Protein 8G7T (pdb70)

Sequence (1619 aa):
FKPRNYQLELALPAMKGKNTIICAPTGCGKTFVSLLICEHHLKKFPQGQKGKVVFFANQIPVYEQQKSVFSKYFERHGYRVTGISGATAENVPVEQIVENNDIIILTPQILVNNLKKGTIPSLSIFTLMIFDECHNTSKQHPYNMIMFNYLDQKLGGSSGPLPQVIGLTASVGVGDAKNTDEALDYICKLCASLDASVIATVKHNLEELEQVVYKPQKFFRKVESRISDKFKYIIAQLMRDTESLAKRICKDLENLSQIQNREFGTQKYEQWIVTVQKACMVFQMPDKDEESRICKALFLYTSHLRKYNDALIISEHARMKDALDYLKDFFSNVRAAGFDEIEQDLTQRFEEKLQELESVSRDPSNENPKLEDLCFILQEEYHLNPETITILFVKTRALVDALKNWIEGNPKLSFLKPGILTDHNILIATSVIAQCNLVILYEYVIKMIQTRGRGRARGSKCFLLTSNAGVIEKEQINMYKEKMMNDSILRLQTWDEAVFREKILHIQTHEKFIRDSQEKPKPVPDKENKKLLCRKCKALACYTADVRVIEECHYTVLGDAFKECFVSRPHPKPKQFSSFEKRAKIFCARQNCSHDWGIHVKYKTFEIPVIKIESFVVEDIATGVQTLYSKWKDFHFEKIPFDPAEMSRFAQWAIHPTFNLKSLSCSLEVSKDSRTVTVSHRPQPYRWSCERFSTSQVLCSQALSSGKHYWEVDTRNCSHWAVGVASWEMSRDQVLGRTMDSCCVEWKGTSQLSAWHMKETVLGSDRPGVVGIWLNLEEGKLAFYSVDNQEKLLYECTISASSPLYPAFWLYGLHPGNYLIIKQVFKPRNYQLELALPAMKGKNTIICAPTGCGKTFVSLLICEHHLKKFPQGQKGKVVFFANQIPVYEQQKSVFSKYFERHGYRVTGISGATAENVPVEQIVENNDIIILTPQILVNNLKKGTIPSLSIFTLMIFDECHNTSKQHPYNMIMFNYLDQKLGGSSGPLPQVIGLTASVGVGDAKNTDEALDYICKLCASLDASVIATVKHNLEELEQVVYKPQKFFRKVESRISDKFKYIIAQLMRDTESLAKRICKDLENLSQIQNREFGTQKYEQWIVTVQKACMVFQMPDKDEESRICKALFLYTSHLRKYNDALIISEHARMKDALDYLKDFFSNVRAAGFDEIEQDLTQRFEEKLQELESVSRDPSNENPKLEDLCFILQEEYHLNPETITILFVKTRALVDALKNWIEGNPKLSFLKPHNILIATSVNLVILYEYVSKCFLLTSNAGVIEKEQINMYKEKMMNDSILRLQTWDEAVFREKILHIQTHEKFIRDSVPDKENKKLLCRKCKALACYTADVRVIEECHYTVLGDAFKECFVSRPHPKPKQFSSFEKRAKIFCARQNCSHDWGIHVKYKTFEIPVIKIESFVVEDIATGVQTLYSKWKDFHFEKIPFDPASRFAQWAIHPTFNLKSLSCSLEVSKDSRTVTVSHRPQPYRWSCERFSTSQVLCSQALSSGKHYWEVDTRNCSHWAVGVASWEMSRDQVLGRTMDSCCVEWKGTSQLSAWHMKETVLGSDRPGVVGIWLNLEEGKLAFYSVDNQEKLLYECTISASSPLYPAFWLYGLHPGNYLIIKQV

Foldseek 3Di:
DDDDDLLCLQCVVVLVFAAEAAAALFACSLVSSVVVSVVSVQVPDDPPDGAAEEAADADDVRLVVSQVVVCVPCPVVDFAEDEAEQVRVPPDDPQVVSVPHRHYHYHLVVVLVCCVVCRPVAPQSHAAYEAEALLVCDPPDSSLSNLVRLLCCVVVPPNDNRHHLYYYHHDNAQPPDDDLVSSLVSNLLSCLSSVHLYYGDRDPPVVVSVFDNQDADEDEDADAWDDPPPLQVVLVVLLVVLVVVLCVLPVCLVVQDDQDDDDQQDPSVLVSLVSSLQSLQFDFDPVVPVSLVSLQLSNVSSVVSNLSSVLSPCVRQFALVLSLVSNVVVLVVLVVQADDPRSVVSSVVVVVCNVVSVVLRPDPVSTTPLVVCVLVVVLVVCVVPVPAAEEEEDADPSNLVRVQVVLVPDPSNVPAAEQDDVCGRYHRYHADALRGQEYEYRVNAVPHSNRNDPDGNPHHYHYYYDHDVPRVVRVVVVVVSSVSNVVSNVVSNPDDSVVSSVVSVVVSVVVVVVVVVPPDDDDDADAAKWFKAFRNRRHTQGIPVQWADEPVAWIFGHDPVNVVQWDWAADPDWDDRNFWTFGTFTFGPDRSRRHGFATWIDGDHDITGTGFQQGIWIAGPPPGGIDRDHHPSVNGHDHHHDDPVPD/DPDDQQDWAFFFDPQQAAQAWDDDPRRFKIFGDDDGHDDDDDQRHLNAQKTWTDDFDDQFRDKFWWFQPPADWKKKFKDFPPDGSPDDQQCDCATWIWICDPVQWTFIHGVHGHTDDNDDQGIWIWHTGNNQFWIFTQGDDPVSHGPDTYGDDPPGGITIMIGGDRVDGPRMIGTDGD/DDDDPQLVQLCVVLLVAFAAADAAQDDVSQLVSVVVSVVSVQVPDDPPDGAQEEAADADDVSLVVSQVVVCVVCPVVDFAGDEADQVRPFPPDPVVDSVVHRYYHYHLVVVLVCCVVCPPVAQLSHAAYEAEALLVCDPPDSSLSVLVRVLCCVVVPNNDRHHHLHYYHHANFQPPDDDLVSSLVSNLLSCLSSVGQYYRDDDDPVVVCVVDNLDAAEDEDEDAKDDPPPVVVVLVVLLVVLVVVLCVLPVPQVPQDPDDDDDAQDVVVLVVLVRSLQVLQQDDDPPLPVSLVSLLLNNVSSVVSNQSSVLSPLVRQFALVLSVVSVVVVLVVLVVLDDDPRNVVSNVVCVVCVVVSVVVRPDPVPTICLVVVVLVVVCVVVVVDVPQQEEEADADPSNLVRVVCVQVVDVVHDPPPVVRYHSDNDDCEYEYRPPLCHYYYYDHDCPSVVSVVVVVVRVVSSVVSNVVSVPDDSVVSSVVSVVVSVVVVVVVPDDADDAKKFKAFRRRRDTQGIPVQWEDEPNAWTFGPDPSNVQQKDWAADPDWDDRSFKTQGIFIAGPDRNGRDRFATWIDGDHDITGTGFQQRIWIAGPVPGGIDHDHHPVVDHYDHHHDDPD/DPDDAQDFAWFFDPQLDEQQWDDDPRRFKTFGDPDGHDDDDDQSYLNAQKTWTDDWDDQFGDKFKKFQPPAQWWKWWWDAPPDGSPDDAQQDQQTWIWTCDPVQWGWIHGNDIRTDHNDDQGIWMWHAGNNFAFIFIQGPDPVRHRRDTTGGPPPHGIITMIGGDNVDHPHMMGTDGD

Radius of gyration: 41.6 Å; Cα contacts (8 Å, |Δi|>4): 2747; chains: 4; bounding box: 106×110×118 Å

GO terms:
  GO:0005737 cytoplasm (C, IDA)
  GO:0038187 pattern recognition receptor activity (F, IDA)
  GO:0140374 antiviral innate immune response (P, IDA)
  GO:0002753 cytoplasmic pattern recognition receptor signaling pathway (P, IDA)
  GO:0010628 positive regulation of gene expression (P, IDA)
  GO:0032725 positive regulation of granulocyte macrophage colony-stimulating factor production (P, IDA)
  GO:0032755 positive regulation of interleukin-6 production (P, IDA)
  GO:0032757 positive regulation of interleukin-8 production (P, IDA)
  GO:0032587 ruffle membrane (C, IDA)
  GO:0039529 RIG-I signaling pathway (P, IDA)
  GO:0005923 bicellular tight junction (C, IDA)
  GO:0015629 actin cytoskeleton (C, IDA)
  GO:0003725 double-stranded RNA binding (F, IDA)
  GO:0008270 zinc ion binding (F, IDA)
  GO:1990904 ribonucleoprotein complex (C, IDA)
  GO:0030334 regulation of cell migration (P, IDA)
  GO:0032727 positive regulation of interferon-alpha production (P, IDA)
  GO:0002753 cytoplasmic pattern recognition receptor signaling pathway (P, TAS)
  GO:0034344 regulation of type III interferon production (P, TAS)
  GO:0009615 response to virus (P, TAS)

B-factor: mean 79.54, std 31.67, range [20.27, 147.03]

Secondary structure (DSSP, 8-state):
----SHHHHSSTTTTTTS-B--B---SSHHHHHHHHHHHHHHHT--TT-----EEE-SSHHHHHHHHHHHHTTTTTTT--EE---TTTSSSS-HHHHHTT-SEE---HHHHHHHHHHSSS-SGGG-SEEEETTGGGTTSS-HHHHHHHHHHHHHTTT---SPPEEE--BS-----S--SHHHHHHHHHHHHHHTT--B-----TTHHHHTTS----EEEEEE----S--HHHHHHHHHHHHHHHHHTTS-TTTGGG----S--TTSHHHHHHHHHHHHHTTS---TTSSSHHHHHHHHHHHHHHHHHHHHHHHHHHHS-HHHHHHHHHHHHHHHHHH---HHHHHHHHHHHTTHHHHHHHTT-TT---HHHHHHHHHHHHHHHH-TT---EEE-S-TTSTTHHHHHHTT-GGGTT-----B---S--EES--------EEEES----------SS-----EEEEEESSHHHHHHHHHHHHHHHHHHHHHHHHHTS-HHHHHHHTHHHHHHHHHHHHH--------B-S--EEEESSS--EEEETTSEEESSSS-EEE--SGGGGSEE--B-SS----SS--EEE--EE-SSS---B-EEEEESSSSEEEEE-GGGEEEE-SSS--EE--SSTTT--B--EEP-TTT-/--S--------B-TTS--TTB---TTSSEEEB-SS-------TT--SSSEE-B-----SS-EEEEEE--S-SSEEEEE--SSS-TTSPTTSSSS--EEEE-TTS-EEEE-----B--S---SEEEEEEETTTTEEE---SSSSS----------SS---EEEEE-SSSTT-EEE----/----HHHHHHTTTTTTTS-B--B-SSSHHHHHHHHHHHHHHHHT--TT-----EEE--SHHHHHHHHHHHHHHTTTTT--B----TTT-TT--HHHHHHH-SB----HHHHHHHHHHSSS--GGG-SBEEEETGGGTTSS-HHHHHHHHHHHHHTTS---S--B--EEBS-----S--SHHHHHHHHHHHHHHHT--B----SS-HHHHTTS----B--EEE----S--HHHHHHHHHHHHHHHHHTTT-SS-TTSS-SS---TTSHHHHHHHHHHHHHTTS---TTSSSHHHHHHHHHHHHHHHHHHHHHHHHHHHS-THHHHHHHHHHHHHHHTT---HHHHHHHHHHHHSHHHHHHHHH-SSS--THHHHHHHHHHHHHHH-S---EEEE-S-HHHHHHHHHHHSSSSS--S-----EE--S---EEEEES---EEEEEESSTHHHHHHHHHHHHHHHHHHHHHHHTTS-HHHHHHHHHHHHHHHHHHHH-------EEEE-SSS--EEEETTSEEESSSS-EEE--SSSSSSEEEEE-SS----SS----EEEEE-SSS---EEEEEEE-SSSEEEEE-STT-EEEESSS--EE--SSGGG-----EEP---/--S--------B-SSS--TTB---TTS---BB-SS------STT--SSSEE-B-----SS-EEEEEE--S-SSEEEEEE-SS--TTSPTT-SSSEEEEEE-TTS-EEEE---EE---S---SEEEEEEETTTTEEEE--SSSSS-----------S---EEEEE-TTSTT-B-EE---

Nearest PDB structures (foldseek):
  7tnx-assembly1_A  TM=9.937E-01  e=0.000E+00  Homo sapiens
  5f98-assembly1_G  TM=9.666E-01  e=3.483E-104  Homo sapiens
  5f98-assembly1_I  TM=9.707E-01  e=5.907E-103  Homo sapiens
  5f9h-assembly1_A  TM=9.632E-01  e=7.665E-102  Homo sapiens
  4on9-assembly3_B  TM=5.172E-01  e=2.557E-72  Homo sapiens

Structure (mmCIF, N/CA/C/O backbone):
data_8G7T
#
_entry.id   8G7T
#
_cell.length_a   1.00
_cell.length_b   1.00
_cell.length_c   1.00
_cell.angle_alpha   90.00
_cell.angle_beta   90.00
_cell.angle_gamma   90.00
#
_symmetry.space_group_name_H-M   'P 1'
#
loop_
_entity.id
_entity.type
_entity.pdbx_description
1 polymer 'Antiviral innate immune response receptor RIG-I'
2 polymer 'E3 ubiquitin-protein ligase RNF135'
3 polymer p3dsRNA24a
4 polymer p3dsRNA24b
5 non-polymer 'ZINC ION'
#
loop_
_atom_site.group_PDB
_atom_site.id
_atom_site.type_symbol
_atom_site.label_atom_id
_atom_site.label_alt_id
_atom_site.label_comp_id
_atom_site.label_asym_id
_atom_site.label_entity_id
_atom_site.label_seq_id
_atom_site.pdbx_PDB_ins_code
_atom_site.Cartn_x
_atom_site.Cartn_y
_atom_site.Cartn_z
_atom_site.occupancy
_atom_site.B_iso_or_equiv
_atom_site.auth_seq_id
_atom_site.auth_comp_id
_atom_site.auth_asym_id
_atom_site.auth_atom_id
_atom_site.pdbx_PDB_model_num
ATOM 1 N N . PHE A 1 241 ? 111.583 124.226 161.881 1.00 106.35 241 PHE A N 1
ATOM 2 C CA . PHE A 1 241 ? 111.855 124.192 163.312 1.00 106.35 241 PHE A CA 1
ATOM 3 C C . PHE A 1 241 ? 110.992 123.141 164.004 1.00 106.35 241 PHE A C 1
ATOM 4 O O . PHE A 1 241 ? 111.252 122.763 165.146 1.00 106.35 241 PHE A O 1
ATOM 12 N N . LYS A 1 242 ? 109.964 122.670 163.301 1.00 94.30 242 LYS A N 1
ATOM 13 C CA . LYS A 1 242 ? 109.050 121.676 163.849 1.00 94.30 242 LYS A CA 1
ATOM 14 C C . LYS A 1 242 ? 108.743 120.611 162.803 1.00 94.30 242 LYS A C 1
ATOM 15 O O . LYS A 1 242 ? 108.212 120.928 161.731 1.00 94.30 242 LYS A O 1
ATOM 21 N N . PRO A 1 243 ? 109.064 119.348 163.068 1.00 87.68 243 PRO A N 1
ATOM 22 C CA . PRO A 1 243 ? 108.774 118.284 162.102 1.00 87.68 243 PRO A CA 1
ATOM 23 C C . PRO A 1 243 ? 107.289 117.939 162.082 1.00 87.68 243 PRO A C 1
ATOM 24 O O . PRO A 1 243 ? 106.511 118.339 162.948 1.00 87.68 243 PRO A O 1
ATOM 28 N N . ARG A 1 244 ? 106.909 117.173 161.060 1.00 85.23 244 ARG A N 1
ATOM 29 C CA . ARG A 1 244 ? 105.515 116.790 160.873 1.00 85.23 244 ARG A CA 1
ATOM 30 C C . ARG A 1 244 ? 105.376 115.277 160.761 1.00 85.23 244 ARG A C 1
ATOM 31 O O . ARG A 1 244 ? 106.346 114.541 160.972 1.00 85.23 244 ARG A O 1
ATOM 39 N N . ASN A 1 245 ? 104.170 114.806 160.436 1.00 81.89 245 ASN A N 1
ATOM 40 C CA . ASN A 1 245 ? 103.932 113.369 160.354 1.00 81.89 245 ASN A CA 1
ATOM 41 C C . ASN A 1 245 ? 104.539 112.773 159.089 1.00 81.89 245 ASN A C 1
ATOM 42 O O . ASN A 1 245 ? 105.109 111.677 159.126 1.00 81.89 245 ASN A O 1
ATOM 47 N N . TYR A 1 246 ? 104.427 113.477 157.961 1.00 74.40 246 TYR A N 1
ATOM 48 C CA . TYR A 1 246 ? 104.971 112.969 156.708 1.00 74.40 246 TYR A CA 1
ATOM 49 C C . TYR A 1 246 ? 106.485 113.115 156.625 1.00 74.40 246 TYR A C 1
ATOM 50 O O . TYR A 1 246 ? 107.113 112.438 155.803 1.00 74.40 246 TYR A O 1
ATOM 59 N N . GLN A 1 247 ? 107.083 113.974 157.448 1.00 67.82 247 GLN A N 1
ATOM 60 C CA . GLN A 1 247 ? 108.532 114.099 157.520 1.00 67.82 247 GLN A CA 1
ATOM 61 C C . GLN A 1 247 ? 109.168 113.088 158.465 1.00 67.82 247 GLN A C 1
ATOM 62 O O . GLN A 1 247 ? 110.393 113.089 158.616 1.00 67.82 247 GLN A O 1
ATOM 68 N N . LEU A 1 248 ? 108.370 112.224 159.098 1.00 64.53 248 LEU A N 1
ATOM 69 C CA . LEU A 1 248 ? 108.890 111.192 159.982 1.00 64.53 248 LEU A CA 1
ATOM 70 C C . LEU A 1 248 ? 108.689 109.782 159.451 1.00 64.53 248 LEU A C 1
ATOM 71 O O . LEU A 1 248 ? 109.382 108.866 159.905 1.00 64.53 248 LEU A O 1
ATOM 76 N N . GLU A 1 249 ? 107.761 109.585 158.511 1.00 67.13 249 GLU A N 1
ATOM 77 C CA . GLU A 1 249 ? 107.602 108.277 157.884 1.00 67.13 249 GLU A CA 1
ATOM 78 C C . GLU A 1 249 ? 108.760 107.964 156.946 1.00 67.13 249 GLU A C 1
ATOM 79 O O . GLU A 1 249 ? 109.139 106.797 156.797 1.00 67.13 249 GLU A O 1
ATOM 85 N N . LEU A 1 250 ? 109.328 108.990 156.307 1.00 52.37 250 LEU A N 1
ATOM 86 C CA . LEU A 1 250 ? 110.431 108.773 155.377 1.00 52.37 250 LEU A CA 1
ATOM 87 C C . LEU A 1 250 ? 111.721 108.431 156.112 1.00 52.37 250 LEU A C 1
ATOM 88 O O . LEU A 1 250 ? 112.438 107.503 155.720 1.00 52.37 250 LEU A O 1
ATOM 93 N N . ALA A 1 251 ? 112.031 109.162 157.182 1.00 53.03 251 ALA A N 1
ATOM 94 C CA . ALA A 1 251 ? 113.252 108.947 157.949 1.00 53.03 251 ALA A CA 1
ATOM 95 C C . ALA A 1 251 ? 113.125 107.831 158.981 1.00 53.03 251 ALA A C 1
ATOM 96 O O . ALA A 1 251 ? 114.050 107.641 159.778 1.00 53.03 251 ALA A O 1
ATOM 98 N N . LEU A 1 252 ? 112.007 107.096 158.990 1.00 60.97 252 LEU A N 1
ATOM 99 C CA . LEU A 1 252 ? 111.864 105.991 159.939 1.00 60.97 252 LEU A CA 1
ATOM 100 C C . LEU A 1 252 ? 112.746 104.784 159.606 1.00 60.97 252 LEU A C 1
ATOM 101 O O . LEU A 1 252 ? 113.363 104.239 160.539 1.00 60.97 252 LEU A O 1
ATOM 106 N N . PRO A 1 253 ? 112.862 104.301 158.350 1.00 58.24 253 PRO A N 1
ATOM 107 C CA . PRO A 1 253 ? 113.869 103.253 158.099 1.00 58.24 253 PRO A CA 1
ATOM 108 C C . PRO A 1 253 ? 115.303 103.753 158.147 1.00 58.24 253 PRO A C 1
ATOM 109 O O . PRO A 1 253 ? 116.212 102.938 158.350 1.00 58.24 253 PRO A O 1
ATOM 113 N N . ALA A 1 254 ? 115.535 105.054 157.951 1.00 55.73 254 ALA A N 1
ATOM 114 C CA . ALA A 1 254 ? 116.895 105.585 157.993 1.00 55.73 254 ALA A CA 1
ATOM 115 C C . ALA A 1 254 ? 117.472 105.563 159.403 1.00 55.73 254 ALA A C 1
ATOM 116 O O . ALA A 1 254 ? 118.684 105.385 159.570 1.00 55.73 254 ALA A O 1
ATOM 118 N N . MET A 1 255 ? 116.630 105.743 160.424 1.00 63.65 255 MET A N 1
ATOM 119 C CA . MET A 1 255 ? 117.105 105.709 161.802 1.00 63.65 255 MET A CA 1
ATOM 120 C C . MET A 1 255 ? 117.429 104.297 162.276 1.00 63.65 255 MET A C 1
ATOM 121 O O . MET A 1 255 ? 118.124 104.143 163.286 1.00 63.65 255 MET A O 1
ATOM 126 N N . LYS A 1 256 ? 116.939 103.269 161.578 1.00 60.98 256 LYS A N 1
ATOM 127 C CA . LYS A 1 256 ? 117.221 101.891 161.967 1.00 60.98 256 LYS A CA 1
ATOM 128 C C . LYS A 1 256 ? 118.663 101.487 161.688 1.00 60.98 256 LYS A C 1
ATOM 129 O O . LYS A 1 256 ? 119.164 100.553 162.323 1.00 60.98 256 LYS A O 1
ATOM 135 N N . GLY A 1 257 ? 119.340 102.163 160.763 1.00 56.01 257 GLY A N 1
ATOM 136 C CA . GLY A 1 257 ? 120.716 101.836 160.447 1.00 56.01 257 GLY A CA 1
ATOM 137 C C . GLY A 1 257 ? 120.878 101.072 159.149 1.00 56.01 257 GLY A C 1
ATOM 138 O O . GLY A 1 257 ? 121.696 100.151 159.061 1.00 56.01 257 GLY A O 1
ATOM 139 N N . LYS A 1 258 ? 120.103 101.445 158.133 1.00 51.55 258 LYS A N 1
ATOM 140 C CA . LYS A 1 258 ? 120.179 100.811 156.826 1.00 51.55 258 LYS A CA 1
ATOM 141 C C . LYS A 1 258 ? 120.077 101.878 155.746 1.00 51.55 258 LYS A C 1
ATOM 142 O O . LYS A 1 258 ? 119.601 102.990 155.986 1.00 51.55 258 LYS A O 1
ATOM 148 N N . ASN A 1 259 ? 120.526 101.522 154.545 1.00 38.56 259 ASN A N 1
ATOM 149 C CA . ASN A 1 259 ? 120.569 102.466 153.438 1.00 38.56 259 ASN A CA 1
ATOM 150 C C . ASN A 1 259 ? 119.185 102.634 152.823 1.00 38.56 259 ASN A C 1
ATOM 151 O O . ASN A 1 259 ? 118.445 101.662 152.650 1.00 38.56 259 ASN A O 1
ATOM 156 N N . THR A 1 260 ? 118.838 103.879 152.494 1.00 32.08 260 THR A N 1
ATOM 157 C CA . THR A 1 260 ? 117.502 104.198 152.014 1.00 32.08 260 THR A CA 1
ATOM 158 C C . THR A 1 260 ? 117.600 105.191 150.861 1.00 32.08 260 THR A C 1
ATOM 159 O O . THR A 1 260 ? 118.517 106.014 150.802 1.00 32.08 260 THR A O 1
ATOM 163 N N . ILE A 1 261 ? 116.637 105.097 149.942 1.00 30.50 261 ILE A N 1
ATOM 164 C CA . ILE A 1 261 ? 116.583 105.874 148.704 1.00 30.50 261 ILE A CA 1
ATOM 165 C C . ILE A 1 261 ? 115.344 106.764 148.761 1.00 30.50 261 ILE A C 1
ATOM 166 O O . ILE A 1 261 ? 114.527 106.768 147.831 1.00 30.50 261 ILE A O 1
ATOM 171 N N . ILE A 1 262 ? 115.135 107.401 149.922 1.00 32.50 262 ILE A N 1
ATOM 172 C CA . ILE A 1 262 ? 114.034 108.323 150.216 1.00 32.50 262 ILE A CA 1
ATOM 173 C C . ILE A 1 262 ? 113.822 109.345 149.104 1.00 32.50 262 ILE A C 1
ATOM 174 O O . ILE A 1 262 ? 114.749 110.066 148.718 1.00 32.50 262 ILE A O 1
ATOM 179 N N . CYS A 1 263 ? 112.597 109.408 148.585 1.00 38.03 263 CYS A N 1
ATOM 180 C CA . CYS A 1 263 ? 112.238 110.252 147.448 1.00 38.03 263 CYS A CA 1
ATOM 181 C C . CYS A 1 263 ? 111.107 111.178 147.885 1.00 38.03 263 CYS A C 1
ATOM 182 O O . CYS A 1 263 ? 109.933 110.801 147.862 1.00 38.03 263 CYS A O 1
ATOM 185 N N . ALA A 1 264 ? 111.467 112.393 148.288 1.00 50.93 264 ALA A N 1
ATOM 186 C CA . ALA A 1 264 ? 110.489 113.385 148.712 1.00 50.93 264 ALA A CA 1
ATOM 187 C C . ALA A 1 264 ? 110.305 114.427 147.623 1.00 50.93 264 ALA A C 1
ATOM 188 O O . ALA A 1 264 ? 111.297 115.000 147.151 1.00 50.93 264 ALA A O 1
ATOM 190 N N . PRO A 1 265 ? 109.074 114.703 147.194 1.00 62.97 265 PRO A N 1
ATOM 191 C CA . PRO A 1 265 ? 108.848 115.662 146.102 1.00 62.97 265 PRO A CA 1
ATOM 192 C C . PRO A 1 265 ? 108.834 117.127 146.517 1.00 62.97 265 PRO A C 1
ATOM 193 O O . PRO A 1 265 ? 108.404 117.964 145.718 1.00 62.97 265 PRO A O 1
ATOM 197 N N . THR A 1 266 ? 109.276 117.458 147.724 1.00 67.11 266 THR A N 1
ATOM 198 C CA . THR A 1 266 ? 109.350 118.835 148.185 1.00 67.11 266 THR A CA 1
ATOM 199 C C . THR A 1 266 ? 110.772 119.366 148.044 1.00 67.11 266 THR A C 1
ATOM 200 O O . THR A 1 266 ? 111.733 118.608 147.887 1.00 67.11 266 THR A O 1
ATOM 204 N N . GLY A 1 267 ? 110.894 120.689 148.101 1.00 75.43 267 GLY A N 1
ATOM 205 C CA . GLY A 1 267 ? 112.193 121.324 148.008 1.00 75.43 267 GLY A CA 1
ATOM 206 C C . GLY A 1 267 ? 112.879 121.427 149.353 1.00 75.43 267 GLY A C 1
ATOM 207 O O . GLY A 1 267 ? 114.048 121.056 149.494 1.00 75.43 267 GLY A O 1
ATOM 208 N N . CYS A 1 268 ? 112.160 121.934 150.351 1.00 69.73 268 CYS A N 1
ATOM 209 C CA . CYS A 1 268 ? 112.657 121.989 151.718 1.00 69.73 268 CYS A CA 1
ATOM 210 C C . CYS A 1 268 ? 112.315 120.739 152.516 1.00 69.73 268 CYS A C 1
ATOM 211 O O . CYS A 1 268 ? 112.752 120.616 153.666 1.00 69.73 268 CYS A O 1
ATOM 214 N N . GLY A 1 269 ? 111.540 119.819 151.940 1.00 55.18 269 GLY A N 1
ATOM 215 C CA . GLY A 1 269 ? 111.229 118.582 152.637 1.00 55.18 269 GLY A CA 1
ATOM 216 C C . GLY A 1 269 ? 112.420 117.648 152.727 1.00 55.18 269 GLY A C 1
ATOM 217 O O . GLY A 1 269 ? 112.588 116.937 153.722 1.00 55.18 269 GLY A O 1
ATOM 218 N N . LYS A 1 270 ? 113.263 117.634 151.690 1.00 46.16 270 LYS A N 1
ATOM 219 C CA . LYS A 1 270 ? 114.472 116.818 151.722 1.00 46.16 270 LYS A CA 1
ATOM 220 C C . LYS A 1 270 ? 115.510 117.386 152.681 1.00 46.16 270 LYS A C 1
ATOM 221 O O . LYS A 1 270 ? 116.359 116.642 153.185 1.00 46.16 270 LYS A O 1
ATOM 227 N N . THR A 1 271 ? 115.462 118.694 152.942 1.00 47.44 271 THR A N 1
ATOM 228 C CA . THR A 1 271 ? 116.394 119.295 153.889 1.00 47.44 271 THR A CA 1
ATOM 229 C C . THR A 1 271 ? 116.013 118.957 155.326 1.00 47.44 271 THR A C 1
ATOM 230 O O . THR A 1 271 ? 116.888 118.728 156.169 1.00 47.44 271 THR A O 1
ATOM 234 N N . PHE A 1 272 ? 114.712 118.907 155.621 1.00 56.27 272 PHE A N 1
ATOM 235 C CA . PHE A 1 272 ? 114.267 118.609 156.977 1.00 56.27 272 PHE A CA 1
ATOM 236 C C . PHE A 1 272 ? 114.348 117.122 157.293 1.00 56.27 272 PHE A C 1
ATOM 237 O O . PHE A 1 272 ? 114.508 116.752 158.462 1.00 56.27 272 PHE A O 1
ATOM 245 N N . VAL A 1 273 ? 114.218 116.264 156.278 1.00 42.45 273 VAL A N 1
ATOM 246 C CA . VAL A 1 273 ? 114.371 114.826 156.482 1.00 42.45 273 VAL A CA 1
ATOM 247 C C . VAL A 1 273 ? 115.818 114.488 156.828 1.00 42.45 273 VAL A C 1
ATOM 248 O O . VAL A 1 273 ? 116.084 113.701 157.747 1.00 42.45 273 VAL A O 1
ATOM 252 N N . SER A 1 274 ? 116.775 115.120 156.140 1.00 42.10 274 SER A N 1
ATOM 253 C CA . SER A 1 274 ? 118.188 114.836 156.374 1.00 42.10 274 SER A CA 1
ATOM 254 C C . SER A 1 274 ? 118.665 115.369 157.721 1.00 42.10 274 SER A C 1
ATOM 255 O O . SER A 1 274 ? 119.606 114.817 158.301 1.00 42.10 274 SER A O 1
ATOM 258 N N . LEU A 1 275 ? 118.041 116.437 158.226 1.00 46.07 275 LEU A N 1
ATOM 259 C CA . LEU A 1 275 ? 118.401 116.946 159.546 1.00 46.07 275 LEU A CA 1
ATOM 260 C C . LEU A 1 275 ? 117.933 116.014 160.657 1.00 46.07 275 LEU A C 1
ATOM 261 O O . LEU A 1 275 ? 118.550 115.972 161.727 1.00 46.07 275 LEU A O 1
ATOM 266 N N . LEU A 1 276 ? 116.847 115.271 160.427 1.00 47.84 276 LEU A N 1
ATOM 267 C CA . LEU A 1 276 ? 116.362 114.334 161.436 1.00 47.84 276 LEU A CA 1
ATOM 268 C C . LEU A 1 276 ? 117.262 113.109 161.536 1.00 47.84 276 LEU A C 1
ATOM 269 O O . LEU A 1 276 ? 117.496 112.592 162.635 1.00 47.84 276 LEU A O 1
ATOM 274 N N . ILE A 1 277 ? 117.766 112.622 160.398 1.00 44.65 277 ILE A N 1
ATOM 275 C CA . ILE A 1 277 ? 118.695 111.496 160.416 1.00 44.65 277 ILE A CA 1
ATOM 276 C C . ILE A 1 277 ? 120.047 111.923 160.973 1.00 44.65 277 ILE A C 1
ATOM 277 O O . ILE A 1 277 ? 120.719 111.141 161.657 1.00 44.65 277 ILE A O 1
ATOM 282 N N . CYS A 1 278 ? 120.463 113.165 160.708 1.00 49.49 278 CYS A N 1
ATOM 283 C CA . CYS A 1 278 ? 121.754 113.640 161.196 1.00 49.49 278 CYS A CA 1
ATOM 284 C C . CYS A 1 278 ? 121.739 113.884 162.700 1.00 49.49 278 CYS A C 1
ATOM 285 O O . CYS A 1 278 ? 122.756 113.667 163.370 1.00 49.49 278 CYS A O 1
ATOM 288 N N . GLU A 1 279 ? 120.608 114.335 163.247 1.00 59.67 279 GLU A N 1
ATOM 289 C CA . GLU A 1 279 ? 120.526 114.570 164.685 1.00 59.67 279 GLU A CA 1
ATOM 290 C C . GLU A 1 279 ? 120.407 113.259 165.455 1.00 59.67 279 GLU A C 1
ATOM 291 O O . GLU A 1 279 ? 120.971 113.120 166.546 1.00 59.67 279 GLU A O 1
ATOM 297 N N . HIS A 1 280 ? 119.681 112.286 164.900 1.00 56.04 280 HIS A N 1
ATOM 298 C CA . HIS A 1 280 ? 119.481 111.012 165.582 1.00 56.04 280 HIS A CA 1
ATOM 299 C C . HIS A 1 280 ? 120.725 110.132 165.539 1.00 56.04 280 HIS A C 1
ATOM 300 O O . HIS A 1 280 ? 120.939 109.326 166.452 1.00 56.04 280 HIS A O 1
ATOM 307 N N . HIS A 1 281 ? 121.551 110.273 164.499 1.00 53.44 281 HIS A N 1
ATOM 308 C CA . HIS A 1 281 ? 122.728 109.420 164.361 1.00 53.44 281 HIS A CA 1
ATOM 309 C C . HIS A 1 281 ? 123.820 109.801 165.355 1.00 53.44 281 HIS A C 1
ATOM 310 O O . HIS A 1 281 ? 124.537 108.931 165.861 1.00 53.44 281 HIS A O 1
ATOM 317 N N . LEU A 1 282 ? 123.959 111.094 165.650 1.00 55.52 282 LEU A N 1
ATOM 318 C CA . LEU A 1 282 ? 125.012 111.551 166.548 1.00 55.52 282 LEU A CA 1
ATOM 319 C C . LEU A 1 282 ? 124.657 111.379 168.018 1.00 55.52 282 LEU A C 1
ATOM 320 O O . LEU A 1 282 ? 125.563 111.319 168.856 1.00 55.52 282 LEU A O 1
ATOM 325 N N . LYS A 1 283 ? 123.368 111.301 168.352 1.00 64.46 283 LYS A N 1
ATOM 326 C CA . LYS A 1 283 ? 122.960 111.183 169.746 1.00 64.46 283 LYS A CA 1
ATOM 327 C C . LYS A 1 283 ? 123.015 109.752 170.263 1.00 64.46 283 LYS A C 1
ATOM 328 O O . LYS A 1 283 ? 123.155 109.552 171.474 1.00 64.46 283 LYS A O 1
ATOM 334 N N . LYS A 1 284 ? 122.910 108.757 169.383 1.00 69.41 284 LYS A N 1
ATOM 335 C CA . LYS A 1 284 ? 122.919 107.358 169.794 1.00 69.41 284 LYS A CA 1
ATOM 336 C C . LYS A 1 284 ? 124.318 106.817 170.067 1.00 69.41 284 LYS A C 1
ATOM 337 O O . LYS A 1 284 ? 124.444 105.650 170.452 1.00 69.41 284 LYS A O 1
ATOM 343 N N . PHE A 1 285 ? 125.362 107.622 169.881 1.00 77.49 285 PHE A N 1
ATOM 344 C CA . PHE A 1 285 ? 126.713 107.118 170.092 1.00 77.49 285 PHE A CA 1
ATOM 345 C C . PHE A 1 285 ? 127.145 107.319 171.543 1.00 77.49 285 P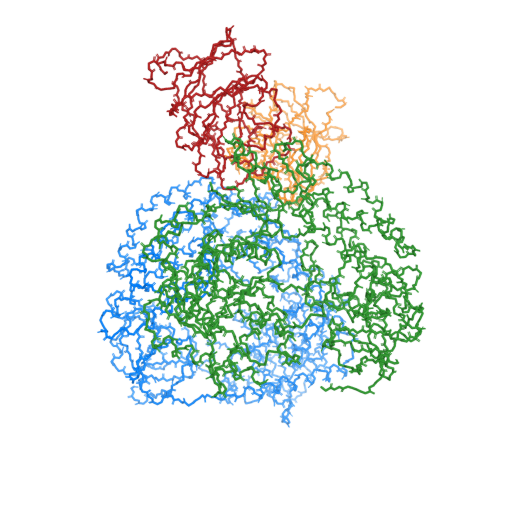HE A C 1
ATOM 346 O O . PHE A 1 285 ? 126.832 108.351 172.146 1.00 77.49 285 PHE A O 1
ATOM 354 N N . PRO A 1 286 ? 127.857 106.358 172.124 1.00 92.51 286 PRO A N 1
ATOM 355 C CA . PRO A 1 286 ? 128.358 106.508 173.494 1.00 92.51 286 PRO A CA 1
ATOM 356 C C . PRO A 1 286 ? 129.563 107.444 173.549 1.00 92.51 286 PRO A C 1
ATOM 357 O O . PRO A 1 286 ? 129.971 108.042 172.554 1.00 92.51 286 PRO A O 1
ATOM 361 N N . GLN A 1 287 ? 130.129 107.562 174.748 1.00 106.02 287 GLN A N 1
ATOM 362 C CA . GLN A 1 287 ? 131.282 108.427 174.960 1.00 106.02 287 GLN A CA 1
ATOM 363 C C . GLN A 1 287 ? 132.526 107.844 174.300 1.00 106.02 287 GLN A C 1
ATOM 364 O O . GLN A 1 287 ? 132.747 106.630 174.312 1.00 106.02 287 GLN A O 1
ATOM 370 N N . GLY A 1 288 ? 133.339 108.721 173.721 1.00 103.66 288 GLY A N 1
ATOM 371 C CA . GLY A 1 288 ? 134.540 108.336 172.998 1.00 103.66 288 GLY A CA 1
ATOM 372 C C . GLY A 1 288 ? 134.345 108.167 171.504 1.00 103.66 288 GLY A C 1
ATOM 373 O O . GLY A 1 288 ? 135.200 108.577 170.716 1.00 103.66 288 GLY A O 1
ATOM 374 N N . GLN A 1 289 ? 133.230 107.566 171.100 1.00 94.87 289 GLN A N 1
ATOM 375 C CA . GLN A 1 289 ? 132.915 107.377 169.691 1.00 94.87 289 GLN A CA 1
ATOM 376 C C . GLN A 1 289 ? 132.189 108.606 169.158 1.00 94.87 289 GLN A C 1
ATOM 377 O O . GLN A 1 289 ? 131.257 109.108 169.794 1.00 94.87 289 GLN A O 1
ATOM 383 N N . LYS A 1 290 ? 132.618 109.086 167.992 1.00 76.81 290 LYS A N 1
ATOM 384 C CA . LYS A 1 290 ? 132.059 110.283 167.382 1.00 76.81 290 LYS A CA 1
ATOM 385 C C . LYS A 1 290 ? 131.703 110.005 165.929 1.00 76.81 290 LYS A C 1
ATOM 386 O O . LYS A 1 290 ? 132.336 109.182 165.262 1.00 76.81 290 LYS A O 1
ATOM 392 N N . GLY A 1 291 ? 130.672 110.705 165.444 1.00 58.91 291 GLY A N 1
ATOM 393 C CA . GLY A 1 291 ? 130.217 110.529 164.084 1.00 58.91 291 GLY A CA 1
ATOM 394 C C . GLY A 1 291 ? 130.959 111.404 163.087 1.00 58.91 291 GLY A C 1
ATOM 395 O O . GLY A 1 291 ? 131.509 112.448 163.427 1.00 58.91 291 GLY A O 1
ATOM 396 N N . LYS A 1 292 ? 130.970 110.951 161.836 1.00 46.07 292 LYS A N 1
ATOM 397 C CA . LYS A 1 292 ? 131.644 111.627 160.731 1.00 46.07 292 LYS A CA 1
ATOM 398 C C . LYS A 1 292 ? 130.731 111.688 159.513 1.00 46.07 292 LYS A C 1
ATOM 399 O O . LYS A 1 292 ? 131.106 111.305 158.402 1.00 46.07 292 LYS A O 1
ATOM 405 N N . VAL A 1 293 ? 129.492 112.137 159.732 1.00 30.05 293 VAL A N 1
ATOM 406 C CA . VAL A 1 293 ? 128.482 112.174 158.678 1.00 30.05 293 VAL A CA 1
ATOM 407 C C . VAL A 1 293 ? 128.861 113.200 157.614 1.00 30.05 293 VAL A C 1
ATOM 408 O O . VAL A 1 293 ? 129.118 114.373 157.912 1.00 30.05 293 VAL A O 1
ATOM 412 N N . VAL A 1 294 ? 128.906 112.755 156.359 1.00 23.72 294 VAL A N 1
ATOM 413 C CA . VAL A 1 294 ? 129.305 113.588 155.232 1.00 23.72 294 VAL A CA 1
ATOM 414 C C . VAL A 1 294 ? 128.101 113.765 154.312 1.00 23.72 294 VAL A C 1
ATOM 415 O O . VAL A 1 294 ? 127.427 112.789 153.961 1.00 23.72 294 VAL A O 1
ATOM 419 N N . PHE A 1 295 ? 127.817 115.017 153.948 1.00 26.31 295 PHE A N 1
ATOM 420 C CA . PHE A 1 295 ? 126.701 115.368 153.076 1.00 26.31 295 PHE A CA 1
ATOM 421 C C . PHE A 1 295 ? 127.269 115.794 151.727 1.00 26.31 295 PHE A C 1
ATOM 422 O O . PHE A 1 295 ? 127.858 116.874 151.609 1.00 26.31 295 PHE A O 1
ATOM 430 N N . PHE A 1 296 ? 127.100 114.947 150.716 1.00 22.99 296 PHE A N 1
ATOM 431 C CA . PHE A 1 296 ? 127.597 115.251 149.382 1.00 22.99 296 PHE A CA 1
ATOM 432 C C . PHE A 1 296 ? 126.629 116.175 148.654 1.00 22.99 296 PHE A C 1
ATOM 433 O O . PHE A 1 296 ? 125.421 115.920 148.618 1.00 22.99 296 PHE A O 1
ATOM 441 N N . ALA A 1 297 ? 127.162 117.246 148.073 1.00 28.02 297 ALA A N 1
ATOM 442 C CA . ALA A 1 297 ? 126.382 118.205 147.305 1.00 28.02 297 ALA A CA 1
ATOM 443 C C . ALA A 1 297 ? 126.928 118.260 145.887 1.00 28.02 297 ALA A C 1
ATOM 444 O O . ALA A 1 297 ? 128.143 118.363 145.690 1.00 28.02 297 ALA A O 1
ATOM 446 N N . ASN A 1 298 ? 126.030 118.200 144.902 1.00 31.97 298 ASN A N 1
ATOM 447 C CA . ASN A 1 298 ? 126.465 118.097 143.514 1.00 31.97 298 ASN A CA 1
ATOM 448 C C . ASN A 1 298 ? 126.873 119.443 142.930 1.00 31.97 298 ASN A C 1
ATOM 449 O O . ASN A 1 298 ? 127.784 119.496 142.096 1.00 31.97 298 ASN A O 1
ATOM 454 N N . GLN A 1 299 ? 126.226 120.530 143.341 1.00 34.65 299 GLN A N 1
ATOM 455 C CA . GLN A 1 299 ? 126.515 121.854 142.815 1.00 34.65 299 GLN A CA 1
ATOM 456 C C . GLN A 1 299 ? 126.973 122.782 143.934 1.00 34.65 299 GLN A C 1
ATOM 457 O O . GLN A 1 299 ? 126.829 122.481 145.121 1.00 34.65 299 GLN A O 1
ATOM 463 N N . ILE A 1 300 ? 127.524 123.923 143.531 1.00 33.71 300 ILE A N 1
ATOM 464 C CA . ILE A 1 300 ? 128.002 124.954 144.454 1.00 33.71 300 ILE A CA 1
ATOM 465 C C . ILE A 1 300 ? 126.851 125.750 145.084 1.00 33.71 300 ILE A C 1
ATOM 466 O O . ILE A 1 300 ? 126.926 126.009 146.296 1.00 33.71 300 ILE A O 1
ATOM 471 N N . PRO A 1 301 ? 125.780 126.169 144.372 1.00 33.64 301 PRO A N 1
ATOM 472 C CA . PRO A 1 301 ? 124.636 126.742 145.112 1.00 33.64 301 PRO A CA 1
ATOM 473 C C . PRO A 1 301 ? 123.919 125.751 146.016 1.00 33.64 301 PRO A C 1
ATOM 474 O O . PRO A 1 301 ? 123.322 126.166 147.017 1.00 33.64 301 PRO A O 1
ATOM 478 N N . VAL A 1 302 ? 123.960 124.456 145.700 1.00 29.99 302 VAL A N 1
ATOM 479 C CA . VAL A 1 302 ? 123.437 123.456 146.625 1.00 29.99 302 VAL A CA 1
ATOM 480 C C . VAL A 1 302 ? 124.384 123.251 147.803 1.00 29.99 302 VAL A C 1
ATOM 481 O O . VAL A 1 302 ? 123.932 122.951 148.915 1.00 29.99 302 VAL A O 1
ATOM 485 N N . TYR A 1 303 ? 125.688 123.455 147.599 1.00 33.14 303 TYR A N 1
ATOM 486 C CA . TYR A 1 303 ? 126.652 123.317 148.685 1.00 33.14 303 TYR A CA 1
ATOM 487 C C . TYR A 1 303 ? 126.572 124.490 149.655 1.00 33.14 303 TYR A C 1
ATOM 488 O O . TYR A 1 303 ? 126.723 124.305 150.868 1.00 33.14 303 TYR A O 1
ATOM 497 N N . GLU A 1 304 ? 126.324 125.697 149.147 1.00 40.61 304 GLU A N 1
ATOM 498 C CA . GLU A 1 304 ? 126.244 126.874 150.001 1.00 40.61 304 GLU A CA 1
ATOM 499 C C . GLU A 1 304 ? 124.887 127.033 150.671 1.00 40.61 304 GLU A C 1
ATOM 500 O O . GLU A 1 304 ? 124.796 127.718 151.696 1.00 40.61 304 GLU A O 1
ATOM 506 N N . GLN A 1 305 ? 123.835 126.424 150.120 1.00 37.37 305 GLN A N 1
ATOM 507 C CA . GLN A 1 305 ? 122.536 126.448 150.784 1.00 37.37 305 GLN A CA 1
ATOM 508 C C . GLN A 1 305 ? 122.524 125.520 151.992 1.00 37.37 305 GLN A C 1
ATOM 509 O O . GLN A 1 305 ? 122.071 125.902 153.077 1.00 37.37 305 GLN A O 1
ATOM 515 N N . GLN A 1 306 ? 123.022 124.293 151.821 1.00 34.63 306 GLN A N 1
ATOM 516 C CA . GLN A 1 306 ? 123.063 123.326 152.911 1.00 34.63 306 GLN A CA 1
ATOM 517 C C . GLN A 1 306 ? 124.137 123.635 153.946 1.00 34.63 306 GLN A C 1
ATOM 518 O O . GLN A 1 306 ? 124.110 123.046 155.032 1.00 34.63 306 GLN A O 1
ATOM 524 N N . LYS A 1 307 ? 125.074 124.536 153.646 1.00 38.59 307 LYS A N 1
ATOM 525 C CA . LYS A 1 307 ? 126.085 124.906 154.630 1.00 38.59 307 LYS A CA 1
ATOM 526 C C . LYS A 1 307 ? 125.537 125.881 155.663 1.00 38.59 307 LYS A C 1
ATOM 527 O O . LYS A 1 307 ? 126.001 125.889 156.808 1.00 38.59 307 LYS A O 1
ATOM 533 N N . SER A 1 308 ? 124.557 126.703 155.282 1.00 44.97 308 SER A N 1
ATOM 534 C CA . SER A 1 308 ? 123.946 127.627 156.231 1.00 44.97 308 SER A CA 1
ATOM 535 C C . SER A 1 308 ? 122.925 126.925 157.118 1.00 44.97 308 SER A C 1
ATOM 536 O O . SER A 1 308 ? 122.769 127.284 158.291 1.00 44.97 308 SER A O 1
ATOM 539 N N . VAL A 1 309 ? 122.215 125.934 156.572 1.00 42.32 309 VAL A N 1
ATOM 540 C CA . VAL A 1 309 ? 121.209 125.213 157.347 1.00 42.32 309 VAL A CA 1
ATOM 541 C C . VAL A 1 309 ? 121.872 124.311 158.382 1.00 42.32 309 VAL A C 1
ATOM 542 O O . VAL A 1 309 ? 121.441 124.251 159.541 1.00 42.32 309 VAL A O 1
ATOM 546 N N . PHE A 1 310 ? 122.941 123.612 157.992 1.00 43.14 310 PHE A N 1
ATOM 547 C CA . PHE A 1 310 ? 123.611 122.694 158.906 1.00 43.14 310 PHE A CA 1
ATOM 548 C C . PHE A 1 310 ? 124.453 123.416 159.952 1.00 43.14 310 PHE A C 1
ATOM 549 O O . PHE A 1 310 ? 124.844 122.796 160.947 1.00 43.14 310 PHE A O 1
ATOM 557 N N . SER A 1 311 ? 124.739 124.704 159.757 1.00 48.83 311 SER A N 1
ATOM 558 C CA . SER A 1 311 ? 125.482 125.474 160.746 1.00 48.83 311 SER A CA 1
ATOM 559 C C . SER A 1 311 ? 124.571 126.230 161.702 1.00 48.83 311 SER A C 1
ATOM 560 O O . SER A 1 311 ? 124.958 126.474 162.851 1.00 48.83 311 SER A O 1
ATOM 563 N N . LYS A 1 312 ? 123.375 126.606 161.257 1.00 60.25 312 LYS A N 1
ATOM 564 C CA . LYS A 1 312 ? 122.400 127.276 162.108 1.00 60.25 312 LYS A CA 1
ATOM 565 C C . LYS A 1 312 ? 121.529 126.299 162.886 1.00 60.25 312 LYS A C 1
ATOM 566 O O . LYS A 1 312 ? 120.645 126.737 163.630 1.00 60.25 312 LYS A O 1
ATOM 572 N N . TYR A 1 313 ? 121.755 124.996 162.734 1.00 60.62 313 TYR A N 1
ATOM 573 C CA . TYR A 1 313 ? 121.013 123.970 163.455 1.00 60.62 313 TYR A CA 1
ATOM 574 C C . TYR A 1 313 ? 121.890 123.188 164.419 1.00 60.62 313 TYR A C 1
ATOM 575 O O . TYR A 1 313 ? 121.513 122.990 165.578 1.00 60.62 313 TYR A O 1
ATOM 584 N N . PHE A 1 314 ? 123.057 122.736 163.970 1.00 60.01 314 PHE A N 1
ATOM 585 C CA . PHE A 1 314 ? 124.007 122.035 164.834 1.00 60.01 314 PHE A CA 1
ATOM 586 C C . PHE A 1 314 ? 125.014 122.998 165.459 1.00 60.01 314 PHE A C 1
ATOM 587 O O . PHE A 1 314 ? 126.226 122.816 165.354 1.00 60.01 314 PHE A O 1
ATOM 595 N N . GLU A 1 315 ? 124.510 124.037 166.120 1.00 82.94 315 GLU A N 1
ATOM 596 C CA . GLU A 1 315 ? 125.352 124.993 166.826 1.00 82.94 315 GLU A CA 1
ATOM 597 C C . GLU A 1 315 ? 125.103 125.032 168.326 1.00 82.94 315 GLU A C 1
ATOM 598 O O . GLU A 1 315 ? 126.016 125.386 169.076 1.00 82.94 315 GLU A O 1
ATOM 604 N N . ARG A 1 316 ? 123.900 124.680 168.783 1.00 87.38 316 ARG A N 1
ATOM 605 C CA . ARG A 1 316 ? 123.627 124.598 170.212 1.00 87.38 316 ARG A CA 1
ATOM 606 C C . ARG A 1 316 ? 124.063 123.269 170.811 1.00 87.38 316 ARG A C 1
ATOM 607 O O . ARG A 1 316 ? 124.182 123.166 172.036 1.00 87.38 316 ARG A O 1
ATOM 615 N N . HIS A 1 317 ? 124.301 122.257 169.978 1.00 78.84 317 HIS A N 1
ATOM 616 C CA . HIS A 1 317 ? 124.727 120.946 170.445 1.00 78.84 317 HIS A CA 1
ATOM 617 C C . HIS A 1 317 ? 126.241 120.804 170.520 1.00 78.84 317 HIS A C 1
ATOM 618 O O . HIS A 1 317 ? 126.728 119.799 171.050 1.00 78.84 317 HIS A O 1
ATOM 625 N N . GLY A 1 318 ? 126.991 121.774 170.008 1.00 74.17 318 GLY A N 1
ATOM 626 C CA . GLY A 1 318 ? 128.438 121.725 170.086 1.00 74.17 318 GLY A CA 1
ATOM 627 C C . GLY A 1 318 ? 129.108 120.875 169.029 1.00 74.17 318 GLY A C 1
ATOM 628 O O . GLY A 1 318 ? 130.084 120.175 169.330 1.00 74.17 318 GLY A O 1
ATOM 629 N N . TYR A 1 319 ? 128.614 120.914 167.796 1.00 65.10 319 TYR A N 1
ATOM 630 C CA . TYR A 1 319 ? 129.218 120.191 166.687 1.00 65.10 319 TYR A CA 1
ATOM 631 C C . TYR A 1 319 ? 129.921 121.164 165.750 1.00 65.10 319 TYR A C 1
ATOM 632 O O . TYR A 1 319 ? 129.526 122.326 165.621 1.00 65.10 319 TYR A O 1
ATOM 641 N N . ARG A 1 320 ? 130.971 120.674 165.097 1.00 56.17 320 ARG A N 1
ATOM 642 C CA . ARG A 1 320 ? 131.783 121.477 164.191 1.00 56.17 320 ARG A CA 1
ATOM 643 C C . ARG A 1 320 ? 131.358 121.199 162.754 1.00 56.17 320 ARG A C 1
ATOM 644 O O . ARG A 1 320 ? 131.441 120.057 162.288 1.00 56.17 320 ARG A O 1
ATOM 652 N N . VAL A 1 321 ? 130.904 122.239 162.059 1.00 46.17 321 VAL A N 1
ATOM 653 C CA . VAL A 1 321 ? 130.435 122.139 160.681 1.00 46.17 321 VAL A CA 1
ATOM 654 C C . VAL A 1 321 ? 131.408 122.893 159.786 1.00 46.17 321 VAL A C 1
ATOM 655 O O . VAL A 1 321 ? 131.707 124.068 160.034 1.00 46.17 321 VAL A O 1
ATOM 659 N N . THR A 1 322 ? 131.903 122.219 158.747 1.00 40.29 322 THR A N 1
ATOM 660 C CA . THR A 1 322 ? 132.810 122.849 157.795 1.00 40.29 322 THR A CA 1
ATOM 661 C C . THR A 1 322 ? 132.375 122.576 156.360 1.00 40.29 322 THR A C 1
ATOM 662 O O . THR A 1 322 ? 131.311 121.994 156.126 1.00 40.29 322 THR A O 1
ATOM 666 N N . GLY A 1 323 ? 133.194 122.990 155.396 1.00 39.51 323 GLY A N 1
ATOM 667 C CA . GLY A 1 323 ? 132.915 122.735 153.996 1.00 39.51 323 GLY A CA 1
ATOM 668 C C . GLY A 1 323 ? 134.135 122.916 153.117 1.00 39.51 323 GLY A C 1
ATOM 669 O O . GLY A 1 323 ? 134.845 123.920 153.230 1.00 39.51 323 GLY A O 1
ATOM 670 N N . ILE A 1 324 ? 134.392 121.951 152.237 1.00 36.38 324 ILE A N 1
ATOM 671 C CA . ILE A 1 324 ? 135.538 121.980 151.334 1.00 36.38 324 ILE A CA 1
ATOM 672 C C . ILE A 1 324 ? 135.001 122.029 149.911 1.00 36.38 324 ILE A C 1
ATOM 673 O O . ILE A 1 324 ? 134.376 121.069 149.441 1.00 36.38 324 ILE A O 1
ATOM 678 N N . SER A 1 325 ? 135.240 123.141 149.226 1.00 44.63 325 SER A N 1
ATOM 679 C CA . SER A 1 325 ? 134.812 123.356 147.852 1.00 44.63 325 SER A CA 1
ATOM 680 C C . SER A 1 325 ? 136.033 123.410 146.939 1.00 44.63 325 SER A C 1
ATOM 681 O O . SER A 1 325 ? 137.168 123.178 147.365 1.00 44.63 325 SER A O 1
ATOM 684 N N . GLY A 1 326 ? 135.786 123.708 145.660 1.00 47.40 326 GLY A N 1
ATOM 685 C CA . GLY A 1 326 ? 136.879 123.815 144.708 1.00 47.40 326 GLY A CA 1
ATOM 686 C C . GLY A 1 326 ? 137.753 125.032 144.934 1.00 47.40 326 GLY A C 1
ATOM 687 O O . GLY A 1 326 ? 138.948 125.007 144.625 1.00 47.40 326 GLY A O 1
ATOM 688 N N . ALA A 1 327 ? 137.179 126.105 145.474 1.00 51.15 327 ALA A N 1
ATOM 689 C CA . ALA A 1 327 ? 137.947 127.274 145.883 1.00 51.15 327 ALA A CA 1
ATOM 690 C C . ALA A 1 327 ? 138.523 127.138 147.285 1.00 51.15 327 ALA A C 1
ATOM 691 O O . ALA A 1 327 ? 139.257 128.028 147.726 1.00 51.15 327 ALA A O 1
ATOM 693 N N . THR A 1 328 ? 138.209 126.052 147.991 1.00 50.67 328 THR A N 1
ATOM 694 C CA . THR A 1 328 ? 138.643 125.852 149.364 1.00 50.67 328 THR A CA 1
ATOM 695 C C . THR A 1 328 ? 139.495 124.591 149.497 1.00 50.67 328 THR A C 1
ATOM 696 O O . THR A 1 328 ? 140.056 124.335 150.571 1.00 50.67 328 THR A O 1
ATOM 700 N N . ALA A 1 329 ? 139.655 123.822 148.415 1.00 60.80 329 ALA A N 1
ATOM 701 C CA . ALA A 1 329 ? 140.439 122.591 148.479 1.00 60.80 329 ALA A CA 1
ATOM 702 C C . ALA A 1 329 ? 141.931 122.872 148.592 1.00 60.80 329 ALA A C 1
ATOM 703 O O . ALA A 1 329 ? 142.684 122.022 149.081 1.00 60.80 329 ALA A O 1
ATOM 705 N N . GLU A 1 330 ? 142.378 124.041 148.145 1.00 77.55 330 GLU A N 1
ATOM 706 C CA . GLU A 1 330 ? 143.776 124.419 148.269 1.00 77.55 330 GLU A CA 1
ATOM 707 C C . GLU A 1 330 ? 144.023 125.124 149.601 1.00 77.55 330 GLU A C 1
ATOM 708 O O . GLU A 1 330 ? 143.099 125.389 150.370 1.00 77.55 330 GLU A O 1
ATOM 714 N N . ASN A 1 331 ? 145.311 125.340 149.894 1.00 93.96 331 ASN A N 1
ATOM 715 C CA . ASN A 1 331 ? 145.903 126.037 151.046 1.00 93.96 331 ASN A CA 1
ATOM 716 C C . ASN A 1 331 ? 145.592 125.382 152.392 1.00 93.96 331 ASN A C 1
ATOM 717 O O . ASN A 1 331 ? 145.974 125.925 153.437 1.00 93.96 331 ASN A O 1
ATOM 722 N N . VAL A 1 332 ? 144.949 124.216 152.403 1.00 87.41 332 VAL A N 1
ATOM 723 C CA . VAL A 1 332 ? 144.634 123.497 153.640 1.00 87.41 332 VAL A CA 1
ATOM 724 C C . VAL A 1 332 ? 144.989 122.032 153.471 1.00 87.41 332 VAL A C 1
ATOM 725 O O . VAL A 1 332 ? 144.978 121.487 152.357 1.00 87.41 332 VAL A O 1
ATOM 729 N N . PRO A 1 333 ? 145.350 121.365 154.570 1.00 79.00 333 PRO A N 1
ATOM 730 C CA . PRO A 1 333 ? 145.544 119.908 154.511 1.00 79.00 333 PRO A CA 1
ATOM 731 C C . PRO A 1 333 ? 144.203 119.186 154.534 1.00 79.00 333 PRO A C 1
ATOM 732 O O . PRO A 1 333 ? 143.342 119.473 155.368 1.00 79.00 333 PRO A O 1
ATOM 736 N N . VAL A 1 334 ? 144.028 118.245 153.604 1.00 69.83 334 VAL A N 1
ATOM 737 C CA . VAL A 1 334 ? 142.756 117.538 153.489 1.00 69.83 334 VAL A CA 1
ATOM 738 C C . VAL A 1 334 ? 142.591 116.485 154.580 1.00 69.83 334 VAL A C 1
ATOM 739 O O . VAL A 1 334 ? 141.457 116.185 154.978 1.00 69.83 334 VAL A O 1
ATOM 743 N N . GLU A 1 335 ? 143.693 115.934 155.094 1.00 73.13 335 GLU A N 1
ATOM 744 C CA . GLU A 1 335 ? 143.599 114.909 156.129 1.00 73.13 335 GLU A CA 1
ATOM 745 C C . GLU A 1 335 ? 143.196 115.496 157.477 1.00 73.13 335 GLU A C 1
ATOM 746 O O . GLU A 1 335 ? 142.499 114.834 158.255 1.00 73.13 335 GLU A O 1
ATOM 752 N N . GLN A 1 336 ? 143.605 116.730 157.768 1.00 73.16 336 GLN A N 1
ATOM 753 C CA . GLN A 1 336 ? 143.371 117.328 159.076 1.00 73.16 336 GLN A CA 1
ATOM 754 C C . GLN A 1 336 ? 141.980 117.931 159.228 1.00 73.16 336 GLN A C 1
ATOM 755 O O . GLN A 1 336 ? 141.575 118.228 160.357 1.00 73.16 336 GLN A O 1
ATOM 761 N N . ILE A 1 337 ? 141.243 118.122 158.134 1.00 59.12 337 ILE A N 1
ATOM 762 C CA . ILE A 1 337 ? 139.884 118.643 158.244 1.00 59.12 337 ILE A CA 1
ATOM 763 C C . ILE A 1 337 ? 138.912 117.535 158.636 1.00 59.12 337 ILE A C 1
ATOM 764 O O . ILE A 1 337 ? 138.017 117.744 159.463 1.00 59.12 337 ILE A O 1
ATOM 769 N N . VAL A 1 338 ? 139.091 116.335 158.075 1.00 56.04 338 VAL A N 1
ATOM 770 C CA . VAL A 1 338 ? 138.169 115.233 158.337 1.00 56.04 338 VAL A CA 1
ATOM 771 C C . VAL A 1 338 ? 138.334 114.712 159.761 1.00 56.04 338 VAL A C 1
ATOM 772 O O . VAL A 1 338 ? 137.351 114.369 160.429 1.00 56.04 338 VAL A O 1
ATOM 776 N N . GLU A 1 339 ? 139.572 114.652 160.252 1.00 66.25 339 GLU A N 1
ATOM 777 C CA . GLU A 1 339 ? 139.828 114.183 161.608 1.00 66.25 339 GLU A CA 1
ATOM 778 C C . GLU A 1 339 ? 139.468 115.207 162.678 1.00 66.25 339 GLU A C 1
ATOM 779 O O . GLU A 1 339 ? 139.402 114.844 163.857 1.00 66.25 339 GLU A O 1
ATOM 785 N N . ASN A 1 340 ? 139.232 116.468 162.305 1.00 58.29 340 ASN A N 1
ATOM 786 C CA . ASN A 1 340 ? 138.897 117.514 163.265 1.00 58.29 340 ASN A CA 1
ATOM 787 C C . ASN A 1 340 ? 137.524 118.124 163.001 1.00 58.29 340 ASN A C 1
ATOM 788 O O . ASN A 1 340 ? 137.259 119.252 163.431 1.00 58.29 340 ASN A O 1
ATOM 793 N N . ASN A 1 341 ? 136.645 117.403 162.308 1.00 51.39 341 ASN A N 1
ATOM 794 C CA . ASN A 1 341 ? 135.285 117.864 162.068 1.00 51.39 341 ASN A CA 1
ATOM 795 C C . ASN A 1 341 ? 134.375 116.652 161.940 1.00 51.39 341 ASN A C 1
ATOM 796 O O . ASN A 1 341 ? 134.832 115.512 161.824 1.00 51.39 341 ASN A O 1
ATOM 801 N N . ASP A 1 342 ? 133.070 116.915 161.957 1.00 50.17 342 ASP A N 1
ATOM 802 C CA . ASP A 1 342 ? 132.080 115.846 161.943 1.00 50.17 342 ASP A CA 1
ATOM 803 C C . ASP A 1 342 ? 131.047 116.050 160.841 1.00 50.17 342 ASP A C 1
ATOM 804 O O . ASP A 1 342 ? 130.473 115.082 160.336 1.00 50.17 342 ASP A O 1
ATOM 809 N N . ILE A 1 343 ? 130.799 117.306 160.472 1.00 42.75 343 ILE A N 1
ATOM 810 C CA . ILE A 1 343 ? 129.644 117.692 159.662 1.00 42.75 343 ILE A CA 1
ATOM 811 C C . ILE A 1 343 ? 130.176 118.255 158.341 1.00 42.75 343 ILE A C 1
ATOM 812 O O . ILE A 1 343 ? 129.746 119.319 157.880 1.00 42.75 343 ILE A O 1
ATOM 817 N N . ILE A 1 344 ? 131.215 117.614 157.794 1.00 32.36 344 ILE A N 1
ATOM 818 C CA . ILE A 1 344 ? 131.790 118.046 156.522 1.00 32.36 344 ILE A CA 1
ATOM 819 C C . ILE A 1 344 ? 130.770 117.910 155.393 1.00 32.36 344 ILE A C 1
ATOM 820 O O . ILE A 1 344 ? 130.086 116.887 155.263 1.00 32.36 344 ILE A O 1
ATOM 825 N N . ILE A 1 345 ? 130.663 118.958 154.569 1.00 31.03 345 ILE A N 1
ATOM 826 C CA . ILE A 1 345 ? 129.682 119.021 153.487 1.00 31.03 345 ILE A CA 1
ATOM 827 C C . ILE A 1 345 ? 130.470 119.140 152.180 1.00 31.03 345 ILE A C 1
ATOM 828 O O . ILE A 1 345 ? 130.070 119.848 151.249 1.00 31.03 345 ILE A O 1
ATOM 833 N N . LEU A 1 346 ? 131.634 118.498 152.122 1.00 24.85 346 LEU A N 1
ATOM 834 C CA . LEU A 1 346 ? 132.522 118.651 150.974 1.00 24.85 346 LEU A CA 1
ATOM 835 C C . LEU A 1 346 ? 131.948 117.997 149.717 1.00 24.85 346 LEU A C 1
ATOM 836 O O . LEU A 1 346 ? 131.125 117.080 149.781 1.00 24.85 346 LEU A O 1
ATOM 841 N N . THR A 1 347 ? 132.389 118.499 148.564 1.00 34.33 347 THR A N 1
ATOM 842 C CA . THR A 1 347 ? 131.903 118.015 147.282 1.00 34.33 347 THR A CA 1
ATOM 843 C C . THR A 1 347 ? 132.515 116.648 146.963 1.00 34.33 347 THR A C 1
ATOM 844 O O . THR A 1 347 ? 133.622 116.340 147.411 1.00 34.33 347 THR A O 1
ATOM 848 N N . PRO A 1 348 ? 131.805 115.800 146.202 1.00 24.17 348 PRO A N 1
ATOM 849 C CA . PRO A 1 348 ? 132.341 114.458 145.911 1.00 24.17 348 PRO A CA 1
ATOM 850 C C . PRO A 1 348 ? 133.528 114.443 144.961 1.00 24.17 348 PRO A C 1
ATOM 851 O O . PRO A 1 348 ? 134.222 113.421 144.898 1.00 24.17 348 PRO A O 1
ATOM 855 N N . GLN A 1 349 ? 133.786 115.527 144.223 1.00 29.33 349 GLN A N 1
ATOM 856 C CA . GLN A 1 349 ? 134.897 115.527 143.274 1.00 29.33 349 GLN A CA 1
ATOM 857 C C . GLN A 1 349 ? 136.246 115.583 143.983 1.00 29.33 349 GLN A C 1
ATOM 858 O O . GLN A 1 349 ? 137.244 115.075 143.459 1.00 29.33 349 GLN A O 1
ATOM 864 N N . ILE A 1 350 ? 136.293 116.171 145.179 1.00 30.90 350 ILE A N 1
ATOM 865 C CA . ILE A 1 350 ? 137.535 116.189 145.943 1.00 30.90 350 ILE A CA 1
ATOM 866 C C . ILE A 1 350 ? 137.812 114.820 146.560 1.00 30.90 350 ILE A C 1
ATOM 867 O O . ILE A 1 350 ? 138.975 114.435 146.729 1.00 30.90 350 ILE A O 1
ATOM 872 N N . LEU A 1 351 ? 136.762 114.060 146.888 1.00 29.75 351 LEU A N 1
ATOM 873 C CA . LEU A 1 351 ? 136.956 112.743 147.488 1.00 29.75 351 LEU A CA 1
ATOM 874 C C . LEU A 1 351 ? 137.454 111.721 146.471 1.00 29.75 351 LEU A C 1
ATOM 875 O O . LEU A 1 351 ? 138.188 110.797 146.837 1.00 29.75 351 LEU A O 1
ATOM 880 N N . VAL A 1 352 ? 137.064 111.864 145.202 1.00 27.56 352 VAL A N 1
ATOM 881 C CA . VAL A 1 352 ? 137.569 110.968 144.164 1.00 27.56 352 VAL A CA 1
ATOM 882 C C . VAL A 1 352 ? 139.035 111.268 143.872 1.00 27.56 352 VAL A C 1
ATOM 883 O O . VAL A 1 352 ? 139.843 110.354 143.660 1.00 27.56 352 VAL A O 1
ATOM 887 N N . ASN A 1 353 ? 139.410 112.551 143.892 1.00 33.53 353 ASN A N 1
ATOM 888 C CA . ASN A 1 353 ? 140.798 112.931 143.647 1.00 33.53 353 ASN A CA 1
ATOM 889 C C . ASN A 1 353 ? 141.706 112.541 144.807 1.00 33.53 353 ASN A C 1
ATOM 890 O O . ASN A 1 353 ? 142.882 112.228 144.592 1.00 33.53 353 ASN A O 1
ATOM 895 N N . ASN A 1 354 ? 141.185 112.557 146.037 1.00 40.32 354 ASN A N 1
ATOM 896 C CA . ASN A 1 354 ? 141.994 112.166 147.186 1.00 40.32 354 ASN A CA 1
ATOM 897 C C . ASN A 1 354 ? 142.193 110.658 147.252 1.00 40.32 354 ASN A C 1
ATOM 898 O O . ASN A 1 354 ? 143.244 110.196 147.711 1.00 40.32 354 ASN A O 1
ATOM 903 N N . LEU A 1 355 ? 141.203 109.879 146.802 1.00 39.62 355 LEU A N 1
ATOM 904 C CA . LEU A 1 355 ? 141.317 108.423 146.839 1.00 39.62 355 LEU A CA 1
ATOM 905 C C . LEU A 1 355 ? 142.353 107.908 145.846 1.00 39.62 355 LEU A C 1
ATOM 906 O O . LEU A 1 355 ? 142.917 106.826 146.048 1.00 39.62 355 LEU A O 1
ATOM 911 N N . LYS A 1 356 ? 142.615 108.658 144.775 1.00 42.50 356 LYS A N 1
ATOM 912 C CA . LYS A 1 356 ? 143.671 108.283 143.843 1.00 42.50 356 LYS A CA 1
ATOM 913 C C . LYS A 1 356 ? 145.046 108.712 144.340 1.00 42.50 356 LYS A C 1
ATOM 914 O O . LYS A 1 356 ? 146.044 108.048 144.038 1.00 42.50 356 LYS A O 1
ATOM 920 N N . LYS A 1 357 ? 145.117 109.813 145.092 1.00 43.18 357 LYS A N 1
ATOM 921 C CA . LYS A 1 357 ? 146.399 110.290 145.604 1.00 43.18 357 LYS A CA 1
ATOM 922 C C . LYS A 1 357 ? 146.903 109.409 146.741 1.00 43.18 357 LYS A C 1
ATOM 923 O O . LYS A 1 357 ? 148.055 108.962 146.730 1.00 43.18 357 LYS A O 1
ATOM 929 N N . GLY A 1 358 ? 146.053 109.149 147.732 1.00 49.36 358 GLY A N 1
ATOM 930 C CA . GLY A 1 358 ? 146.456 108.364 148.881 1.00 49.36 358 GLY A CA 1
ATOM 931 C C . GLY A 1 358 ? 145.903 108.887 150.191 1.00 49.36 358 GLY A C 1
ATOM 932 O O . GLY A 1 358 ? 145.811 108.141 151.171 1.00 49.36 358 GLY A O 1
ATOM 933 N N . THR A 1 359 ? 145.547 110.169 150.223 1.00 56.60 359 THR A N 1
ATOM 934 C CA . THR A 1 359 ? 144.904 110.743 151.398 1.00 56.60 359 THR A CA 1
ATOM 935 C C . THR A 1 359 ? 143.493 110.184 151.547 1.00 56.60 359 THR A C 1
ATOM 936 O O . THR A 1 359 ? 142.754 110.073 150.564 1.00 56.60 359 THR A O 1
ATOM 940 N N . ILE A 1 360 ? 143.122 109.873 152.792 1.00 58.81 360 ILE A N 1
ATOM 941 C CA . ILE A 1 360 ? 141.914 109.130 153.173 1.00 58.81 360 ILE A CA 1
ATOM 942 C C . ILE A 1 360 ? 141.848 107.833 152.371 1.00 58.81 360 ILE A C 1
ATOM 943 O O . ILE A 1 360 ? 141.060 107.736 151.418 1.00 58.81 360 ILE A O 1
ATOM 948 N N . PRO A 1 361 ? 142.686 106.836 152.686 1.00 64.31 361 PRO A N 1
ATOM 949 C CA . PRO A 1 361 ? 142.792 105.651 151.815 1.00 64.31 361 PRO A CA 1
ATOM 950 C C . PRO A 1 361 ? 141.568 104.748 151.825 1.00 64.31 361 PRO A C 1
ATOM 951 O O . PRO A 1 361 ? 141.434 103.916 150.919 1.00 64.31 361 PRO A O 1
ATOM 955 N N . SER A 1 362 ? 140.678 104.876 152.805 1.00 54.61 362 SER A N 1
ATOM 956 C CA . SER A 1 362 ? 139.491 104.038 152.872 1.00 54.61 362 SER A CA 1
ATOM 957 C C . SER A 1 362 ? 138.324 104.854 153.408 1.00 54.61 362 SER A C 1
ATOM 958 O O . SER A 1 362 ? 138.504 105.898 154.039 1.00 54.61 362 SER A O 1
ATOM 961 N N . LEU A 1 363 ? 137.117 104.358 153.146 1.00 43.70 363 LEU A N 1
ATOM 962 C CA . LEU A 1 363 ? 135.888 104.993 153.600 1.00 43.70 363 LEU A CA 1
ATOM 963 C C . LEU A 1 363 ? 135.468 104.543 154.994 1.00 43.70 363 LEU A C 1
ATOM 964 O O . LEU A 1 363 ? 134.345 104.838 155.414 1.00 43.70 363 LEU A O 1
ATOM 969 N N . SER A 1 364 ? 136.339 103.838 155.718 1.00 46.11 364 SER A N 1
ATOM 970 C CA . SER A 1 364 ? 136.016 103.377 157.061 1.00 46.11 364 SER A CA 1
ATOM 971 C C . SER A 1 364 ? 136.153 104.468 158.115 1.00 46.11 364 SER A C 1
ATOM 972 O O . SER A 1 364 ? 135.765 104.244 159.267 1.00 46.11 364 SER A O 1
ATOM 975 N N . ILE A 1 365 ? 136.691 105.636 157.756 1.00 41.28 365 ILE A N 1
ATOM 976 C CA . ILE A 1 365 ? 136.745 106.747 158.698 1.00 41.28 365 ILE A CA 1
ATOM 977 C C . ILE A 1 365 ? 135.385 107.432 158.822 1.00 41.28 365 ILE A C 1
ATOM 978 O O . ILE A 1 365 ? 135.102 108.055 159.854 1.00 41.28 365 ILE A O 1
ATOM 983 N N . PHE A 1 366 ? 134.518 107.297 157.822 1.00 41.83 366 PHE A N 1
ATOM 984 C CA . PHE A 1 366 ? 133.182 107.867 157.873 1.00 41.83 366 PHE A CA 1
ATOM 985 C C . PHE A 1 366 ? 132.199 106.862 158.460 1.00 41.83 366 PHE A C 1
ATOM 986 O O . PHE A 1 366 ? 132.369 105.647 158.329 1.00 41.83 366 PHE A O 1
ATOM 994 N N . THR A 1 367 ? 131.160 107.387 159.111 1.00 40.09 367 THR A N 1
ATOM 995 C CA . THR A 1 367 ? 130.134 106.558 159.724 1.00 40.09 367 THR A CA 1
ATOM 996 C C . THR A 1 367 ? 128.782 106.708 159.033 1.00 40.09 367 THR A C 1
ATOM 997 O O . THR A 1 367 ? 127.996 105.754 159.021 1.00 40.09 367 THR A O 1
ATOM 1001 N N . LEU A 1 368 ? 128.541 107.834 158.366 1.00 29.20 368 LEU A N 1
ATOM 1002 C CA . LEU A 1 368 ? 127.292 108.063 157.651 1.00 29.20 368 LEU A CA 1
ATOM 1003 C C . LEU A 1 368 ? 127.597 108.833 156.375 1.00 29.20 368 LEU A C 1
ATOM 1004 O O . LEU A 1 368 ? 128.375 109.790 156.401 1.00 29.20 368 LEU A O 1
ATOM 1009 N N . MET A 1 369 ? 127.003 108.406 155.262 1.00 39.10 369 MET A N 1
ATOM 1010 C CA . MET A 1 369 ? 127.177 109.064 153.971 1.00 39.10 369 MET A CA 1
ATOM 1011 C C . MET A 1 369 ? 125.805 109.374 153.394 1.00 39.10 369 MET A C 1
ATOM 1012 O O . MET A 1 369 ? 124.996 108.462 153.192 1.00 39.10 369 MET A O 1
ATOM 1017 N N . ILE A 1 370 ? 125.545 110.651 153.129 1.00 20.27 370 ILE A N 1
ATOM 1018 C CA . ILE A 1 370 ? 124.266 111.105 152.591 1.00 20.27 370 ILE A CA 1
ATOM 1019 C C . ILE A 1 370 ? 124.499 111.605 151.173 1.00 20.27 370 ILE A C 1
ATOM 1020 O O . ILE A 1 370 ? 125.285 112.535 150.955 1.00 20.27 370 ILE A O 1
ATOM 1025 N N . PHE A 1 371 ? 123.813 110.991 150.212 1.00 24.29 371 PHE A N 1
ATOM 1026 C CA . PHE A 1 371 ? 123.945 111.333 148.797 1.00 24.29 371 PHE A CA 1
ATOM 1027 C C . PHE A 1 371 ? 122.731 112.156 148.380 1.00 24.29 371 PHE A C 1
ATOM 1028 O O . PHE A 1 371 ? 121.672 111.604 148.069 1.00 24.29 371 PHE A O 1
ATOM 1036 N N . ASP A 1 372 ? 122.883 113.478 148.378 1.00 30.41 372 ASP A N 1
ATOM 1037 C CA . ASP A 1 372 ? 121.829 114.347 147.872 1.00 30.41 372 ASP A CA 1
ATOM 1038 C C . ASP A 1 372 ? 121.749 114.234 146.355 1.00 30.41 372 ASP A C 1
ATOM 1039 O O . ASP A 1 372 ? 122.776 114.307 145.670 1.00 30.41 372 ASP A O 1
ATOM 1044 N N . GLU A 1 373 ? 120.523 114.065 145.847 1.00 34.77 373 GLU A N 1
ATOM 1045 C CA . GLU A 1 373 ? 120.217 113.826 144.431 1.00 34.77 373 GLU A CA 1
ATOM 1046 C C . GLU A 1 373 ? 120.989 112.616 143.898 1.00 34.77 373 GLU A C 1
ATOM 1047 O O . GLU A 1 373 ? 121.809 112.711 142.984 1.00 34.77 373 GLU A O 1
ATOM 1053 N N . CYS A 1 374 ? 120.704 111.461 144.500 1.00 31.27 374 CYS A N 1
ATOM 1054 C CA . CYS A 1 374 ? 121.443 110.234 144.231 1.00 31.27 374 CYS A CA 1
ATOM 1055 C C . CYS A 1 374 ? 120.968 109.496 142.985 1.00 31.27 374 CYS A C 1
ATOM 1056 O O . CYS A 1 374 ? 121.457 108.393 142.721 1.00 31.27 374 CYS A O 1
ATOM 1059 N N . HIS A 1 375 ? 120.039 110.064 142.215 1.00 31.85 375 HIS A N 1
ATOM 1060 C CA . HIS A 1 375 ? 119.582 109.424 140.988 1.00 31.85 375 HIS A CA 1
ATOM 1061 C C . HIS A 1 375 ? 120.564 109.574 139.833 1.00 31.85 375 HIS A C 1
ATOM 1062 O O . HIS A 1 375 ? 120.357 108.955 138.784 1.00 31.85 375 HIS A O 1
ATOM 1069 N N . ASN A 1 376 ? 121.618 110.374 139.997 1.00 30.83 376 ASN A N 1
ATOM 1070 C CA . ASN A 1 376 ? 122.643 110.526 138.972 1.00 30.83 376 ASN A CA 1
ATOM 1071 C C . ASN A 1 376 ? 123.669 109.401 138.986 1.00 30.83 376 ASN A C 1
ATOM 1072 O O . ASN A 1 376 ? 124.520 109.352 138.092 1.00 30.83 376 ASN A O 1
ATOM 1077 N N . THR A 1 377 ? 123.613 108.504 139.972 1.00 29.23 377 THR A N 1
ATOM 1078 C CA . THR A 1 377 ? 124.570 107.403 140.096 1.00 29.23 377 THR A CA 1
ATOM 1079 C C . THR A 1 377 ? 124.197 106.285 139.118 1.00 29.23 377 THR A C 1
ATOM 1080 O O . THR A 1 377 ? 123.660 105.237 139.482 1.00 29.23 377 THR A O 1
ATOM 1084 N N . SER A 1 378 ? 124.492 106.532 137.843 1.00 38.25 378 SER A N 1
ATOM 1085 C CA . SER A 1 378 ? 124.207 105.580 136.778 1.00 38.25 378 SER A CA 1
ATOM 1086 C C . SER A 1 378 ? 125.462 105.024 136.123 1.00 38.25 378 SER A C 1
ATOM 1087 O O . SER A 1 378 ? 125.640 103.803 136.070 1.00 38.25 378 SER A O 1
ATOM 1090 N N . LYS A 1 379 ? 126.346 105.892 135.631 1.00 34.74 379 LYS A N 1
ATOM 1091 C CA . LYS A 1 379 ? 127.550 105.451 134.927 1.00 34.74 379 LYS A CA 1
ATOM 1092 C C . LYS A 1 379 ? 128.577 106.571 134.969 1.00 34.74 379 LYS A C 1
ATOM 1093 O O . LYS A 1 379 ? 128.279 107.693 134.547 1.00 34.74 379 LYS A O 1
ATOM 1099 N N . GLN A 1 380 ? 129.756 106.276 135.530 1.00 30.95 380 GLN A N 1
ATOM 1100 C CA . GLN A 1 380 ? 130.948 107.135 135.521 1.00 30.95 380 GLN A CA 1
ATOM 1101 C C . GLN A 1 380 ? 130.743 108.468 136.244 1.00 30.95 380 GLN A C 1
ATOM 1102 O O . GLN A 1 380 ? 131.516 109.409 136.041 1.00 30.95 380 GLN A O 1
ATOM 1108 N N . HIS A 1 381 ? 129.717 108.571 137.085 1.00 33.81 381 HIS A N 1
ATOM 1109 C CA . HIS A 1 381 ? 129.468 109.789 137.831 1.00 33.81 381 HIS A CA 1
ATOM 1110 C C . HIS A 1 381 ? 130.470 109.915 138.978 1.00 33.81 381 HIS A C 1
ATOM 1111 O O . HIS A 1 381 ? 131.043 108.917 139.422 1.00 33.81 381 HIS A O 1
ATOM 1118 N N . PRO A 1 382 ? 130.729 111.143 139.448 1.00 22.89 382 PRO A N 1
ATOM 1119 C CA . PRO A 1 382 ? 131.495 111.298 140.698 1.00 22.89 382 PRO A CA 1
ATOM 1120 C C . PRO A 1 382 ? 130.822 110.677 141.912 1.00 22.89 382 PRO A C 1
ATOM 1121 O O . PRO A 1 382 ? 131.514 110.325 142.876 1.00 22.89 382 PRO A O 1
ATOM 1125 N N . TYR A 1 383 ? 129.493 110.540 141.901 1.00 23.85 383 TYR A N 1
ATOM 1126 C CA . TYR A 1 383 ? 128.823 109.724 142.907 1.00 23.85 383 TYR A CA 1
ATOM 1127 C C . TYR A 1 383 ? 129.174 108.251 142.736 1.00 23.85 383 TYR A C 1
ATOM 1128 O O . TYR A 1 383 ? 129.312 107.519 143.724 1.00 23.85 383 TYR A O 1
ATOM 1137 N N . ASN A 1 384 ? 129.320 107.800 141.488 1.00 24.95 384 ASN A N 1
ATOM 1138 C CA . ASN A 1 384 ? 129.609 106.396 141.217 1.00 24.95 384 ASN A CA 1
ATOM 1139 C C . ASN A 1 384 ? 131.067 106.042 141.478 1.00 24.95 384 ASN A C 1
ATOM 1140 O O . ASN A 1 384 ? 131.372 104.881 141.772 1.00 24.95 384 ASN A O 1
ATOM 1145 N N . MET A 1 385 ? 131.977 107.014 141.375 1.00 35.18 385 MET A N 1
ATOM 1146 C CA . MET A 1 385 ? 133.392 106.739 141.597 1.00 35.18 385 MET A CA 1
ATOM 1147 C C . MET A 1 385 ? 133.731 106.549 143.069 1.00 35.18 385 MET A C 1
ATOM 1148 O O . MET A 1 385 ? 134.793 105.998 143.380 1.00 35.18 385 MET A O 1
ATOM 1153 N N . ILE A 1 386 ? 132.861 106.991 143.977 1.00 25.54 386 ILE A N 1
ATOM 1154 C CA . ILE A 1 386 ? 133.040 106.683 145.391 1.00 25.54 386 ILE A CA 1
ATOM 1155 C C . ILE A 1 386 ? 132.482 105.301 145.707 1.00 25.54 386 ILE A C 1
ATOM 1156 O O . ILE A 1 386 ? 133.043 104.563 146.525 1.00 25.54 386 ILE A O 1
ATOM 1161 N N . MET A 1 387 ? 131.375 104.929 145.058 1.00 32.11 387 MET A N 1
ATOM 1162 C CA . MET A 1 387 ? 130.790 103.607 145.247 1.00 32.11 387 MET A CA 1
ATOM 1163 C C . MET A 1 387 ? 131.650 102.497 144.656 1.00 32.11 387 MET A C 1
ATOM 1164 O O . MET A 1 387 ? 131.541 101.349 145.098 1.00 32.11 387 MET A O 1
ATOM 1169 N N . PHE A 1 388 ? 132.488 102.809 143.663 1.00 36.79 388 PHE A N 1
ATOM 1170 C CA . PHE A 1 388 ? 133.429 101.818 143.153 1.00 36.79 388 PHE A CA 1
ATOM 1171 C C . PHE A 1 388 ? 134.511 101.500 144.176 1.00 36.79 388 PHE A C 1
ATOM 1172 O O . PHE A 1 388 ? 135.018 100.373 144.210 1.00 36.79 388 PHE A O 1
ATOM 1180 N N . ASN A 1 389 ? 134.875 102.473 145.013 1.00 37.85 389 ASN A N 1
ATOM 1181 C CA . ASN A 1 389 ? 135.790 102.221 146.117 1.00 37.85 389 ASN A CA 1
ATOM 1182 C C . ASN A 1 389 ? 135.090 101.604 147.320 1.00 37.85 389 ASN A C 1
ATOM 1183 O O . ASN A 1 389 ? 135.740 100.918 148.116 1.00 37.85 389 ASN A O 1
ATOM 1188 N N . TYR A 1 390 ? 133.782 101.828 147.465 1.00 41.13 390 TYR A N 1
ATOM 1189 C CA . TYR A 1 390 ? 133.036 101.251 148.577 1.00 41.13 390 TYR A CA 1
ATOM 1190 C C . TYR A 1 390 ? 132.744 99.773 148.342 1.00 41.13 390 TYR A C 1
ATOM 1191 O O . TYR A 1 390 ? 132.930 98.946 149.241 1.00 41.13 390 TYR A O 1
ATOM 1200 N N . LEU A 1 391 ? 132.271 99.428 147.140 1.00 42.05 391 LEU A N 1
ATOM 1201 C CA . LEU A 1 391 ? 131.951 98.041 146.822 1.00 42.05 391 LEU A CA 1
ATOM 1202 C C . LEU A 1 391 ? 133.192 97.164 146.706 1.00 42.05 391 LEU A C 1
ATOM 1203 O O . LEU A 1 391 ? 133.089 95.945 146.876 1.00 42.05 391 LEU A O 1
ATOM 1208 N N . ASP A 1 392 ? 134.357 97.751 146.423 1.00 48.44 392 ASP A N 1
ATOM 1209 C CA . ASP A 1 392 ? 135.596 96.983 146.397 1.00 48.44 392 ASP A CA 1
ATOM 1210 C C . ASP A 1 392 ? 136.105 96.645 147.792 1.00 48.44 392 ASP A C 1
ATOM 1211 O O . ASP A 1 392 ? 136.964 95.768 147.928 1.00 48.44 392 ASP A O 1
ATOM 1216 N N . GLN A 1 393 ? 135.598 97.318 148.825 1.00 53.86 393 GLN A N 1
ATOM 1217 C CA . GLN A 1 393 ? 135.963 97.002 150.200 1.00 53.86 393 GLN A CA 1
ATOM 1218 C C . GLN A 1 393 ? 134.970 96.055 150.859 1.00 53.86 393 GLN A C 1
ATOM 1219 O O . GLN A 1 393 ? 135.357 95.277 151.739 1.00 53.86 393 GLN A O 1
ATOM 1225 N N . LYS A 1 394 ? 133.702 96.099 150.448 1.00 51.55 394 LYS A N 1
ATOM 1226 C CA . LYS A 1 394 ? 132.702 95.190 150.997 1.00 51.55 394 LYS A CA 1
ATOM 1227 C C . LYS A 1 394 ? 132.863 93.784 150.429 1.00 51.55 394 LYS A C 1
ATOM 1228 O O . LYS A 1 394 ? 132.921 92.805 151.181 1.00 51.55 394 LYS A O 1
ATOM 1234 N N . LEU A 1 395 ? 132.939 93.668 149.105 1.00 54.50 395 LEU A N 1
ATOM 1235 C CA . LEU A 1 395 ? 133.093 92.385 148.433 1.00 54.50 395 LEU A CA 1
ATOM 1236 C C . LEU A 1 395 ? 134.552 91.987 148.243 1.00 54.50 395 LEU A C 1
ATOM 1237 O O . LEU A 1 395 ? 134.830 91.033 147.508 1.00 54.50 395 LEU A O 1
ATOM 1242 N N . GLY A 1 396 ? 135.484 92.689 148.881 1.00 64.20 396 GLY A N 1
ATOM 1243 C CA . GLY A 1 396 ? 136.895 92.389 148.737 1.00 64.20 396 GLY A CA 1
ATOM 1244 C C . GLY A 1 396 ? 137.430 91.478 149.822 1.00 64.20 396 GLY A C 1
ATOM 1245 O O . GLY A 1 396 ? 138.341 90.680 149.580 1.00 64.20 396 GLY A O 1
ATOM 1246 N N . GLY A 1 397 ? 136.871 91.588 151.026 1.00 79.36 397 GLY A N 1
ATOM 1247 C CA . GLY A 1 397 ? 137.307 90.803 152.163 1.00 79.36 397 GLY A CA 1
ATOM 1248 C C . GLY A 1 397 ? 138.027 91.585 153.239 1.00 79.36 397 GLY A C 1
ATOM 1249 O O . GLY A 1 397 ? 138.445 90.988 154.238 1.00 79.36 397 GLY A O 1
ATOM 1250 N N . SER A 1 398 ? 138.187 92.895 153.074 1.00 83.96 398 SER A N 1
ATOM 1251 C CA . SER A 1 398 ? 138.801 93.763 154.070 1.00 83.96 398 SER A CA 1
ATOM 1252 C C . SER A 1 398 ? 137.784 94.767 154.600 1.00 83.96 398 SER A C 1
ATOM 1253 O O . SER A 1 398 ? 138.093 95.941 154.817 1.00 83.96 398 SER A O 1
ATOM 1256 N N . SER A 1 399 ? 136.550 94.309 154.800 1.00 80.48 399 SER A N 1
ATOM 1257 C CA . SER A 1 399 ? 135.473 95.191 155.229 1.00 80.48 399 SER A CA 1
ATOM 1258 C C . SER A 1 399 ? 135.633 95.568 156.696 1.00 80.48 399 SER A C 1
ATOM 1259 O O . SER A 1 399 ? 135.717 94.698 157.569 1.00 80.48 399 SER A O 1
ATOM 1262 N N . GLY A 1 400 ? 135.676 96.870 156.964 1.00 77.79 400 GLY A N 1
ATOM 1263 C CA . GLY A 1 400 ? 135.727 97.375 158.314 1.00 77.79 400 GLY A CA 1
ATOM 1264 C C . GLY A 1 400 ? 134.400 97.970 158.739 1.00 77.79 400 GLY A C 1
ATOM 1265 O O . GLY A 1 400 ? 133.328 97.441 158.429 1.00 77.79 400 GLY A O 1
ATOM 1266 N N . PRO A 1 401 ? 134.447 99.090 159.466 1.00 69.08 401 PRO A N 1
ATOM 1267 C CA . PRO A 1 401 ? 133.202 99.777 159.837 1.00 69.08 401 PRO A CA 1
ATOM 1268 C C . PRO A 1 401 ? 132.601 100.540 158.665 1.00 69.08 401 PRO A C 1
ATOM 1269 O O . PRO A 1 401 ? 132.809 101.750 158.524 1.00 69.08 401 PRO A O 1
ATOM 1273 N N . LEU A 1 402 ? 131.866 99.828 157.814 1.00 60.07 402 LEU A N 1
ATOM 1274 C CA . LEU A 1 402 ? 131.305 100.434 156.615 1.00 60.07 402 LEU A CA 1
ATOM 1275 C C . LEU A 1 402 ? 130.164 101.385 156.975 1.00 60.07 402 LEU A C 1
ATOM 1276 O O . LEU A 1 402 ? 129.361 101.088 157.866 1.00 60.07 402 LEU A O 1
ATOM 1281 N N . PRO A 1 403 ? 130.066 102.529 156.306 1.00 45.40 403 PRO A N 1
ATOM 1282 C CA . PRO A 1 403 ? 129.020 103.504 156.621 1.00 45.40 403 PRO A CA 1
ATOM 1283 C C . PRO A 1 403 ? 127.748 103.277 155.809 1.00 45.40 403 PRO A C 1
ATOM 1284 O O . PRO A 1 403 ? 127.724 102.530 154.829 1.00 45.40 403 PRO A O 1
ATOM 1288 N N . GLN A 1 404 ? 126.683 103.948 156.242 1.00 38.41 404 GLN A N 1
ATOM 1289 C CA . GLN A 1 404 ? 125.404 103.873 155.552 1.00 38.41 404 GLN A CA 1
ATOM 1290 C C . GLN A 1 404 ? 125.421 104.740 154.298 1.00 38.41 404 GLN A C 1
ATOM 1291 O O . GLN A 1 404 ? 126.116 105.756 154.229 1.00 38.41 404 GLN A O 1
ATOM 1297 N N . VAL A 1 405 ? 124.639 104.326 153.299 1.00 33.14 405 VAL A N 1
ATOM 1298 C CA . VAL A 1 405 ? 124.689 104.917 151.963 1.00 33.14 405 VAL A CA 1
ATOM 1299 C C . VAL A 1 405 ? 123.289 105.473 151.684 1.00 33.14 405 VAL A C 1
ATOM 1300 O O . VAL A 1 405 ? 122.718 105.273 150.603 1.00 33.14 405 VAL A O 1
ATOM 1304 N N . ILE A 1 406 ? 122.671 106.066 152.711 1.00 22.15 406 ILE A N 1
ATOM 1305 C CA . ILE A 1 406 ? 121.358 106.682 152.541 1.00 22.15 406 ILE A CA 1
ATOM 1306 C C . ILE A 1 406 ? 121.436 107.834 151.543 1.00 22.15 406 ILE A C 1
ATOM 1307 O O . ILE A 1 406 ? 122.460 108.520 151.425 1.00 22.15 406 ILE A O 1
ATOM 1312 N N . GLY A 1 407 ? 120.359 108.017 150.781 1.00 34.26 407 GLY A N 1
ATOM 1313 C CA . GLY A 1 407 ? 120.318 109.048 149.762 1.00 34.26 407 GLY A CA 1
ATOM 1314 C C . GLY A 1 407 ? 118.951 109.675 149.582 1.00 34.26 407 GLY A C 1
ATOM 1315 O O . GLY A 1 407 ? 117.958 108.969 149.381 1.00 34.26 407 GLY A O 1
ATOM 1316 N N . LEU A 1 408 ? 118.887 111.004 149.650 1.00 24.18 408 LEU A N 1
ATOM 1317 C CA . LEU A 1 408 ? 117.638 111.747 149.510 1.00 24.18 408 LEU A CA 1
ATOM 1318 C C . LEU A 1 408 ? 117.540 112.288 148.088 1.00 24.18 408 LEU A C 1
ATOM 1319 O O . LEU A 1 408 ? 118.231 113.249 147.733 1.00 24.18 408 LEU A O 1
ATOM 1324 N N . THR A 1 409 ? 116.684 111.674 147.280 1.00 33.36 409 THR A N 1
ATOM 1325 C CA . THR A 1 409 ? 116.434 112.099 145.911 1.00 33.36 409 THR A CA 1
ATOM 1326 C C . THR A 1 409 ? 115.023 112.668 145.793 1.00 33.36 409 THR A C 1
ATOM 1327 O O . THR A 1 409 ? 114.290 112.797 146.778 1.00 33.36 409 THR A O 1
ATOM 1331 N N . ALA A 1 410 ? 114.650 113.029 144.565 1.00 37.03 410 ALA A N 1
ATOM 1332 C CA . ALA A 1 410 ? 113.302 113.495 144.271 1.00 37.03 410 ALA A CA 1
ATOM 1333 C C . ALA A 1 410 ? 112.619 112.722 143.154 1.00 37.03 410 ALA A C 1
ATOM 1334 O O . ALA A 1 410 ? 111.399 112.849 143.001 1.00 37.03 410 ALA A O 1
ATOM 1336 N N . SER A 1 411 ? 113.356 111.925 142.382 1.00 43.66 411 SER A N 1
ATOM 1337 C CA . SER A 1 411 ? 112.789 111.146 141.284 1.00 43.66 411 SER A CA 1
ATOM 1338 C C . SER A 1 411 ? 113.744 110.003 140.991 1.00 43.66 411 SER A C 1
ATOM 1339 O O . SER A 1 411 ? 114.899 110.248 140.626 1.00 43.66 411 SER A O 1
ATOM 1342 N N . VAL A 1 412 ? 113.275 108.765 141.165 1.00 37.62 412 VAL A N 1
ATOM 1343 C CA . VAL A 1 412 ? 114.142 107.607 140.970 1.00 37.62 412 VAL A CA 1
ATOM 1344 C C . VAL A 1 412 ? 114.463 107.406 139.494 1.00 37.62 412 VAL A C 1
ATOM 1345 O O . VAL A 1 412 ? 115.599 107.068 139.140 1.00 37.62 412 VAL A O 1
ATOM 1349 N N . GLY A 1 413 ? 113.486 107.610 138.614 1.00 44.65 413 GLY A N 1
ATOM 1350 C CA . GLY A 1 413 ? 113.729 107.511 137.188 1.00 44.65 413 GLY A CA 1
ATOM 1351 C C . GLY A 1 413 ? 113.727 106.093 136.655 1.00 44.65 413 GLY A C 1
ATOM 1352 O O . GLY A 1 413 ? 114.016 105.141 137.388 1.00 44.65 413 GLY A O 1
ATOM 1353 N N . VAL A 1 414 ? 113.400 105.939 135.375 1.00 50.37 414 VAL A N 1
ATOM 1354 C CA . VAL A 1 414 ? 113.385 104.641 134.720 1.00 50.37 414 VAL A CA 1
ATOM 1355 C C . VAL A 1 414 ? 114.502 104.514 133.688 1.00 50.37 414 VAL A C 1
ATOM 1356 O O . VAL A 1 414 ? 115.049 103.426 133.498 1.00 50.37 414 VAL A O 1
ATOM 1360 N N . GLY A 1 415 ? 114.851 105.602 133.015 1.00 58.81 415 GLY A N 1
ATOM 1361 C CA . GLY A 1 415 ? 115.904 105.579 132.014 1.00 58.81 415 GLY A CA 1
ATOM 1362 C C . GLY A 1 415 ? 115.328 105.476 130.608 1.00 58.81 415 GLY A C 1
ATOM 1363 O O . GLY A 1 415 ? 114.475 106.272 130.220 1.00 58.81 415 GLY A O 1
ATOM 1364 N N . ASP A 1 416 ? 115.800 104.489 129.850 1.00 69.12 416 ASP A N 1
ATOM 1365 C CA . ASP A 1 416 ? 115.318 104.224 128.500 1.00 69.12 416 ASP A CA 1
ATOM 1366 C C . ASP A 1 416 ? 114.573 102.894 128.435 1.00 69.12 416 ASP A C 1
ATOM 1367 O O . ASP A 1 416 ? 114.629 102.177 127.434 1.00 69.12 416 ASP A O 1
ATOM 1372 N N . ALA A 1 417 ? 113.869 102.554 129.510 1.00 67.67 417 ALA A N 1
ATOM 1373 C CA . ALA A 1 417 ? 113.111 101.314 129.563 1.00 67.67 417 ALA A CA 1
ATOM 1374 C C . ALA A 1 417 ? 111.810 101.443 128.781 1.00 67.67 417 ALA A C 1
ATOM 1375 O O . ALA A 1 417 ? 111.201 102.514 128.713 1.00 67.67 417 ALA A O 1
ATOM 1377 N N . LYS A 1 418 ? 111.389 100.330 128.184 1.00 80.24 418 LYS A N 1
ATOM 1378 C CA . LYS A 1 418 ? 110.151 100.272 127.417 1.00 80.24 418 LYS A CA 1
ATOM 1379 C C . LYS A 1 418 ? 109.016 99.603 128.178 1.00 80.24 418 LYS A C 1
ATOM 1380 O O . LYS A 1 418 ? 107.876 100.071 128.119 1.00 80.24 418 LYS A O 1
ATOM 1386 N N . ASN A 1 419 ? 109.303 98.518 128.890 1.00 80.90 419 ASN A N 1
ATOM 1387 C CA . ASN A 1 419 ? 108.312 97.777 129.653 1.00 80.90 419 ASN A CA 1
ATOM 1388 C C . ASN A 1 419 ? 108.676 97.776 131.132 1.00 80.90 419 ASN A C 1
ATOM 1389 O O . ASN A 1 419 ? 109.727 98.276 131.540 1.00 80.90 419 ASN A O 1
ATOM 1394 N N . THR A 1 420 ? 107.777 97.202 131.935 1.00 70.10 420 THR A N 1
ATOM 1395 C CA . THR A 1 420 ? 107.970 97.155 133.380 1.00 70.10 420 THR A CA 1
ATOM 1396 C C . THR A 1 420 ? 109.073 96.184 133.789 1.00 70.10 420 THR A C 1
ATOM 1397 O O . THR A 1 420 ? 109.644 96.338 134.873 1.00 70.10 420 THR A O 1
ATOM 1401 N N . ASP A 1 421 ? 109.389 95.194 132.947 1.00 73.68 421 ASP A N 1
ATOM 1402 C CA . ASP A 1 421 ? 110.452 94.251 133.281 1.00 73.68 421 ASP A CA 1
ATOM 1403 C C . ASP A 1 421 ? 111.824 94.911 133.199 1.00 73.68 421 ASP A C 1
ATOM 1404 O O . ASP A 1 421 ? 112.703 94.634 134.024 1.00 73.68 421 ASP A O 1
ATOM 1409 N N . GLU A 1 422 ? 112.026 95.791 132.216 1.00 73.45 422 GLU A N 1
ATOM 1410 C CA . GLU A 1 422 ? 113.257 96.570 132.157 1.00 73.45 422 GLU A CA 1
ATOM 1411 C C . GLU A 1 422 ? 113.228 97.745 133.124 1.00 73.45 422 GLU A C 1
ATOM 1412 O O . GLU A 1 422 ? 114.285 98.171 133.605 1.00 73.45 422 GLU A O 1
ATOM 1418 N N . ALA A 1 423 ? 112.039 98.285 133.407 1.00 61.06 423 ALA A N 1
ATOM 1419 C CA . ALA A 1 423 ? 111.919 99.350 134.397 1.00 61.06 423 ALA A CA 1
ATOM 1420 C C . ALA A 1 423 ? 112.189 98.839 135.806 1.00 61.06 423 ALA A C 1
ATOM 1421 O O . ALA A 1 423 ? 112.688 99.590 136.650 1.00 61.06 423 ALA A O 1
ATOM 1423 N N . LEU A 1 424 ? 111.865 97.572 136.078 1.00 58.88 424 LEU A N 1
ATOM 1424 C CA . LEU A 1 424 ? 112.234 96.975 137.356 1.00 58.88 424 LEU A CA 1
ATOM 1425 C C . LEU A 1 424 ? 113.727 96.687 137.422 1.00 58.88 424 LEU A C 1
ATOM 1426 O O . LEU A 1 424 ? 114.321 96.742 138.504 1.00 58.88 424 LEU A O 1
ATOM 1431 N N . ASP A 1 425 ? 114.356 96.414 136.276 1.00 58.30 425 ASP A N 1
ATOM 1432 C CA . ASP A 1 425 ? 115.784 96.118 136.254 1.00 58.30 425 ASP A CA 1
ATOM 1433 C C . ASP A 1 425 ? 116.637 97.363 136.461 1.00 58.30 425 ASP A C 1
ATOM 1434 O O . ASP A 1 425 ? 117.816 97.238 136.808 1.00 58.30 425 ASP A O 1
ATOM 1439 N N . TYR A 1 426 ? 116.073 98.554 136.257 1.00 51.44 426 TYR A N 1
ATOM 1440 C CA . TYR A 1 426 ? 116.824 99.784 136.478 1.00 51.44 426 TYR A CA 1
ATOM 1441 C C . TYR A 1 426 ? 116.859 100.163 137.954 1.00 51.44 426 TYR A C 1
ATOM 1442 O O . TYR A 1 426 ? 117.866 100.695 138.436 1.00 51.44 426 TYR A O 1
ATOM 1451 N N . ILE A 1 427 ? 115.767 99.910 138.682 1.00 45.65 427 ILE A N 1
ATOM 1452 C CA . ILE A 1 427 ? 115.712 100.280 140.094 1.00 45.65 427 ILE A CA 1
ATOM 1453 C C . ILE A 1 427 ? 116.579 99.353 140.938 1.00 45.65 427 ILE A C 1
ATOM 1454 O O . ILE A 1 427 ? 117.234 99.802 141.888 1.00 45.65 427 ILE A O 1
ATOM 1459 N N . CYS A 1 428 ? 116.616 98.058 140.610 1.00 48.93 428 CYS A N 1
ATOM 1460 C CA . CYS A 1 428 ? 117.500 97.149 141.335 1.00 48.93 428 CYS A CA 1
ATOM 1461 C C . CYS A 1 428 ? 118.960 97.364 140.960 1.00 48.93 428 CYS A C 1
ATOM 1462 O O . CYS A 1 428 ? 119.850 97.081 141.768 1.00 48.93 428 CYS A O 1
ATOM 1465 N N . LYS A 1 429 ? 119.229 97.858 139.749 1.00 43.82 429 LYS A N 1
ATOM 1466 C CA . LYS A 1 429 ? 120.594 98.233 139.395 1.00 43.82 429 LYS A CA 1
ATOM 1467 C C . LYS A 1 429 ? 121.020 99.514 140.099 1.00 43.82 429 LYS A C 1
ATOM 1468 O O . LYS A 1 429 ? 122.199 99.669 140.438 1.00 43.82 429 LYS A O 1
ATOM 1474 N N . LEU A 1 430 ? 120.081 100.436 140.323 1.00 35.54 430 LEU A N 1
ATOM 1475 C CA . LEU A 1 430 ? 120.378 101.622 141.119 1.00 35.54 430 LEU A CA 1
ATOM 1476 C C . LEU A 1 430 ? 120.542 101.264 142.591 1.00 35.54 430 LEU A C 1
ATOM 1477 O O . LEU A 1 430 ? 121.381 101.846 143.289 1.00 35.54 430 LEU A O 1
ATOM 1482 N N . CYS A 1 431 ? 119.750 100.304 143.079 1.00 39.76 431 CYS A N 1
ATOM 1483 C CA . CYS A 1 431 ? 119.877 99.869 144.465 1.00 39.76 431 CYS A CA 1
ATOM 1484 C C . CYS A 1 431 ? 121.133 99.035 144.685 1.00 39.76 431 CYS A C 1
ATOM 1485 O O . CYS A 1 431 ? 121.646 98.978 145.808 1.00 39.76 431 CYS A O 1
ATOM 1488 N N . ALA A 1 432 ? 121.639 98.381 143.637 1.00 40.84 432 ALA A N 1
ATOM 1489 C CA . ALA A 1 432 ? 122.885 97.634 143.766 1.00 40.84 432 ALA A CA 1
ATOM 1490 C C . ALA A 1 432 ? 124.092 98.562 143.761 1.00 40.84 432 ALA A C 1
ATOM 1491 O O . ALA A 1 432 ? 125.056 98.335 144.500 1.00 40.84 432 ALA A O 1
ATOM 1493 N N . SER A 1 433 ? 124.054 99.613 142.937 1.00 35.45 433 SER A N 1
ATOM 1494 C CA . SER A 1 433 ? 125.159 100.562 142.883 1.00 35.45 433 SER A CA 1
ATOM 1495 C C . SER A 1 433 ? 125.214 101.459 144.112 1.00 35.45 433 SER A C 1
ATOM 1496 O O . SER A 1 433 ? 126.246 102.094 144.351 1.00 35.45 433 SER A O 1
ATOM 1499 N N . LEU A 1 434 ? 124.131 101.537 144.885 1.00 37.16 434 LEU A N 1
ATOM 1500 C CA . LEU A 1 434 ? 124.106 102.304 146.121 1.00 37.16 434 LEU A CA 1
ATOM 1501 C C . LEU A 1 434 ? 123.949 101.432 147.360 1.00 37.16 434 LEU A C 1
ATOM 1502 O O . LEU A 1 434 ? 123.815 101.979 148.460 1.00 37.16 434 LEU A O 1
ATOM 1507 N N . ASP A 1 435 ? 123.951 100.099 147.198 1.00 44.88 435 ASP A N 1
ATOM 1508 C CA . ASP A 1 435 ? 123.888 99.112 148.289 1.00 44.88 435 ASP A CA 1
ATOM 1509 C C . ASP A 1 435 ? 122.629 99.281 149.144 1.00 44.88 435 ASP A C 1
ATOM 1510 O O . ASP A 1 435 ? 122.685 99.323 150.374 1.00 44.88 435 ASP A O 1
ATOM 1515 N N . ALA A 1 436 ? 121.483 99.370 148.478 1.00 41.33 436 ALA A N 1
ATOM 1516 C CA . ALA A 1 436 ? 120.218 99.660 149.135 1.00 41.33 436 ALA A CA 1
ATOM 1517 C C . ALA A 1 436 ? 119.451 98.386 149.467 1.00 41.33 436 ALA A C 1
ATOM 1518 O O . ALA A 1 436 ? 119.612 97.345 148.825 1.00 41.33 436 ALA A O 1
ATOM 1520 N N . SER A 1 437 ? 118.601 98.488 150.489 1.00 42.17 437 SER A N 1
ATOM 1521 C CA . SER A 1 437 ? 117.683 97.409 150.830 1.00 42.17 437 SER A CA 1
ATOM 1522 C C . SER A 1 437 ? 116.264 97.936 151.009 1.00 42.17 437 SER A C 1
ATOM 1523 O O . SER A 1 437 ? 115.293 97.199 150.810 1.00 42.17 437 SER A O 1
ATOM 1526 N N . VAL A 1 438 ? 116.134 99.211 151.385 1.00 35.81 438 VAL A N 1
ATOM 1527 C CA . VAL A 1 438 ? 114.843 99.828 151.669 1.00 35.81 438 VAL A CA 1
ATOM 1528 C C . VAL A 1 438 ? 114.667 101.037 150.759 1.00 35.81 438 VAL A C 1
ATOM 1529 O O . VAL A 1 438 ? 115.621 101.769 150.474 1.00 35.81 438 VAL A O 1
ATOM 1533 N N . ILE A 1 439 ? 113.432 101.243 150.301 1.00 35.43 439 ILE A N 1
ATOM 1534 C CA . ILE A 1 439 ? 113.043 102.427 149.541 1.00 35.43 439 ILE A CA 1
ATOM 1535 C C . ILE A 1 439 ? 111.837 103.033 150.249 1.00 35.43 439 ILE A C 1
ATOM 1536 O O . ILE A 1 439 ? 110.734 102.474 150.193 1.00 35.43 439 ILE A O 1
ATOM 1541 N N . ALA A 1 440 ? 112.045 104.162 150.923 1.00 41.39 440 ALA A N 1
ATOM 1542 C CA . ALA A 1 440 ? 110.979 104.803 151.681 1.00 41.39 440 ALA A CA 1
ATOM 1543 C C . ALA A 1 440 ? 110.156 105.720 150.783 1.00 41.39 440 ALA A C 1
ATOM 1544 O O . ALA A 1 440 ? 110.709 106.509 150.011 1.00 41.39 440 ALA A O 1
ATOM 1546 N N . THR A 1 441 ? 108.833 105.611 150.888 1.00 58.26 441 THR A N 1
ATOM 1547 C CA . THR A 1 441 ? 107.910 106.461 150.150 1.00 58.26 441 THR A CA 1
ATOM 1548 C C . THR A 1 441 ? 106.748 106.820 151.067 1.00 58.26 441 THR A C 1
ATOM 1549 O O . THR A 1 441 ? 106.414 106.071 151.988 1.00 58.26 441 THR A O 1
ATOM 1553 N N . VAL A 1 442 ? 106.135 107.974 150.808 1.00 67.40 442 VAL A N 1
ATOM 1554 C CA . VAL A 1 442 ? 105.020 108.462 151.617 1.00 67.40 442 VAL A CA 1
ATOM 1555 C C . VAL A 1 442 ? 103.764 107.726 151.156 1.00 67.40 442 VAL A C 1
ATOM 1556 O O . VAL A 1 442 ? 103.213 108.019 150.094 1.00 67.40 442 VAL A O 1
ATOM 1560 N N . LYS A 1 443 ? 103.309 106.767 151.956 1.00 76.34 443 LYS A N 1
ATOM 1561 C CA . LYS A 1 443 ? 102.116 105.987 151.650 1.00 76.34 443 LYS A CA 1
ATOM 1562 C C . LYS A 1 443 ? 100.986 106.205 152.641 1.00 76.34 443 LYS A C 1
ATOM 1563 O O . LYS A 1 443 ? 99.822 106.270 152.236 1.00 76.34 443 LYS A O 1
ATOM 1569 N N . HIS A 1 444 ? 101.294 106.320 153.932 1.00 84.24 444 HIS A N 1
ATOM 1570 C CA . HIS A 1 444 ? 100.274 106.529 154.951 1.00 84.24 444 HIS A CA 1
ATOM 1571 C C . HIS A 1 444 ? 99.935 107.997 155.164 1.00 84.24 444 HIS A C 1
ATOM 1572 O O . HIS A 1 444 ? 98.916 108.297 155.796 1.00 84.24 444 HIS A O 1
ATOM 1579 N N . ASN A 1 445 ? 100.759 108.912 154.657 1.00 89.05 445 ASN A N 1
ATOM 1580 C CA . ASN A 1 445 ? 100.542 110.339 154.859 1.00 89.05 445 ASN A CA 1
ATOM 1581 C C . ASN A 1 445 ? 100.373 111.055 153.525 1.00 89.05 445 ASN A C 1
ATOM 1582 O O . ASN A 1 445 ? 100.958 112.121 153.307 1.00 89.05 445 ASN A O 1
ATOM 1587 N N . LEU A 1 446 ? 99.579 110.467 152.625 1.00 94.55 446 LEU A N 1
ATOM 1588 C CA . LEU A 1 446 ? 99.347 111.055 151.309 1.00 94.55 446 LEU A CA 1
ATOM 1589 C C . LEU A 1 446 ? 98.512 112.329 151.365 1.00 94.55 446 LEU A C 1
ATOM 1590 O O . LEU A 1 446 ? 98.513 113.093 150.394 1.00 94.55 446 LEU A O 1
ATOM 1595 N N . GLU A 1 447 ? 97.787 112.564 152.464 1.00 105.35 447 GLU A N 1
ATOM 1596 C CA . GLU A 1 447 ? 96.991 113.781 152.588 1.00 105.35 447 GLU A CA 1
ATOM 1597 C C . GLU A 1 447 ? 97.876 115.014 152.734 1.00 105.35 447 GLU A C 1
ATOM 1598 O O . GLU A 1 447 ? 97.628 116.041 152.091 1.00 105.35 447 GLU A O 1
ATOM 1604 N N . GLU A 1 448 ? 98.909 114.935 153.576 1.00 102.82 448 GLU A N 1
ATOM 1605 C CA . GLU A 1 448 ? 99.825 116.059 153.737 1.00 102.82 448 GLU A CA 1
ATOM 1606 C C . GLU A 1 448 ? 100.749 116.230 152.538 1.00 102.82 448 GLU A C 1
ATOM 1607 O O . GLU A 1 448 ? 101.255 117.336 152.316 1.00 102.82 448 GLU A O 1
ATOM 1613 N N . LEU A 1 449 ? 100.983 115.166 151.767 1.00 100.61 449 LEU A N 1
ATOM 1614 C CA . LEU A 1 449 ? 101.796 115.287 150.561 1.00 100.61 449 LEU A CA 1
ATOM 1615 C C . LEU A 1 449 ? 101.041 115.998 149.445 1.00 100.61 449 LEU A C 1
ATOM 1616 O O . LEU A 1 449 ? 101.664 116.581 148.550 1.00 100.61 449 LEU A O 1
ATOM 1621 N N . GLU A 1 450 ? 99.707 115.958 149.479 1.00 109.61 450 GLU A N 1
ATOM 1622 C CA . GLU A 1 450 ? 98.898 116.608 148.454 1.00 109.61 450 GLU A CA 1
ATOM 1623 C C . GLU A 1 450 ? 98.927 118.129 148.561 1.00 109.61 450 GLU A C 1
ATOM 1624 O O . GLU A 1 450 ? 98.621 118.810 147.576 1.00 109.61 450 GLU A O 1
ATOM 1630 N N . GLN A 1 451 ? 99.281 118.672 149.729 1.00 114.01 451 GLN A N 1
ATOM 1631 C CA . GLN A 1 451 ? 99.321 120.123 149.893 1.00 114.01 451 GLN A CA 1
ATOM 1632 C C . GLN A 1 451 ? 100.487 120.739 149.129 1.00 114.01 451 GLN A C 1
ATOM 1633 O O . GLN A 1 451 ? 100.359 121.832 148.568 1.00 114.01 451 GLN A O 1
ATOM 1639 N N . VAL A 1 452 ? 101.630 120.059 149.098 1.00 116.51 452 VAL A N 1
ATOM 1640 C CA . VAL A 1 452 ? 102.806 120.514 148.355 1.00 116.51 452 VAL A CA 1
ATOM 1641 C C . VAL A 1 452 ? 103.274 119.370 147.452 1.00 116.51 452 VAL A C 1
ATOM 1642 O O . VAL A 1 452 ? 104.058 118.501 147.853 1.00 116.51 452 VAL A O 1
ATOM 1646 N N . VAL A 1 453 ? 102.784 119.359 146.214 1.00 111.06 453 VAL A N 1
ATOM 1647 C CA . VAL A 1 453 ? 103.248 118.393 145.222 1.00 111.06 453 VAL A CA 1
ATOM 1648 C C . VAL A 1 453 ? 103.683 119.043 143.912 1.00 111.06 453 VAL A C 1
ATOM 1649 O O . VAL A 1 453 ? 104.532 118.463 143.203 1.00 111.06 453 VAL A O 1
ATOM 1653 N N . TYR A 1 454 ? 103.202 120.254 143.601 1.00 101.62 454 TYR A N 1
ATOM 1654 C CA . TYR A 1 454 ? 103.463 120.997 142.360 1.00 101.62 454 TYR A CA 1
ATOM 1655 C C . TYR A 1 454 ? 103.160 120.154 141.119 1.00 101.62 454 TYR A C 1
ATOM 1656 O O . TYR A 1 454 ? 104.027 119.876 140.289 1.00 101.62 454 TYR A O 1
ATOM 1665 N N . LYS A 1 455 ? 101.897 119.741 141.011 1.00 85.45 455 LYS A N 1
ATOM 1666 C CA . LYS A 1 455 ? 101.440 118.920 139.894 1.00 85.45 455 LYS A CA 1
ATOM 1667 C C . LYS A 1 455 ? 100.562 119.746 138.963 1.00 85.45 455 LYS A C 1
ATOM 1668 O O . LYS A 1 455 ? 99.381 119.974 139.267 1.00 85.45 455 LYS A O 1
ATOM 1674 N N . PRO A 1 456 ? 101.079 120.215 137.824 1.00 72.09 456 PRO A N 1
ATOM 1675 C CA . PRO A 1 456 ? 100.245 121.005 136.910 1.00 72.09 456 PRO A CA 1
ATOM 1676 C C . PRO A 1 456 ? 99.458 120.136 135.942 1.00 72.09 456 PRO A C 1
ATOM 1677 O O . PRO A 1 456 ? 99.547 118.905 135.987 1.00 72.09 456 PRO A O 1
ATOM 1681 N N . GLN A 1 457 ? 98.685 120.768 135.065 1.00 60.04 457 GLN A N 1
ATOM 1682 C CA . GLN A 1 457 ? 97.916 120.075 134.043 1.00 60.04 457 GLN A CA 1
ATOM 1683 C C . GLN A 1 457 ? 98.555 120.290 132.678 1.00 60.04 457 GLN A C 1
ATOM 1684 O O . GLN A 1 457 ? 99.273 121.267 132.450 1.00 60.04 457 GLN A O 1
ATOM 1690 N N . LYS A 1 458 ? 98.275 119.368 131.761 1.00 58.91 458 LYS A N 1
ATOM 1691 C CA . LYS A 1 458 ? 98.912 119.371 130.452 1.00 58.91 458 LYS A CA 1
ATOM 1692 C C . LYS A 1 458 ? 98.095 120.187 129.458 1.00 58.91 458 LYS A C 1
ATOM 1693 O O . LYS A 1 458 ? 96.871 120.055 129.380 1.00 58.91 458 LYS A O 1
ATOM 1699 N N . PHE A 1 459 ? 98.790 121.032 128.701 1.00 52.98 459 PHE A N 1
ATOM 1700 C CA . PHE A 1 459 ? 98.168 121.992 127.793 1.00 52.98 459 PHE A CA 1
ATOM 1701 C C . PHE A 1 459 ? 98.887 121.990 126.446 1.00 52.98 459 PHE A C 1
ATOM 1702 O O . PHE A 1 459 ? 99.332 123.030 125.958 1.00 52.98 459 PHE A O 1
ATOM 1710 N N . PHE A 1 460 ? 99.062 120.794 125.871 1.00 51.78 460 PHE A N 1
ATOM 1711 C CA . PHE A 1 460 ? 99.726 120.636 124.578 1.00 51.78 460 PHE A CA 1
ATOM 1712 C C . PHE A 1 460 ? 99.000 121.392 123.469 1.00 51.78 460 PHE A C 1
ATOM 1713 O O . PHE A 1 460 ? 97.785 121.259 123.298 1.00 51.78 460 PHE A O 1
ATOM 1721 N N . ARG A 1 461 ? 99.759 122.190 122.716 1.00 50.59 461 ARG A N 1
ATOM 1722 C CA . ARG A 1 461 ? 99.220 122.997 121.620 1.00 50.59 461 ARG A CA 1
ATOM 1723 C C . ARG A 1 461 ? 100.175 122.876 120.436 1.00 50.59 461 ARG A C 1
ATOM 1724 O O . ARG A 1 461 ? 101.190 123.576 120.376 1.00 50.59 461 ARG A O 1
ATOM 1732 N N . LYS A 1 462 ? 99.846 121.990 119.500 1.00 57.36 462 LYS A N 1
ATOM 1733 C CA . LYS A 1 462 ? 100.655 121.777 118.308 1.00 57.36 462 LYS A CA 1
ATOM 1734 C C . LYS A 1 462 ? 100.279 122.799 117.242 1.00 57.36 462 LYS A C 1
ATOM 1735 O O . LYS A 1 462 ? 99.097 122.965 116.922 1.00 57.36 462 LYS A O 1
ATOM 1741 N N . VAL A 1 463 ? 101.284 123.483 116.697 1.00 57.96 463 VAL A N 1
ATOM 1742 C CA . VAL A 1 463 ? 101.082 124.492 115.668 1.00 57.96 463 VAL A CA 1
ATOM 1743 C C . VAL A 1 463 ? 101.809 124.055 114.400 1.00 57.96 463 VAL A C 1
ATOM 1744 O O . VAL A 1 463 ? 102.553 123.073 114.387 1.00 57.96 463 VAL A O 1
ATOM 1748 N N . GLU A 1 464 ? 101.585 124.808 113.328 1.00 67.71 464 GLU A N 1
ATOM 1749 C CA . GLU A 1 464 ? 102.168 124.529 112.026 1.00 67.71 464 GLU A CA 1
ATOM 1750 C C . GLU A 1 464 ? 103.229 125.568 111.690 1.00 67.71 464 GLU A C 1
ATOM 1751 O O . GLU A 1 464 ? 103.259 126.665 112.254 1.00 67.71 464 GLU A O 1
ATOM 1757 N N . SER A 1 465 ? 104.111 125.203 110.762 1.00 63.37 465 SER A N 1
ATOM 1758 C CA . SER A 1 465 ? 105.176 126.091 110.323 1.00 63.37 465 SER A CA 1
ATOM 1759 C C . SER A 1 465 ? 104.638 127.113 109.321 1.00 63.37 465 SER A C 1
ATOM 1760 O O . SER A 1 465 ? 103.466 127.094 108.934 1.00 63.37 465 SER A O 1
ATOM 1763 N N . ARG A 1 466 ? 105.512 128.019 108.890 1.00 55.83 466 ARG A N 1
ATOM 1764 C CA . ARG A 1 466 ? 105.127 129.044 107.933 1.00 55.83 466 ARG A CA 1
ATOM 1765 C C . ARG A 1 466 ? 105.088 128.476 106.519 1.00 55.83 466 ARG A C 1
ATOM 1766 O O . ARG A 1 466 ? 105.861 127.582 106.160 1.00 55.83 466 ARG A O 1
ATOM 1774 N N . ILE A 1 467 ? 104.167 129.005 105.714 1.00 66.42 467 ILE A N 1
ATOM 1775 C CA . ILE A 1 467 ? 103.983 128.550 104.340 1.00 66.42 467 ILE A CA 1
ATOM 1776 C C . ILE A 1 467 ? 104.872 129.349 103.392 1.00 66.42 467 ILE A C 1
ATOM 1777 O O . ILE A 1 467 ? 105.622 128.772 102.597 1.00 66.42 467 ILE A O 1
ATOM 1782 N N . SER A 1 468 ? 104.796 130.680 103.465 1.00 66.12 468 SER A N 1
ATOM 1783 C CA . SER A 1 468 ? 105.546 131.558 102.565 1.00 66.12 468 SER A CA 1
ATOM 1784 C C . SER A 1 468 ? 106.891 131.891 103.204 1.00 66.12 468 SER A C 1
ATOM 1785 O O . SER A 1 468 ? 107.084 132.936 103.830 1.00 66.12 468 SER A O 1
ATOM 1788 N N . ASP A 1 469 ? 107.841 130.977 103.030 1.00 54.88 469 ASP A N 1
ATOM 1789 C CA . ASP A 1 469 ? 109.186 131.135 103.582 1.00 54.88 469 ASP A CA 1
ATOM 1790 C C . ASP A 1 469 ? 110.087 131.788 102.538 1.00 54.88 469 ASP A C 1
ATOM 1791 O O . ASP A 1 469 ? 110.787 131.109 101.782 1.00 54.88 469 ASP A O 1
ATOM 1796 N N . LYS A 1 470 ? 110.098 133.121 102.518 1.00 49.93 470 LYS A N 1
ATOM 1797 C CA . LYS A 1 470 ? 110.932 133.867 101.586 1.00 49.93 470 LYS A CA 1
ATOM 1798 C C . LYS A 1 470 ? 112.296 134.221 102.157 1.00 49.93 470 LYS A C 1
ATOM 1799 O O . LYS A 1 470 ? 113.198 134.574 101.390 1.00 49.93 470 LYS A O 1
ATOM 1805 N N . PHE A 1 471 ? 112.461 134.152 103.480 1.00 42.53 471 PHE A N 1
ATOM 1806 C CA . PHE A 1 471 ? 113.781 134.330 104.076 1.00 42.53 471 PHE A CA 1
ATOM 1807 C C . PHE A 1 471 ? 114.687 133.148 103.756 1.00 42.53 471 PHE A C 1
ATOM 1808 O O . PHE A 1 471 ? 115.899 133.317 103.579 1.00 42.53 471 PHE A O 1
ATOM 1816 N N . LYS A 1 472 ? 114.113 131.944 103.683 1.00 40.49 472 LYS A N 1
ATOM 1817 C CA . LYS A 1 472 ? 114.900 130.748 103.406 1.00 40.49 472 LYS A CA 1
ATOM 1818 C C . LYS A 1 472 ? 115.379 130.706 101.960 1.00 40.49 472 LYS A C 1
ATOM 1819 O O . LYS A 1 472 ? 116.455 130.164 101.683 1.00 40.49 472 LYS A O 1
ATOM 1825 N N . TYR A 1 473 ? 114.606 131.277 101.031 1.00 46.28 473 TYR A N 1
ATOM 1826 C CA . TYR A 1 473 ? 114.954 131.199 99.614 1.00 46.28 473 TYR A CA 1
ATOM 1827 C C . TYR A 1 473 ? 116.159 132.068 99.269 1.00 46.28 473 TYR A C 1
ATOM 1828 O O . TYR A 1 473 ? 116.945 131.708 98.385 1.00 46.28 473 TYR A O 1
ATOM 1837 N N . ILE A 1 474 ? 116.321 133.205 99.944 1.00 40.81 474 ILE A N 1
ATOM 1838 C CA . ILE A 1 474 ? 117.466 134.070 99.676 1.00 40.81 474 ILE A CA 1
ATOM 1839 C C . ILE A 1 474 ? 118.728 133.511 100.323 1.00 40.81 474 ILE A C 1
ATOM 1840 O O . ILE A 1 474 ? 119.826 133.619 99.764 1.00 40.81 474 ILE A O 1
ATOM 1845 N N . ILE A 1 475 ? 118.592 132.912 101.510 1.00 36.79 475 ILE A N 1
ATOM 1846 C CA . ILE A 1 475 ? 119.743 132.349 102.211 1.00 36.79 475 ILE A CA 1
ATOM 1847 C C . ILE A 1 475 ? 120.262 131.108 101.489 1.00 36.79 475 ILE A C 1
ATOM 1848 O O . ILE A 1 475 ? 121.475 130.949 101.299 1.00 36.79 475 ILE A O 1
ATOM 1853 N N . ALA A 1 476 ? 119.354 130.231 101.043 1.00 38.13 476 ALA A N 1
ATOM 1854 C CA . ALA A 1 476 ? 119.749 128.996 100.369 1.00 38.13 476 ALA A CA 1
ATOM 1855 C C . ALA A 1 476 ? 120.391 129.238 99.008 1.00 38.13 476 ALA A C 1
ATOM 1856 O O . ALA A 1 476 ? 121.113 128.365 98.516 1.00 38.13 476 ALA A O 1
ATOM 1858 N N . GLN A 1 477 ? 120.144 130.394 98.388 1.00 44.46 477 GLN A N 1
ATOM 1859 C CA . GLN A 1 477 ? 120.872 130.741 97.173 1.00 44.46 477 GLN A CA 1
ATOM 1860 C C . GLN A 1 477 ? 122.315 131.117 97.483 1.00 44.46 477 GLN A C 1
ATOM 1861 O O . GLN A 1 477 ? 123.215 130.829 96.686 1.00 44.46 477 GLN A O 1
ATOM 1867 N N . LEU A 1 478 ? 122.552 131.760 98.631 1.00 38.98 478 LEU A N 1
ATOM 1868 C CA . LEU A 1 478 ? 123.916 132.073 99.042 1.00 38.98 478 LEU A CA 1
ATOM 1869 C C . LEU A 1 478 ? 124.676 130.826 99.475 1.00 38.98 478 LEU A C 1
ATOM 1870 O O . LEU A 1 478 ? 125.904 130.775 99.344 1.00 38.98 478 LEU A O 1
ATOM 1875 N N . MET A 1 479 ? 123.972 129.818 99.993 1.00 37.83 479 MET A N 1
ATOM 1876 C CA . MET A 1 479 ? 124.634 128.586 100.407 1.00 37.83 479 MET A CA 1
ATOM 1877 C C . MET A 1 479 ? 124.997 127.708 99.218 1.00 37.83 479 MET A C 1
ATOM 1878 O O . MET A 1 479 ? 125.978 126.960 99.284 1.00 37.83 479 MET A O 1
ATOM 1883 N N . ARG A 1 480 ? 124.227 127.782 98.131 1.00 40.31 480 ARG A N 1
ATOM 1884 C CA . ARG A 1 480 ? 124.582 127.051 96.921 1.00 40.31 480 ARG A CA 1
ATOM 1885 C C . ARG A 1 480 ? 125.736 127.713 96.181 1.00 40.31 480 ARG A C 1
ATOM 1886 O O . ARG A 1 480 ? 126.501 127.027 95.494 1.00 40.31 480 ARG A O 1
ATOM 1894 N N . ASP A 1 481 ? 125.870 129.036 96.302 1.00 41.60 481 ASP A N 1
ATOM 1895 C CA . ASP A 1 481 ? 127.007 129.727 95.702 1.00 41.60 481 ASP A CA 1
ATOM 1896 C C . ASP A 1 481 ? 128.296 129.425 96.456 1.00 41.60 481 ASP A C 1
ATOM 1897 O O . ASP A 1 481 ? 129.360 129.277 95.843 1.00 41.60 481 ASP A O 1
ATOM 1902 N N . THR A 1 482 ? 128.221 129.335 97.787 1.00 37.98 482 THR A N 1
ATOM 1903 C CA . THR A 1 482 ? 129.411 129.043 98.580 1.00 37.98 482 THR A CA 1
ATOM 1904 C C . THR A 1 482 ? 129.819 127.580 98.463 1.00 37.98 482 THR A C 1
ATOM 1905 O O . THR A 1 482 ? 131.013 127.265 98.515 1.00 37.98 482 THR A O 1
ATOM 1909 N N . GLU A 1 483 ? 128.846 126.676 98.310 1.00 38.98 483 GLU A N 1
ATOM 1910 C CA . GLU A 1 483 ? 129.166 125.269 98.095 1.00 38.98 483 GLU A CA 1
ATOM 1911 C C . GLU A 1 483 ? 129.785 125.039 96.722 1.00 38.98 483 GLU A C 1
ATOM 1912 O O . GLU A 1 483 ? 130.664 124.182 96.574 1.00 38.98 483 GLU A O 1
ATOM 1918 N N . SER A 1 484 ? 129.347 125.794 95.712 1.00 39.45 484 SER A N 1
ATOM 1919 C CA . SER A 1 484 ? 129.952 125.686 94.389 1.00 39.45 484 SER A CA 1
ATOM 1920 C C . SER A 1 484 ? 131.318 126.358 94.343 1.00 39.45 484 SER A C 1
ATOM 1921 O O . SER A 1 484 ? 132.187 125.938 93.570 1.00 39.45 484 SER A O 1
ATOM 1924 N N . LEU A 1 485 ? 131.520 127.406 95.147 1.00 39.52 485 LEU A N 1
ATOM 1925 C CA . LEU A 1 485 ? 132.821 128.065 95.208 1.00 39.52 485 LEU A CA 1
ATOM 1926 C C . LEU A 1 485 ? 133.868 127.183 95.876 1.00 39.52 485 LEU A C 1
ATOM 1927 O O . LEU A 1 485 ? 135.058 127.285 95.557 1.00 39.52 485 LEU A O 1
ATOM 1932 N N . ALA A 1 486 ? 133.450 126.309 96.793 1.00 41.17 486 ALA A N 1
ATOM 1933 C CA . ALA A 1 486 ? 134.374 125.394 97.447 1.00 41.17 486 ALA A CA 1
ATOM 1934 C C . ALA A 1 486 ? 134.663 124.152 96.616 1.00 41.17 486 ALA A C 1
ATOM 1935 O O . ALA A 1 486 ? 135.608 123.421 96.933 1.00 41.17 486 ALA A O 1
ATOM 1937 N N . LYS A 1 487 ? 133.880 123.895 95.569 1.00 44.85 487 LYS A N 1
ATOM 1938 C CA . LYS A 1 487 ? 134.125 122.771 94.677 1.00 44.85 487 LYS A CA 1
ATOM 1939 C C . LYS A 1 487 ? 135.121 123.097 93.572 1.00 44.85 487 LYS A C 1
ATOM 1940 O O . LYS A 1 487 ? 135.543 122.185 92.853 1.00 44.85 487 LYS A O 1
ATOM 1946 N N . ARG A 1 488 ? 135.504 124.367 93.420 1.00 43.71 488 ARG A N 1
ATOM 1947 C CA . ARG A 1 488 ? 136.496 124.738 92.416 1.00 43.71 488 ARG A CA 1
ATOM 1948 C C . ARG A 1 488 ? 137.907 124.323 92.813 1.00 43.71 488 ARG A C 1
ATOM 1949 O O . ARG A 1 488 ? 138.789 124.271 91.949 1.00 43.71 488 ARG A O 1
ATOM 1957 N N . ILE A 1 489 ? 138.139 124.028 94.091 1.00 43.90 489 ILE A N 1
ATOM 1958 C CA . ILE A 1 489 ? 139.430 123.556 94.572 1.00 43.90 489 ILE A CA 1
ATOM 1959 C C . ILE A 1 489 ? 139.360 122.148 95.137 1.00 43.90 489 ILE A C 1
ATOM 1960 O O . ILE A 1 489 ? 140.382 121.625 95.593 1.00 43.90 489 ILE A O 1
ATOM 1965 N N . CYS A 1 490 ? 138.186 121.517 95.121 1.00 58.44 490 CYS A N 1
ATOM 1966 C CA . CYS A 1 490 ? 138.038 120.140 95.591 1.00 58.44 490 CYS A CA 1
ATOM 1967 C C . CYS A 1 490 ? 136.912 119.505 94.780 1.00 58.44 490 CYS A C 1
ATOM 1968 O O . CYS A 1 490 ? 135.733 119.729 95.069 1.00 58.44 490 CYS A O 1
ATOM 1971 N N . LYS A 1 491 ? 137.284 118.717 93.769 1.00 68.31 491 LYS A N 1
ATOM 1972 C CA . LYS A 1 491 ? 136.298 118.081 92.905 1.00 68.31 491 LYS A CA 1
ATOM 1973 C C . LYS A 1 491 ? 135.607 116.898 93.569 1.00 68.31 491 LYS A C 1
ATOM 1974 O O . LYS A 1 491 ? 134.496 116.539 93.164 1.00 68.31 491 LYS A O 1
ATOM 1980 N N . ASP A 1 492 ? 136.234 116.288 94.576 1.00 65.23 492 ASP A N 1
ATOM 1981 C CA . ASP A 1 492 ? 135.679 115.136 95.275 1.00 65.23 492 ASP A CA 1
ATOM 1982 C C . ASP A 1 492 ? 135.048 115.517 96.609 1.00 65.23 492 ASP A C 1
ATOM 1983 O O . ASP A 1 492 ? 135.129 114.748 97.573 1.00 65.23 492 ASP A O 1
ATOM 1988 N N . LEU A 1 493 ? 134.437 116.705 96.685 1.00 54.63 493 LEU A N 1
ATOM 1989 C CA . LEU A 1 493 ? 133.821 117.162 97.929 1.00 54.63 493 LEU A CA 1
ATOM 1990 C C . LEU A 1 493 ? 132.600 116.329 98.303 1.00 54.63 493 LEU A C 1
ATOM 1991 O O . LEU A 1 493 ? 132.330 116.132 99.494 1.00 54.63 493 LEU A O 1
ATOM 1996 N N . GLU A 1 494 ? 131.854 115.836 97.312 1.00 63.38 494 GLU A N 1
ATOM 1997 C CA . GLU A 1 494 ? 130.715 114.973 97.598 1.00 63.38 494 GLU A CA 1
ATOM 1998 C C . GLU A 1 494 ? 131.140 113.576 98.033 1.00 63.38 494 GLU A C 1
ATOM 1999 O O . GLU A 1 494 ? 130.353 112.874 98.677 1.00 63.38 494 GLU A O 1
ATOM 2005 N N . ASN A 1 495 ? 132.362 113.159 97.696 1.00 66.04 495 ASN A N 1
ATOM 2006 C CA . ASN A 1 495 ? 132.865 111.846 98.078 1.00 66.04 495 ASN A CA 1
ATOM 2007 C C . ASN A 1 495 ? 133.439 111.814 99.487 1.00 66.04 495 ASN A C 1
ATOM 2008 O O . ASN A 1 495 ? 133.673 110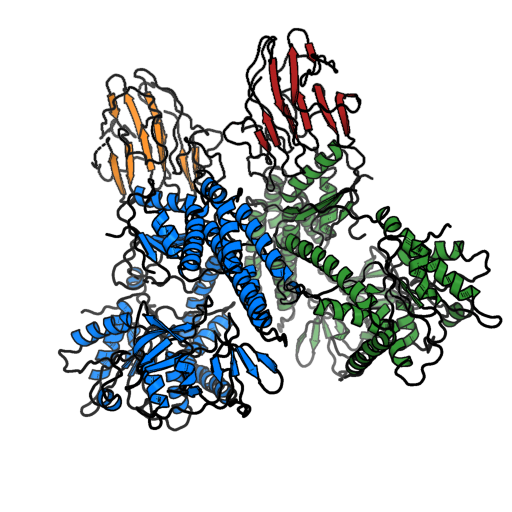.723 100.019 1.00 66.04 495 ASN A O 1
ATOM 2013 N N . LEU A 1 496 ? 133.668 112.975 100.102 1.00 56.13 496 LEU A N 1
ATOM 2014 C CA . LEU A 1 496 ? 134.287 113.053 101.420 1.00 56.13 496 LEU A CA 1
ATOM 2015 C C . LEU A 1 496 ? 133.332 112.730 102.563 1.00 56.13 496 LEU A C 1
ATOM 2016 O O . LEU A 1 496 ? 133.767 112.717 103.720 1.00 56.13 496 LEU A O 1
ATOM 2021 N N . SER A 1 497 ? 132.057 112.470 102.282 1.00 54.84 497 SER A N 1
ATOM 2022 C CA . SER A 1 497 ? 131.082 112.259 103.340 1.00 54.84 497 SER A CA 1
ATOM 2023 C C . SER A 1 497 ? 129.997 111.311 102.848 1.00 54.84 497 SER A C 1
ATOM 2024 O O . SER A 1 497 ? 129.767 111.170 101.644 1.00 54.84 497 SER A O 1
ATOM 2027 N N . GLN A 1 498 ? 129.329 110.659 103.801 1.00 59.49 498 GLN A N 1
ATOM 2028 C CA . GLN A 1 498 ? 128.346 109.622 103.507 1.00 59.49 498 GLN A CA 1
ATOM 2029 C C . GLN A 1 498 ? 126.944 109.983 103.995 1.00 59.49 498 GLN A C 1
ATOM 2030 O O . GLN A 1 498 ? 126.135 109.096 104.278 1.00 59.49 498 GLN A O 1
ATOM 2036 N N . ILE A 1 499 ? 126.640 111.272 104.101 1.00 58.50 499 ILE A N 1
ATOM 2037 C CA . ILE A 1 499 ? 125.298 111.706 104.473 1.00 58.50 499 ILE A CA 1
ATOM 2038 C C . ILE A 1 499 ? 124.436 111.769 103.215 1.00 58.50 499 ILE A C 1
ATOM 2039 O O . ILE A 1 499 ? 124.935 111.973 102.103 1.00 58.50 499 ILE A O 1
ATOM 2044 N N . GLN A 1 500 ? 123.126 111.596 103.390 1.00 63.32 500 GLN A N 1
ATOM 2045 C CA . GLN A 1 500 ? 122.165 111.563 102.294 1.00 63.32 500 GLN A CA 1
ATOM 2046 C C . GLN A 1 500 ? 121.853 112.987 101.827 1.00 63.32 500 GLN A C 1
ATOM 2047 O O . GLN A 1 500 ? 122.590 113.937 102.110 1.00 63.32 500 GLN A O 1
ATOM 2053 N N . ASN A 1 501 ? 120.775 113.128 101.049 1.00 63.37 501 ASN A N 1
ATOM 2054 C CA . ASN A 1 501 ? 120.332 114.435 100.571 1.00 63.37 501 ASN A CA 1
ATOM 2055 C C . ASN A 1 501 ? 119.973 115.353 101.736 1.00 63.37 501 ASN A C 1
ATOM 2056 O O . ASN A 1 501 ? 119.190 114.992 102.619 1.00 63.37 501 ASN A O 1
ATOM 2061 N N . ARG A 1 502 ? 120.574 116.538 101.742 1.00 42.29 502 ARG A N 1
ATOM 2062 C CA . ARG A 1 502 ? 120.525 117.443 102.878 1.00 42.29 502 ARG A CA 1
ATOM 2063 C C . ARG A 1 502 ? 119.617 118.627 102.581 1.00 42.29 502 ARG A C 1
ATOM 2064 O O . ARG A 1 502 ? 119.652 119.192 101.483 1.00 42.29 502 ARG A O 1
ATOM 2072 N N . GLU A 1 503 ? 118.801 118.992 103.563 1.00 41.74 503 GLU A N 1
ATOM 2073 C CA . GLU A 1 503 ? 117.979 120.190 103.496 1.00 41.74 503 GLU A CA 1
ATOM 2074 C C . GLU A 1 503 ? 118.636 121.294 104.312 1.00 41.74 503 GLU A C 1
ATOM 2075 O O . GLU A 1 503 ? 119.139 121.050 105.413 1.00 41.74 503 GLU A O 1
ATOM 2081 N N . PHE A 1 504 ? 118.644 122.504 103.758 1.00 38.57 504 PHE A N 1
ATOM 2082 C CA . PHE A 1 504 ? 119.268 123.634 104.432 1.00 38.57 504 PHE A CA 1
ATOM 2083 C C . PHE A 1 504 ? 118.430 124.066 105.630 1.00 38.57 504 PHE A C 1
ATOM 2084 O O . PHE A 1 504 ? 117.210 124.222 105.526 1.00 38.57 504 PHE A O 1
ATOM 2092 N N . GLY A 1 505 ? 119.089 124.257 106.769 1.00 35.31 505 GLY A N 1
ATOM 2093 C CA . GLY A 1 505 ? 118.407 124.657 107.981 1.00 35.31 505 GLY A CA 1
ATOM 2094 C C . GLY A 1 505 ? 117.973 123.527 108.883 1.00 35.31 505 GLY A C 1
ATOM 2095 O O . GLY A 1 505 ? 117.078 123.726 109.712 1.00 35.31 505 GLY A O 1
ATOM 2096 N N . THR A 1 506 ? 118.573 122.350 108.754 1.00 33.02 506 THR A N 1
ATOM 2097 C CA . THR A 1 506 ? 118.247 121.192 109.574 1.00 33.02 506 THR A CA 1
ATOM 2098 C C . THR A 1 506 ? 119.481 120.754 110.358 1.00 33.02 506 THR A C 1
ATOM 2099 O O . THR A 1 506 ? 120.570 121.314 110.214 1.00 33.02 506 THR A O 1
ATOM 2103 N N . GLN A 1 507 ? 119.296 119.735 111.198 1.00 39.27 507 GLN A N 1
ATOM 2104 C CA . GLN A 1 507 ? 120.403 119.181 111.966 1.00 39.27 507 GLN A CA 1
ATOM 2105 C C . GLN A 1 507 ? 121.223 118.180 111.165 1.00 39.27 507 GLN A C 1
ATOM 2106 O O . GLN A 1 507 ? 122.389 117.943 111.503 1.00 39.27 507 GLN A O 1
ATOM 2112 N N . LYS A 1 508 ? 120.641 117.588 110.119 1.00 38.08 508 LYS A N 1
ATOM 2113 C CA . LYS A 1 508 ? 121.383 116.652 109.282 1.00 38.08 508 LYS A CA 1
ATOM 2114 C C . LYS A 1 508 ? 122.428 117.364 108.431 1.00 38.08 508 LYS A C 1
ATOM 2115 O O . LYS A 1 508 ? 123.478 116.785 108.129 1.00 38.08 508 LYS A O 1
ATOM 2121 N N . TYR A 1 509 ? 122.162 118.613 108.039 1.00 32.03 509 TYR A N 1
ATOM 2122 C CA . TYR A 1 509 ? 123.141 119.371 107.268 1.00 32.03 509 TYR A CA 1
ATOM 2123 C C . TYR A 1 509 ? 124.311 119.822 108.133 1.00 32.03 509 TYR A C 1
ATOM 2124 O O . TYR A 1 509 ? 125.426 119.988 107.624 1.00 32.03 509 TYR A O 1
ATOM 2133 N N . GLU A 1 510 ? 124.077 120.030 109.433 1.00 38.95 510 GLU A N 1
ATOM 2134 C CA . GLU A 1 510 ? 125.149 120.459 110.326 1.00 38.95 510 GLU A CA 1
ATOM 2135 C C . GLU A 1 510 ? 126.177 119.355 110.547 1.00 38.95 510 GLU A C 1
ATOM 2136 O O . GLU A 1 510 ? 127.368 119.644 110.706 1.00 38.95 510 GLU A O 1
ATOM 2142 N N . GLN A 1 511 ? 125.740 118.093 110.555 1.00 32.42 511 GLN A N 1
ATOM 2143 C CA . GLN A 1 511 ? 126.685 116.985 110.647 1.00 32.42 511 GLN A CA 1
ATOM 2144 C C . GLN A 1 511 ? 127.471 116.813 109.352 1.00 32.42 511 GLN A C 1
ATOM 2145 O O . GLN A 1 511 ? 128.612 116.337 109.379 1.00 32.42 511 GLN A O 1
ATOM 2151 N N . TRP A 1 512 ? 126.878 117.193 108.217 1.00 31.64 512 TRP A N 1
ATOM 2152 C CA . TRP A 1 512 ? 127.579 117.110 106.940 1.00 31.64 512 TRP A CA 1
ATOM 2153 C C . TRP A 1 512 ? 128.679 118.158 106.830 1.00 31.64 512 TRP A C 1
ATOM 2154 O O . TRP A 1 512 ? 129.687 117.925 106.154 1.00 31.64 512 TRP A O 1
ATOM 2165 N N . ILE A 1 513 ? 128.499 119.314 107.475 1.00 31.02 513 ILE A N 1
ATOM 2166 C CA . ILE A 1 513 ? 129.502 120.376 107.420 1.00 31.02 513 ILE A CA 1
ATOM 2167 C C . ILE A 1 513 ? 130.754 119.978 108.196 1.00 31.02 513 ILE A C 1
ATOM 2168 O O . ILE A 1 513 ? 131.880 120.167 107.720 1.00 31.02 513 ILE A O 1
ATOM 2173 N N . VAL A 1 514 ? 130.576 119.396 109.387 1.00 29.76 514 VAL A N 1
ATOM 2174 C CA . VAL A 1 514 ? 131.712 119.005 110.220 1.00 29.76 514 VAL A CA 1
ATOM 2175 C C . VAL A 1 514 ? 132.461 117.830 109.598 1.00 29.76 514 VAL A C 1
ATOM 2176 O O . VAL A 1 514 ? 133.695 117.757 109.666 1.00 29.76 514 VAL A O 1
ATOM 2180 N N . THR A 1 515 ? 131.732 116.901 108.971 1.00 31.37 515 THR A N 1
ATOM 2181 C CA . THR A 1 515 ? 132.374 115.768 108.310 1.00 31.37 515 THR A CA 1
ATOM 2182 C C . THR A 1 515 ? 133.150 116.199 107.070 1.00 31.37 515 THR A C 1
ATOM 2183 O O . THR A 1 515 ? 134.200 115.622 106.766 1.00 31.37 515 THR A O 1
ATOM 2187 N N . VAL A 1 516 ? 132.652 117.204 106.347 1.00 28.35 516 VAL A N 1
ATOM 2188 C CA . VAL A 1 516 ? 133.383 117.734 105.199 1.00 28.35 516 VAL A CA 1
ATOM 2189 C C . VAL A 1 516 ? 134.601 118.527 105.662 1.00 28.35 516 VAL A C 1
ATOM 2190 O O . VAL A 1 516 ? 135.702 118.373 105.116 1.00 28.35 516 VAL A O 1
ATOM 2194 N N . GLN A 1 517 ? 134.432 119.356 106.701 1.00 30.43 517 GLN A N 1
ATOM 2195 C CA . GLN A 1 517 ? 135.517 120.205 107.192 1.00 30.43 517 GLN A CA 1
ATOM 2196 C C . GLN A 1 517 ? 136.647 119.393 107.815 1.00 30.43 517 GLN A C 1
ATOM 2197 O O . GLN A 1 517 ? 137.815 119.784 107.717 1.00 30.43 517 GLN A O 1
ATOM 2203 N N . LYS A 1 518 ? 136.327 118.261 108.445 1.00 33.57 518 LYS A N 1
ATOM 2204 C CA . LYS A 1 518 ? 137.362 117.386 108.979 1.00 33.57 518 LYS A CA 1
ATOM 2205 C C . LYS A 1 518 ? 138.048 116.564 107.896 1.00 33.57 518 LYS A C 1
ATOM 2206 O O . LYS A 1 518 ? 139.127 116.015 108.144 1.00 33.57 518 LYS A O 1
ATOM 2212 N N . ALA A 1 519 ? 137.451 116.466 106.709 1.00 37.63 519 ALA A N 1
ATOM 2213 C CA . ALA A 1 519 ? 138.045 115.706 105.617 1.00 37.63 519 ALA A CA 1
ATOM 2214 C C . ALA A 1 519 ? 139.057 116.512 104.816 1.00 37.63 519 ALA A C 1
ATOM 2215 O O . ALA A 1 519 ? 139.946 115.925 104.189 1.00 37.63 519 ALA A O 1
ATOM 2217 N N . CYS A 1 520 ? 138.944 117.839 104.814 1.00 39.64 520 CYS A N 1
ATOM 2218 C CA . CYS A 1 520 ? 139.899 118.699 104.130 1.00 39.64 520 CYS A CA 1
ATOM 2219 C C . CYS A 1 520 ? 141.075 119.097 105.012 1.00 39.64 520 CYS A C 1
ATOM 2220 O O . CYS A 1 520 ? 141.929 119.873 104.572 1.00 39.64 520 CYS A O 1
ATOM 2223 N N . MET A 1 521 ? 141.139 118.590 106.241 1.00 40.99 521 MET A N 1
ATOM 2224 C CA . MET A 1 521 ? 142.252 118.868 107.137 1.00 40.99 521 MET A CA 1
ATOM 2225 C C . MET A 1 521 ? 143.376 117.847 107.025 1.00 40.99 521 MET A C 1
ATOM 2226 O O . MET A 1 521 ? 144.428 118.037 107.644 1.00 40.99 521 MET A O 1
ATOM 2231 N N . VAL A 1 522 ? 143.182 116.777 106.256 1.00 43.96 522 VAL A N 1
ATOM 2232 C CA . VAL A 1 522 ? 144.172 115.713 106.149 1.00 43.96 522 VAL A CA 1
ATOM 2233 C C . VAL A 1 522 ? 144.728 115.666 104.732 1.00 43.96 522 VAL A C 1
ATOM 2234 O O . VAL A 1 522 ? 145.179 114.613 104.265 1.00 43.96 522 VAL A O 1
ATOM 2238 N N . PHE A 1 523 ? 144.692 116.802 104.038 1.00 52.02 523 PHE A N 1
ATOM 2239 C CA . PHE A 1 523 ? 145.268 116.884 102.703 1.00 52.02 523 PHE A CA 1
ATOM 2240 C C . PHE A 1 523 ? 146.789 116.825 102.778 1.00 52.02 523 PHE A C 1
ATOM 2241 O O . PHE A 1 523 ? 147.404 117.363 103.703 1.00 52.02 523 PHE A O 1
ATOM 2249 N N . GLN A 1 524 ? 147.396 116.162 101.796 1.00 60.82 524 GLN A N 1
ATOM 2250 C CA . GLN A 1 524 ? 148.820 115.833 101.809 1.00 60.82 524 GLN A CA 1
ATOM 2251 C C . GLN A 1 524 ? 149.491 116.278 100.515 1.00 60.82 524 GLN A C 1
ATOM 2252 O O . GLN A 1 524 ? 150.215 115.517 99.869 1.00 60.82 524 GLN A O 1
ATOM 2258 N N . MET A 1 525 ? 149.229 117.517 100.106 1.00 70.54 525 MET A N 1
ATOM 2259 C CA . MET A 1 525 ? 149.899 118.079 98.935 1.00 70.54 525 MET A CA 1
ATOM 2260 C C . MET A 1 525 ? 151.384 118.283 99.228 1.00 70.54 525 MET A C 1
ATOM 2261 O O . MET A 1 525 ? 151.732 118.865 100.262 1.00 70.54 525 MET A O 1
ATOM 2266 N N . PRO A 1 526 ? 152.283 117.823 98.354 1.00 73.09 526 PRO A N 1
ATOM 2267 C CA . PRO A 1 526 ? 153.721 117.900 98.644 1.00 73.09 526 PRO A CA 1
ATOM 2268 C C . PRO A 1 526 ? 154.349 119.262 98.398 1.00 73.09 526 PRO A C 1
ATOM 2269 O O . PRO A 1 526 ? 155.563 119.403 98.592 1.00 73.09 526 PRO A O 1
ATOM 2273 N N . ASP A 1 527 ? 153.574 120.260 97.969 1.00 72.24 527 ASP A N 1
ATOM 2274 C CA . ASP A 1 527 ? 154.140 121.580 97.713 1.00 72.24 527 ASP A CA 1
ATOM 2275 C C . ASP A 1 527 ? 154.462 122.299 99.020 1.00 72.24 527 ASP A C 1
ATOM 2276 O O . ASP A 1 527 ? 155.460 123.026 99.094 1.00 72.24 527 ASP A O 1
ATOM 2281 N N . LYS A 1 528 ? 153.628 122.104 100.048 1.00 69.15 528 LYS A N 1
ATOM 2282 C CA . LYS A 1 528 ? 153.703 122.699 101.386 1.00 69.15 528 LYS A CA 1
ATOM 2283 C C . LYS A 1 528 ? 153.606 124.226 101.384 1.00 69.15 528 LYS A C 1
ATOM 2284 O O . LYS A 1 528 ? 153.897 124.859 102.406 1.00 69.15 528 LYS A O 1
ATOM 2290 N N . ASP A 1 529 ? 153.208 124.832 100.273 1.00 64.56 529 ASP A N 1
ATOM 2291 C CA . ASP A 1 529 ? 152.857 126.243 100.175 1.00 64.56 529 ASP A CA 1
ATOM 2292 C C . ASP A 1 529 ? 151.477 126.444 99.571 1.00 64.56 529 ASP A C 1
ATOM 2293 O O . ASP A 1 529 ? 150.758 127.358 99.980 1.00 64.56 529 ASP A O 1
ATOM 2298 N N . GLU A 1 530 ? 151.093 125.610 98.602 1.00 58.62 530 GLU A N 1
ATOM 2299 C CA . GLU A 1 530 ? 149.717 125.566 98.128 1.00 58.62 530 GLU A CA 1
ATOM 2300 C C . GLU A 1 530 ? 148.811 124.800 99.080 1.00 58.62 530 GLU A C 1
ATOM 2301 O O . GLU A 1 530 ? 147.592 125.001 99.052 1.00 58.62 530 GLU A O 1
ATOM 2307 N N . GLU A 1 531 ? 149.384 123.921 99.909 1.00 53.59 531 GLU A N 1
ATOM 2308 C CA . GLU A 1 531 ? 148.603 123.190 100.902 1.00 53.59 531 GLU A CA 1
ATOM 2309 C C . GLU A 1 531 ? 148.058 124.127 101.973 1.00 53.59 531 GLU A C 1
ATOM 2310 O O . GLU A 1 531 ? 146.931 123.949 102.449 1.00 53.59 531 GLU A O 1
ATOM 2316 N N . SER A 1 532 ? 148.838 125.142 102.353 1.00 43.90 532 SER A N 1
ATOM 2317 C CA . SER A 1 532 ? 148.387 126.130 103.325 1.00 43.90 532 SER A CA 1
ATOM 2318 C C . SER A 1 532 ? 147.363 127.105 102.755 1.00 43.90 532 SER A C 1
ATOM 2319 O O . SER A 1 532 ? 146.758 127.856 103.527 1.00 43.90 532 SER A O 1
ATOM 2322 N N . ARG A 1 533 ? 147.159 127.119 101.438 1.00 47.25 533 ARG A N 1
ATOM 2323 C CA . ARG A 1 533 ? 146.182 127.993 100.800 1.00 47.25 533 ARG A CA 1
ATOM 2324 C C . ARG A 1 533 ? 144.853 127.299 100.531 1.00 47.25 533 ARG A C 1
ATOM 2325 O O . ARG A 1 533 ? 143.796 127.924 100.664 1.00 47.25 533 ARG A O 1
ATOM 2333 N N . ILE A 1 534 ? 144.882 126.018 100.159 1.00 44.11 534 ILE A N 1
ATOM 2334 C CA . ILE A 1 534 ? 143.643 125.280 99.928 1.00 44.11 534 ILE A CA 1
ATOM 2335 C C . ILE A 1 534 ? 142.978 124.931 101.255 1.00 44.11 534 ILE A C 1
ATOM 2336 O O . ILE A 1 534 ? 141.749 125.001 101.388 1.00 44.11 534 ILE A O 1
ATOM 2341 N N . CYS A 1 535 ? 143.778 124.577 102.266 1.00 43.90 535 CYS A N 1
ATOM 2342 C CA . CYS A 1 535 ? 143.222 124.224 103.568 1.00 43.90 535 CYS A CA 1
ATOM 2343 C C . CYS A 1 535 ? 142.693 125.446 104.308 1.00 43.90 535 CYS A C 1
ATOM 2344 O O . CYS A 1 535 ? 141.781 125.322 105.133 1.00 43.90 535 CYS A O 1
ATOM 2347 N N . LYS A 1 536 ? 143.247 126.628 104.030 1.00 35.81 536 LYS A N 1
ATOM 2348 C CA . LYS A 1 536 ? 142.730 127.851 104.630 1.00 35.81 536 LYS A CA 1
ATOM 2349 C C . LYS A 1 536 ? 141.473 128.341 103.921 1.00 35.81 536 LYS A C 1
ATOM 2350 O O . LYS A 1 536 ? 140.591 128.923 104.562 1.00 35.81 536 LYS A O 1
ATOM 2356 N N . ALA A 1 537 ? 141.364 128.100 102.613 1.00 34.64 537 ALA A N 1
ATOM 2357 C CA . ALA A 1 537 ? 140.181 128.526 101.875 1.00 34.64 537 ALA A CA 1
ATOM 2358 C C . ALA A 1 537 ? 138.996 127.607 102.140 1.00 34.64 537 ALA A C 1
ATOM 2359 O O . ALA A 1 537 ? 137.858 128.076 102.251 1.00 34.64 537 ALA A O 1
ATOM 2361 N N . LEU A 1 538 ? 139.242 126.298 102.241 1.00 32.10 538 LEU A N 1
ATOM 2362 C CA . LEU A 1 538 ? 138.173 125.357 102.552 1.00 32.10 538 LEU A CA 1
ATOM 2363 C C . LEU A 1 538 ? 137.708 125.466 103.999 1.00 32.10 538 LEU A C 1
ATOM 2364 O O . LEU A 1 538 ? 136.576 125.075 104.302 1.00 32.10 538 LEU A O 1
ATOM 2369 N N . PHE A 1 539 ? 138.553 125.981 104.895 1.00 29.73 539 PHE A N 1
ATOM 2370 C CA . PHE A 1 539 ? 138.116 126.224 106.266 1.00 29.73 539 PHE A CA 1
ATOM 2371 C C . PHE A 1 539 ? 137.181 127.423 106.347 1.00 29.73 539 PHE A C 1
ATOM 2372 O O . PHE A 1 539 ? 136.269 127.441 107.180 1.00 29.73 539 PHE A O 1
ATOM 2380 N N . LEU A 1 540 ? 137.389 128.428 105.494 1.00 31.84 540 LEU A N 1
ATOM 2381 C CA . LEU A 1 540 ? 136.524 129.601 105.495 1.00 31.84 540 LEU A CA 1
ATOM 2382 C C . LEU A 1 540 ? 135.229 129.355 104.732 1.00 31.84 540 LEU A C 1
ATOM 2383 O O . LEU A 1 540 ? 134.197 129.946 105.067 1.00 31.84 540 LEU A O 1
ATOM 2388 N N . TYR A 1 541 ? 135.264 128.498 103.708 1.00 30.54 541 TYR A N 1
ATOM 2389 C CA . TYR A 1 541 ? 134.045 128.173 102.976 1.00 30.54 541 TYR A CA 1
ATOM 2390 C C . TYR A 1 541 ? 133.125 127.275 103.791 1.00 30.54 541 TYR A C 1
ATOM 2391 O O . TYR A 1 541 ? 131.902 127.324 103.619 1.00 30.54 541 TYR A O 1
ATOM 2400 N N . THR A 1 542 ? 133.688 126.454 104.678 1.00 27.67 542 THR A N 1
ATOM 2401 C CA . THR A 1 542 ? 132.889 125.608 105.553 1.00 27.67 542 THR A CA 1
ATOM 2402 C C . THR A 1 542 ? 132.434 126.325 106.816 1.00 27.67 542 THR A C 1
ATOM 2403 O O . THR A 1 542 ? 131.437 125.913 107.420 1.00 27.67 542 THR A O 1
ATOM 2407 N N . SER A 1 543 ? 133.137 127.382 107.228 1.00 33.73 543 SER A N 1
ATOM 2408 C CA . SER A 1 543 ? 132.709 128.157 108.386 1.00 33.73 543 SER A CA 1
ATOM 2409 C C . SER A 1 543 ? 131.542 129.076 108.053 1.00 33.73 543 SER A C 1
ATOM 2410 O O . SER A 1 543 ? 130.679 129.309 108.907 1.00 33.73 543 SER A O 1
ATOM 2413 N N . HIS A 1 544 ? 131.501 129.609 106.829 1.00 27.59 544 HIS A N 1
ATOM 2414 C CA . HIS A 1 544 ? 130.376 130.443 106.422 1.00 27.59 544 HIS A CA 1
ATOM 2415 C C . HIS A 1 544 ? 129.121 129.614 106.191 1.00 27.59 544 HIS A C 1
ATOM 2416 O O . HIS A 1 544 ? 128.009 130.096 106.433 1.00 27.59 544 HIS A O 1
ATOM 2423 N N . LEU A 1 545 ? 129.275 128.371 105.724 1.00 26.00 545 LEU A N 1
ATOM 2424 C CA . LEU A 1 545 ? 128.128 127.478 105.600 1.00 26.00 545 LEU A CA 1
ATOM 2425 C C . LEU A 1 545 ? 127.630 127.014 106.962 1.00 26.00 545 LEU A C 1
ATOM 2426 O O . LEU A 1 545 ? 126.455 126.655 107.102 1.00 26.00 545 LEU A O 1
ATOM 2431 N N . ARG A 1 546 ? 128.506 127.006 107.970 1.00 30.23 546 ARG A N 1
ATOM 2432 C CA . ARG A 1 546 ? 128.079 126.678 109.326 1.00 30.23 546 ARG A CA 1
ATOM 2433 C C . ARG A 1 546 ? 127.232 127.796 109.921 1.00 30.23 546 ARG A C 1
ATOM 2434 O O . ARG A 1 546 ? 126.236 127.533 110.605 1.00 30.23 546 ARG A O 1
ATOM 2442 N N . LYS A 1 547 ? 127.600 129.051 109.656 1.00 31.81 547 LYS A N 1
ATOM 2443 C CA . LYS A 1 547 ? 126.830 130.178 110.167 1.00 31.81 547 LYS A CA 1
ATOM 2444 C C . LYS A 1 547 ? 125.568 130.424 109.351 1.00 31.81 547 LYS A C 1
ATOM 2445 O O . LYS A 1 547 ? 124.591 130.966 109.880 1.00 31.81 547 LYS A O 1
ATOM 2451 N N . TYR A 1 548 ? 125.571 130.042 108.072 1.00 29.44 548 TYR A N 1
ATOM 2452 C CA . TYR A 1 548 ? 124.368 130.176 107.258 1.00 29.44 548 TYR A CA 1
ATOM 2453 C C . TYR A 1 548 ? 123.323 129.138 107.647 1.00 29.44 548 TYR A C 1
ATOM 2454 O O . TYR A 1 548 ? 122.123 129.433 107.666 1.00 29.44 548 TYR A O 1
ATOM 2463 N N . ASN A 1 549 ? 123.761 127.912 107.950 1.00 27.80 549 ASN A N 1
ATOM 2464 C CA . ASN A 1 549 ? 122.833 126.880 108.396 1.00 27.80 549 ASN A CA 1
ATOM 2465 C C . ASN A 1 549 ? 122.323 127.154 109.805 1.00 27.80 549 ASN A C 1
ATOM 2466 O O . ASN A 1 549 ? 121.180 126.811 110.127 1.00 27.80 549 ASN A O 1
ATOM 2471 N N . ASP A 1 550 ? 123.145 127.781 110.651 1.00 31.00 550 ASP A N 1
ATOM 2472 C CA . ASP A 1 550 ? 122.711 128.106 112.005 1.00 31.00 550 ASP A CA 1
ATOM 2473 C C . ASP A 1 550 ? 121.716 129.258 112.019 1.00 31.00 550 ASP A C 1
ATOM 2474 O O . ASP A 1 550 ? 120.895 129.354 112.938 1.00 31.00 550 ASP A O 1
ATOM 2479 N N . ALA A 1 551 ? 121.767 130.135 111.015 1.00 31.89 551 ALA A N 1
ATOM 2480 C CA . ALA A 1 551 ? 120.853 131.268 110.958 1.00 31.89 551 ALA A CA 1
ATOM 2481 C C . ALA A 1 551 ? 119.464 130.881 110.471 1.00 31.89 551 ALA A C 1
ATOM 2482 O O . ALA A 1 551 ? 118.511 131.634 110.698 1.00 31.89 551 ALA A O 1
ATOM 2484 N N . LEU A 1 552 ? 119.327 129.731 109.809 1.00 32.23 552 LEU A N 1
ATOM 2485 C CA . LEU A 1 552 ? 118.018 129.273 109.363 1.00 32.23 552 LEU A CA 1
ATOM 2486 C C . LEU A 1 552 ? 117.242 128.562 110.463 1.00 32.23 552 LEU A C 1
ATOM 2487 O O . LEU A 1 552 ? 116.008 128.524 110.405 1.00 32.23 552 LEU A O 1
ATOM 2492 N N . ILE A 1 553 ? 117.932 127.999 111.457 1.00 34.42 553 ILE A N 1
ATOM 2493 C CA . ILE A 1 553 ? 117.239 127.420 112.603 1.00 34.42 553 ILE A CA 1
ATOM 2494 C C . ILE A 1 553 ? 116.708 128.524 113.509 1.00 34.42 553 ILE A C 1
ATOM 2495 O O . ILE A 1 553 ? 115.685 128.347 114.183 1.00 34.42 553 ILE A O 1
ATOM 2500 N N . ILE A 1 554 ? 117.392 129.670 113.547 1.00 30.62 554 ILE A N 1
ATOM 2501 C CA . ILE A 1 554 ? 116.890 130.826 114.284 1.00 30.62 554 ILE A CA 1
ATOM 2502 C C . ILE A 1 554 ? 115.632 131.376 113.621 1.00 30.62 554 ILE A C 1
ATOM 2503 O O . ILE A 1 554 ? 114.661 131.730 114.299 1.00 30.62 554 ILE A O 1
ATOM 2508 N N . SER A 1 555 ? 115.615 131.427 112.287 1.00 36.58 555 SER A N 1
ATOM 2509 C CA . SER A 1 555 ? 114.432 131.898 111.573 1.00 36.58 555 SER A CA 1
ATOM 2510 C C . SER A 1 555 ? 113.292 130.887 111.598 1.00 36.58 555 SER A C 1
ATOM 2511 O O . SER A 1 555 ? 112.151 131.254 111.296 1.00 36.58 555 SER A O 1
ATOM 2514 N N . GLU A 1 556 ? 113.569 129.630 111.949 1.00 39.11 556 GLU A N 1
ATOM 2515 C CA . GLU A 1 556 ? 112.515 128.625 112.025 1.00 39.11 556 GLU A CA 1
ATOM 2516 C C . GLU A 1 556 ? 111.751 128.711 113.342 1.00 39.11 556 GLU A C 1
ATOM 2517 O O . GLU A 1 556 ? 110.537 128.483 113.374 1.00 39.11 556 GLU A O 1
ATOM 2523 N N . HIS A 1 557 ? 112.440 129.048 114.433 1.00 39.27 557 HIS A N 1
ATOM 2524 C CA . HIS A 1 557 ? 111.832 129.105 115.758 1.00 39.27 557 HIS A CA 1
ATOM 2525 C C . HIS A 1 557 ? 111.584 130.532 116.230 1.00 39.27 557 HIS A C 1
ATOM 2526 O O . HIS A 1 557 ? 110.481 130.852 116.683 1.00 39.27 557 HIS A O 1
ATOM 2533 N N . ALA A 1 558 ? 112.588 131.397 116.134 1.00 36.44 558 ALA A N 1
ATOM 2534 C CA . ALA A 1 558 ? 112.474 132.777 116.580 1.00 36.44 558 ALA A CA 1
ATOM 2535 C C . ALA A 1 558 ? 111.997 133.654 115.422 1.00 36.44 558 ALA A C 1
ATOM 2536 O O . ALA A 1 558 ? 111.569 133.162 114.374 1.00 36.44 558 ALA A O 1
ATOM 2538 N N . ARG A 1 559 ? 112.061 134.970 115.609 1.00 46.42 559 ARG A N 1
ATOM 2539 C CA . ARG A 1 559 ? 111.565 135.905 114.612 1.00 46.42 559 ARG A CA 1
ATOM 2540 C C . ARG A 1 559 ? 112.518 135.993 113.422 1.00 46.42 559 ARG A C 1
ATOM 2541 O O . ARG A 1 559 ? 113.693 135.622 113.497 1.00 46.42 559 ARG A O 1
ATOM 2549 N N . MET A 1 560 ? 111.983 136.491 112.304 1.00 54.03 560 MET A N 1
ATOM 2550 C CA . MET A 1 560 ? 112.769 136.619 111.081 1.00 54.03 560 MET A CA 1
ATOM 2551 C C . MET A 1 560 ? 113.799 137.739 111.181 1.00 54.03 560 MET A C 1
ATOM 2552 O O . MET A 1 560 ? 114.845 137.676 110.523 1.00 54.03 560 MET A O 1
ATOM 2557 N N . LYS A 1 561 ? 113.528 138.762 111.996 1.00 50.20 561 LYS A N 1
ATOM 2558 C CA . LYS A 1 561 ? 114.445 139.893 112.099 1.00 50.20 561 LYS A CA 1
ATOM 2559 C C . LYS A 1 561 ? 115.700 139.526 112.884 1.00 50.20 561 LYS A C 1
ATOM 2560 O O . LYS A 1 561 ? 116.800 139.984 112.554 1.00 50.20 561 LYS A O 1
ATOM 2566 N N . ASP A 1 562 ? 115.556 138.699 113.923 1.00 49.90 562 ASP A N 1
ATOM 2567 C CA . ASP A 1 562 ? 116.704 138.316 114.738 1.00 49.90 562 ASP A CA 1
ATOM 2568 C C . ASP A 1 562 ? 117.625 137.327 114.033 1.00 49.90 562 ASP A C 1
ATOM 2569 O O . ASP A 1 562 ? 118.763 137.138 114.476 1.00 49.90 562 ASP A O 1
ATOM 2574 N N . ALA A 1 563 ? 117.163 136.690 112.954 1.00 41.42 563 ALA A N 1
ATOM 2575 C CA . ALA A 1 563 ? 118.046 135.824 112.180 1.00 41.42 563 ALA A CA 1
ATOM 2576 C C . ALA A 1 563 ? 119.017 136.643 111.340 1.00 41.42 563 ALA A C 1
ATOM 2577 O O . ALA A 1 563 ? 120.164 136.233 111.129 1.00 41.42 563 ALA A O 1
ATOM 2579 N N . LEU A 1 564 ? 118.569 137.801 110.844 1.00 45.21 564 LEU A N 1
ATOM 2580 C CA . LEU A 1 564 ? 119.457 138.695 110.110 1.00 45.21 564 LEU A CA 1
ATOM 2581 C C . LEU A 1 564 ? 120.490 139.339 111.026 1.00 45.21 564 LEU A C 1
ATOM 2582 O O . LEU A 1 564 ? 121.610 139.628 110.589 1.00 45.21 564 LEU A O 1
ATOM 2587 N N . ASP A 1 565 ? 120.142 139.561 112.297 1.00 44.86 565 ASP A N 1
ATOM 2588 C CA . ASP A 1 565 ? 121.087 140.149 113.239 1.00 44.86 565 ASP A CA 1
ATOM 2589 C C . ASP A 1 565 ? 122.156 139.160 113.682 1.00 44.86 565 ASP A C 1
ATOM 2590 O O . ASP A 1 565 ? 123.191 139.581 114.209 1.00 44.86 565 ASP A O 1
ATOM 2595 N N . TYR A 1 566 ? 121.932 137.859 113.484 1.00 36.92 566 TYR A N 1
ATOM 2596 C CA . TYR A 1 566 ? 122.960 136.872 113.788 1.00 36.92 566 TYR A CA 1
ATOM 2597 C C . TYR A 1 566 ? 124.018 136.805 112.694 1.00 36.92 566 TYR A C 1
ATOM 2598 O O . TYR A 1 566 ? 125.198 136.587 112.991 1.00 36.92 566 TYR A O 1
ATOM 2607 N N . LEU A 1 567 ? 123.619 136.993 111.435 1.00 34.57 567 LEU A N 1
ATOM 2608 C CA . LEU A 1 567 ? 124.581 137.002 110.338 1.00 34.57 567 LEU A CA 1
ATOM 2609 C C . LEU A 1 567 ? 125.379 138.299 110.304 1.00 34.57 567 LEU A C 1
ATOM 2610 O O . LEU A 1 567 ? 126.571 138.286 109.979 1.00 34.57 567 LEU A O 1
ATOM 2615 N N . LYS A 1 568 ? 124.738 139.426 110.627 1.00 40.25 568 LYS A N 1
ATOM 2616 C CA . LYS A 1 568 ? 125.446 140.702 110.645 1.00 40.25 568 LYS A CA 1
ATOM 2617 C C . LYS A 1 568 ? 126.411 140.796 111.820 1.00 40.25 568 LYS A C 1
ATOM 2618 O O . LYS A 1 568 ? 127.400 141.533 111.749 1.00 40.25 568 LYS A O 1
ATOM 2624 N N . ASP A 1 569 ? 126.143 140.064 112.903 1.00 44.17 569 ASP A N 1
ATOM 2625 C CA . ASP A 1 569 ? 127.088 139.997 114.011 1.00 44.17 569 ASP A CA 1
ATOM 2626 C C . ASP A 1 569 ? 128.299 139.139 113.668 1.00 44.17 569 ASP A C 1
ATOM 2627 O O . ASP A 1 569 ? 129.416 139.453 114.095 1.00 44.17 569 ASP A O 1
ATOM 2632 N N . PHE A 1 570 ? 128.095 138.058 112.911 1.00 38.59 570 PHE A N 1
ATOM 2633 C CA . PHE A 1 570 ? 129.206 137.195 112.521 1.00 38.59 570 PHE A CA 1
ATOM 2634 C C . PHE A 1 570 ? 130.101 137.873 111.491 1.00 38.59 570 PHE A C 1
ATOM 2635 O O . PHE A 1 570 ? 131.329 137.738 111.543 1.00 38.59 570 PHE A O 1
ATOM 2643 N N . PHE A 1 571 ? 129.508 138.609 110.549 1.00 42.22 571 PHE A N 1
ATOM 2644 C CA . PHE A 1 571 ? 130.293 139.276 109.518 1.00 42.22 571 PHE A CA 1
ATOM 2645 C C . PHE A 1 571 ? 130.992 140.529 110.028 1.00 42.22 571 PHE A C 1
ATOM 2646 O O . PHE A 1 571 ? 131.980 140.959 109.423 1.00 42.22 571 PHE A O 1
ATOM 2654 N N . SER A 1 572 ? 130.506 141.124 111.120 1.00 48.21 572 SER A N 1
ATOM 2655 C CA . SER A 1 572 ? 131.196 142.267 111.707 1.00 48.21 572 SER A CA 1
ATOM 2656 C C . SER A 1 572 ? 132.437 141.832 112.476 1.00 48.21 572 SER A C 1
ATOM 2657 O O . SER A 1 572 ? 133.447 142.545 112.485 1.00 48.21 572 SER A O 1
ATOM 2660 N N . ASN A 1 573 ? 132.376 140.669 113.131 1.00 54.09 573 ASN A N 1
ATOM 2661 C CA . ASN A 1 573 ? 133.535 140.164 113.858 1.00 54.09 573 ASN A CA 1
ATOM 2662 C C . ASN A 1 573 ? 134.609 139.641 112.914 1.00 54.09 573 ASN A C 1
ATOM 2663 O O . ASN A 1 573 ? 135.803 139.741 113.219 1.00 54.09 573 ASN A O 1
ATOM 2668 N N . VAL A 1 574 ? 134.209 139.083 111.769 1.00 55.76 574 VAL A N 1
ATOM 2669 C CA . VAL A 1 574 ? 135.182 138.562 110.814 1.00 55.76 574 VAL A CA 1
ATOM 2670 C C . VAL A 1 574 ? 135.844 139.678 110.010 1.00 55.76 574 VAL A C 1
ATOM 2671 O O . VAL A 1 574 ? 136.883 139.445 109.378 1.00 55.76 574 VAL A O 1
ATOM 2675 N N . ARG A 1 575 ? 135.284 140.890 110.027 1.00 63.52 575 ARG A N 1
ATOM 2676 C CA . ARG A 1 575 ? 135.895 142.007 109.316 1.00 63.52 575 ARG A CA 1
ATOM 2677 C C . ARG A 1 575 ? 136.955 142.695 110.168 1.00 63.52 575 ARG A C 1
ATOM 2678 O O . ARG A 1 575 ? 138.000 143.110 109.652 1.00 63.52 575 ARG A O 1
ATOM 2686 N N . ALA A 1 576 ? 136.711 142.810 111.475 1.00 71.86 576 ALA A N 1
ATOM 2687 C CA . ALA A 1 576 ? 137.649 143.492 112.360 1.00 71.86 576 ALA A CA 1
ATOM 2688 C C . ALA A 1 576 ? 138.882 142.649 112.661 1.00 71.86 576 ALA A C 1
ATOM 2689 O O . ALA A 1 576 ? 139.944 143.205 112.964 1.00 71.86 576 ALA A O 1
ATOM 2691 N N . ALA A 1 577 ? 138.765 141.322 112.593 1.00 77.45 577 ALA A N 1
ATOM 2692 C CA . ALA A 1 577 ? 139.894 140.457 112.921 1.00 77.45 577 ALA A CA 1
ATOM 2693 C C . ALA A 1 577 ? 140.932 140.459 111.805 1.00 77.45 577 ALA A C 1
ATOM 2694 O O . ALA A 1 577 ? 142.093 140.826 112.019 1.00 77.45 577 ALA A O 1
ATOM 2696 N N . GLY A 1 578 ? 140.532 140.052 110.604 1.00 74.54 578 GLY A N 1
ATOM 2697 C CA . GLY A 1 578 ? 141.443 140.042 109.476 1.00 74.54 578 GLY A CA 1
ATOM 2698 C C . GLY A 1 578 ? 140.687 139.987 108.170 1.00 74.54 578 GLY A C 1
ATOM 2699 O O . GLY A 1 578 ? 139.540 139.533 108.110 1.00 74.54 578 GLY A O 1
ATOM 2700 N N . PHE A 1 579 ? 141.348 140.456 107.114 1.00 72.85 579 PHE A N 1
ATOM 2701 C CA . PHE A 1 579 ? 140.765 140.488 105.780 1.00 72.85 579 PHE A CA 1
ATOM 2702 C C . PHE A 1 579 ? 141.769 139.955 104.771 1.00 72.85 579 PHE A C 1
ATOM 2703 O O . PHE A 1 579 ? 142.929 140.378 104.760 1.00 72.85 579 PHE A O 1
ATOM 2711 N N . ASP A 1 580 ? 141.319 139.030 103.928 1.00 79.21 580 ASP A N 1
ATOM 2712 C CA . ASP A 1 580 ? 142.122 138.501 102.833 1.00 79.21 580 ASP A CA 1
ATOM 2713 C C . ASP A 1 580 ? 141.228 138.407 101.602 1.00 79.21 580 ASP A C 1
ATOM 2714 O O . ASP A 1 580 ? 140.107 138.925 101.586 1.00 79.21 580 ASP A O 1
ATOM 2719 N N . GLU A 1 581 ? 141.733 137.748 100.556 1.00 83.71 581 GLU A N 1
ATOM 2720 C CA . GLU A 1 581 ? 140.976 137.632 99.313 1.00 83.71 581 GLU A CA 1
ATOM 2721 C C . GLU A 1 581 ? 139.786 136.688 99.451 1.00 83.71 581 GLU A C 1
ATOM 2722 O O . GLU A 1 581 ? 138.798 136.832 98.722 1.00 83.71 581 GLU A O 1
ATOM 2728 N N . ILE A 1 582 ? 139.857 135.724 100.369 1.00 68.81 582 ILE A N 1
ATOM 2729 C CA . ILE A 1 582 ? 138.786 134.742 100.502 1.00 68.81 582 ILE A CA 1
ATOM 2730 C C . ILE A 1 582 ? 137.608 135.324 101.275 1.00 68.81 582 ILE A C 1
ATOM 2731 O O . ILE A 1 582 ? 136.448 135.176 100.872 1.00 68.81 582 ILE A O 1
ATOM 2736 N N . GLU A 1 583 ? 137.883 135.999 102.393 1.00 67.47 583 GLU A N 1
ATOM 2737 C CA . GLU A 1 583 ? 136.817 136.538 103.229 1.00 67.47 583 GLU A CA 1
ATOM 2738 C C . GLU A 1 583 ? 136.170 137.785 102.641 1.00 67.47 583 GLU A C 1
ATOM 2739 O O . GLU A 1 583 ? 135.015 138.076 102.967 1.00 67.47 583 GLU A O 1
ATOM 2745 N N . GLN A 1 584 ? 136.883 138.527 101.790 1.00 65.77 584 GLN A N 1
ATOM 2746 C CA . GLN A 1 584 ? 136.298 139.719 101.184 1.00 65.77 584 GLN A CA 1
ATOM 2747 C C . GLN A 1 584 ? 135.296 139.362 100.095 1.00 65.77 584 GLN A C 1
ATOM 2748 O O . GLN A 1 584 ? 134.326 140.100 99.884 1.00 65.77 584 GLN A O 1
ATOM 2754 N N . ASP A 1 585 ? 135.519 138.251 99.386 1.00 58.28 585 ASP A N 1
ATOM 2755 C CA . ASP A 1 585 ? 134.571 137.812 98.367 1.00 58.28 585 ASP A CA 1
ATOM 2756 C C . ASP A 1 585 ? 133.271 137.321 98.994 1.00 58.28 585 ASP A C 1
ATOM 2757 O O . ASP A 1 585 ? 132.187 137.537 98.440 1.00 58.28 585 ASP A O 1
ATOM 2762 N N . LEU A 1 586 ? 133.359 136.660 100.150 1.00 48.77 586 LEU A N 1
ATOM 2763 C CA . LEU A 1 586 ? 132.161 136.186 100.833 1.00 48.77 586 LEU A CA 1
ATOM 2764 C C . LEU A 1 586 ? 131.425 137.314 101.544 1.00 48.77 586 LEU A C 1
ATOM 2765 O O . LEU A 1 586 ? 130.204 137.236 101.718 1.00 48.77 586 LEU A O 1
ATOM 2770 N N . THR A 1 587 ? 132.146 138.355 101.968 1.00 52.59 587 THR A N 1
ATOM 2771 C CA . THR A 1 587 ? 131.506 139.491 102.624 1.00 52.59 587 THR A CA 1
ATOM 2772 C C . THR A 1 587 ? 130.701 140.318 101.629 1.00 52.59 587 THR A C 1
ATOM 2773 O O . THR A 1 587 ? 129.550 140.684 101.897 1.00 52.59 587 THR A O 1
ATOM 2777 N N . GLN A 1 588 ? 131.290 140.619 100.467 1.00 56.49 588 GLN A N 1
ATOM 2778 C CA . GLN A 1 588 ? 130.600 141.421 99.463 1.00 56.49 588 GLN A CA 1
ATOM 2779 C C . GLN A 1 588 ? 129.493 140.649 98.755 1.00 56.49 588 GLN A C 1
ATOM 2780 O O . GLN A 1 588 ? 128.629 141.271 98.128 1.00 56.49 588 GLN A O 1
ATOM 2786 N N . ARG A 1 589 ? 129.494 139.317 98.839 1.00 49.40 589 ARG A N 1
ATOM 2787 C CA . ARG A 1 589 ? 128.395 138.538 98.280 1.00 49.40 589 ARG A CA 1
ATOM 2788 C C . ARG A 1 589 ? 127.164 138.583 99.176 1.00 49.40 589 ARG A C 1
ATOM 2789 O O . ARG A 1 589 ? 126.041 138.411 98.690 1.00 49.40 589 ARG A O 1
ATOM 2797 N N . PHE A 1 590 ? 127.356 138.819 100.475 1.00 45.58 590 PHE A N 1
ATOM 2798 C CA . PHE A 1 590 ? 126.231 138.944 101.394 1.00 45.58 590 PHE A CA 1
ATOM 2799 C C . PHE A 1 590 ? 125.640 140.348 101.379 1.00 45.58 590 PHE A C 1
ATOM 2800 O O . PHE A 1 590 ? 124.428 140.507 101.566 1.00 45.58 590 PHE A O 1
ATOM 2808 N N . GLU A 1 591 ? 126.472 141.369 101.154 1.00 55.57 591 GLU A N 1
ATOM 2809 C CA . GLU A 1 591 ? 125.996 142.748 101.140 1.00 55.57 591 GLU A CA 1
ATOM 2810 C C . GLU A 1 591 ? 125.148 143.064 99.914 1.00 55.57 591 GLU A C 1
ATOM 2811 O O . GLU A 1 591 ? 124.353 144.009 99.957 1.00 55.57 591 GLU A O 1
ATOM 2817 N N . GLU A 1 592 ? 125.302 142.306 98.825 1.00 56.25 592 GLU A N 1
ATOM 2818 C CA . GLU A 1 592 ? 124.475 142.522 97.643 1.00 56.25 592 GLU A CA 1
ATOM 2819 C C . GLU A 1 592 ? 123.033 142.081 97.856 1.00 56.25 592 GLU A C 1
ATOM 2820 O O . GLU A 1 592 ? 122.137 142.577 97.164 1.00 56.25 592 GLU A O 1
ATOM 2826 N N . LYS A 1 593 ? 122.788 141.165 98.794 1.00 50.28 593 LYS A N 1
ATOM 2827 C CA . LYS A 1 593 ? 121.442 140.730 99.142 1.00 50.28 593 LYS A CA 1
ATOM 2828 C C . LYS A 1 593 ? 121.036 141.187 100.539 1.00 50.28 593 LYS A C 1
ATOM 2829 O O . LYS A 1 593 ? 120.083 140.648 101.111 1.00 50.28 593 LYS A O 1
ATOM 2835 N N . LEU A 1 594 ? 121.747 142.167 101.101 1.00 56.13 594 LEU A N 1
ATOM 2836 C CA . LEU A 1 594 ? 121.424 142.648 102.441 1.00 56.13 594 LEU A CA 1
ATOM 2837 C C . LEU A 1 594 ? 120.149 143.483 102.438 1.00 56.13 594 LEU A C 1
ATOM 2838 O O . LEU A 1 594 ? 119.327 143.372 103.356 1.00 56.13 594 LEU A O 1
ATOM 2843 N N . GLN A 1 595 ? 119.972 144.331 101.420 1.00 64.18 595 GLN A N 1
ATOM 2844 C CA . GLN A 1 595 ? 118.757 145.133 101.318 1.00 64.18 595 GLN A CA 1
ATOM 2845 C C . GLN A 1 595 ? 117.540 144.277 100.986 1.00 64.18 595 GLN A C 1
ATOM 2846 O O . GLN A 1 595 ? 116.417 144.626 101.366 1.00 64.18 595 GLN A O 1
ATOM 2852 N N . GLU A 1 596 ? 117.741 143.163 100.278 1.00 60.36 596 GLU A N 1
ATOM 2853 C CA . GLU A 1 596 ? 116.634 142.253 100.003 1.00 60.36 596 GLU A CA 1
ATOM 2854 C C . GLU A 1 596 ? 116.239 141.475 101.252 1.00 60.36 596 GLU A C 1
ATOM 2855 O O . GLU A 1 596 ? 115.051 141.213 101.478 1.00 60.36 596 GLU A O 1
ATOM 2861 N N . LEU A 1 597 ? 117.221 141.097 102.074 1.00 55.83 597 LEU A N 1
ATOM 2862 C CA . LEU A 1 597 ? 116.923 140.382 103.310 1.00 55.83 597 LEU A CA 1
ATOM 2863 C C . LEU A 1 597 ? 116.315 141.301 104.362 1.00 55.83 597 LEU A C 1
ATOM 2864 O O . LEU A 1 597 ? 115.511 140.850 105.186 1.00 55.83 597 LEU A O 1
ATOM 2869 N N . GLU A 1 598 ? 116.682 142.583 104.353 1.00 66.30 598 GLU A N 1
ATOM 2870 C CA . GLU A 1 598 ? 116.142 143.536 105.313 1.00 66.30 598 GLU A CA 1
ATOM 2871 C C . GLU A 1 598 ? 114.743 144.015 104.951 1.00 66.30 598 GLU A C 1
ATOM 2872 O O . GLU A 1 598 ? 114.076 144.621 105.796 1.00 66.30 598 GLU A O 1
ATOM 2878 N N . SER A 1 599 ? 114.283 143.758 103.727 1.00 67.94 599 SER A N 1
ATOM 2879 C CA . SER A 1 599 ? 112.939 144.144 103.318 1.00 67.94 599 SER A CA 1
ATOM 2880 C C . SER A 1 599 ? 111.905 143.084 103.675 1.00 67.94 599 SER A C 1
ATOM 2881 O O . SER A 1 599 ? 110.802 143.420 104.120 1.00 67.94 599 SER A O 1
ATOM 2884 N N . VAL A 1 600 ? 112.240 141.805 103.486 1.00 64.29 600 VAL A N 1
ATOM 2885 C CA . VAL A 1 600 ? 111.318 140.733 103.841 1.00 64.29 600 VAL A CA 1
ATOM 2886 C C . VAL A 1 600 ? 111.275 140.513 105.352 1.00 64.29 600 VAL A C 1
ATOM 2887 O O . VAL A 1 600 ? 110.305 139.942 105.864 1.00 64.29 600 VAL A O 1
ATOM 2891 N N . SER A 1 601 ? 112.293 140.970 106.087 1.00 67.90 601 SER A N 1
ATOM 2892 C CA . SER A 1 601 ? 112.302 140.824 107.537 1.00 67.90 601 SER A CA 1
ATOM 2893 C C . SER A 1 601 ? 111.406 141.837 108.235 1.00 67.90 601 SER A C 1
ATOM 2894 O O . SER A 1 601 ? 110.940 141.568 109.347 1.00 67.90 601 SER A O 1
ATOM 2897 N N . ARG A 1 602 ? 111.154 142.990 107.612 1.00 76.64 602 ARG A N 1
ATOM 2898 C CA . ARG A 1 602 ? 110.298 144.024 108.179 1.00 76.64 602 ARG A CA 1
ATOM 2899 C C . ARG A 1 602 ? 108.874 143.957 107.636 1.00 76.64 602 ARG A C 1
ATOM 2900 O O . ARG A 1 602 ? 108.188 144.982 107.563 1.00 76.64 602 ARG A O 1
ATOM 2908 N N . ASP A 1 603 ? 108.417 142.765 107.252 1.00 86.19 603 ASP A N 1
ATOM 2909 C CA . ASP A 1 603 ? 107.072 142.585 106.723 1.00 86.19 603 ASP A CA 1
ATOM 2910 C C . ASP A 1 603 ? 106.141 142.110 107.826 1.00 86.19 603 ASP A C 1
ATOM 2911 O O . ASP A 1 603 ? 106.509 141.205 108.589 1.00 86.19 603 ASP A O 1
ATOM 2916 N N . PRO A 1 604 ? 104.938 142.681 107.951 1.00 92.64 604 PRO A N 1
ATOM 2917 C CA . PRO A 1 604 ? 104.017 142.235 109.005 1.00 92.64 604 PRO A CA 1
ATOM 2918 C C . PRO A 1 604 ? 103.320 140.918 108.707 1.00 92.64 604 PRO A C 1
ATOM 2919 O O . PRO A 1 604 ? 102.699 140.351 109.617 1.00 92.64 604 PRO A O 1
ATOM 2923 N N . SER A 1 605 ? 103.399 140.415 107.477 1.00 83.89 605 SER A N 1
ATOM 2924 C CA . SER A 1 605 ? 102.806 139.135 107.118 1.00 83.89 605 SER A CA 1
ATOM 2925 C C . SER A 1 605 ? 103.809 137.990 107.150 1.00 83.89 605 SER A C 1
ATOM 2926 O O . SER A 1 605 ? 103.422 136.838 106.928 1.00 83.89 605 SER A O 1
ATOM 2929 N N . ASN A 1 606 ? 105.083 138.277 107.420 1.00 78.43 606 ASN A N 1
ATOM 2930 C CA . ASN A 1 606 ? 106.123 137.261 107.515 1.00 78.43 606 ASN A CA 1
ATOM 2931 C C . ASN A 1 606 ? 106.427 136.882 108.961 1.00 78.43 606 ASN A C 1
ATOM 2932 O O . ASN A 1 606 ? 107.550 136.470 109.273 1.00 78.43 606 ASN A O 1
ATOM 2937 N N . GLU A 1 607 ? 105.446 137.022 109.849 1.00 60.97 607 GLU A N 1
ATOM 2938 C CA . GLU A 1 607 ? 105.634 136.680 111.250 1.00 60.97 607 GLU A CA 1
ATOM 2939 C C . GLU A 1 607 ? 105.682 135.165 111.426 1.00 60.97 607 GLU A C 1
ATOM 2940 O O . GLU A 1 607 ? 104.999 134.414 110.723 1.00 60.97 607 GLU A O 1
ATOM 2946 N N . ASN A 1 608 ? 106.522 134.722 112.359 1.00 46.89 608 ASN A N 1
ATOM 2947 C CA . ASN A 1 608 ? 106.619 133.302 112.679 1.00 46.89 608 ASN A CA 1
ATOM 2948 C C . ASN A 1 608 ? 105.328 132.828 113.339 1.00 46.89 608 ASN A C 1
ATOM 2949 O O . ASN A 1 608 ? 104.872 133.445 114.309 1.00 46.89 608 ASN A O 1
ATOM 2954 N N . PRO A 1 609 ? 104.702 131.757 112.836 1.00 44.33 609 PRO A N 1
ATOM 2955 C CA . PRO A 1 609 ? 103.456 131.275 113.455 1.00 44.33 609 PRO A CA 1
ATOM 2956 C C . PRO A 1 609 ? 103.649 130.657 114.830 1.00 44.33 609 PRO A C 1
ATOM 2957 O O . PRO A 1 609 ? 102.671 130.549 115.580 1.00 44.33 609 PRO A O 1
ATOM 2961 N N . LYS A 1 610 ? 104.868 130.242 115.184 1.00 42.46 610 LYS A N 1
ATOM 2962 C CA . LYS A 1 610 ? 105.124 129.790 116.547 1.00 42.46 610 LYS A CA 1
ATOM 2963 C C . LYS A 1 610 ? 105.118 130.961 117.521 1.00 42.46 610 LYS A C 1
ATOM 2964 O O . LYS A 1 610 ? 104.631 130.836 118.651 1.00 42.46 610 LYS A O 1
ATOM 2970 N N . LEU A 1 611 ? 105.666 132.105 117.106 1.00 42.80 611 LEU A N 1
ATOM 2971 C CA . LEU A 1 611 ? 105.598 133.313 117.916 1.00 42.80 611 LEU A CA 1
ATOM 2972 C C . LEU A 1 611 ? 104.255 134.021 117.801 1.00 42.80 611 LEU A C 1
ATOM 2973 O O . LEU A 1 611 ? 103.947 134.874 118.641 1.00 42.80 611 LEU A O 1
ATOM 2978 N N . GLU A 1 612 ? 103.458 133.694 116.780 1.00 46.83 612 GLU A N 1
ATOM 2979 C CA . GLU A 1 612 ? 102.167 134.351 116.604 1.00 46.83 612 GLU A CA 1
ATOM 2980 C C . GLU A 1 612 ? 101.149 133.882 117.636 1.00 46.83 612 GLU A C 1
ATOM 2981 O O . GLU A 1 612 ? 100.274 134.658 118.037 1.00 46.83 612 GLU A O 1
ATOM 2987 N N . ASP A 1 613 ? 101.247 132.630 118.082 1.00 45.19 613 ASP A N 1
ATOM 2988 C CA . ASP A 1 613 ? 100.358 132.114 119.112 1.00 45.19 613 ASP A CA 1
ATOM 2989 C C . ASP A 1 613 ? 100.999 132.092 120.493 1.00 45.19 613 ASP A C 1
ATOM 2990 O O . ASP A 1 613 ? 100.286 131.904 121.484 1.00 45.19 613 ASP A O 1
ATOM 2995 N N . LEU A 1 614 ? 102.320 132.273 120.583 1.00 42.84 614 LEU A N 1
ATOM 2996 C CA . LEU A 1 614 ? 102.953 132.463 121.884 1.00 42.84 614 LEU A CA 1
ATOM 2997 C C . LEU A 1 614 ? 102.569 133.812 122.480 1.00 42.84 614 LEU A C 1
ATOM 2998 O O . LEU A 1 614 ? 102.396 133.936 123.698 1.00 42.84 614 LEU A O 1
ATOM 3003 N N . CYS A 1 615 ? 102.422 134.833 121.631 1.00 51.93 615 CYS A N 1
ATOM 3004 C CA . CYS A 1 615 ? 101.911 136.121 122.088 1.00 51.93 615 CYS A CA 1
ATOM 3005 C C . CYS A 1 615 ? 100.433 136.031 122.453 1.00 51.93 615 CYS A C 1
ATOM 3006 O O . CYS A 1 615 ? 99.967 136.759 123.338 1.00 51.93 615 CYS A O 1
ATOM 3009 N N . PHE A 1 616 ? 99.693 135.125 121.806 1.00 53.68 616 PHE A N 1
ATOM 3010 C CA . PHE A 1 616 ? 98.267 134.984 122.085 1.00 53.68 616 PHE A CA 1
ATOM 3011 C C . PHE A 1 616 ? 98.026 134.332 123.441 1.00 53.68 616 PHE A C 1
ATOM 3012 O O . PHE A 1 616 ? 97.125 134.745 124.181 1.00 53.68 616 PHE A O 1
ATOM 3020 N N . ILE A 1 617 ? 98.821 133.315 123.791 1.00 48.20 617 ILE A N 1
ATOM 3021 C CA . ILE A 1 617 ? 98.675 132.673 125.096 1.00 48.20 617 ILE A CA 1
ATOM 3022 C C . ILE A 1 617 ? 99.309 133.477 126.219 1.00 48.20 617 ILE A C 1
ATOM 3023 O O . ILE A 1 617 ? 99.060 133.181 127.394 1.00 48.20 617 ILE A O 1
ATOM 3028 N N . LEU A 1 618 ? 100.122 134.484 125.896 1.00 48.00 618 LEU A N 1
ATOM 3029 C CA . LEU A 1 618 ? 100.682 135.370 126.907 1.00 48.00 618 LEU A CA 1
ATOM 3030 C C . LEU A 1 618 ? 99.790 136.566 127.204 1.00 48.00 618 LEU A C 1
ATOM 3031 O O . LEU A 1 618 ? 99.928 137.173 128.272 1.00 48.00 618 LEU A O 1
ATOM 3036 N N . GLN A 1 619 ? 98.884 136.918 126.291 1.00 57.52 619 GLN A N 1
ATOM 3037 C CA . GLN A 1 619 ? 97.953 138.017 126.504 1.00 57.52 619 GLN A CA 1
ATOM 3038 C C . GLN A 1 619 ? 96.579 137.551 126.965 1.00 57.52 619 GLN A C 1
ATOM 3039 O O . GLN A 1 619 ? 95.728 138.394 127.270 1.00 57.52 619 GLN A O 1
ATOM 3045 N N . GLU A 1 620 ? 96.343 136.241 127.023 1.00 66.89 620 GLU A N 1
ATOM 3046 C CA . GLU A 1 620 ? 95.089 135.704 127.534 1.00 66.89 620 GLU A CA 1
ATOM 3047 C C . GLU A 1 620 ? 95.168 135.393 129.023 1.00 66.89 620 GLU A C 1
ATOM 3048 O O . GLU A 1 620 ? 94.185 135.583 129.748 1.00 66.89 620 GLU A O 1
ATOM 3054 N N . GLU A 1 621 ? 96.322 134.909 129.491 1.00 68.53 621 GLU A N 1
ATOM 3055 C CA . GLU A 1 621 ? 96.511 134.693 130.922 1.00 68.53 621 GLU A CA 1
ATOM 3056 C C . GLU A 1 621 ? 96.639 136.012 131.671 1.00 68.53 621 GLU A C 1
ATOM 3057 O O . GLU A 1 621 ? 96.128 136.148 132.789 1.00 68.53 621 GLU A O 1
ATOM 3063 N N . TYR A 1 622 ? 97.320 136.995 131.079 1.00 64.23 622 TYR A N 1
ATOM 3064 C CA . TYR A 1 622 ? 97.499 138.278 131.746 1.00 64.23 622 TYR A CA 1
ATOM 3065 C C . TYR A 1 622 ? 96.251 139.147 131.694 1.00 64.23 622 TYR A C 1
ATOM 3066 O O . TYR A 1 622 ? 96.142 140.096 132.477 1.00 64.23 622 TYR A O 1
ATOM 3075 N N . HIS A 1 623 ? 95.312 138.852 130.793 1.00 78.55 623 HIS A N 1
ATOM 3076 C CA . HIS A 1 623 ? 93.999 139.480 130.864 1.00 78.55 623 HIS A CA 1
ATOM 3077 C C . HIS A 1 623 ? 93.110 138.780 131.882 1.00 78.55 623 HIS A C 1
ATOM 3078 O O . HIS A 1 623 ? 92.278 139.428 132.527 1.00 78.55 623 HIS A O 1
ATOM 3085 N N . LEU A 1 624 ? 93.279 137.466 132.037 1.00 75.50 624 LEU A N 1
ATOM 3086 C CA . LEU A 1 624 ? 92.536 136.720 133.047 1.00 75.50 624 LEU A CA 1
ATOM 3087 C C . LEU A 1 624 ? 93.033 137.055 134.449 1.00 75.50 624 LEU A C 1
ATOM 3088 O O . LEU A 1 624 ? 92.268 137.524 135.300 1.00 75.50 624 LEU A O 1
ATOM 3093 N N . ASN A 1 625 ? 94.313 136.818 134.706 1.00 76.80 625 ASN A N 1
ATOM 3094 C CA . ASN A 1 625 ? 94.916 137.065 136.015 1.00 76.80 625 ASN A CA 1
ATOM 3095 C C . ASN A 1 625 ? 96.197 137.850 135.755 1.00 76.80 625 ASN A C 1
ATOM 3096 O O . ASN A 1 625 ? 97.205 137.256 135.320 1.00 76.80 625 ASN A O 1
ATOM 3101 N N . PRO A 1 626 ? 96.213 139.162 136.004 1.00 76.94 626 PRO A N 1
ATOM 3102 C CA . PRO A 1 626 ? 97.385 139.979 135.671 1.00 76.94 626 PRO A CA 1
ATOM 3103 C C . PRO A 1 626 ? 98.482 140.003 136.725 1.00 76.94 626 PRO A C 1
ATOM 3104 O O . PRO A 1 626 ? 99.378 140.845 136.629 1.00 76.94 626 PRO A O 1
ATOM 3108 N N . GLU A 1 627 ? 98.451 139.124 137.725 1.00 79.60 627 GLU A N 1
ATOM 3109 C CA . GLU A 1 627 ? 99.513 139.043 138.724 1.00 79.60 627 GLU A CA 1
ATOM 3110 C C . GLU A 1 627 ? 100.116 137.645 138.759 1.00 79.60 627 GLU A C 1
ATOM 3111 O O . GLU A 1 627 ? 100.351 137.075 139.829 1.00 79.60 627 GLU A O 1
ATOM 3117 N N . THR A 1 628 ? 100.375 137.070 137.588 1.00 70.73 628 THR A N 1
ATOM 3118 C CA . THR A 1 628 ? 101.006 135.763 137.476 1.00 70.73 628 THR A CA 1
ATOM 3119 C C . THR A 1 628 ? 102.426 135.905 136.946 1.00 70.73 628 THR A C 1
ATOM 3120 O O . THR A 1 628 ? 102.685 136.697 136.035 1.00 70.73 628 THR A O 1
ATOM 3124 N N . ILE A 1 629 ? 103.337 135.136 137.524 1.00 64.07 629 ILE A N 1
ATOM 3125 C CA . ILE A 1 629 ? 104.700 135.013 137.024 1.00 64.07 629 ILE A CA 1
ATOM 3126 C C . ILE A 1 629 ? 104.770 133.781 136.135 1.00 64.07 629 ILE A C 1
ATOM 3127 O O . ILE A 1 629 ? 104.132 132.760 136.417 1.00 64.07 629 ILE A O 1
ATOM 3132 N N . THR A 1 630 ? 105.521 133.878 135.044 1.00 57.66 630 THR A N 1
ATOM 3133 C CA . THR A 1 630 ? 105.700 132.771 134.116 1.00 57.66 630 THR A CA 1
ATOM 3134 C C . THR A 1 630 ? 107.184 132.488 133.918 1.00 57.66 630 THR A C 1
ATOM 3135 O O . THR A 1 630 ? 108.053 133.246 134.357 1.00 57.66 630 THR A O 1
ATOM 3139 N N . ILE A 1 631 ? 107.465 131.377 133.243 1.00 51.90 631 ILE A N 1
ATOM 3140 C CA . ILE A 1 631 ? 108.830 130.945 132.964 1.00 51.90 631 ILE A CA 1
ATOM 3141 C C . ILE A 1 631 ? 108.854 130.332 131.566 1.00 51.90 631 ILE A C 1
ATOM 3142 O O . ILE A 1 631 ? 107.866 129.742 131.115 1.00 51.90 631 ILE A O 1
ATOM 3147 N N . LEU A 1 632 ? 109.963 130.528 130.855 1.00 46.76 632 LEU A N 1
ATOM 3148 C CA . LEU A 1 632 ? 110.115 130.055 129.484 1.00 46.76 632 LEU A CA 1
ATOM 3149 C C . LEU A 1 632 ? 111.442 129.322 129.361 1.00 46.76 632 LEU A C 1
ATOM 3150 O O . LEU A 1 632 ? 112.497 129.894 129.653 1.00 46.76 632 LEU A O 1
ATOM 3155 N N . PHE A 1 633 ? 111.388 128.064 128.932 1.00 46.49 633 PHE A N 1
ATOM 3156 C CA . PHE A 1 633 ? 112.577 127.241 128.765 1.00 46.49 633 PHE A CA 1
ATOM 3157 C C . PHE A 1 633 ? 112.988 127.219 127.298 1.00 46.49 633 PHE A C 1
ATOM 3158 O O . PHE A 1 633 ? 112.175 126.897 126.425 1.00 46.49 633 PHE A O 1
ATOM 3166 N N . VAL A 1 634 ? 114.248 127.563 127.035 1.00 50.14 634 VAL A N 1
ATOM 3167 C CA . VAL A 1 634 ? 114.803 127.598 125.687 1.00 50.14 634 VAL A CA 1
ATOM 3168 C C . VAL A 1 634 ? 115.919 126.567 125.598 1.00 50.14 634 VAL A C 1
ATOM 3169 O O . VAL A 1 634 ? 116.735 126.441 126.518 1.00 50.14 634 VAL A O 1
ATOM 3173 N N . LYS A 1 635 ? 115.948 125.825 124.489 1.00 53.02 635 LYS A N 1
ATOM 3174 C CA . LYS A 1 635 ? 116.971 124.800 124.303 1.00 53.02 635 LYS A CA 1
ATOM 3175 C C . LYS A 1 635 ? 118.329 125.419 123.988 1.00 53.02 635 LYS A C 1
ATOM 3176 O O . LYS A 1 635 ? 119.332 125.109 124.642 1.00 53.02 635 LYS A O 1
ATOM 3182 N N . THR A 1 636 ? 118.380 126.297 122.991 1.00 46.88 636 THR A N 1
ATOM 3183 C CA . THR A 1 636 ? 119.629 126.824 122.461 1.00 46.88 636 THR A CA 1
ATOM 3184 C C . THR A 1 636 ? 119.866 128.233 122.998 1.00 46.88 636 THR A C 1
ATOM 3185 O O . THR A 1 636 ? 118.944 129.052 123.043 1.00 46.88 636 THR A O 1
ATOM 3189 N N . ARG A 1 637 ? 121.112 128.508 123.412 1.00 45.72 637 ARG A N 1
ATOM 3190 C CA . ARG A 1 637 ? 121.476 129.826 123.924 1.00 45.72 637 ARG A CA 1
ATOM 3191 C C . ARG A 1 637 ? 121.464 130.907 122.849 1.00 45.72 637 ARG A C 1
ATOM 3192 O O . ARG A 1 637 ? 121.443 132.095 123.187 1.00 45.72 637 ARG A O 1
ATOM 3200 N N . ALA A 1 638 ? 121.484 130.532 121.570 1.00 49.57 638 ALA A N 1
ATOM 3201 C CA . ALA A 1 638 ? 121.357 131.503 120.492 1.00 49.57 638 ALA A CA 1
ATOM 3202 C C . ALA A 1 638 ? 119.925 131.985 120.300 1.00 49.57 638 ALA A C 1
ATOM 3203 O O . ALA A 1 638 ? 119.711 132.971 119.587 1.00 49.57 638 ALA A O 1
ATOM 3205 N N . LEU A 1 639 ? 118.947 131.314 120.909 1.00 44.64 639 LEU A N 1
ATOM 3206 C CA . LEU A 1 639 ? 117.552 131.724 120.843 1.00 44.64 639 LEU A CA 1
ATOM 3207 C C . LEU A 1 639 ? 117.065 132.404 122.116 1.00 44.64 639 LEU A C 1
ATOM 3208 O O . LEU A 1 639 ? 115.936 132.904 122.136 1.00 44.64 639 LEU A O 1
ATOM 3213 N N . VAL A 1 640 ? 117.880 132.436 123.173 1.00 48.94 640 VAL A N 1
ATOM 3214 C CA . VAL A 1 640 ? 117.448 133.057 124.420 1.00 48.94 640 VAL A CA 1
ATOM 3215 C C . VAL A 1 640 ? 117.585 134.577 124.367 1.00 48.94 640 VAL A C 1
ATOM 3216 O O . VAL A 1 640 ? 116.949 135.280 125.163 1.00 48.94 640 VAL A O 1
ATOM 3220 N N . ASP A 1 641 ? 118.383 135.106 123.439 1.00 51.07 641 ASP A N 1
ATOM 3221 C CA . ASP A 1 641 ? 118.462 136.546 123.233 1.00 51.07 641 ASP A CA 1
ATOM 3222 C C . ASP A 1 641 ? 117.513 137.032 122.147 1.00 51.07 641 ASP A C 1
ATOM 3223 O O . ASP A 1 641 ? 117.131 138.208 122.148 1.00 51.07 641 ASP A O 1
ATOM 3228 N N . ALA A 1 642 ? 117.136 136.151 121.216 1.00 48.45 642 ALA A N 1
ATOM 3229 C CA . ALA A 1 642 ? 116.203 136.529 120.161 1.00 48.45 642 ALA A CA 1
ATOM 3230 C C . ALA A 1 642 ? 114.790 136.715 120.696 1.00 48.45 642 ALA A C 1
ATOM 3231 O O . ALA A 1 642 ? 114.057 137.588 120.216 1.00 48.45 642 ALA A O 1
ATOM 3233 N N . LEU A 1 643 ? 114.387 135.911 121.680 1.00 44.98 643 LEU A N 1
ATOM 3234 C CA . LEU A 1 643 ? 113.071 136.064 122.285 1.00 44.98 643 LEU A CA 1
ATOM 3235 C C . LEU A 1 643 ? 113.054 137.099 123.401 1.00 44.98 643 LEU A C 1
ATOM 3236 O O . LEU A 1 643 ? 111.974 137.423 123.906 1.00 44.98 643 LEU A O 1
ATOM 3241 N N . LYS A 1 644 ? 114.217 137.622 123.796 1.00 55.59 644 LYS A N 1
ATOM 3242 C CA . LYS A 1 644 ? 114.252 138.742 124.728 1.00 55.59 644 LYS A CA 1
ATOM 3243 C C . LYS A 1 644 ? 114.043 140.064 123.999 1.00 55.59 644 LYS A C 1
ATOM 3244 O O . LYS A 1 644 ? 113.319 140.940 124.486 1.00 55.59 644 LYS A O 1
ATOM 3250 N N . ASN A 1 645 ? 114.659 140.215 122.824 1.00 53.83 645 ASN A N 1
ATOM 3251 C CA . ASN A 1 645 ? 114.430 141.393 121.995 1.00 53.83 645 ASN A CA 1
ATOM 3252 C C . ASN A 1 645 ? 113.065 141.370 121.320 1.00 53.83 645 ASN A C 1
ATOM 3253 O O . ASN A 1 645 ? 112.608 142.413 120.841 1.00 53.83 645 ASN A O 1
ATOM 3258 N N . TRP A 1 646 ? 112.410 140.207 121.263 1.00 50.09 646 TRP A N 1
ATOM 3259 C CA . TRP A 1 646 ? 111.071 140.134 120.688 1.00 50.09 646 TRP A CA 1
ATOM 3260 C C . TRP A 1 646 ? 110.041 140.768 121.614 1.00 50.09 646 TRP A C 1
ATOM 3261 O O . TRP A 1 646 ? 109.093 141.412 121.150 1.00 50.09 646 TRP A O 1
ATOM 3272 N N . ILE A 1 647 ? 110.212 140.600 122.925 1.00 57.94 647 ILE A N 1
ATOM 3273 C CA . ILE A 1 647 ? 109.304 141.227 123.879 1.00 57.94 647 ILE A CA 1
ATOM 3274 C C . ILE A 1 647 ? 109.616 142.712 124.021 1.00 57.94 647 ILE A C 1
ATOM 3275 O O . ILE A 1 647 ? 108.707 143.548 124.074 1.00 57.94 647 ILE A O 1
ATOM 3280 N N . GLU A 1 648 ? 110.899 143.065 124.067 1.00 70.81 648 GLU A N 1
ATOM 3281 C CA . GLU A 1 648 ? 111.326 144.460 124.170 1.00 70.81 648 GLU A CA 1
ATOM 3282 C C . GLU A 1 648 ? 111.169 145.110 122.802 1.00 70.81 648 GLU A C 1
ATOM 3283 O O . GLU A 1 648 ? 112.075 145.089 121.967 1.00 70.81 648 GLU A O 1
ATOM 3289 N N . GLY A 1 649 ? 109.999 145.700 122.571 1.00 74.83 649 GLY A N 1
ATOM 3290 C CA . GLY A 1 649 ? 109.700 146.315 121.293 1.00 74.83 649 GLY A CA 1
ATOM 3291 C C . GLY A 1 649 ? 108.419 145.793 120.677 1.00 74.83 649 GLY A C 1
ATOM 3292 O O . GLY A 1 649 ? 108.182 145.964 119.477 1.00 74.83 649 GLY A O 1
ATOM 3293 N N . ASN A 1 650 ? 107.584 145.151 121.492 1.00 69.28 650 ASN A N 1
ATOM 3294 C CA . ASN A 1 650 ? 106.302 144.631 121.049 1.00 69.28 650 ASN A CA 1
ATOM 3295 C C . ASN A 1 650 ? 105.176 145.367 121.755 1.00 69.28 650 ASN A C 1
ATOM 3296 O O . ASN A 1 650 ? 105.180 145.448 122.991 1.00 69.28 650 ASN A O 1
ATOM 3301 N N . PRO A 1 651 ? 104.206 145.918 121.020 1.00 69.01 651 PRO A N 1
ATOM 3302 C CA . PRO A 1 651 ? 103.130 146.668 121.687 1.00 69.01 651 PRO A CA 1
ATOM 3303 C C . PRO A 1 651 ? 102.120 145.778 122.389 1.00 69.01 651 PRO A C 1
ATOM 3304 O O . PRO A 1 651 ? 101.476 146.230 123.344 1.00 69.01 651 PRO A O 1
ATOM 3308 N N . LYS A 1 652 ? 101.960 144.529 121.950 1.00 65.81 652 LYS A N 1
ATOM 3309 C CA . LYS A 1 652 ? 101.013 143.620 122.581 1.00 65.81 652 LYS A CA 1
ATOM 3310 C C . LYS A 1 652 ? 101.564 142.960 123.838 1.00 65.81 652 LYS A C 1
ATOM 3311 O O . LYS A 1 652 ? 100.793 142.340 124.579 1.00 65.81 652 LYS A O 1
ATOM 3317 N N . LEU A 1 653 ? 102.864 143.075 124.097 1.00 63.52 653 LEU A N 1
ATOM 3318 C CA . LEU A 1 653 ? 103.508 142.480 125.265 1.00 63.52 653 LEU A CA 1
ATOM 3319 C C . LEU A 1 653 ? 104.299 143.535 126.026 1.00 63.52 653 LEU A C 1
ATOM 3320 O O . LEU A 1 653 ? 105.443 143.323 126.435 1.00 63.52 653 LEU A O 1
ATOM 3325 N N . SER A 1 654 ? 103.686 144.703 126.226 1.00 67.16 654 SER A N 1
ATOM 3326 C CA . SER A 1 654 ? 104.345 145.810 126.908 1.00 67.16 654 SER A CA 1
ATOM 3327 C C . SER A 1 654 ? 104.428 145.627 128.418 1.00 67.16 654 SER A C 1
ATOM 3328 O O . SER A 1 654 ? 105.171 146.366 129.072 1.00 67.16 654 SER A O 1
ATOM 3331 N N . PHE A 1 655 ? 103.692 144.672 128.988 1.00 59.53 655 PHE A N 1
ATOM 3332 C CA . PHE A 1 655 ? 103.695 144.467 130.430 1.00 59.53 655 PHE A CA 1
ATOM 3333 C C . PHE A 1 655 ? 104.776 143.504 130.899 1.00 59.53 655 PHE A C 1
ATOM 3334 O O . PHE A 1 655 ? 105.115 143.508 132.088 1.00 59.53 655 PHE A O 1
ATOM 3342 N N . LEU A 1 656 ? 105.321 142.685 130.005 1.00 62.40 656 LEU A N 1
ATOM 3343 C CA . LEU A 1 656 ? 106.313 141.692 130.390 1.00 62.40 656 LEU A CA 1
ATOM 3344 C C . LEU A 1 656 ? 107.686 142.330 130.561 1.00 62.40 656 LEU A C 1
ATOM 3345 O O . LEU A 1 656 ? 108.061 143.244 129.821 1.00 62.40 656 LEU A O 1
ATOM 3350 N N . LYS A 1 657 ? 108.433 141.838 131.546 1.00 68.46 657 LYS A N 1
ATOM 3351 C CA . LYS A 1 657 ? 109.782 142.291 131.835 1.00 68.46 657 LYS A CA 1
ATOM 3352 C C . LYS A 1 657 ? 110.749 141.127 131.666 1.00 68.46 657 LYS A C 1
ATOM 3353 O O . LYS A 1 657 ? 110.462 140.022 132.148 1.00 68.46 657 LYS A O 1
ATOM 3359 N N . PRO A 1 658 ? 111.885 141.322 130.991 1.00 67.12 658 PRO A N 1
ATOM 3360 C CA . PRO A 1 658 ? 112.763 140.186 130.675 1.00 67.12 658 PRO A CA 1
ATOM 3361 C C . PRO A 1 658 ? 113.479 139.640 131.902 1.00 67.12 658 PRO A C 1
ATOM 3362 O O . PRO A 1 658 ? 113.926 140.388 132.775 1.00 67.12 658 PRO A O 1
ATOM 3366 N N . GLY A 1 659 ? 113.580 138.315 131.954 1.00 63.45 659 GLY A N 1
ATOM 3367 C CA . GLY A 1 659 ? 114.162 137.611 133.079 1.00 63.45 659 GLY A CA 1
ATOM 3368 C C . GLY A 1 659 ? 115.204 136.594 132.663 1.00 63.45 659 GLY A C 1
ATOM 3369 O O . GLY A 1 659 ? 115.232 135.483 133.203 1.00 63.45 659 GLY A O 1
ATOM 3370 N N . ILE A 1 660 ? 116.020 136.955 131.667 1.00 60.12 660 ILE A N 1
ATOM 3371 C CA . ILE A 1 660 ? 117.026 136.092 131.045 1.00 60.12 660 ILE A CA 1
ATOM 3372 C C . ILE A 1 660 ? 118.008 135.524 132.067 1.00 60.12 660 ILE A C 1
ATOM 3373 O O . ILE A 1 660 ? 118.649 136.266 132.821 1.00 60.12 660 ILE A O 1
ATOM 3378 N N . LEU A 1 661 ? 118.108 134.197 132.110 1.00 60.25 661 LEU A N 1
ATOM 3379 C CA . LEU A 1 661 ? 118.950 133.469 133.054 1.00 60.25 661 LEU A CA 1
ATOM 3380 C C . LEU A 1 661 ? 119.832 132.483 132.284 1.00 60.25 661 LEU A C 1
ATOM 3381 O O . LEU A 1 661 ? 119.935 131.294 132.596 1.00 60.25 661 LEU A O 1
ATOM 3386 N N . THR A 1 662 ? 120.452 132.978 131.217 1.00 69.60 662 THR A N 1
ATOM 3387 C CA . THR A 1 662 ? 121.315 132.155 130.378 1.00 69.60 662 THR A CA 1
ATOM 3388 C C . THR A 1 662 ? 122.643 131.861 131.068 1.00 69.60 662 THR A C 1
ATOM 3389 O O . THR A 1 662 ? 122.877 130.745 131.535 1.00 69.60 662 THR A O 1
ATOM 3393 N N . ASP A 1 690 ? 110.062 142.205 139.920 1.00 82.81 690 ASP A N 1
ATOM 3394 C CA . ASP A 1 690 ? 110.445 143.126 138.857 1.00 82.81 690 ASP A CA 1
ATOM 3395 C C . ASP A 1 690 ? 110.762 142.375 137.568 1.00 82.81 690 ASP A C 1
ATOM 3396 O O . ASP A 1 690 ? 111.485 142.877 136.708 1.00 82.81 690 ASP A O 1
ATOM 3401 N N . HIS A 1 691 ? 110.213 141.166 137.440 1.00 74.56 691 HIS A N 1
ATOM 3402 C CA . HIS A 1 691 ? 110.447 140.332 136.261 1.00 74.56 691 HIS A CA 1
ATOM 3403 C C . HIS A 1 691 ? 109.169 139.538 136.007 1.00 74.56 691 HIS A C 1
ATOM 3404 O O . HIS A 1 691 ? 108.898 138.555 136.703 1.00 74.56 691 HIS A O 1
ATOM 3411 N N . ASN A 1 692 ? 108.392 139.970 135.011 1.00 65.40 692 ASN A N 1
ATOM 3412 C CA . ASN A 1 692 ? 107.134 139.299 134.706 1.00 65.40 692 ASN A CA 1
ATOM 3413 C C . ASN A 1 692 ? 107.347 137.976 133.981 1.00 65.40 692 ASN A C 1
ATOM 3414 O O . ASN A 1 692 ? 106.513 137.072 134.099 1.00 65.40 692 ASN A O 1
ATOM 3419 N N . ILE A 1 693 ? 108.445 137.841 133.238 1.00 60.88 693 ILE A N 1
ATOM 3420 C CA . ILE A 1 693 ? 108.773 136.609 132.535 1.00 60.88 693 ILE A CA 1
ATOM 3421 C C . ILE A 1 693 ? 110.165 136.170 132.974 1.00 60.88 693 ILE A C 1
ATOM 3422 O O . ILE A 1 693 ? 110.944 136.951 133.526 1.00 60.88 693 ILE A O 1
ATOM 3427 N N . LEU A 1 694 ? 110.459 134.890 132.754 1.00 54.26 694 LEU A N 1
ATOM 3428 C CA . LEU A 1 694 ? 111.758 134.316 133.095 1.00 54.26 694 LEU A CA 1
ATOM 3429 C C . LEU A 1 694 ? 112.193 133.429 131.937 1.00 54.26 694 LEU A C 1
ATOM 3430 O O . LEU A 1 694 ? 111.666 132.326 131.767 1.00 54.26 694 LEU A O 1
ATOM 3435 N N . ILE A 1 695 ? 113.148 133.907 131.148 1.00 52.07 695 ILE A N 1
ATOM 3436 C CA . ILE A 1 695 ? 113.619 133.202 129.962 1.00 52.07 695 ILE A CA 1
ATOM 3437 C C . ILE A 1 695 ? 114.893 132.466 130.360 1.00 52.07 695 ILE A C 1
ATOM 3438 O O . ILE A 1 695 ? 115.996 133.013 130.279 1.00 52.07 695 ILE A O 1
ATOM 3443 N N . ALA A 1 696 ? 114.744 131.215 130.782 1.00 49.06 696 ALA A N 1
ATOM 3444 C CA . ALA A 1 696 ? 115.855 130.398 131.239 1.00 49.06 696 ALA A CA 1
ATOM 3445 C C . ALA A 1 696 ? 116.158 129.302 130.226 1.00 49.06 696 ALA A C 1
ATOM 3446 O O . ALA A 1 696 ? 115.367 129.023 129.321 1.00 49.06 696 ALA A O 1
ATOM 3448 N N . THR A 1 697 ? 117.327 128.685 130.386 1.00 49.40 697 THR A N 1
ATOM 3449 C CA . THR A 1 697 ? 117.758 127.590 129.526 1.00 49.40 697 THR A CA 1
ATOM 3450 C C . THR A 1 697 ? 117.472 126.225 130.139 1.00 49.40 697 THR A C 1
ATOM 3451 O O . THR A 1 697 ? 116.869 125.367 129.488 1.00 49.40 697 THR A O 1
ATOM 3455 N N . SER A 1 698 ? 117.890 126.009 131.385 1.00 55.48 698 SER A N 1
ATOM 3456 C CA . SER A 1 698 ? 117.649 124.749 132.077 1.00 55.48 698 SER A CA 1
ATOM 3457 C C . SER A 1 698 ? 117.660 125.005 133.575 1.00 55.48 698 SER A C 1
ATOM 3458 O O . SER A 1 698 ? 118.616 125.581 134.100 1.00 55.48 698 SER A O 1
ATOM 3461 N N . VAL A 1 699 ? 116.600 124.576 134.254 1.00 67.66 699 VAL A N 1
ATOM 3462 C CA . VAL A 1 699 ? 116.492 124.760 135.695 1.00 67.66 699 VAL A CA 1
ATOM 3463 C C . VAL A 1 699 ? 117.335 123.722 136.425 1.00 67.66 699 VAL A C 1
ATOM 3464 O O . VAL A 1 699 ? 118.536 123.910 136.622 1.00 67.66 699 VAL A O 1
ATOM 3468 N N . ILE A 1 706 ? 111.593 129.819 141.297 1.00 102.33 706 ILE A N 1
ATOM 3469 C CA . ILE A 1 706 ? 111.714 128.724 142.251 1.00 102.33 706 ILE A CA 1
ATOM 3470 C C . ILE A 1 706 ? 110.411 128.542 143.029 1.00 102.33 706 ILE A C 1
ATOM 3471 O O . ILE A 1 706 ? 110.254 129.079 144.130 1.00 102.33 706 ILE A O 1
ATOM 3476 N N . ALA A 1 707 ? 109.488 127.787 142.416 1.00 106.52 707 ALA A N 1
ATOM 3477 C CA . ALA A 1 707 ? 108.164 127.454 142.964 1.00 106.52 707 ALA A CA 1
ATOM 3478 C C . ALA A 1 707 ? 107.333 128.698 143.275 1.00 106.52 707 ALA A C 1
ATOM 3479 O O . ALA A 1 707 ? 106.546 128.711 144.225 1.00 106.52 707 ALA A O 1
ATOM 3481 N N . GLN A 1 708 ? 107.501 129.754 142.476 1.00 98.05 708 GLN A N 1
ATOM 3482 C CA . GLN A 1 708 ? 106.724 130.975 142.622 1.00 98.05 708 GLN A CA 1
ATOM 3483 C C . GLN A 1 708 ? 105.967 131.366 141.362 1.00 98.05 708 GLN A C 1
ATOM 3484 O O . GLN A 1 708 ? 105.093 132.237 141.434 1.00 98.05 708 GLN A O 1
ATOM 3490 N N . CYS A 1 709 ? 106.271 130.756 140.219 1.00 76.35 709 CYS A N 1
ATOM 3491 C CA . CYS A 1 709 ? 105.642 131.087 138.947 1.00 76.35 709 CYS A CA 1
ATOM 3492 C C . CYS A 1 709 ? 104.635 130.000 138.583 1.00 76.35 709 CYS A C 1
ATOM 3493 O O . CYS A 1 709 ? 105.008 128.839 138.383 1.00 76.35 709 CYS A O 1
ATOM 3496 N N . ASN A 1 710 ? 103.359 130.371 138.533 1.00 68.60 710 ASN A N 1
ATOM 3497 C CA . ASN A 1 710 ? 102.296 129.417 138.217 1.00 68.60 710 ASN A CA 1
ATOM 3498 C C . ASN A 1 710 ? 101.971 129.396 136.725 1.00 68.60 710 ASN A C 1
ATOM 3499 O O . ASN A 1 710 ? 100.809 129.470 136.324 1.00 68.60 710 ASN A O 1
ATOM 3504 N N . LEU A 1 711 ? 103.010 129.255 135.899 1.00 56.57 711 LEU A N 1
ATOM 3505 C CA . LEU A 1 711 ? 102.869 129.103 134.455 1.00 56.57 711 LEU A CA 1
ATOM 3506 C C . LEU A 1 711 ? 104.183 128.569 133.908 1.00 56.57 711 LEU A C 1
ATOM 3507 O O . LEU A 1 711 ? 105.237 129.169 134.137 1.00 56.57 711 LEU A O 1
ATOM 3512 N N . VAL A 1 712 ? 104.119 127.451 133.190 1.00 50.18 712 VAL A N 1
ATOM 3513 C CA . VAL A 1 712 ? 105.288 126.831 132.574 1.00 50.18 712 VAL A CA 1
ATOM 3514 C C . VAL A 1 712 ? 105.004 126.680 131.088 1.00 50.18 712 VAL A C 1
ATOM 3515 O O . VAL A 1 712 ? 104.015 126.044 130.701 1.00 50.18 712 VAL A O 1
ATOM 3519 N N . ILE A 1 713 ? 105.865 127.263 130.258 1.00 40.67 713 ILE A N 1
ATOM 3520 C CA . ILE A 1 713 ? 105.752 127.174 128.806 1.00 40.67 713 ILE A CA 1
ATOM 3521 C C . ILE A 1 713 ? 107.007 126.490 128.284 1.00 40.67 713 ILE A C 1
ATOM 3522 O O . ILE A 1 713 ? 108.125 126.961 128.530 1.00 40.67 713 ILE A O 1
ATOM 3527 N N . LEU A 1 714 ? 106.824 125.385 127.566 1.00 39.21 714 LEU A N 1
ATOM 3528 C CA . LEU A 1 714 ? 107.932 124.598 127.026 1.00 39.21 714 LEU A CA 1
ATOM 3529 C C . LEU A 1 714 ? 108.049 124.915 125.538 1.00 39.21 714 LEU A C 1
ATOM 3530 O O . LEU A 1 714 ? 107.449 124.254 124.691 1.00 39.21 714 LEU A O 1
ATOM 3535 N N . TYR A 1 715 ? 108.836 125.942 125.224 1.00 37.80 715 TYR A N 1
ATOM 3536 C CA . TYR A 1 715 ? 109.032 126.388 123.845 1.00 37.80 715 TYR A CA 1
ATOM 3537 C C . TYR A 1 715 ? 110.067 125.485 123.185 1.00 37.80 715 TYR A C 1
ATOM 3538 O O . TYR A 1 715 ? 111.267 125.769 123.206 1.00 37.80 715 TYR A O 1
ATOM 3547 N N . GLU A 1 716 ? 109.572 124.386 122.594 1.00 48.52 716 GLU A N 1
ATOM 3548 C CA . GLU A 1 716 ? 110.370 123.391 121.861 1.00 48.52 716 GLU A CA 1
ATOM 3549 C C . GLU A 1 716 ? 111.479 122.790 122.726 1.00 48.52 716 GLU A C 1
ATOM 3550 O O . GLU A 1 716 ? 112.600 122.566 122.265 1.00 48.52 716 GLU A O 1
ATOM 3556 N N . TYR A 1 717 ? 111.162 122.527 123.992 1.00 54.79 717 TYR A N 1
ATOM 3557 C CA . TYR A 1 717 ? 112.120 122.001 124.959 1.00 54.79 717 TYR A CA 1
ATOM 3558 C C . TYR A 1 717 ? 111.606 120.662 125.471 1.00 54.79 717 TYR A C 1
ATOM 3559 O O . TYR A 1 717 ? 110.591 120.610 126.174 1.00 54.79 717 TYR A O 1
ATOM 3568 N N . VAL A 1 718 ? 112.302 119.587 125.116 1.00 65.65 718 VAL A N 1
ATOM 3569 C CA . VAL A 1 718 ? 111.915 118.244 125.533 1.00 65.65 718 VAL A CA 1
ATOM 3570 C C . VAL A 1 718 ? 112.239 118.019 127.007 1.00 65.65 718 VAL A C 1
ATOM 3571 O O . VAL A 1 718 ? 112.968 118.797 127.623 1.00 65.65 718 VAL A O 1
ATOM 3575 N N . ILE A 1 722 ? 112.690 112.639 132.327 1.00 71.24 722 ILE A N 1
ATOM 3576 C CA . ILE A 1 722 ? 112.658 113.527 133.482 1.00 71.24 722 ILE A CA 1
ATOM 3577 C C . ILE A 1 722 ? 112.102 114.889 133.081 1.00 71.24 722 ILE A C 1
ATOM 3578 O O . ILE A 1 722 ? 112.663 115.571 132.223 1.00 71.24 722 ILE A O 1
ATOM 3583 N N . LYS A 1 723 ? 110.996 115.279 133.708 1.00 78.17 723 LYS A N 1
ATOM 3584 C CA . LYS A 1 723 ? 110.353 116.555 133.423 1.00 78.17 723 LYS A CA 1
ATOM 3585 C C . LYS A 1 723 ? 111.037 117.667 134.220 1.00 78.17 723 LYS A C 1
ATOM 3586 O O . LYS A 1 723 ? 112.070 117.462 134.864 1.00 78.17 723 LYS A O 1
ATOM 3592 N N . MET A 1 724 ? 110.463 118.867 134.177 1.00 85.33 724 MET A N 1
ATOM 3593 C CA . MET A 1 724 ? 111.014 119.998 134.914 1.00 85.33 724 MET A CA 1
ATOM 3594 C C . MET A 1 724 ? 110.735 119.834 136.403 1.00 85.33 724 MET A C 1
ATOM 3595 O O . MET A 1 724 ? 109.575 119.827 136.829 1.00 85.33 724 MET A O 1
ATOM 3600 N N . ILE A 1 725 ? 111.798 119.701 137.193 1.00 102.77 725 ILE A N 1
ATOM 3601 C CA . ILE A 1 725 ? 111.676 119.507 138.640 1.00 102.77 725 ILE A CA 1
ATOM 3602 C C . ILE A 1 725 ? 111.665 120.896 139.275 1.00 102.77 725 ILE A C 1
ATOM 3603 O O . ILE A 1 725 ? 112.692 121.426 139.702 1.00 102.77 725 ILE A O 1
ATOM 3608 N N . GLN A 1 726 ? 110.476 121.493 139.343 1.00 104.83 726 GLN A N 1
ATOM 3609 C CA . GLN A 1 726 ? 110.304 122.800 139.978 1.00 104.83 726 GLN A CA 1
ATOM 3610 C C . GLN A 1 726 ? 109.885 122.634 141.440 1.00 104.83 726 GLN A C 1
ATOM 3611 O O . GLN A 1 726 ? 108.851 123.127 141.889 1.00 104.83 726 GLN A O 1
ATOM 3617 N N . THR A 1 727 ? 110.722 121.917 142.188 1.00 105.92 727 THR A N 1
ATOM 3618 C CA . THR A 1 727 ? 110.499 121.638 143.606 1.00 105.92 727 THR A CA 1
ATOM 3619 C C . THR A 1 727 ? 111.669 122.237 144.382 1.00 105.92 727 THR A C 1
ATOM 3620 O O . THR A 1 727 ? 112.666 121.560 144.642 1.00 105.92 727 THR A O 1
ATOM 3624 N N . ARG A 1 728 ? 111.546 123.504 144.750 1.00 109.82 728 ARG A N 1
ATOM 3625 C CA . ARG A 1 728 ? 112.613 124.172 145.488 1.00 109.82 728 ARG A CA 1
ATOM 3626 C C . ARG A 1 728 ? 112.139 124.823 146.778 1.00 109.82 728 ARG A C 1
ATOM 3627 O O . ARG A 1 728 ? 112.880 124.823 147.764 1.00 109.82 728 ARG A O 1
ATOM 3635 N N . GLY A 1 729 ? 110.929 125.376 146.800 1.00 113.48 729 GLY A N 1
ATOM 3636 C CA . GLY A 1 729 ? 110.417 126.086 147.957 1.00 113.48 729 GLY A CA 1
ATOM 3637 C C . GLY A 1 729 ? 109.306 125.317 148.646 1.00 113.48 729 GLY A C 1
ATOM 3638 O O . GLY A 1 729 ? 108.590 124.535 148.017 1.00 113.48 729 GLY A O 1
ATOM 3639 N N . ARG A 1 730 ? 109.168 125.546 149.951 1.00 117.07 730 ARG A N 1
ATOM 3640 C CA . ARG A 1 730 ? 108.104 124.933 150.746 1.00 117.07 730 ARG A CA 1
ATOM 3641 C C . ARG A 1 730 ? 106.897 125.870 150.841 1.00 117.07 730 ARG A C 1
ATOM 3642 O O . ARG A 1 730 ? 106.470 126.283 151.919 1.00 117.07 730 ARG A O 1
ATOM 3644 N N . GLY A 1 731 ? 106.347 126.202 149.676 1.00 117.25 731 GLY A N 1
ATOM 3645 C CA . GLY A 1 731 ? 105.223 127.116 149.615 1.00 117.25 731 GLY A CA 1
ATOM 3646 C C . GLY A 1 731 ? 103.902 126.423 149.357 1.00 117.25 731 GLY A C 1
ATOM 3647 O O . GLY A 1 731 ? 103.382 125.723 150.231 1.00 117.25 731 GLY A O 1
ATOM 3648 N N . ARG A 1 732 ? 103.349 126.610 148.161 1.00 123.90 732 ARG A N 1
ATOM 3649 C CA . ARG A 1 732 ? 102.081 126.001 147.778 1.00 123.90 732 ARG A CA 1
ATOM 3650 C C . ARG A 1 732 ? 102.170 125.604 146.308 1.00 123.90 732 ARG A C 1
ATOM 3651 O O . ARG A 1 732 ? 103.246 125.620 145.702 1.00 123.90 732 ARG A O 1
ATOM 3659 N N . ALA A 1 733 ? 101.026 125.241 145.731 1.00 123.47 733 ALA A N 1
ATOM 3660 C CA . ALA A 1 733 ? 100.925 124.905 144.317 1.00 123.47 733 ALA A CA 1
ATOM 3661 C C . ALA A 1 733 ? 100.093 125.910 143.537 1.00 123.47 733 ALA A C 1
ATOM 3662 O O . ALA A 1 733 ? 100.547 126.415 142.504 1.00 123.47 733 ALA A O 1
ATOM 3664 N N . ARG A 1 734 ? 98.865 126.177 143.990 1.00 119.43 734 ARG A N 1
ATOM 3665 C CA . ARG A 1 734 ? 97.942 127.222 143.540 1.00 119.43 734 ARG A CA 1
ATOM 3666 C C . ARG A 1 734 ? 97.439 127.045 142.108 1.00 119.43 734 ARG A C 1
ATOM 3667 O O . ARG A 1 734 ? 96.710 127.917 141.619 1.00 119.43 734 ARG A O 1
ATOM 3675 N N . GLY A 1 735 ? 97.794 125.963 141.418 1.00 97.96 735 GLY A N 1
ATOM 3676 C CA . GLY A 1 735 ? 97.340 125.765 140.056 1.00 97.96 735 GLY A CA 1
ATOM 3677 C C . GLY A 1 735 ? 98.331 126.271 139.028 1.00 97.96 735 GLY A C 1
ATOM 3678 O O . GLY A 1 735 ? 98.595 127.475 138.956 1.00 97.96 735 GLY A O 1
ATOM 3679 N N . SER A 1 736 ? 98.883 125.366 138.225 1.00 75.48 736 SER A N 1
ATOM 3680 C CA . SER A 1 736 ? 99.878 125.717 137.225 1.00 75.48 736 SER A CA 1
ATOM 3681 C C . SER A 1 736 ? 99.542 125.037 135.905 1.00 75.48 736 SER A C 1
ATOM 3682 O O . SER A 1 736 ? 98.776 124.071 135.855 1.00 75.48 736 SER A O 1
ATOM 3685 N N . LYS A 1 737 ? 100.122 125.563 134.829 1.00 54.67 737 LYS A N 1
ATOM 3686 C CA . LYS A 1 737 ? 99.896 125.063 133.483 1.00 54.67 737 LYS A CA 1
ATOM 3687 C C . LYS A 1 737 ? 101.224 124.674 132.846 1.00 54.67 737 LYS A C 1
ATOM 3688 O O . LYS A 1 737 ? 102.284 125.182 133.222 1.00 54.67 737 LYS A O 1
ATOM 3694 N N . CYS A 1 738 ? 101.154 123.766 131.875 1.00 56.14 738 CYS A N 1
ATOM 3695 C CA . CYS A 1 738 ? 102.321 123.120 131.276 1.00 56.14 738 CYS A CA 1
ATOM 3696 C C . CYS A 1 738 ? 102.221 123.132 129.755 1.00 56.14 738 CYS A C 1
ATOM 3697 O O . CYS A 1 738 ? 102.299 122.090 129.099 1.00 56.14 738 CYS A O 1
ATOM 3700 N N . PHE A 1 739 ? 101.976 124.319 129.193 1.00 45.39 739 PHE A N 1
ATOM 3701 C CA . PHE A 1 739 ? 101.870 124.500 127.746 1.00 45.39 739 PHE A CA 1
ATOM 3702 C C . PHE A 1 739 ? 103.150 124.086 127.025 1.00 45.39 739 PHE A C 1
ATOM 3703 O O . PHE A 1 739 ? 104.250 124.512 127.388 1.00 45.39 739 PHE A O 1
ATOM 3711 N N . LEU A 1 740 ? 102.997 123.249 126.001 1.00 41.89 740 LEU A N 1
ATOM 3712 C CA . LEU A 1 740 ? 104.108 122.754 125.192 1.00 41.89 740 LEU A CA 1
ATOM 3713 C C . LEU A 1 740 ? 103.888 123.214 123.757 1.00 41.89 740 LEU A C 1
ATOM 3714 O O . LEU A 1 740 ? 102.970 122.737 123.080 1.00 41.89 740 LEU A O 1
ATOM 3719 N N . LEU A 1 741 ? 104.713 124.152 123.302 1.00 39.77 741 LEU A N 1
ATOM 3720 C CA . LEU A 1 741 ? 104.620 124.695 121.953 1.00 39.77 741 LEU A CA 1
ATOM 3721 C C . LEU A 1 741 ? 105.695 124.062 121.078 1.00 39.77 741 LEU A C 1
ATOM 3722 O O . LEU A 1 741 ? 106.889 124.176 121.374 1.00 39.77 741 LEU A O 1
ATOM 3727 N N . THR A 1 742 ? 105.269 123.400 120.005 1.00 49.08 742 THR A N 1
ATOM 3728 C CA . THR A 1 742 ? 106.188 122.798 119.051 1.00 49.08 742 THR A CA 1
ATOM 3729 C C . THR A 1 742 ? 105.522 122.768 117.683 1.00 49.08 742 THR A C 1
ATOM 3730 O O . THR A 1 742 ? 104.322 123.014 117.547 1.00 49.08 742 THR A O 1
ATOM 3734 N N . SER A 1 743 ? 106.321 122.454 116.661 1.00 51.85 743 SER A N 1
ATOM 3735 C CA . SER A 1 743 ? 105.842 122.414 115.284 1.00 51.85 743 SER A CA 1
ATOM 3736 C C . SER A 1 743 ? 106.206 121.097 114.608 1.00 51.85 743 SER A C 1
ATOM 3737 O O . SER A 1 743 ? 106.415 121.053 113.393 1.00 51.85 743 SER A O 1
ATOM 3740 N N . ASN A 1 744 ? 106.283 120.016 115.381 1.00 56.51 744 ASN A N 1
ATOM 3741 C CA . ASN A 1 744 ? 106.569 118.697 114.839 1.00 56.51 744 ASN A CA 1
ATOM 3742 C C . ASN A 1 744 ? 105.958 117.646 115.752 1.00 56.51 744 ASN A C 1
ATOM 3743 O O . ASN A 1 744 ? 105.772 117.876 116.950 1.00 56.51 744 ASN A O 1
ATOM 3748 N N . ALA A 1 745 ? 105.648 116.486 115.172 1.00 63.98 745 ALA A N 1
ATOM 3749 C CA . ALA A 1 745 ? 105.025 115.397 115.915 1.00 63.98 745 ALA A CA 1
ATOM 3750 C C . ALA A 1 745 ? 106.003 114.629 116.795 1.00 63.98 745 ALA A C 1
ATOM 3751 O O . ALA A 1 745 ? 105.570 113.743 117.540 1.00 63.98 745 ALA A O 1
ATOM 3753 N N . GLY A 1 746 ? 107.300 114.935 116.725 1.00 65.85 746 GLY A N 1
ATOM 3754 C CA . GLY A 1 746 ? 108.259 114.250 117.576 1.00 65.85 746 GLY A CA 1
ATOM 3755 C C . GLY A 1 746 ? 108.178 114.689 119.026 1.00 65.85 746 GLY A C 1
ATOM 3756 O O . GLY A 1 746 ? 108.273 113.864 119.938 1.00 65.85 746 GLY A O 1
ATOM 3757 N N . VAL A 1 747 ? 107.998 115.990 119.259 1.00 61.06 747 VAL A N 1
ATOM 3758 C CA . VAL A 1 747 ? 107.935 116.505 120.624 1.00 61.06 747 VAL A CA 1
ATOM 3759 C C . VAL A 1 747 ? 106.559 116.294 121.247 1.00 61.06 747 VAL A C 1
ATOM 3760 O O . VAL A 1 747 ? 106.443 116.249 122.480 1.00 61.06 747 VAL A O 1
ATOM 3764 N N . ILE A 1 748 ? 105.513 116.148 120.430 1.00 63.65 748 ILE A N 1
ATOM 3765 C CA . ILE A 1 748 ? 104.174 115.902 120.960 1.00 63.65 748 ILE A CA 1
ATOM 3766 C C . ILE A 1 748 ? 104.078 114.491 121.529 1.00 63.65 748 ILE A C 1
ATOM 3767 O O . ILE A 1 748 ? 103.646 114.290 122.671 1.00 63.65 748 ILE A O 1
ATOM 3772 N N . GLU A 1 749 ? 104.497 113.494 120.749 1.00 68.12 749 GLU A N 1
ATOM 3773 C CA . GLU A 1 749 ? 104.418 112.103 121.174 1.00 68.12 749 GLU A CA 1
ATOM 3774 C C . GLU A 1 749 ? 105.503 111.715 122.171 1.00 68.12 749 GLU A C 1
ATOM 3775 O O . GLU A 1 749 ? 105.438 110.615 122.730 1.00 68.12 749 GLU A O 1
ATOM 3781 N N . LYS A 1 750 ? 106.492 112.580 122.411 1.00 67.56 750 LYS A N 1
ATOM 3782 C CA . LYS A 1 750 ? 107.524 112.268 123.394 1.00 67.56 750 LYS A CA 1
ATOM 3783 C C . LYS A 1 750 ? 107.044 112.546 124.813 1.00 67.56 750 LYS A C 1
ATOM 3784 O O . LYS A 1 750 ? 107.383 111.805 125.742 1.00 67.56 750 LYS A O 1
ATOM 3790 N N . GLU A 1 751 ? 106.265 113.612 125.002 1.00 67.71 751 GLU A N 1
ATOM 3791 C CA . GLU A 1 751 ? 105.674 113.884 126.305 1.00 67.71 751 GLU A CA 1
ATOM 3792 C C . GLU A 1 751 ? 104.497 112.968 126.612 1.00 67.71 751 GLU A C 1
ATOM 3793 O O . GLU A 1 751 ? 104.164 112.786 127.788 1.00 67.71 751 GLU A O 1
ATOM 3799 N N . GLN A 1 752 ? 103.857 112.403 125.584 1.00 69.73 752 GLN A N 1
ATOM 3800 C CA . GLN A 1 752 ? 102.757 111.471 125.813 1.00 69.73 752 GLN A CA 1
ATOM 3801 C C . GLN A 1 752 ? 103.257 110.154 126.395 1.00 69.73 752 GLN A C 1
ATOM 3802 O O . GLN A 1 752 ? 102.596 109.558 127.253 1.00 69.73 752 GLN A O 1
ATOM 3808 N N . ILE A 1 753 ? 104.425 109.684 125.944 1.00 68.24 753 ILE A N 1
ATOM 3809 C CA . ILE A 1 753 ? 105.009 108.465 126.497 1.00 68.24 753 ILE A CA 1
ATOM 3810 C C . ILE A 1 753 ? 105.831 108.731 127.749 1.00 68.24 753 ILE A C 1
ATOM 3811 O O . ILE A 1 753 ? 106.181 107.777 128.461 1.00 68.24 753 ILE A O 1
ATOM 3816 N N . ASN A 1 754 ? 106.155 109.994 128.042 1.00 67.72 754 ASN A N 1
ATOM 3817 C CA . ASN A 1 754 ? 106.828 110.308 129.298 1.00 67.72 754 ASN A CA 1
ATOM 3818 C C . ASN A 1 754 ? 105.873 110.207 130.479 1.00 67.72 754 ASN A C 1
ATOM 3819 O O . ASN A 1 754 ? 106.303 109.906 131.599 1.00 67.72 754 ASN A O 1
ATOM 3824 N N . MET A 1 755 ? 104.581 110.458 130.252 1.00 70.86 755 MET A N 1
ATOM 3825 C CA . MET A 1 755 ? 103.586 110.234 131.295 1.00 70.86 755 MET A CA 1
ATOM 3826 C C . MET A 1 755 ? 103.364 108.747 131.538 1.00 70.86 755 MET A C 1
ATOM 3827 O O . MET A 1 755 ? 103.010 108.348 132.653 1.00 70.86 755 MET A O 1
ATOM 3832 N N . TYR A 1 756 ? 103.566 107.919 130.512 1.00 75.17 756 TYR A N 1
ATOM 3833 C CA . TYR A 1 756 ? 103.461 106.474 130.679 1.00 75.17 756 TYR A CA 1
ATOM 3834 C C . TYR A 1 756 ? 104.687 105.911 131.386 1.00 75.17 756 TYR A C 1
ATOM 3835 O O . TYR A 1 756 ? 104.571 104.975 132.186 1.00 75.17 756 TYR A O 1
ATOM 3844 N N . LYS A 1 757 ? 105.868 106.469 131.104 1.00 68.80 757 LYS A N 1
ATOM 3845 C CA . LYS A 1 757 ? 107.077 106.047 131.804 1.00 68.80 757 LYS A CA 1
ATOM 3846 C C . LYS A 1 757 ? 107.079 106.515 133.253 1.00 68.80 757 LYS A C 1
ATOM 3847 O O . LYS A 1 757 ? 107.704 105.877 134.108 1.00 68.80 757 LYS A O 1
ATOM 3853 N N . GLU A 1 758 ? 106.391 107.620 133.549 1.00 70.98 758 GLU A N 1
ATOM 3854 C CA . GLU A 1 758 ? 106.253 108.063 134.931 1.00 70.98 758 GLU A CA 1
ATOM 3855 C C . GLU A 1 758 ? 105.152 107.304 135.660 1.00 70.98 758 GLU A C 1
ATOM 3856 O O . GLU A 1 758 ? 105.192 107.192 136.890 1.00 70.98 758 GLU A O 1
ATOM 3862 N N . LYS A 1 759 ? 104.170 106.780 134.922 1.00 74.11 759 LYS A N 1
ATOM 3863 C CA . LYS A 1 759 ? 103.125 105.970 135.542 1.00 74.11 759 LYS A CA 1
ATOM 3864 C C . LYS A 1 759 ? 103.658 104.599 135.939 1.00 74.11 759 LYS A C 1
ATOM 3865 O O . LYS A 1 759 ? 103.331 104.086 137.016 1.00 74.11 759 LYS A O 1
ATOM 3871 N N . MET A 1 760 ? 104.490 103.995 135.088 1.00 74.35 760 MET A N 1
ATOM 3872 C CA . MET A 1 760 ? 105.074 102.692 135.376 1.00 74.35 760 MET A CA 1
ATOM 3873 C C . MET A 1 760 ? 106.223 102.758 136.375 1.00 74.35 760 MET A C 1
ATOM 3874 O O . MET A 1 760 ? 106.710 101.706 136.801 1.00 74.35 760 MET A O 1
ATOM 3879 N N . MET A 1 761 ? 106.664 103.958 136.758 1.00 67.72 761 MET A N 1
ATOM 3880 C CA . MET A 1 761 ? 107.711 104.078 137.766 1.00 67.72 761 MET A CA 1
ATOM 3881 C C . MET A 1 761 ? 107.154 103.868 139.169 1.00 67.72 761 MET A C 1
ATOM 3882 O O . MET A 1 761 ? 107.793 103.215 140.001 1.00 67.72 761 MET A O 1
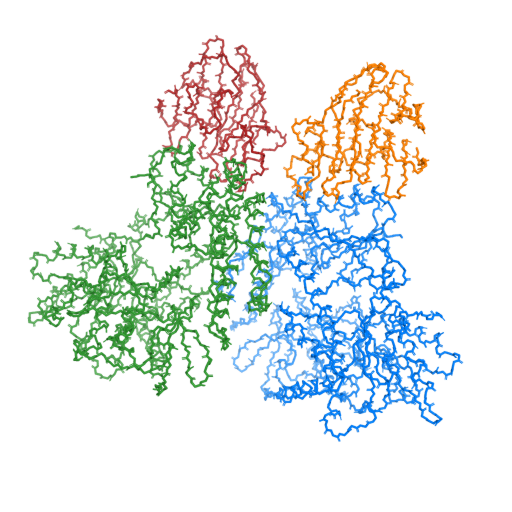ATOM 3887 N N . ASN A 1 762 ? 105.965 104.410 139.445 1.00 69.34 762 ASN A N 1
ATOM 3888 C CA . ASN A 1 762 ? 105.349 104.223 140.754 1.00 69.34 762 ASN A CA 1
ATOM 3889 C C . ASN A 1 762 ? 104.828 102.803 140.932 1.00 69.34 762 ASN A C 1
ATOM 3890 O O . ASN A 1 762 ? 104.762 102.306 142.063 1.00 69.34 762 ASN A O 1
ATOM 3895 N N . ASP A 1 763 ? 104.446 102.141 139.837 1.00 71.41 763 ASP A N 1
ATOM 3896 C CA . ASP A 1 763 ? 104.017 100.749 139.923 1.00 71.41 763 ASP A CA 1
ATOM 3897 C C . ASP A 1 763 ? 105.196 99.824 140.202 1.00 71.41 763 ASP A C 1
ATOM 3898 O O . ASP A 1 763 ? 105.058 98.836 140.933 1.00 71.41 763 ASP A O 1
ATOM 3903 N N . SER A 1 764 ? 106.362 100.128 139.628 1.00 62.63 764 SER A N 1
ATOM 3904 C CA . SER A 1 764 ? 107.549 99.315 139.869 1.00 62.63 764 SER A CA 1
ATOM 3905 C C . SER A 1 764 ? 108.151 99.561 141.247 1.00 62.63 764 SER A C 1
ATOM 3906 O O . SER A 1 764 ? 108.908 98.717 141.737 1.00 62.63 764 SER A O 1
ATOM 3909 N N . ILE A 1 765 ? 107.834 100.692 141.878 1.00 58.51 765 ILE A N 1
ATOM 3910 C CA . ILE A 1 765 ? 108.314 100.954 143.230 1.00 58.51 765 ILE A CA 1
ATOM 3911 C C . ILE A 1 765 ? 107.437 100.240 144.254 1.00 58.51 765 ILE A C 1
ATOM 3912 O O . ILE A 1 765 ? 107.944 99.627 145.203 1.00 58.51 765 ILE A O 1
ATOM 3917 N N . LEU A 1 766 ? 106.115 100.271 144.053 1.00 61.14 766 LEU A N 1
ATOM 3918 C CA . LEU A 1 766 ? 105.192 99.608 144.970 1.00 61.14 766 LEU A CA 1
ATOM 3919 C C . LEU A 1 766 ? 105.303 98.089 144.889 1.00 61.14 766 LEU A C 1
ATOM 3920 O O . LEU A 1 766 ? 105.064 97.399 145.887 1.00 61.14 766 LEU A O 1
ATOM 3925 N N . ARG A 1 767 ? 105.650 97.555 143.715 1.00 63.55 767 ARG A N 1
ATOM 3926 C CA . ARG A 1 767 ? 105.907 96.122 143.595 1.00 63.55 767 ARG A CA 1
ATOM 3927 C C . ARG A 1 767 ? 107.168 95.724 144.354 1.00 63.55 767 ARG A C 1
ATOM 3928 O O . ARG A 1 767 ? 107.214 94.657 144.978 1.00 63.55 767 ARG A O 1
ATOM 3936 N N . LEU A 1 768 ? 108.199 96.573 144.314 1.00 55.58 768 LEU A N 1
ATOM 3937 C CA . LEU A 1 768 ? 109.433 96.288 145.038 1.00 55.58 768 LEU A CA 1
ATOM 3938 C C . LEU A 1 768 ? 109.255 96.430 146.545 1.00 55.58 768 LEU A C 1
ATOM 3939 O O . LEU A 1 768 ? 109.951 95.759 147.315 1.00 55.58 768 LEU A O 1
ATOM 3944 N N . GLN A 1 769 ? 108.334 97.289 146.984 1.00 57.37 769 GLN A N 1
ATOM 3945 C CA . GLN A 1 769 ? 108.123 97.520 148.408 1.00 57.37 769 GLN A CA 1
ATOM 3946 C C . GLN A 1 769 ? 107.339 96.406 149.089 1.00 57.37 769 GLN A C 1
ATOM 3947 O O . GLN A 1 769 ? 107.305 96.366 150.324 1.00 57.37 769 GLN A O 1
ATOM 3953 N N . THR A 1 770 ? 106.714 95.507 148.329 1.00 62.32 770 THR A N 1
ATOM 3954 C CA . THR A 1 770 ? 105.975 94.384 148.892 1.00 62.32 770 THR A CA 1
ATOM 3955 C C . THR A 1 770 ? 106.759 93.079 148.807 1.00 62.32 770 THR A C 1
ATOM 3956 O O . THR A 1 770 ? 106.165 91.998 148.734 1.00 62.32 770 THR A O 1
ATOM 3960 N N . TRP A 1 771 ? 108.086 93.162 148.814 1.00 61.31 771 TRP A N 1
ATOM 3961 C CA . TRP A 1 771 ? 108.947 91.993 148.812 1.00 61.31 771 TRP A CA 1
ATOM 3962 C C . TRP A 1 771 ? 109.443 91.713 150.228 1.00 61.31 771 TRP A C 1
ATOM 3963 O O . TRP A 1 771 ? 109.054 92.369 151.197 1.00 61.31 771 TRP A O 1
ATOM 3974 N N . ASP A 1 772 ? 110.320 90.721 150.345 1.00 74.18 772 ASP A N 1
ATOM 3975 C CA . ASP A 1 772 ? 110.949 90.374 151.610 1.00 74.18 772 ASP A CA 1
ATOM 3976 C C . ASP A 1 772 ? 112.322 91.029 151.691 1.00 74.18 772 ASP A C 1
ATOM 3977 O O . ASP A 1 772 ? 113.052 91.090 150.698 1.00 74.18 772 ASP A O 1
ATOM 3982 N N . GLU A 1 773 ? 112.662 91.531 152.881 1.00 71.98 773 GLU A N 1
ATOM 3983 C CA . GLU A 1 773 ? 113.933 92.222 153.064 1.00 71.98 773 GLU A CA 1
ATOM 3984 C C . GLU A 1 773 ? 115.123 91.270 153.056 1.00 71.98 773 GLU A C 1
ATOM 3985 O O . GLU A 1 773 ? 116.245 91.705 152.773 1.00 71.98 773 GLU A O 1
ATOM 3991 N N . ALA A 1 774 ? 114.908 89.987 153.350 1.00 70.53 774 ALA A N 1
ATOM 3992 C CA . ALA A 1 774 ? 116.017 89.042 153.393 1.00 70.53 774 ALA A CA 1
ATOM 3993 C C . ALA A 1 774 ? 116.422 88.560 152.006 1.00 70.53 774 ALA A C 1
ATOM 3994 O O . ALA A 1 774 ? 117.594 88.234 151.789 1.00 70.53 774 ALA A O 1
ATOM 3996 N N . VAL A 1 775 ? 115.483 88.507 151.060 1.00 67.81 775 VAL A N 1
ATOM 3997 C CA . VAL A 1 775 ? 115.816 88.084 149.704 1.00 67.81 775 VAL A CA 1
ATOM 3998 C C . VAL A 1 775 ? 116.282 89.264 148.850 1.00 67.81 775 VAL A C 1
ATOM 3999 O O . VAL A 1 775 ? 117.054 89.068 147.899 1.00 67.81 775 VAL A O 1
ATOM 4003 N N . PHE A 1 776 ? 115.889 90.494 149.201 1.00 61.15 776 PHE A N 1
ATOM 4004 C CA . PHE A 1 776 ? 116.312 91.656 148.426 1.00 61.15 776 PHE A CA 1
ATOM 4005 C C . PHE A 1 776 ? 117.770 92.007 148.691 1.00 61.15 776 PHE A C 1
ATOM 4006 O O . PHE A 1 776 ? 118.442 92.559 147.812 1.00 61.15 776 PHE A O 1
ATOM 4014 N N . ARG A 1 777 ? 118.276 91.700 149.889 1.00 64.39 777 ARG A N 1
ATOM 4015 C CA . ARG A 1 777 ? 119.697 91.876 150.163 1.00 64.39 777 ARG A CA 1
ATOM 4016 C C . ARG A 1 777 ? 120.553 90.849 149.435 1.00 64.39 777 ARG A C 1
ATOM 4017 O O . ARG A 1 777 ? 121.740 91.102 149.202 1.00 64.39 777 ARG A O 1
ATOM 4025 N N . GLU A 1 778 ? 119.979 89.702 149.071 1.00 68.75 778 GLU A N 1
ATOM 4026 C CA . GLU A 1 778 ? 120.679 88.703 148.277 1.00 68.75 778 GLU A CA 1
ATOM 4027 C C . GLU A 1 778 ? 120.443 88.869 146.784 1.00 68.75 778 GLU A C 1
ATOM 4028 O O . GLU A 1 778 ? 121.272 88.416 145.986 1.00 68.75 778 GLU A O 1
ATOM 4034 N N . LYS A 1 779 ? 119.327 89.492 146.392 1.00 61.39 779 LYS A N 1
ATOM 4035 C CA . LYS A 1 779 ? 119.079 89.776 144.982 1.00 61.39 779 LYS A CA 1
ATOM 4036 C C . LYS A 1 779 ? 120.060 90.813 144.447 1.00 61.39 779 LYS A C 1
ATOM 4037 O O . LYS A 1 779 ? 120.620 90.643 143.358 1.00 61.39 779 LYS A O 1
ATOM 4043 N N . ILE A 1 780 ? 120.291 91.887 145.206 1.00 56.17 780 ILE A N 1
ATOM 4044 C CA . ILE A 1 780 ? 121.255 92.899 144.787 1.00 56.17 780 ILE A CA 1
ATOM 4045 C C . ILE A 1 780 ? 122.694 92.453 145.013 1.00 56.17 780 ILE A C 1
ATOM 4046 O O . ILE A 1 780 ? 123.617 93.076 144.474 1.00 56.17 780 ILE A O 1
ATOM 4051 N N . LEU A 1 781 ? 122.914 91.393 145.797 1.00 58.67 781 LEU A N 1
ATOM 4052 C CA . LEU A 1 781 ? 124.267 90.899 146.026 1.00 58.67 781 LEU A CA 1
ATOM 4053 C C . LEU A 1 781 ? 124.837 90.192 144.804 1.00 58.67 781 LEU A C 1
ATOM 4054 O O . LEU A 1 781 ? 126.063 90.116 144.663 1.00 58.67 781 LEU A O 1
ATOM 4059 N N . HIS A 1 782 ? 123.983 89.681 143.918 1.00 67.91 782 HIS A N 1
ATOM 4060 C CA . HIS A 1 782 ? 124.445 89.091 142.670 1.00 67.91 782 HIS A CA 1
ATOM 4061 C C . HIS A 1 782 ? 124.611 90.119 141.561 1.00 67.91 782 HIS A C 1
ATOM 4062 O O . HIS A 1 782 ? 125.264 89.825 140.554 1.00 67.91 782 HIS A O 1
ATOM 4069 N N . ILE A 1 783 ? 124.036 91.312 141.723 1.00 55.68 783 ILE A N 1
ATOM 4070 C CA . ILE A 1 783 ? 124.261 92.383 140.759 1.00 55.68 783 ILE A CA 1
ATOM 4071 C C . ILE A 1 783 ? 125.561 93.117 141.068 1.00 55.68 783 ILE A C 1
ATOM 4072 O O . ILE A 1 783 ? 126.255 93.571 140.151 1.00 55.68 783 ILE A O 1
ATOM 4077 N N . GLN A 1 784 ? 125.910 93.246 142.353 1.00 53.26 784 GLN A N 1
ATOM 4078 C CA . GLN A 1 784 ? 127.174 93.874 142.729 1.00 53.26 784 GLN A CA 1
ATOM 4079 C C . GLN A 1 784 ? 128.370 93.008 142.354 1.00 53.26 784 GLN A C 1
ATOM 4080 O O . GLN A 1 784 ? 129.474 93.531 142.162 1.00 53.26 784 GLN A O 1
ATOM 4086 N N . THR A 1 785 ? 128.177 91.694 142.248 1.00 60.51 785 THR A N 1
ATOM 4087 C CA . THR A 1 785 ? 129.237 90.802 141.800 1.00 60.51 785 THR A CA 1
ATOM 4088 C C . THR A 1 785 ? 129.291 90.690 140.283 1.00 60.51 785 THR A C 1
ATOM 4089 O O . THR A 1 785 ? 130.370 90.467 139.721 1.00 60.51 785 THR A O 1
ATOM 4093 N N . HIS A 1 786 ? 128.151 90.851 139.608 1.00 62.76 786 HIS A N 1
ATOM 4094 C CA . HIS A 1 786 ? 128.136 90.830 138.150 1.00 62.76 786 HIS A CA 1
ATOM 4095 C C . HIS A 1 786 ? 128.697 92.121 137.567 1.00 62.76 786 HIS A C 1
ATOM 4096 O O . HIS A 1 786 ? 129.429 92.086 136.571 1.00 62.76 786 HIS A O 1
ATOM 4103 N N . GLU A 1 787 ? 128.364 93.266 138.170 1.00 61.47 787 GLU A N 1
ATOM 4104 C CA . GLU A 1 787 ? 128.876 94.541 137.678 1.00 61.47 787 GLU A CA 1
ATOM 4105 C C . GLU A 1 787 ? 130.355 94.715 137.997 1.00 61.47 787 GLU A C 1
ATOM 4106 O O . GLU A 1 787 ? 131.061 95.434 137.280 1.00 61.47 787 GLU A O 1
ATOM 4112 N N . LYS A 1 788 ? 130.841 94.072 139.061 1.00 57.47 788 LYS A N 1
ATOM 4113 C CA . LYS A 1 788 ? 132.268 94.111 139.357 1.00 57.47 788 LYS A CA 1
ATOM 4114 C C . LYS A 1 788 ? 133.056 93.219 138.406 1.00 57.47 788 LYS A C 1
ATOM 4115 O O . LYS A 1 788 ? 134.234 93.487 138.141 1.00 57.47 788 LYS A O 1
ATOM 4121 N N . PHE A 1 789 ? 132.428 92.157 137.893 1.00 66.09 789 PHE A N 1
ATOM 4122 C CA . PHE A 1 789 ? 133.095 91.283 136.932 1.00 66.09 789 PHE A CA 1
ATOM 4123 C C . PHE A 1 789 ? 133.305 91.987 135.597 1.00 66.09 789 PHE A C 1
ATOM 4124 O O . PHE A 1 789 ? 134.327 91.775 134.933 1.00 66.09 789 PHE A O 1
ATOM 4132 N N . ILE A 1 790 ? 132.345 92.817 135.182 1.00 63.76 790 ILE A N 1
ATOM 4133 C CA . ILE A 1 790 ? 132.528 93.635 133.987 1.00 63.76 790 ILE A CA 1
ATOM 4134 C C . ILE A 1 790 ? 133.572 94.717 134.241 1.00 63.76 790 ILE A C 1
ATOM 4135 O O . ILE A 1 790 ? 134.365 95.057 133.354 1.00 63.76 790 ILE A O 1
ATOM 4140 N N . ARG A 1 791 ? 133.595 95.266 135.460 1.00 56.95 791 ARG A N 1
ATOM 4141 C CA . ARG A 1 791 ? 134.600 96.263 135.817 1.00 56.95 791 ARG A CA 1
ATOM 4142 C C . ARG A 1 791 ? 135.993 95.650 135.922 1.00 56.95 791 ARG A C 1
ATOM 4143 O O . ARG A 1 791 ? 136.992 96.347 135.712 1.00 56.95 791 ARG A O 1
ATOM 4151 N N . ASP A 1 792 ? 136.081 94.358 136.235 1.00 73.91 792 ASP A N 1
ATOM 4152 C CA . ASP A 1 792 ? 137.361 93.664 136.272 1.00 73.91 792 ASP A CA 1
ATOM 4153 C C . ASP A 1 792 ? 137.732 93.035 134.936 1.00 73.91 792 ASP A C 1
ATOM 4154 O O . ASP A 1 792 ? 138.854 92.538 134.793 1.00 73.91 792 ASP A O 1
ATOM 4159 N N . SER A 1 793 ? 136.822 93.041 133.960 1.00 80.25 793 SER A N 1
ATOM 4160 C CA . SER A 1 793 ? 137.130 92.576 132.615 1.00 80.25 793 SER A CA 1
ATOM 4161 C C . SER A 1 793 ? 137.524 93.703 131.673 1.00 80.25 793 SER A C 1
ATOM 4162 O O . SER A 1 793 ? 138.236 93.452 130.694 1.00 80.25 793 SER A O 1
ATOM 4165 N N . GLN A 1 794 ? 137.082 94.931 131.943 1.00 84.05 794 GLN A N 1
ATOM 4166 C CA . GLN A 1 794 ? 137.449 96.090 131.131 1.00 84.05 794 GLN A CA 1
ATOM 4167 C C . GLN A 1 794 ? 138.676 96.787 131.722 1.00 84.05 794 GLN A C 1
ATOM 4168 O O . GLN A 1 794 ? 138.659 97.966 132.075 1.00 84.05 794 GLN A O 1
ATOM 4174 N N . GLU A 1 795 ? 139.759 96.022 131.826 1.00 96.32 795 GLU A N 1
ATOM 4175 C CA . GLU A 1 795 ? 141.032 96.503 132.351 1.00 96.32 795 GLU A CA 1
ATOM 4176 C C . GLU A 1 795 ? 142.110 96.496 131.272 1.00 96.32 795 GLU A C 1
ATOM 4177 O O . GLU A 1 795 ? 143.263 96.143 131.524 1.00 96.32 795 GLU A O 1
ATOM 4183 N N . LYS A 1 796 ? 141.733 96.872 130.056 1.00 106.40 796 LYS A N 1
ATOM 4184 C CA . LYS A 1 796 ? 142.678 96.948 128.947 1.00 106.40 796 LYS A CA 1
ATOM 4185 C C . LYS A 1 796 ? 143.619 98.129 129.146 1.00 106.40 796 LYS A C 1
ATOM 4186 O O . LYS A 1 796 ? 143.153 99.274 129.214 1.00 106.40 796 LYS A O 1
ATOM 4192 N N . PRO A 1 797 ? 144.925 97.912 129.246 1.00 104.05 797 PRO A N 1
ATOM 4193 C CA . PRO A 1 797 ? 145.858 99.014 129.493 1.00 104.05 797 PRO A CA 1
ATOM 4194 C C . PRO A 1 797 ? 146.130 99.801 128.214 1.00 104.05 797 PRO A C 1
ATOM 4195 O O . PRO A 1 797 ? 145.569 99.536 127.152 1.00 104.05 797 PRO A O 1
ATOM 4199 N N . LYS A 1 798 ? 147.017 100.785 128.337 1.00 94.05 798 LYS A N 1
ATOM 4200 C CA . LYS A 1 798 ? 147.378 101.619 127.205 1.00 94.05 798 LYS A CA 1
ATOM 4201 C C . LYS A 1 798 ? 148.293 100.858 126.246 1.00 94.05 798 LYS A C 1
ATOM 4202 O O . LYS A 1 798 ? 149.068 99.995 126.670 1.00 94.05 798 LYS A O 1
ATOM 4208 N N . PRO A 1 799 ? 148.213 101.150 124.938 1.00 83.85 799 PRO A N 1
ATOM 4209 C CA . PRO A 1 799 ? 149.120 100.499 123.979 1.00 83.85 799 PRO A CA 1
ATOM 4210 C C . PRO A 1 799 ? 150.558 100.990 124.077 1.00 83.85 799 PRO A C 1
ATOM 4211 O O . PRO A 1 799 ? 150.887 101.831 124.921 1.00 83.85 799 PRO A O 1
ATOM 4215 N N . VAL A 1 800 ? 151.418 100.461 123.215 1.00 80.55 800 VAL A N 1
ATOM 4216 C CA . VAL A 1 800 ? 152.831 100.861 123.199 1.00 80.55 800 VAL A CA 1
ATOM 4217 C C . VAL A 1 800 ? 152.946 102.296 122.687 1.00 80.55 800 VAL A C 1
ATOM 4218 O O . VAL A 1 800 ? 152.345 102.634 121.651 1.00 80.55 800 VAL A O 1
ATOM 4222 N N . PRO A 1 801 ? 153.647 103.182 123.397 1.00 75.55 801 PRO A N 1
ATOM 4223 C CA . PRO A 1 801 ? 153.784 104.568 122.926 1.00 75.55 801 PRO A CA 1
ATOM 4224 C C . PRO A 1 801 ? 154.696 104.651 121.710 1.00 75.55 801 PRO A C 1
ATOM 4225 O O . PRO A 1 801 ? 155.751 104.014 121.661 1.00 75.55 801 PRO A O 1
ATOM 4229 N N . ASP A 1 802 ? 154.266 105.429 120.718 1.00 77.28 802 ASP A N 1
ATOM 4230 C CA . ASP A 1 802 ? 155.031 105.62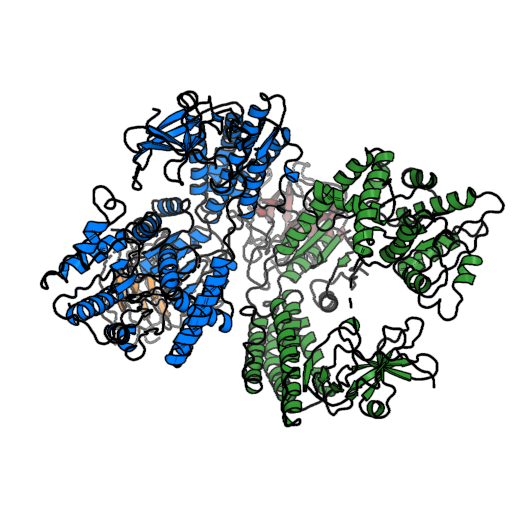0 119.489 1.00 77.28 802 ASP A CA 1
ATOM 4231 C C . ASP A 1 802 ? 156.285 106.433 119.788 1.00 77.28 802 ASP A C 1
ATOM 4232 O O . ASP A 1 802 ? 156.202 107.624 120.105 1.00 77.28 802 ASP A O 1
ATOM 4237 N N . LYS A 1 803 ? 157.450 105.791 119.686 1.00 77.98 803 LYS A N 1
ATOM 4238 C CA . LYS A 1 803 ? 158.716 106.461 119.959 1.00 77.98 803 LYS A CA 1
ATOM 4239 C C . LYS A 1 803 ? 159.147 107.400 118.839 1.00 77.98 803 LYS A C 1
ATOM 4240 O O . LYS A 1 803 ? 160.096 108.167 119.034 1.00 77.98 803 LYS A O 1
ATOM 4246 N N . GLU A 1 804 ? 158.494 107.348 117.680 1.00 72.29 804 GLU A N 1
ATOM 4247 C CA . GLU A 1 804 ? 158.803 108.267 116.594 1.00 72.29 804 GLU A CA 1
ATOM 4248 C C . GLU A 1 804 ? 158.359 109.683 116.945 1.00 72.29 804 GLU A C 1
ATOM 4249 O O . GLU A 1 804 ? 157.346 109.894 117.618 1.00 72.29 804 GLU A O 1
ATOM 4255 N N . ASN A 1 805 ? 159.135 110.659 116.483 1.00 51.06 805 ASN A N 1
ATOM 4256 C CA . ASN A 1 805 ? 158.890 112.064 116.792 1.00 51.06 805 ASN A CA 1
ATOM 4257 C C . ASN A 1 805 ? 158.022 112.670 115.695 1.00 51.06 805 ASN A C 1
ATOM 4258 O O . ASN A 1 805 ? 158.500 112.929 114.586 1.00 51.06 805 ASN A O 1
ATOM 4263 N N . LYS A 1 806 ? 156.750 112.891 116.003 1.00 48.19 806 LYS A N 1
ATOM 4264 C CA . LYS A 1 806 ? 155.820 113.538 115.090 1.00 48.19 806 LYS A CA 1
ATOM 4265 C C . LYS A 1 806 ? 155.679 115.014 115.447 1.00 48.19 806 LYS A C 1
ATOM 4266 O O . LYS A 1 806 ? 156.076 115.462 116.525 1.00 48.19 806 LYS A O 1
ATOM 4272 N N . LYS A 1 807 ? 155.106 115.774 114.519 1.00 41.53 807 LYS A N 1
ATOM 4273 C CA . LYS A 1 807 ? 154.945 117.210 114.682 1.00 41.53 807 LYS A CA 1
ATOM 4274 C C . LYS A 1 807 ? 153.471 117.586 114.615 1.00 41.53 807 LYS A C 1
ATOM 4275 O O . LYS A 1 807 ? 152.663 116.896 113.986 1.00 41.53 807 LYS A O 1
ATOM 4281 N N . LEU A 1 808 ? 153.131 118.689 115.275 1.00 33.43 808 LEU A N 1
ATOM 4282 C CA . LEU A 1 808 ? 151.766 119.191 115.323 1.00 33.43 808 LEU A CA 1
ATOM 4283 C C . LEU A 1 808 ? 151.638 120.408 114.416 1.00 33.43 808 LEU A C 1
ATOM 4284 O O . LEU A 1 808 ? 152.416 121.361 114.535 1.00 33.43 808 LEU A O 1
ATOM 4289 N N . LEU A 1 809 ? 150.661 120.372 113.518 1.00 32.76 809 LEU A N 1
ATOM 4290 C CA . LEU A 1 809 ? 150.389 121.470 112.605 1.00 32.76 809 LEU A CA 1
ATOM 4291 C C . LEU A 1 809 ? 149.069 122.134 112.972 1.00 32.76 809 LEU A C 1
ATOM 4292 O O . LEU A 1 809 ? 148.250 121.575 113.705 1.00 32.76 809 LEU A O 1
ATOM 4297 N N . CYS A 1 810 ? 148.875 123.345 112.455 1.00 24.09 810 CYS A N 1
ATOM 4298 C CA . CYS A 1 810 ? 147.666 124.103 112.736 1.00 24.09 810 CYS A CA 1
ATOM 4299 C C . CYS A 1 810 ? 146.462 123.494 112.019 1.00 24.09 810 CYS A C 1
ATOM 4300 O O . CYS A 1 810 ? 146.593 122.713 111.072 1.00 24.09 810 CYS A O 1
ATOM 4303 N N . ARG A 1 811 ? 145.272 123.861 112.492 1.00 29.37 811 ARG A N 1
ATOM 4304 C CA . ARG A 1 811 ? 144.034 123.338 111.927 1.00 29.37 811 ARG A CA 1
ATOM 4305 C C . ARG A 1 811 ? 143.494 124.200 110.795 1.00 29.37 811 ARG A C 1
ATOM 4306 O O . ARG A 1 811 ? 142.830 123.677 109.892 1.00 29.37 811 ARG A O 1
ATOM 4314 N N . LYS A 1 812 ? 143.762 125.504 110.821 1.00 34.21 812 LYS A N 1
ATOM 4315 C CA . LYS A 1 812 ? 143.306 126.430 109.792 1.00 34.21 812 LYS A CA 1
ATOM 4316 C C . LYS A 1 812 ? 144.399 126.795 108.797 1.00 34.21 812 LYS A C 1
ATOM 4317 O O . LYS A 1 812 ? 144.140 126.855 107.591 1.00 34.21 812 LYS A O 1
ATOM 4323 N N . CYS A 1 813 ? 145.624 127.022 109.275 1.00 31.33 813 CYS A N 1
ATOM 4324 C CA . CYS A 1 813 ? 146.730 127.451 108.431 1.00 31.33 813 CYS A CA 1
ATOM 4325 C C . CYS A 1 813 ? 147.697 126.322 108.097 1.00 31.33 813 CYS A C 1
ATOM 4326 O O . CYS A 1 813 ? 148.404 126.419 107.086 1.00 31.33 813 CYS A O 1
ATOM 4329 N N . LYS A 1 814 ? 147.696 125.242 108.893 1.00 24.18 814 LYS A N 1
ATOM 4330 C CA . LYS A 1 814 ? 148.597 124.085 108.766 1.00 24.18 814 LYS A CA 1
ATOM 4331 C C . LYS A 1 814 ? 150.069 124.485 108.861 1.00 24.18 814 LYS A C 1
ATOM 4332 O O . LYS A 1 814 ? 150.935 123.860 108.245 1.00 24.18 814 LYS A O 1
ATOM 4338 N N . ALA A 1 815 ? 150.359 125.529 109.632 1.00 29.26 815 ALA A N 1
ATOM 4339 C CA . ALA A 1 815 ? 151.732 125.921 109.905 1.00 29.26 815 ALA A CA 1
ATOM 4340 C C . ALA A 1 815 ? 152.314 125.070 111.027 1.00 29.26 815 ALA A C 1
ATOM 4341 O O . ALA A 1 815 ? 151.590 124.552 111.882 1.00 29.26 815 ALA A O 1
ATOM 4343 N N . LEU A 1 816 ? 153.637 124.927 111.016 1.00 37.33 816 LEU A N 1
ATOM 4344 C CA . LEU A 1 816 ? 154.317 124.132 112.030 1.00 37.33 816 LEU A CA 1
ATOM 4345 C C . LEU A 1 816 ? 154.353 124.893 113.350 1.00 37.33 816 LEU A C 1
ATOM 4346 O O . LEU A 1 816 ? 154.877 126.010 113.416 1.00 37.33 816 LEU A O 1
ATOM 4351 N N . ALA A 1 817 ? 153.797 124.289 114.400 1.00 39.35 817 ALA A N 1
ATOM 4352 C CA . ALA A 1 817 ? 153.751 124.908 115.720 1.00 39.35 817 ALA A CA 1
ATOM 4353 C C . ALA A 1 817 ? 154.847 124.377 116.639 1.00 39.35 817 ALA A C 1
ATOM 4354 O O . ALA A 1 817 ? 155.665 125.151 117.143 1.00 39.35 817 ALA A O 1
ATOM 4356 N N . CYS A 1 818 ? 154.887 123.062 116.845 1.00 41.45 818 CYS A N 1
ATOM 4357 C CA . CYS A 1 818 ? 155.858 122.438 117.736 1.00 41.45 818 CYS A CA 1
ATOM 4358 C C . CYS A 1 818 ? 155.955 120.959 117.384 1.00 41.45 818 CYS A C 1
ATOM 4359 O O . CYS A 1 818 ? 155.287 120.471 116.468 1.00 41.45 818 CYS A O 1
ATOM 4362 N N . TYR A 1 819 ? 156.798 120.248 118.124 1.00 43.66 819 TYR A N 1
ATOM 4363 C CA . TYR A 1 819 ? 156.981 118.813 117.980 1.00 43.66 819 TYR A CA 1
ATOM 4364 C C . TYR A 1 819 ? 156.438 118.096 119.210 1.00 43.66 819 TYR A C 1
ATOM 4365 O O . TYR A 1 819 ? 156.072 118.716 120.212 1.00 43.66 819 TYR A O 1
ATOM 4374 N N . THR A 1 820 ? 156.389 116.768 119.124 1.00 38.44 820 THR A N 1
ATOM 4375 C CA . THR A 1 820 ? 155.924 115.938 120.227 1.00 38.44 820 THR A CA 1
ATOM 4376 C C . THR A 1 820 ? 157.042 115.537 121.182 1.00 38.44 820 THR A C 1
ATOM 4377 O O . THR A 1 820 ? 156.846 114.635 122.002 1.00 38.44 820 THR A O 1
ATOM 4381 N N . ALA A 1 821 ? 158.205 116.182 121.095 1.00 39.68 821 ALA A N 1
ATOM 4382 C CA . ALA A 1 821 ? 159.285 115.970 122.048 1.00 39.68 821 ALA A CA 1
ATOM 4383 C C . ALA A 1 821 ? 159.434 117.121 123.032 1.00 39.68 821 ALA A C 1
ATOM 4384 O O . ALA A 1 821 ? 160.239 117.020 123.964 1.00 39.68 821 ALA A O 1
ATOM 4386 N N . ASP A 1 822 ? 158.681 118.203 122.847 1.00 42.49 822 ASP A N 1
ATOM 4387 C CA . ASP A 1 822 ? 158.675 119.335 123.763 1.00 42.49 822 ASP A CA 1
ATOM 4388 C C . ASP A 1 822 ? 157.374 119.432 124.549 1.00 42.49 822 ASP A C 1
ATOM 4389 O O . ASP A 1 822 ? 157.142 120.439 125.225 1.00 42.49 822 ASP A O 1
ATOM 4394 N N . VAL A 1 823 ? 156.521 118.416 124.471 1.00 32.79 823 VAL A N 1
ATOM 4395 C CA . VAL A 1 823 ? 155.232 118.425 125.153 1.00 32.79 823 VAL A CA 1
ATOM 4396 C C . VAL A 1 823 ? 155.401 117.771 126.518 1.00 32.79 823 VAL A C 1
ATOM 4397 O O . VAL A 1 823 ? 155.865 116.631 126.618 1.00 32.79 823 VAL A O 1
ATOM 4401 N N . ARG A 1 824 ? 155.023 118.494 127.570 1.00 35.99 824 ARG A N 1
ATOM 4402 C CA . ARG A 1 824 ? 155.117 118.009 128.938 1.00 35.99 824 ARG A CA 1
ATOM 4403 C C . ARG A 1 824 ? 153.726 117.910 129.549 1.00 35.99 824 ARG A C 1
ATOM 4404 O O . ARG A 1 824 ? 152.821 118.676 129.205 1.00 35.99 824 ARG A O 1
ATOM 4412 N N . VAL A 1 825 ? 153.562 116.951 130.457 1.00 34.34 825 VAL A N 1
ATOM 4413 C CA . VAL A 1 825 ? 152.281 116.659 131.088 1.00 34.34 825 VAL A CA 1
ATOM 4414 C C . VAL A 1 825 ? 152.337 117.141 132.531 1.00 34.34 825 VAL A C 1
ATOM 4415 O O . VAL A 1 825 ? 153.248 116.769 133.280 1.00 34.34 825 VAL A O 1
ATOM 4419 N N . ILE A 1 826 ? 151.361 117.960 132.924 1.00 36.89 826 ILE A N 1
ATOM 4420 C CA . ILE A 1 826 ? 151.407 118.595 134.240 1.00 36.89 826 ILE A CA 1
ATOM 4421 C C . ILE A 1 826 ? 150.858 117.666 135.316 1.00 36.89 826 ILE A C 1
ATOM 4422 O O . ILE A 1 826 ? 151.578 117.257 136.234 1.00 36.89 826 ILE A O 1
ATOM 4427 N N . GLU A 1 827 ? 149.574 117.319 135.222 1.00 43.23 827 GLU A N 1
ATOM 4428 C CA . GLU A 1 827 ? 148.909 116.502 136.235 1.00 43.23 827 GLU A CA 1
ATOM 4429 C C . GLU A 1 827 ? 148.020 115.454 135.581 1.00 43.23 827 GLU A C 1
ATOM 4430 O O . GLU A 1 827 ? 146.872 115.250 135.993 1.00 43.23 827 GLU A O 1
ATOM 4436 N N . GLU A 1 828 ? 148.531 114.811 134.526 1.00 45.84 828 GLU A N 1
ATOM 4437 C CA . GLU A 1 828 ? 147.886 113.759 133.734 1.00 45.84 828 GLU A CA 1
ATOM 4438 C C . GLU A 1 828 ? 146.594 114.208 133.049 1.00 45.84 828 GLU A C 1
ATOM 4439 O O . GLU A 1 828 ? 145.831 113.361 132.569 1.00 45.84 828 GLU A O 1
ATOM 4445 N N . CYS A 1 829 ? 146.322 115.512 132.990 1.00 39.83 829 CYS A N 1
ATOM 4446 C CA . CYS A 1 829 ? 145.142 116.023 132.306 1.00 39.83 829 CYS A CA 1
ATOM 4447 C C . CYS A 1 829 ? 145.513 117.117 131.312 1.00 39.83 829 CYS A C 1
ATOM 4448 O O . CYS A 1 829 ? 144.903 117.229 130.244 1.00 39.83 829 CYS A O 1
ATOM 4451 N N . HIS A 1 830 ? 146.513 117.925 131.655 1.00 38.22 830 HIS A N 1
ATOM 4452 C CA . HIS A 1 830 ? 146.881 119.103 130.886 1.00 38.22 830 HIS A CA 1
ATOM 4453 C C . HIS A 1 830 ? 148.231 118.901 130.209 1.00 38.22 830 HIS A C 1
ATOM 4454 O O . HIS A 1 830 ? 149.127 118.248 130.750 1.00 38.22 830 HIS A O 1
ATOM 4461 N N . TYR A 1 831 ? 148.365 119.475 129.014 1.00 27.34 831 TYR A N 1
ATOM 4462 C CA . TYR A 1 831 ? 149.553 119.320 128.182 1.00 27.34 831 TYR A CA 1
ATOM 4463 C C . TYR A 1 831 ? 150.097 120.697 127.833 1.00 27.34 831 TYR A C 1
ATOM 4464 O O . TYR A 1 831 ? 149.408 121.494 127.188 1.00 27.34 831 TYR A O 1
ATOM 4473 N N . THR A 1 832 ? 151.327 120.973 128.254 1.00 35.17 832 THR A N 1
ATOM 4474 C CA . THR A 1 832 ? 152.013 122.221 127.950 1.00 35.17 832 THR A CA 1
ATOM 4475 C C . THR A 1 832 ? 153.125 121.972 126.935 1.00 35.17 832 THR A C 1
ATOM 4476 O O . THR A 1 832 ? 153.383 120.839 126.522 1.00 35.17 832 THR A O 1
ATOM 4480 N N . VAL A 1 833 ? 153.788 123.055 126.532 1.00 38.61 833 VAL A N 1
ATOM 4481 C CA . VAL A 1 833 ? 154.923 123.003 125.617 1.00 38.61 833 VAL A CA 1
ATOM 4482 C C . VAL A 1 833 ? 156.143 123.551 126.346 1.00 38.61 833 VAL A C 1
ATOM 4483 O O . VAL A 1 833 ? 156.087 124.641 126.927 1.00 38.61 833 VAL A O 1
ATOM 4487 N N . LEU A 1 834 ? 157.240 122.796 126.311 1.00 46.31 834 LEU A N 1
ATOM 4488 C CA . LEU A 1 834 ? 158.443 123.131 127.064 1.00 46.31 834 LEU A CA 1
ATOM 4489 C C . LEU A 1 834 ? 159.385 124.060 126.304 1.00 46.31 834 LEU A C 1
ATOM 4490 O O . LEU A 1 834 ? 160.001 124.942 126.913 1.00 46.31 834 LEU A O 1
ATOM 4495 N N . GLY A 1 835 ? 159.513 123.874 124.989 1.00 51.04 835 GLY A N 1
ATOM 4496 C CA . GLY A 1 835 ? 160.534 124.571 124.233 1.00 51.04 835 GLY A CA 1
ATOM 4497 C C . GLY A 1 835 ? 160.260 126.055 124.068 1.00 51.04 835 GLY A C 1
ATOM 4498 O O . GLY A 1 835 ? 159.126 126.530 124.137 1.00 51.04 835 GLY A O 1
ATOM 4499 N N . ASP A 1 836 ? 161.346 126.798 123.843 1.00 54.15 836 ASP A N 1
ATOM 4500 C CA . ASP A 1 836 ? 161.275 128.248 123.709 1.00 54.15 836 ASP A CA 1
ATOM 4501 C C . ASP A 1 836 ? 160.903 128.689 122.299 1.00 54.15 836 ASP A C 1
ATOM 4502 O O . ASP A 1 836 ? 160.486 129.838 122.113 1.00 54.15 836 ASP A O 1
ATOM 4507 N N . ALA A 1 837 ? 161.039 127.805 121.306 1.00 50.87 837 ALA A N 1
ATOM 4508 C CA . ALA A 1 837 ? 160.665 128.153 119.938 1.00 50.87 837 ALA A CA 1
ATOM 4509 C C . ALA A 1 837 ? 159.157 128.295 119.784 1.00 50.87 837 ALA A C 1
ATOM 4510 O O . ALA A 1 837 ? 158.690 129.030 118.905 1.00 50.87 837 ALA A O 1
ATOM 4512 N N . PHE A 1 838 ? 158.382 127.602 120.621 1.00 40.56 838 PHE A N 1
ATOM 4513 C CA . PHE A 1 838 ? 156.933 127.746 120.604 1.00 40.56 838 PHE A CA 1
ATOM 4514 C C . PHE A 1 838 ? 156.474 129.068 121.208 1.00 40.56 838 PHE A C 1
ATOM 4515 O O . PHE A 1 838 ? 155.362 129.515 120.908 1.00 40.56 838 PHE A O 1
ATOM 4523 N N . LYS A 1 839 ? 157.311 129.709 122.032 1.00 48.13 839 LYS A N 1
ATOM 4524 C CA . LYS A 1 839 ? 156.913 130.925 122.738 1.00 48.13 839 LYS A CA 1
ATOM 4525 C C . LYS A 1 839 ? 156.737 132.124 121.813 1.00 48.13 839 LYS A C 1
ATOM 4526 O O . LYS A 1 839 ? 156.070 133.090 122.197 1.00 48.13 839 LYS A O 1
ATOM 4532 N N . GLU A 1 840 ? 157.312 132.087 120.613 1.00 51.54 840 GLU A N 1
ATOM 4533 C CA . GLU A 1 840 ? 157.109 133.131 119.620 1.00 51.54 840 GLU A CA 1
ATOM 4534 C C . GLU A 1 840 ? 156.095 132.729 118.557 1.00 51.54 840 GLU A C 1
ATOM 4535 O O . GLU A 1 840 ? 155.940 133.441 117.560 1.00 51.54 840 GLU A O 1
ATOM 4541 N N . CYS A 1 841 ? 155.404 131.605 118.748 1.00 41.47 841 CYS A N 1
ATOM 4542 C CA . CYS A 1 841 ? 154.436 131.111 117.780 1.00 41.47 841 CYS A CA 1
ATOM 4543 C C . CYS A 1 841 ? 153.002 131.517 118.095 1.00 41.47 841 CYS A C 1
ATOM 4544 O O . CYS A 1 841 ? 152.125 131.325 117.246 1.00 41.47 841 CYS A O 1
ATOM 4547 N N . PHE A 1 842 ? 152.734 132.058 119.281 1.00 37.70 842 PHE A N 1
ATOM 4548 C CA . PHE A 1 842 ? 151.392 132.491 119.640 1.00 37.70 842 PHE A CA 1
ATOM 4549 C C . PHE A 1 842 ? 151.390 133.963 120.034 1.00 37.70 842 PHE A C 1
ATOM 4550 O O . PHE A 1 842 ? 152.437 134.597 120.191 1.00 37.70 842 PHE A O 1
ATOM 4558 N N . VAL A 1 843 ? 150.181 134.500 120.191 1.00 32.96 843 VAL A N 1
ATOM 4559 C CA . VAL A 1 843 ? 149.962 135.854 120.685 1.00 32.96 843 VAL A CA 1
ATOM 4560 C C . VAL A 1 843 ? 148.917 135.795 121.791 1.00 32.96 843 VAL A C 1
ATOM 4561 O O . VAL A 1 843 ? 147.975 134.996 121.728 1.00 32.96 843 VAL A O 1
ATOM 4565 N N . SER A 1 844 ? 149.093 136.627 122.813 1.00 41.13 844 SER A N 1
ATOM 4566 C CA . SER A 1 844 ? 148.199 136.602 123.958 1.00 41.13 844 SER A CA 1
ATOM 4567 C C . SER A 1 844 ? 146.924 137.393 123.678 1.00 41.13 844 SER A C 1
ATOM 4568 O O . SER A 1 844 ? 146.869 138.249 122.790 1.00 41.13 844 SER A O 1
ATOM 4571 N N . ARG A 1 845 ? 145.891 137.095 124.468 1.00 37.67 845 ARG A N 1
ATOM 4572 C CA . ARG A 1 845 ? 144.592 137.757 124.425 1.00 37.67 845 ARG A CA 1
ATOM 4573 C C . ARG A 1 845 ? 143.875 137.484 125.742 1.00 37.67 845 ARG A C 1
ATOM 4574 O O . ARG A 1 845 ? 143.814 136.326 126.176 1.00 37.67 845 ARG A O 1
ATOM 4582 N N . PRO A 1 846 ? 143.334 138.506 126.408 1.00 38.62 846 PRO A N 1
ATOM 4583 C CA . PRO A 1 846 ? 142.750 138.295 127.739 1.00 38.62 846 PRO A CA 1
ATOM 4584 C C . PRO A 1 846 ? 141.441 137.520 127.693 1.00 38.62 846 PRO A C 1
ATOM 4585 O O . PRO A 1 846 ? 140.652 137.630 126.751 1.00 38.62 846 PRO A O 1
ATOM 4589 N N . HIS A 1 847 ? 141.223 136.722 128.742 1.00 41.15 847 HIS A N 1
ATOM 4590 C CA . HIS A 1 847 ? 140.044 135.876 128.871 1.00 41.15 847 HIS A CA 1
ATOM 4591 C C . HIS A 1 847 ? 138.834 136.712 129.288 1.00 41.15 847 HIS A C 1
ATOM 4592 O O . HIS A 1 847 ? 138.957 137.602 130.133 1.00 41.15 847 HIS A O 1
ATOM 4599 N N . PRO A 1 848 ? 137.659 136.453 128.706 1.00 42.19 848 PRO A N 1
ATOM 4600 C CA . PRO A 1 848 ? 136.464 137.200 129.128 1.00 42.19 848 PRO A CA 1
ATOM 4601 C C . PRO A 1 848 ? 135.939 136.785 130.492 1.00 42.19 848 PRO A C 1
ATOM 4602 O O . PRO A 1 848 ? 135.307 137.604 131.171 1.00 42.19 848 PRO A O 1
ATOM 4606 N N . LYS A 1 849 ? 136.179 135.545 130.916 1.00 44.91 849 LYS A N 1
ATOM 4607 C CA . LYS A 1 849 ? 135.704 135.055 132.210 1.00 44.91 849 LYS A CA 1
ATOM 4608 C C . LYS A 1 849 ? 136.759 134.142 132.818 1.00 44.91 849 LYS A C 1
ATOM 4609 O O . LYS A 1 849 ? 136.723 132.917 132.638 1.00 44.91 849 LYS A O 1
ATOM 4615 N N . PRO A 1 850 ? 137.720 134.704 133.546 1.00 43.45 850 PRO A N 1
ATOM 4616 C CA . PRO A 1 850 ? 138.760 133.877 134.164 1.00 43.45 850 PRO A CA 1
ATOM 4617 C C . PRO A 1 850 ? 138.263 133.167 135.414 1.00 43.45 850 PRO A C 1
ATOM 4618 O O . PRO A 1 850 ? 137.389 133.653 136.135 1.00 43.45 850 PRO A O 1
ATOM 4622 N N . LYS A 1 851 ? 138.842 131.995 135.662 1.00 45.45 851 LYS A N 1
ATOM 4623 C CA . LYS A 1 851 ? 138.523 131.206 136.846 1.00 45.45 851 LYS A CA 1
ATOM 4624 C C . LYS A 1 851 ? 139.740 130.360 137.205 1.00 45.45 851 LYS A C 1
ATOM 4625 O O . LYS A 1 851 ? 140.802 130.473 136.585 1.00 45.45 851 LYS A O 1
ATOM 4631 N N . GLN A 1 852 ? 139.581 129.507 138.214 1.00 48.77 852 GLN A N 1
ATOM 4632 C CA . GLN A 1 852 ? 140.662 128.689 138.745 1.00 48.77 852 GLN A CA 1
ATOM 4633 C C . GLN A 1 852 ? 140.132 127.295 139.051 1.00 48.77 852 GLN A C 1
ATOM 4634 O O . GLN A 1 852 ? 139.054 127.152 139.636 1.00 48.77 852 GLN A O 1
ATOM 4640 N N . PHE A 1 853 ? 140.885 126.260 138.648 1.00 44.08 853 PHE A N 1
ATOM 4641 C CA . PHE A 1 853 ? 140.522 124.874 138.957 1.00 44.08 853 PHE A CA 1
ATOM 4642 C C . PHE A 1 853 ? 141.715 124.193 139.629 1.00 44.08 853 PHE A C 1
ATOM 4643 O O . PHE A 1 853 ? 142.464 123.441 138.999 1.00 44.08 853 PHE A O 1
ATOM 4651 N N . SER A 1 854 ? 141.894 124.490 140.920 1.00 54.22 854 SER A N 1
ATOM 4652 C CA . SER A 1 854 ? 142.674 123.742 141.910 1.00 54.22 854 SER A CA 1
ATOM 4653 C C . SER A 1 854 ? 144.188 123.721 141.690 1.00 54.22 854 SER A C 1
ATOM 4654 O O . SER A 1 854 ? 144.929 123.328 142.596 1.00 54.22 854 SER A O 1
ATOM 4657 N N . SER A 1 855 ? 144.672 124.126 140.515 1.00 48.93 855 SER A N 1
ATOM 4658 C CA . SER A 1 855 ? 146.111 124.253 140.318 1.00 48.93 855 SER A CA 1
ATOM 4659 C C . SER A 1 855 ? 146.511 125.377 139.375 1.00 48.93 855 SER A C 1
ATOM 4660 O O . SER A 1 855 ? 147.711 125.551 139.145 1.00 48.93 855 SER A O 1
ATOM 4663 N N . PHE A 1 856 ? 145.574 126.144 138.824 1.00 44.45 856 PHE A N 1
ATOM 4664 C CA . PHE A 1 856 ? 145.883 127.067 137.743 1.00 44.45 856 PHE A CA 1
ATOM 4665 C C . PHE A 1 856 ? 145.121 128.369 137.939 1.00 44.45 856 PHE A C 1
ATOM 4666 O O . PHE A 1 856 ? 144.165 128.445 138.712 1.00 44.45 856 PHE A O 1
ATOM 4674 N N . GLU A 1 857 ? 145.566 129.398 137.221 1.00 52.28 857 GLU A N 1
ATOM 4675 C CA . GLU A 1 857 ? 144.896 130.694 137.185 1.00 52.28 857 GLU A CA 1
ATOM 4676 C C . GLU A 1 857 ? 144.840 131.148 135.734 1.00 52.28 857 GLU A C 1
ATOM 4677 O O . GLU A 1 857 ? 145.880 131.422 135.127 1.00 52.28 857 GLU A O 1
ATOM 4683 N N . LYS A 1 858 ? 143.632 131.213 135.176 1.00 44.96 858 LYS A N 1
ATOM 4684 C CA . LYS A 1 858 ? 143.456 131.634 133.791 1.00 44.96 858 LYS A CA 1
ATOM 4685 C C . LYS A 1 858 ? 143.723 133.128 133.661 1.00 44.96 858 LYS A C 1
ATOM 4686 O O . LYS A 1 858 ? 143.036 133.946 134.283 1.00 44.96 858 LYS A O 1
ATOM 4692 N N . ARG A 1 859 ? 144.721 133.483 132.860 1.00 46.48 859 ARG A N 1
ATOM 4693 C CA . ARG A 1 859 ? 145.103 134.875 132.663 1.00 46.48 859 ARG A CA 1
ATOM 4694 C C . ARG A 1 859 ? 144.931 135.353 131.232 1.00 46.48 859 ARG A C 1
ATOM 4695 O O . ARG A 1 859 ? 144.464 136.474 131.016 1.00 46.48 859 ARG A O 1
ATOM 4703 N N . ALA A 1 860 ? 145.291 134.537 130.245 1.00 37.97 860 ALA A N 1
ATOM 4704 C CA . ALA A 1 860 ? 145.226 134.948 128.849 1.00 37.97 860 ALA A CA 1
ATOM 4705 C C . ALA A 1 860 ? 144.660 133.797 128.022 1.00 37.97 860 ALA A C 1
ATOM 4706 O O . ALA A 1 860 ? 144.265 132.755 128.553 1.00 37.97 860 ALA A O 1
ATOM 4708 N N . LYS A 1 861 ? 144.624 133.997 126.706 1.00 30.30 861 LYS A N 1
ATOM 4709 C CA . LYS A 1 861 ? 144.166 132.987 125.757 1.00 30.30 861 LYS A CA 1
ATOM 4710 C C . LYS A 1 861 ? 145.053 133.060 124.526 1.00 30.30 861 LYS A C 1
ATOM 4711 O O . LYS A 1 861 ? 145.141 134.113 123.887 1.00 30.30 861 LYS A O 1
ATOM 4717 N N . ILE A 1 862 ? 145.706 131.952 124.194 1.00 28.27 862 ILE A N 1
ATOM 4718 C CA . ILE A 1 862 ? 146.663 131.943 123.095 1.00 28.27 862 ILE A CA 1
ATOM 4719 C C . ILE A 1 862 ? 145.935 131.729 121.773 1.00 28.27 862 ILE A C 1
ATOM 4720 O O . ILE A 1 862 ? 144.914 131.035 121.696 1.00 28.27 862 ILE A O 1
ATOM 4725 N N . PHE A 1 863 ? 146.453 132.364 120.724 1.00 29.85 863 PHE A N 1
ATOM 4726 C CA . PHE A 1 863 ? 145.898 132.259 119.383 1.00 29.85 863 PHE A CA 1
ATOM 4727 C C . PHE A 1 863 ? 147.039 132.057 118.397 1.00 29.85 863 PHE A C 1
ATOM 4728 O O . PHE A 1 863 ? 148.215 132.187 118.743 1.00 29.85 863 PHE A O 1
ATOM 4736 N N . CYS A 1 864 ? 146.685 131.732 117.157 1.00 35.22 864 CYS A N 1
ATOM 4737 C CA . CYS A 1 864 ? 147.693 131.533 116.124 1.00 35.22 864 CYS A CA 1
ATOM 4738 C C . CYS A 1 864 ? 148.253 132.876 115.671 1.00 35.22 864 CYS A C 1
ATOM 4739 O O . CYS A 1 864 ? 147.501 133.780 115.293 1.00 35.22 864 CYS A O 1
ATOM 4742 N N . ALA A 1 865 ? 149.577 133.006 115.708 1.00 40.51 865 ALA A N 1
ATOM 4743 C CA . ALA A 1 865 ? 150.247 134.260 115.363 1.00 40.51 865 ALA A CA 1
ATOM 4744 C C . ALA A 1 865 ? 150.621 134.318 113.884 1.00 40.51 865 ALA A C 1
ATOM 4745 O O . ALA A 1 865 ? 151.773 134.547 113.520 1.00 40.51 865 ALA A O 1
ATOM 4747 N N . ARG A 1 866 ? 149.636 134.107 113.019 1.00 49.42 866 ARG A N 1
ATOM 4748 C CA . ARG A 1 866 ? 149.802 134.251 111.584 1.00 49.42 866 ARG A CA 1
ATOM 4749 C C . ARG A 1 866 ? 149.200 135.585 111.145 1.00 49.42 866 ARG A C 1
ATOM 4750 O O . ARG A 1 866 ? 148.809 136.416 111.971 1.00 49.42 866 ARG A O 1
ATOM 4758 N N . GLN A 1 867 ? 149.144 135.806 109.829 1.00 55.14 867 GLN A N 1
ATOM 4759 C CA . GLN A 1 867 ? 148.625 137.064 109.299 1.00 55.14 867 GLN A CA 1
ATOM 4760 C C . GLN A 1 867 ? 147.118 137.183 109.515 1.00 55.14 867 GLN A C 1
ATOM 4761 O O . GLN A 1 867 ? 146.643 138.137 110.141 1.00 55.14 867 GLN A O 1
ATOM 4767 N N . ASN A 1 868 ? 146.346 136.221 109.003 1.00 55.71 868 ASN A N 1
ATOM 4768 C CA . ASN A 1 868 ? 144.891 136.279 109.086 1.00 55.71 868 ASN A CA 1
ATOM 4769 C C . ASN A 1 868 ? 144.295 134.947 109.531 1.00 55.71 868 ASN A C 1
ATOM 4770 O O . ASN A 1 868 ? 143.161 134.621 109.171 1.00 55.71 868 ASN A O 1
ATOM 4775 N N . CYS A 1 869 ? 145.038 134.163 110.314 1.00 40.34 869 CYS A N 1
ATOM 4776 C CA . CYS A 1 869 ? 144.515 132.878 110.767 1.00 40.34 869 CYS A CA 1
ATOM 4777 C C . CYS A 1 869 ? 143.603 133.047 111.978 1.00 40.34 869 CYS A C 1
ATOM 4778 O O . CYS A 1 869 ? 142.407 132.741 111.908 1.00 40.34 869 CYS A O 1
ATOM 4781 N N . SER A 1 870 ? 144.165 133.556 113.086 1.00 35.82 870 SER A N 1
ATOM 4782 C CA . SER A 1 870 ? 143.455 133.848 114.342 1.00 35.82 870 SER A CA 1
ATOM 4783 C C . SER A 1 870 ? 142.714 132.629 114.893 1.00 35.82 870 SER A C 1
ATOM 4784 O O . SER A 1 870 ? 141.573 132.722 115.352 1.00 35.82 870 SER A O 1
ATOM 4787 N N . HIS A 1 871 ? 143.369 131.472 114.849 1.00 27.40 871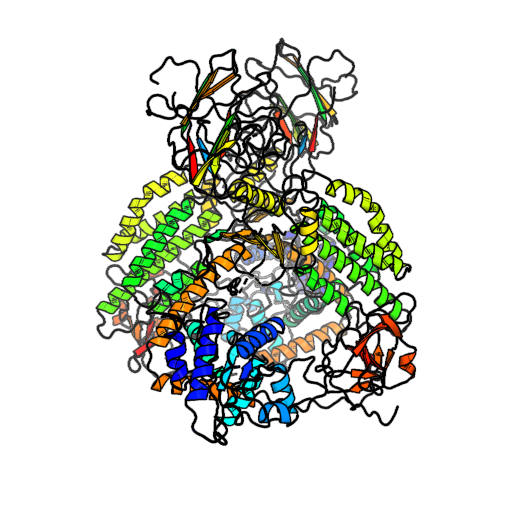 HIS A N 1
ATOM 4788 C CA . HIS A 1 871 ? 142.769 130.232 115.323 1.00 27.40 871 HIS A CA 1
ATOM 4789 C C . HIS A 1 871 ? 143.014 130.060 116.816 1.00 27.40 871 HIS A C 1
ATOM 4790 O O . HIS A 1 871 ? 144.112 130.325 117.312 1.00 27.40 871 HIS A O 1
ATOM 4797 N N . ASP A 1 872 ? 141.983 129.607 117.526 1.00 30.80 872 ASP A N 1
ATOM 4798 C CA . ASP A 1 872 ? 142.069 129.384 118.966 1.00 30.80 872 ASP A CA 1
ATOM 4799 C C . ASP A 1 872 ? 142.862 128.109 119.224 1.00 30.80 872 ASP A C 1
ATOM 4800 O O . ASP A 1 872 ? 142.408 127.010 118.891 1.00 30.80 872 ASP A O 1
ATOM 4805 N N . TRP A 1 873 ? 144.043 128.251 119.824 1.00 27.56 873 TRP A N 1
ATOM 4806 C CA . TRP A 1 873 ? 144.926 127.115 120.062 1.00 27.56 873 TRP A CA 1
ATOM 4807 C C . TRP A 1 873 ? 144.752 126.517 121.453 1.00 27.56 873 TRP A C 1
ATOM 4808 O O . TRP A 1 873 ? 144.845 125.295 121.615 1.00 27.56 873 TRP A O 1
ATOM 4819 N N . GLY A 1 874 ? 144.503 127.348 122.461 1.00 33.19 874 GLY A N 1
ATOM 4820 C CA . GLY A 1 874 ? 144.413 126.862 123.823 1.00 33.19 874 GLY A CA 1
ATOM 4821 C C . GLY A 1 874 ? 144.218 127.963 124.844 1.00 33.19 874 GLY A C 1
ATOM 4822 O O . GLY A 1 874 ? 143.382 128.852 124.656 1.00 33.19 874 GLY A O 1
ATOM 4823 N N . ILE A 1 875 ? 144.985 127.915 125.935 1.00 27.62 875 ILE A N 1
ATOM 4824 C CA . ILE A 1 875 ? 144.846 128.869 127.028 1.00 27.62 875 ILE A CA 1
ATOM 4825 C C . ILE A 1 875 ? 146.205 129.046 127.696 1.00 27.62 875 ILE A C 1
ATOM 4826 O O . ILE A 1 875 ? 147.110 128.222 127.544 1.00 27.62 875 ILE A O 1
ATOM 4831 N N . HIS A 1 876 ? 146.355 130.158 128.414 1.00 39.85 876 HIS A N 1
ATOM 4832 C CA . HIS A 1 876 ? 147.582 130.485 129.130 1.00 39.85 876 HIS A CA 1
ATOM 4833 C C . HIS A 1 876 ? 147.262 130.571 130.614 1.00 39.85 876 HIS A C 1
ATOM 4834 O O . HIS A 1 876 ? 146.422 131.379 131.024 1.00 39.85 876 HIS A O 1
ATOM 4841 N N . VAL A 1 877 ? 147.930 129.741 131.416 1.00 40.73 877 VAL A N 1
ATOM 4842 C CA . VAL A 1 877 ? 147.645 129.633 132.839 1.00 40.73 877 VAL A CA 1
ATOM 4843 C C . VAL A 1 877 ? 148.948 129.680 133.626 1.00 40.73 877 VAL A C 1
ATOM 4844 O O . VAL A 1 877 ? 150.035 129.440 133.096 1.00 40.73 877 VAL A O 1
ATOM 4848 N N . LYS A 1 878 ? 148.818 129.996 134.911 1.00 51.12 878 LYS A N 1
ATOM 4849 C CA . LYS A 1 878 ? 149.931 130.015 135.852 1.00 51.12 878 LYS A CA 1
ATOM 4850 C C . LYS A 1 878 ? 149.765 128.850 136.818 1.00 51.12 878 LYS A C 1
ATOM 4851 O O . LYS A 1 878 ? 148.768 128.783 137.544 1.00 51.12 878 LYS A O 1
ATOM 4857 N N . TYR A 1 879 ? 150.739 127.938 136.833 1.00 51.89 879 TYR A N 1
ATOM 4858 C CA . TYR A 1 879 ? 150.594 126.720 137.625 1.00 51.89 879 TYR A CA 1
ATOM 4859 C C . TYR A 1 879 ? 151.135 126.892 139.042 1.00 51.89 879 TYR A C 1
ATOM 4860 O O . TYR A 1 879 ? 150.378 126.799 140.014 1.00 51.89 879 TYR A O 1
ATOM 4869 N N . LYS A 1 880 ? 152.438 127.143 139.181 1.00 58.57 880 LYS A N 1
ATOM 4870 C CA . LYS A 1 880 ? 153.003 127.479 140.484 1.00 58.57 880 LYS A CA 1
ATOM 4871 C C . LYS A 1 880 ? 153.681 128.842 140.484 1.00 58.57 880 LYS A C 1
ATOM 4872 O O . LYS A 1 880 ? 153.294 129.716 141.266 1.00 58.57 880 LYS A O 1
ATOM 4878 N N . THR A 1 881 ? 154.686 129.052 139.628 1.00 68.78 881 THR A N 1
ATOM 4879 C CA . THR A 1 881 ? 155.349 130.347 139.495 1.00 68.78 881 THR A CA 1
ATOM 4880 C C . THR A 1 881 ? 155.434 130.751 138.028 1.00 68.78 881 THR A C 1
ATOM 4881 O O . THR A 1 881 ? 155.477 131.944 137.708 1.00 68.78 881 THR A O 1
ATOM 4885 N N . PHE A 1 882 ? 155.459 129.767 137.133 1.00 63.27 882 PHE A N 1
ATOM 4886 C CA . PHE A 1 882 ? 155.661 130.020 135.717 1.00 63.27 882 PHE A CA 1
ATOM 4887 C C . PHE A 1 882 ? 154.323 130.200 135.005 1.00 63.27 882 PHE A C 1
ATOM 4888 O O . PHE A 1 882 ? 153.248 130.061 135.592 1.00 63.27 882 PHE A O 1
ATOM 4896 N N . GLU A 1 883 ? 154.394 130.514 133.713 1.00 56.51 883 GLU A N 1
ATOM 4897 C CA . GLU A 1 883 ? 153.229 130.599 132.841 1.00 56.51 883 GLU A CA 1
ATOM 4898 C C . GLU A 1 883 ? 153.427 129.607 131.705 1.00 56.51 883 GLU A C 1
ATOM 4899 O O . GLU A 1 883 ? 154.429 129.676 130.986 1.00 56.51 883 GLU A O 1
ATOM 4905 N N . ILE A 1 884 ? 152.478 128.690 131.542 1.00 44.40 884 ILE A N 1
ATOM 4906 C CA . ILE A 1 884 ? 152.599 127.578 130.610 1.00 44.40 884 ILE A CA 1
ATOM 4907 C C . ILE A 1 884 ? 151.489 127.697 129.571 1.00 44.40 884 ILE A C 1
ATOM 4908 O O . ILE A 1 884 ? 150.335 127.919 129.939 1.00 44.40 884 ILE A O 1
ATOM 4913 N N . PRO A 1 885 ? 151.793 127.573 128.275 1.00 39.12 885 PRO A N 1
ATOM 4914 C CA . PRO A 1 885 ? 150.753 127.570 127.222 1.00 39.12 885 PRO A CA 1
ATOM 4915 C C . PRO A 1 885 ? 150.090 126.205 127.036 1.00 39.12 885 PRO A C 1
ATOM 4916 O O . PRO A 1 885 ? 150.447 125.397 126.177 1.00 39.12 885 PRO A O 1
ATOM 4920 N N . VAL A 1 886 ? 149.101 125.928 127.885 1.00 39.94 886 VAL A N 1
ATOM 4921 C CA . VAL A 1 886 ? 148.366 124.667 127.817 1.00 39.94 886 VAL A CA 1
ATOM 4922 C C . VAL A 1 886 ? 147.482 124.670 126.576 1.00 39.94 886 VAL A C 1
ATOM 4923 O O . VAL A 1 886 ? 146.634 125.553 126.399 1.00 39.94 886 VAL A O 1
ATOM 4927 N N . ILE A 1 887 ? 147.675 123.677 125.713 1.00 63.56 887 ILE A N 1
ATOM 4928 C CA . ILE A 1 887 ? 146.982 123.602 124.437 1.00 63.56 887 ILE A CA 1
ATOM 4929 C C . ILE A 1 887 ? 146.023 122.416 124.456 1.00 63.56 887 ILE A C 1
ATOM 4930 O O . ILE A 1 887 ? 146.045 121.579 125.359 1.00 63.56 887 ILE A O 1
ATOM 4935 N N . LYS A 1 888 ? 145.170 122.352 123.437 1.00 25.42 888 LYS A N 1
ATOM 4936 C CA . LYS A 1 888 ? 144.210 121.273 123.276 1.00 25.42 888 LYS A CA 1
ATOM 4937 C C . LYS A 1 888 ? 144.417 120.593 121.930 1.00 25.42 888 LYS A C 1
ATOM 4938 O O . LYS A 1 888 ? 144.853 121.218 120.959 1.00 25.42 888 LYS A O 1
ATOM 4944 N N . ILE A 1 889 ? 144.099 119.295 121.882 1.00 37.75 889 ILE A N 1
ATOM 4945 C CA . ILE A 1 889 ? 144.292 118.504 120.667 1.00 37.75 889 ILE A CA 1
ATOM 4946 C C . ILE A 1 889 ? 143.198 118.730 119.634 1.00 37.75 889 ILE A C 1
ATOM 4947 O O . ILE A 1 889 ? 143.326 118.264 118.493 1.00 37.75 889 ILE A O 1
ATOM 4952 N N . GLU A 1 890 ? 142.145 119.471 119.979 1.00 41.68 890 GLU A N 1
ATOM 4953 C CA . GLU A 1 890 ? 141.039 119.723 119.064 1.00 41.68 890 GLU A CA 1
ATOM 4954 C C . GLU A 1 890 ? 141.360 120.826 118.054 1.00 41.68 890 GLU A C 1
ATOM 4955 O O . GLU A 1 890 ? 140.569 121.065 117.134 1.00 41.68 890 GLU A O 1
ATOM 4961 N N . SER A 1 891 ? 142.525 121.470 118.169 1.00 63.56 891 SER A N 1
ATOM 4962 C CA . SER A 1 891 ? 142.918 122.535 117.254 1.00 63.56 891 SER A CA 1
ATOM 4963 C C . SER A 1 891 ? 144.255 122.242 116.583 1.00 63.56 891 SER A C 1
ATOM 4964 O O . SER A 1 891 ? 144.939 123.173 116.144 1.00 63.56 891 SER A O 1
ATOM 4967 N N . PHE A 1 892 ? 144.644 120.972 116.496 1.00 28.98 892 PHE A N 1
ATOM 4968 C CA . PHE A 1 892 ? 145.891 120.586 115.855 1.00 28.98 892 PHE A CA 1
ATOM 4969 C C . PHE A 1 892 ? 145.673 119.310 115.055 1.00 28.98 892 PHE A C 1
ATOM 4970 O O . PHE A 1 892 ? 144.696 118.583 115.255 1.00 28.98 892 PHE A O 1
ATOM 4978 N N . VAL A 1 893 ? 146.603 119.047 114.139 1.00 36.74 893 VAL A N 1
ATOM 4979 C CA . VAL A 1 893 ? 146.600 117.838 113.324 1.00 36.74 893 VAL A CA 1
ATOM 4980 C C . VAL A 1 893 ? 147.969 117.177 113.453 1.00 36.74 893 VAL A C 1
ATOM 4981 O O . VAL A 1 893 ? 149.003 117.847 113.348 1.00 36.74 893 VAL A O 1
ATOM 4985 N N . VAL A 1 894 ? 147.975 115.876 113.728 1.00 37.92 894 VAL A N 1
ATOM 4986 C CA . VAL A 1 894 ? 149.207 115.136 113.978 1.00 37.92 894 VAL A CA 1
ATOM 4987 C C . VAL A 1 894 ? 149.688 114.543 112.659 1.00 37.92 894 VAL A C 1
ATOM 4988 O O . VAL A 1 894 ? 149.026 113.680 112.077 1.00 37.92 894 VAL A O 1
ATOM 4992 N N . GLU A 1 895 ? 150.845 115.002 112.189 1.00 48.00 895 GLU A N 1
ATOM 4993 C CA . GLU A 1 895 ? 151.470 114.488 110.978 1.00 48.00 895 GLU A CA 1
ATOM 4994 C C . GLU A 1 895 ? 152.793 113.829 111.346 1.00 48.00 895 GLU A C 1
ATOM 4995 O O . GLU A 1 895 ? 153.655 114.462 111.965 1.00 48.00 895 GLU A O 1
ATOM 5001 N N . ASP A 1 896 ? 152.950 112.563 110.966 1.00 62.01 896 ASP A N 1
ATOM 5002 C CA . ASP A 1 896 ? 154.199 111.851 111.195 1.00 62.01 896 ASP A CA 1
ATOM 5003 C C . ASP A 1 896 ? 155.235 112.286 110.166 1.00 62.01 896 ASP A C 1
ATOM 5004 O O . ASP A 1 896 ? 154.935 112.381 108.972 1.00 62.01 896 ASP A O 1
ATOM 5009 N N . ILE A 1 897 ? 156.460 112.550 110.631 1.00 62.78 897 ILE A N 1
ATOM 5010 C CA . ILE A 1 897 ? 157.516 113.012 109.732 1.00 62.78 897 ILE A CA 1
ATOM 5011 C C . ILE A 1 897 ? 158.152 111.887 108.933 1.00 62.78 897 ILE A C 1
ATOM 5012 O O . ILE A 1 897 ? 158.877 112.163 107.969 1.00 62.78 897 ILE A O 1
ATOM 5017 N N . ALA A 1 898 ? 157.906 110.628 109.300 1.00 71.07 898 ALA A N 1
ATOM 5018 C CA . ALA A 1 898 ? 158.489 109.512 108.563 1.00 71.07 898 ALA A CA 1
ATOM 5019 C C . ALA A 1 898 ? 157.672 109.183 107.318 1.00 71.07 898 ALA A C 1
ATOM 5020 O O . ALA A 1 898 ? 158.176 109.257 106.192 1.00 71.07 898 ALA A O 1
ATOM 5022 N N . THR A 1 899 ? 156.403 108.817 107.505 1.00 72.76 899 THR A N 1
ATOM 5023 C CA . THR A 1 899 ? 155.548 108.473 106.373 1.00 72.76 899 THR A CA 1
ATOM 5024 C C . THR A 1 899 ? 154.957 109.720 105.724 1.00 72.76 899 THR A C 1
ATOM 5025 O O . THR A 1 899 ? 155.183 109.983 104.538 1.00 72.76 899 THR A O 1
ATOM 5029 N N . GLY A 1 900 ? 154.196 110.497 106.489 1.00 60.61 900 GLY A N 1
ATOM 5030 C CA . GLY A 1 900 ? 153.564 111.691 105.964 1.00 60.61 900 GLY A CA 1
ATOM 5031 C C . GLY A 1 900 ? 152.058 111.684 106.122 1.00 60.61 900 GLY A C 1
ATOM 5032 O O . GLY A 1 900 ? 151.366 112.549 105.578 1.00 60.61 900 GLY A O 1
ATOM 5033 N N . VAL A 1 901 ? 151.539 110.710 106.864 1.00 53.06 901 VAL A N 1
ATOM 5034 C CA . VAL A 1 901 ? 150.100 110.582 107.062 1.00 53.06 901 VAL A CA 1
ATOM 5035 C C . VAL A 1 901 ? 149.659 111.557 108.152 1.00 53.06 901 VAL A C 1
ATOM 5036 O O . VAL A 1 901 ? 150.425 111.897 109.063 1.00 53.06 901 VAL A O 1
ATOM 5040 N N . GLN A 1 902 ? 148.429 112.054 108.035 1.00 43.86 902 GLN A N 1
ATOM 5041 C CA . GLN A 1 902 ? 147.865 113.004 108.983 1.00 43.86 902 GLN A CA 1
ATOM 5042 C C . GLN A 1 902 ? 146.606 112.419 109.607 1.00 43.86 902 GLN A C 1
ATOM 5043 O O . GLN A 1 902 ? 145.814 111.758 108.929 1.00 43.86 902 GLN A O 1
ATOM 5049 N N . THR A 1 903 ? 146.427 112.667 110.903 1.00 34.34 903 THR A N 1
ATOM 5050 C CA . THR A 1 903 ? 145.281 112.168 111.647 1.00 34.34 903 THR A CA 1
ATOM 5051 C C . THR A 1 903 ? 144.701 113.286 112.501 1.00 34.34 903 THR A C 1
ATOM 5052 O O . THR A 1 903 ? 145.382 114.257 112.841 1.00 34.34 903 THR A O 1
ATOM 5056 N N . LEU A 1 904 ? 143.424 113.136 112.847 1.00 30.86 904 LEU A N 1
ATOM 5057 C CA . LEU A 1 904 ? 142.686 114.129 113.622 1.00 30.86 904 LEU A CA 1
ATOM 5058 C C . LEU A 1 904 ? 142.175 113.476 114.900 1.00 30.86 904 LEU A C 1
ATOM 5059 O O . LEU A 1 904 ? 141.222 112.690 114.862 1.00 30.86 904 LEU A O 1
ATOM 5064 N N . TYR A 1 905 ? 142.806 113.799 116.024 1.00 32.88 905 TYR A N 1
ATOM 5065 C CA . TYR A 1 905 ? 142.380 113.312 117.327 1.00 32.88 905 TYR A CA 1
ATOM 5066 C C . TYR A 1 905 ? 141.511 114.360 118.009 1.00 32.88 905 TYR A C 1
ATOM 5067 O O . TYR A 1 905 ? 141.741 115.564 117.864 1.00 32.88 905 TYR A O 1
ATOM 5076 N N . SER A 1 906 ? 140.507 113.894 118.754 1.00 28.58 906 SER A N 1
ATOM 5077 C CA . SER A 1 906 ? 139.579 114.780 119.441 1.00 28.58 906 SER A CA 1
ATOM 5078 C C . SER A 1 906 ? 139.783 114.834 120.947 1.00 28.58 906 SER A C 1
ATOM 5079 O O . SER A 1 906 ? 139.256 115.747 121.590 1.00 28.58 906 SER A O 1
ATOM 5082 N N . LYS A 1 907 ? 140.526 113.891 121.521 1.00 34.50 907 LYS A N 1
ATOM 5083 C CA . LYS A 1 907 ? 140.789 113.865 122.952 1.00 34.50 907 LYS A CA 1
ATOM 5084 C C . LYS A 1 907 ? 142.245 113.491 123.182 1.00 34.50 907 LYS A C 1
ATOM 5085 O O . LYS A 1 907 ? 142.857 112.789 122.373 1.00 34.50 907 LYS A O 1
ATOM 5091 N N . TRP A 1 908 ? 142.797 113.975 124.298 1.00 28.55 908 TRP A N 1
ATOM 5092 C CA . TRP A 1 908 ? 144.211 113.766 124.586 1.00 28.55 908 TRP A CA 1
ATOM 5093 C C . TRP A 1 908 ? 144.523 112.333 124.999 1.00 28.55 908 TRP A C 1
ATOM 5094 O O . TRP A 1 908 ? 145.673 111.902 124.860 1.00 28.55 908 TRP A O 1
ATOM 5105 N N . LYS A 1 909 ? 143.537 111.589 125.506 1.00 33.30 909 LYS A N 1
ATOM 5106 C CA . LYS A 1 909 ? 143.790 110.203 125.887 1.00 33.30 909 LYS A CA 1
ATOM 5107 C C . LYS A 1 909 ? 143.892 109.295 124.669 1.00 33.30 909 LYS A C 1
ATOM 5108 O O . LYS A 1 909 ? 144.610 108.289 124.708 1.00 33.30 909 LYS A O 1
ATOM 5114 N N . ASP A 1 910 ? 143.183 109.625 123.586 1.00 31.55 910 ASP A N 1
ATOM 5115 C CA . ASP A 1 910 ? 143.277 108.841 122.360 1.00 31.55 910 ASP A CA 1
ATOM 5116 C C . ASP A 1 910 ? 144.607 109.040 121.643 1.00 31.55 910 ASP A C 1
ATOM 5117 O O . ASP A 1 910 ? 145.000 108.182 120.845 1.00 31.55 910 ASP A O 1
ATOM 5122 N N . PHE A 1 911 ? 145.303 110.144 121.905 1.00 33.04 911 PHE A N 1
ATOM 5123 C CA . PHE A 1 911 ? 146.611 110.411 121.309 1.00 33.04 911 PHE A CA 1
ATOM 5124 C C . PHE A 1 911 ? 147.665 109.684 122.135 1.00 33.04 911 PHE A C 1
ATOM 5125 O O . PHE A 1 911 ? 148.153 110.187 123.148 1.00 33.04 911 PHE A O 1
ATOM 5133 N N . HIS A 1 912 ? 148.022 108.480 121.694 1.00 37.16 912 HIS A N 1
ATOM 5134 C CA . HIS A 1 912 ? 149.002 107.652 122.390 1.00 37.16 912 HIS A CA 1
ATOM 5135 C C . HIS A 1 912 ? 150.393 107.984 121.862 1.00 37.16 912 HIS A C 1
ATOM 5136 O O . HIS A 1 912 ? 150.722 107.668 120.714 1.00 37.16 912 HIS A O 1
ATOM 5143 N N . PHE A 1 913 ? 151.206 108.620 122.699 1.00 38.30 913 PHE A N 1
ATOM 5144 C CA . PHE A 1 913 ? 152.578 108.966 122.347 1.00 38.30 913 PHE A CA 1
ATOM 5145 C C . PHE A 1 913 ? 153.411 108.956 123.625 1.00 38.30 913 PHE A C 1
ATOM 5146 O O . PHE A 1 913 ? 152.930 108.577 124.697 1.00 38.30 913 PHE A O 1
ATOM 5154 N N . GLU A 1 914 ? 154.670 109.374 123.512 1.00 45.96 914 GLU A N 1
ATOM 5155 C CA . GLU A 1 914 ? 155.580 109.402 124.656 1.00 45.96 914 GLU A CA 1
ATOM 5156 C C . GLU A 1 914 ? 155.257 110.629 125.498 1.00 45.96 914 GLU A C 1
ATOM 5157 O O . GLU A 1 914 ? 155.635 111.752 125.157 1.00 45.96 914 GLU A O 1
ATOM 5163 N N . LYS A 1 915 ? 154.561 110.414 126.613 1.00 35.49 915 LYS A N 1
ATOM 5164 C CA . LYS A 1 915 ? 154.115 111.503 127.482 1.00 35.49 915 LYS A CA 1
ATOM 5165 C C . LYS A 1 915 ? 155.165 111.721 128.562 1.00 35.49 915 LYS A C 1
ATOM 5166 O O . LYS A 1 915 ? 155.174 111.056 129.599 1.00 35.49 915 LYS A O 1
ATOM 5172 N N . ILE A 1 916 ? 156.062 112.666 128.315 1.00 35.85 916 ILE A N 1
ATOM 5173 C CA . ILE A 1 916 ? 157.100 113.006 129.290 1.00 35.85 916 ILE A CA 1
ATOM 5174 C C . ILE A 1 916 ? 156.478 113.863 130.389 1.00 35.85 916 ILE A C 1
ATOM 5175 O O . ILE A 1 916 ? 155.778 114.840 130.077 1.00 35.85 916 ILE A O 1
ATOM 5180 N N . PRO A 1 917 ? 156.690 113.535 131.663 1.00 39.80 917 PRO A N 1
ATOM 5181 C CA . PRO A 1 917 ? 156.135 114.366 132.737 1.00 39.80 917 PRO A CA 1
ATOM 5182 C C . PRO A 1 917 ? 156.879 115.685 132.871 1.00 39.80 917 PRO A C 1
ATOM 5183 O O . PRO A 1 917 ? 158.057 115.802 132.526 1.00 39.80 917 PRO A O 1
ATOM 5187 N N . PHE A 1 918 ? 156.162 116.688 133.373 1.00 46.74 918 PHE A N 1
ATOM 5188 C CA . PHE A 1 918 ? 156.738 118.014 133.551 1.00 46.74 918 PHE A CA 1
ATOM 5189 C C . PHE A 1 918 ? 157.736 118.022 134.702 1.00 46.74 918 PHE A C 1
ATOM 5190 O O . PHE A 1 918 ? 157.541 117.355 135.722 1.00 46.74 918 PHE A O 1
ATOM 5198 N N . ASP A 1 919 ? 158.809 118.786 134.533 1.00 64.75 919 ASP A N 1
ATOM 5199 C CA . ASP A 1 919 ? 159.852 118.922 135.548 1.00 64.75 919 ASP A CA 1
ATOM 5200 C C . ASP A 1 919 ? 160.172 120.399 135.726 1.00 64.75 919 ASP A C 1
ATOM 5201 O O . ASP A 1 919 ? 160.675 121.037 134.779 1.00 64.75 919 ASP A O 1
ATOM 5206 N N . PRO A 1 920 ? 159.906 120.983 136.898 1.00 75.50 920 PRO A N 1
ATOM 5207 C CA . PRO A 1 920 ? 160.182 122.411 137.101 1.00 75.50 920 PRO A CA 1
ATOM 5208 C C . PRO A 1 920 ? 161.649 122.742 137.330 1.00 75.50 920 PRO A C 1
ATOM 5209 O O . PRO A 1 920 ? 161.983 123.927 137.445 1.00 75.50 920 PRO A O 1
ATOM 5213 N N . ALA A 1 921 ? 162.532 121.744 137.400 1.00 88.98 921 ALA A N 1
ATOM 5214 C CA . ALA A 1 921 ? 163.951 122.006 137.605 1.00 88.98 921 ALA A CA 1
ATOM 5215 C C . ALA A 1 921 ? 164.652 122.482 136.340 1.00 88.98 921 ALA A C 1
ATOM 5216 O O . ALA A 1 921 ? 165.739 123.062 136.434 1.00 88.98 921 ALA A O 1
ATOM 5218 N N . GLU A 1 922 ? 164.063 122.245 135.166 1.00 87.43 922 GLU A N 1
ATOM 5219 C CA . GLU A 1 922 ? 164.690 122.667 133.917 1.00 87.43 922 GLU A CA 1
ATOM 5220 C C . GLU A 1 922 ? 164.588 124.177 133.732 1.00 87.43 922 GLU A C 1
ATOM 5221 O O . GLU A 1 922 ? 165.604 124.872 133.615 1.00 87.43 922 GLU A O 1
ATOM 5227 N N . MET A 1 923 ? 163.367 124.701 133.703 1.00 92.52 923 MET A N 1
ATOM 5228 C CA . MET A 1 923 ? 163.154 126.132 133.516 1.00 92.52 923 MET A CA 1
ATOM 5229 C C . MET A 1 923 ? 162.429 126.744 134.709 1.00 92.52 923 MET A C 1
ATOM 5230 O O . MET A 1 923 ? 161.675 126.064 135.405 1.00 92.52 923 MET A O 1
ATOM 5235 N N . SER B 2 252 ? 61.503 140.481 126.732 1.00 132.20 252 SER B N 1
ATOM 5236 C CA . SER B 2 252 ? 60.618 139.345 126.959 1.00 132.20 252 SER B CA 1
ATOM 5237 C C . SER B 2 252 ? 59.383 139.758 127.753 1.00 132.20 252 SER B C 1
ATOM 5238 O O . SER B 2 252 ? 58.265 139.355 127.434 1.00 132.20 252 SER B O 1
ATOM 5241 N N . ARG B 2 253 ? 59.594 140.567 128.790 1.00 138.22 253 ARG B N 1
ATOM 5242 C CA . ARG B 2 253 ? 58.514 141.023 129.656 1.00 138.22 253 ARG B CA 1
ATOM 5243 C C . ARG B 2 253 ? 58.144 142.483 129.452 1.00 138.22 253 ARG B C 1
ATOM 5244 O O . ARG B 2 253 ? 56.967 142.828 129.569 1.00 138.22 253 ARG B O 1
ATOM 5252 N N . PHE B 2 254 ? 59.113 143.341 129.151 1.00 138.63 254 PHE B N 1
ATOM 5253 C CA . PHE B 2 254 ? 58.858 144.755 128.924 1.00 138.63 254 PHE B CA 1
ATOM 5254 C C . PHE B 2 254 ? 58.590 144.993 127.438 1.00 138.63 254 PHE B C 1
ATOM 5255 O O . PHE B 2 254 ? 58.410 144.055 126.657 1.00 138.63 254 PHE B O 1
ATOM 5263 N N . ALA B 2 255 ? 58.543 146.262 127.039 1.00 134.88 255 ALA B N 1
ATOM 5264 C CA . ALA B 2 255 ? 58.349 146.613 125.637 1.00 134.88 255 ALA B CA 1
ATOM 5265 C C . ALA B 2 255 ? 59.610 146.300 124.839 1.00 134.88 255 ALA B C 1
ATOM 5266 O O . ALA B 2 255 ? 60.686 146.835 125.128 1.00 134.88 255 ALA B O 1
ATOM 5268 N N . GLN B 2 256 ? 59.477 145.424 123.844 1.00 132.86 256 GLN B N 1
ATOM 5269 C CA . GLN B 2 256 ? 60.603 145.073 122.988 1.00 132.86 256 GLN B CA 1
ATOM 5270 C C . GLN B 2 256 ? 60.955 146.245 122.078 1.00 132.86 256 GLN B C 1
ATOM 5271 O O . GLN B 2 256 ? 60.099 146.763 121.355 1.00 132.86 256 GLN B O 1
ATOM 5277 N N . TRP B 2 257 ? 62.222 146.662 122.115 1.00 133.62 257 TRP B N 1
ATOM 5278 C CA . TRP B 2 257 ? 62.658 147.863 121.419 1.00 133.62 257 TRP B CA 1
ATOM 5279 C C . TRP B 2 257 ? 63.634 147.615 120.278 1.00 133.62 257 TRP B C 1
ATOM 5280 O O . TRP B 2 257 ? 63.731 148.466 119.386 1.00 133.62 257 TRP B O 1
ATOM 5291 N N . ALA B 2 258 ? 64.356 146.496 120.273 1.00 129.73 258 ALA B N 1
ATOM 5292 C CA . ALA B 2 258 ? 65.318 146.209 119.218 1.00 129.73 258 ALA B CA 1
ATOM 5293 C C . ALA B 2 258 ? 65.298 144.718 118.909 1.00 129.73 258 ALA B C 1
ATOM 5294 O O . ALA B 2 258 ? 64.565 143.939 119.528 1.00 129.73 258 ALA B O 1
ATOM 5296 N N . ILE B 2 259 ? 66.120 144.323 117.938 1.00 123.69 259 ILE B N 1
ATOM 5297 C CA . ILE B 2 259 ? 66.213 142.945 117.483 1.00 123.69 259 ILE B CA 1
ATOM 5298 C C . ILE B 2 259 ? 67.628 142.466 117.833 1.00 123.69 259 ILE B C 1
ATOM 5299 O O . ILE B 2 259 ? 68.524 143.267 118.098 1.00 123.69 259 ILE B O 1
ATOM 5304 N N . HIS B 2 260 ? 67.820 141.136 117.836 1.00 124.58 260 HIS B N 1
ATOM 5305 C CA . HIS B 2 260 ? 69.079 140.513 118.221 1.00 124.58 260 HIS B CA 1
ATOM 5306 C C . HIS B 2 260 ? 70.141 140.746 117.145 1.00 124.58 260 HIS B C 1
ATOM 5307 O O . HIS B 2 260 ? 69.833 140.712 115.949 1.00 124.58 260 HIS B O 1
ATOM 5314 N N . PRO B 2 261 ? 71.389 140.984 117.536 1.00 120.61 261 PRO B N 1
ATOM 5315 C CA . PRO B 2 261 ? 72.467 141.168 116.560 1.00 120.61 261 PRO B CA 1
ATOM 5316 C C . PRO B 2 261 ? 72.939 139.823 116.013 1.00 120.61 261 PRO B C 1
ATOM 5317 O O . PRO B 2 261 ? 72.485 138.757 116.424 1.00 120.61 261 PRO B O 1
ATOM 5321 N N . THR B 2 262 ? 73.876 139.894 115.069 1.00 119.14 262 THR B N 1
ATOM 5322 C CA . THR B 2 262 ? 74.424 138.711 114.422 1.00 119.14 262 THR B CA 1
ATOM 5323 C C . THR B 2 262 ? 75.933 138.852 114.300 1.00 119.14 262 THR B C 1
ATOM 5324 O O . THR B 2 262 ? 76.443 139.945 114.036 1.00 119.14 262 THR B O 1
ATOM 5328 N N . PHE B 2 263 ? 76.642 137.743 114.499 1.00 116.35 263 PHE B N 1
ATOM 5329 C CA . PHE B 2 263 ? 78.092 137.743 114.366 1.00 116.35 263 PHE B CA 1
ATOM 5330 C C . PHE B 2 263 ? 78.491 137.836 112.899 1.00 116.35 263 PHE B C 1
ATOM 5331 O O . PHE B 2 263 ? 77.832 137.270 112.022 1.00 116.35 263 PHE B O 1
ATOM 5339 N N . ASN B 2 264 ? 79.577 138.555 112.635 1.00 112.03 264 ASN B N 1
ATOM 5340 C CA . ASN B 2 264 ? 80.117 138.690 111.292 1.00 112.03 264 ASN B CA 1
ATOM 5341 C C . ASN B 2 264 ? 81.443 137.949 111.188 1.00 112.03 264 ASN B C 1
ATOM 5342 O O . ASN B 2 264 ? 82.181 137.816 112.169 1.00 112.03 264 ASN B O 1
ATOM 5347 N N . LEU B 2 265 ? 81.736 137.459 109.987 1.00 109.36 265 LEU B N 1
ATOM 5348 C CA . LEU B 2 265 ? 82.964 136.723 109.721 1.00 109.36 265 LEU B CA 1
ATOM 5349 C C . LEU B 2 265 ? 84.125 137.628 109.331 1.00 109.36 265 LEU B C 1
ATOM 5350 O O . LEU B 2 265 ? 85.215 137.123 109.044 1.00 109.36 265 LEU B O 1
ATOM 5355 N N . LYS B 2 266 ? 83.921 138.944 109.309 1.00 112.14 266 LYS B N 1
ATOM 5356 C CA . LYS B 2 266 ? 84.961 139.891 108.928 1.00 112.14 266 LYS B CA 1
ATOM 5357 C C . LYS B 2 266 ? 85.725 140.436 110.127 1.00 112.14 266 LYS B C 1
ATOM 5358 O O . LYS B 2 266 ? 86.731 141.127 109.943 1.00 112.14 266 LYS B O 1
ATOM 5364 N N . SER B 2 267 ? 85.274 140.140 111.347 1.00 111.90 267 SER B N 1
ATOM 5365 C CA . SER B 2 267 ? 85.979 140.524 112.559 1.00 111.90 267 SER B CA 1
ATOM 5366 C C . SER B 2 267 ? 86.313 139.344 113.459 1.00 111.90 267 SER B C 1
ATOM 5367 O O . SER B 2 267 ? 86.947 139.544 114.501 1.00 111.90 267 SER B O 1
ATOM 5370 N N . LEU B 2 268 ? 85.904 138.130 113.094 1.00 109.11 268 LEU B N 1
ATOM 5371 C CA . LEU B 2 268 ? 86.196 136.954 113.901 1.00 109.11 268 LEU B CA 1
ATOM 5372 C C . LEU B 2 268 ? 87.659 136.561 113.743 1.00 109.11 268 LEU B C 1
ATOM 5373 O O . LEU B 2 268 ? 88.201 136.577 112.633 1.00 109.11 268 LEU B O 1
ATOM 5378 N N . SER B 2 269 ? 88.299 136.206 114.855 1.00 107.33 269 SER B N 1
ATOM 5379 C CA . SER B 2 269 ? 89.707 135.844 114.848 1.00 107.33 269 SER B CA 1
ATOM 5380 C C . SER B 2 269 ? 89.907 134.444 114.267 1.00 107.33 269 SER B C 1
ATOM 5381 O O . SER B 2 269 ? 88.959 133.744 113.900 1.00 107.33 269 SER B O 1
ATOM 5384 N N . CYS B 2 270 ? 91.169 134.026 114.197 1.00 108.46 270 CYS B N 1
ATOM 5385 C CA . CYS B 2 270 ? 91.551 132.761 113.580 1.00 108.46 270 CYS B CA 1
ATOM 5386 C C . CYS B 2 270 ? 91.374 131.556 114.496 1.00 108.46 270 CYS B C 1
ATOM 5387 O O . CYS B 2 270 ? 91.729 130.442 114.096 1.00 108.46 270 CYS B O 1
ATOM 5390 N N . SER B 2 271 ? 90.841 131.740 115.705 1.00 99.82 271 SER B N 1
ATOM 5391 C CA . SER B 2 271 ? 90.728 130.658 116.672 1.00 99.82 271 SER B CA 1
ATOM 5392 C C . SER B 2 271 ? 89.308 130.146 116.865 1.00 99.82 271 SER B C 1
ATOM 5393 O O . SER B 2 271 ? 89.131 129.089 117.479 1.00 99.82 271 SER B O 1
ATOM 5396 N N . LEU B 2 272 ? 88.298 130.853 116.365 1.00 103.84 272 LEU B N 1
ATOM 5397 C CA . LEU B 2 272 ? 86.907 130.501 116.608 1.00 103.84 272 LEU B CA 1
ATOM 5398 C C . LEU B 2 272 ? 86.253 129.957 115.343 1.00 103.84 272 LEU B C 1
ATOM 5399 O O . LEU B 2 272 ? 86.698 130.226 114.224 1.00 103.84 272 LEU B O 1
ATOM 5404 N N . GLU B 2 273 ? 85.182 129.186 115.543 1.00 110.00 273 GLU B N 1
ATOM 5405 C CA . GLU B 2 273 ? 84.508 128.439 114.480 1.00 110.00 273 GLU B CA 1
ATOM 5406 C C . GLU B 2 273 ? 82.995 128.640 114.583 1.00 110.00 273 GLU B C 1
ATOM 5407 O O . GLU B 2 273 ? 82.241 127.677 114.729 1.00 110.00 273 GLU B O 1
ATOM 5413 N N . VAL B 2 274 ? 82.575 129.913 114.607 1.00 114.35 274 VAL B N 1
ATOM 5414 C CA . VAL B 2 274 ? 81.158 130.274 114.649 1.00 114.35 274 VAL B CA 1
ATOM 5415 C C . VAL B 2 274 ? 80.401 129.639 113.476 1.00 114.35 274 VAL B C 1
ATOM 5416 O O . VAL B 2 274 ? 80.903 129.554 112.349 1.00 114.35 274 VAL B O 1
ATOM 5420 N N . SER B 2 275 ? 79.203 129.134 113.768 1.00 119.61 275 SER B N 1
ATOM 5421 C CA . SER B 2 275 ? 78.462 128.282 112.852 1.00 119.61 275 SER B CA 1
ATOM 5422 C C . SER B 2 275 ? 77.557 129.124 111.953 1.00 119.61 275 SER B C 1
ATOM 5423 O O . SER B 2 275 ? 77.657 130.353 111.903 1.00 119.61 275 SER B O 1
ATOM 5426 N N . LYS B 2 276 ? 76.658 128.456 111.228 1.00 117.94 276 LYS B N 1
ATOM 5427 C CA . LYS B 2 276 ? 75.849 129.110 110.207 1.00 117.94 276 LYS B CA 1
ATOM 5428 C C . LYS B 2 276 ? 74.713 129.946 110.783 1.00 117.94 276 LYS B C 1
ATOM 5429 O O . LYS B 2 276 ? 74.143 130.768 110.057 1.00 117.94 276 LYS B O 1
ATOM 5435 N N . ASP B 2 277 ? 74.370 129.764 112.058 1.00 116.98 277 ASP B N 1
ATOM 5436 C CA . ASP B 2 277 ? 73.340 130.588 112.676 1.00 116.98 277 ASP B CA 1
ATOM 5437 C C . ASP B 2 277 ? 73.841 131.969 113.085 1.00 116.98 277 ASP B C 1
ATOM 5438 O O . ASP B 2 277 ? 73.016 132.827 113.421 1.00 116.98 277 ASP B O 1
ATOM 5443 N N . SER B 2 278 ? 75.165 132.175 113.090 1.00 116.85 278 SER B N 1
ATOM 5444 C CA . SER B 2 278 ? 75.840 133.447 113.371 1.00 116.85 278 SER B CA 1
ATOM 5445 C C . SER B 2 278 ? 75.542 133.983 114.771 1.00 116.85 278 SER B C 1
ATOM 5446 O O . SER B 2 278 ? 75.636 135.192 115.008 1.00 116.85 278 SER B O 1
ATOM 5449 N N . ARG B 2 279 ? 75.169 133.107 115.708 1.00 119.39 279 ARG B N 1
ATOM 5450 C CA . ARG B 2 279 ? 74.921 133.513 117.085 1.00 119.39 279 ARG B CA 1
ATOM 5451 C C . ARG B 2 279 ? 75.485 132.500 118.075 1.00 119.39 279 ARG B C 1
ATOM 5452 O O . ARG B 2 279 ? 75.017 132.418 119.216 1.00 119.39 279 ARG B O 1
ATOM 5460 N N . THR B 2 280 ? 76.487 131.722 117.662 1.00 119.45 280 THR B N 1
ATOM 5461 C CA . THR B 2 280 ? 77.063 130.693 118.529 1.00 119.45 280 THR B CA 1
ATOM 5462 C C . THR B 2 280 ? 78.540 130.559 118.162 1.00 119.45 280 THR B C 1
ATOM 5463 O O . THR B 2 280 ? 78.880 129.922 117.160 1.00 119.45 280 THR B O 1
ATOM 5467 N N . VAL B 2 281 ? 79.401 131.181 118.959 1.00 113.62 281 VAL B N 1
ATOM 5468 C CA . VAL B 2 281 ? 80.845 131.051 118.808 1.00 113.62 281 VAL B CA 1
ATOM 5469 C C . VAL B 2 281 ? 81.314 129.864 119.634 1.00 113.62 281 VAL B C 1
ATOM 5470 O O . VAL B 2 281 ? 80.725 129.530 120.667 1.00 113.62 281 VAL B O 1
ATOM 5474 N N . THR B 2 282 ? 82.382 129.211 119.177 1.00 108.07 282 THR B N 1
ATOM 5475 C CA . THR B 2 282 ? 82.920 128.058 119.884 1.00 108.07 282 THR B CA 1
ATOM 5476 C C . THR B 2 282 ? 84.418 127.961 119.634 1.00 108.07 282 THR B C 1
ATOM 5477 O O . THR B 2 282 ? 84.919 128.384 118.588 1.00 108.07 282 THR B O 1
ATOM 5481 N N . VAL B 2 283 ? 85.126 127.407 120.613 1.00 102.51 283 VAL B N 1
ATOM 5482 C CA . VAL B 2 283 ? 86.571 127.227 120.543 1.00 102.51 283 VAL B CA 1
ATOM 5483 C C . VAL B 2 283 ? 86.875 125.799 120.117 1.00 102.51 283 VAL B C 1
ATOM 5484 O O . VAL B 2 283 ? 86.247 124.846 120.593 1.00 102.51 283 VAL B O 1
ATOM 5488 N N . SER B 2 284 ? 87.842 125.645 119.218 1.00 103.14 284 SER B N 1
ATOM 5489 C CA . SER B 2 284 ? 88.270 124.345 118.726 1.00 103.14 284 SER B CA 1
ATOM 5490 C C . SER B 2 284 ? 89.653 124.007 119.277 1.00 103.14 284 SER B C 1
ATOM 5491 O O . SER B 2 284 ? 90.256 124.773 120.034 1.00 103.14 284 SER B O 1
ATOM 5494 N N . HIS B 2 285 ? 90.154 122.836 118.882 1.00 106.04 285 HIS B N 1
ATOM 5495 C CA . HIS B 2 285 ? 91.475 122.403 119.325 1.00 106.04 285 HIS B CA 1
ATOM 5496 C C . HIS B 2 285 ? 92.581 123.031 118.487 1.00 106.04 285 HIS B C 1
ATOM 5497 O O . HIS B 2 285 ? 93.593 123.486 119.030 1.00 106.04 285 HIS B O 1
ATOM 5504 N N . ARG B 2 286 ? 92.406 123.063 117.167 1.00 94.71 286 ARG B N 1
ATOM 5505 C CA . ARG B 2 286 ? 93.403 123.589 116.250 1.00 94.71 286 ARG B CA 1
ATOM 5506 C C . ARG B 2 286 ? 92.927 124.901 115.649 1.00 94.71 286 ARG B C 1
ATOM 5507 O O . ARG B 2 286 ? 91.780 124.981 115.190 1.00 94.71 286 ARG B O 1
ATOM 5515 N N . PRO B 2 287 ? 93.756 125.944 115.643 1.00 99.89 287 PRO B N 1
ATOM 5516 C CA . PRO B 2 287 ? 93.370 127.189 114.971 1.00 99.89 287 PRO B CA 1
ATOM 5517 C C . PRO B 2 287 ? 93.373 127.027 113.458 1.00 99.89 287 PRO B C 1
ATOM 5518 O O . PRO B 2 287 ? 94.012 126.135 112.896 1.00 99.89 287 PRO B O 1
ATOM 5522 N N . GLN B 2 288 ? 92.639 127.921 112.796 1.00 106.84 288 GLN B N 1
ATOM 5523 C CA . GLN B 2 288 ? 92.452 127.846 111.359 1.00 106.84 288 GLN B CA 1
ATOM 5524 C C . GLN B 2 288 ? 93.138 129.016 110.665 1.00 106.84 288 GLN B C 1
ATOM 5525 O O . GLN B 2 288 ? 93.107 130.141 111.174 1.00 106.84 288 GLN B O 1
ATOM 5531 N N . PRO B 2 289 ? 93.765 128.788 109.507 1.00 109.93 289 PRO B N 1
ATOM 5532 C CA . PRO B 2 289 ? 94.423 129.885 108.781 1.00 109.93 289 PRO B CA 1
ATOM 5533 C C . PRO B 2 289 ? 93.395 130.750 108.066 1.00 109.93 289 PRO B C 1
ATOM 5534 O O . PRO B 2 289 ? 92.681 130.280 107.177 1.00 109.93 289 PRO B O 1
ATOM 5538 N N . TYR B 2 290 ? 93.325 132.018 108.453 1.00 111.84 290 TYR B N 1
ATOM 5539 C CA . TYR B 2 290 ? 92.410 132.985 107.862 1.00 111.84 290 TYR B CA 1
ATOM 5540 C C . TYR B 2 290 ? 93.216 134.113 107.216 1.00 111.84 290 TYR B C 1
ATOM 5541 O O . TYR B 2 290 ? 94.448 134.064 107.145 1.00 111.84 290 TYR B O 1
ATOM 5550 N N . ARG B 2 291 ? 92.505 135.129 106.733 1.00 115.42 291 ARG B N 1
ATOM 5551 C CA . ARG B 2 291 ? 93.147 136.269 106.098 1.00 115.42 291 ARG B CA 1
ATOM 5552 C C . ARG B 2 291 ? 93.867 137.133 107.133 1.00 115.42 291 ARG B C 1
ATOM 5553 O O . ARG B 2 291 ? 93.537 137.138 108.322 1.00 115.42 291 ARG B O 1
ATOM 5561 N N . TRP B 2 292 ? 94.875 137.861 106.662 1.00 113.75 292 TRP B N 1
ATOM 5562 C CA . TRP B 2 292 ? 95.663 138.766 107.495 1.00 113.75 292 TRP B CA 1
ATOM 5563 C C . TRP B 2 292 ? 95.311 140.196 107.099 1.00 113.75 292 TRP B C 1
ATOM 5564 O O . TRP B 2 292 ? 95.798 140.708 106.086 1.00 113.75 292 TRP B O 1
ATOM 5575 N N . SER B 2 293 ? 94.466 140.837 107.901 1.00 113.21 293 SER B N 1
ATOM 5576 C CA . SER B 2 293 ? 94.029 142.205 107.666 1.00 113.21 293 SER B CA 1
ATOM 5577 C C . SER B 2 293 ? 94.134 142.992 108.966 1.00 113.21 293 SER B C 1
ATOM 5578 O O . SER B 2 293 ? 94.605 142.487 109.990 1.00 113.21 293 SER B O 1
ATOM 5581 N N . CYS B 2 294 ? 93.690 144.247 108.921 1.00 113.81 294 CYS B N 1
ATOM 5582 C CA . CYS B 2 294 ? 93.690 145.108 110.096 1.00 113.81 294 CYS B CA 1
ATOM 5583 C C . CYS B 2 294 ? 92.460 144.913 110.972 1.00 113.81 294 CYS B C 1
ATOM 5584 O O . CYS B 2 294 ? 92.346 145.576 112.009 1.00 113.81 294 CYS B O 1
ATOM 5587 N N . GLU B 2 295 ? 91.544 144.025 110.587 1.00 111.81 295 GLU B N 1
ATOM 5588 C CA . GLU B 2 295 ? 90.344 143.750 111.364 1.00 111.81 295 GLU B CA 1
ATOM 5589 C C . GLU B 2 295 ? 90.467 142.505 112.232 1.00 111.81 295 GLU B C 1
ATOM 5590 O O . GLU B 2 295 ? 89.560 142.231 113.024 1.00 111.81 295 GLU B O 1
ATOM 5596 N N . ARG B 2 296 ? 91.554 141.747 112.103 1.00 105.61 296 ARG B N 1
ATOM 5597 C CA . ARG B 2 296 ? 91.757 140.565 112.928 1.00 105.61 296 ARG B CA 1
ATOM 5598 C C . ARG B 2 296 ? 92.239 140.981 114.312 1.00 105.61 296 ARG B C 1
ATOM 5599 O O . ARG B 2 296 ? 93.216 141.724 114.441 1.00 105.61 296 ARG B O 1
ATOM 5607 N N . PHE B 2 297 ? 91.557 140.488 115.347 1.00 92.69 297 PHE B N 1
ATOM 5608 C CA . PHE B 2 297 ? 91.849 140.924 116.707 1.00 92.69 297 PHE B CA 1
ATOM 5609 C C . PHE B 2 297 ? 93.081 140.243 117.288 1.00 92.69 297 PHE B C 1
ATOM 5610 O O . PHE B 2 297 ? 93.718 140.809 118.185 1.00 92.69 297 PHE B O 1
ATOM 5618 N N . SER B 2 298 ? 93.414 139.040 116.791 1.00 82.67 298 SER B N 1
ATOM 5619 C CA . SER B 2 298 ? 94.455 138.154 117.344 1.00 82.67 298 SER B CA 1
ATOM 5620 C C . SER B 2 298 ? 94.224 137.869 118.828 1.00 82.67 298 SER B C 1
ATOM 5621 O O . SER B 2 298 ? 95.168 137.738 119.610 1.00 82.67 298 SER B O 1
ATOM 5624 N N . THR B 2 299 ? 92.957 137.774 119.215 1.00 79.32 299 THR B N 1
ATOM 5625 C CA . THR B 2 299 ? 92.522 137.569 120.593 1.00 79.32 299 THR B CA 1
ATOM 5626 C C . THR B 2 299 ? 91.258 136.715 120.505 1.00 79.32 299 THR B C 1
ATOM 5627 O O . THR B 2 299 ? 90.992 136.095 119.471 1.00 79.32 299 THR B O 1
ATOM 5631 N N . SER B 2 300 ? 90.478 136.665 121.580 1.00 83.78 300 SER B N 1
ATOM 5632 C CA . SER B 2 300 ? 89.219 135.930 121.604 1.00 83.78 300 SER B CA 1
ATOM 5633 C C . SER B 2 300 ? 88.026 136.881 121.639 1.00 83.78 300 SER B C 1
ATOM 5634 O O . SER B 2 300 ? 87.021 136.621 122.304 1.00 83.78 300 SER B O 1
ATOM 5637 N N . GLN B 2 301 ? 88.125 137.990 120.912 1.00 85.23 301 GLN B N 1
ATOM 5638 C CA . GLN B 2 301 ? 87.082 139.003 120.879 1.00 85.23 301 GLN B CA 1
ATOM 5639 C C . GLN B 2 301 ? 86.295 138.925 119.576 1.00 85.23 301 GLN B C 1
ATOM 5640 O O . GLN B 2 301 ? 86.844 138.634 118.510 1.00 85.23 301 GLN B O 1
ATOM 5646 N N . VAL B 2 302 ? 84.993 139.192 119.677 1.00 97.15 302 VAL B N 1
ATOM 5647 C CA . VAL B 2 302 ? 84.073 139.151 118.547 1.00 97.15 302 VAL B CA 1
ATOM 5648 C C . VAL B 2 302 ? 83.294 140.460 118.523 1.00 97.15 302 VAL B C 1
ATOM 5649 O O . VAL B 2 302 ? 82.763 140.892 119.551 1.00 97.15 302 VAL B O 1
ATOM 5653 N N . LEU B 2 303 ? 83.225 141.090 117.352 1.00 106.19 303 LEU B N 1
ATOM 5654 C CA . LEU B 2 303 ? 82.470 142.319 117.161 1.00 106.19 303 LEU B CA 1
ATOM 5655 C C . LEU B 2 303 ? 81.270 142.049 116.260 1.00 106.19 303 LEU B C 1
ATOM 5656 O O . LEU B 2 303 ? 81.135 140.976 115.667 1.00 106.19 303 LEU B O 1
ATOM 5661 N N . CYS B 2 304 ? 80.391 143.041 116.165 1.00 119.36 304 CYS B N 1
ATOM 5662 C CA . CYS B 2 304 ? 79.158 142.939 115.395 1.00 119.36 304 CYS B CA 1
ATOM 5663 C C . CYS B 2 304 ? 79.123 144.021 114.319 1.00 119.36 304 CYS B C 1
ATOM 5664 O O . CYS B 2 304 ? 80.017 144.865 114.219 1.00 119.36 304 CYS B O 1
ATOM 5667 N N . SER B 2 305 ? 78.067 143.983 113.502 1.00 123.47 305 SER B N 1
ATOM 5668 C CA . SER B 2 305 ? 77.880 144.943 112.422 1.00 123.47 305 SER B CA 1
ATOM 5669 C C . SER B 2 305 ? 76.474 145.533 112.396 1.00 123.47 305 SER B C 1
ATOM 5670 O O . SER B 2 305 ? 76.110 146.188 111.412 1.00 123.47 305 SER B O 1
ATOM 5673 N N . GLN B 2 306 ? 75.678 145.323 113.442 1.00 117.57 306 GLN B N 1
ATOM 5674 C CA . GLN B 2 306 ? 74.293 145.789 113.479 1.00 117.57 306 GLN B CA 1
ATOM 5675 C C . GLN B 2 306 ? 74.281 147.280 113.785 1.00 117.57 306 GLN B C 1
ATOM 5676 O O . GLN B 2 306 ? 74.642 147.704 114.885 1.00 117.57 306 GLN B O 1
ATOM 5682 N N . ALA B 2 307 ? 73.861 148.079 112.804 1.00 117.52 307 ALA B N 1
ATOM 5683 C CA . ALA B 2 307 ? 73.843 149.528 112.952 1.00 117.52 307 ALA B CA 1
ATOM 5684 C C . ALA B 2 307 ? 72.758 149.955 113.935 1.00 117.52 307 ALA B C 1
ATOM 5685 O O . ALA B 2 307 ? 71.617 149.489 113.863 1.00 117.52 307 ALA B O 1
ATOM 5687 N N . LEU B 2 308 ? 73.122 150.844 114.853 1.00 117.29 308 LEU B N 1
ATOM 5688 C CA . LEU B 2 308 ? 72.234 151.271 115.927 1.00 117.29 308 LEU B CA 1
ATOM 5689 C C . LEU B 2 308 ? 71.291 152.373 115.439 1.00 117.29 308 LEU B C 1
ATOM 5690 O O . LEU B 2 308 ? 71.210 152.680 114.246 1.00 117.29 308 LEU B O 1
ATOM 5695 N N . SER B 2 309 ? 70.579 152.987 116.376 1.00 122.21 309 SER B N 1
ATOM 5696 C CA . SER B 2 309 ? 69.491 153.910 116.072 1.00 122.21 309 SER B CA 1
ATOM 5697 C C . SER B 2 309 ? 69.596 155.084 117.041 1.00 122.21 309 SER B C 1
ATOM 5698 O O . SER B 2 309 ? 70.642 155.316 117.657 1.00 122.21 309 SER B O 1
ATOM 5701 N N . SER B 2 310 ? 68.522 155.869 117.147 1.00 126.26 310 SER B N 1
ATOM 5702 C CA . SER B 2 310 ? 68.541 157.049 118.007 1.00 126.26 310 SER B CA 1
ATOM 5703 C C . SER B 2 310 ? 68.578 156.664 119.483 1.00 126.26 310 SER B C 1
ATOM 5704 O O . SER B 2 310 ? 69.523 157.004 120.203 1.00 126.26 310 SER B O 1
ATOM 5707 N N . GLY B 2 311 ? 67.555 155.954 119.954 1.00 129.26 311 GLY B N 1
ATOM 5708 C CA . GLY B 2 311 ? 67.489 155.597 121.359 1.00 129.26 311 GLY B CA 1
ATOM 5709 C C . GLY B 2 311 ? 67.034 154.186 121.675 1.00 129.26 311 GLY B C 1
ATOM 5710 O O . GLY B 2 311 ? 67.007 153.792 122.845 1.00 129.26 311 GLY B O 1
ATOM 5711 N N . LYS B 2 312 ? 66.681 153.411 120.654 1.00 133.15 312 LYS B N 1
ATOM 5712 C CA . LYS B 2 312 ? 65.984 152.137 120.828 1.00 133.15 312 LYS B CA 1
ATOM 5713 C C . LYS B 2 312 ? 66.991 150.999 120.660 1.00 133.15 312 LYS B C 1
ATOM 5714 O O . LYS B 2 312 ? 67.215 150.511 119.551 1.00 133.15 312 LYS B O 1
ATOM 5720 N N . HIS B 2 313 ? 67.605 150.578 121.769 1.00 134.73 313 HIS B N 1
ATOM 5721 C CA . HIS B 2 313 ? 68.596 149.506 121.742 1.00 134.73 313 HIS B CA 1
ATOM 5722 C C . HIS B 2 313 ? 68.370 148.546 122.900 1.00 134.73 313 HIS B C 1
ATOM 5723 O O . HIS B 2 313 ? 68.253 148.978 124.051 1.00 134.73 313 HIS B O 1
ATOM 5730 N N . TYR B 2 314 ? 68.336 147.250 122.587 1.00 132.26 314 TYR B N 1
ATOM 5731 C CA . TYR B 2 314 ? 68.298 146.181 123.578 1.00 132.26 314 TYR B CA 1
ATOM 5732 C C . TYR B 2 314 ? 68.692 144.878 122.897 1.00 132.26 314 TYR B C 1
ATOM 5733 O O . TYR B 2 314 ? 68.262 144.608 121.773 1.00 132.26 314 TYR B O 1
ATOM 5742 N N . TRP B 2 315 ? 69.502 144.075 123.584 1.00 132.64 315 TRP B N 1
ATOM 5743 C CA . TRP B 2 315 ? 69.884 142.768 123.069 1.00 132.64 315 TRP B CA 1
ATOM 5744 C C . TRP B 2 315 ? 70.121 141.818 124.234 1.00 132.64 315 TRP B C 1
ATOM 5745 O O . TRP B 2 315 ? 70.433 142.244 125.349 1.00 132.64 315 TRP B O 1
ATOM 5756 N N . GLU B 2 316 ? 69.969 140.525 123.959 1.00 134.70 316 GLU B N 1
ATOM 5757 C CA . GLU B 2 316 ? 70.137 139.475 124.955 1.00 134.70 316 GLU B CA 1
ATOM 5758 C C . GLU B 2 316 ? 71.264 138.549 124.522 1.00 134.70 316 GLU B C 1
ATOM 5759 O O . GLU B 2 316 ? 71.338 138.161 123.351 1.00 134.70 316 GLU B O 1
ATOM 5765 N N . VAL B 2 317 ? 72.136 138.197 125.464 1.00 133.71 317 VAL B N 1
ATOM 5766 C CA . VAL B 2 317 ? 73.263 137.308 125.199 1.00 133.71 317 VAL B CA 1
ATOM 5767 C C . VAL B 2 317 ? 73.469 136.407 126.412 1.00 133.71 317 VAL B C 1
ATOM 5768 O O . VAL B 2 317 ? 73.538 136.885 127.549 1.00 133.71 317 VAL B O 1
ATOM 5772 N N . ASP B 2 318 ? 73.532 135.098 126.173 1.00 130.54 318 ASP B N 1
ATOM 5773 C CA . ASP B 2 318 ? 73.753 134.123 127.232 1.00 130.54 318 ASP B CA 1
ATOM 5774 C C . ASP B 2 318 ? 75.240 133.817 127.360 1.00 130.54 318 ASP B C 1
ATOM 5775 O O . ASP B 2 318 ? 75.896 133.464 126.375 1.00 130.54 318 ASP B O 1
ATOM 5780 N N . THR B 2 319 ? 75.766 133.955 128.578 1.00 122.98 319 THR B N 1
ATOM 5781 C CA . THR B 2 319 ? 77.158 133.646 128.879 1.00 122.98 319 THR B CA 1
ATOM 5782 C C . THR B 2 319 ? 77.297 132.410 129.761 1.00 122.98 319 THR B C 1
ATOM 5783 O O . THR B 2 319 ? 78.306 132.258 130.456 1.00 122.98 319 THR B O 1
ATOM 5787 N N . ARG B 2 320 ? 76.302 131.526 129.751 1.00 125.51 320 ARG B N 1
ATOM 5788 C CA . ARG B 2 320 ? 76.377 130.299 130.524 1.00 125.51 320 ARG B CA 1
ATOM 5789 C C . ARG B 2 320 ? 77.293 129.291 129.832 1.00 125.51 320 ARG B C 1
ATOM 5790 O O . ARG B 2 320 ? 77.659 129.449 128.662 1.00 125.51 320 ARG B O 1
ATOM 5798 N N . ASN B 2 321 ? 77.647 128.240 130.587 1.00 121.67 321 ASN B N 1
ATOM 5799 C CA . ASN B 2 321 ? 78.628 127.216 130.196 1.00 121.67 321 ASN B CA 1
ATOM 5800 C C . ASN B 2 321 ? 79.966 127.847 129.812 1.00 121.67 321 ASN B C 1
ATOM 5801 O O . ASN B 2 321 ? 80.600 127.470 128.824 1.00 121.67 321 ASN B O 1
ATOM 5806 N N . CYS B 2 322 ? 80.395 128.822 130.610 1.00 118.74 322 CYS B N 1
ATOM 5807 C CA . CYS B 2 322 ? 81.626 129.562 130.375 1.00 118.74 322 CYS B CA 1
ATOM 5808 C C . CYS B 2 322 ? 82.402 129.681 131.676 1.00 118.74 322 CYS B C 1
ATOM 5809 O O . CYS B 2 322 ? 81.819 129.918 132.738 1.00 118.74 322 CYS B O 1
ATOM 5812 N N . SER B 2 323 ? 83.721 129.509 131.585 1.00 116.01 323 SER B N 1
ATOM 5813 C CA . SER B 2 323 ? 84.575 129.688 132.755 1.00 116.01 323 SER B CA 1
ATOM 5814 C C . SER B 2 323 ? 84.679 131.161 133.127 1.00 116.01 323 SER B C 1
ATOM 5815 O O . SER B 2 323 ? 84.322 131.562 134.241 1.00 116.01 323 SER B O 1
ATOM 5818 N N . HIS B 2 324 ? 85.170 131.985 132.202 1.00 108.80 324 HIS B N 1
ATOM 5819 C CA . HIS B 2 324 ? 85.313 133.420 132.416 1.00 108.80 324 HIS B CA 1
ATOM 5820 C C . HIS B 2 324 ? 84.969 134.138 131.121 1.00 108.80 324 HIS B C 1
ATOM 5821 O O . HIS B 2 324 ? 85.457 133.758 130.053 1.00 108.80 324 HIS B O 1
ATOM 5828 N N . TRP B 2 325 ? 84.134 135.171 131.216 1.00 109.71 325 TRP B N 1
ATOM 5829 C CA . TRP B 2 325 ? 83.645 135.889 130.048 1.00 109.71 325 TRP B CA 1
ATOM 5830 C C . TRP B 2 325 ? 83.749 137.392 130.274 1.00 109.71 325 TRP B C 1
ATOM 5831 O O . TRP B 2 325 ? 84.059 137.863 131.372 1.00 109.71 325 TRP B O 1
ATOM 5842 N N . ALA B 2 326 ? 83.472 138.142 129.207 1.00 100.62 326 ALA B N 1
ATOM 5843 C CA . ALA B 2 326 ? 83.436 139.602 129.258 1.00 100.62 326 ALA B CA 1
ATOM 5844 C C . ALA B 2 326 ? 82.564 140.086 128.111 1.00 100.62 326 ALA B C 1
ATOM 5845 O O . ALA B 2 326 ? 82.843 139.771 126.950 1.00 100.62 326 ALA B O 1
ATOM 5847 N N . VAL B 2 327 ? 81.518 140.844 128.429 1.00 98.45 327 VAL B N 1
ATOM 5848 C CA . VAL B 2 327 ? 80.551 141.306 127.441 1.00 98.45 327 VAL B CA 1
ATOM 5849 C C . VAL B 2 327 ? 80.286 142.792 127.669 1.00 98.45 327 VAL B C 1
ATOM 5850 O O . VAL B 2 327 ? 80.087 143.232 128.807 1.00 98.45 327 VAL B O 1
ATOM 5854 N N . GLY B 2 328 ? 80.319 143.572 126.587 1.00 103.88 328 GLY B N 1
ATOM 5855 C CA . GLY B 2 328 ? 80.063 144.996 126.685 1.00 103.88 328 GLY B CA 1
ATOM 5856 C C . GLY B 2 328 ? 79.953 145.714 125.355 1.00 103.88 328 GLY B C 1
ATOM 5857 O O . GLY B 2 328 ? 79.595 145.110 124.340 1.00 103.88 328 GLY B O 1
ATOM 5858 N N . VAL B 2 329 ? 80.262 147.011 125.351 1.00 106.98 329 VAL B N 1
ATOM 5859 C CA . VAL B 2 329 ? 80.102 147.872 124.185 1.00 106.98 329 VAL B CA 1
ATOM 5860 C C . VAL B 2 329 ? 81.477 148.374 123.762 1.00 106.98 329 VAL B C 1
ATOM 5861 O O . VAL B 2 329 ? 82.291 148.764 124.606 1.00 106.98 329 VAL B O 1
ATOM 5865 N N . ALA B 2 330 ? 81.732 148.364 122.454 1.00 109.14 330 ALA B N 1
ATOM 5866 C CA . ALA B 2 330 ? 82.998 148.835 121.911 1.00 109.14 330 ALA B CA 1
ATOM 5867 C C . ALA B 2 330 ? 82.740 149.532 120.584 1.00 109.14 330 ALA B C 1
ATOM 5868 O O . ALA B 2 330 ? 81.722 149.304 119.927 1.00 109.14 330 ALA B O 1
ATOM 5870 N N . SER B 2 331 ? 83.674 150.394 120.199 1.00 113.63 331 SER B N 1
ATOM 5871 C CA . SER B 2 331 ? 83.566 151.163 118.969 1.00 113.63 331 SER B CA 1
ATOM 5872 C C . SER B 2 331 ? 84.301 150.467 117.829 1.00 113.63 331 SER B C 1
ATOM 5873 O O . SER B 2 331 ? 85.214 149.665 118.040 1.00 113.63 331 SER B O 1
ATOM 5876 N N . TRP B 2 332 ? 83.881 150.788 116.602 1.00 113.69 332 TRP B N 1
ATOM 5877 C CA . TRP B 2 332 ? 84.536 150.229 115.424 1.00 113.69 332 TRP B CA 1
ATOM 5878 C C . TRP B 2 332 ? 85.878 150.897 115.158 1.00 113.69 332 TRP B C 1
ATOM 5879 O O . TRP B 2 332 ? 86.784 150.266 114.601 1.00 113.69 332 TRP B O 1
ATOM 5890 N N . GLU B 2 333 ? 86.030 152.162 115.549 1.00 118.02 333 GLU B N 1
ATOM 5891 C CA . GLU B 2 333 ? 87.275 152.901 115.324 1.00 118.02 333 GLU B CA 1
ATOM 5892 C C . GLU B 2 333 ? 88.216 152.666 116.507 1.00 118.02 333 GLU B C 1
ATOM 5893 O O . GLU B 2 333 ? 88.505 153.551 117.314 1.00 118.02 333 GLU B O 1
ATOM 5899 N N . MET B 2 334 ? 88.695 151.427 116.596 1.00 118.29 334 MET B N 1
ATOM 5900 C CA . MET B 2 334 ? 89.563 150.999 117.682 1.00 118.29 334 MET B CA 1
ATOM 5901 C C . MET B 2 334 ? 90.596 150.023 117.140 1.00 118.29 334 MET B C 1
ATOM 5902 O O . MET B 2 334 ? 90.309 149.257 116.216 1.00 118.29 334 MET B O 1
ATOM 5907 N N . SER B 2 335 ? 91.802 150.073 117.704 1.00 108.38 335 SER B N 1
ATOM 5908 C CA . SER B 2 335 ? 92.858 149.151 117.311 1.00 108.38 335 SER B CA 1
ATOM 5909 C C . SER B 2 335 ? 92.517 147.729 117.741 1.00 108.38 335 SER B C 1
ATOM 5910 O O . SER B 2 335 ? 92.051 147.494 118.860 1.00 108.38 335 SER B O 1
ATOM 5913 N N . ARG B 2 336 ? 92.753 146.776 116.838 1.00 104.40 336 ARG B N 1
ATOM 5914 C CA . ARG B 2 336 ? 92.387 145.389 117.101 1.00 104.40 336 ARG B CA 1
ATOM 5915 C C . ARG B 2 336 ? 93.366 144.703 118.045 1.00 104.40 336 ARG B C 1
ATOM 5916 O O . ARG B 2 336 ? 93.006 143.711 118.688 1.00 104.40 336 ARG B O 1
ATOM 5924 N N . ASP B 2 337 ? 94.598 145.208 118.140 1.00 99.45 337 ASP B N 1
ATOM 5925 C CA . ASP B 2 337 ? 95.592 144.627 119.034 1.00 99.45 337 ASP B CA 1
ATOM 5926 C C . ASP B 2 337 ? 95.328 144.935 120.503 1.00 99.45 337 ASP B C 1
ATOM 5927 O O . ASP B 2 337 ? 95.923 144.284 121.368 1.00 99.45 337 ASP B O 1
ATOM 5932 N N . GLN B 2 338 ? 94.462 145.897 120.804 1.00 102.16 338 GLN B N 1
ATOM 5933 C CA . GLN B 2 338 ? 94.193 146.267 122.183 1.00 102.16 338 GLN B CA 1
ATOM 5934 C C . GLN B 2 338 ? 93.173 145.319 122.809 1.00 102.16 338 GLN B C 1
ATOM 5935 O O . GLN B 2 338 ? 92.434 144.610 122.121 1.00 102.16 338 GLN B O 1
ATOM 5941 N N . VAL B 2 339 ? 93.144 145.319 124.135 1.00 101.05 339 VAL B N 1
ATOM 5942 C CA . VAL B 2 339 ? 92.274 144.447 124.914 1.00 101.05 339 VAL B CA 1
ATOM 5943 C C . VAL B 2 339 ? 90.978 145.197 125.201 1.00 101.05 339 VAL B C 1
ATOM 5944 O O . VAL B 2 339 ? 90.997 146.397 125.499 1.00 101.05 339 VAL B O 1
ATOM 5948 N N . LEU B 2 340 ? 89.847 144.495 125.082 1.00 99.41 340 LEU B N 1
ATOM 5949 C CA . LEU B 2 340 ? 88.537 145.081 125.348 1.00 99.41 340 LEU B CA 1
ATOM 5950 C C . LEU B 2 340 ? 88.406 145.432 126.826 1.00 99.41 340 LEU B C 1
ATOM 5951 O O . LEU B 2 340 ? 88.611 144.580 127.697 1.00 99.41 340 LEU B O 1
ATOM 5956 N N . GLY B 2 341 ? 88.062 146.688 127.105 1.00 107.86 341 GLY B N 1
ATOM 5957 C CA . GLY B 2 341 ? 88.020 147.205 128.455 1.00 107.86 341 GLY B CA 1
ATOM 5958 C C . GLY B 2 341 ? 89.265 147.946 128.890 1.00 107.86 341 GLY B C 1
ATOM 5959 O O . GLY B 2 341 ? 89.290 148.475 130.008 1.00 107.86 341 GLY B O 1
ATOM 5960 N N . ARG B 2 342 ? 90.294 148.003 128.045 1.00 113.64 342 ARG B N 1
ATOM 5961 C CA . ARG B 2 342 ? 91.512 148.742 128.338 1.00 113.64 342 ARG B CA 1
ATOM 5962 C C . ARG B 2 342 ? 91.723 149.941 127.425 1.00 113.64 342 ARG B C 1
ATOM 5963 O O . ARG B 2 342 ? 92.727 150.645 127.578 1.00 113.64 342 ARG B O 1
ATOM 5971 N N . THR B 2 343 ? 90.812 150.190 126.486 1.00 120.16 343 THR B N 1
ATOM 5972 C CA . THR B 2 343 ? 90.961 151.265 125.515 1.00 120.16 343 THR B CA 1
ATOM 5973 C C . THR B 2 343 ? 90.540 152.599 126.134 1.00 120.16 343 THR B C 1
ATOM 5974 O O . THR B 2 343 ? 90.341 152.720 127.346 1.00 120.16 343 THR B O 1
ATOM 5978 N N . MET B 2 344 ? 90.412 153.628 125.289 1.00 115.42 344 MET B N 1
ATOM 5979 C CA . MET B 2 344 ? 90.110 154.971 125.779 1.00 115.42 344 MET B CA 1
ATOM 5980 C C . MET B 2 344 ? 88.674 155.082 126.280 1.00 115.42 344 MET B C 1
ATOM 5981 O O . MET B 2 344 ? 88.432 155.636 127.359 1.00 115.42 344 MET B O 1
ATOM 5983 N N . ASP B 2 345 ? 87.707 154.567 125.517 1.00 117.13 345 ASP B N 1
ATOM 5984 C CA . ASP B 2 345 ? 86.300 154.596 125.931 1.00 117.13 345 ASP B CA 1
ATOM 5985 C C . ASP B 2 345 ? 85.640 153.284 125.509 1.00 117.13 345 ASP B C 1
ATOM 5986 O O . ASP B 2 345 ? 85.128 153.162 124.393 1.00 117.13 345 ASP B O 1
ATOM 5991 N N . SER B 2 346 ? 85.656 152.304 126.414 1.00 124.22 346 SER B N 1
ATOM 5992 C CA . SER B 2 346 ? 84.908 151.057 126.240 1.00 124.22 346 SER B CA 1
ATOM 5993 C C . SER B 2 346 ? 84.588 150.537 127.638 1.00 124.22 346 SER B C 1
ATOM 5994 O O . SER B 2 346 ? 85.450 149.936 128.287 1.00 124.22 346 SER B O 1
ATOM 5997 N N . CYS B 2 347 ? 83.360 150.768 128.095 1.00 133.42 347 CYS B N 1
ATOM 5998 C CA . CYS B 2 347 ? 82.931 150.276 129.396 1.00 133.42 347 CYS B CA 1
ATOM 5999 C C . CYS B 2 347 ? 82.254 148.921 129.233 1.00 133.42 347 CYS B C 1
ATOM 6000 O O . CYS B 2 347 ? 81.424 148.735 128.337 1.00 133.42 347 CYS B O 1
ATOM 6003 N N . CYS B 2 348 ? 82.620 147.978 130.097 1.00 122.08 348 CYS B N 1
ATOM 6004 C CA . CYS B 2 348 ? 82.122 146.612 130.014 1.00 122.08 348 CYS B CA 1
ATOM 6005 C C . CYS B 2 348 ? 82.247 145.971 131.390 1.00 122.08 348 CYS B C 1
ATOM 6006 O O . CYS B 2 348 ? 82.749 146.579 132.339 1.00 122.08 348 CYS B O 1
ATOM 6009 N N . VAL B 2 349 ? 81.779 144.730 131.490 1.00 117.82 349 VAL B N 1
ATOM 6010 C CA . VAL B 2 349 ? 81.858 143.944 132.714 1.00 117.82 349 VAL B CA 1
ATOM 6011 C C . VAL B 2 349 ? 82.589 142.642 132.404 1.00 117.82 349 VAL B C 1
ATOM 6012 O O . VAL B 2 349 ? 82.206 141.908 131.484 1.00 117.82 349 VAL B O 1
ATOM 6016 N N . GLU B 2 350 ? 83.662 142.374 133.147 1.00 116.03 350 GLU B N 1
ATOM 6017 C CA . GLU B 2 350 ? 84.485 141.188 132.948 1.00 116.03 350 GLU B CA 1
ATOM 6018 C C . GLU B 2 350 ? 84.481 140.338 134.210 1.00 116.03 350 GLU B C 1
ATOM 6019 O O . GLU B 2 350 ? 84.640 140.861 135.318 1.00 116.03 350 GLU B O 1
ATOM 6025 N N . TRP B 2 351 ? 84.297 139.031 134.036 1.00 113.86 351 TRP B N 1
ATOM 6026 C CA . TRP B 2 351 ? 84.374 138.062 135.128 1.00 113.86 351 TRP B CA 1
ATOM 6027 C C . TRP B 2 351 ? 85.809 137.550 135.181 1.00 113.86 351 TRP B C 1
ATOM 6028 O O . TRP B 2 351 ? 86.190 136.657 134.420 1.00 113.86 351 TRP B O 1
ATOM 6039 N N . LYS B 2 352 ? 86.611 138.127 136.075 1.00 108.13 352 LYS B N 1
ATOM 6040 C CA . LYS B 2 352 ? 88.042 137.861 136.112 1.00 108.13 352 LYS B CA 1
ATOM 6041 C C . LYS B 2 352 ? 88.338 136.472 136.681 1.00 108.13 352 LYS B C 1
ATOM 6042 O O . LYS B 2 352 ? 87.452 135.742 137.134 1.00 108.13 352 LYS B O 1
ATOM 6048 N N . GLY B 2 353 ? 89.626 136.118 136.655 1.00 104.34 353 GLY B N 1
ATOM 6049 C CA . GLY B 2 353 ? 90.076 134.827 137.148 1.00 104.34 353 GLY B CA 1
ATOM 6050 C C . GLY B 2 353 ? 90.018 134.677 138.653 1.00 104.34 353 GLY B C 1
ATOM 6051 O O . GLY B 2 353 ? 90.005 133.546 139.151 1.00 104.34 353 GLY B O 1
ATOM 6052 N N . THR B 2 354 ? 89.984 135.788 139.390 1.00 107.90 354 THR B N 1
ATOM 6053 C CA . THR B 2 354 ? 89.920 135.768 140.845 1.00 107.90 354 THR B CA 1
ATOM 6054 C C . THR B 2 354 ? 88.489 135.696 141.376 1.00 107.90 354 THR B C 1
ATOM 6055 O O . THR B 2 354 ? 88.263 136.038 142.544 1.00 107.90 354 THR B O 1
ATOM 6059 N N . SER B 2 355 ? 87.534 135.277 140.532 1.00 110.13 355 SER B N 1
ATOM 6060 C CA . SER B 2 355 ? 86.123 135.058 140.887 1.00 110.13 355 SER B CA 1
ATOM 6061 C C . SER B 2 355 ? 85.450 136.334 141.392 1.00 110.13 355 SER B C 1
ATOM 6062 O O . SER B 2 355 ? 84.615 136.301 142.298 1.00 110.13 355 SER B O 1
ATOM 6065 N N . GLN B 2 356 ? 85.816 137.470 140.802 1.00 117.80 356 GLN B N 1
ATOM 6066 C CA . GLN B 2 356 ? 85.189 138.751 141.095 1.00 117.80 356 GLN B CA 1
ATOM 6067 C C . GLN B 2 356 ? 84.647 139.345 139.803 1.00 117.80 356 GLN B C 1
ATOM 6068 O O . GLN B 2 356 ? 85.374 139.447 138.810 1.00 117.80 356 GLN B O 1
ATOM 6074 N N . LEU B 2 357 ? 83.375 139.735 139.820 1.00 124.15 357 LEU B N 1
ATOM 6075 C CA . LEU B 2 357 ? 82.731 140.345 138.658 1.00 124.15 357 LEU B CA 1
ATOM 6076 C C . LEU B 2 357 ? 83.109 141.820 138.622 1.00 124.15 357 LEU B C 1
ATOM 6077 O O . LEU B 2 357 ? 82.419 142.677 139.174 1.00 124.15 357 LEU B O 1
ATOM 6082 N N . SER B 2 358 ? 84.223 142.119 137.962 1.00 125.79 358 SER B N 1
ATOM 6083 C CA . SER B 2 358 ? 84.712 143.486 137.896 1.00 125.79 358 SER B CA 1
ATOM 6084 C C . SER B 2 358 ? 84.011 144.261 136.782 1.00 125.79 358 SER B C 1
ATOM 6085 O O . SER B 2 358 ? 83.363 143.695 135.897 1.00 125.79 358 SER B O 1
ATOM 6088 N N . ALA B 2 359 ? 84.152 145.583 136.839 1.00 125.47 359 ALA B N 1
ATOM 6089 C CA . ALA B 2 359 ? 83.603 146.480 135.834 1.00 125.47 359 ALA B CA 1
ATOM 6090 C C . ALA B 2 359 ? 84.618 147.575 135.544 1.00 125.47 359 ALA B C 1
ATOM 6091 O O . ALA B 2 359 ? 85.312 148.043 136.451 1.00 125.47 359 ALA B O 1
ATOM 6093 N N . TRP B 2 360 ? 84.701 147.978 134.280 1.00 121.79 360 TRP B N 1
ATOM 6094 C CA . TRP B 2 360 ? 85.672 148.964 133.830 1.00 121.79 360 TRP B CA 1
ATOM 6095 C C . TRP B 2 360 ? 84.956 150.133 133.170 1.00 121.79 360 TRP B C 1
ATOM 6096 O O . TRP B 2 360 ? 83.896 149.959 132.562 1.00 121.79 360 TRP B O 1
ATOM 6107 N N . HIS B 2 361 ? 85.534 151.327 133.306 1.00 120.20 361 HIS B N 1
ATOM 6108 C CA . HIS B 2 361 ? 84.974 152.529 132.690 1.00 120.20 361 HIS B CA 1
ATOM 6109 C C . HIS B 2 361 ? 86.138 153.461 132.363 1.00 120.20 361 HIS B C 1
ATOM 6110 O O . HIS B 2 361 ? 86.626 154.171 133.250 1.00 120.20 361 HIS B O 1
ATOM 6117 N N . MET B 2 362 ? 86.564 153.443 131.097 1.00 108.60 362 MET B N 1
ATOM 6118 C CA . MET B 2 362 ? 87.665 154.254 130.554 1.00 108.60 362 MET B CA 1
ATOM 6119 C C . MET B 2 362 ? 88.978 154.081 131.318 1.00 108.60 362 MET B C 1
ATOM 6120 O O . MET B 2 362 ? 89.644 153.052 131.204 1.00 108.60 362 MET B O 1
ATOM 6122 N N . LYS B 2 364 ? 86.577 152.847 135.836 1.00 124.70 364 LYS B N 1
ATOM 6123 C CA . LYS B 2 364 ? 87.839 152.696 136.550 1.00 124.70 364 LYS B CA 1
ATOM 6124 C C . LYS B 2 364 ? 88.096 151.234 136.903 1.00 124.70 364 LYS B C 1
ATOM 6125 O O . LYS B 2 364 ? 87.765 150.333 136.132 1.00 124.70 364 LYS B O 1
ATOM 6127 N N . GLU B 2 365 ? 88.690 151.005 138.074 1.00 125.15 365 GLU B N 1
ATOM 6128 C CA . GLU B 2 365 ? 89.014 149.666 138.549 1.00 125.15 365 GLU B CA 1
ATOM 6129 C C . GLU B 2 365 ? 88.061 149.203 139.648 1.00 125.15 365 GLU B C 1
ATOM 6130 O O . GLU B 2 365 ? 88.447 148.425 140.524 1.00 125.15 365 GLU B O 1
ATOM 6132 N N . THR B 2 366 ? 86.820 149.684 139.620 1.00 123.58 366 THR B N 1
ATOM 6133 C CA . THR B 2 366 ? 85.834 149.287 140.615 1.00 123.58 366 THR B CA 1
ATOM 6134 C C . THR B 2 366 ? 85.389 147.843 140.398 1.00 123.58 366 THR B C 1
ATOM 6135 O O . THR B 2 366 ? 85.447 147.307 139.287 1.00 123.58 366 THR B O 1
ATOM 6139 N N . VAL B 2 367 ? 84.983 147.197 141.488 1.00 119.34 367 VAL B N 1
ATOM 6140 C CA . VAL B 2 367 ? 84.561 145.804 141.457 1.00 119.34 367 VAL B CA 1
ATOM 6141 C C . VAL B 2 367 ? 83.191 145.687 142.117 1.00 119.34 367 VAL B C 1
ATOM 6142 O O . VAL B 2 367 ? 82.817 146.497 142.972 1.00 119.34 367 VAL B O 1
ATOM 6146 N N . LEU B 2 368 ? 82.410 144.715 141.653 1.00 119.20 368 LEU B N 1
ATOM 6147 C CA . LEU B 2 368 ? 81.138 144.371 142.268 1.00 119.20 368 LEU B CA 1
ATOM 6148 C C . LEU B 2 368 ? 81.365 143.266 143.300 1.00 119.20 368 LEU B C 1
ATOM 6149 O O . LEU B 2 368 ? 82.501 142.939 143.651 1.00 119.20 368 LEU B O 1
ATOM 6154 N N . GLY B 2 369 ? 80.280 142.676 143.798 1.00 115.43 369 GLY B N 1
ATOM 6155 C CA . GLY B 2 369 ? 80.363 141.627 144.797 1.00 115.43 369 GLY B CA 1
ATOM 6156 C C . GLY B 2 369 ? 80.725 140.274 144.222 1.00 115.43 369 GLY B C 1
ATOM 6157 O O . GLY B 2 369 ? 81.440 140.163 143.218 1.00 115.43 369 GLY B O 1
ATOM 6158 N N . SER B 2 370 ? 80.225 139.221 144.870 1.00 113.49 370 SER B N 1
ATOM 6159 C CA . SER B 2 370 ? 80.515 137.846 144.480 1.00 113.49 370 SER B CA 1
ATOM 6160 C C . SER B 2 370 ? 79.356 137.195 143.732 1.00 113.49 370 SER B C 1
ATOM 6161 O O . SER B 2 370 ? 79.164 135.978 143.824 1.00 113.49 370 SER B O 1
ATOM 6164 N N . ASP B 2 371 ? 78.578 137.981 142.993 1.00 120.02 371 ASP B N 1
ATOM 6165 C CA . ASP B 2 371 ? 77.464 137.442 142.232 1.00 120.02 371 ASP B CA 1
ATOM 6166 C C . ASP B 2 371 ? 77.953 136.805 140.930 1.00 120.02 371 ASP B C 1
ATOM 6167 O O . ASP B 2 371 ? 79.106 136.960 140.520 1.00 120.02 371 ASP B O 1
ATOM 6172 N N . ARG B 2 372 ? 77.049 136.075 140.278 1.00 119.06 372 ARG B N 1
ATOM 6173 C CA . ARG B 2 372 ? 77.363 135.388 139.025 1.00 119.06 372 ARG B CA 1
ATOM 6174 C C . ARG B 2 372 ? 76.112 135.362 138.161 1.00 119.06 372 ARG B C 1
ATOM 6175 O O . ARG B 2 372 ? 75.296 134.434 138.246 1.00 119.06 372 ARG B O 1
ATOM 6183 N N . PRO B 2 373 ? 75.913 136.383 137.324 1.00 122.14 373 PRO B N 1
ATOM 6184 C CA . PRO B 2 373 ? 74.738 136.394 136.441 1.00 122.14 373 PRO B CA 1
ATOM 6185 C C . PRO B 2 373 ? 74.895 135.394 135.303 1.00 122.14 373 PRO B C 1
ATOM 6186 O O . PRO B 2 373 ? 75.888 135.413 134.573 1.00 122.14 373 PRO B O 1
ATOM 6190 N N . GLY B 2 374 ? 73.902 134.520 135.159 1.00 117.70 374 GLY B N 1
ATOM 6191 C CA . GLY B 2 374 ? 73.908 133.533 134.097 1.00 117.70 374 GLY B CA 1
ATOM 6192 C C . GLY B 2 374 ? 73.434 134.087 132.770 1.00 117.70 374 GLY B C 1
ATOM 6193 O O . GLY B 2 374 ? 74.132 133.984 131.757 1.00 117.70 374 GLY B O 1
ATOM 6194 N N . VAL B 2 375 ? 72.240 134.678 132.766 1.00 122.34 375 VAL B N 1
ATOM 6195 C CA . VAL B 2 375 ? 71.664 135.265 131.562 1.00 122.34 375 VAL B CA 1
ATOM 6196 C C . VAL B 2 375 ? 71.654 136.778 131.750 1.00 122.34 375 VAL B C 1
ATOM 6197 O O . VAL B 2 375 ? 70.777 137.326 132.428 1.00 122.34 375 VAL B O 1
ATOM 6201 N N . VAL B 2 376 ? 72.650 137.458 131.191 1.00 122.57 376 VAL B N 1
ATOM 6202 C CA . VAL B 2 376 ? 72.835 138.892 131.392 1.00 122.57 376 VAL B CA 1
ATOM 6203 C C . VAL B 2 376 ? 72.322 139.638 130.163 1.00 122.57 376 VAL B C 1
ATOM 6204 O O . VAL B 2 376 ? 72.712 139.339 129.028 1.00 122.57 376 VAL B O 1
ATOM 6208 N N . GLY B 2 377 ? 71.433 140.596 130.390 1.00 121.74 377 GLY B N 1
ATOM 6209 C CA . GLY B 2 377 ? 70.910 141.442 129.327 1.00 121.74 377 GLY B CA 1
ATOM 6210 C C . GLY B 2 377 ? 71.340 142.881 129.535 1.00 121.74 377 GLY B C 1
ATOM 6211 O O . GLY B 2 377 ? 71.414 143.354 130.671 1.00 121.74 377 GLY B O 1
ATOM 6212 N N . ILE B 2 378 ? 71.624 143.571 128.434 1.00 126.85 378 ILE B N 1
ATOM 6213 C CA . ILE B 2 378 ? 72.151 144.931 128.466 1.00 126.85 378 ILE B CA 1
ATOM 6214 C C . ILE B 2 378 ? 71.101 145.875 127.895 1.00 126.85 378 ILE B C 1
ATOM 6215 O O . ILE B 2 378 ? 70.705 145.746 126.730 1.00 126.85 378 ILE B O 1
ATOM 6220 N N . TRP B 2 379 ? 70.654 146.821 128.716 1.00 133.59 379 TRP B N 1
ATOM 6221 C CA . TRP B 2 379 ? 69.754 147.878 128.276 1.00 133.59 379 TRP B CA 1
ATOM 6222 C C . TRP B 2 379 ? 70.570 149.113 127.916 1.00 133.59 379 TRP B C 1
ATOM 6223 O O . TRP B 2 379 ? 71.419 149.551 128.699 1.00 133.59 379 TRP B O 1
ATOM 6234 N N . LEU B 2 380 ? 70.304 149.677 126.739 1.00 133.16 380 LEU B N 1
ATOM 6235 C CA . LEU B 2 380 ? 71.035 150.836 126.244 1.00 133.16 380 LEU B CA 1
ATOM 6236 C C . LEU B 2 380 ? 70.045 151.914 125.832 1.00 133.16 380 LEU B C 1
ATOM 6237 O O . LEU B 2 380 ? 69.107 151.646 125.074 1.00 133.16 380 LEU B O 1
ATOM 6242 N N . ASN B 2 381 ? 70.259 153.130 126.334 1.00 133.68 381 ASN B N 1
ATOM 6243 C CA . ASN B 2 381 ? 69.482 154.310 125.955 1.00 133.68 381 ASN B CA 1
ATOM 6244 C C . ASN B 2 381 ? 70.485 155.384 125.541 1.00 133.68 381 ASN B C 1
ATOM 6245 O O . ASN B 2 381 ? 70.953 156.165 126.374 1.00 133.68 381 ASN B O 1
ATOM 6250 N N . LEU B 2 382 ? 70.812 155.421 124.248 1.00 132.28 382 LEU B N 1
ATOM 6251 C CA . LEU B 2 382 ? 71.846 156.314 123.741 1.00 132.28 382 LEU B CA 1
ATOM 6252 C C . LEU B 2 382 ? 71.374 157.749 123.549 1.00 132.28 382 LEU B C 1
ATOM 6253 O O . LEU B 2 382 ? 72.192 158.602 123.186 1.00 132.28 382 LEU B O 1
ATOM 6255 N N . GLU B 2 383 ? 70.086 158.039 123.762 1.00 132.23 383 GLU B N 1
ATOM 6256 C CA . GLU B 2 383 ? 69.609 159.410 123.604 1.00 132.23 383 GLU B CA 1
ATOM 6257 C C . GLU B 2 383 ? 70.109 160.306 124.733 1.00 132.23 383 GLU B C 1
ATOM 6258 O O . GLU B 2 383 ? 70.299 161.512 124.536 1.00 132.23 383 GLU B O 1
ATOM 6264 N N . GLU B 2 384 ? 70.331 159.738 125.927 1.00 130.23 384 GLU B N 1
ATOM 6265 C CA . GLU B 2 384 ? 70.883 160.478 127.058 1.00 130.23 384 GLU B CA 1
ATOM 6266 C C . GLU B 2 384 ? 72.044 159.732 127.707 1.00 130.23 384 GLU B C 1
ATOM 6267 O O . GLU B 2 384 ? 72.495 160.125 128.789 1.00 130.23 384 GLU B O 1
ATOM 6273 N N . GLY B 2 385 ? 72.545 158.677 127.067 1.00 125.71 385 GLY B N 1
ATOM 6274 C CA . GLY B 2 385 ? 73.674 157.929 127.588 1.00 125.71 385 GLY B CA 1
ATOM 6275 C C . GLY B 2 385 ? 73.373 157.138 128.845 1.00 125.71 385 GLY B C 1
ATOM 6276 O O . GLY B 2 385 ? 73.918 157.435 129.913 1.00 125.71 385 GLY B O 1
ATOM 6277 N N . LYS B 2 386 ? 72.510 156.129 128.739 1.00 131.21 386 LYS B N 1
ATOM 6278 C CA . LYS B 2 386 ? 72.100 155.329 129.885 1.00 131.21 386 LYS B CA 1
ATOM 6279 C C . LYS B 2 386 ? 72.420 153.865 129.626 1.00 131.21 386 LYS B C 1
ATOM 6280 O O . LYS B 2 386 ? 72.054 153.320 128.580 1.00 131.21 386 LYS B O 1
ATOM 6286 N N . LEU B 2 387 ? 73.104 153.236 130.581 1.00 131.29 387 LEU B N 1
ATOM 6287 C CA . LEU B 2 387 ? 73.444 151.822 130.517 1.00 131.29 387 LEU B CA 1
ATOM 6288 C C . LEU B 2 387 ? 73.031 151.151 131.818 1.00 131.29 387 LEU B C 1
ATOM 6289 O O . LEU B 2 387 ? 73.229 151.708 132.902 1.00 131.29 387 LEU B O 1
ATOM 6294 N N . ALA B 2 388 ? 72.461 149.951 131.709 1.00 129.78 388 ALA B N 1
ATOM 6295 C CA . ALA B 2 388 ? 71.982 149.224 132.878 1.00 129.78 388 ALA B CA 1
ATOM 6296 C C . ALA B 2 388 ? 71.969 147.733 132.577 1.00 129.78 388 ALA B C 1
ATOM 6297 O O . ALA B 2 388 ? 71.412 147.307 131.561 1.00 129.78 388 ALA B O 1
ATOM 6299 N N . PHE B 2 389 ? 72.585 146.949 133.460 1.00 128.93 389 PHE B N 1
ATOM 6300 C CA . PHE B 2 389 ? 72.712 145.505 133.266 1.00 128.93 389 PHE B CA 1
ATOM 6301 C C . PHE B 2 389 ? 71.623 144.760 134.039 1.00 128.93 389 PHE B C 1
ATOM 6302 O O . PHE B 2 389 ? 71.873 144.096 135.046 1.00 128.93 389 PHE B O 1
ATOM 6310 N N . TYR B 2 390 ? 70.391 144.881 133.548 1.00 130.10 390 TYR B N 1
ATOM 6311 C CA . TYR B 2 390 ? 69.285 144.070 134.059 1.00 130.10 390 TYR B CA 1
ATOM 6312 C C . TYR B 2 390 ? 69.461 142.648 133.544 1.00 130.10 390 TYR B C 1
ATOM 6313 O O . TYR B 2 390 ? 69.131 142.351 132.394 1.00 130.10 390 TYR B O 1
ATOM 6322 N N . SER B 2 391 ? 69.981 141.751 134.384 1.00 121.57 391 SER B N 1
ATOM 6323 C CA . SER B 2 391 ? 70.296 140.411 133.886 1.00 121.57 391 SER B CA 1
ATOM 6324 C C . SER B 2 391 ? 69.062 139.512 133.867 1.00 121.57 391 SER B C 1
ATOM 6325 O O . SER B 2 391 ? 68.495 139.253 132.801 1.00 121.57 391 SER B O 1
ATOM 6328 N N . VAL B 2 392 ? 68.588 139.097 135.048 1.00 120.24 392 VAL B N 1
ATOM 6329 C CA . VAL B 2 392 ? 67.416 138.233 135.203 1.00 120.24 392 VAL B CA 1
ATOM 6330 C C . VAL B 2 392 ? 66.770 138.439 136.568 1.00 120.24 392 VAL B C 1
ATOM 6331 O O . VAL B 2 392 ? 67.448 138.400 137.601 1.00 120.24 392 VAL B O 1
ATOM 6335 N N . ASP B 2 393 ? 65.459 138.699 136.574 1.00 125.33 393 ASP B N 1
ATOM 6336 C CA . ASP B 2 393 ? 64.534 138.336 137.651 1.00 125.33 393 ASP B CA 1
ATOM 6337 C C . ASP B 2 393 ? 64.735 139.027 139.001 1.00 125.33 393 ASP B C 1
ATOM 6338 O O . ASP B 2 393 ? 63.928 138.824 139.914 1.00 125.33 393 ASP B O 1
ATOM 6343 N N . ASN B 2 394 ? 65.777 139.834 139.158 1.00 126.48 394 ASN B N 1
ATOM 6344 C CA . ASN B 2 394 ? 66.090 140.428 140.459 1.00 126.48 394 ASN B CA 1
ATOM 6345 C C . ASN B 2 394 ? 65.480 141.815 140.610 1.00 126.48 394 ASN B C 1
ATOM 6346 O O . ASN B 2 394 ? 66.167 142.756 141.013 1.00 126.48 394 ASN B O 1
ATOM 6351 N N . GLN B 2 395 ? 64.170 141.916 140.336 1.00 124.85 395 GLN B N 1
ATOM 6352 C CA . GLN B 2 395 ? 63.401 143.171 140.350 1.00 124.85 395 GLN B CA 1
ATOM 6353 C C . GLN B 2 395 ? 64.061 144.263 139.506 1.00 124.85 395 GLN B C 1
ATOM 6354 O O . GLN B 2 395 ? 64.102 145.433 139.898 1.00 124.85 395 GLN B O 1
ATOM 6356 N N . GLU B 2 396 ? 64.574 143.858 138.338 1.00 123.99 396 GLU B N 1
ATOM 6357 C CA . GLU B 2 396 ? 65.350 144.691 137.410 1.00 123.99 396 GLU B CA 1
ATOM 6358 C C . GLU B 2 396 ? 66.555 145.330 138.105 1.00 123.99 396 GLU B C 1
ATOM 6359 O O . GLU B 2 396 ? 66.681 146.552 138.207 1.00 123.99 396 GLU B O 1
ATOM 6361 N N . LYS B 2 397 ? 67.444 144.469 138.595 1.00 122.26 397 LYS B N 1
ATOM 6362 C CA . LYS B 2 397 ? 68.667 144.917 139.252 1.00 122.26 397 LYS B CA 1
ATOM 6363 C C . LYS B 2 397 ? 69.721 145.256 138.204 1.00 122.26 397 LYS B C 1
ATOM 6364 O O . LYS B 2 397 ? 70.125 144.391 137.419 1.00 122.26 397 LYS B O 1
ATOM 6366 N N . LEU B 2 398 ? 70.165 146.512 138.192 1.00 121.35 398 LEU B N 1
ATOM 6367 C CA . LEU B 2 398 ? 71.216 146.949 137.277 1.00 121.35 398 LEU B CA 1
ATOM 6368 C C . LEU B 2 398 ? 72.595 146.852 137.925 1.00 121.35 398 LEU B C 1
ATOM 6369 O O . LEU B 2 398 ? 73.500 146.216 137.375 1.00 121.35 398 LEU B O 1
ATOM 6371 N N . LEU B 2 399 ? 72.770 147.526 139.066 1.00 121.44 399 LEU B N 1
ATOM 6372 C CA . LEU B 2 399 ? 73.948 147.557 139.938 1.00 121.44 399 LEU B CA 1
ATOM 6373 C C . LEU B 2 399 ? 75.177 148.207 139.305 1.00 121.44 399 LEU B C 1
ATOM 6374 O O . LEU B 2 399 ? 76.235 148.238 139.948 1.00 121.44 399 LEU B O 1
ATOM 6376 N N . TYR B 2 400 ? 75.080 148.739 138.086 1.00 131.19 400 TYR B N 1
ATOM 6377 C CA . TYR B 2 400 ? 76.195 149.409 137.434 1.00 131.19 400 TYR B CA 1
ATOM 6378 C C . TYR B 2 400 ? 75.650 150.328 136.351 1.00 131.19 400 TYR B C 1
ATOM 6379 O O . TYR B 2 400 ? 74.677 149.986 135.674 1.00 131.19 400 TYR B O 1
ATOM 6388 N N . GLU B 2 401 ? 76.282 151.490 136.195 1.00 135.55 401 GLU B N 1
ATOM 6389 C CA . GLU B 2 401 ? 75.893 152.458 135.181 1.00 135.55 401 GLU B CA 1
ATOM 6390 C C . GLU B 2 401 ? 77.144 153.023 134.526 1.00 135.55 401 GLU B C 1
ATOM 6391 O O . GLU B 2 401 ? 78.121 153.344 135.209 1.00 135.55 401 GLU B O 1
ATOM 6397 N N . CYS B 2 402 ? 77.109 153.141 133.201 1.00 135.63 402 CYS B N 1
ATOM 6398 C CA . CYS B 2 402 ? 78.195 153.729 132.433 1.00 135.63 402 CYS B CA 1
ATOM 6399 C C . CYS B 2 402 ? 77.659 154.858 131.563 1.00 135.63 402 CYS B C 1
ATOM 6400 O O . CYS B 2 402 ? 76.553 154.776 131.022 1.00 135.63 402 CYS B O 1
ATOM 6403 N N . THR B 2 403 ? 78.456 155.914 131.433 1.00 130.09 403 THR B N 1
ATOM 6404 C CA . THR B 2 403 ? 78.125 157.048 130.580 1.00 130.09 403 THR B CA 1
ATOM 6405 C C . THR B 2 403 ? 78.975 156.987 129.319 1.00 130.09 403 THR B C 1
ATOM 6406 O O . THR B 2 403 ? 80.207 156.944 129.396 1.00 130.09 403 THR B O 1
ATOM 6410 N N . ILE B 2 404 ? 78.316 156.984 128.163 1.00 124.13 404 ILE B N 1
ATOM 6411 C CA . ILE B 2 404 ? 78.981 156.862 126.872 1.00 124.13 404 ILE B CA 1
ATOM 6412 C C . ILE B 2 404 ? 78.805 158.156 126.092 1.00 124.13 404 ILE B C 1
ATOM 6413 O O . ILE B 2 404 ? 77.756 158.808 126.169 1.00 124.13 404 ILE B O 1
ATOM 6418 N N . SER B 2 405 ? 79.844 158.535 125.351 1.00 114.02 405 SER B N 1
ATOM 6419 C CA . SER B 2 405 ? 79.782 159.677 124.442 1.00 114.02 405 SER B CA 1
ATOM 6420 C C . SER B 2 405 ? 79.451 159.180 123.035 1.00 114.02 405 SER B C 1
ATOM 6421 O O . SER B 2 405 ? 80.321 158.954 122.193 1.00 114.02 405 SER B O 1
ATOM 6424 N N . ALA B 2 406 ? 78.150 159.005 122.798 1.00 112.13 406 ALA B N 1
ATOM 6425 C CA . ALA B 2 406 ? 77.677 158.386 121.565 1.00 112.13 406 ALA B CA 1
ATOM 6426 C C . ALA B 2 406 ? 77.801 159.326 120.373 1.00 112.13 406 ALA B C 1
ATOM 6427 O O . ALA B 2 406 ? 76.901 160.129 120.104 1.00 112.13 406 ALA B O 1
ATOM 6429 N N . SER B 2 407 ? 78.919 159.227 119.654 1.00 111.31 407 SER B N 1
ATOM 6430 C CA . SER B 2 407 ? 79.145 159.956 118.412 1.00 111.31 407 SER B CA 1
ATOM 6431 C C . SER B 2 407 ? 79.817 159.059 117.379 1.00 111.31 407 SER B C 1
ATOM 6432 O O . SER B 2 407 ? 80.496 159.545 116.470 1.00 111.31 407 SER B O 1
ATOM 6435 N N . SER B 2 408 ? 79.631 157.749 117.509 1.00 117.40 408 SER B N 1
ATOM 6436 C CA . SER B 2 408 ? 80.341 156.768 116.702 1.00 117.40 408 SER B CA 1
ATOM 6437 C C . SER B 2 408 ? 79.540 155.472 116.717 1.00 117.40 408 SER B C 1
ATOM 6438 O O . SER B 2 408 ? 78.685 155.284 117.592 1.00 117.40 408 SER B O 1
ATOM 6441 N N . PRO B 2 409 ? 79.755 154.586 115.739 1.00 121.00 409 PRO B N 1
ATOM 6442 C CA . PRO B 2 409 ? 79.150 153.249 115.814 1.00 121.00 409 PRO B CA 1
ATOM 6443 C C . PRO B 2 409 ? 79.665 152.458 117.011 1.00 121.00 409 PRO B C 1
ATOM 6444 O O . PRO B 2 409 ? 80.860 152.453 117.313 1.00 121.00 409 PRO B O 1
ATOM 6448 N N . LEU B 2 410 ? 78.738 151.788 117.690 1.00 120.85 410 LEU B N 1
ATOM 6449 C CA . LEU B 2 410 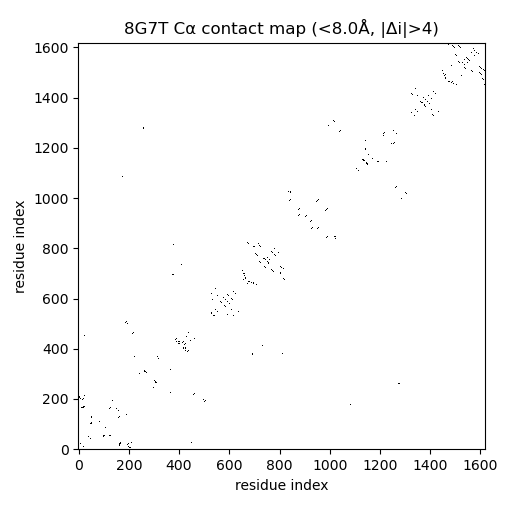? 78.958 151.163 118.991 1.00 120.85 410 LEU B CA 1
ATOM 6450 C C . LEU B 2 410 ? 78.390 149.748 119.012 1.00 120.85 410 LEU B C 1
ATOM 6451 O O . LEU B 2 410 ? 77.562 149.405 119.860 1.00 120.85 410 LEU B O 1
ATOM 6456 N N . TYR B 2 411 ? 78.771 148.945 118.014 1.00 120.19 411 TYR B N 1
ATOM 6457 C CA . TYR B 2 411 ? 78.374 147.543 117.947 1.00 120.19 411 TYR B CA 1
ATOM 6458 C C . TYR B 2 411 ? 78.842 146.790 119.195 1.00 120.19 411 TYR B C 1
ATOM 6459 O O . TYR B 2 411 ? 79.960 147.021 119.673 1.00 120.19 411 TYR B O 1
ATOM 6468 N N . PRO B 2 412 ? 78.016 145.901 119.753 1.00 115.07 412 PRO B N 1
ATOM 6469 C CA . PRO B 2 412 ? 78.393 145.216 120.999 1.00 115.07 412 PRO B CA 1
ATOM 6470 C C . PRO B 2 412 ? 79.497 144.192 120.771 1.00 115.07 412 PRO B C 1
ATOM 6471 O O . PRO B 2 412 ? 79.468 143.426 119.805 1.00 115.07 412 PRO B O 1
ATOM 6475 N N . ALA B 2 413 ? 80.476 144.192 121.670 1.00 108.58 413 ALA B N 1
ATOM 6476 C CA . ALA B 2 413 ? 81.608 143.282 121.611 1.00 108.58 413 ALA B CA 1
ATOM 6477 C C . ALA B 2 413 ? 81.498 142.232 122.709 1.00 108.58 413 ALA B C 1
ATOM 6478 O O . ALA B 2 413 ? 80.806 142.417 123.714 1.00 108.58 413 ALA B O 1
ATOM 6480 N N . PHE B 2 414 ? 82.196 141.118 122.499 1.00 101.65 414 PHE B N 1
ATOM 6481 C CA . PHE B 2 414 ? 82.152 139.985 123.410 1.00 101.65 414 PHE B CA 1
ATOM 6482 C C . PHE B 2 414 ? 83.563 139.455 123.613 1.00 101.65 414 PHE B C 1
ATOM 6483 O O . PHE B 2 414 ? 84.463 139.702 122.808 1.00 101.65 414 PHE B O 1
ATOM 6491 N N . TRP B 2 415 ? 83.749 138.725 124.711 1.00 89.46 415 TRP B N 1
ATOM 6492 C CA . TRP B 2 415 ? 85.031 138.106 125.015 1.00 89.46 415 TRP B CA 1
ATOM 6493 C C . TRP B 2 415 ? 84.795 136.874 125.875 1.00 89.46 415 TRP B C 1
ATOM 6494 O O . TRP B 2 415 ? 83.941 136.883 126.765 1.00 89.46 415 TRP B O 1
ATOM 6505 N N . LEU B 2 416 ? 85.558 135.819 125.599 1.00 88.39 416 LEU B N 1
ATOM 6506 C CA . LEU B 2 416 ? 85.500 134.588 126.372 1.00 88.39 416 LEU B CA 1
ATOM 6507 C C . LEU B 2 416 ? 86.904 134.012 126.476 1.00 88.39 416 LEU B C 1
ATOM 6508 O O . LEU B 2 416 ? 87.827 134.445 125.782 1.00 88.39 416 LEU B O 1
ATOM 6513 N N . TYR B 2 417 ? 87.060 133.035 127.365 1.00 86.58 417 TYR B N 1
ATOM 6514 C CA . TYR B 2 417 ? 88.345 132.368 127.530 1.00 86.58 417 TYR B CA 1
ATOM 6515 C C . TYR B 2 417 ? 88.600 131.446 126.344 1.00 86.58 417 TYR B C 1
ATOM 6516 O O . TYR B 2 417 ? 87.879 130.462 126.145 1.00 86.58 417 TYR B O 1
ATOM 6525 N N . GLY B 2 418 ? 89.624 131.766 125.554 1.00 84.63 418 GLY B N 1
ATOM 6526 C CA . GLY B 2 418 ? 89.926 131.015 124.352 1.00 84.63 418 GLY B CA 1
ATOM 6527 C C . GLY B 2 418 ? 90.927 129.897 124.505 1.00 84.63 418 GLY B C 1
ATOM 6528 O O . GLY B 2 418 ? 91.143 129.140 123.555 1.00 84.63 418 GLY B O 1
ATOM 6529 N N . LEU B 2 419 ? 91.557 129.773 125.669 1.00 78.93 419 LEU B N 1
ATOM 6530 C CA . LEU B 2 419 ? 92.513 128.702 125.913 1.00 78.93 419 LEU B CA 1
ATOM 6531 C C . LEU B 2 419 ? 91.863 127.444 126.475 1.00 78.93 419 LEU B C 1
ATOM 6532 O O . LEU B 2 419 ? 92.564 126.455 126.711 1.00 78.93 419 LEU B O 1
ATOM 6537 N N . HIS B 2 420 ? 90.550 127.459 126.693 1.00 88.52 420 HIS B N 1
ATOM 6538 C CA . HIS B 2 420 ? 89.817 126.282 127.145 1.00 88.52 420 HIS B CA 1
ATOM 6539 C C . HIS B 2 420 ? 88.914 125.796 126.021 1.00 88.52 420 HIS B C 1
ATOM 6540 O O . HIS B 2 420 ? 87.938 126.485 125.680 1.00 88.52 420 HIS B O 1
ATOM 6547 N N . PRO B 2 421 ? 89.203 124.652 125.402 1.00 94.50 421 PRO B N 1
ATOM 6548 C CA . PRO B 2 421 ? 88.345 124.152 124.322 1.00 94.50 421 PRO B CA 1
ATOM 6549 C C . PRO B 2 421 ? 86.992 123.687 124.840 1.00 94.50 421 PRO B C 1
ATOM 6550 O O . PRO B 2 421 ? 86.826 123.318 126.005 1.00 94.50 421 PRO B O 1
ATOM 6554 N N . GLY B 2 422 ? 86.009 123.712 123.939 1.00 99.58 422 GLY B N 1
ATOM 6555 C CA . GLY B 2 422 ? 84.646 123.363 124.274 1.00 99.58 422 GLY B CA 1
ATOM 6556 C C . GLY B 2 422 ? 83.808 124.492 124.831 1.00 99.58 422 GLY B C 1
ATOM 6557 O O . GLY B 2 422 ? 82.587 124.328 124.957 1.00 99.58 422 GLY B O 1
ATOM 6558 N N . ASN B 2 423 ? 84.415 125.624 125.179 1.00 105.52 423 ASN B N 1
ATOM 6559 C CA . ASN B 2 423 ? 83.658 126.769 125.666 1.00 105.52 423 ASN B CA 1
ATOM 6560 C C . ASN B 2 423 ? 82.877 127.416 124.529 1.00 105.52 423 ASN B C 1
ATOM 6561 O O . ASN B 2 423 ? 83.388 127.583 123.418 1.00 105.52 423 ASN B O 1
ATOM 6566 N N . TYR B 2 424 ? 81.629 127.783 124.812 1.00 110.58 424 TYR B N 1
ATOM 6567 C CA . TYR B 2 424 ? 80.763 128.355 123.792 1.00 110.58 424 TYR B CA 1
ATOM 6568 C C . TYR B 2 424 ? 79.821 129.370 124.425 1.00 110.58 424 TYR B C 1
ATOM 6569 O O . TYR B 2 424 ? 79.399 129.218 125.574 1.00 110.58 424 TYR B O 1
ATOM 6578 N N . LEU B 2 425 ? 79.499 130.406 123.654 1.00 114.75 425 LEU B N 1
ATOM 6579 C CA . LEU B 2 425 ? 78.499 131.397 124.021 1.00 114.75 425 LEU B CA 1
ATOM 6580 C C . LEU B 2 425 ? 77.379 131.376 122.989 1.00 114.75 425 LEU B C 1
ATOM 6581 O O . LEU B 2 425 ? 77.595 131.021 121.827 1.00 114.75 425 LEU B O 1
ATOM 6586 N N . ILE B 2 426 ? 76.178 131.758 123.419 1.00 122.11 426 ILE B N 1
ATOM 6587 C CA . ILE B 2 426 ? 74.991 131.699 122.571 1.00 122.11 426 ILE B CA 1
ATOM 6588 C C . ILE B 2 426 ? 74.181 132.977 122.748 1.00 122.11 426 ILE B C 1
ATOM 6589 O O . ILE B 2 426 ? 74.038 133.483 123.866 1.00 122.11 426 ILE B O 1
ATOM 6594 N N . ILE B 2 427 ? 73.679 133.511 121.639 1.00 123.84 427 ILE B N 1
ATOM 6595 C CA . ILE B 2 427 ? 72.740 134.627 121.657 1.00 123.84 427 ILE B CA 1
ATOM 6596 C C . ILE B 2 427 ? 71.332 134.063 121.512 1.00 123.84 427 ILE B C 1
ATOM 6597 O O . ILE B 2 427 ? 71.067 133.256 120.612 1.00 123.84 427 ILE B O 1
ATOM 6602 N N . LYS B 2 428 ? 70.428 134.483 122.392 1.00 121.21 428 LYS B N 1
ATOM 6603 C CA . LYS B 2 428 ? 69.066 133.969 122.425 1.00 121.21 428 LYS B CA 1
ATOM 6604 C C . LYS B 2 428 ? 68.076 135.101 122.145 1.00 121.21 428 LYS B C 1
ATOM 6605 O O . LYS B 2 428 ? 68.459 136.233 121.837 1.00 121.21 428 LYS B O 1
ATOM 6611 N N . GLN B 2 429 ? 66.790 134.779 122.257 1.00 123.97 429 GLN B N 1
ATOM 6612 C CA . GLN B 2 429 ? 65.732 135.726 121.934 1.00 123.97 429 GLN B CA 1
ATOM 6613 C C . GLN B 2 429 ? 65.506 136.695 123.088 1.00 123.97 429 GLN B C 1
ATOM 6614 O O . GLN B 2 429 ? 65.538 136.307 124.260 1.00 123.97 429 GLN B O 1
ATOM 6620 N N . VAL B 2 430 ? 65.282 137.961 122.748 1.00 125.76 430 VAL B N 1
ATOM 6621 C CA . VAL B 2 430 ? 65.033 138.995 123.746 1.00 125.76 430 VAL B CA 1
ATOM 6622 C C . VAL B 2 430 ? 63.648 138.824 124.358 1.00 125.76 430 VAL B C 1
ATOM 6623 O O . VAL B 2 430 ? 62.768 138.199 123.765 1.00 125.76 430 VAL B O 1
ATOM 6627 N N . PHE C 1 241 ? 114.470 95.447 60.792 1.00 125.59 241 PHE C N 1
ATOM 6628 C CA . PHE C 1 241 ? 115.414 94.778 59.905 1.00 125.59 241 PHE C CA 1
ATOM 6629 C C . PHE C 1 241 ? 116.443 95.765 59.362 1.00 125.59 241 PHE C C 1
ATOM 6630 O O . PHE C 1 241 ? 116.980 95.579 58.270 1.00 125.59 241 PHE C O 1
ATOM 6638 N N . LYS C 1 242 ? 116.712 96.817 60.133 1.00 122.07 242 LYS C N 1
ATOM 6639 C CA . LYS C 1 242 ? 117.671 97.850 59.744 1.00 122.07 242 LYS C CA 1
ATOM 6640 C C . LYS C 1 242 ? 118.462 98.278 60.972 1.00 122.07 242 LYS C C 1
ATOM 6641 O O . LYS C 1 242 ? 118.052 99.184 61.710 1.00 122.07 242 LYS C O 1
ATOM 6647 N N . PRO C 1 243 ? 119.604 97.639 61.228 1.00 117.59 243 PRO C N 1
ATOM 6648 C CA . PRO C 1 243 ? 120.425 98.032 62.383 1.00 117.59 243 PRO C CA 1
ATOM 6649 C C . PRO C 1 243 ? 121.158 99.341 62.117 1.00 117.59 243 PRO C C 1
ATOM 6650 O O . PRO C 1 243 ? 121.807 99.509 61.083 1.00 117.59 243 PRO C O 1
ATOM 6654 N N . ARG C 1 244 ? 121.041 100.271 63.061 1.00 114.45 244 ARG C N 1
ATOM 6655 C CA . ARG C 1 244 ? 121.633 101.592 62.922 1.00 114.45 244 ARG C CA 1
ATOM 6656 C C . ARG C 1 244 ? 123.080 101.570 63.415 1.00 114.45 244 ARG C C 1
ATOM 6657 O O . ARG C 1 244 ? 123.640 100.516 63.729 1.00 114.45 244 ARG C O 1
ATOM 6665 N N . ASN C 1 245 ? 123.703 102.749 63.483 1.00 111.75 245 ASN C N 1
ATOM 6666 C CA . ASN C 1 245 ? 125.100 102.841 63.892 1.00 111.75 245 ASN C CA 1
ATOM 6667 C C . ASN C 1 245 ? 125.267 102.650 65.395 1.00 111.75 245 ASN C C 1
ATOM 6668 O O . ASN C 1 245 ? 126.257 102.057 65.839 1.00 111.75 245 ASN C O 1
ATOM 6673 N N . TYR C 1 246 ? 124.319 103.151 66.192 1.00 106.92 246 TYR C N 1
ATOM 6674 C CA . TYR C 1 246 ? 124.422 103.003 67.640 1.00 106.92 246 TYR C CA 1
ATOM 6675 C C . TYR C 1 246 ? 124.134 101.573 68.083 1.00 106.92 246 TYR C C 1
ATOM 6676 O O . TYR C 1 246 ? 124.599 101.151 69.148 1.00 106.92 246 TYR C O 1
ATOM 6685 N N . GLN C 1 247 ? 123.373 100.815 67.288 1.00 101.26 247 GLN C N 1
ATOM 6686 C CA . GLN C 1 247 ? 123.195 99.397 67.578 1.00 101.26 247 GLN C CA 1
ATOM 6687 C C . GLN C 1 247 ? 124.449 98.598 67.248 1.00 101.26 247 GLN C C 1
ATOM 6688 O O . GLN C 1 247 ? 124.709 97.567 67.878 1.00 101.26 247 GLN C O 1
ATOM 6694 N N . LEU C 1 248 ? 125.233 99.054 66.269 1.00 98.48 248 LEU C N 1
ATOM 6695 C CA . LEU C 1 248 ? 126.477 98.385 65.909 1.00 98.48 248 LEU C CA 1
ATOM 6696 C C . LEU C 1 248 ? 127.646 98.786 66.799 1.00 98.48 248 LEU C C 1
ATOM 6697 O O . LEU C 1 248 ? 128.668 98.092 66.797 1.00 98.48 248 LEU C O 1
ATOM 6702 N N . GLU C 1 249 ? 127.522 99.878 67.555 1.00 97.18 249 GLU C N 1
ATOM 6703 C CA . GLU C 1 249 ? 128.595 100.292 68.451 1.00 97.18 249 GLU C CA 1
ATOM 6704 C C . GLU C 1 249 ? 128.633 99.429 69.705 1.00 97.18 249 GLU C C 1
ATOM 6705 O O . GLU C 1 249 ? 129.714 99.126 70.223 1.00 97.18 249 GLU C O 1
ATOM 6711 N N . LEU C 1 250 ? 127.460 99.034 70.207 1.00 86.44 250 LEU C N 1
ATOM 6712 C CA . LEU C 1 250 ? 127.396 98.179 71.388 1.00 86.44 250 LEU C CA 1
ATOM 6713 C C . LEU C 1 250 ? 127.888 96.769 71.083 1.00 86.44 250 LEU C C 1
ATOM 6714 O O . LEU C 1 250 ? 128.508 96.124 71.936 1.00 86.44 250 LEU C O 1
ATOM 6719 N N . ALA C 1 251 ? 127.627 96.277 69.873 1.00 89.27 251 ALA C N 1
ATOM 6720 C CA . ALA C 1 251 ? 128.027 94.933 69.477 1.00 89.27 251 ALA C CA 1
ATOM 6721 C C . ALA C 1 251 ? 129.486 94.841 69.044 1.00 89.27 251 ALA C C 1
ATOM 6722 O O . ALA C 1 251 ? 129.936 93.746 68.686 1.00 89.27 251 ALA C O 1
ATOM 6724 N N . LEU C 1 252 ? 130.228 95.956 69.057 1.00 88.64 252 LEU C N 1
ATOM 6725 C CA . LEU C 1 252 ? 131.632 95.910 68.647 1.00 88.64 252 LEU C CA 1
ATOM 6726 C C . LEU C 1 252 ? 132.535 95.158 69.629 1.00 88.64 252 LEU C C 1
ATOM 6727 O O . LEU C 1 252 ? 133.340 94.332 69.164 1.00 88.64 252 LEU C O 1
ATOM 6732 N N . PRO C 1 253 ? 132.483 95.368 70.962 1.00 86.31 253 PRO C N 1
ATOM 6733 C CA . PRO C 1 253 ? 133.298 94.498 71.830 1.00 86.31 253 PRO C CA 1
ATOM 6734 C C . PRO C 1 253 ? 132.732 93.099 71.997 1.00 86.31 253 PRO C C 1
ATOM 6735 O O . PRO C 1 253 ? 133.467 92.204 72.432 1.00 86.31 253 PRO C O 1
ATOM 6739 N N . ALA C 1 254 ? 131.455 92.882 71.672 1.00 90.26 254 ALA C N 1
ATOM 6740 C CA . ALA C 1 254 ? 130.872 91.550 71.809 1.00 90.26 254 ALA C CA 1
ATOM 6741 C C . ALA C 1 254 ? 131.376 90.608 70.723 1.00 90.26 254 ALA C C 1
ATOM 6742 O O . ALA C 1 254 ? 131.552 89.408 70.967 1.00 90.26 254 ALA C O 1
ATOM 6744 N N . MET C 1 255 ? 131.612 91.131 69.517 1.00 101.65 255 MET C N 1
ATOM 6745 C CA . MET C 1 255 ? 132.086 90.301 68.414 1.00 101.65 255 MET C CA 1
ATOM 6746 C C . MET C 1 255 ? 133.550 89.905 68.562 1.00 101.65 255 MET C C 1
ATOM 6747 O O . MET C 1 255 ? 133.995 88.972 67.884 1.00 101.65 255 MET C O 1
ATOM 6752 N N . LYS C 1 256 ? 134.309 90.592 69.420 1.00 100.64 256 LYS C N 1
ATOM 6753 C CA . LYS C 1 256 ? 135.717 90.262 69.611 1.00 100.64 256 LYS C CA 1
ATOM 6754 C C . LYS C 1 256 ? 135.916 88.951 70.361 1.00 100.64 256 LYS C C 1
ATOM 6755 O O . LYS C 1 256 ? 136.977 88.332 70.230 1.00 100.64 256 LYS C O 1
ATOM 6761 N N . GLY C 1 257 ? 134.929 88.515 71.140 1.00 90.73 257 GLY C N 1
ATOM 6762 C CA . GLY C 1 257 ? 135.036 87.263 71.862 1.00 90.73 257 GLY C CA 1
ATOM 6763 C C . GLY C 1 257 ? 135.286 87.435 73.345 1.00 90.73 257 GLY C C 1
ATOM 6764 O O . GLY C 1 257 ? 135.940 86.596 73.972 1.00 90.73 257 GLY C O 1
ATOM 6765 N N . LYS C 1 258 ? 134.771 88.520 73.919 1.00 79.86 258 LYS C N 1
ATOM 6766 C CA . LYS C 1 258 ? 134.905 88.791 75.342 1.00 79.86 258 LYS C CA 1
ATOM 6767 C C . LYS C 1 258 ? 133.536 89.095 75.932 1.00 79.86 258 LYS C C 1
ATOM 6768 O O . LYS C 1 258 ? 132.620 89.529 75.228 1.00 79.86 258 LYS C O 1
ATOM 6774 N N . ASN C 1 259 ? 133.404 88.855 77.234 1.00 67.53 259 ASN C N 1
ATOM 6775 C CA . ASN C 1 259 ? 132.135 89.058 77.918 1.00 67.53 259 ASN C CA 1
ATOM 6776 C C . ASN C 1 259 ? 131.903 90.542 78.178 1.00 67.53 259 ASN C C 1
ATOM 6777 O O . ASN C 1 259 ? 132.792 91.251 78.656 1.00 67.53 259 ASN C O 1
ATOM 6782 N N . THR C 1 260 ? 130.699 91.010 77.852 1.00 65.34 260 THR C N 1
ATOM 6783 C CA . THR C 1 260 ? 130.366 92.428 77.881 1.00 65.34 260 THR C CA 1
ATOM 6784 C C . THR C 1 260 ? 129.159 92.680 78.777 1.00 65.34 260 THR C C 1
ATOM 6785 O O . THR C 1 260 ? 128.405 91.766 79.122 1.00 65.34 260 THR C O 1
ATOM 6789 N N . ILE C 1 261 ? 128.993 93.953 79.148 1.00 65.73 261 ILE C N 1
ATOM 6790 C CA . ILE C 1 261 ? 127.961 94.419 80.073 1.00 65.73 261 ILE C CA 1
ATOM 6791 C C . ILE C 1 261 ? 127.098 95.450 79.345 1.00 65.73 261 ILE C C 1
ATOM 6792 O O . ILE C 1 261 ? 126.815 96.527 79.884 1.00 65.73 261 ILE C O 1
ATOM 6797 N N . ILE C 1 262 ? 126.790 95.181 78.069 1.00 66.80 262 ILE C N 1
ATOM 6798 C CA . ILE C 1 262 ? 125.922 96.025 77.243 1.00 66.80 262 ILE C CA 1
ATOM 6799 C C . ILE C 1 262 ? 124.585 96.313 77.917 1.00 66.80 262 ILE C C 1
ATOM 6800 O O . ILE C 1 262 ? 123.856 95.394 78.307 1.00 66.80 262 ILE C O 1
ATOM 6805 N N . CYS C 1 263 ? 124.265 97.598 78.056 1.00 70.26 263 CYS C N 1
ATOM 6806 C CA . CYS C 1 263 ? 123.032 98.054 78.680 1.00 70.26 263 CYS C CA 1
ATOM 6807 C C . CYS C 1 263 ? 122.345 99.043 77.752 1.00 70.26 263 CYS C C 1
ATOM 6808 O O . CYS C 1 263 ? 122.997 99.930 77.192 1.00 70.26 263 CYS C O 1
ATOM 6811 N N . ALA C 1 264 ? 121.030 98.886 77.588 1.00 78.60 264 ALA C N 1
ATOM 6812 C CA . ALA C 1 264 ? 120.245 99.751 76.724 1.00 78.60 264 ALA C CA 1
ATOM 6813 C C . ALA C 1 264 ? 118.953 100.104 77.455 1.00 78.60 264 ALA C C 1
ATOM 6814 O O . ALA C 1 264 ? 118.293 99.206 78.009 1.00 78.60 264 ALA C O 1
ATOM 6816 N N . PRO C 1 265 ? 118.563 101.381 77.480 1.00 88.98 265 PRO C N 1
ATOM 6817 C CA . PRO C 1 265 ? 117.345 101.775 78.197 1.00 88.98 265 PRO C CA 1
ATOM 6818 C C . PRO C 1 265 ? 116.060 101.572 77.410 1.00 88.98 265 PRO C C 1
ATOM 6819 O O . PRO C 1 265 ? 114.978 101.789 77.966 1.00 88.98 265 PRO C O 1
ATOM 6823 N N . THR C 1 266 ? 116.141 101.168 76.147 1.00 93.21 266 THR C N 1
ATOM 6824 C CA . THR C 1 266 ? 114.964 100.963 75.318 1.00 93.21 266 THR C CA 1
ATOM 6825 C C . THR C 1 266 ? 114.650 99.475 75.191 1.00 93.21 266 THR C C 1
ATOM 6826 O O . THR C 1 266 ? 115.446 98.607 75.556 1.00 93.21 266 THR C O 1
ATOM 6830 N N . GLY C 1 267 ? 113.463 99.190 74.662 1.00 92.33 267 GLY C N 1
ATOM 6831 C CA . GLY C 1 267 ? 113.017 97.821 74.493 1.00 92.33 267 GLY C CA 1
ATOM 6832 C C . GLY C 1 267 ? 113.325 97.247 73.126 1.00 92.33 267 GLY C C 1
ATOM 6833 O O . GLY C 1 267 ? 113.786 96.107 73.015 1.00 92.33 267 GLY C O 1
ATOM 6834 N N . CYS C 1 268 ? 113.062 98.029 72.075 1.00 91.89 268 CYS C N 1
ATOM 6835 C CA . CYS C 1 268 ? 113.309 97.563 70.714 1.00 91.89 268 CYS C CA 1
ATOM 6836 C C . CYS C 1 268 ? 114.800 97.488 70.406 1.00 91.89 268 CYS C C 1
ATOM 6837 O O . CYS C 1 268 ? 115.233 96.612 69.647 1.00 91.89 268 CYS C O 1
ATOM 6840 N N . GLY C 1 269 ? 115.600 98.376 71.000 1.00 90.94 269 GLY C N 1
ATOM 6841 C CA . GLY C 1 269 ? 117.032 98.350 70.758 1.00 90.94 269 GLY C CA 1
ATOM 6842 C C . GLY C 1 269 ? 117.743 97.203 71.446 1.00 90.94 269 GLY C C 1
ATOM 6843 O O . GLY C 1 269 ? 118.778 96.734 70.963 1.00 90.94 269 GLY C O 1
ATOM 6844 N N . LYS C 1 270 ? 117.208 96.737 72.577 1.00 82.26 270 LYS C N 1
ATOM 6845 C CA . LYS C 1 270 ? 117.871 95.682 73.337 1.00 82.26 270 LYS C CA 1
ATOM 6846 C C . LYS C 1 270 ? 117.712 94.311 72.691 1.00 82.26 270 LYS C C 1
ATOM 6847 O O . LYS C 1 270 ? 118.636 93.493 72.757 1.00 82.26 270 LYS C O 1
ATOM 6853 N N . THR C 1 271 ? 116.562 94.033 72.076 1.00 83.97 271 THR C N 1
ATOM 6854 C CA . THR C 1 271 ? 116.378 92.743 71.421 1.00 83.97 271 THR C CA 1
ATOM 6855 C C . THR C 1 271 ? 117.079 92.680 70.069 1.00 83.97 271 THR C C 1
ATOM 6856 O O . THR C 1 271 ? 117.473 91.592 69.632 1.00 83.97 271 THR C O 1
ATOM 6860 N N . PHE C 1 272 ? 117.244 93.821 69.396 1.00 90.91 272 PHE C N 1
ATOM 6861 C CA . PHE C 1 272 ? 117.840 93.824 68.065 1.00 90.91 272 PHE C CA 1
ATOM 6862 C C . PHE C 1 272 ? 119.356 93.672 68.103 1.00 90.91 272 PHE C C 1
ATOM 6863 O O . PHE C 1 272 ? 119.939 93.134 67.155 1.00 90.91 272 PHE C O 1
ATOM 6871 N N . VAL C 1 273 ? 120.009 94.137 69.171 1.00 88.43 273 VAL C N 1
ATOM 6872 C CA . VAL C 1 273 ? 121.464 94.029 69.243 1.00 88.43 273 VAL C CA 1
ATOM 6873 C C . VAL C 1 273 ? 121.877 92.592 69.563 1.00 88.43 273 VAL C C 1
ATOM 6874 O O . VAL C 1 273 ? 122.944 92.134 69.133 1.00 88.43 273 VAL C O 1
ATOM 6878 N N . SER C 1 274 ? 121.026 91.843 70.273 1.00 86.67 274 SER C N 1
ATOM 6879 C CA . SER C 1 274 ? 121.338 90.453 70.595 1.00 86.67 274 SER C CA 1
ATOM 6880 C C . SER C 1 274 ? 121.253 89.553 69.368 1.00 86.67 274 SER C C 1
ATOM 6881 O O . SER C 1 274 ? 121.914 88.509 69.322 1.00 86.67 274 SER C O 1
ATOM 6884 N N . LEU C 1 275 ? 120.444 89.933 68.376 1.00 92.07 275 LEU C N 1
ATOM 6885 C CA . LEU C 1 275 ? 120.360 89.155 67.144 1.00 92.07 275 LEU C CA 1
ATOM 6886 C C . LEU C 1 275 ? 121.623 89.290 66.304 1.00 92.07 275 LEU C C 1
ATOM 6887 O O . LEU C 1 275 ? 121.997 88.347 65.597 1.00 92.07 275 LEU C O 1
ATOM 6892 N N . LEU C 1 276 ? 122.284 90.449 66.359 1.00 91.92 276 LEU C N 1
ATOM 6893 C CA . LEU C 1 276 ? 123.497 90.653 65.571 1.00 91.92 276 LEU C CA 1
ATOM 6894 C C . LEU C 1 276 ? 124.673 89.874 66.146 1.00 91.92 276 LEU C C 1
ATOM 6895 O O . LEU C 1 276 ? 125.513 89.366 65.394 1.00 91.92 276 LEU C O 1
ATOM 6900 N N . ILE C 1 277 ? 124.759 89.781 67.476 1.00 89.17 277 ILE C N 1
ATOM 6901 C CA . ILE C 1 277 ? 125.825 89.003 68.102 1.00 89.17 277 ILE C CA 1
ATOM 6902 C C . ILE C 1 277 ? 125.586 87.511 67.898 1.00 89.17 277 ILE C C 1
ATOM 6903 O O . ILE C 1 277 ? 126.533 86.735 67.723 1.00 89.17 277 ILE C O 1
ATOM 6908 N N . CYS C 1 278 ? 124.318 87.089 67.903 1.00 96.96 278 CYS C N 1
ATOM 6909 C CA . CYS C 1 278 ? 123.999 85.681 67.689 1.00 96.96 278 CYS C CA 1
ATOM 6910 C C . CYS C 1 278 ? 124.242 85.267 66.242 1.00 96.96 278 CYS C C 1
ATOM 6911 O O . CYS C 1 278 ? 124.640 84.127 65.975 1.00 96.96 278 CYS C O 1
ATOM 6914 N N . GLU C 1 279 ? 124.004 86.177 65.295 1.00 103.38 279 GLU C N 1
ATOM 6915 C CA . GLU C 1 279 ? 124.241 85.862 63.890 1.00 103.38 279 GLU C CA 1
ATOM 6916 C C . GLU C 1 279 ? 125.731 85.860 63.568 1.00 103.38 279 GLU C C 1
ATOM 6917 O O . GLU C 1 279 ? 126.198 85.040 62.769 1.00 103.38 279 GLU C O 1
ATOM 6923 N N . HIS C 1 280 ? 126.493 86.770 64.182 1.00 103.42 280 HIS C N 1
ATOM 6924 C CA . HIS C 1 280 ? 127.925 86.846 63.913 1.00 103.42 280 HIS C CA 1
ATOM 6925 C C . HIS C 1 280 ? 128.685 85.689 64.551 1.00 103.42 280 HIS C C 1
ATOM 6926 O O . HIS C 1 280 ? 129.697 85.238 64.000 1.00 103.42 280 HIS C O 1
ATOM 6933 N N . HIS C 1 281 ? 128.219 85.200 65.704 1.00 98.69 281 HIS C N 1
ATOM 6934 C CA . HIS C 1 281 ? 128.907 84.107 66.385 1.00 98.69 281 HIS C CA 1
ATOM 6935 C C . HIS C 1 281 ? 128.746 82.784 65.645 1.00 98.69 281 HIS C C 1
ATOM 6936 O O . HIS C 1 281 ? 129.664 81.956 65.655 1.00 98.69 281 HIS C O 1
ATOM 6943 N N . LEU C 1 282 ? 127.603 82.571 64.992 1.00 104.28 282 LEU C N 1
ATOM 6944 C CA . LEU C 1 282 ? 127.379 81.318 64.281 1.00 104.28 282 LEU C CA 1
ATOM 6945 C C . LEU C 1 282 ? 127.966 81.341 62.876 1.00 104.28 282 LEU C C 1
ATOM 6946 O O . LEU C 1 282 ? 128.371 80.292 62.363 1.00 104.28 282 LEU C O 1
ATOM 6951 N N . LYS C 1 283 ? 128.017 82.515 62.240 1.00 109.75 283 LYS C N 1
ATOM 6952 C CA . LYS C 1 283 ? 128.586 82.607 60.899 1.00 109.75 283 LYS C CA 1
ATOM 6953 C C . LYS C 1 283 ? 130.105 82.488 60.917 1.00 109.75 283 LYS C C 1
ATOM 6954 O O . LYS C 1 283 ? 130.699 82.021 59.939 1.00 109.75 283 LYS C O 1
ATOM 6960 N N . LYS C 1 284 ? 130.748 82.899 62.010 1.00 110.51 284 LYS C N 1
ATOM 6961 C CA . LYS C 1 284 ? 132.202 82.845 62.114 1.00 110.51 284 LYS C CA 1
ATOM 6962 C C . LYS C 1 284 ? 132.726 81.464 62.492 1.00 110.51 284 LYS C C 1
ATOM 6963 O O . LYS C 1 284 ? 133.946 81.288 62.581 1.00 110.51 284 LYS C O 1
ATOM 6969 N N . PHE C 1 285 ? 131.848 80.487 62.705 1.00 110.99 285 PHE C N 1
ATOM 6970 C CA . PHE C 1 285 ? 132.296 79.150 63.066 1.00 110.99 285 PHE C CA 1
ATOM 6971 C C . PHE C 1 285 ? 132.745 78.390 61.818 1.00 110.99 285 PHE C C 1
ATOM 6972 O O . PHE C 1 285 ? 132.078 78.451 60.781 1.00 110.99 285 PHE C O 1
ATOM 6980 N N . PRO C 1 286 ? 133.864 77.675 61.887 1.00 113.15 286 PRO C N 1
ATOM 6981 C CA . PRO C 1 286 ? 134.325 76.895 60.735 1.00 113.15 286 PRO C CA 1
ATOM 6982 C C . PRO C 1 286 ? 133.501 75.626 60.550 1.00 113.15 286 PRO C C 1
ATOM 6983 O O . PRO C 1 286 ? 132.617 75.296 61.342 1.00 113.15 286 PRO C O 1
ATOM 6987 N N . GLN C 1 287 ? 133.812 74.915 59.469 1.00 115.20 287 GLN C N 1
ATOM 6988 C CA . GLN C 1 287 ? 133.125 73.668 59.163 1.00 115.20 287 GLN C CA 1
ATOM 6989 C C . GLN C 1 287 ? 133.537 72.577 60.144 1.00 115.20 287 GLN C C 1
ATOM 6990 O O . GLN C 1 287 ? 134.716 72.430 60.478 1.00 115.20 287 GLN C O 1
ATOM 6996 N N . GLY C 1 288 ? 132.552 71.808 60.606 1.00 116.00 288 GLY C N 1
ATOM 6997 C CA . GLY C 1 288 ? 132.777 70.782 61.600 1.00 116.00 288 GLY C CA 1
ATOM 6998 C C . GLY C 1 288 ? 132.596 71.230 63.035 1.00 116.00 288 GLY C C 1
ATOM 6999 O O . GLY C 1 288 ? 132.685 70.393 63.943 1.00 116.00 288 GLY C O 1
ATOM 7000 N N . GLN C 1 289 ? 132.347 72.516 63.269 1.00 113.07 289 GLN C N 1
ATOM 7001 C CA . GLN C 1 289 ? 132.140 73.059 64.605 1.00 113.07 289 GLN C CA 1
ATOM 7002 C C . GLN C 1 289 ? 130.798 73.773 64.645 1.00 113.07 289 GLN C C 1
ATOM 7003 O O . GLN C 1 289 ? 130.480 74.555 63.742 1.00 113.07 289 GLN C O 1
ATOM 7009 N N . LYS C 1 290 ? 130.016 73.505 65.687 1.00 104.22 290 LYS C N 1
ATOM 7010 C CA . LYS C 1 290 ? 128.678 74.058 65.831 1.00 104.22 290 LYS C CA 1
ATOM 7011 C C . LYS C 1 290 ? 128.571 74.842 67.132 1.00 104.22 290 LYS C C 1
ATOM 7012 O O . LYS C 1 290 ? 129.237 74.528 68.124 1.00 104.22 290 LYS C O 1
ATOM 7018 N N . GLY C 1 291 ? 127.720 75.870 67.117 1.00 94.45 291 GLY C N 1
ATOM 7019 C CA . GLY C 1 291 ? 127.518 76.697 68.284 1.00 94.45 291 GLY C CA 1
ATOM 7020 C C . GLY C 1 291 ? 126.365 76.225 69.153 1.00 94.45 291 GLY C C 1
ATOM 7021 O O . GLY C 1 291 ? 125.451 75.546 68.696 1.00 94.45 291 GLY C O 1
ATOM 7022 N N . LYS C 1 292 ? 126.428 76.593 70.429 1.00 80.37 292 LYS C N 1
ATOM 7023 C CA . LYS C 1 292 ? 125.434 76.214 71.429 1.00 80.37 292 LYS C CA 1
ATOM 7024 C C . LYS C 1 292 ? 125.019 77.432 72.244 1.00 80.37 292 LYS C C 1
ATOM 7025 O O . LYS C 1 292 ? 125.026 77.422 73.477 1.00 80.37 292 LYS C O 1
ATOM 7031 N N . VAL C 1 293 ? 124.689 78.516 71.540 1.00 68.87 293 VAL C N 1
ATOM 7032 C CA . VAL C 1 293 ? 124.330 79.783 72.172 1.00 68.87 293 VAL C CA 1
ATOM 7033 C C . VAL C 1 293 ? 123.005 79.636 72.919 1.00 68.87 293 VAL C C 1
ATOM 7034 O O . VAL C 1 293 ? 121.991 79.212 72.353 1.00 68.87 293 VAL C O 1
ATOM 7038 N N . VAL C 1 294 ? 123.018 79.968 74.209 1.00 57.94 294 VAL C N 1
ATOM 7039 C CA . VAL C 1 294 ? 121.845 79.860 75.067 1.00 57.94 294 VAL C CA 1
ATOM 7040 C C . VAL C 1 294 ? 121.407 81.267 75.467 1.00 57.94 294 VAL C C 1
ATOM 7041 O O . VAL C 1 294 ? 122.219 82.197 75.552 1.00 57.94 294 VAL C O 1
ATOM 7045 N N . PHE C 1 295 ? 120.098 81.435 75.645 1.00 53.32 295 PHE C N 1
ATOM 7046 C CA . PHE C 1 295 ? 119.497 82.712 76.025 1.00 53.32 295 PHE C CA 1
ATOM 7047 C C . PHE C 1 295 ? 118.708 82.496 77.312 1.00 53.32 295 PHE C C 1
ATOM 7048 O O . PHE C 1 295 ? 117.578 82.000 77.279 1.00 53.32 295 PHE C O 1
ATOM 7056 N N . PHE C 1 296 ? 119.305 82.861 78.444 1.00 48.64 296 PHE C N 1
ATOM 7057 C CA . PHE C 1 296 ? 118.660 82.710 79.747 1.00 48.64 296 PHE C CA 1
ATOM 7058 C C . PHE C 1 296 ? 117.603 83.795 79.905 1.00 48.64 296 PHE C C 1
ATOM 7059 O O . PHE C 1 296 ? 117.922 84.963 80.139 1.00 48.64 296 PHE C O 1
ATOM 7067 N N . ALA C 1 297 ? 116.337 83.411 79.778 1.00 47.26 297 ALA C N 1
ATOM 7068 C CA . ALA C 1 297 ? 115.216 84.319 79.971 1.00 47.26 297 ALA C CA 1
ATOM 7069 C C . ALA C 1 297 ? 114.648 84.140 81.372 1.00 47.26 297 ALA C C 1
ATOM 7070 O O . ALA C 1 297 ? 114.482 83.012 81.846 1.00 47.26 297 ALA C O 1
ATOM 7072 N N . ASN C 1 298 ? 114.343 85.259 82.030 1.00 45.54 298 ASN C N 1
ATOM 7073 C CA . ASN C 1 298 ? 113.915 85.205 83.424 1.00 45.54 298 ASN C CA 1
ATOM 7074 C C . ASN C 1 298 ? 112.441 84.834 83.543 1.00 45.54 298 ASN C C 1
ATOM 7075 O O . ASN C 1 298 ? 112.094 83.814 84.149 1.00 45.54 298 ASN C O 1
ATOM 7080 N N . GLN C 1 299 ? 111.561 85.646 82.969 1.00 43.50 299 GLN C N 1
ATOM 7081 C CA . GLN C 1 299 ? 110.129 85.427 83.085 1.00 43.50 299 GLN C CA 1
ATOM 7082 C C . GLN C 1 299 ? 109.592 84.664 81.876 1.00 43.50 299 GLN C C 1
ATOM 7083 O O . GLN C 1 299 ? 110.273 84.479 80.866 1.00 43.50 299 GLN C O 1
ATOM 7089 N N . ILE C 1 300 ? 108.344 84.221 81.995 1.00 46.54 300 ILE C N 1
ATOM 7090 C CA . ILE C 1 300 ? 107.649 83.485 80.937 1.00 46.54 300 ILE C CA 1
ATOM 7091 C C . ILE C 1 300 ? 107.167 84.412 79.812 1.00 46.54 300 ILE C C 1
ATOM 7092 O O . ILE C 1 300 ? 107.343 84.038 78.641 1.00 46.54 300 ILE C O 1
ATOM 7097 N N . PRO C 1 301 ? 106.581 85.608 80.054 1.00 50.35 301 PRO C N 1
ATOM 7098 C CA . PRO C 1 301 ? 106.336 86.506 78.906 1.00 50.35 301 PRO C CA 1
ATOM 7099 C C . PRO C 1 301 ? 107.601 87.025 78.241 1.00 50.35 301 PRO C C 1
ATOM 7100 O O . PRO C 1 301 ? 107.564 87.350 77.048 1.00 50.35 301 PRO C O 1
ATOM 7104 N N . VAL C 1 302 ? 108.716 87.122 78.969 1.00 49.79 302 VAL C N 1
ATOM 7105 C CA . VAL C 1 302 ? 109.981 87.464 78.327 1.00 49.79 302 VAL C CA 1
ATOM 7106 C C . VAL C 1 302 ? 110.499 86.282 77.516 1.00 49.79 302 VAL C C 1
ATOM 7107 O O . VAL C 1 302 ? 111.118 86.465 76.460 1.00 49.79 302 VAL C O 1
ATOM 7111 N N . TYR C 1 303 ? 110.237 85.056 77.976 1.00 53.91 303 TYR C N 1
ATOM 7112 C CA . TYR C 1 303 ? 110.641 83.873 77.223 1.00 53.91 303 TYR C CA 1
ATOM 7113 C C . TYR C 1 303 ? 109.770 83.684 75.985 1.00 53.91 303 TYR C C 1
ATOM 7114 O O . TYR C 1 303 ? 110.261 83.251 74.936 1.00 53.91 303 TYR C O 1
ATOM 7123 N N . GLU C 1 304 ? 108.478 84.005 76.088 1.00 58.39 304 GLU C N 1
ATOM 7124 C CA . GLU C 1 304 ? 107.582 83.860 74.944 1.00 58.39 304 GLU C CA 1
ATOM 7125 C C . GLU C 1 304 ? 107.841 84.933 73.893 1.00 58.39 304 GLU C C 1
ATOM 7126 O O . GLU C 1 304 ? 107.695 84.680 72.692 1.00 58.39 304 GLU C O 1
ATOM 7132 N N . GLN C 1 305 ? 108.214 86.141 74.327 1.00 59.50 305 GLN C N 1
ATOM 7133 C CA . GLN C 1 305 ? 108.508 87.213 73.380 1.00 59.50 305 GLN C CA 1
ATOM 7134 C C . GLN C 1 305 ? 109.815 86.955 72.638 1.00 59.50 305 GLN C C 1
ATOM 7135 O O . GLN C 1 305 ? 109.903 87.179 71.425 1.00 59.50 305 GLN C O 1
ATOM 7141 N N . GLN C 1 306 ? 110.836 86.471 73.345 1.00 60.17 306 GLN C N 1
ATOM 7142 C CA . GLN C 1 306 ? 112.129 86.186 72.735 1.00 60.17 306 GLN C CA 1
ATOM 7143 C C . GLN C 1 306 ? 112.149 84.885 71.942 1.00 60.17 306 GLN C C 1
ATOM 7144 O O . GLN C 1 306 ? 113.160 84.592 71.296 1.00 60.17 306 GLN C O 1
ATOM 7150 N N . LYS C 1 307 ? 111.070 84.102 71.970 1.00 63.81 307 LYS C N 1
ATOM 7151 C CA . LYS C 1 307 ? 111.000 82.878 71.183 1.00 63.81 307 LYS C CA 1
ATOM 7152 C C . LYS C 1 307 ? 110.404 83.108 69.801 1.00 63.81 307 LYS C C 1
ATOM 7153 O O . LYS C 1 307 ? 110.785 82.419 68.848 1.00 63.81 307 LYS C O 1
ATOM 7159 N N . SER C 1 308 ? 109.484 84.065 69.670 1.00 70.39 308 SER C N 1
ATOM 7160 C CA . SER C 1 308 ? 108.886 84.353 68.372 1.00 70.39 308 SER C CA 1
ATOM 7161 C C . SER C 1 308 ? 109.841 85.129 67.472 1.00 70.39 308 SER C C 1
ATOM 7162 O O . SER C 1 308 ? 109.875 84.901 66.258 1.00 70.39 308 SER C O 1
ATOM 7165 N N . VAL C 1 309 ? 110.618 86.048 68.046 1.00 72.16 309 VAL C N 1
ATOM 7166 C CA . VAL C 1 309 ? 111.537 86.850 67.244 1.00 72.16 309 VAL C CA 1
ATOM 7167 C C . VAL C 1 309 ? 112.769 86.042 66.835 1.00 72.16 309 VAL C C 1
ATOM 7168 O O . VAL C 1 309 ? 113.293 86.219 65.730 1.00 72.16 309 VAL C O 1
ATOM 7172 N N . PHE C 1 310 ? 113.264 85.157 67.709 1.00 78.00 310 PHE C N 1
ATOM 7173 C CA . PHE C 1 310 ? 114.429 84.349 67.363 1.00 78.00 310 PHE C CA 1
ATOM 7174 C C . PHE C 1 310 ? 114.090 83.272 66.341 1.00 78.00 310 PHE C C 1
ATOM 7175 O O . PHE C 1 310 ? 114.963 82.855 65.571 1.00 78.00 310 PHE C O 1
ATOM 7183 N N . SER C 1 311 ? 112.839 82.809 66.318 1.00 85.11 311 SER C N 1
ATOM 7184 C CA . SER C 1 311 ? 112.433 81.821 65.325 1.00 85.11 311 SER C CA 1
ATOM 7185 C C . SER C 1 311 ? 112.196 82.463 63.963 1.00 85.11 311 SER C C 1
ATOM 7186 O O . SER C 1 311 ? 112.534 81.875 62.930 1.00 85.11 311 SER C O 1
ATOM 7189 N N . LYS C 1 312 ? 111.617 83.667 63.944 1.00 94.35 312 LYS C N 1
ATOM 7190 C CA . LYS C 1 312 ? 111.346 84.352 62.685 1.00 94.35 312 LYS C CA 1
ATOM 7191 C C . LYS C 1 312 ? 112.603 84.942 62.059 1.00 94.35 312 LYS C C 1
ATOM 7192 O O . LYS C 1 312 ? 112.591 85.267 60.866 1.00 94.35 312 LYS C O 1
ATOM 7198 N N . TYR C 1 313 ? 113.680 85.091 62.828 1.00 97.92 313 TYR C N 1
ATOM 7199 C CA . TYR C 1 313 ? 114.929 85.626 62.300 1.00 97.92 313 TYR C CA 1
ATOM 7200 C C . TYR C 1 313 ? 115.847 84.522 61.786 1.00 97.92 313 TYR C C 1
ATOM 7201 O O . TYR C 1 313 ? 116.327 84.590 60.650 1.00 97.92 313 TYR C O 1
ATOM 7210 N N . PHE C 1 314 ? 116.100 83.505 62.605 1.00 98.01 314 PHE C N 1
ATOM 7211 C CA . PHE C 1 314 ? 116.972 82.395 62.221 1.00 98.01 314 PHE C CA 1
ATOM 7212 C C . PHE C 1 314 ? 116.185 81.245 61.598 1.00 98.01 314 PHE C C 1
ATOM 7213 O O . PHE C 1 314 ? 116.271 80.098 62.035 1.00 98.01 314 PHE C O 1
ATOM 7221 N N . GLU C 1 315 ? 115.405 81.549 60.561 1.00 116.12 315 GLU C N 1
ATOM 7222 C CA . GLU C 1 315 ? 114.665 80.536 59.821 1.00 116.12 315 GLU C CA 1
ATOM 7223 C C . GLU C 1 315 ? 115.204 80.291 58.421 1.00 116.12 315 GLU C C 1
ATOM 7224 O O . GLU C 1 315 ? 115.130 79.161 57.935 1.00 116.12 315 GLU C O 1
ATOM 7230 N N . ARG C 1 316 ? 115.741 81.320 57.762 1.00 122.16 316 ARG C N 1
ATOM 7231 C CA . ARG C 1 316 ? 116.331 81.138 56.442 1.00 122.16 316 ARG C CA 1
ATOM 7232 C C . ARG C 1 316 ? 117.710 80.497 56.517 1.00 122.16 316 ARG C C 1
ATOM 7233 O O . ARG C 1 316 ? 118.122 79.810 55.576 1.00 122.16 316 ARG C O 1
ATOM 7241 N N . HIS C 1 317 ? 118.432 80.707 57.619 1.00 114.29 317 HIS C N 1
ATOM 7242 C CA . HIS C 1 317 ? 119.769 80.151 57.782 1.00 114.29 317 HIS C CA 1
ATOM 7243 C C . HIS C 1 317 ? 119.763 78.669 58.136 1.00 114.29 317 HIS C C 1
ATOM 7244 O O . HIS C 1 317 ? 120.825 78.038 58.096 1.00 114.29 317 HIS C O 1
ATOM 7251 N N . GLY C 1 318 ? 118.610 78.101 58.480 1.00 111.32 318 GLY C N 1
ATOM 7252 C CA . GLY C 1 318 ? 118.532 76.691 58.807 1.00 111.32 318 GLY C CA 1
ATOM 7253 C C . GLY C 1 318 ? 119.041 76.359 60.194 1.00 111.32 318 GLY C C 1
ATOM 7254 O O . GLY C 1 318 ? 119.962 75.551 60.347 1.00 111.32 318 GLY C O 1
ATOM 7255 N N . TYR C 1 319 ? 118.451 76.977 61.213 1.00 106.00 319 TYR C N 1
ATOM 7256 C CA . TYR C 1 319 ? 118.834 76.753 62.598 1.00 106.00 319 TYR C CA 1
ATOM 7257 C C . TYR C 1 319 ? 117.669 76.143 63.366 1.00 106.00 319 TYR C C 1
ATOM 7258 O O . TYR C 1 319 ? 116.503 76.304 62.993 1.00 106.00 319 TYR C O 1
ATOM 7267 N N . ARG C 1 320 ? 118.000 75.437 64.445 1.00 93.69 320 ARG C N 1
ATOM 7268 C CA . ARG C 1 320 ? 117.028 74.671 65.224 1.00 93.69 320 ARG C CA 1
ATOM 7269 C C . ARG C 1 320 ? 116.657 75.471 66.470 1.00 93.69 320 ARG C C 1
ATOM 7270 O O . ARG C 1 320 ? 117.333 75.391 67.499 1.00 93.69 320 ARG C O 1
ATOM 7278 N N . VAL C 1 321 ? 115.578 76.245 66.369 1.00 88.16 321 VAL C N 1
ATOM 7279 C CA . VAL C 1 321 ? 115.097 77.061 67.474 1.00 88.16 321 VAL C CA 1
ATOM 7280 C C . VAL C 1 321 ? 114.070 76.254 68.267 1.00 88.16 321 VAL C C 1
ATOM 7281 O O . VAL C 1 321 ? 113.246 75.530 67.702 1.00 88.16 321 VAL C O 1
ATOM 7285 N N . THR C 1 322 ? 114.109 76.387 69.592 1.00 83.97 322 THR C N 1
ATOM 7286 C CA . THR C 1 322 ? 113.186 75.686 70.479 1.00 83.97 322 THR C CA 1
ATOM 7287 C C . THR C 1 322 ? 113.069 76.481 71.776 1.00 83.97 322 THR C C 1
ATOM 7288 O O . THR C 1 322 ? 113.534 77.622 71.869 1.00 83.97 322 THR C O 1
ATOM 7292 N N . GLY C 1 323 ? 112.443 75.874 72.782 1.00 76.54 323 GLY C N 1
ATOM 7293 C CA . GLY C 1 323 ? 112.239 76.523 74.062 1.00 76.54 323 GLY C CA 1
ATOM 7294 C C . GLY C 1 323 ? 111.853 75.552 75.160 1.00 76.54 323 GLY C C 1
ATOM 7295 O O . GLY C 1 323 ? 110.988 74.694 74.962 1.00 76.54 323 GLY C O 1
ATOM 7296 N N . ILE C 1 324 ? 112.488 75.678 76.322 1.00 63.29 324 ILE C N 1
ATOM 7297 C CA . ILE C 1 324 ? 112.268 74.782 77.453 1.00 63.29 324 ILE C CA 1
ATOM 7298 C C . ILE C 1 324 ? 111.722 75.614 78.604 1.00 63.29 324 ILE C C 1
ATOM 7299 O O . ILE C 1 324 ? 112.466 76.373 79.239 1.00 63.29 324 ILE C O 1
ATOM 7304 N N . SER C 1 325 ? 110.428 75.478 78.872 1.00 68.92 325 SER C N 1
ATOM 7305 C CA . SER C 1 325 ? 109.759 76.167 79.965 1.00 68.92 325 SER C CA 1
ATOM 7306 C C . SER C 1 325 ? 109.484 75.186 81.102 1.00 68.92 325 SER C C 1
ATOM 7307 O O . SER C 1 325 ? 109.871 74.015 81.055 1.00 68.92 325 SER C O 1
ATOM 7310 N N . GLY C 1 326 ? 108.809 75.684 82.141 1.00 70.07 326 GLY C N 1
ATOM 7311 C CA . GLY C 1 326 ? 108.475 74.835 83.271 1.00 70.07 326 GLY C CA 1
ATOM 7312 C C . GLY C 1 326 ? 107.367 73.845 82.974 1.00 70.07 326 GLY C C 1
ATOM 7313 O O . GLY C 1 326 ? 107.327 72.759 83.560 1.00 70.07 326 GLY C O 1
ATOM 7314 N N . ALA C 1 327 ? 106.455 74.199 82.068 1.00 79.83 327 ALA C N 1
ATOM 7315 C CA . ALA C 1 327 ? 105.374 73.318 81.651 1.00 79.83 327 ALA C CA 1
ATOM 7316 C C . ALA C 1 327 ? 105.741 72.473 80.436 1.00 79.83 327 ALA C C 1
ATOM 7317 O O . ALA C 1 327 ? 104.848 71.929 79.776 1.00 79.83 327 ALA C O 1
ATOM 7319 N N . THR C 1 328 ? 107.028 72.353 80.129 1.00 83.19 328 THR C N 1
ATOM 7320 C CA . THR C 1 328 ? 107.504 71.644 78.948 1.00 83.19 328 THR C CA 1
ATOM 7321 C C . THR C 1 328 ? 108.505 70.549 79.283 1.00 83.19 328 THR C C 1
ATOM 7322 O O . THR C 1 328 ? 108.453 69.465 78.692 1.00 83.19 328 THR C O 1
ATOM 7326 N N . ALA C 1 329 ? 109.365 70.769 80.277 1.00 91.79 329 ALA C N 1
ATOM 7327 C CA . ALA C 1 329 ? 110.474 69.873 80.587 1.00 91.79 329 ALA C CA 1
ATOM 7328 C C . ALA C 1 329 ? 110.071 68.651 81.411 1.00 91.79 329 ALA C C 1
ATOM 7329 O O . ALA C 1 329 ? 110.957 67.973 81.943 1.00 91.79 329 ALA C O 1
ATOM 7331 N N . GLU C 1 330 ? 108.782 68.347 81.535 1.00 104.72 330 GLU C N 1
ATOM 7332 C CA . GLU C 1 330 ? 108.351 67.172 82.283 1.00 104.72 330 GLU C CA 1
ATOM 7333 C C . GLU C 1 330 ? 108.454 65.934 81.397 1.00 104.72 330 GLU C C 1
ATOM 7334 O O . GLU C 1 330 ? 107.897 65.906 80.293 1.00 104.72 330 GLU C O 1
ATOM 7340 N N . ASN C 1 331 ? 109.216 64.937 81.872 1.00 112.63 331 ASN C N 1
ATOM 7341 C CA . ASN C 1 331 ? 109.447 63.647 81.202 1.00 112.63 331 ASN C CA 1
ATOM 7342 C C . ASN C 1 331 ? 110.110 63.804 79.832 1.00 112.63 331 ASN C C 1
ATOM 7343 O O . ASN C 1 331 ? 109.931 62.964 78.946 1.00 112.63 331 ASN C O 1
ATOM 7348 N N . VAL C 1 332 ? 110.875 64.869 79.645 1.00 105.68 332 VAL C N 1
ATOM 7349 C CA . VAL C 1 332 ? 111.648 65.105 78.426 1.00 105.68 332 VAL C CA 1
ATOM 7350 C C . VAL C 1 332 ? 113.126 65.077 78.793 1.00 105.68 332 VAL C C 1
ATOM 7351 O O . VAL C 1 332 ? 113.519 65.724 79.771 1.00 105.68 332 VAL C O 1
ATOM 7355 N N . PRO C 1 333 ? 113.965 64.336 78.066 1.00 103.05 333 PRO C N 1
ATOM 7356 C CA . PRO C 1 333 ? 115.412 64.351 78.341 1.00 103.05 333 PRO C CA 1
ATOM 7357 C C . PRO C 1 333 ? 116.029 65.692 77.969 1.00 103.05 333 PRO C C 1
ATOM 7358 O O . PRO C 1 333 ? 115.875 66.173 76.844 1.00 103.05 333 PRO C O 1
ATOM 7362 N N . VAL C 1 334 ? 116.722 66.300 78.936 1.00 95.21 334 VAL C N 1
ATOM 7363 C CA . VAL C 1 334 ? 117.357 67.596 78.712 1.00 95.21 334 VAL C CA 1
ATOM 7364 C C . VAL C 1 334 ? 118.558 67.449 77.783 1.00 95.21 334 VAL C C 1
ATOM 7365 O O . VAL C 1 334 ? 118.837 68.330 76.958 1.00 95.21 334 VAL C O 1
ATOM 7369 N N . GLU C 1 335 ? 119.272 66.322 77.883 1.00 96.43 335 GLU C N 1
ATOM 7370 C CA . GLU C 1 335 ? 120.446 66.076 77.050 1.00 96.43 335 GLU C CA 1
ATOM 7371 C C . GLU C 1 335 ? 120.102 65.891 75.576 1.00 96.43 335 GLU C C 1
ATOM 7372 O O . GLU C 1 335 ? 120.971 66.095 74.721 1.00 96.43 335 GLU C O 1
ATOM 7378 N N . GLN C 1 336 ? 118.862 65.514 75.259 1.00 96.26 336 GLN C N 1
ATOM 7379 C CA . GLN C 1 336 ? 118.468 65.349 73.865 1.00 96.26 336 GLN C CA 1
ATOM 7380 C C . GLN C 1 336 ? 118.136 66.680 73.203 1.00 96.26 336 GLN C C 1
ATOM 7381 O O . GLN C 1 336 ? 118.361 66.839 71.998 1.00 96.26 336 GLN C O 1
ATOM 7387 N N . ILE C 1 337 ? 117.597 67.636 73.963 1.00 91.13 337 ILE C N 1
ATOM 7388 C CA . ILE C 1 337 ? 117.239 68.931 73.390 1.00 91.13 337 ILE C CA 1
ATOM 7389 C C . ILE C 1 337 ? 118.488 69.760 73.111 1.00 91.13 337 ILE C C 1
ATOM 7390 O O . ILE C 1 337 ? 118.579 70.445 72.085 1.00 91.13 337 ILE C O 1
ATOM 7395 N N . VAL C 1 338 ? 119.477 69.702 74.007 1.00 88.14 338 VAL C N 1
ATOM 7396 C CA . VAL C 1 338 ? 120.689 70.493 73.824 1.00 88.14 338 VAL C CA 1
ATOM 7397 C C . VAL C 1 338 ? 121.618 69.895 72.774 1.00 88.14 338 VAL C C 1
ATOM 7398 O O . VAL C 1 338 ? 122.496 70.600 72.261 1.00 88.14 338 VAL C O 1
ATOM 7402 N N . GLU C 1 339 ? 121.452 68.615 72.438 1.00 90.10 339 GLU C N 1
ATOM 7403 C CA . GLU C 1 339 ? 122.253 67.987 71.396 1.00 90.10 339 GLU C CA 1
ATOM 7404 C C . GLU C 1 339 ? 121.635 68.124 70.012 1.00 90.10 339 GLU C C 1
ATOM 7405 O O . GLU C 1 339 ? 122.352 68.000 69.013 1.00 90.10 339 GLU C O 1
ATOM 7411 N N . ASN C 1 340 ? 120.331 68.380 69.929 1.00 94.56 340 ASN C N 1
ATOM 7412 C CA . ASN C 1 340 ? 119.627 68.465 68.658 1.00 94.56 340 ASN C CA 1
ATOM 7413 C C . ASN C 1 340 ? 119.303 69.905 68.272 1.00 94.56 340 ASN C C 1
ATOM 7414 O O . ASN C 1 340 ? 118.865 70.154 67.143 1.00 94.56 340 ASN C O 1
ATOM 7419 N N . ASN C 1 341 ? 119.554 70.868 69.155 1.00 90.11 341 ASN C N 1
ATOM 7420 C CA . ASN C 1 341 ? 119.229 72.259 68.882 1.00 90.11 341 ASN C CA 1
ATOM 7421 C C . ASN C 1 341 ? 120.409 73.138 69.273 1.00 90.11 341 ASN C C 1
ATOM 7422 O O . ASN C 1 341 ? 121.329 72.708 69.973 1.00 90.11 341 ASN C O 1
ATOM 7427 N N . ASP C 1 342 ? 120.353 74.395 68.831 1.00 85.83 342 ASP C N 1
ATOM 7428 C CA . ASP C 1 342 ? 121.435 75.354 69.030 1.00 85.83 342 ASP C CA 1
ATOM 7429 C C . ASP C 1 342 ? 120.985 76.690 69.600 1.00 85.83 342 ASP C C 1
ATOM 7430 O O . ASP C 1 342 ? 121.839 77.448 70.075 1.00 85.83 342 ASP C O 1
ATOM 7435 N N . ILE C 1 343 ? 119.692 77.009 69.564 1.00 79.56 343 ILE C N 1
ATOM 7436 C CA . ILE C 1 343 ? 119.173 78.338 69.881 1.00 79.56 343 ILE C CA 1
ATOM 7437 C C . ILE C 1 343 ? 118.271 78.170 71.107 1.00 79.56 343 ILE C C 1
ATOM 7438 O O . ILE C 1 343 ? 117.153 78.698 71.156 1.00 79.56 343 ILE C O 1
ATOM 7443 N N . ILE C 1 344 ? 118.705 77.327 72.051 1.00 62.97 344 ILE C N 1
ATOM 7444 C CA . ILE C 1 344 ? 117.900 77.030 73.233 1.00 62.97 344 ILE C CA 1
ATOM 7445 C C . ILE C 1 344 ? 117.710 78.275 74.098 1.00 62.97 344 ILE C C 1
ATOM 7446 O O . ILE C 1 344 ? 118.645 79.051 74.334 1.00 62.97 344 ILE C O 1
ATOM 7451 N N . ILE C 1 345 ? 116.474 78.469 74.565 1.00 54.11 345 ILE C N 1
ATOM 7452 C CA . ILE C 1 345 ? 116.071 79.637 75.346 1.00 54.11 345 ILE C CA 1
ATOM 7453 C C . ILE C 1 345 ? 115.603 79.102 76.701 1.00 54.11 345 ILE C C 1
ATOM 7454 O O . ILE C 1 345 ? 114.614 79.577 77.270 1.00 54.11 345 ILE C O 1
ATOM 7459 N N . LEU C 1 346 ? 116.268 78.050 77.180 1.00 52.60 346 LEU C N 1
ATOM 7460 C CA . LEU C 1 346 ? 115.832 77.333 78.375 1.00 52.60 346 LEU C CA 1
ATOM 7461 C C . LEU C 1 346 ? 115.916 78.204 79.628 1.00 52.60 346 LEU C C 1
ATOM 7462 O O . LEU C 1 346 ? 116.773 79.084 79.749 1.00 52.60 346 LEU C O 1
ATOM 7467 N N . THR C 1 347 ? 114.996 77.945 80.556 1.00 55.59 347 THR C N 1
ATOM 7468 C CA . THR C 1 347 ? 114.925 78.689 81.807 1.00 55.59 347 THR C CA 1
ATOM 7469 C C . THR C 1 347 ? 116.118 78.334 82.696 1.00 55.59 347 THR C C 1
ATOM 7470 O O . THR C 1 347 ? 116.459 77.155 82.830 1.00 55.59 347 THR C O 1
ATOM 7474 N N . PRO C 1 348 ? 116.783 79.332 83.297 1.00 51.94 348 PRO C N 1
ATOM 7475 C CA . PRO C 1 348 ? 117.948 79.035 84.153 1.00 51.94 348 PRO C CA 1
ATOM 7476 C C . PRO C 1 348 ? 117.616 78.284 85.433 1.00 51.94 348 PRO C C 1
ATOM 7477 O O . PRO C 1 348 ? 118.521 77.671 86.012 1.00 51.94 348 PRO C O 1
ATOM 7481 N N . GLN C 1 349 ? 116.364 78.318 85.900 1.00 52.84 349 GLN C N 1
ATOM 7482 C CA . GLN C 1 349 ? 115.990 77.537 87.076 1.00 52.84 349 GLN C CA 1
ATOM 7483 C C . GLN C 1 349 ? 115.989 76.042 86.776 1.00 52.84 349 GLN C C 1
ATOM 7484 O O . GLN C 1 349 ? 116.273 75.230 87.665 1.00 52.84 349 GLN C O 1
ATOM 7490 N N . ILE C 1 350 ? 115.696 75.662 85.530 1.00 56.63 350 ILE C N 1
ATOM 7491 C CA . ILE C 1 350 ? 115.781 74.259 85.139 1.00 56.63 350 ILE C CA 1
ATOM 7492 C C . ILE C 1 350 ? 117.237 73.814 85.055 1.00 56.63 350 ILE C C 1
ATOM 7493 O O . ILE C 1 350 ? 117.553 72.646 85.315 1.00 56.63 350 ILE C O 1
ATOM 7498 N N . LEU C 1 351 ? 118.146 74.731 84.711 1.00 57.58 351 LEU C N 1
ATOM 7499 C CA . LEU C 1 351 ? 119.559 74.378 84.608 1.00 57.58 351 LEU C CA 1
ATOM 7500 C C . LEU C 1 351 ? 120.189 74.158 85.978 1.00 57.58 351 LEU C C 1
ATOM 7501 O O . LEU C 1 351 ? 121.127 73.362 86.104 1.00 57.58 351 LEU C O 1
ATOM 7506 N N . VAL C 1 352 ? 119.701 74.856 87.007 1.00 57.35 352 VAL C N 1
ATOM 7507 C CA . VAL C 1 352 ? 120.185 74.623 88.365 1.00 57.35 352 VAL C CA 1
ATOM 7508 C C . VAL C 1 352 ? 119.726 73.256 88.863 1.00 57.35 352 VAL C C 1
ATOM 7509 O O . VAL C 1 352 ? 120.490 72.523 89.505 1.00 57.35 352 VAL C O 1
ATOM 7513 N N . ASN C 1 353 ? 118.483 72.879 88.548 1.00 63.92 353 ASN C N 1
ATOM 7514 C CA . ASN C 1 353 ? 117.988 71.554 88.908 1.00 63.92 353 ASN C CA 1
ATOM 7515 C C . ASN C 1 353 ? 118.664 70.457 88.094 1.00 63.92 353 ASN C C 1
ATOM 7516 O O . ASN C 1 353 ? 118.794 69.324 88.572 1.00 63.92 353 ASN C O 1
ATOM 7521 N N . ASN C 1 354 ? 119.099 70.768 86.872 1.00 71.56 354 ASN C N 1
ATOM 7522 C CA . ASN C 1 354 ? 119.768 69.771 86.044 1.00 71.56 354 ASN C CA 1
ATOM 7523 C C . ASN C 1 354 ? 121.222 69.579 86.458 1.00 71.56 354 ASN C C 1
ATOM 7524 O O . ASN C 1 354 ? 121.744 68.461 86.391 1.00 71.56 354 ASN C O 1
ATOM 7529 N N . LEU C 1 355 ? 121.888 70.655 86.893 1.00 71.73 355 LEU C N 1
ATOM 7530 C CA . LEU C 1 355 ? 123.290 70.573 87.292 1.00 71.73 355 LEU C CA 1
ATOM 7531 C C . LEU C 1 355 ? 123.493 69.789 88.583 1.00 71.73 355 LEU C C 1
ATOM 7532 O O . LEU C 1 355 ? 124.611 69.333 88.845 1.00 71.73 355 LEU C O 1
ATOM 7537 N N . LYS C 1 356 ? 122.447 69.625 89.392 1.00 78.27 356 LYS C N 1
ATOM 7538 C CA . LYS C 1 356 ? 122.542 68.841 90.616 1.00 78.27 356 LYS C CA 1
ATOM 7539 C C . LYS C 1 356 ? 122.186 67.376 90.401 1.00 78.27 356 LYS C C 1
ATOM 7540 O O . LYS C 1 356 ? 122.667 66.513 91.145 1.00 78.27 356 LYS C O 1
ATOM 7546 N N . LYS C 1 357 ? 121.358 67.074 89.398 1.00 81.06 357 LYS C N 1
ATOM 7547 C CA . LYS C 1 357 ? 120.937 65.698 89.163 1.00 81.06 357 LYS C CA 1
ATOM 7548 C C . LYS C 1 357 ? 122.003 64.881 88.443 1.00 81.06 357 LYS C C 1
ATOM 7549 O O . LYS C 1 357 ? 122.028 63.652 88.576 1.00 81.06 357 LYS C O 1
ATOM 7555 N N . GLY C 1 358 ? 122.883 65.530 87.684 1.00 83.98 358 GLY C N 1
ATOM 7556 C CA . GLY C 1 358 ? 123.950 64.823 87.004 1.00 83.98 358 GLY C CA 1
ATOM 7557 C C . GLY C 1 358 ? 124.038 65.103 85.518 1.00 83.98 358 GLY C C 1
ATOM 7558 O O . GLY C 1 358 ? 125.118 64.997 84.928 1.00 83.98 358 GLY C O 1
ATOM 7559 N N . THR C 1 359 ? 122.912 65.449 84.898 1.00 85.00 359 THR C N 1
ATOM 7560 C CA . THR C 1 359 ? 122.913 65.800 83.484 1.00 85.00 359 THR C CA 1
ATOM 7561 C C . THR C 1 359 ? 123.578 67.156 83.270 1.00 85.00 359 THR C C 1
ATOM 7562 O O . THR C 1 359 ? 123.507 68.044 84.127 1.00 85.00 359 THR C O 1
ATOM 7566 N N . ILE C 1 360 ? 124.200 67.307 82.098 1.00 86.13 360 ILE C N 1
ATOM 7567 C CA . ILE C 1 360 ? 125.058 68.434 81.709 1.00 86.13 360 ILE C CA 1
ATOM 7568 C C . ILE C 1 360 ? 126.126 68.655 82.777 1.00 86.13 360 ILE C C 1
ATOM 7569 O O . ILE C 1 360 ? 126.016 69.598 83.574 1.00 86.13 360 ILE C O 1
ATOM 7574 N N . PRO C 1 361 ? 127.142 67.784 82.866 1.00 86.56 361 PRO C N 1
ATOM 7575 C CA . PRO C 1 361 ? 128.091 67.865 83.992 1.00 86.56 361 PRO C CA 1
ATOM 7576 C C . PRO C 1 361 ? 129.008 69.077 83.957 1.00 86.56 361 PRO C C 1
ATOM 7577 O O . PRO C 1 361 ? 129.607 69.401 84.990 1.00 86.56 361 PRO C O 1
ATOM 7581 N N . SER C 1 362 ? 129.141 69.755 82.819 1.00 88.73 362 SER C N 1
ATOM 7582 C CA . SER C 1 362 ? 129.994 70.929 82.725 1.00 88.73 362 SER C CA 1
ATOM 7583 C C . SER C 1 362 ? 129.338 71.961 81.819 1.00 88.73 362 SER C C 1
ATOM 7584 O O . SER C 1 362 ? 128.485 71.639 80.989 1.00 88.73 362 SER C O 1
ATOM 7587 N N . LEU C 1 363 ? 129.752 73.213 81.993 1.00 84.11 363 LEU C N 1
ATOM 7588 C CA . LEU C 1 363 ? 129.259 74.323 81.189 1.00 84.11 363 LEU C CA 1
ATOM 7589 C C . LEU C 1 363 ? 130.057 74.528 79.908 1.00 84.11 363 LEU C C 1
ATOM 7590 O O . LEU C 1 363 ? 129.806 75.500 79.188 1.00 84.11 363 LEU C O 1
ATOM 7595 N N . SER C 1 364 ? 131.007 73.641 79.607 1.00 89.19 364 SER C N 1
ATOM 7596 C CA . SER C 1 364 ? 131.836 73.775 78.416 1.00 89.19 364 SER C CA 1
ATOM 7597 C C . SER C 1 364 ? 131.118 73.368 77.136 1.00 89.19 364 SER C C 1
ATOM 7598 O O . SER C 1 364 ? 131.660 73.590 76.048 1.00 89.19 364 SER C O 1
ATOM 7601 N N . ILE C 1 365 ? 129.926 72.772 77.236 1.00 82.94 365 ILE C N 1
ATOM 7602 C CA . ILE C 1 365 ? 129.165 72.428 76.039 1.00 82.94 365 ILE C CA 1
ATOM 7603 C C . ILE C 1 365 ? 128.605 73.681 75.378 1.00 82.94 365 ILE C C 1
ATOM 7604 O O . ILE C 1 365 ? 128.425 73.719 74.154 1.00 82.94 365 ILE C O 1
ATOM 7609 N N . PHE C 1 366 ? 128.332 74.722 76.159 1.00 78.30 366 PHE C N 1
ATOM 7610 C CA . PHE C 1 366 ? 127.849 75.979 75.611 1.00 78.30 366 PHE C CA 1
ATOM 7611 C C . PHE C 1 366 ? 129.011 76.797 75.057 1.00 78.30 366 PHE C C 1
ATOM 7612 O O . PHE C 1 366 ? 130.181 76.556 75.367 1.00 78.30 366 PHE C O 1
ATOM 7620 N N . THR C 1 367 ? 128.675 77.782 74.224 1.00 75.94 367 THR C N 1
ATOM 7621 C CA . THR C 1 367 ? 129.699 78.603 73.591 1.00 75.94 367 THR C CA 1
ATOM 7622 C C . THR C 1 367 ? 129.409 80.088 73.782 1.00 75.94 367 THR C C 1
ATOM 7623 O O . THR C 1 367 ? 130.331 80.910 73.795 1.00 75.94 367 THR C O 1
ATOM 7627 N N . LEU C 1 368 ? 128.135 80.443 73.955 1.00 69.93 368 LEU C N 1
ATOM 7628 C CA . LEU C 1 368 ? 127.755 81.848 74.100 1.00 69.93 368 LEU C CA 1
ATOM 7629 C C . LEU C 1 368 ? 126.546 81.919 75.029 1.00 69.93 368 LEU C C 1
ATOM 7630 O O . LEU C 1 368 ? 125.407 81.767 74.579 1.00 69.93 368 LEU C O 1
ATOM 7635 N N . MET C 1 369 ? 126.795 82.169 76.311 1.00 59.42 369 MET C N 1
ATOM 7636 C CA . MET C 1 369 ? 125.724 82.348 77.281 1.00 59.42 369 MET C CA 1
ATOM 7637 C C . MET C 1 369 ? 125.294 83.810 77.269 1.00 59.42 369 MET C C 1
ATOM 7638 O O . MET C 1 369 ? 126.118 84.704 77.488 1.00 59.42 369 MET C O 1
ATOM 7643 N N . ILE C 1 370 ? 124.013 84.051 77.011 1.00 52.57 370 ILE C N 1
ATOM 7644 C CA . ILE C 1 370 ? 123.457 85.398 76.964 1.00 52.57 370 ILE C CA 1
ATOM 7645 C C . ILE C 1 370 ? 122.510 85.544 78.145 1.00 52.57 370 ILE C C 1
ATOM 7646 O O . ILE C 1 370 ? 121.423 84.953 78.161 1.00 52.57 370 ILE C O 1
ATOM 7651 N N . PHE C 1 371 ? 122.921 86.331 79.135 1.00 47.43 371 PHE C N 1
ATOM 7652 C CA . PHE C 1 371 ? 122.130 86.553 80.340 1.00 47.43 371 PHE C CA 1
ATOM 7653 C C . PHE C 1 371 ? 121.246 87.776 80.128 1.00 47.43 371 PHE C C 1
ATOM 7654 O O . PHE C 1 371 ? 121.742 88.904 80.061 1.00 47.43 371 PHE C O 1
ATOM 7662 N N . ASP C 1 372 ? 119.939 87.554 80.018 1.00 48.76 372 ASP C N 1
ATOM 7663 C CA . ASP C 1 372 ? 118.992 88.657 79.940 1.00 48.76 372 ASP C CA 1
ATOM 7664 C C . ASP C 1 372 ? 118.705 89.176 81.342 1.00 48.76 372 ASP C C 1
ATOM 7665 O O . ASP C 1 372 ? 118.460 88.383 82.259 1.00 48.76 372 ASP C O 1
ATOM 7670 N N . GLU C 1 373 ? 118.729 90.505 81.492 1.00 50.77 373 GLU C N 1
ATOM 7671 C CA . GLU C 1 373 ? 118.611 91.216 82.772 1.00 50.77 373 GLU C CA 1
ATOM 7672 C C . GLU C 1 373 ? 119.658 90.723 83.774 1.00 50.77 373 GLU C C 1
ATOM 7673 O O . GLU C 1 373 ? 119.347 90.184 84.837 1.00 50.77 373 GLU C O 1
ATOM 7679 N N . CYS C 1 374 ? 120.926 90.923 83.406 1.00 51.64 374 CYS C N 1
ATOM 7680 C CA . CYS C 1 374 ? 122.058 90.411 84.173 1.00 51.64 374 CYS C CA 1
ATOM 7681 C C . CYS C 1 374 ? 122.339 91.197 85.449 1.00 51.64 374 CYS C C 1
ATOM 7682 O O . CYS C 1 374 ? 123.251 90.815 86.191 1.00 51.64 374 CYS C O 1
ATOM 7685 N N . HIS C 1 375 ? 121.599 92.271 85.732 1.00 49.33 375 HIS C N 1
ATOM 7686 C CA . HIS C 1 375 ? 121.805 93.035 86.956 1.00 49.33 375 HIS C CA 1
ATOM 7687 C C . HIS C 1 375 ? 121.220 92.357 88.190 1.00 49.33 375 HIS C C 1
ATOM 7688 O O . HIS C 1 375 ? 121.456 92.833 89.306 1.00 49.33 375 HIS C O 1
ATOM 7695 N N . ASN C 1 376 ? 120.470 91.268 88.021 1.00 47.44 376 ASN C N 1
ATOM 7696 C CA . ASN C 1 376 ? 119.934 90.504 89.140 1.00 47.44 376 ASN C CA 1
ATOM 7697 C C . ASN C 1 376 ? 120.945 89.532 89.736 1.00 47.44 376 ASN C C 1
ATOM 7698 O O . ASN C 1 376 ? 120.625 88.859 90.722 1.00 47.44 376 ASN C O 1
ATOM 7703 N N . THR C 1 377 ? 122.148 89.442 89.167 1.00 52.62 377 THR C N 1
ATOM 7704 C CA . THR C 1 377 ? 123.181 88.516 89.635 1.00 52.62 377 THR C CA 1
ATOM 7705 C C . THR C 1 377 ? 123.929 89.137 90.817 1.00 52.62 377 THR C C 1
ATOM 7706 O O . THR C 1 377 ? 125.085 89.556 90.724 1.00 52.62 377 THR C O 1
ATOM 7710 N N . SER C 1 378 ? 123.236 89.199 91.954 1.00 55.33 378 SER C N 1
ATOM 7711 C CA . SER C 1 378 ? 123.790 89.782 93.168 1.00 55.33 378 SER C CA 1
ATOM 7712 C C . SER C 1 378 ? 123.988 88.750 94.271 1.00 55.33 378 SER C C 1
ATOM 7713 O O . SER C 1 378 ? 125.101 88.600 94.783 1.00 55.33 378 SER C O 1
ATOM 7716 N N . LYS C 1 379 ? 122.936 88.021 94.646 1.00 48.17 379 LYS C N 1
ATOM 7717 C CA . LYS C 1 379 ? 123.027 87.056 95.741 1.00 48.17 379 LYS C CA 1
ATOM 7718 C C . LYS C 1 379 ? 121.931 86.015 95.576 1.00 48.17 379 LYS C C 1
ATOM 7719 O O . LYS C 1 379 ? 120.750 86.372 95.508 1.00 48.17 379 LYS C O 1
ATOM 7725 N N . GLN C 1 380 ? 122.329 84.744 95.469 1.00 47.23 380 GLN C N 1
ATOM 7726 C CA . GLN C 1 380 ? 121.469 83.559 95.485 1.00 47.23 380 GLN C CA 1
ATOM 7727 C C . GLN C 1 380 ? 120.469 83.510 94.332 1.00 47.23 380 GLN C C 1
ATOM 7728 O O . GLN C 1 380 ? 119.490 82.757 94.402 1.00 47.23 380 GLN C O 1
ATOM 7734 N N . HIS C 1 381 ? 120.684 84.287 93.274 1.00 45.50 381 HIS C N 1
ATOM 7735 C CA . HIS C 1 381 ? 119.795 84.273 92.127 1.00 45.50 381 HIS C CA 1
ATOM 7736 C C . HIS C 1 381 ? 120.004 82.996 91.313 1.00 45.50 381 HIS C C 1
ATOM 7737 O O . HIS C 1 381 ? 121.046 82.346 91.423 1.00 45.50 381 HIS C O 1
ATOM 7744 N N . PRO C 1 382 ? 119.005 82.594 90.517 1.00 45.46 382 PRO C N 1
ATOM 7745 C CA . PRO C 1 382 ? 119.251 81.539 89.517 1.00 45.46 382 PRO C CA 1
ATOM 7746 C C . PRO C 1 382 ? 120.303 81.913 88.485 1.00 45.46 382 PRO C C 1
ATOM 7747 O O . PRO C 1 382 ? 120.957 81.020 87.932 1.00 45.46 382 PRO C O 1
ATOM 7751 N N . TYR C 1 383 ? 120.481 83.207 88.204 1.00 44.54 383 TYR C N 1
ATOM 7752 C CA . TYR C 1 383 ? 121.635 83.642 87.425 1.00 44.54 383 TYR C CA 1
ATOM 7753 C C . TYR C 1 383 ? 122.925 83.462 88.216 1.00 44.54 383 TYR C C 1
ATOM 7754 O O . TYR C 1 383 ? 123.969 83.123 87.647 1.00 44.54 383 TYR C O 1
ATOM 7763 N N . ASN C 1 384 ? 122.869 83.686 89.529 1.00 50.72 384 ASN C N 1
ATOM 7764 C CA . ASN C 1 384 ? 124.038 83.561 90.390 1.00 50.72 384 ASN C CA 1
ATOM 7765 C C . ASN C 1 384 ? 124.371 82.118 90.741 1.00 50.72 384 ASN C C 1
ATOM 7766 O O . ASN C 1 384 ? 125.478 81.857 91.225 1.00 50.72 384 ASN C O 1
ATOM 7771 N N . MET C 1 385 ? 123.454 81.179 90.511 1.00 55.20 385 MET C N 1
ATOM 7772 C CA . MET C 1 385 ? 123.724 79.776 90.793 1.00 55.20 385 MET C CA 1
ATOM 7773 C C . MET C 1 385 ? 124.373 79.055 89.621 1.00 55.20 385 MET C C 1
ATOM 7774 O O . MET C 1 385 ? 124.985 78.000 89.821 1.00 55.20 385 MET C O 1
ATOM 7779 N N . ILE C 1 386 ? 124.253 79.596 88.408 1.00 54.85 386 ILE C N 1
ATOM 7780 C CA . ILE C 1 386 ? 125.005 79.065 87.277 1.00 54.85 386 ILE C CA 1
ATOM 7781 C C . ILE C 1 386 ? 126.465 79.493 87.367 1.00 54.85 386 ILE C C 1
ATOM 7782 O O . ILE C 1 386 ? 127.376 78.710 87.074 1.00 54.85 386 ILE C O 1
ATOM 7787 N N . MET C 1 387 ? 126.709 80.735 87.800 1.00 59.13 387 MET C N 1
ATOM 7788 C CA . MET C 1 387 ? 128.068 81.248 87.933 1.00 59.13 387 MET C CA 1
ATOM 7789 C C . MET C 1 387 ? 128.840 80.602 89.077 1.00 59.13 387 MET C C 1
ATOM 7790 O O . MET C 1 387 ? 130.068 80.727 89.123 1.00 59.13 387 MET C O 1
ATOM 7795 N N . PHE C 1 388 ? 128.159 79.918 90.000 1.00 63.72 388 PHE C N 1
ATOM 7796 C CA . PHE C 1 388 ? 128.865 79.193 91.049 1.00 63.72 388 PHE C CA 1
ATOM 7797 C C . PHE C 1 388 ? 129.514 77.921 90.522 1.00 63.72 388 PHE C C 1
ATOM 7798 O O . PHE C 1 388 ? 130.450 77.411 91.147 1.00 63.72 388 PHE C O 1
ATOM 7806 N N . ASN C 1 389 ? 129.037 77.400 89.391 1.00 71.97 389 ASN C N 1
ATOM 7807 C CA . ASN C 1 389 ? 129.692 76.288 88.716 1.00 71.97 389 ASN C CA 1
ATOM 7808 C C . ASN C 1 389 ? 130.668 76.755 87.646 1.00 71.97 389 ASN C C 1
ATOM 7809 O O . ASN C 1 389 ? 131.620 76.033 87.327 1.00 71.97 389 ASN C O 1
ATOM 7814 N N . TYR C 1 390 ? 130.440 77.943 87.076 1.00 77.38 390 TYR C N 1
ATOM 7815 C CA . TYR C 1 390 ? 131.372 78.500 86.100 1.00 77.38 390 TYR C CA 1
ATOM 7816 C C . TYR C 1 390 ? 132.682 78.908 86.762 1.00 77.38 390 TYR C C 1
ATOM 7817 O O . TYR C 1 390 ? 133.768 78.609 86.251 1.00 77.38 390 TYR C O 1
ATOM 7826 N N . LEU C 1 391 ? 132.599 79.600 87.902 1.00 77.46 391 LEU C N 1
ATOM 7827 C CA . LEU C 1 391 ? 133.801 80.002 88.621 1.00 77.46 391 LEU C CA 1
ATOM 7828 C C . LEU C 1 391 ? 134.485 78.827 89.306 1.00 77.46 391 LEU C C 1
ATOM 7829 O O . LEU C 1 391 ? 135.687 78.901 89.582 1.00 77.46 391 LEU C O 1
ATOM 7834 N N . ASP C 1 392 ? 133.751 77.748 89.587 1.00 82.45 392 ASP C N 1
ATOM 7835 C CA . ASP C 1 392 ? 134.374 76.545 90.124 1.00 82.45 392 ASP C CA 1
ATOM 7836 C C . ASP C 1 392 ? 135.147 75.787 89.052 1.00 82.45 392 ASP C C 1
ATOM 7837 O O . ASP C 1 392 ? 136.170 75.163 89.355 1.00 82.45 392 ASP C O 1
ATOM 7842 N N . GLN C 1 393 ? 134.678 75.833 87.804 1.00 90.61 393 GLN C N 1
ATOM 7843 C CA . GLN C 1 393 ? 135.385 75.178 86.710 1.00 90.61 393 GLN C CA 1
ATOM 7844 C C . GLN C 1 393 ? 136.604 75.976 86.262 1.00 90.61 393 GLN C C 1
ATOM 7845 O O . GLN C 1 393 ? 137.619 75.383 85.877 1.00 90.61 393 GLN C O 1
ATOM 7851 N N . LYS C 1 394 ? 136.526 77.308 86.306 1.00 86.46 394 LYS C N 1
ATOM 7852 C CA . LYS C 1 394 ? 137.655 78.130 85.881 1.00 86.46 394 LYS C CA 1
ATOM 7853 C C . LYS C 1 394 ? 138.770 78.123 86.919 1.00 86.46 394 LYS C C 1
ATOM 7854 O O . LYS C 1 394 ? 139.951 78.016 86.569 1.00 86.46 394 LYS C O 1
ATOM 7860 N N . LEU C 1 395 ? 138.418 78.229 88.198 1.00 86.40 395 LEU C N 1
ATOM 7861 C CA . LEU C 1 395 ? 139.394 78.244 89.279 1.00 86.40 395 LEU C CA 1
ATOM 7862 C C . LEU C 1 395 ? 139.697 76.853 89.821 1.00 86.40 395 LEU C C 1
ATOM 7863 O O . LEU C 1 395 ? 140.312 76.738 90.886 1.00 86.40 395 LEU C O 1
ATOM 7868 N N . GLY C 1 396 ? 139.284 75.801 89.120 1.00 94.60 396 GLY C N 1
ATOM 7869 C CA . GLY C 1 396 ? 139.522 74.440 89.543 1.00 94.60 396 GLY C CA 1
ATOM 7870 C C . GLY C 1 396 ? 140.690 73.744 88.884 1.00 94.60 396 GLY C C 1
ATOM 7871 O O . GLY C 1 396 ? 140.969 72.588 89.217 1.00 94.60 396 GLY C O 1
ATOM 7872 N N . GLY C 1 397 ? 141.385 74.406 87.959 1.00 101.25 397 GLY C N 1
ATOM 7873 C CA . GLY C 1 397 ? 142.536 73.833 87.301 1.00 101.25 397 GLY C CA 1
ATOM 7874 C C . GLY C 1 397 ? 142.252 73.161 85.974 1.00 101.25 397 GLY C C 1
ATOM 7875 O O . GLY C 1 397 ? 143.172 73.020 85.159 1.00 101.25 397 GLY C O 1
ATOM 7876 N N . SER C 1 398 ? 141.013 72.743 85.731 1.00 103.03 398 SER C N 1
ATOM 7877 C CA . SER C 1 398 ? 140.634 72.028 84.516 1.00 103.03 398 SER C CA 1
ATOM 7878 C C . SER C 1 398 ? 139.747 72.884 83.617 1.00 103.03 398 SER C C 1
ATOM 7879 O O . SER C 1 398 ? 138.801 72.391 82.998 1.00 103.03 398 SER C O 1
ATOM 7882 N N . SER C 1 399 ? 140.038 74.182 83.547 1.00 104.57 399 SER C N 1
ATOM 7883 C CA . SER C 1 399 ? 139.278 75.102 82.707 1.00 104.57 399 SER C CA 1
ATOM 7884 C C . SER C 1 399 ? 139.595 74.840 81.239 1.00 104.57 399 SER C C 1
ATOM 7885 O O . SER C 1 399 ? 140.719 75.080 80.785 1.00 104.57 399 SER C O 1
ATOM 7888 N N . GLY C 1 400 ? 138.608 74.347 80.496 1.00 100.33 400 GLY C N 1
ATOM 7889 C CA . GLY C 1 400 ? 138.776 74.074 79.089 1.00 100.33 400 GLY C CA 1
ATOM 7890 C C . GLY C 1 400 ? 138.082 75.100 78.215 1.00 100.33 400 GLY C C 1
ATOM 7891 O O . GLY C 1 400 ? 138.340 76.304 78.308 1.00 100.33 400 GLY C O 1
ATOM 7892 N N . PRO C 1 401 ? 137.180 74.639 77.341 1.00 99.23 401 PRO C N 1
ATOM 7893 C CA . PRO C 1 401 ? 136.445 75.566 76.450 1.00 99.23 401 PRO C CA 1
ATOM 7894 C C . PRO C 1 401 ? 135.268 76.248 77.146 1.00 99.23 401 PRO C C 1
ATOM 7895 O O . PRO C 1 401 ? 134.102 75.868 77.033 1.00 99.23 401 PRO C O 1
ATOM 7899 N N . LEU C 1 402 ? 135.583 77.306 77.895 1.00 90.83 402 LEU C N 1
ATOM 7900 C CA . LEU C 1 402 ? 134.556 78.030 78.630 1.00 90.83 402 LEU C CA 1
ATOM 7901 C C . LEU C 1 402 ? 133.785 78.955 77.689 1.00 90.83 402 LEU C C 1
ATOM 7902 O O . LEU C 1 402 ? 134.374 79.551 76.782 1.00 90.83 402 LEU C O 1
ATOM 7907 N N . PRO C 1 403 ? 132.476 79.091 77.876 1.00 78.69 403 PRO C N 1
ATOM 7908 C CA . PRO C 1 403 ? 131.686 79.966 77.007 1.00 78.69 403 PRO C CA 1
ATOM 7909 C C . PRO C 1 403 ? 131.814 81.427 77.420 1.00 78.69 403 PRO C C 1
ATOM 7910 O O . PRO C 1 403 ? 132.427 81.771 78.431 1.00 78.69 403 PRO C O 1
ATOM 7914 N N . GLN C 1 404 ? 131.213 82.291 76.607 1.00 72.68 404 GLN C N 1
ATOM 7915 C CA . GLN C 1 404 ? 131.180 83.719 76.886 1.00 72.68 404 GLN C CA 1
ATOM 7916 C C . GLN C 1 404 ? 129.984 84.044 77.771 1.00 72.68 404 GLN C C 1
ATOM 7917 O O . GLN C 1 404 ? 128.909 83.459 77.622 1.00 72.68 404 GLN C O 1
ATOM 7923 N N . VAL C 1 405 ? 130.178 84.988 78.693 1.00 59.13 405 VAL C N 1
ATOM 7924 C CA . VAL C 1 405 ? 129.198 85.271 79.737 1.00 59.13 405 VAL C CA 1
ATOM 7925 C C . VAL C 1 405 ? 128.718 86.702 79.474 1.00 59.13 405 VAL C C 1
ATOM 7926 O O . VAL C 1 405 ? 128.580 87.523 80.390 1.00 59.13 405 VAL C O 1
ATOM 7930 N N . ILE C 1 406 ? 128.583 87.042 78.188 1.00 54.00 406 ILE C N 1
ATOM 7931 C CA . ILE C 1 406 ? 128.009 88.327 77.799 1.00 54.00 406 ILE C C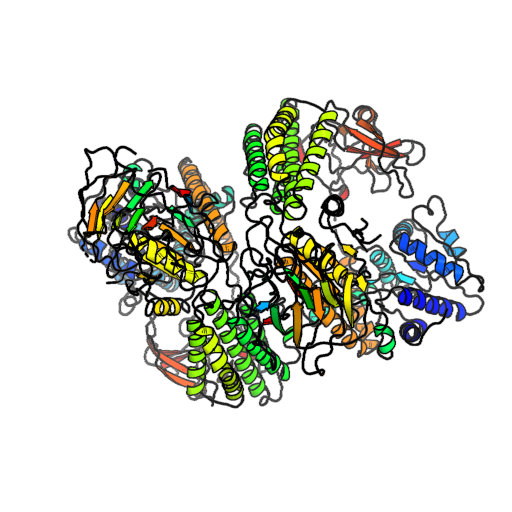A 1
ATOM 7932 C C . ILE C 1 406 ? 126.576 88.431 78.306 1.00 54.00 406 ILE C C 1
ATOM 7933 O O . ILE C 1 406 ? 125.743 87.549 78.064 1.00 54.00 406 ILE C O 1
ATOM 7938 N N . GLY C 1 407 ? 126.286 89.510 79.033 1.00 51.31 407 GLY C N 1
ATOM 7939 C CA . GLY C 1 407 ? 124.997 89.658 79.680 1.00 51.31 407 GLY C CA 1
ATOM 7940 C C . GLY C 1 407 ? 124.279 90.952 79.360 1.00 51.31 407 GLY C C 1
ATOM 7941 O O . GLY C 1 407 ? 124.786 92.042 79.641 1.00 51.31 407 GLY C O 1
ATOM 7942 N N . LEU C 1 408 ? 123.093 90.839 78.769 1.00 53.13 408 LEU C N 1
ATOM 7943 C CA . LEU C 1 408 ? 122.281 92.003 78.448 1.00 53.13 408 LEU C CA 1
ATOM 7944 C C . LEU C 1 408 ? 121.545 92.506 79.684 1.00 53.13 408 LEU C C 1
ATOM 7945 O O . LEU C 1 408 ? 121.149 91.729 80.558 1.00 53.13 408 LEU C O 1
ATOM 7950 N N . THR C 1 409 ? 121.351 93.821 79.742 1.00 55.38 409 THR C N 1
ATOM 7951 C CA . THR C 1 409 ? 120.689 94.467 80.869 1.00 55.38 409 THR C CA 1
ATOM 7952 C C . THR C 1 409 ? 120.152 95.815 80.405 1.00 55.38 409 THR C C 1
ATOM 7953 O O . THR C 1 409 ? 120.323 96.210 79.249 1.00 55.38 409 THR C O 1
ATOM 7957 N N . ALA C 1 410 ? 119.477 96.513 81.320 1.00 58.64 410 ALA C N 1
ATOM 7958 C CA . ALA C 1 410 ? 118.996 97.863 81.070 1.00 58.64 410 ALA C CA 1
ATOM 7959 C C . ALA C 1 410 ? 119.526 98.895 82.054 1.00 58.64 410 ALA C C 1
ATOM 7960 O O . ALA C 1 410 ? 119.460 100.092 81.755 1.00 58.64 410 ALA C O 1
ATOM 7962 N N . SER C 1 411 ? 120.047 98.472 83.204 1.00 61.23 411 SER C N 1
ATOM 7963 C CA . SER C 1 411 ? 120.589 99.389 84.199 1.00 61.23 411 SER C CA 1
ATOM 7964 C C . SER C 1 411 ? 121.609 98.636 85.038 1.00 61.23 411 SER C C 1
ATOM 7965 O O . SER C 1 411 ? 121.330 97.525 85.498 1.00 61.23 411 SER C O 1
ATOM 7968 N N . VAL C 1 412 ? 122.788 99.235 85.221 1.00 60.48 412 VAL C N 1
ATOM 7969 C CA . VAL C 1 412 ? 123.835 98.588 86.007 1.00 60.48 412 VAL C CA 1
ATOM 7970 C C . VAL C 1 412 ? 123.473 98.588 87.487 1.00 60.48 412 VAL C C 1
ATOM 7971 O O . VAL C 1 412 ? 123.690 97.597 88.195 1.00 60.48 412 VAL C O 1
ATOM 7975 N N . GLY C 1 413 ? 122.904 99.683 87.974 1.00 65.03 413 GLY C N 1
ATOM 7976 C CA . GLY C 1 413 ? 122.475 99.770 89.353 1.00 65.03 413 GLY C CA 1
ATOM 7977 C C . GLY C 1 413 ? 123.605 100.136 90.300 1.00 65.03 413 GLY C C 1
ATOM 7978 O O . GLY C 1 413 ? 124.785 99.907 90.040 1.00 65.03 413 GLY C O 1
ATOM 7979 N N . VAL C 1 414 ? 123.219 100.722 91.430 1.00 68.36 414 VAL C N 1
ATOM 7980 C CA . VAL C 1 414 ? 124.149 101.123 92.478 1.00 68.36 414 VAL C CA 1
ATOM 7981 C C . VAL C 1 414 ? 123.955 100.287 93.738 1.00 68.36 414 VAL C C 1
ATOM 7982 O O . VAL C 1 414 ? 124.919 99.779 94.313 1.00 68.36 414 VAL C O 1
ATOM 7986 N N . GLY C 1 415 ? 122.709 100.126 94.176 1.00 73.24 415 GLY C N 1
ATOM 7987 C CA . GLY C 1 415 ? 122.412 99.289 95.321 1.00 73.24 415 GLY C CA 1
ATOM 7988 C C . GLY C 1 415 ? 122.286 100.054 96.621 1.00 73.24 415 GLY C C 1
ATOM 7989 O O . GLY C 1 415 ? 121.383 100.880 96.781 1.00 73.24 415 GLY C O 1
ATOM 7990 N N . ASP C 1 416 ? 123.191 99.786 97.559 1.00 75.38 416 ASP C N 1
ATOM 7991 C CA . ASP C 1 416 ? 123.194 100.417 98.873 1.00 75.38 416 ASP C CA 1
ATOM 7992 C C . ASP C 1 416 ? 124.484 101.196 99.102 1.00 75.38 416 ASP C C 1
ATOM 7993 O O . ASP C 1 416 ? 125.063 101.171 100.190 1.00 75.38 416 ASP C O 1
ATOM 7998 N N . ALA C 1 417 ? 124.947 101.899 98.074 1.00 71.47 417 ALA C N 1
ATOM 7999 C CA . ALA C 1 417 ? 126.161 102.696 98.149 1.00 71.47 417 ALA C CA 1
ATOM 8000 C C . ALA C 1 417 ? 125.810 104.177 98.194 1.00 71.47 417 ALA C C 1
ATOM 8001 O O . ALA C 1 417 ? 124.823 104.618 97.598 1.00 71.47 417 ALA C O 1
ATOM 8003 N N . LYS C 1 418 ? 126.630 104.943 98.910 1.00 69.84 418 LYS C N 1
ATOM 8004 C CA . LYS C 1 418 ? 126.376 106.360 99.128 1.00 69.84 418 LYS C CA 1
ATOM 8005 C C . LYS C 1 418 ? 127.413 107.278 98.502 1.00 69.84 418 LYS C C 1
ATOM 8006 O O . LYS C 1 418 ? 127.085 108.423 98.182 1.00 69.84 418 LYS C O 1
ATOM 8012 N N . ASN C 1 419 ? 128.646 106.818 98.320 1.00 72.82 419 ASN C N 1
ATOM 8013 C CA . ASN C 1 419 ? 129.712 107.621 97.742 1.00 72.82 419 ASN C CA 1
ATOM 8014 C C . ASN C 1 419 ? 130.206 106.975 96.454 1.00 72.82 419 ASN C C 1
ATOM 8015 O O . ASN C 1 419 ? 129.814 105.861 96.098 1.00 72.82 419 ASN C O 1
ATOM 8020 N N . THR C 1 420 ? 131.068 107.710 95.744 1.00 73.08 420 THR C N 1
ATOM 8021 C CA . THR C 1 420 ? 131.597 107.232 94.469 1.00 73.08 420 THR C CA 1
ATOM 8022 C C . THR C 1 420 ? 132.544 106.052 94.675 1.00 73.08 420 THR C C 1
ATOM 8023 O O . THR C 1 420 ? 132.523 105.086 93.901 1.00 73.08 420 THR C O 1
ATOM 8027 N N . ASP C 1 421 ? 133.345 106.089 95.745 1.00 77.09 421 ASP C N 1
ATOM 8028 C CA . ASP C 1 421 ? 134.242 104.982 96.060 1.00 77.09 421 ASP C CA 1
ATOM 8029 C C . ASP C 1 421 ? 133.492 103.731 96.501 1.00 77.09 421 ASP C C 1
ATOM 8030 O O . ASP C 1 421 ? 134.025 102.625 96.362 1.00 77.09 421 ASP C O 1
ATOM 8035 N N . GLU C 1 422 ? 132.275 103.878 97.024 1.00 74.17 422 GLU C N 1
ATOM 8036 C CA . GLU C 1 422 ? 131.440 102.729 97.347 1.00 74.17 422 GLU C CA 1
ATOM 8037 C C . GLU C 1 422 ? 130.624 102.254 96.153 1.00 74.17 422 GLU C C 1
ATOM 8038 O O . GLU C 1 422 ? 130.391 101.048 96.013 1.00 74.17 422 GLU C O 1
ATOM 8044 N N . ALA C 1 423 ? 130.180 103.176 95.294 1.00 68.00 423 ALA C N 1
ATOM 8045 C CA . ALA C 1 423 ? 129.481 102.793 94.073 1.00 68.00 423 ALA C CA 1
ATOM 8046 C C . ALA C 1 423 ? 130.414 102.170 93.044 1.00 68.00 423 ALA C C 1
ATOM 8047 O O . ALA C 1 423 ? 129.944 101.455 92.152 1.00 68.00 423 ALA C O 1
ATOM 8049 N N . LEU C 1 424 ? 131.721 102.429 93.144 1.00 69.62 424 LEU C N 1
ATOM 8050 C CA . LEU C 1 424 ? 132.676 101.786 92.249 1.00 69.62 424 LEU C CA 1
ATOM 8051 C C . LEU C 1 424 ? 132.862 100.315 92.597 1.00 69.62 424 LEU C C 1
ATOM 8052 O O . LEU C 1 424 ? 133.067 99.490 91.701 1.00 69.62 424 LEU C O 1
ATOM 8057 N N . ASP C 1 425 ? 132.769 99.966 93.882 1.00 68.80 425 ASP C N 1
ATOM 8058 C CA . ASP C 1 425 ? 132.958 98.583 94.303 1.00 68.80 425 ASP C CA 1
ATOM 8059 C C . ASP C 1 425 ? 131.785 97.693 93.912 1.00 68.80 425 ASP C C 1
ATOM 8060 O O . ASP C 1 425 ? 131.966 96.479 93.771 1.00 68.80 425 ASP C O 1
ATOM 8065 N N . TYR C 1 426 ? 130.592 98.265 93.732 1.00 62.86 426 TYR C N 1
ATOM 8066 C CA . TYR C 1 426 ? 129.435 97.464 93.344 1.00 62.86 426 TYR C CA 1
ATOM 8067 C C . TYR C 1 426 ? 129.520 97.032 91.885 1.00 62.86 426 TYR C C 1
ATOM 8068 O O . TYR C 1 426 ? 129.099 95.922 91.536 1.00 62.86 426 TYR C O 1
ATOM 8077 N N . ILE C 1 427 ? 130.044 97.900 91.016 1.00 63.49 427 ILE C N 1
ATOM 8078 C CA . ILE C 1 427 ? 130.103 97.584 89.591 1.00 63.49 427 ILE C CA 1
ATOM 8079 C C . ILE C 1 427 ? 131.186 96.548 89.311 1.00 63.49 427 ILE C C 1
ATOM 8080 O O . ILE C 1 427 ? 130.981 95.616 88.524 1.00 63.49 427 ILE C O 1
ATOM 8085 N N . CYS C 1 428 ? 132.349 96.680 89.957 1.00 70.90 428 CYS C N 1
ATOM 8086 C CA . CYS C 1 428 ? 133.406 95.687 89.789 1.00 70.90 428 CYS C CA 1
ATOM 8087 C C . CYS C 1 428 ? 133.077 94.362 90.465 1.00 70.90 428 CYS C C 1
ATOM 8088 O O . CYS C 1 428 ? 133.663 93.338 90.103 1.00 70.90 428 CYS C O 1
ATOM 8091 N N . LYS C 1 429 ? 132.160 94.356 91.435 1.00 63.10 429 LYS C N 1
ATOM 8092 C CA . LYS C 1 429 ? 131.687 93.095 91.995 1.00 63.10 429 LYS C CA 1
ATOM 8093 C C . LYS C 1 429 ? 130.711 92.399 91.055 1.00 63.10 429 LYS C C 1
ATOM 8094 O O . LYS C 1 429 ? 130.616 91.166 91.067 1.00 63.10 429 LYS C O 1
ATOM 8100 N N . LEU C 1 430 ? 129.986 93.168 90.239 1.00 63.07 430 LEU C N 1
ATOM 8101 C CA . LEU C 1 430 ? 129.090 92.571 89.254 1.00 63.07 430 LEU C CA 1
ATOM 8102 C C . LEU C 1 430 ? 129.874 91.946 88.107 1.00 63.07 430 LEU C C 1
ATOM 8103 O O . LEU C 1 430 ? 129.542 90.846 87.648 1.00 63.07 430 LEU C O 1
ATOM 8108 N N . CYS C 1 431 ? 130.916 92.632 87.629 1.00 69.19 431 CYS C N 1
ATOM 8109 C CA . CYS C 1 431 ? 131.764 92.072 86.583 1.00 69.19 431 CYS C CA 1
ATOM 8110 C C . CYS C 1 431 ? 132.632 90.927 87.089 1.00 69.19 431 CYS C C 1
ATOM 8111 O O . CYS C 1 431 ? 133.043 90.082 86.288 1.00 69.19 431 CYS C O 1
ATOM 8114 N N . ALA C 1 432 ? 132.928 90.882 88.391 1.00 71.76 432 ALA C N 1
ATOM 8115 C CA . ALA C 1 432 ? 133.651 89.740 88.941 1.00 71.76 432 ALA C CA 1
ATOM 8116 C C . ALA C 1 432 ? 132.756 88.511 89.017 1.00 71.76 432 ALA C C 1
ATOM 8117 O O . ALA C 1 432 ? 133.197 87.394 88.725 1.00 71.76 432 ALA C O 1
ATOM 8119 N N . SER C 1 433 ? 131.492 88.699 89.406 1.00 64.65 433 SER C N 1
ATOM 8120 C CA . SER C 1 433 ? 130.550 87.587 89.456 1.00 64.65 433 SER C CA 1
ATOM 8121 C C . SER C 1 433 ? 130.085 87.162 88.070 1.00 64.65 433 SER C C 1
ATOM 8122 O O . SER C 1 433 ? 129.535 86.066 87.925 1.00 64.65 433 SER C O 1
ATOM 8125 N N . LEU C 1 434 ? 130.283 88.004 87.054 1.00 67.53 434 LEU C N 1
ATOM 8126 C CA . LEU C 1 434 ? 129.960 87.655 85.680 1.00 67.53 434 LEU C CA 1
ATOM 8127 C C . LEU C 1 434 ? 131.188 87.339 84.838 1.00 67.53 434 LEU C C 1
ATOM 8128 O O . LEU C 1 434 ? 131.026 86.944 83.678 1.00 67.53 434 LEU C O 1
ATOM 8133 N N . ASP C 1 435 ? 132.394 87.515 85.395 1.00 76.16 435 ASP C N 1
ATOM 8134 C CA . ASP C 1 435 ? 133.682 87.199 84.761 1.00 76.16 435 ASP C CA 1
ATOM 8135 C C . ASP C 1 435 ? 133.858 87.978 83.451 1.00 76.16 435 ASP C C 1
ATOM 8136 O O . ASP C 1 435 ? 134.007 87.411 82.367 1.00 76.16 435 ASP C O 1
ATOM 8141 N N . ALA C 1 436 ? 133.817 89.303 83.569 1.00 78.50 436 ALA C N 1
ATOM 8142 C CA . ALA C 1 436 ? 133.933 90.185 82.418 1.00 78.50 436 ALA C CA 1
ATOM 8143 C C . ALA C 1 436 ? 134.874 91.339 82.733 1.00 78.50 436 ALA C C 1
ATOM 8144 O O . ALA C 1 436 ? 135.225 91.592 83.889 1.00 78.50 436 ALA C O 1
ATOM 8146 N N . SER C 1 437 ?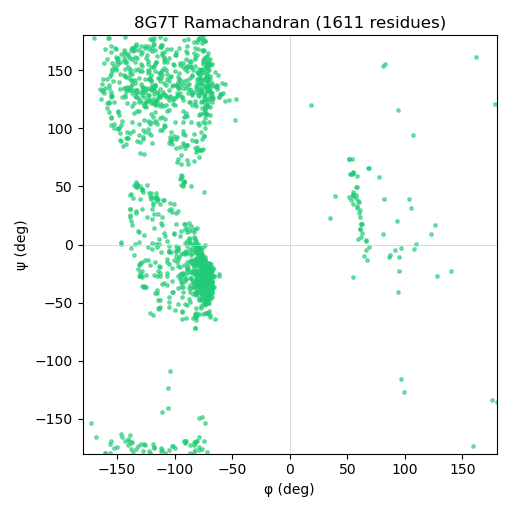 135.277 92.051 81.679 1.00 77.89 437 SER C N 1
ATOM 8147 C CA . SER C 1 437 ? 136.184 93.185 81.806 1.00 77.89 437 SER C CA 1
ATOM 8148 C C . SER C 1 437 ? 135.718 94.450 81.099 1.00 77.89 437 SER C C 1
ATOM 8149 O O . SER C 1 437 ? 136.138 95.541 81.504 1.00 77.89 437 SER C O 1
ATOM 8152 N N . VAL C 1 438 ? 134.881 94.353 80.069 1.00 67.34 438 VAL C N 1
ATOM 8153 C CA . VAL C 1 438 ? 134.490 95.497 79.254 1.00 67.34 438 VAL C CA 1
ATOM 8154 C C . VAL C 1 438 ? 133.013 95.786 79.485 1.00 67.34 438 VAL C C 1
ATOM 8155 O O . VAL C 1 438 ? 132.182 94.871 79.478 1.00 67.34 438 VAL C O 1
ATOM 8159 N N . ILE C 1 439 ? 132.691 97.061 79.692 1.00 66.99 439 ILE C N 1
ATOM 8160 C CA . ILE C 1 439 ? 131.315 97.527 79.839 1.00 66.99 439 ILE C CA 1
ATOM 8161 C C . ILE C 1 439 ? 131.021 98.392 78.620 1.00 66.99 439 ILE C C 1
ATOM 8162 O O . ILE C 1 439 ? 131.391 99.572 78.579 1.00 66.99 439 ILE C O 1
ATOM 8167 N N . ALA C 1 440 ? 130.357 97.812 77.623 1.00 70.88 440 ALA C N 1
ATOM 8168 C CA . ALA C 1 440 ? 130.092 98.508 76.370 1.00 70.88 440 ALA C CA 1
ATOM 8169 C C . ALA C 1 440 ? 128.942 99.492 76.553 1.00 70.88 440 ALA C C 1
ATOM 8170 O O . ALA C 1 440 ? 127.840 99.103 76.954 1.00 70.88 440 ALA C O 1
ATOM 8172 N N . THR C 1 441 ? 129.202 100.764 76.258 1.00 86.53 441 THR C N 1
ATOM 8173 C CA . THR C 1 441 ? 128.191 101.808 76.317 1.00 86.53 441 THR C CA 1
ATOM 8174 C C . THR C 1 441 ? 128.338 102.699 75.091 1.00 86.53 441 THR C C 1
ATOM 8175 O O . THR C 1 441 ? 129.315 102.609 74.344 1.00 86.53 441 THR C O 1
ATOM 8179 N N . VAL C 1 442 ? 127.351 103.566 74.889 1.00 100.48 442 VAL C N 1
ATOM 8180 C CA . VAL C 1 442 ? 127.354 104.471 73.745 1.00 100.48 442 VAL C CA 1
ATOM 8181 C C . VAL C 1 442 ? 128.177 105.704 74.098 1.00 100.48 442 VAL C C 1
ATOM 8182 O O . VAL C 1 442 ? 127.863 106.420 75.055 1.00 100.48 442 VAL C O 1
ATOM 8186 N N . LYS C 1 443 ? 129.235 105.954 73.324 1.00 111.75 443 LYS C N 1
ATOM 8187 C CA . LYS C 1 443 ? 130.080 107.119 73.528 1.00 111.75 443 LYS C CA 1
ATOM 8188 C C . LYS C 1 443 ? 130.347 107.902 72.250 1.00 111.75 443 LYS C C 1
ATOM 8189 O O . LYS C 1 443 ? 131.081 108.896 72.298 1.00 111.75 443 LYS C O 1
ATOM 8195 N N . HIS C 1 444 ? 129.774 107.494 71.118 1.00 112.16 444 HIS C N 1
ATOM 8196 C CA . HIS C 1 444 ? 129.969 108.188 69.851 1.00 112.16 444 HIS C CA 1
ATOM 8197 C C . HIS C 1 444 ? 128.680 108.512 69.111 1.00 112.16 444 HIS C C 1
ATOM 8198 O O . HIS C 1 444 ? 128.712 109.356 68.208 1.00 112.16 444 HIS C O 1
ATOM 8205 N N . ASN C 1 445 ? 127.559 107.883 69.452 1.00 114.67 445 ASN C N 1
ATOM 8206 C CA . ASN C 1 445 ? 126.297 108.031 68.733 1.00 114.67 445 ASN C CA 1
ATOM 8207 C C . ASN C 1 445 ? 125.169 108.371 69.699 1.00 114.67 445 ASN C C 1
ATOM 8208 O O . ASN C 1 445 ? 124.093 107.769 69.678 1.00 114.67 445 ASN C O 1
ATOM 8213 N N . LEU C 1 446 ? 125.416 109.349 70.577 1.00 113.92 446 LEU C N 1
ATOM 8214 C CA . LEU C 1 446 ? 124.421 109.761 71.563 1.00 113.92 446 LEU C CA 1
ATOM 8215 C C . LEU C 1 446 ? 123.229 110.481 70.940 1.00 113.92 446 LEU C C 1
ATOM 8216 O O . LEU C 1 446 ? 122.188 110.604 71.594 1.00 113.92 446 LEU C O 1
ATOM 8221 N N . GLU C 1 447 ? 123.352 110.960 69.699 1.00 117.88 447 GLU C N 1
ATOM 8222 C CA . GLU C 1 447 ? 122.262 111.679 69.054 1.00 117.88 447 GLU C CA 1
ATOM 8223 C C . GLU C 1 447 ? 121.132 110.762 68.608 1.00 117.88 447 GLU C C 1
ATOM 8224 O O . GLU C 1 447 ? 120.003 111.233 68.432 1.00 117.88 447 GLU C O 1
ATOM 8230 N N . GLU C 1 448 ? 121.409 109.474 68.408 1.00 122.01 448 GLU C N 1
ATOM 8231 C CA . GLU C 1 448 ? 120.355 108.532 68.051 1.00 122.01 448 GLU C CA 1
ATOM 8232 C C . GLU C 1 448 ? 119.526 108.131 69.266 1.00 122.01 448 GLU C C 1
ATOM 8233 O O . GLU C 1 448 ? 118.310 107.937 69.155 1.00 122.01 448 GLU C O 1
ATOM 8239 N N . LEU C 1 449 ? 120.166 108.000 70.429 1.00 121.86 449 LEU C N 1
ATOM 8240 C CA . LEU C 1 449 ? 119.501 107.528 71.637 1.00 121.86 449 LEU C CA 1
ATOM 8241 C C . LEU C 1 449 ? 118.584 108.579 72.252 1.00 121.86 449 LEU C C 1
ATOM 8242 O O . LEU C 1 449 ? 117.620 108.214 72.933 1.00 121.86 449 LEU C O 1
ATOM 8247 N N . GLU C 1 450 ? 118.831 109.867 71.998 1.00 123.58 450 GLU C N 1
ATOM 8248 C CA . GLU C 1 450 ? 118.005 110.912 72.597 1.00 123.58 450 GLU C CA 1
ATOM 8249 C C . GLU C 1 450 ? 116.629 111.000 71.945 1.00 123.58 450 GLU C C 1
ATOM 8250 O O . GLU C 1 450 ? 115.706 111.574 72.535 1.00 123.58 450 GLU C O 1
ATOM 8256 N N . GLN C 1 451 ? 116.476 110.463 70.730 1.00 117.88 451 GLN C N 1
ATOM 8257 C CA . GLN C 1 451 ? 115.180 110.499 70.057 1.00 117.88 451 GLN C CA 1
ATOM 8258 C C . GLN C 1 451 ? 114.169 109.589 70.746 1.00 117.88 451 GLN C C 1
ATOM 8259 O O . GLN C 1 451 ? 112.998 109.955 70.895 1.00 117.88 451 GLN C O 1
ATOM 8265 N N . VAL C 1 452 ? 114.603 108.410 71.182 1.00 119.50 452 VAL C N 1
ATOM 8266 C CA . VAL C 1 452 ? 113.761 107.476 71.924 1.00 119.50 452 VAL C CA 1
ATOM 8267 C C . VAL C 1 452 ? 114.485 107.134 73.229 1.00 119.50 452 VAL C C 1
ATOM 8268 O O . VAL C 1 452 ? 115.405 106.308 73.274 1.00 119.50 452 VAL C O 1
ATOM 8272 N N . VAL C 1 453 ? 114.115 107.836 74.298 1.00 119.93 453 VAL C N 1
ATOM 8273 C CA . VAL C 1 453 ? 114.711 107.600 75.610 1.00 119.93 453 VAL C CA 1
ATOM 8274 C C . VAL C 1 453 ? 113.678 107.295 76.690 1.00 119.93 453 VAL C C 1
ATOM 8275 O O . VAL C 1 453 ? 113.992 106.539 77.634 1.00 119.93 453 VAL C O 1
ATOM 8279 N N . TYR C 1 454 ? 112.432 107.765 76.541 1.00 118.98 454 TYR C N 1
ATOM 8280 C CA . TYR C 1 454 ? 111.334 107.624 77.508 1.00 118.98 454 TYR C CA 1
ATOM 8281 C C . TYR C 1 454 ? 111.737 108.139 78.892 1.00 118.98 454 TYR C C 1
ATOM 8282 O O . TYR C 1 454 ? 111.744 107.411 79.887 1.00 118.98 454 TYR C O 1
ATOM 8291 N N . LYS C 1 455 ? 112.075 109.425 78.937 1.00 108.77 455 LYS C N 1
ATOM 8292 C CA . LYS C 1 455 ? 112.505 110.086 80.168 1.00 108.77 455 LYS C CA 1
ATOM 8293 C C . LYS C 1 455 ? 111.666 111.338 80.388 1.00 108.77 455 LYS C C 1
ATOM 8294 O O . LYS C 1 455 ? 111.945 112.389 79.785 1.00 108.77 455 LYS C O 1
ATOM 8300 N N . PRO C 1 456 ? 110.639 111.272 81.227 1.00 95.75 456 PRO C N 1
ATOM 8301 C CA . PRO C 1 456 ? 109.839 112.459 81.535 1.00 95.75 456 PRO C CA 1
ATOM 8302 C C . PRO C 1 456 ? 110.504 113.289 82.629 1.00 95.75 456 PRO C C 1
ATOM 8303 O O . PRO C 1 456 ? 111.577 112.963 83.131 1.00 95.75 456 PRO C O 1
ATOM 8307 N N . GLN C 1 457 ? 109.838 114.380 82.996 1.00 87.07 457 GLN C N 1
ATOM 8308 C CA . GLN C 1 457 ? 110.303 115.261 84.057 1.00 87.07 457 GLN C CA 1
ATOM 8309 C C . GLN C 1 457 ? 109.499 115.011 85.326 1.00 87.07 457 GLN C C 1
ATOM 8310 O O . GLN C 1 457 ? 108.300 114.725 85.269 1.00 87.07 457 GLN C O 1
ATOM 8316 N N . LYS C 1 458 ? 110.167 115.121 86.470 1.00 80.21 458 LYS C N 1
ATOM 8317 C CA . LYS C 1 458 ? 109.545 114.849 87.756 1.00 80.21 458 LYS C CA 1
ATOM 8318 C C . LYS C 1 458 ? 108.822 116.083 88.283 1.00 80.21 458 LYS C C 1
ATOM 8319 O O . LYS C 1 458 ? 109.180 117.222 87.969 1.00 80.21 458 LYS C O 1
ATOM 8325 N N . PHE C 1 459 ? 107.798 115.840 89.099 1.00 83.25 459 PHE C N 1
ATOM 8326 C CA . PHE C 1 459 ? 107.017 116.913 89.710 1.00 83.25 459 PHE C CA 1
ATOM 8327 C C . PHE C 1 459 ? 106.535 116.415 91.065 1.00 83.25 459 PHE C C 1
ATOM 8328 O O . PHE C 1 459 ? 105.693 115.515 91.130 1.00 83.25 459 PHE C O 1
ATOM 8336 N N . PHE C 1 460 ? 107.066 116.995 92.138 1.00 83.05 460 PHE C N 1
ATOM 8337 C CA . PHE C 1 460 ? 106.735 116.568 93.491 1.00 83.05 460 PHE C CA 1
ATOM 8338 C C . PHE C 1 460 ? 105.455 117.251 93.955 1.00 83.05 460 PHE C C 1
ATOM 8339 O O . PHE C 1 460 ? 105.321 118.474 93.846 1.00 83.05 460 PHE C O 1
ATOM 8347 N N . ARG C 1 461 ? 104.518 116.456 94.473 1.00 86.13 461 ARG C N 1
ATOM 8348 C CA . ARG C 1 461 ? 103.270 116.957 95.050 1.00 86.13 461 ARG C CA 1
ATOM 8349 C C . ARG C 1 461 ? 103.108 116.313 96.424 1.00 86.13 461 ARG C C 1
ATOM 8350 O O . ARG C 1 461 ? 102.482 115.258 96.555 1.00 86.13 461 ARG C O 1
ATOM 8358 N N . LYS C 1 462 ? 103.673 116.950 97.445 1.00 90.38 462 LYS C N 1
ATOM 8359 C CA . LYS C 1 462 ? 103.579 116.476 98.818 1.00 90.38 462 LYS C CA 1
ATOM 8360 C C . LYS C 1 462 ? 102.459 117.223 99.530 1.00 90.38 462 LYS C C 1
ATOM 8361 O O . LYS C 1 462 ? 102.414 118.458 99.503 1.00 90.38 462 LYS C O 1
ATOM 8367 N N . VAL C 1 463 ? 101.556 116.473 100.163 1.00 93.40 463 VAL C N 1
ATOM 8368 C CA . VAL C 1 463 ? 100.406 117.035 100.855 1.00 93.40 463 VAL C CA 1
ATOM 8369 C C . VAL C 1 463 ? 100.329 116.432 102.252 1.00 93.40 463 VAL C C 1
ATOM 8370 O O . VAL C 1 463 ? 101.005 115.454 102.573 1.00 93.40 463 VAL C O 1
ATOM 8374 N N . GLU C 1 464 ? 99.486 117.036 103.083 1.00 99.33 464 GLU C N 1
ATOM 8375 C CA . GLU C 1 464 ? 99.278 116.596 104.455 1.00 99.33 464 GLU C CA 1
ATOM 8376 C C . GLU C 1 464 ? 98.053 115.694 104.522 1.00 99.33 464 GLU C C 1
ATOM 8377 O O . GLU C 1 464 ? 97.100 115.867 103.756 1.00 99.33 464 GLU C O 1
ATOM 8383 N N . SER C 1 465 ? 98.087 114.729 105.438 1.00 100.60 465 SER C N 1
ATOM 8384 C CA . SER C 1 465 ? 96.979 113.800 105.605 1.00 100.60 465 SER C CA 1
ATOM 8385 C C . SER C 1 465 ? 95.794 114.486 106.287 1.00 100.60 465 SER C C 1
ATOM 8386 O O . SER C 1 465 ? 95.862 115.642 106.717 1.00 100.60 465 SER C O 1
ATOM 8389 N N . ARG C 1 466 ? 94.692 113.746 106.384 1.00 103.42 466 ARG C N 1
ATOM 8390 C CA . ARG C 1 466 ? 93.479 114.267 106.995 1.00 103.42 466 ARG C CA 1
ATOM 8391 C C . ARG C 1 466 ? 93.643 114.395 108.508 1.00 103.42 466 ARG C C 1
ATOM 8392 O O . ARG C 1 466 ? 94.457 113.713 109.138 1.00 103.42 466 ARG C O 1
ATOM 8400 N N . ILE C 1 467 ? 92.854 115.296 109.088 1.00 113.08 467 ILE C N 1
ATOM 8401 C CA . ILE C 1 467 ? 92.872 115.550 110.519 1.00 113.08 467 ILE C CA 1
ATOM 8402 C C . ILE C 1 467 ? 91.548 115.162 111.174 1.00 113.08 467 ILE C C 1
ATOM 8403 O O . ILE C 1 467 ? 91.540 114.542 112.240 1.00 113.08 467 ILE C O 1
ATOM 8408 N N . SER C 1 468 ? 90.419 115.480 110.536 1.00 118.01 468 SER C N 1
ATOM 8409 C CA . SER C 1 468 ? 89.100 115.113 111.049 1.00 118.01 468 SER C CA 1
ATOM 8410 C C . SER C 1 468 ? 88.846 113.645 110.716 1.00 118.01 468 SER C C 1
ATOM 8411 O O . SER C 1 468 ? 88.169 113.293 109.747 1.00 118.01 468 SER C O 1
ATOM 8414 N N . ASP C 1 469 ? 89.409 112.770 111.550 1.00 116.33 469 ASP C N 1
ATOM 8415 C CA . ASP C 1 469 ? 89.327 111.325 111.346 1.00 116.33 469 ASP C CA 1
ATOM 8416 C C . ASP C 1 469 ? 88.150 110.779 112.150 1.00 116.33 469 ASP C C 1
ATOM 8417 O O . ASP C 1 469 ? 88.304 110.170 113.209 1.00 116.33 469 ASP C O 1
ATOM 8422 N N . LYS C 1 470 ? 86.945 111.000 111.617 1.00 117.07 470 LYS C N 1
ATOM 8423 C CA . LYS C 1 470 ? 85.746 110.489 112.272 1.00 117.07 470 LYS C CA 1
ATOM 8424 C C . LYS C 1 470 ? 85.601 108.985 112.081 1.00 117.07 470 LYS C C 1
ATOM 8425 O O . LYS C 1 470 ? 85.019 108.308 112.935 1.00 117.07 470 LYS C O 1
ATOM 8431 N N . PHE C 1 471 ? 86.117 108.449 110.972 1.00 112.10 471 PHE C N 1
ATOM 8432 C CA . PHE C 1 471 ? 86.087 107.006 110.758 1.00 112.10 471 PHE C CA 1
ATOM 8433 C C . PHE C 1 471 ? 87.058 106.282 111.681 1.00 112.10 471 PHE C C 1
ATOM 8434 O O . PHE C 1 471 ? 86.793 105.145 112.088 1.00 112.10 471 PHE C O 1
ATOM 8442 N N . LYS C 1 472 ? 88.185 106.919 112.013 1.00 107.70 472 LYS C N 1
ATOM 8443 C CA . LYS C 1 472 ? 89.181 106.286 112.870 1.00 107.70 472 LYS C CA 1
ATOM 8444 C C . LYS C 1 472 ? 88.706 106.182 114.315 1.00 107.70 472 LYS C C 1
ATOM 8445 O O . LYS C 1 472 ? 89.041 105.211 115.003 1.00 107.70 472 LYS C O 1
ATOM 8451 N N . TYR C 1 473 ? 87.930 107.163 114.787 1.00 114.93 473 TYR C N 1
ATOM 8452 C CA . TYR C 1 473 ? 87.524 107.187 116.191 1.00 114.93 473 TYR C CA 1
ATOM 8453 C C . TYR C 1 473 ? 86.507 106.094 116.504 1.00 114.93 473 TYR C C 1
ATOM 8454 O O . TYR C 1 473 ? 86.496 105.553 117.615 1.00 114.93 473 TYR C O 1
ATOM 8463 N N . ILE C 1 474 ? 85.647 105.757 115.543 1.00 112.83 474 ILE C N 1
ATOM 8464 C CA . ILE C 1 474 ? 84.690 104.677 115.764 1.00 112.83 474 ILE C CA 1
ATOM 8465 C C . ILE C 1 474 ? 85.366 103.315 115.627 1.00 112.83 474 ILE C C 1
ATOM 8466 O O . ILE C 1 474 ? 84.989 102.360 116.317 1.00 112.83 474 ILE C O 1
ATOM 8471 N N . ILE C 1 475 ? 86.369 103.203 114.754 1.00 106.54 475 ILE C N 1
ATOM 8472 C CA . ILE C 1 475 ? 87.064 101.932 114.568 1.00 106.54 475 ILE C CA 1
ATOM 8473 C C . ILE C 1 475 ? 87.965 101.637 115.764 1.00 106.54 475 ILE C C 1
ATOM 8474 O O . ILE C 1 475 ? 87.961 100.523 116.303 1.00 106.54 475 ILE C O 1
ATOM 8479 N N . ALA C 1 476 ? 88.725 102.642 116.217 1.00 106.01 476 ALA C N 1
ATOM 8480 C CA . ALA C 1 476 ? 89.637 102.447 117.343 1.00 106.01 476 ALA C CA 1
ATOM 8481 C C . ALA C 1 476 ? 88.892 102.246 118.657 1.00 106.01 476 ALA C C 1
ATOM 8482 O O . ALA C 1 476 ? 89.436 101.639 119.586 1.00 106.01 476 ALA C O 1
ATOM 8484 N N . GLN C 1 477 ? 87.659 102.748 118.760 1.00 108.99 477 GLN C N 1
ATOM 8485 C CA . GLN C 1 477 ? 86.835 102.436 119.923 1.00 108.99 477 GLN C CA 1
ATOM 8486 C C . GLN C 1 477 ? 86.381 100.982 119.892 1.00 108.99 477 GLN C C 1
ATOM 8487 O O . GLN C 1 477 ? 86.286 100.330 120.939 1.00 108.99 477 GLN C O 1
ATOM 8493 N N . LEU C 1 478 ? 86.109 100.454 118.695 1.00 102.63 478 LEU C N 1
ATOM 8494 C CA . LEU C 1 478 ? 85.764 99.043 118.564 1.00 102.63 478 LEU C CA 1
ATOM 8495 C C . LEU C 1 478 ? 86.975 98.146 118.793 1.00 102.63 478 LEU C C 1
ATOM 8496 O O . LEU C 1 478 ? 86.835 97.044 119.335 1.00 102.63 478 LEU C O 1
ATOM 8501 N N . MET C 1 479 ? 88.166 98.602 118.399 1.00 99.31 479 MET C N 1
ATOM 8502 C CA . MET C 1 479 ? 89.376 97.818 118.620 1.00 99.31 479 MET C CA 1
ATOM 8503 C C . MET C 1 479 ? 89.825 97.858 120.075 1.00 99.31 479 MET C C 1
ATOM 8504 O O . MET C 1 479 ? 90.350 96.860 120.582 1.00 99.31 479 MET C O 1
ATOM 8509 N N . ARG C 1 480 ? 89.638 98.992 120.756 1.00 100.95 480 ARG C N 1
ATOM 8510 C CA . ARG C 1 480 ? 89.945 99.057 122.181 1.00 100.95 480 ARG C CA 1
ATOM 8511 C C . ARG C 1 480 ? 88.934 98.272 123.005 1.00 100.95 480 ARG C C 1
ATOM 8512 O O . ARG C 1 480 ? 89.274 97.764 124.080 1.00 100.95 480 ARG C O 1
ATOM 8520 N N . ASP C 1 481 ? 87.693 98.167 122.525 1.00 106.48 481 ASP C N 1
ATOM 8521 C CA . ASP C 1 481 ? 86.703 97.347 123.214 1.00 106.48 481 ASP C CA 1
ATOM 8522 C C . ASP C 1 481 ? 86.989 95.864 123.020 1.00 106.48 481 ASP C C 1
ATOM 8523 O O . ASP C 1 481 ? 86.817 95.067 123.949 1.00 106.48 481 ASP C O 1
ATOM 8528 N N . THR C 1 482 ? 87.428 95.480 121.817 1.00 101.68 482 THR C N 1
ATOM 8529 C CA . THR C 1 482 ? 87.755 94.083 121.539 1.00 101.68 482 THR C CA 1
ATOM 8530 C C . THR C 1 482 ? 89.001 93.644 122.300 1.00 101.68 482 THR C C 1
ATOM 8531 O O . THR C 1 482 ? 89.102 92.486 122.723 1.00 101.68 482 THR C O 1
ATOM 8535 N N . GLU C 1 483 ? 89.958 94.557 122.484 1.00 102.70 483 GLU C N 1
ATOM 8536 C CA . GLU C 1 483 ? 91.168 94.228 123.230 1.00 102.70 483 GLU C CA 1
ATOM 8537 C C . GLU C 1 483 ? 90.878 94.070 124.718 1.00 102.70 483 GLU C C 1
ATOM 8538 O O . GLU C 1 483 ? 91.533 93.273 125.401 1.00 102.70 483 GLU C O 1
ATOM 8544 N N . SER C 1 484 ? 89.904 94.822 125.241 1.00 108.65 484 SER C N 1
ATOM 8545 C CA . SER C 1 484 ? 89.567 94.719 126.658 1.00 108.65 484 SER C CA 1
ATOM 8546 C C . SER C 1 484 ? 88.855 93.411 126.980 1.00 108.65 484 SER C C 1
ATOM 8547 O O . SER C 1 484 ? 89.062 92.848 128.061 1.00 108.65 484 SER C O 1
ATOM 8550 N N . LEU C 1 485 ? 88.018 92.911 126.068 1.00 101.03 485 LEU C N 1
ATOM 8551 C CA . LEU C 1 485 ? 87.368 91.625 126.288 1.00 101.03 485 LEU C CA 1
ATOM 8552 C C . LEU C 1 485 ? 88.267 90.443 125.947 1.00 101.03 485 LEU C C 1
ATOM 8553 O O . LEU C 1 485 ? 87.881 89.299 126.206 1.00 101.03 485 LEU C O 1
ATOM 8558 N N . ALA C 1 486 ? 89.441 90.688 125.369 1.00 103.17 486 ALA C N 1
ATOM 8559 C CA . ALA C 1 486 ? 90.422 89.638 125.140 1.00 103.17 486 ALA C CA 1
ATOM 8560 C C . ALA C 1 486 ? 91.371 89.453 126.315 1.00 103.17 486 ALA C C 1
ATOM 8561 O O . ALA C 1 486 ? 92.059 88.429 126.381 1.00 103.17 486 ALA C O 1
ATOM 8563 N N . LYS C 1 487 ? 91.424 90.414 127.239 1.00 103.87 487 LYS C N 1
ATOM 8564 C CA . LYS C 1 487 ? 92.273 90.306 128.418 1.00 103.87 487 LYS C CA 1
ATOM 8565 C C . LYS C 1 487 ? 91.668 89.434 129.511 1.00 103.87 487 LYS C C 1
ATOM 8566 O O . LYS C 1 487 ? 92.362 89.127 130.486 1.00 103.87 487 LYS C O 1
ATOM 8572 N N . ARG C 1 488 ? 90.403 89.034 129.380 1.00 99.57 488 ARG C N 1
ATOM 8573 C CA . ARG C 1 488 ? 89.786 88.148 130.357 1.00 99.57 488 ARG C CA 1
ATOM 8574 C C . ARG C 1 488 ? 90.072 86.679 130.083 1.00 99.57 488 ARG C C 1
ATOM 8575 O O . ARG C 1 488 ? 89.854 85.844 130.967 1.00 99.57 488 ARG C O 1
ATOM 8583 N N . ILE C 1 489 ? 90.550 86.348 128.887 1.00 97.46 489 ILE C N 1
ATOM 8584 C CA . ILE C 1 489 ? 90.958 84.983 128.571 1.00 97.46 489 ILE C CA 1
ATOM 8585 C C . ILE C 1 489 ? 92.409 84.741 128.962 1.00 97.46 489 ILE C C 1
ATOM 8586 O O . ILE C 1 489 ? 92.737 83.732 129.591 1.00 97.46 489 ILE C O 1
ATOM 8591 N N . CYS C 1 490 ? 93.294 85.667 128.600 1.00 107.71 490 CYS C N 1
ATOM 8592 C CA . CYS C 1 490 ? 94.705 85.607 128.959 1.00 107.71 490 CYS C CA 1
ATOM 8593 C C . CYS C 1 490 ? 95.027 86.804 129.840 1.00 107.71 490 CYS C C 1
ATOM 8594 O O . CYS C 1 490 ? 94.845 87.953 129.420 1.00 107.71 490 CYS C O 1
ATOM 8597 N N . LYS C 1 491 ? 95.502 86.535 131.058 1.00 113.21 491 LYS C N 1
ATOM 8598 C CA . LYS C 1 491 ? 95.789 87.607 132.005 1.00 113.21 491 LYS C CA 1
ATOM 8599 C C . LYS C 1 491 ? 97.043 88.383 131.618 1.00 113.21 491 LYS C C 1
ATOM 8600 O O . LYS C 1 491 ? 97.049 89.618 131.663 1.00 113.21 491 LYS C O 1
ATOM 8606 N N . ASP C 1 492 ? 98.109 87.680 131.238 1.00 118.17 492 ASP C N 1
ATOM 8607 C CA . ASP C 1 492 ? 99.372 88.321 130.871 1.00 118.17 492 ASP C CA 1
ATOM 8608 C C . ASP C 1 492 ? 99.429 88.513 129.354 1.00 118.17 492 ASP C C 1
ATOM 8609 O O . ASP C 1 492 ? 100.200 87.880 128.631 1.00 118.17 492 ASP C O 1
ATOM 8614 N N . LEU C 1 493 ? 98.575 89.418 128.879 1.00 116.42 493 LEU C N 1
ATOM 8615 C CA . LEU C 1 493 ? 98.512 89.756 127.462 1.00 116.42 493 LEU C CA 1
ATOM 8616 C C . LEU C 1 493 ? 99.405 90.938 127.104 1.00 116.42 493 LEU C C 1
ATOM 8617 O O . LEU C 1 493 ? 100.062 90.923 126.057 1.00 116.42 493 LEU C O 1
ATOM 8622 N N . GLU C 1 494 ? 99.442 91.964 127.959 1.00 119.05 494 GLU C N 1
ATOM 8623 C CA . GLU C 1 494 ? 100.121 93.212 127.624 1.00 119.05 494 GLU C CA 1
ATOM 8624 C C . GLU C 1 494 ? 101.641 93.103 127.665 1.00 119.05 494 GLU C C 1
ATOM 8625 O O . GLU C 1 494 ? 102.321 93.989 127.136 1.00 119.05 494 GLU C O 1
ATOM 8631 N N . ASN C 1 495 ? 102.191 92.051 128.270 1.00 123.86 495 ASN C N 1
ATOM 8632 C CA . ASN C 1 495 ? 103.634 91.911 128.413 1.00 123.86 495 ASN C CA 1
ATOM 8633 C C . ASN C 1 495 ? 104.243 90.970 127.382 1.00 123.86 495 ASN C C 1
ATOM 8634 O O . ASN C 1 495 ? 105.419 90.611 127.505 1.00 123.86 495 ASN C O 1
ATOM 8639 N N . LEU C 1 496 ? 103.475 90.561 126.372 1.00 116.74 496 LEU C N 1
ATOM 8640 C CA . LEU C 1 496 ? 103.992 89.626 125.379 1.00 116.74 496 LEU C CA 1
ATOM 8641 C C . LEU C 1 496 ? 104.826 90.345 124.322 1.00 116.74 496 LEU C C 1
ATOM 8642 O O . LEU C 1 496 ? 106.023 90.077 124.172 1.00 116.74 496 LEU C O 1
ATOM 8647 N N . SER C 1 497 ? 104.210 91.267 123.582 1.00 108.68 497 SER C N 1
ATOM 8648 C CA . SER C 1 497 ? 104.921 92.078 122.593 1.00 108.68 497 SER C CA 1
ATOM 8649 C C . SER C 1 497 ? 105.129 93.471 123.172 1.00 108.68 497 SER C C 1
ATOM 8650 O O . SER C 1 497 ? 104.286 94.357 123.036 1.00 108.68 497 SER C O 1
ATOM 8653 N N . GLN C 1 498 ? 106.274 93.669 123.822 1.00 116.56 498 GLN C N 1
ATOM 8654 C CA . GLN C 1 498 ? 106.619 94.957 124.421 1.00 116.56 498 GLN C CA 1
ATOM 8655 C C . GLN C 1 498 ? 107.620 95.674 123.519 1.00 116.56 498 GLN C C 1
ATOM 8656 O O . GLN C 1 498 ? 108.836 95.573 123.680 1.00 116.56 498 GLN C O 1
ATOM 8662 N N . ILE C 1 499 ? 107.085 96.403 122.541 1.00 114.86 499 ILE C N 1
ATOM 8663 C CA . ILE C 1 499 ? 107.914 97.209 121.652 1.00 114.86 499 ILE C CA 1
ATOM 8664 C C . ILE C 1 499 ? 107.798 98.690 122.011 1.00 114.86 499 ILE C C 1
ATOM 8665 O O . ILE C 1 499 ? 108.814 99.344 122.277 1.00 114.86 499 ILE C O 1
ATOM 8670 N N . GLN C 1 500 ? 106.572 99.212 122.061 1.00 115.81 500 GLN C N 1
ATOM 8671 C CA . GLN C 1 500 ? 106.262 100.605 122.376 1.00 115.81 500 GLN C CA 1
ATOM 8672 C C . GLN C 1 500 ? 104.748 100.689 122.561 1.00 115.81 500 GLN C C 1
ATOM 8673 O O . GLN C 1 500 ? 104.031 99.696 122.402 1.00 115.81 500 GLN C O 1
ATOM 8679 N N . ASN C 1 501 ? 104.266 101.884 122.898 1.00 108.73 501 ASN C N 1
ATOM 8680 C CA . ASN C 1 501 ? 102.832 102.155 122.928 1.00 108.73 501 ASN C CA 1
ATOM 8681 C C . ASN C 1 501 ? 102.317 102.237 121.496 1.00 108.73 501 ASN C C 1
ATOM 8682 O O . ASN C 1 501 ? 102.662 103.165 120.757 1.00 108.73 501 ASN C O 1
ATOM 8687 N N . ARG C 1 502 ? 101.495 101.269 121.103 1.00 95.07 502 ARG C N 1
ATOM 8688 C CA . ARG C 1 502 ? 101.106 101.116 119.709 1.00 95.07 502 ARG C CA 1
ATOM 8689 C C . ARG C 1 502 ? 100.067 102.154 119.297 1.00 95.07 502 ARG C C 1
ATOM 8690 O O . ARG C 1 502 ? 99.236 102.595 120.098 1.00 95.07 502 ARG C O 1
ATOM 8698 N N . GLU C 1 503 ? 100.140 102.558 118.032 1.00 87.89 503 GLU C N 1
ATOM 8699 C CA . GLU C 1 503 ? 99.183 103.471 117.426 1.00 87.89 503 GLU C CA 1
ATOM 8700 C C . GLU C 1 503 ? 98.369 102.725 116.377 1.00 87.89 503 GLU C C 1
ATOM 8701 O O . GLU C 1 503 ? 98.892 101.850 115.680 1.00 87.89 503 GLU C O 1
ATOM 8707 N N . PHE C 1 504 ? 97.087 103.063 116.275 1.00 87.46 504 PHE C N 1
ATOM 8708 C CA . PHE C 1 504 ? 96.221 102.413 115.303 1.00 87.46 504 PHE C CA 1
ATOM 8709 C C . PHE C 1 504 ? 96.466 102.964 113.902 1.00 87.46 504 PHE C C 1
ATOM 8710 O O . PHE C 1 504 ? 96.843 104.124 113.720 1.00 87.46 504 PHE C O 1
ATOM 8718 N N . GLY C 1 505 ? 96.242 102.112 112.903 1.00 79.64 505 GLY C N 1
ATOM 8719 C CA . GLY C 1 505 ? 96.321 102.522 111.516 1.00 79.64 505 GLY C CA 1
ATOM 8720 C C . GLY C 1 505 ? 97.709 102.583 110.920 1.00 79.64 505 GLY C C 1
ATOM 8721 O O . GLY C 1 505 ? 97.858 103.086 109.801 1.00 79.64 505 GLY C O 1
ATOM 8722 N N . THR C 1 506 ? 98.727 102.093 111.618 1.00 74.40 506 THR C N 1
ATOM 8723 C CA . THR C 1 506 ? 100.094 102.106 111.118 1.00 74.40 506 THR C CA 1
ATOM 8724 C C . THR C 1 506 ? 100.625 100.682 111.005 1.00 74.40 506 THR C C 1
ATOM 8725 O O . THR C 1 506 ? 100.013 99.722 111.481 1.00 74.40 506 THR C O 1
ATOM 8729 N N . GLN C 1 507 ? 101.784 100.558 110.352 1.00 73.18 507 GLN C N 1
ATOM 8730 C CA . GLN C 1 507 ? 102.423 99.258 110.180 1.00 73.18 507 GLN C CA 1
ATOM 8731 C C . GLN C 1 507 ? 103.008 98.719 111.480 1.00 73.18 507 GLN C C 1
ATOM 8732 O O . GLN C 1 507 ? 103.214 97.506 111.595 1.00 73.18 507 GLN C O 1
ATOM 8738 N N . LYS C 1 508 ? 103.292 99.594 112.451 1.00 76.43 508 LYS C N 1
ATOM 8739 C CA . LYS C 1 508 ? 103.794 99.148 113.747 1.00 76.43 508 LYS C CA 1
ATOM 8740 C C . LYS C 1 508 ? 102.739 98.368 114.524 1.00 76.43 508 LYS C C 1
ATOM 8741 O O . LYS C 1 508 ? 103.084 97.494 115.328 1.00 76.43 508 LYS C O 1
ATOM 8747 N N . TYR C 1 509 ? 101.457 98.670 114.301 1.00 80.44 509 TYR C N 1
ATOM 8748 C CA . TYR C 1 509 ? 100.388 97.891 114.918 1.00 80.44 509 TYR C CA 1
ATOM 8749 C C . TYR C 1 509 ? 100.301 96.489 114.327 1.00 80.44 509 TYR C C 1
ATOM 8750 O O . TYR C 1 509 ? 99.928 95.545 115.034 1.00 80.44 509 TYR C O 1
ATOM 8759 N N . GLU C 1 510 ? 100.633 96.336 113.041 1.00 74.70 510 GLU C N 1
ATOM 8760 C CA . GLU C 1 510 ? 100.544 95.031 112.393 1.00 74.70 510 GLU C CA 1
ATOM 8761 C C . GLU C 1 510 ? 101.615 94.075 112.904 1.00 74.70 510 GLU C C 1
ATOM 8762 O O . GLU C 1 510 ? 101.383 92.862 112.967 1.00 74.70 510 GLU C O 1
ATOM 8768 N N . GLN C 1 511 ? 102.782 94.598 113.290 1.00 70.00 511 GLN C N 1
ATOM 8769 C CA . GLN C 1 511 ? 103.806 93.751 113.891 1.00 70.00 511 GLN C CA 1
ATOM 8770 C C . GLN C 1 511 ? 103.428 93.344 115.310 1.00 70.00 511 GLN C C 1
ATOM 8771 O O . GLN C 1 511 ? 103.861 92.289 115.788 1.00 70.00 511 GLN C O 1
ATOM 8777 N N . TRP C 1 512 ? 102.625 94.163 115.994 1.00 76.75 512 TRP C N 1
ATOM 8778 C CA . TRP C 1 512 ? 102.161 93.813 117.332 1.00 76.75 512 TRP C CA 1
ATOM 8779 C C . TRP C 1 512 ? 101.130 92.691 117.299 1.00 76.75 512 TRP C C 1
ATOM 8780 O O . TRP C 1 512 ? 100.998 91.945 118.277 1.00 76.75 512 TRP C O 1
ATOM 8791 N N . ILE C 1 513 ? 100.397 92.555 116.192 1.00 68.61 513 ILE C N 1
ATOM 8792 C CA . ILE C 1 513 ? 99.325 91.566 116.113 1.00 68.61 513 ILE C CA 1
ATOM 8793 C C . ILE C 1 513 ? 99.898 90.158 115.981 1.00 68.61 513 ILE C C 1
ATOM 8794 O O . ILE C 1 513 ? 99.490 89.236 116.699 1.00 68.61 513 ILE C O 1
ATOM 8799 N N . VAL C 1 514 ? 100.853 89.972 115.065 1.00 66.16 514 VAL C N 1
ATOM 8800 C CA . VAL C 1 514 ? 101.392 88.639 114.801 1.00 66.16 514 VAL C CA 1
ATOM 8801 C C . VAL C 1 514 ? 102.261 88.154 115.959 1.00 66.16 514 VAL C C 1
ATOM 8802 O O . VAL C 1 514 ? 102.388 86.944 116.183 1.00 66.16 514 VAL C O 1
ATOM 8806 N N . THR C 1 515 ? 102.863 89.076 116.714 1.00 70.15 515 THR C N 1
ATOM 8807 C CA . THR C 1 515 ? 103.686 88.676 117.852 1.00 70.15 515 THR C CA 1
ATOM 8808 C C . THR C 1 515 ? 102.834 88.158 119.007 1.00 70.15 515 THR C C 1
ATOM 8809 O O . THR C 1 515 ? 103.175 87.144 119.627 1.00 70.15 515 THR C O 1
ATOM 8813 N N . VAL C 1 516 ? 101.725 88.837 119.316 1.00 71.63 516 VAL C N 1
ATOM 8814 C CA . VAL C 1 516 ? 100.839 88.342 120.367 1.00 71.63 516 VAL C CA 1
ATOM 8815 C C . VAL C 1 516 ? 99.999 87.160 119.899 1.00 71.63 516 VAL C C 1
ATOM 8816 O O . VAL C 1 516 ? 99.465 86.425 120.738 1.00 71.63 516 VAL C O 1
ATOM 8820 N N . GLN C 1 517 ? 99.862 86.954 118.586 1.00 68.42 517 GLN C N 1
ATOM 8821 C CA . GLN C 1 517 ? 99.124 85.794 118.095 1.00 68.42 517 GLN C CA 1
ATOM 8822 C C . GLN C 1 517 ? 99.930 84.515 118.278 1.00 68.42 517 GLN C C 1
ATOM 8823 O O . GLN C 1 517 ? 99.369 83.459 118.594 1.00 68.42 517 GLN C O 1
ATOM 8829 N N . LYS C 1 518 ? 101.248 84.592 118.083 1.00 68.89 518 LYS C N 1
ATOM 8830 C CA . LYS C 1 518 ? 102.112 83.437 118.290 1.00 68.89 518 LYS C CA 1
ATOM 8831 C C . LYS C 1 518 ? 102.315 83.119 119.765 1.00 68.89 518 LYS C C 1
ATOM 8832 O O . LYS C 1 518 ? 102.653 81.978 120.099 1.00 68.89 518 LYS C O 1
ATOM 8838 N N . ALA C 1 519 ? 102.124 84.100 120.652 1.00 77.98 519 ALA C N 1
ATOM 8839 C CA . ALA C 1 519 ? 102.343 83.871 122.076 1.00 77.98 519 ALA C CA 1
ATOM 8840 C C . ALA C 1 519 ? 101.239 83.023 122.695 1.00 77.98 519 ALA C C 1
ATOM 8841 O O . ALA C 1 519 ? 101.493 82.283 123.653 1.00 77.98 519 ALA C O 1
ATOM 8843 N N . CYS C 1 520 ? 100.015 83.116 122.176 1.00 78.09 520 CYS C N 1
ATOM 8844 C CA . CYS C 1 520 ? 98.910 82.300 122.665 1.00 78.09 520 CYS C CA 1
ATOM 8845 C C . CYS C 1 520 ? 98.890 80.895 122.073 1.00 78.09 520 CYS C C 1
ATOM 8846 O O . CYS C 1 520 ? 97.960 80.135 122.363 1.00 78.09 520 CYS C O 1
ATOM 8849 N N . MET C 1 521 ? 99.878 80.532 121.256 1.00 80.49 521 MET C N 1
ATOM 8850 C CA . MET C 1 521 ? 99.942 79.206 120.659 1.00 80.49 521 MET C CA 1
ATOM 8851 C C . MET C 1 521 ? 100.870 78.258 121.406 1.00 80.49 521 MET C C 1
ATOM 8852 O O . MET C 1 521 ? 100.805 77.046 121.175 1.00 80.49 521 MET C O 1
ATOM 8857 N N . VAL C 1 522 ? 101.724 78.771 122.287 1.00 89.21 522 VAL C N 1
ATOM 8858 C CA . VAL C 1 522 ? 102.642 77.941 123.054 1.00 89.21 522 VAL C CA 1
ATOM 8859 C C . VAL C 1 522 ? 102.113 77.674 124.465 1.00 89.21 522 VAL C C 1
ATOM 8860 O O . VAL C 1 522 ? 102.876 77.279 125.346 1.00 89.21 522 VAL C O 1
ATOM 8864 N N . PHE C 1 523 ? 100.820 77.891 124.694 1.00 97.87 523 PHE C N 1
ATOM 8865 C CA . PHE C 1 523 ? 100.227 77.593 125.990 1.00 97.87 523 PHE C CA 1
ATOM 8866 C C . PHE C 1 523 ? 100.090 76.086 126.180 1.00 97.87 523 PHE C C 1
ATOM 8867 O O . PHE C 1 523 ? 99.825 75.339 125.235 1.00 97.87 523 PHE C O 1
ATOM 8875 N N . GLN C 1 524 ? 100.266 75.642 127.424 1.00 106.94 524 GLN C N 1
ATOM 8876 C CA . GLN C 1 524 ? 100.275 74.214 127.746 1.00 106.94 524 GLN C CA 1
ATOM 8877 C C . GLN C 1 524 ? 99.497 74.002 129.042 1.00 106.94 524 GLN C C 1
ATOM 8878 O O . GLN C 1 524 ? 100.047 74.155 130.136 1.00 106.94 524 GLN C O 1
ATOM 8884 N N . MET C 1 525 ? 98.218 73.653 128.912 1.00 115.46 525 MET C N 1
ATOM 8885 C CA . MET C 1 525 ? 97.381 73.297 130.049 1.00 115.46 525 MET C CA 1
ATOM 8886 C C . MET C 1 525 ? 97.170 71.788 130.099 1.00 115.46 525 MET C C 1
ATOM 8887 O O . MET C 1 525 ? 96.993 71.152 129.053 1.00 115.46 525 MET C O 1
ATOM 8892 N N . PRO C 1 526 ? 97.180 71.175 131.284 1.00 114.55 526 PRO C N 1
ATOM 8893 C CA . PRO C 1 526 ? 97.065 69.715 131.375 1.00 114.55 526 PRO C CA 1
ATOM 8894 C C . PRO C 1 526 ? 95.643 69.177 131.320 1.00 114.55 526 PRO C C 1
ATOM 8895 O O . PRO C 1 526 ? 95.446 67.988 131.582 1.00 114.55 526 PRO C O 1
ATOM 8899 N N . ASP C 1 527 ? 94.649 70.001 130.990 1.00 112.13 527 ASP C N 1
ATOM 8900 C CA . ASP C 1 527 ? 93.276 69.525 130.882 1.00 112.13 527 ASP C CA 1
ATOM 8901 C C . ASP C 1 527 ? 92.902 69.121 129.463 1.00 112.13 527 ASP C C 1
ATOM 8902 O O . ASP C 1 527 ? 92.074 68.217 129.288 1.00 112.13 527 ASP C O 1
ATOM 8907 N N . LYS C 1 528 ? 93.466 69.807 128.460 1.00 105.16 528 LYS C N 1
ATOM 8908 C CA . LYS C 1 528 ? 93.306 69.539 127.025 1.00 105.16 528 LYS C CA 1
ATOM 8909 C C . LYS C 1 528 ? 91.863 69.685 126.538 1.00 105.16 528 LYS C C 1
ATOM 8910 O O . LYS C 1 528 ? 91.520 69.192 125.458 1.00 105.16 528 LYS C O 1
ATOM 8916 N N . ASP C 1 529 ? 91.008 70.349 127.304 1.00 103.19 529 ASP C N 1
ATOM 8917 C CA . ASP C 1 529 ? 89.655 70.679 126.870 1.00 103.19 529 ASP C CA 1
ATOM 8918 C C . ASP C 1 529 ? 89.352 72.163 126.996 1.00 103.19 529 ASP C C 1
ATOM 8919 O O . ASP C 1 529 ? 88.654 72.718 126.143 1.00 103.19 529 ASP C O 1
ATOM 8924 N N . GLU C 1 530 ? 89.862 72.821 128.039 1.00 104.15 530 GLU C N 1
ATOM 8925 C CA . GLU C 1 530 ? 89.758 74.271 128.136 1.00 104.15 530 GLU C CA 1
ATOM 8926 C C . GLU C 1 530 ? 90.840 74.964 127.320 1.00 104.15 530 GLU C C 1
ATOM 8927 O O . GLU C 1 530 ? 90.651 76.108 126.891 1.00 104.15 530 GLU C O 1
ATOM 8933 N N . GLU C 1 531 ? 91.977 74.290 127.111 1.00 103.28 531 GLU C N 1
ATOM 8934 C CA . GLU C 1 531 ? 93.048 74.840 126.285 1.00 103.28 531 GLU C CA 1
ATOM 8935 C C . GLU C 1 531 ? 92.615 74.971 124.829 1.00 103.28 531 GLU C C 1
ATOM 8936 O O . GLU C 1 531 ? 92.984 75.936 124.150 1.00 103.28 531 GLU C O 1
ATOM 8942 N N . SER C 1 532 ? 91.816 74.018 124.338 1.00 94.52 532 SER C N 1
ATOM 8943 C CA . SER C 1 532 ? 91.303 74.095 122.975 1.00 94.52 532 SER C CA 1
ATOM 8944 C C . SER C 1 532 ? 90.298 75.226 122.795 1.00 94.52 532 SER C C 1
ATOM 8945 O O . SER C 1 532 ? 90.122 75.707 121.671 1.00 94.52 532 SER C O 1
ATOM 8948 N N . ARG C 1 533 ? 89.636 75.655 123.869 1.00 95.81 533 ARG C N 1
ATOM 8949 C CA . ARG C 1 533 ? 88.735 76.798 123.812 1.00 95.81 533 ARG C CA 1
ATOM 8950 C C . ARG C 1 533 ? 89.458 78.126 123.995 1.00 95.81 533 ARG C C 1
ATOM 8951 O O . ARG C 1 533 ? 88.998 79.150 123.475 1.00 95.81 533 ARG C O 1
ATOM 8959 N N . ILE C 1 534 ? 90.576 78.134 124.725 1.00 93.23 534 ILE C N 1
ATOM 8960 C CA . ILE C 1 534 ? 91.300 79.378 124.978 1.00 93.23 534 ILE C CA 1
ATOM 8961 C C . ILE C 1 534 ? 92.034 79.834 123.720 1.00 93.23 534 ILE C C 1
ATOM 8962 O O . ILE C 1 534 ? 91.936 80.999 123.314 1.00 93.23 534 ILE C O 1
ATOM 8967 N N . CYS C 1 535 ? 92.762 78.919 123.072 1.00 87.52 535 CYS C N 1
ATOM 8968 C CA . CYS C 1 535 ? 93.490 79.269 121.857 1.00 87.52 535 CYS C CA 1
ATOM 8969 C C . CYS C 1 535 ? 92.568 79.501 120.666 1.00 87.52 535 CYS C C 1
ATOM 8970 O O . CYS C 1 535 ? 92.953 80.217 119.737 1.00 87.52 535 CYS C O 1
ATOM 8973 N N . LYS C 1 536 ? 91.370 78.911 120.666 1.00 82.95 536 LYS C N 1
ATOM 8974 C CA . LYS C 1 536 ? 90.412 79.202 119.604 1.00 82.95 536 LYS C CA 1
ATOM 8975 C C . LYS C 1 536 ? 89.813 80.593 119.761 1.00 82.95 536 LYS C C 1
ATOM 8976 O O . LYS C 1 536 ? 89.539 81.266 118.760 1.00 82.95 536 LYS C O 1
ATOM 8982 N N . ALA C 1 537 ? 89.609 81.041 121.001 1.00 83.29 537 ALA C N 1
ATOM 8983 C CA . ALA C 1 537 ? 89.067 82.374 121.238 1.00 83.29 537 ALA C CA 1
ATOM 8984 C C . ALA C 1 537 ? 90.109 83.456 120.986 1.00 83.29 537 ALA C C 1
ATOM 8985 O O . ALA C 1 537 ? 89.790 84.507 120.419 1.00 83.29 537 ALA C O 1
ATOM 8987 N N . LEU C 1 538 ? 91.355 83.218 121.403 1.00 78.96 538 LEU C N 1
ATOM 8988 C CA . LEU C 1 538 ? 92.406 84.215 121.225 1.00 78.96 538 LEU C CA 1
ATOM 8989 C C . LEU C 1 538 ? 92.848 84.321 119.770 1.00 78.96 538 LEU C C 1
ATOM 8990 O O . LEU C 1 538 ? 93.373 85.363 119.360 1.00 78.96 538 LEU C O 1
ATOM 8995 N N . PHE C 1 539 ? 92.660 83.258 118.983 1.00 75.66 539 PHE C N 1
ATOM 8996 C CA . PHE C 1 539 ? 92.939 83.337 117.552 1.00 75.66 539 PHE C CA 1
ATOM 8997 C C . PHE C 1 539 ? 91.927 84.227 116.843 1.00 75.66 539 PHE C C 1
ATOM 8998 O O . PHE C 1 539 ? 92.296 85.030 115.979 1.00 75.66 539 PHE C O 1
ATOM 9006 N N . LEU C 1 540 ? 90.644 84.096 117.195 1.00 75.97 540 LEU C N 1
ATOM 9007 C CA . LEU C 1 540 ? 89.611 84.913 116.567 1.00 75.97 540 LEU C CA 1
ATOM 9008 C C . LEU C 1 540 ? 89.665 86.358 117.046 1.00 75.97 540 LEU C C 1
ATOM 9009 O O . LEU C 1 540 ? 89.211 87.262 116.334 1.00 75.97 540 LEU C O 1
ATOM 9014 N N . TYR C 1 541 ? 90.210 86.598 118.240 1.00 80.67 541 TYR C N 1
ATOM 9015 C CA . TYR C 1 541 ? 90.361 87.966 118.722 1.00 80.67 541 TYR C CA 1
ATOM 9016 C C . TYR C 1 541 ? 91.532 88.666 118.043 1.00 80.67 541 TYR C C 1
ATOM 9017 O O . TYR C 1 541 ? 91.445 89.856 117.722 1.00 80.67 541 TYR C O 1
ATOM 9026 N N . THR C 1 542 ? 92.631 87.944 117.818 1.00 73.70 542 THR C N 1
ATOM 9027 C CA . THR C 1 542 ? 93.784 88.529 117.142 1.00 73.70 542 THR C CA 1
ATOM 9028 C C . THR C 1 542 ? 93.558 88.673 115.642 1.00 73.70 542 THR C C 1
ATOM 9029 O O . THR C 1 542 ? 94.128 89.577 115.021 1.00 73.70 542 THR C O 1
ATOM 9033 N N . SER C 1 543 ? 92.743 87.800 115.046 1.00 73.65 543 SER C N 1
ATOM 9034 C CA . SER C 1 543 ? 92.466 87.902 113.617 1.00 73.65 543 SER C CA 1
ATOM 9035 C C . SER C 1 543 ? 91.509 89.047 113.312 1.00 73.65 543 SER C C 1
ATOM 9036 O O . SER C 1 543 ? 91.629 89.696 112.267 1.00 73.65 543 SER C O 1
ATOM 9039 N N . HIS C 1 544 ? 90.548 89.301 114.206 1.00 79.16 544 HIS C N 1
ATOM 9040 C CA . HIS C 1 544 ? 89.646 90.432 114.015 1.00 79.16 544 HIS C CA 1
ATOM 9041 C C . HIS C 1 544 ? 90.358 91.758 114.245 1.00 79.16 544 HIS C C 1
ATOM 9042 O O . HIS C 1 544 ? 90.015 92.761 113.609 1.00 79.16 544 HIS C O 1
ATOM 9049 N N . LEU C 1 545 ? 91.346 91.784 115.142 1.00 77.82 545 LEU C N 1
ATOM 9050 C CA . LEU C 1 545 ? 92.185 92.969 115.281 1.00 77.82 545 LEU C CA 1
ATOM 9051 C C . LEU C 1 545 ? 93.120 93.128 114.090 1.00 77.82 545 LEU C C 1
ATOM 9052 O O . LEU C 1 545 ? 93.507 94.253 113.753 1.00 77.82 545 LEU C O 1
ATOM 9057 N N . ARG C 1 546 ? 93.499 92.018 113.452 1.00 71.23 546 ARG C N 1
ATOM 9058 C CA . ARG C 1 546 ? 94.311 92.094 112.242 1.00 71.23 546 ARG C CA 1
ATOM 9059 C C . ARG C 1 546 ? 93.499 92.629 111.069 1.00 71.23 546 ARG C C 1
ATOM 9060 O O . ARG C 1 546 ? 94.000 93.436 110.277 1.00 71.23 546 ARG C O 1
ATOM 9068 N N . LYS C 1 547 ? 92.236 92.209 110.955 1.00 78.89 547 LYS C N 1
ATOM 9069 C CA . LYS C 1 547 ? 91.394 92.674 109.858 1.00 78.89 547 LYS C CA 1
ATOM 9070 C C . LYS C 1 547 ? 90.932 94.110 110.072 1.00 78.89 547 LYS C C 1
ATOM 9071 O O . LYS C 1 547 ? 90.675 94.827 109.098 1.00 78.89 547 LYS C O 1
ATOM 9077 N N . TYR C 1 548 ? 90.810 94.541 111.330 1.00 83.93 548 TYR C N 1
ATOM 9078 C CA . TYR C 1 548 ? 90.465 95.932 111.606 1.00 83.93 548 TYR C CA 1
ATOM 9079 C C . TYR C 1 548 ? 91.625 96.862 111.274 1.00 83.93 548 TYR C C 1
ATOM 9080 O O . TYR C 1 548 ? 91.421 97.938 110.700 1.00 83.93 548 TYR C O 1
ATOM 9089 N N . ASN C 1 549 ? 92.849 96.466 111.632 1.00 79.52 549 ASN C N 1
ATOM 9090 C CA . ASN C 1 549 ? 94.014 97.289 111.327 1.00 79.52 549 ASN C CA 1
ATOM 9091 C C . ASN C 1 549 ? 94.370 97.239 109.846 1.00 79.52 549 ASN C C 1
ATOM 9092 O O . ASN C 1 549 ? 94.982 98.180 109.329 1.00 79.52 549 ASN C O 1
ATOM 9097 N N . ASP C 1 550 ? 94.004 96.156 109.152 1.00 84.30 550 ASP C N 1
ATOM 9098 C CA . ASP C 1 550 ? 94.253 96.077 107.715 1.00 84.30 550 ASP C CA 1
ATOM 9099 C C . ASP C 1 550 ? 93.362 97.046 106.948 1.00 84.30 550 ASP C C 1
ATOM 9100 O O . ASP C 1 550 ? 93.804 97.671 105.977 1.00 84.30 550 ASP C O 1
ATOM 9105 N N . ALA C 1 551 ? 92.105 97.188 107.374 1.00 86.01 551 ALA C N 1
ATOM 9106 C CA . ALA C 1 551 ? 91.199 98.141 106.746 1.00 86.01 551 ALA C CA 1
ATOM 9107 C C . ALA C 1 551 ? 91.535 99.582 107.103 1.00 86.01 551 ALA C C 1
ATOM 9108 O O . ALA C 1 551 ? 91.107 100.498 106.392 1.00 86.01 551 ALA C O 1
ATOM 9110 N N . LEU C 1 552 ? 92.274 99.804 108.194 1.00 87.28 552 LEU C N 1
ATOM 9111 C CA . LEU C 1 552 ? 92.641 101.161 108.585 1.00 87.28 552 LEU C CA 1
ATOM 9112 C C . LEU C 1 552 ? 93.678 101.766 107.646 1.00 87.28 552 LEU C C 1
ATOM 9113 O O . LEU C 1 552 ? 93.665 102.980 107.420 1.00 87.28 552 LEU C O 1
ATOM 9118 N N . ILE C 1 553 ? 94.581 100.946 107.100 1.00 91.58 553 ILE C N 1
ATOM 9119 C CA . ILE C 1 553 ? 95.587 101.452 106.169 1.00 91.58 553 ILE C CA 1
ATOM 9120 C C . ILE C 1 553 ? 94.950 101.825 104.835 1.00 91.58 553 ILE C C 1
ATOM 9121 O O . ILE C 1 553 ? 95.427 102.733 104.142 1.00 91.58 553 ILE C O 1
ATOM 9126 N N . ILE C 1 554 ? 93.871 101.137 104.454 1.00 91.90 554 ILE C N 1
ATOM 9127 C CA . ILE C 1 554 ? 93.170 101.459 103.215 1.00 91.90 554 ILE C CA 1
ATOM 9128 C C . ILE C 1 554 ? 92.457 102.802 103.333 1.00 91.90 554 ILE C C 1
ATOM 9129 O O . ILE C 1 554 ? 92.348 103.549 102.354 1.00 91.90 554 ILE C O 1
ATOM 9134 N N . SER C 1 555 ? 91.964 103.133 104.530 1.00 98.57 555 SER C N 1
ATOM 9135 C CA . SER C 1 555 ? 91.220 104.377 104.710 1.00 98.57 555 SER C CA 1
ATOM 9136 C C . SER C 1 555 ? 92.122 105.606 104.648 1.00 98.57 555 SER C C 1
ATOM 9137 O O . SER C 1 555 ? 91.669 106.681 104.240 1.00 98.57 555 SER C O 1
ATOM 9140 N N . GLU C 1 556 ? 93.390 105.474 105.042 1.00 98.83 556 GLU C N 1
ATOM 9141 C CA . GLU C 1 556 ? 94.302 106.613 104.986 1.00 98.83 556 GLU C CA 1
ATOM 9142 C C . GLU C 1 556 ? 94.845 106.853 103.583 1.00 98.83 556 GLU C C 1
ATOM 9143 O O . GLU C 1 556 ? 95.250 107.978 103.267 1.00 98.83 556 GLU C O 1
ATOM 9149 N N . HIS C 1 557 ? 94.873 105.825 102.737 1.00 97.70 557 HIS C N 1
ATOM 9150 C CA . HIS C 1 557 ? 95.430 105.944 101.394 1.00 97.70 557 HIS C CA 1
ATOM 9151 C C . HIS C 1 557 ? 94.358 105.999 100.313 1.00 97.70 557 HIS C C 1
ATOM 9152 O O . HIS C 1 557 ? 94.433 106.836 99.409 1.00 97.70 557 HIS C O 1
ATOM 9159 N N . ALA C 1 558 ? 93.360 105.125 100.386 1.00 99.27 558 ALA C N 1
ATOM 9160 C CA . ALA C 1 558 ? 92.285 105.072 99.411 1.00 99.27 558 ALA C CA 1
ATOM 9161 C C . ALA C 1 558 ? 91.036 105.747 99.974 1.00 99.27 558 ALA C C 1
ATOM 9162 O O . ALA C 1 558 ? 91.062 106.366 101.042 1.00 99.27 558 ALA C O 1
ATOM 9164 N N . ARG C 1 559 ? 89.934 105.642 99.235 1.00 105.23 559 ARG C N 1
ATOM 9165 C CA . ARG C 1 559 ? 88.659 106.212 99.644 1.00 105.23 559 ARG C CA 1
ATOM 9166 C C . ARG C 1 559 ? 88.102 105.487 100.869 1.00 105.23 559 ARG C C 1
ATOM 9167 O O . ARG C 1 559 ? 88.423 104.327 101.143 1.00 105.23 559 ARG C O 1
ATOM 9175 N N . MET C 1 560 ? 87.254 106.200 101.614 1.00 106.29 560 MET C N 1
ATOM 9176 C CA . MET C 1 560 ? 86.681 105.663 102.843 1.00 106.29 560 MET C CA 1
ATOM 9177 C C . MET C 1 560 ? 85.631 104.590 102.579 1.00 106.29 560 MET C C 1
ATOM 9178 O O . MET C 1 560 ? 85.428 103.718 103.431 1.00 106.29 560 MET C O 1
ATOM 9183 N N . LYS C 1 561 ? 84.969 104.625 101.419 1.00 107.40 561 LYS C N 1
ATOM 9184 C CA . LYS C 1 561 ? 83.910 103.663 101.133 1.00 107.40 561 LYS C CA 1
ATOM 9185 C C . LYS C 1 561 ? 84.446 102.264 100.855 1.00 107.40 561 LYS C C 1
ATOM 9186 O O . LYS C 1 561 ? 83.707 101.289 101.022 1.00 107.40 561 LYS C O 1
ATOM 9192 N N . ASP C 1 562 ? 85.707 102.141 100.438 1.00 105.93 562 ASP C N 1
ATOM 9193 C CA . ASP C 1 562 ? 86.300 100.827 100.223 1.00 105.93 562 ASP C CA 1
ATOM 9194 C C . ASP C 1 562 ? 86.789 100.184 101.513 1.00 105.93 562 ASP C C 1
ATOM 9195 O O . ASP C 1 562 ? 87.038 98.974 101.529 1.00 105.93 562 ASP C O 1
ATOM 9200 N N . ALA C 1 563 ? 86.944 100.965 102.586 1.00 102.97 563 ALA C N 1
ATOM 9201 C CA . ALA C 1 563 ? 87.351 100.394 103.867 1.00 102.97 563 ALA C CA 1
ATOM 9202 C C . ALA C 1 563 ? 86.228 99.571 104.485 1.00 102.97 563 ALA C C 1
ATOM 9203 O O . ALA C 1 563 ? 86.481 98.525 105.095 1.00 102.97 563 ALA C O 1
ATOM 9205 N N . LEU C 1 564 ? 84.983 100.035 104.350 1.00 103.24 564 LEU C N 1
ATOM 9206 C CA . LEU C 1 564 ? 83.842 99.265 104.833 1.00 103.24 564 LEU C CA 1
ATOM 9207 C C . LEU C 1 564 ? 83.608 98.016 103.991 1.00 103.24 564 LEU C C 1
ATOM 9208 O O . LEU C 1 564 ? 83.116 97.007 104.508 1.00 103.24 564 LEU C O 1
ATOM 9213 N N . ASP C 1 565 ? 83.945 98.070 102.697 1.00 101.69 565 ASP C N 1
ATOM 9214 C CA . ASP C 1 565 ? 83.816 96.897 101.837 1.00 101.69 565 ASP C CA 1
ATOM 9215 C C . ASP C 1 565 ? 84.804 95.802 102.219 1.00 101.69 565 ASP C C 1
ATOM 9216 O O . ASP C 1 565 ? 84.501 94.614 102.060 1.00 101.69 565 ASP C O 1
ATOM 9221 N N . TYR C 1 566 ? 85.988 96.179 102.711 1.00 93.76 566 TYR C N 1
ATOM 9222 C CA . TYR C 1 566 ? 86.948 95.185 103.180 1.00 93.76 566 TYR C CA 1
ATOM 9223 C C . TYR C 1 566 ? 86.492 94.535 104.480 1.00 93.76 566 TYR C C 1
ATOM 9224 O O . TYR C 1 566 ? 86.831 93.376 104.746 1.00 93.76 566 TYR C O 1
ATOM 9233 N N . LEU C 1 567 ? 85.720 95.257 105.296 1.00 94.59 567 LEU C N 1
ATOM 9234 C CA . LEU C 1 567 ? 85.231 94.695 106.549 1.00 94.59 567 LEU C CA 1
ATOM 9235 C C . LEU C 1 567 ? 83.963 93.876 106.352 1.00 94.59 567 LEU C C 1
ATOM 9236 O O . LEU C 1 567 ? 83.747 92.897 107.075 1.00 94.59 567 LEU C O 1
ATOM 9241 N N . LYS C 1 568 ? 83.116 94.255 105.391 1.00 102.21 568 LYS C N 1
ATOM 9242 C CA . LYS C 1 568 ? 81.905 93.483 105.134 1.00 102.21 568 LYS C CA 1
ATOM 9243 C C . LYS C 1 568 ? 82.213 92.180 104.408 1.00 102.21 568 LYS C C 1
ATOM 9244 O O . LYS C 1 568 ? 81.444 91.218 104.515 1.00 102.21 568 LYS C O 1
ATOM 9250 N N . ASP C 1 569 ? 83.321 92.129 103.667 1.00 101.41 569 ASP C N 1
ATOM 9251 C CA . ASP C 1 569 ? 83.711 90.888 103.005 1.00 101.41 569 ASP C CA 1
ATOM 9252 C C . ASP C 1 569 ? 84.258 89.881 104.011 1.00 101.41 569 ASP C C 1
ATOM 9253 O O . ASP C 1 569 ? 84.041 88.672 103.869 1.00 101.41 569 ASP C O 1
ATOM 9258 N N . PHE C 1 570 ? 84.963 90.364 105.037 1.00 95.27 570 PHE C N 1
ATOM 9259 C CA . PHE C 1 570 ? 85.526 89.468 106.042 1.00 95.27 570 PHE C CA 1
ATOM 9260 C C . PHE C 1 570 ? 84.446 88.919 106.967 1.00 95.27 570 PHE C C 1
ATOM 9261 O O . PHE C 1 570 ? 84.505 87.753 107.376 1.00 95.27 570 PHE C O 1
ATOM 9269 N N . PHE C 1 571 ? 83.447 89.738 107.300 1.00 102.07 571 PHE C N 1
ATOM 9270 C CA . PHE C 1 571 ? 82.405 89.300 108.223 1.00 102.07 571 PHE C CA 1
ATOM 9271 C C . PHE C 1 571 ? 81.407 88.368 107.545 1.00 102.07 571 PHE C C 1
ATOM 9272 O O . PHE C 1 571 ? 80.917 87.421 108.171 1.00 102.07 571 PHE C O 1
ATOM 9280 N N . SER C 1 572 ? 81.087 88.621 106.273 1.00 104.17 572 SER C N 1
ATOM 9281 C CA . SER C 1 572 ? 80.195 87.729 105.540 1.00 104.17 572 SER C CA 1
ATOM 9282 C C . SER C 1 572 ? 80.856 86.402 105.193 1.00 104.17 572 SER C C 1
ATOM 9283 O O . SER C 1 572 ? 80.150 85.418 104.948 1.00 104.17 572 SER C O 1
ATOM 9286 N N . ASN C 1 573 ? 82.190 86.351 105.165 1.00 102.91 573 ASN C N 1
ATOM 9287 C CA . ASN C 1 573 ? 82.882 85.091 104.920 1.00 102.91 573 ASN C CA 1
ATOM 9288 C C . ASN C 1 573 ? 82.840 84.187 106.146 1.00 102.91 573 ASN C C 1
ATOM 9289 O O . ASN C 1 573 ? 82.650 82.972 106.019 1.00 102.91 573 ASN C O 1
ATOM 9294 N N . VAL C 1 574 ? 83.013 84.763 107.340 1.00 104.00 574 VAL C N 1
ATOM 9295 C CA . VAL C 1 574 ? 82.922 83.987 108.576 1.00 104.00 574 VAL C CA 1
ATOM 9296 C C . VAL C 1 574 ? 81.480 83.732 108.991 1.00 104.00 574 VAL C C 1
ATOM 9297 O O . VAL C 1 574 ? 81.236 82.900 109.875 1.00 104.00 574 VAL C O 1
ATOM 9301 N N . ARG C 1 575 ? 80.514 84.411 108.363 1.00 107.35 575 ARG C N 1
ATOM 9302 C CA . ARG C 1 575 ? 79.108 84.161 108.665 1.00 107.35 575 ARG C CA 1
ATOM 9303 C C . ARG C 1 575 ? 78.647 82.815 108.119 1.00 107.35 575 ARG C C 1
ATOM 9304 O O . ARG C 1 575 ? 77.728 82.203 108.675 1.00 107.35 575 ARG C O 1
ATOM 9312 N N . ALA C 1 576 ? 79.274 82.336 107.046 1.00 108.28 576 ALA C N 1
ATOM 9313 C CA . ALA C 1 576 ? 78.955 81.039 106.468 1.00 108.28 576 ALA C CA 1
ATOM 9314 C C . ALA C 1 576 ? 80.025 79.991 106.740 1.00 108.28 576 ALA C C 1
ATOM 9315 O O . ALA C 1 576 ? 79.901 78.859 106.260 1.00 108.28 576 ALA C O 1
ATOM 9317 N N . ALA C 1 577 ? 81.069 80.335 107.495 1.00 110.00 577 ALA C N 1
ATOM 9318 C CA . ALA C 1 577 ? 82.128 79.393 107.827 1.00 110.00 577 ALA C CA 1
ATOM 9319 C C . ALA C 1 577 ? 81.951 78.743 109.191 1.00 110.00 577 ALA C C 1
ATOM 9320 O O . ALA C 1 577 ? 82.564 77.701 109.447 1.00 110.00 577 ALA C O 1
ATOM 9322 N N . GLY C 1 578 ? 81.140 79.323 110.061 1.00 116.13 578 GLY C N 1
ATOM 9323 C CA . GLY C 1 578 ? 80.926 78.784 111.387 1.00 116.13 578 GLY C CA 1
ATOM 9324 C C . GLY C 1 578 ? 80.346 79.826 112.312 1.00 116.13 578 GLY C C 1
ATOM 9325 O O . GLY C 1 578 ? 80.418 81.031 112.069 1.00 116.13 578 GLY C O 1
ATOM 9326 N N . PHE C 1 579 ? 79.758 79.343 113.405 1.00 123.77 579 PHE C N 1
ATOM 9327 C CA . PHE C 1 579 ? 79.107 80.225 114.368 1.00 123.77 579 PHE C CA 1
ATOM 9328 C C . PHE C 1 579 ? 79.218 79.628 115.761 1.00 123.77 579 PHE C C 1
ATOM 9329 O O . PHE C 1 579 ? 78.653 78.564 116.031 1.00 123.77 579 PHE C O 1
ATOM 9337 N N . ASP C 1 580 ? 79.951 80.315 116.636 1.00 123.36 580 ASP C N 1
ATOM 9338 C CA . ASP C 1 580 ? 80.026 79.974 118.051 1.00 123.36 580 ASP C CA 1
ATOM 9339 C C . ASP C 1 580 ? 79.748 81.212 118.893 1.00 123.36 580 ASP C C 1
ATOM 9340 O O . ASP C 1 580 ? 79.340 82.250 118.360 1.00 123.36 580 ASP C O 1
ATOM 9345 N N . GLU C 1 581 ? 79.956 81.108 120.208 1.00 120.31 581 GLU C N 1
ATOM 9346 C CA . GLU C 1 581 ? 79.717 82.241 121.099 1.00 120.31 581 GLU C CA 1
ATOM 9347 C C . GLU C 1 581 ? 80.739 83.356 120.900 1.00 120.31 581 GLU C C 1
ATOM 9348 O O . GLU C 1 581 ? 80.453 84.516 121.217 1.00 120.31 581 GLU C O 1
ATOM 9354 N N . ILE C 1 582 ? 81.925 83.029 120.386 1.00 112.47 582 ILE C N 1
ATOM 9355 C CA . ILE C 1 582 ? 82.984 84.025 120.259 1.00 112.47 582 ILE C CA 1
ATOM 9356 C C . ILE C 1 582 ? 82.734 84.948 119.071 1.00 112.47 582 ILE C C 1
ATOM 9357 O O . ILE C 1 582 ? 82.821 86.176 119.198 1.00 112.47 582 ILE C O 1
ATOM 9362 N N . GLU C 1 583 ? 82.413 84.385 117.903 1.00 118.43 583 GLU C N 1
ATOM 9363 C CA . GLU C 1 583 ? 82.197 85.220 116.725 1.00 118.43 583 GLU C CA 1
ATOM 9364 C C . GLU C 1 583 ? 80.853 85.937 116.775 1.00 118.43 583 GLU C C 1
ATOM 9365 O O . GLU C 1 583 ? 80.700 86.994 116.154 1.00 118.43 583 GLU C O 1
ATOM 9371 N N . GLN C 1 584 ? 79.872 85.380 117.494 1.00 116.92 584 GLN C N 1
ATOM 9372 C CA . GLN C 1 584 ? 78.581 86.048 117.644 1.00 116.92 584 GLN C CA 1
ATOM 9373 C C . GLN C 1 584 ? 78.694 87.326 118.466 1.00 116.92 584 GLN C C 1
ATOM 9374 O O . GLN C 1 584 ? 77.877 88.240 118.304 1.00 116.92 584 GLN C O 1
ATOM 9380 N N . ASP C 1 585 ? 79.686 87.403 119.355 1.00 110.43 585 ASP C N 1
ATOM 9381 C CA . ASP C 1 585 ? 79.928 88.636 120.096 1.00 110.43 585 ASP C CA 1
ATOM 9382 C C . ASP C 1 585 ? 80.498 89.716 119.182 1.00 110.43 585 ASP C C 1
ATOM 9383 O O . ASP C 1 585 ? 80.108 90.885 119.276 1.00 110.43 585 ASP C O 1
ATOM 9388 N N . LEU C 1 586 ? 81.423 89.343 118.296 1.00 105.11 586 LEU C N 1
ATOM 9389 C CA . LEU C 1 586 ? 82.083 90.327 117.445 1.00 105.11 586 LEU C CA 1
ATOM 9390 C C . LEU C 1 586 ? 81.239 90.712 116.236 1.00 105.11 586 LEU C C 1
ATOM 9391 O O . LEU C 1 586 ? 81.355 91.840 115.743 1.00 105.11 586 LEU C O 1
ATOM 9396 N N . THR C 1 587 ? 80.397 89.801 115.741 1.00 108.40 587 THR C N 1
ATOM 9397 C CA . THR C 1 587 ? 79.549 90.117 114.597 1.00 108.40 587 THR C CA 1
ATOM 9398 C C . THR C 1 587 ? 78.375 91.008 114.983 1.00 108.40 587 THR C C 1
ATOM 9399 O O . THR C 1 587 ? 77.983 91.880 114.199 1.00 108.40 587 THR C O 1
ATOM 9403 N N . GLN C 1 588 ? 77.804 90.802 116.173 1.00 111.98 588 GLN C N 1
ATOM 9404 C CA . GLN C 1 588 ? 76.673 91.615 116.609 1.00 111.98 588 GLN C CA 1
ATOM 9405 C C . GLN C 1 588 ? 77.107 93.038 116.940 1.00 111.98 588 GLN C C 1
ATOM 9406 O O . GLN C 1 588 ? 76.361 93.992 116.691 1.00 111.98 588 GLN C O 1
ATOM 9412 N N . ARG C 1 589 ? 78.305 93.198 117.508 1.00 109.99 589 ARG C N 1
ATOM 9413 C CA . ARG C 1 589 ? 78.814 94.533 117.804 1.00 109.99 589 ARG C CA 1
ATOM 9414 C C . ARG C 1 589 ? 79.201 95.283 116.535 1.00 109.99 589 ARG C C 1
ATOM 9415 O O . ARG C 1 589 ? 79.167 96.519 116.512 1.00 109.99 589 ARG C O 1
ATOM 9423 N N . PHE C 1 590 ? 79.566 94.560 115.473 1.00 109.90 590 PHE C N 1
ATOM 9424 C CA . PHE C 1 590 ? 79.891 95.216 114.212 1.00 109.90 590 PHE C CA 1
ATOM 9425 C C . PHE C 1 590 ? 78.639 95.708 113.497 1.00 109.90 590 PHE C C 1
ATOM 9426 O O . PHE C 1 590 ? 78.672 96.759 112.846 1.00 109.90 590 PHE C O 1
ATOM 9434 N N . GLU C 1 591 ? 77.531 94.972 113.607 1.00 116.21 591 GLU C N 1
ATOM 9435 C CA . GLU C 1 591 ? 76.276 95.406 113.008 1.00 116.21 591 GLU C CA 1
ATOM 9436 C C . GLU C 1 591 ? 75.603 96.524 113.794 1.00 116.21 591 GLU C C 1
ATOM 9437 O O . GLU C 1 591 ? 74.696 97.175 113.264 1.00 116.21 591 GLU C O 1
ATOM 9443 N N . GLU C 1 592 ? 76.017 96.752 115.044 1.00 116.03 592 GLU C N 1
ATOM 9444 C CA . GLU C 1 592 ? 75.491 97.876 115.813 1.00 116.03 592 GLU C CA 1
ATOM 9445 C C . GLU C 1 592 ? 75.992 99.202 115.254 1.00 116.03 592 GLU C C 1
ATOM 9446 O O . GLU C 1 592 ? 75.205 100.122 115.007 1.00 116.03 592 GLU C O 1
ATOM 9452 N N . LYS C 1 593 ? 77.304 99.316 115.050 1.00 112.15 593 LYS C N 1
ATOM 9453 C CA . LYS C 1 593 ? 77.915 100.513 114.491 1.00 112.15 593 LYS C CA 1
ATOM 9454 C C . LYS C 1 593 ? 78.022 100.463 112.970 1.00 112.15 593 LYS C C 1
ATOM 9455 O O . LYS C 1 593 ? 78.798 101.230 112.388 1.00 112.15 593 LYS C O 1
ATOM 9461 N N . LEU C 1 594 ? 77.268 99.573 112.319 1.00 114.03 594 LEU C N 1
ATOM 9462 C CA . LEU C 1 594 ? 77.286 99.505 110.861 1.00 114.03 594 LEU C CA 1
ATOM 9463 C C . LEU C 1 594 ? 76.595 100.715 110.244 1.00 114.03 594 LEU C C 1
ATOM 9464 O O . LEU C 1 594 ? 77.064 101.258 109.236 1.00 114.03 594 LEU C O 1
ATOM 9469 N N . GLN C 1 595 ? 75.480 101.152 110.835 1.00 116.88 595 GLN C N 1
ATOM 9470 C CA . GLN C 1 595 ? 74.798 102.342 110.338 1.00 116.88 595 GLN C CA 1
ATOM 9471 C C . GLN C 1 595 ? 75.551 103.613 110.707 1.00 116.88 595 GLN C C 1
ATOM 9472 O O . GLN C 1 595 ? 75.421 104.630 110.016 1.00 116.88 595 GLN C O 1
ATOM 9478 N N . GLU C 1 596 ? 76.327 103.580 111.794 1.00 116.45 596 GLU C N 1
ATOM 9479 C CA . GLU C 1 596 ? 77.167 104.721 112.145 1.00 116.45 596 GLU C CA 1
ATOM 9480 C C . GLU C 1 596 ? 78.314 104.885 111.154 1.00 116.45 596 GLU C C 1
ATOM 9481 O O . GLU C 1 596 ? 78.668 106.011 110.785 1.00 116.45 596 GLU C O 1
ATOM 9487 N N . LEU C 1 597 ? 78.901 103.772 110.706 1.00 116.77 597 LEU C N 1
ATOM 9488 C CA . LEU C 1 597 ? 79.960 103.844 109.706 1.00 116.77 597 LEU C CA 1
ATOM 9489 C C . LEU C 1 597 ? 79.405 104.152 108.322 1.00 116.77 597 LEU C C 1
ATOM 9490 O O . LEU C 1 597 ? 80.099 104.761 107.500 1.00 116.77 597 LEU C O 1
ATOM 9495 N N . GLU C 1 598 ? 78.166 103.738 108.046 1.00 113.85 598 GLU C N 1
ATOM 9496 C CA . GLU C 1 598 ? 77.559 104.023 106.751 1.00 113.85 598 GLU C CA 1
ATOM 9497 C C . GLU C 1 598 ? 77.157 105.487 106.626 1.00 113.85 598 GLU C C 1
ATOM 9498 O O . GLU C 1 598 ? 77.128 106.026 105.514 1.00 113.85 598 GLU C O 1
ATOM 9504 N N . SER C 1 599 ? 76.838 106.140 107.747 1.00 114.48 599 SER C N 1
ATOM 9505 C CA . SER C 1 599 ? 76.427 107.541 107.704 1.00 114.48 599 SER C CA 1
ATOM 9506 C C . SER C 1 599 ? 77.602 108.459 107.389 1.00 114.48 599 SER C C 1
ATOM 9507 O O . SER C 1 599 ? 77.479 109.372 106.565 1.00 114.48 599 SER C O 1
ATOM 9510 N N . VAL C 1 600 ? 78.749 108.231 108.032 1.00 115.28 600 VAL C N 1
ATOM 9511 C CA . VAL C 1 600 ? 79.912 109.091 107.834 1.00 115.28 600 VAL C CA 1
ATOM 9512 C C . VAL C 1 600 ? 80.586 108.825 106.487 1.00 115.28 600 VAL C C 1
ATOM 9513 O O . VAL C 1 600 ? 81.261 109.713 105.947 1.00 115.28 600 VAL C O 1
ATOM 9517 N N . SER C 1 601 ? 80.364 107.648 105.895 1.00 116.87 601 SER C N 1
ATOM 9518 C CA . SER C 1 601 ? 81.062 107.285 104.664 1.00 116.87 601 SER C CA 1
ATOM 9519 C C . SER C 1 601 ? 80.501 108.025 103.454 1.00 116.87 601 SER C C 1
ATOM 9520 O O . SER C 1 601 ? 81.249 108.367 102.530 1.00 116.87 601 SER C O 1
ATOM 9523 N N . ARG C 1 602 ? 79.192 108.282 103.435 1.00 119.65 602 ARG C N 1
ATOM 9524 C CA . ARG C 1 602 ? 78.572 108.912 102.276 1.00 119.65 602 ARG C CA 1
ATOM 9525 C C . ARG C 1 602 ? 78.795 110.418 102.222 1.00 119.65 602 ARG C C 1
ATOM 9526 O O . ARG C 1 602 ? 78.638 111.012 101.149 1.00 119.65 602 ARG C O 1
ATOM 9534 N N . ASP C 1 603 ? 79.151 111.045 103.337 1.00 117.98 603 ASP C N 1
ATOM 9535 C CA . ASP C 1 603 ? 79.371 112.488 103.342 1.00 117.98 603 ASP C CA 1
ATOM 9536 C C . ASP C 1 603 ? 80.724 112.817 102.719 1.00 117.98 603 ASP C C 1
ATOM 9537 O O . ASP C 1 603 ? 81.727 112.180 103.058 1.00 117.98 603 ASP C O 1
ATOM 9542 N N . PRO C 1 604 ? 80.793 113.796 101.812 1.00 114.20 604 PRO C N 1
ATOM 9543 C CA . PRO C 1 604 ? 82.079 114.171 101.211 1.00 114.20 604 PRO C CA 1
ATOM 9544 C C . PRO C 1 604 ? 82.948 115.057 102.090 1.00 114.20 604 PRO C C 1
ATOM 9545 O O . PRO C 1 604 ? 84.064 115.395 101.678 1.00 114.20 604 PRO C O 1
ATOM 9549 N N . SER C 1 605 ? 82.470 115.451 103.273 1.00 110.00 605 SER C N 1
ATOM 9550 C CA . SER C 1 605 ? 83.282 116.268 104.171 1.00 110.00 605 SER C CA 1
ATOM 9551 C C . SER C 1 605 ? 84.426 115.460 104.770 1.00 110.00 605 SER C C 1
ATOM 9552 O O . SER C 1 605 ? 85.556 115.952 104.870 1.00 110.00 605 SER C O 1
ATOM 9555 N N . ASN C 1 606 ? 84.153 114.218 105.175 1.00 113.08 606 ASN C N 1
ATOM 9556 C CA . ASN C 1 606 ? 85.188 113.325 105.694 1.00 113.08 606 ASN C CA 1
ATOM 9557 C C . ASN C 1 606 ? 85.732 112.503 104.530 1.00 113.08 606 ASN C C 1
ATOM 9558 O O . ASN C 1 606 ? 85.300 111.382 104.252 1.00 113.08 606 ASN C O 1
ATOM 9563 N N . GLU C 1 607 ? 86.701 113.089 103.832 1.00 105.22 607 GLU C N 1
ATOM 9564 C CA . GLU C 1 607 ? 87.308 112.483 102.656 1.00 105.22 607 GLU C CA 1
ATOM 9565 C C . GLU C 1 607 ? 88.820 112.628 102.741 1.00 105.22 607 GLU C C 1
ATOM 9566 O O . GLU C 1 607 ? 89.328 113.653 103.205 1.00 105.22 607 GLU C O 1
ATOM 9572 N N . ASN C 1 608 ? 89.528 111.589 102.310 1.00 100.03 608 ASN C N 1
ATOM 9573 C CA . ASN C 1 608 ? 90.987 111.608 102.327 1.00 100.03 608 ASN C CA 1
ATOM 9574 C C . ASN C 1 608 ? 91.512 112.595 101.289 1.00 100.03 608 ASN C C 1
ATOM 9575 O O . ASN C 1 608 ? 91.061 112.575 100.137 1.00 100.03 608 ASN C O 1
ATOM 9580 N N . PRO C 1 609 ? 92.455 113.472 101.650 1.00 95.71 609 PRO C N 1
ATOM 9581 C CA . PRO C 1 609 ? 92.922 114.493 100.702 1.00 95.71 609 PRO C CA 1
ATOM 9582 C C . PRO C 1 609 ? 93.869 113.974 99.631 1.00 95.71 609 PRO C C 1
ATOM 9583 O O . PRO C 1 609 ? 94.192 114.731 98.706 1.00 95.71 609 PRO C O 1
ATOM 9587 N N . LYS C 1 610 ? 94.331 112.724 99.727 1.00 95.73 610 LYS C N 1
ATOM 9588 C CA . LYS C 1 610 ? 95.202 112.174 98.692 1.00 95.73 610 LYS C CA 1
ATOM 9589 C C . LYS C 1 610 ? 94.439 111.901 97.401 1.00 95.73 610 LYS C C 1
ATOM 9590 O O . LYS C 1 610 ? 95.036 111.894 96.319 1.00 95.73 610 LYS C O 1
ATOM 9596 N N . LEU C 1 611 ? 93.132 111.657 97.493 1.00 98.13 611 LEU C N 1
ATOM 9597 C CA . LEU C 1 611 ? 92.307 111.520 96.300 1.00 98.13 611 LEU C CA 1
ATOM 9598 C C . LEU C 1 611 ? 91.882 112.864 95.726 1.00 98.13 611 LEU C C 1
ATOM 9599 O O . LEU C 1 611 ? 91.381 112.909 94.597 1.00 98.13 611 LEU C O 1
ATOM 9604 N N . GLU C 1 612 ? 92.068 113.955 96.472 1.00 100.63 612 GLU C N 1
ATOM 9605 C CA . GLU C 1 612 ? 91.616 115.263 96.009 1.00 100.63 612 GLU C CA 1
ATOM 9606 C C . GLU C 1 612 ? 92.577 115.859 94.986 1.00 100.63 612 GLU C C 1
ATOM 9607 O O . GLU C 1 612 ? 92.149 116.342 93.932 1.00 100.63 612 GLU C O 1
ATOM 9613 N N . ASP C 1 613 ? 93.880 115.835 95.276 1.00 98.50 613 ASP C N 1
ATOM 9614 C CA . ASP C 1 613 ? 94.855 116.323 94.308 1.00 98.50 613 ASP C CA 1
ATOM 9615 C C . ASP C 1 613 ? 95.102 115.328 93.184 1.00 98.50 613 ASP C C 1
ATOM 9616 O O . ASP C 1 613 ? 95.603 115.723 92.126 1.00 98.50 613 ASP C O 1
ATOM 9621 N N . LEU C 1 614 ? 94.769 114.051 93.391 1.00 94.55 614 LEU C N 1
ATOM 9622 C CA . LEU C 1 614 ? 94.775 113.099 92.286 1.00 94.55 614 LEU C CA 1
ATOM 9623 C C . LEU C 1 614 ? 93.648 113.402 91.308 1.00 94.55 614 LEU C C 1
ATOM 9624 O O . LEU C 1 614 ? 93.818 113.271 90.090 1.00 94.55 614 LEU C O 1
ATOM 9629 N N . CYS C 1 615 ? 92.491 113.822 91.827 1.00 100.95 615 CYS C N 1
ATOM 9630 C CA . CYS C 1 615 ? 91.407 114.278 90.965 1.00 100.95 615 CYS C CA 1
ATOM 9631 C C . CYS C 1 615 ? 91.723 115.626 90.330 1.00 100.95 615 CYS C C 1
ATOM 9632 O O . CYS C 1 615 ? 91.192 115.945 89.261 1.00 100.95 615 CYS C O 1
ATOM 9635 N N . PHE C 1 616 ? 92.580 116.425 90.969 1.00 97.42 616 PHE C N 1
ATOM 9636 C CA . PHE C 1 616 ? 92.922 117.740 90.438 1.00 97.42 616 PHE C CA 1
ATOM 9637 C C . PHE C 1 616 ? 93.879 117.640 89.256 1.00 97.42 616 PHE C C 1
ATOM 9638 O O . PHE C 1 616 ? 93.763 118.409 88.295 1.00 97.42 616 PHE C O 1
ATOM 9646 N N . ILE C 1 617 ? 94.828 116.699 89.302 1.00 94.62 617 ILE C N 1
ATOM 9647 C CA . ILE C 1 617 ? 95.795 116.557 88.215 1.00 94.62 617 ILE C CA 1
ATOM 9648 C C . ILE C 1 617 ? 95.262 115.740 87.051 1.00 94.62 617 ILE C C 1
ATOM 9649 O O . ILE C 1 617 ? 95.870 115.748 85.974 1.00 94.62 617 ILE C O 1
ATOM 9654 N N . LEU C 1 618 ? 94.144 115.034 87.233 1.00 100.07 618 LEU C N 1
ATOM 9655 C CA . LEU C 1 618 ? 93.565 114.265 86.137 1.00 100.07 618 LEU C CA 1
ATOM 9656 C C . LEU C 1 618 ? 92.732 115.146 85.214 1.00 100.07 618 LEU C C 1
ATOM 9657 O O . LEU C 1 618 ? 92.806 115.007 83.988 1.00 100.07 618 LEU C O 1
ATOM 9662 N N . GLN C 1 619 ? 91.939 116.054 85.779 1.00 107.01 619 GLN C N 1
ATOM 9663 C CA . GLN C 1 619 ? 91.100 116.949 84.994 1.00 107.01 619 GLN C CA 1
ATOM 9664 C C . GLN C 1 619 ? 91.826 118.215 84.557 1.00 107.01 619 GLN C C 1
ATOM 9665 O O . GLN C 1 619 ? 91.199 119.097 83.961 1.00 107.01 619 GLN C O 1
ATOM 9671 N N . GLU C 1 620 ? 93.125 118.326 84.833 1.00 111.03 620 GLU C N 1
ATOM 9672 C CA . GLU C 1 620 ? 93.919 119.463 84.388 1.00 111.03 620 GLU C CA 1
ATOM 9673 C C . GLU C 1 620 ? 94.791 119.143 83.184 1.00 111.03 620 GLU C C 1
ATOM 9674 O O . GLU C 1 620 ? 95.049 120.032 82.366 1.00 111.03 620 GLU C O 1
ATOM 9680 N N . GLU C 1 621 ? 95.249 117.896 83.057 1.00 116.83 621 GLU C N 1
ATOM 9681 C CA . GLU C 1 621 ? 96.024 117.503 81.886 1.00 116.83 621 GLU C CA 1
ATOM 9682 C C . GLU C 1 621 ? 95.117 117.144 80.715 1.00 116.83 621 GLU C C 1
ATOM 9683 O O . GLU C 1 621 ? 95.449 117.433 79.559 1.00 116.83 621 GLU C O 1
ATOM 9689 N N . TYR C 1 622 ? 93.973 116.514 80.993 1.00 123.29 622 TYR C N 1
ATOM 9690 C CA . TYR C 1 622 ? 93.019 116.190 79.939 1.00 123.29 622 TYR C CA 1
ATOM 9691 C C . TYR C 1 622 ? 92.273 117.418 79.433 1.00 123.29 622 TYR C C 1
ATOM 9692 O O . TYR C 1 622 ? 91.716 117.378 78.331 1.00 123.29 622 TYR C O 1
ATOM 9701 N N . HIS C 1 623 ? 92.245 118.501 80.215 1.00 124.45 623 HIS C N 1
ATOM 9702 C CA . HIS C 1 623 ? 91.614 119.734 79.757 1.00 124.45 623 HIS C CA 1
ATOM 9703 C C . HIS C 1 623 ? 92.439 120.417 78.674 1.00 124.45 623 HIS C C 1
ATOM 9704 O O . HIS C 1 623 ? 91.879 121.084 77.796 1.00 124.45 623 HIS C O 1
ATOM 9711 N N . LEU C 1 624 ? 93.764 120.261 78.718 1.00 118.73 624 LEU C N 1
ATOM 9712 C CA . LEU C 1 624 ? 94.624 120.880 77.714 1.00 118.73 624 LEU C CA 1
ATOM 9713 C C . LEU C 1 624 ? 94.520 120.157 76.376 1.00 118.73 624 LEU C C 1
ATOM 9714 O O . LEU C 1 624 ? 94.356 120.790 75.327 1.00 118.73 624 LEU C O 1
ATOM 9719 N N . ASN C 1 625 ? 94.608 118.826 76.395 1.00 116.55 625 ASN C N 1
ATOM 9720 C CA . ASN C 1 625 ? 94.570 118.019 75.182 1.00 116.55 625 ASN C CA 1
ATOM 9721 C C . ASN C 1 625 ? 94.126 116.598 75.510 1.00 116.55 625 ASN C C 1
ATOM 9722 O O . ASN C 1 625 ? 94.567 116.029 76.516 1.00 116.55 625 ASN C O 1
ATOM 9727 N N . PRO C 1 626 ? 93.245 115.987 74.692 1.00 117.64 626 PRO C N 1
ATOM 9728 C CA . PRO C 1 626 ? 92.806 114.607 74.930 1.00 117.64 626 PRO C CA 1
ATOM 9729 C C . PRO C 1 626 ? 93.738 113.554 74.328 1.00 117.64 626 PRO C C 1
ATOM 9730 O O . PRO C 1 626 ? 93.305 112.639 73.619 1.00 117.64 626 PRO C O 1
ATOM 9734 N N . GLU C 1 627 ? 95.034 113.678 74.609 1.00 119.06 627 GLU C N 1
ATOM 9735 C CA . GLU C 1 627 ? 96.040 112.714 74.171 1.00 119.06 627 GLU C CA 1
ATOM 9736 C C . GLU C 1 627 ? 97.003 112.411 75.309 1.00 119.06 627 GLU C C 1
ATOM 9737 O O . GLU C 1 627 ? 98.215 112.279 75.108 1.00 119.06 627 GLU C O 1
ATOM 9743 N N . THR C 1 628 ? 96.468 112.297 76.526 1.00 120.87 628 THR C N 1
ATOM 9744 C CA . THR C 1 628 ? 97.264 112.149 77.741 1.00 120.87 628 THR C CA 1
ATOM 9745 C C . THR C 1 628 ? 96.865 110.890 78.501 1.00 120.87 628 THR C C 1
ATOM 9746 O O . THR C 1 628 ? 96.525 110.969 79.686 1.00 120.87 628 THR C O 1
ATOM 9750 N N . ILE C 1 629 ? 96.829 109.750 77.798 1.00 118.94 629 ILE C N 1
ATOM 9751 C CA . ILE C 1 629 ? 96.540 108.454 78.411 1.00 118.94 629 ILE C CA 1
ATOM 9752 C C . ILE C 1 629 ? 97.549 108.159 79.513 1.00 118.94 629 ILE C C 1
ATOM 9753 O O . ILE C 1 629 ? 98.763 108.271 79.313 1.00 118.94 629 ILE C O 1
ATOM 9758 N N . THR C 1 630 ? 97.043 107.776 80.682 1.00 114.92 630 THR C N 1
ATOM 9759 C CA . THR C 1 630 ? 97.837 107.693 81.898 1.00 114.92 630 THR C CA 1
ATOM 9760 C C . THR C 1 630 ? 98.166 106.248 82.255 1.00 114.92 630 THR C C 1
ATOM 9761 O O . THR C 1 630 ? 97.520 105.301 81.800 1.00 114.92 630 THR C O 1
ATOM 9765 N N . ILE C 1 631 ? 99.196 106.097 83.086 1.00 102.06 631 ILE C N 1
ATOM 9766 C CA . ILE C 1 631 ? 99.594 104.816 83.659 1.00 102.06 631 ILE C CA 1
ATOM 9767 C C . ILE C 1 631 ? 99.740 105.005 85.163 1.00 102.06 631 ILE C C 1
ATOM 9768 O O . ILE C 1 631 ? 100.487 105.882 85.611 1.00 102.06 631 ILE C O 1
ATOM 9773 N N . LEU C 1 632 ? 99.030 104.189 85.938 1.00 99.90 632 LEU C N 1
ATOM 9774 C CA . LEU C 1 632 ? 99.054 104.263 87.394 1.00 99.90 632 LEU C CA 1
ATOM 9775 C C . LEU C 1 632 ? 99.776 103.048 87.958 1.00 99.90 632 LEU C C 1
ATOM 9776 O O . LEU C 1 632 ? 99.465 101.910 87.592 1.00 99.90 632 LEU C O 1
ATOM 9781 N N . PHE C 1 633 ? 100.735 103.295 88.846 1.00 96.11 633 PHE C N 1
ATOM 9782 C CA . PHE C 1 633 ? 101.512 102.245 89.492 1.00 96.11 633 PHE C CA 1
ATOM 9783 C C . PHE C 1 633 ? 101.052 102.115 90.937 1.00 96.11 633 PHE C C 1
ATOM 9784 O O . PHE C 1 633 ? 101.232 103.041 91.735 1.00 96.11 633 PHE C O 1
ATOM 9792 N N . VAL C 1 634 ? 100.462 100.969 91.269 1.00 105.49 634 VAL C N 1
ATOM 9793 C CA . VAL C 1 634 ? 99.943 100.697 92.604 1.00 105.49 634 VAL C CA 1
ATOM 9794 C C . VAL C 1 634 ? 100.699 99.508 93.180 1.00 105.49 634 VAL C C 1
ATOM 9795 O O . VAL C 1 634 ? 100.903 98.500 92.497 1.00 105.49 634 VAL C O 1
ATOM 9799 N N . LYS C 1 635 ? 101.116 99.632 94.441 1.00 102.73 635 LYS C N 1
ATOM 9800 C CA . LYS C 1 635 ? 101.873 98.568 95.093 1.00 102.73 635 LYS C CA 1
ATOM 9801 C C . LYS C 1 635 ? 100.954 97.473 95.628 1.00 102.73 635 LYS C C 1
ATOM 9802 O O . LYS C 1 635 ? 101.073 96.304 95.247 1.00 102.73 635 LYS C O 1
ATOM 9808 N N . THR C 1 636 ? 100.032 97.838 96.515 1.00 101.27 636 THR C N 1
ATOM 9809 C CA . THR C 1 636 ? 99.186 96.865 97.191 1.00 101.27 636 THR C CA 1
ATOM 9810 C C . THR C 1 636 ? 98.054 96.415 96.272 1.00 101.27 636 THR C C 1
ATOM 9811 O O . THR C 1 636 ? 97.407 97.235 95.613 1.00 101.27 636 THR C O 1
ATOM 9815 N N . ARG C 1 637 ? 97.825 95.095 96.222 1.00 93.37 637 ARG C N 1
ATOM 9816 C CA . ARG C 1 637 ? 96.742 94.548 95.408 1.00 93.37 637 ARG C CA 1
ATOM 9817 C C . ARG C 1 637 ? 95.370 94.911 95.965 1.00 93.37 637 ARG C C 1
ATOM 9818 O O . ARG C 1 637 ? 94.392 94.962 95.212 1.00 93.37 637 ARG C O 1
ATOM 9826 N N . ALA C 1 638 ? 95.272 95.147 97.273 1.00 104.80 638 ALA C N 1
ATOM 9827 C CA . ALA C 1 638 ? 94.024 95.617 97.857 1.00 104.80 638 ALA C CA 1
ATOM 9828 C C . ALA C 1 638 ? 93.780 97.096 97.589 1.00 104.80 638 ALA C C 1
ATOM 9829 O O . ALA C 1 638 ? 92.634 97.549 97.685 1.00 104.80 638 ALA C O 1
ATOM 9831 N N . LEU C 1 639 ? 94.826 97.853 97.261 1.00 103.00 639 LEU C N 1
ATOM 9832 C CA . LEU C 1 639 ? 94.697 99.281 97.013 1.00 103.00 639 LEU C CA 1
ATOM 9833 C C . LEU C 1 639 ? 94.382 99.601 95.555 1.00 103.00 639 LEU C C 1
ATOM 9834 O O . LEU C 1 639 ? 93.792 100.653 95.278 1.00 103.00 639 LEU C O 1
ATOM 9839 N N . VAL C 1 640 ? 94.719 98.710 94.624 1.00 101.78 640 VAL C N 1
ATOM 9840 C CA . VAL C 1 640 ? 94.409 98.954 93.219 1.00 101.78 640 VAL C CA 1
ATOM 9841 C C . VAL C 1 640 ? 92.944 98.628 92.911 1.00 101.78 640 VAL C C 1
ATOM 9842 O O . VAL C 1 640 ? 92.336 99.266 92.044 1.00 101.78 640 VAL C O 1
ATOM 9846 N N . ASP C 1 641 ? 92.338 97.691 93.646 1.00 105.30 641 ASP C N 1
ATOM 9847 C CA . ASP C 1 641 ? 90.915 97.425 93.491 1.00 105.30 641 ASP C CA 1
ATOM 9848 C C . ASP C 1 641 ? 90.054 98.491 94.153 1.00 105.30 641 ASP C C 1
ATOM 9849 O O . ASP C 1 641 ? 88.898 98.671 93.755 1.00 105.30 641 ASP C O 1
ATOM 9854 N N . ALA C 1 642 ? 90.589 99.193 95.155 1.00 99.49 642 ALA C N 1
ATOM 9855 C CA . ALA C 1 642 ? 89.857 100.297 95.765 1.00 99.49 642 ALA C CA 1
ATOM 9856 C C . ALA C 1 642 ? 89.776 101.500 94.835 1.00 99.49 642 ALA C C 1
ATOM 9857 O O . ALA C 1 642 ? 88.829 102.291 94.927 1.00 99.49 642 ALA C O 1
ATOM 9859 N N . LEU C 1 643 ? 90.751 101.656 93.938 1.00 97.50 643 LEU C N 1
ATOM 9860 C CA . LEU C 1 643 ? 90.728 102.748 92.974 1.00 97.50 643 LEU C CA 1
ATOM 9861 C C . LEU C 1 643 ? 89.764 102.495 91.824 1.00 97.50 643 LEU C C 1
ATOM 9862 O O . LEU C 1 643 ? 89.392 103.445 91.126 1.00 97.50 643 LEU C O 1
ATOM 9867 N N . LYS C 1 644 ? 89.361 101.239 91.606 1.00 104.29 644 LYS C N 1
ATOM 9868 C CA . LYS C 1 644 ? 88.400 100.940 90.549 1.00 104.29 644 LYS C CA 1
ATOM 9869 C C . LYS C 1 644 ? 87.004 101.438 90.899 1.00 104.29 644 LYS C C 1
ATOM 9870 O O . LYS C 1 644 ? 86.211 101.735 89.999 1.00 104.29 644 LYS C O 1
ATOM 9876 N N . ASN C 1 645 ? 86.687 101.539 92.189 1.00 104.67 645 ASN C N 1
ATOM 9877 C CA . ASN C 1 645 ? 85.416 102.094 92.639 1.00 104.67 645 ASN C CA 1
ATOM 9878 C C . ASN C 1 645 ? 85.410 103.618 92.662 1.00 104.67 645 ASN C C 1
ATOM 9879 O O . ASN C 1 645 ? 84.386 104.212 93.018 1.00 104.67 645 ASN C O 1
ATOM 9884 N N . TRP C 1 646 ? 86.519 104.258 92.297 1.00 104.85 646 TRP C N 1
ATOM 9885 C CA . TRP C 1 646 ? 86.642 105.709 92.294 1.00 104.85 646 TRP C CA 1
ATOM 9886 C C . TRP C 1 646 ? 86.624 106.315 90.899 1.00 104.85 646 TRP C C 1
ATOM 9887 O O . TRP C 1 646 ? 86.266 107.486 90.754 1.00 104.85 646 TRP C O 1
ATOM 9898 N N . ILE C 1 647 ? 86.996 105.544 89.875 1.00 112.36 647 ILE C N 1
ATOM 9899 C CA . ILE C 1 647 ? 87.044 106.070 88.513 1.00 112.36 647 ILE C CA 1
ATOM 9900 C C . ILE C 1 647 ? 85.636 106.295 87.973 1.00 112.36 647 ILE C C 1
ATOM 9901 O O . ILE C 1 647 ? 85.315 107.375 87.461 1.00 112.36 647 ILE C O 1
ATOM 9906 N N . GLU C 1 648 ? 84.770 105.290 88.091 1.00 118.70 648 GLU C N 1
ATOM 9907 C CA . GLU C 1 648 ? 83.393 105.399 87.631 1.00 118.70 648 GLU C CA 1
ATOM 9908 C C . GLU C 1 648 ? 82.398 105.570 88.770 1.00 118.70 648 GLU C C 1
ATOM 9909 O O . GLU C 1 648 ? 81.198 105.710 88.512 1.00 118.70 648 GLU C O 1
ATOM 9915 N N . GLY C 1 649 ? 82.860 105.572 90.016 1.00 112.20 649 GLY C N 1
ATOM 9916 C CA . GLY C 1 649 ? 82.012 105.791 91.167 1.00 112.20 649 GLY C CA 1
ATOM 9917 C C . GLY C 1 649 ? 81.962 107.221 91.653 1.00 112.20 649 GLY C C 1
ATOM 9918 O O . GLY C 1 649 ? 81.442 107.476 92.744 1.00 112.20 649 GLY C O 1
ATOM 9919 N N . ASN C 1 650 ? 82.488 108.167 90.876 1.00 108.38 650 ASN C N 1
ATOM 9920 C CA . ASN C 1 650 ? 82.523 109.570 91.254 1.00 108.38 650 ASN C CA 1
ATOM 9921 C C . ASN C 1 650 ? 82.038 110.403 90.072 1.00 108.38 650 ASN C C 1
ATOM 9922 O O . ASN C 1 650 ? 82.488 110.182 88.934 1.00 108.38 650 ASN C O 1
ATOM 9927 N N . PRO C 1 651 ? 81.127 111.358 90.289 1.00 105.56 651 PRO C N 1
ATOM 9928 C CA . PRO C 1 651 ? 80.502 112.062 89.158 1.00 105.56 651 PRO C CA 1
ATOM 9929 C C . PRO C 1 651 ? 81.388 113.091 88.474 1.00 105.56 651 PRO C C 1
ATOM 9930 O O . PRO C 1 651 ? 81.072 113.490 87.344 1.00 105.56 651 PRO C O 1
ATOM 9934 N N . LYS C 1 652 ? 82.473 113.539 89.109 1.00 104.33 652 LYS C N 1
ATOM 9935 C CA . LYS C 1 652 ? 83.331 114.540 88.480 1.00 104.33 652 LYS C CA 1
ATOM 9936 C C . LYS C 1 652 ? 84.190 113.924 87.382 1.00 104.33 652 LYS C C 1
ATOM 9937 O O . LYS C 1 652 ? 84.319 114.496 86.293 1.00 104.33 652 LYS C O 1
ATOM 9943 N N . LEU C 1 653 ? 84.781 112.761 87.644 1.00 107.62 653 LEU C N 1
ATOM 9944 C CA . LEU C 1 653 ? 85.631 112.080 86.673 1.00 107.62 653 LEU C CA 1
ATOM 9945 C C . LEU C 1 653 ? 84.769 111.141 85.837 1.00 107.62 653 LEU C C 1
ATOM 9946 O O . LEU C 1 653 ? 84.235 110.153 86.350 1.00 107.62 653 LEU C O 1
ATOM 9951 N N . SER C 1 654 ? 84.634 111.451 84.548 1.00 109.80 654 SER C N 1
ATOM 9952 C CA . SER C 1 654 ? 83.870 110.618 83.628 1.00 109.80 654 SER C CA 1
ATOM 9953 C C . SER C 1 654 ? 84.594 110.295 82.331 1.00 109.80 654 SER C C 1
ATOM 9954 O O . SER C 1 654 ? 84.186 109.349 81.645 1.00 109.80 654 SER C O 1
ATOM 9957 N N . PHE C 1 655 ? 85.640 111.031 81.968 1.00 115.25 655 PHE C N 1
ATOM 9958 C CA . PHE C 1 655 ? 86.388 110.774 80.737 1.00 115.25 655 PHE C CA 1
ATOM 9959 C C . PHE C 1 655 ? 87.569 109.837 80.981 1.00 115.25 655 PHE C C 1
ATOM 9960 O O . PHE C 1 655 ? 88.711 110.143 80.641 1.00 115.25 655 PHE C O 1
ATOM 9968 N N . LEU C 1 656 ? 87.295 108.676 81.571 1.00 117.10 656 LEU C N 1
ATOM 9969 C CA . LEU C 1 656 ? 88.322 107.687 81.862 1.00 117.10 656 LEU C CA 1
ATOM 9970 C C . LEU C 1 656 ? 87.753 106.293 81.650 1.00 117.10 656 LEU C C 1
ATOM 9971 O O . LEU C 1 656 ? 86.551 106.063 81.815 1.00 117.10 656 LEU C O 1
ATOM 9976 N N . LYS C 1 657 ? 88.627 105.364 81.282 1.00 116.27 657 LYS C N 1
ATOM 9977 C CA . LYS C 1 657 ? 88.245 103.968 81.075 1.00 116.27 657 LYS C CA 1
ATOM 9978 C C . LYS C 1 657 ? 89.092 103.069 81.964 1.00 116.27 657 LYS C C 1
ATOM 9979 O O . LYS C 1 657 ? 90.285 102.861 81.669 1.00 116.27 657 LYS C O 1
ATOM 9985 N N . PRO C 1 658 ? 88.538 102.506 83.050 1.00 114.25 658 PRO C N 1
ATOM 9986 C CA . PRO C 1 658 ? 89.305 101.641 83.952 1.00 114.25 658 PRO C CA 1
ATOM 9987 C C . PRO C 1 658 ? 89.569 100.258 83.363 1.00 114.25 658 PRO C C 1
ATOM 9988 O O . PRO C 1 658 ? 89.894 99.341 84.117 1.00 114.25 658 PRO C O 1
ATOM 9992 N N . HIS C 1 691 ? 91.717 101.438 76.498 1.00 119.49 691 HIS C N 1
ATOM 9993 C CA . HIS C 1 691 ? 91.373 102.132 77.734 1.00 119.49 691 HIS C CA 1
ATOM 9994 C C . HIS C 1 691 ? 91.954 103.542 77.757 1.00 119.49 691 HIS C C 1
ATOM 9995 O O . HIS C 1 691 ? 92.519 104.010 76.769 1.00 119.49 691 HIS C O 1
ATOM 10002 N N . ASN C 1 692 ? 91.808 104.214 78.900 1.00 119.40 692 ASN C N 1
ATOM 10003 C CA . ASN C 1 692 ? 92.350 105.552 79.086 1.00 119.40 692 ASN C CA 1
ATOM 10004 C C . ASN C 1 692 ? 93.192 105.699 80.344 1.00 119.40 692 ASN C C 1
ATOM 10005 O O . ASN C 1 692 ? 93.911 106.696 80.467 1.00 119.40 692 ASN C O 1
ATOM 10010 N N . ILE C 1 693 ? 93.121 104.754 81.279 1.00 120.17 693 ILE C N 1
ATOM 10011 C CA . ILE C 1 693 ? 93.944 104.764 82.483 1.00 120.17 693 ILE C CA 1
ATOM 10012 C C . ILE C 1 693 ? 94.318 103.323 82.811 1.00 120.17 693 ILE C C 1
ATOM 10013 O O . ILE C 1 693 ? 93.445 102.453 82.901 1.00 120.17 693 ILE C O 1
ATOM 10018 N N . LEU C 1 694 ? 95.613 103.066 82.968 1.00 114.84 694 LEU C N 1
ATOM 10019 C CA . LEU C 1 694 ? 96.119 101.722 83.210 1.00 114.84 694 LEU C CA 1
ATOM 10020 C C . LEU C 1 694 ? 96.314 101.502 84.704 1.00 114.84 694 LEU C C 1
ATOM 10021 O O . LEU C 1 694 ? 96.729 102.410 85.428 1.00 114.84 694 LEU C O 1
ATOM 10026 N N . ILE C 1 695 ? 96.014 100.286 85.157 1.00 125.48 695 ILE C N 1
ATOM 10027 C CA . ILE C 1 695 ? 96.100 99.939 86.571 1.00 125.48 695 ILE C CA 1
ATOM 10028 C C . ILE C 1 695 ? 97.101 98.808 86.762 1.00 125.48 695 ILE C C 1
ATOM 10029 O O . ILE C 1 695 ? 96.948 97.978 87.666 1.00 125.48 695 ILE C O 1
ATOM 10034 N N . ALA C 1 696 ? 98.115 98.755 85.897 1.00 122.05 696 ALA C N 1
ATOM 10035 C CA . ALA C 1 696 ? 99.148 97.729 85.984 1.00 122.05 696 ALA C CA 1
ATOM 10036 C C . ALA C 1 696 ? 99.993 97.932 87.236 1.00 122.05 696 ALA C C 1
ATOM 10037 O O . ALA C 1 696 ? 100.585 98.999 87.430 1.00 122.05 696 ALA C O 1
ATOM 10039 N N . THR C 1 697 ? 100.048 96.905 88.087 1.00 108.36 697 THR C N 1
ATOM 10040 C CA . THR C 1 697 ? 100.766 97.002 89.351 1.00 108.36 697 THR C CA 1
ATOM 10041 C C . THR C 1 697 ? 102.268 96.783 89.204 1.00 108.36 697 THR C C 1
ATOM 10042 O O . THR C 1 697 ? 103.017 97.102 90.133 1.00 108.36 697 THR C O 1
ATOM 10046 N N . SER C 1 698 ? 102.724 96.255 88.068 1.00 101.63 698 SER C N 1
ATOM 10047 C CA . SER C 1 698 ? 104.143 95.968 87.871 1.00 101.63 698 SER C CA 1
ATOM 10048 C C . SER C 1 698 ? 104.427 95.978 86.376 1.00 101.63 698 SER C C 1
ATOM 10049 O O . SER C 1 698 ? 103.988 95.076 85.656 1.00 101.63 698 SER C O 1
ATOM 10052 N N . VAL C 1 699 ? 105.153 96.991 85.914 1.00 97.77 699 VAL C N 1
ATOM 10053 C CA . VAL C 1 699 ? 105.512 97.098 84.505 1.00 97.77 699 VAL C CA 1
ATOM 10054 C C . VAL C 1 699 ? 106.598 96.086 84.158 1.00 97.77 699 VAL C C 1
ATOM 10055 O O . VAL C 1 699 ? 106.306 94.953 83.775 1.00 97.77 699 VAL C O 1
ATOM 10059 N N . ASN C 1 710 ? 102.412 109.272 78.566 1.00 103.63 710 ASN C N 1
ATOM 10060 C CA . ASN C 1 710 ? 103.153 110.525 78.647 1.00 103.63 710 ASN C CA 1
ATOM 10061 C C . ASN C 1 710 ? 102.991 111.174 80.018 1.00 103.63 710 ASN C C 1
ATOM 10062 O O . ASN C 1 710 ? 103.861 111.919 80.468 1.00 103.63 710 ASN C O 1
ATOM 10067 N N . LEU C 1 711 ? 101.872 110.887 80.677 1.00 99.84 711 LEU C N 1
ATOM 10068 C CA . LEU C 1 711 ? 101.573 111.417 82.005 1.00 99.84 711 LEU C CA 1
ATOM 10069 C C . LEU C 1 711 ? 101.539 110.232 82.965 1.00 99.84 711 LEU C C 1
ATOM 10070 O O . LEU C 1 711 ? 100.565 109.473 82.997 1.00 99.84 711 LEU C O 1
ATOM 10075 N N . VAL C 1 712 ? 102.604 110.080 83.747 1.00 91.59 712 VAL C N 1
ATOM 10076 C CA . VAL C 1 712 ? 102.776 108.953 84.656 1.00 91.59 712 VAL C CA 1
ATOM 10077 C C . VAL C 1 712 ? 102.605 109.459 86.082 1.00 91.59 712 VAL C C 1
ATOM 10078 O O . VAL C 1 712 ? 103.242 110.443 86.478 1.00 91.59 712 VAL C O 1
ATOM 10082 N N . ILE C 1 713 ? 101.747 108.791 86.848 1.00 88.06 713 ILE C N 1
ATOM 10083 C CA . ILE C 1 713 ? 101.462 109.157 88.231 1.00 88.06 713 ILE C CA 1
ATOM 10084 C C . ILE C 1 713 ? 101.923 108.012 89.122 1.00 88.06 713 ILE C C 1
ATOM 10085 O O . ILE C 1 713 ? 101.486 106.868 88.948 1.00 88.06 713 ILE C O 1
ATOM 10090 N N . LEU C 1 714 ? 102.804 108.320 90.072 1.00 84.78 714 LEU C N 1
ATOM 10091 C CA . LEU C 1 714 ? 103.352 107.328 90.997 1.00 84.78 714 LEU C CA 1
ATOM 10092 C C . LEU C 1 714 ? 102.568 107.423 92.302 1.00 84.78 714 LEU C C 1
ATOM 10093 O O . LEU C 1 714 ? 102.910 108.190 93.203 1.00 84.78 714 LEU C O 1
ATOM 10098 N N . TYR C 1 715 ? 101.502 106.631 92.398 1.00 88.27 715 TYR C N 1
ATOM 10099 C CA . TYR C 1 715 ? 100.634 106.618 93.575 1.00 88.27 715 TYR C CA 1
ATOM 10100 C C . TYR C 1 715 ? 101.230 105.670 94.608 1.00 88.27 715 TYR C C 1
ATOM 10101 O O . TYR C 1 715 ? 100.924 104.475 94.630 1.00 88.27 715 TYR C O 1
ATOM 10110 N N . GLU C 1 716 ? 102.095 106.233 95.467 1.00 94.02 716 GLU C N 1
ATOM 10111 C CA . GLU C 1 716 ? 102.791 105.524 96.552 1.00 94.02 716 GLU C CA 1
ATOM 10112 C C . GLU C 1 716 ? 103.612 104.345 96.026 1.00 94.02 716 GLU C C 1
ATOM 10113 O O . GLU C 1 716 ? 103.531 103.223 96.532 1.00 94.02 716 GLU C O 1
ATOM 10119 N N . TYR C 1 717 ? 104.412 104.611 94.997 1.00 93.16 717 TYR C N 1
ATOM 10120 C CA . TYR C 1 717 ? 105.253 103.598 94.370 1.00 93.16 717 TYR C CA 1
ATOM 10121 C C . TYR C 1 717 ? 106.666 104.146 94.251 1.00 93.16 717 TYR C C 1
ATOM 10122 O O . TYR C 1 717 ? 106.898 105.118 93.525 1.00 93.16 717 TYR C O 1
ATOM 10131 N N . VAL C 1 718 ? 107.603 103.525 94.961 1.00 86.43 718 VAL C N 1
ATOM 10132 C CA . VAL C 1 718 ? 108.994 103.959 94.937 1.00 86.43 718 VAL C CA 1
ATOM 10133 C C . VAL C 1 718 ? 109.924 102.758 95.057 1.00 86.43 718 VAL C C 1
ATOM 10134 O O . VAL C 1 718 ? 110.221 102.089 94.067 1.00 86.43 718 VAL C O 1
ATOM 10138 N N . SER C 1 736 ? 105.312 115.133 78.090 1.00 95.39 736 SER C N 1
ATOM 10139 C CA . SER C 1 736 ? 105.986 114.104 78.872 1.00 95.39 736 SER C CA 1
ATOM 10140 C C . SER C 1 736 ? 106.391 114.635 80.243 1.00 95.39 736 SER C C 1
ATOM 10141 O O . SER C 1 736 ? 107.325 115.428 80.361 1.00 95.39 736 SER C O 1
ATOM 10144 N N . LYS C 1 737 ? 105.681 114.190 81.278 1.00 95.37 737 LYS C N 1
ATOM 10145 C CA . LYS C 1 737 ? 105.952 114.618 82.641 1.00 95.37 737 LYS C CA 1
ATOM 10146 C C . LYS C 1 737 ? 105.466 113.546 83.605 1.00 95.37 737 LYS C C 1
ATOM 10147 O O . LYS C 1 737 ? 104.522 112.808 83.310 1.00 95.37 737 LYS C O 1
ATOM 10153 N N . CYS C 1 738 ? 106.122 113.469 84.758 1.00 87.93 738 CYS C N 1
ATOM 10154 C CA . CYS C 1 738 ? 105.807 112.488 85.785 1.00 87.93 738 CYS C CA 1
ATOM 10155 C C . CYS C 1 738 ? 105.334 113.195 87.049 1.00 87.93 738 CYS C C 1
ATOM 10156 O O . CYS C 1 738 ? 105.471 114.411 87.201 1.00 87.93 738 CYS C O 1
ATOM 10159 N N . PHE C 1 739 ? 104.769 112.410 87.965 1.00 85.41 739 PHE C N 1
ATOM 10160 C CA . PHE C 1 739 ? 104.256 112.926 89.225 1.00 85.41 739 PHE C CA 1
ATOM 10161 C C . PHE C 1 739 ? 104.536 111.917 90.329 1.00 85.41 739 PHE C C 1
ATOM 10162 O O . PHE C 1 739 ? 104.866 110.756 90.074 1.00 85.41 739 PHE C O 1
ATOM 10170 N N . LEU C 1 740 ? 104.400 112.376 91.574 1.00 77.33 740 LEU C N 1
ATOM 10171 C CA . LEU C 1 740 ? 104.673 111.535 92.739 1.00 77.33 740 LEU C CA 1
ATOM 10172 C C . LEU C 1 740 ? 103.818 112.053 93.894 1.00 77.33 740 LEU C C 1
ATOM 10173 O O . LEU C 1 740 ? 104.138 113.084 94.492 1.00 77.33 740 LEU C O 1
ATOM 10178 N N . LEU C 1 741 ? 102.735 111.341 94.190 1.00 78.89 741 LEU C N 1
ATOM 10179 C CA . LEU C 1 741 ? 101.857 111.694 95.297 1.00 78.89 741 LEU C CA 1
ATOM 10180 C C . LEU C 1 741 ? 102.244 110.908 96.542 1.00 78.89 741 LEU C C 1
ATOM 10181 O O . LEU C 1 741 ? 102.536 109.711 96.470 1.00 78.89 741 LEU C O 1
ATOM 10186 N N . THR C 1 742 ? 102.236 111.588 97.686 1.00 86.56 742 THR C N 1
ATOM 10187 C CA . THR C 1 742 ? 102.616 110.969 98.948 1.00 86.56 742 THR C CA 1
ATOM 10188 C C . THR C 1 742 ? 101.954 111.726 100.089 1.00 86.56 742 THR C C 1
ATOM 10189 O O . THR C 1 742 ? 101.360 112.790 99.898 1.00 86.56 742 THR C O 1
ATOM 10193 N N . SER C 1 743 ? 102.068 111.155 101.290 1.00 86.09 743 SER C N 1
ATOM 10194 C CA . SER C 1 743 ? 101.578 111.784 102.506 1.00 86.09 743 SER C CA 1
ATOM 10195 C C . SER C 1 743 ? 102.670 112.101 103.515 1.00 86.09 743 SER C C 1
ATOM 10196 O O . SER C 1 743 ? 102.417 112.872 104.447 1.00 86.09 743 SER C O 1
ATOM 10199 N N . ASN C 1 744 ? 103.865 111.536 103.361 1.00 87.32 744 ASN C N 1
ATOM 10200 C CA . ASN C 1 744 ? 104.976 111.766 104.272 1.00 87.32 744 ASN C CA 1
ATOM 10201 C C . ASN C 1 744 ? 106.208 112.169 103.472 1.00 87.32 744 ASN C C 1
ATOM 10202 O O . ASN C 1 744 ? 106.266 112.008 102.250 1.00 87.32 744 ASN C O 1
ATOM 10207 N N . ALA C 1 745 ? 107.202 112.701 104.181 1.00 87.88 745 ALA C N 1
ATOM 10208 C CA . ALA C 1 745 ? 108.438 113.162 103.559 1.00 87.88 745 ALA C CA 1
ATOM 10209 C C . ALA C 1 745 ? 109.428 112.038 103.280 1.00 87.88 745 ALA C C 1
ATOM 10210 O O . ALA C 1 745 ? 110.493 112.305 102.712 1.00 87.88 745 ALA C O 1
ATOM 10212 N N . GLY C 1 746 ? 109.113 110.800 103.666 1.00 85.88 746 GLY C N 1
ATOM 10213 C CA . GLY C 1 746 ? 110.034 109.702 103.419 1.00 85.88 746 GLY C CA 1
ATOM 10214 C C . GLY C 1 746 ? 110.081 109.286 101.961 1.00 85.88 746 GLY C C 1
ATOM 10215 O O . GLY C 1 746 ? 111.142 108.927 101.444 1.00 85.88 746 GLY C O 1
ATOM 10216 N N . VAL C 1 747 ? 108.933 109.323 101.279 1.00 84.00 747 VAL C N 1
ATOM 10217 C CA . VAL C 1 747 ? 108.885 108.942 99.870 1.00 84.00 747 VAL C CA 1
ATOM 10218 C C . VAL C 1 747 ? 109.517 110.020 98.995 1.00 84.00 747 VAL C C 1
ATOM 10219 O O . VAL C 1 747 ? 110.019 109.727 97.902 1.00 84.00 747 VAL C O 1
ATOM 10223 N N . ILE C 1 748 ? 109.506 111.274 99.453 1.00 84.55 748 ILE C N 1
ATOM 10224 C CA . ILE C 1 748 ? 110.138 112.355 98.700 1.00 84.55 748 ILE C CA 1
ATOM 10225 C C . ILE C 1 748 ? 111.656 112.219 98.747 1.00 84.55 748 ILE C C 1
ATOM 10226 O O . ILE C 1 748 ? 112.337 112.309 97.718 1.00 84.55 748 ILE C O 1
ATOM 10231 N N . GLU C 1 749 ? 112.206 111.979 99.940 1.00 84.86 749 GLU C N 1
ATOM 10232 C CA . GLU C 1 749 ? 113.648 111.817 100.088 1.00 84.86 749 GLU C CA 1
ATOM 10233 C C . GLU C 1 749 ? 114.155 110.508 99.495 1.00 84.86 749 GLU C C 1
ATOM 10234 O O . GLU C 1 749 ? 115.334 110.422 99.138 1.00 84.86 749 GLU C O 1
ATOM 10240 N N . LYS C 1 750 ? 113.296 109.490 99.387 1.00 84.81 750 LYS C N 1
ATOM 10241 C CA . LYS C 1 750 ? 113.713 108.230 98.780 1.00 84.81 750 LYS C CA 1
ATOM 10242 C C . LYS C 1 750 ? 113.860 108.355 97.269 1.00 84.81 750 LYS C C 1
ATOM 10243 O O . LYS C 1 750 ? 114.729 107.705 96.677 1.00 84.81 750 LYS C O 1
ATOM 10249 N N . GLU C 1 751 ? 113.020 109.170 96.629 1.00 85.04 751 GLU C N 1
ATOM 10250 C CA . GLU C 1 751 ? 113.139 109.382 95.191 1.00 85.04 751 GLU C CA 1
ATOM 10251 C C . GLU C 1 751 ? 114.228 110.399 94.868 1.00 85.04 751 GLU C C 1
ATOM 10252 O O . GLU C 1 751 ? 114.821 110.342 93.785 1.00 85.04 751 GLU C O 1
ATOM 10258 N N . GLN C 1 752 ? 114.513 111.314 95.801 1.00 84.92 752 GLN C N 1
ATOM 10259 C CA . GLN C 1 752 ? 115.530 112.337 95.571 1.00 84.92 752 GLN C CA 1
ATOM 10260 C C . GLN C 1 752 ? 116.932 111.738 95.533 1.00 84.92 752 GLN C C 1
ATOM 10261 O O . GLN C 1 752 ? 117.784 112.191 94.761 1.00 84.92 752 GLN C O 1
ATOM 10267 N N . ILE C 1 753 ? 117.193 110.719 96.359 1.00 87.57 753 ILE C N 1
ATOM 10268 C CA . ILE C 1 753 ? 118.485 110.038 96.306 1.00 87.57 753 ILE C CA 1
ATOM 10269 C C . ILE C 1 753 ? 118.563 109.030 95.174 1.00 87.57 753 ILE C C 1
ATOM 10270 O O . ILE C 1 753 ? 119.661 108.561 94.851 1.00 87.57 753 ILE C O 1
ATOM 10275 N N . ASN C 1 754 ? 117.429 108.681 94.560 1.00 85.98 754 ASN C N 1
ATOM 10276 C CA . ASN C 1 754 ? 117.462 107.824 93.380 1.00 85.98 754 ASN C CA 1
ATOM 10277 C C . ASN C 1 754 ? 117.982 108.577 92.164 1.00 85.98 754 ASN C C 1
ATOM 10278 O O . ASN C 1 754 ? 118.634 107.981 91.299 1.00 85.98 754 ASN C O 1
ATOM 10283 N N . MET C 1 755 ? 117.704 109.881 92.078 1.00 88.90 755 MET C N 1
ATOM 10284 C CA . MET C 1 755 ? 118.290 110.692 91.018 1.00 88.90 755 MET C CA 1
ATOM 10285 C C . MET C 1 755 ? 119.771 110.946 91.270 1.00 88.90 755 MET C C 1
ATOM 10286 O O . MET C 1 755 ? 120.535 111.149 90.319 1.00 88.90 755 MET C O 1
ATOM 10291 N N . TYR C 1 756 ? 120.192 110.938 92.537 1.00 85.19 756 TYR C N 1
ATOM 10292 C CA . TYR C 1 756 ? 121.615 111.028 92.846 1.00 85.19 756 TYR C CA 1
ATOM 10293 C C . TYR C 1 756 ? 122.326 109.712 92.560 1.00 85.19 756 TYR C C 1
ATOM 10294 O O . TYR C 1 756 ? 123.518 109.713 92.229 1.00 85.19 756 TYR C O 1
ATOM 10303 N N . LYS C 1 757 ? 121.618 108.587 92.694 1.00 81.71 757 LYS C N 1
ATOM 10304 C CA . LYS C 1 757 ? 122.193 107.294 92.338 1.00 81.71 757 LYS C CA 1
ATOM 10305 C C . LYS C 1 757 ? 122.392 107.163 90.834 1.00 81.71 757 LYS C C 1
ATOM 10306 O O . LYS C 1 757 ? 123.354 106.525 90.393 1.00 81.71 757 LYS C O 1
ATOM 10312 N N . GLU C 1 758 ? 121.498 107.753 90.036 1.00 83.50 758 GLU C N 1
ATOM 10313 C CA . GLU C 1 758 ? 121.663 107.728 88.586 1.00 83.50 758 GLU C CA 1
ATOM 10314 C C . GLU C 1 758 ? 122.810 108.630 88.144 1.00 83.50 758 GLU C C 1
ATOM 10315 O O . GLU C 1 758 ? 123.444 108.365 87.116 1.00 83.50 758 GLU C O 1
ATOM 10321 N N . LYS C 1 759 ? 123.090 109.693 88.903 1.00 83.65 759 LYS C N 1
ATOM 10322 C CA . LYS C 1 759 ? 124.195 110.582 88.557 1.00 83.65 759 LYS C CA 1
ATOM 10323 C C . LYS C 1 759 ? 125.542 109.933 88.853 1.00 83.65 759 LYS C C 1
ATOM 10324 O O . LYS C 1 759 ? 126.484 110.057 88.061 1.00 83.65 759 LYS C O 1
ATOM 10330 N N . MET C 1 760 ? 125.653 109.238 89.985 1.00 81.22 760 MET C N 1
ATOM 10331 C CA . MET C 1 760 ? 126.897 108.567 90.340 1.00 81.22 760 MET C CA 1
ATOM 10332 C C . MET C 1 760 ? 127.088 107.245 89.610 1.00 81.22 760 MET C C 1
ATOM 10333 O O . MET C 1 760 ? 128.208 106.722 89.599 1.00 81.22 760 MET C O 1
ATOM 10338 N N . MET C 1 761 ? 126.032 106.691 89.009 1.00 81.45 761 MET C N 1
ATOM 10339 C CA . MET C 1 761 ? 126.188 105.474 88.218 1.00 81.45 761 MET C CA 1
ATOM 10340 C C . MET C 1 761 ? 126.872 105.767 86.890 1.00 81.45 761 MET C C 1
ATOM 10341 O O . MET C 1 761 ? 127.779 105.034 86.478 1.00 81.45 761 MET C O 1
ATOM 10346 N N . ASN C 1 762 ? 126.450 106.835 86.207 1.00 82.64 762 ASN C N 1
ATOM 10347 C CA . ASN C 1 762 ? 127.036 107.177 84.915 1.00 82.64 762 ASN C CA 1
ATOM 10348 C C . ASN C 1 762 ? 128.456 107.712 85.059 1.00 82.64 762 ASN C C 1
ATOM 10349 O O . ASN C 1 762 ? 129.260 107.579 84.130 1.00 82.64 762 ASN C O 1
ATOM 10354 N N . ASP C 1 763 ? 128.781 108.317 86.203 1.00 85.13 763 ASP C N 1
ATOM 10355 C CA . ASP C 1 763 ? 130.145 108.784 86.428 1.00 85.13 763 ASP C CA 1
ATOM 10356 C C . ASP C 1 763 ? 131.090 107.618 86.693 1.00 85.13 763 ASP C C 1
ATOM 10357 O O . ASP C 1 763 ? 132.247 107.637 86.258 1.00 85.13 763 ASP C O 1
ATOM 10362 N N . SER C 1 764 ? 130.612 106.595 87.404 1.00 80.54 764 SER C N 1
ATOM 10363 C CA . SER C 1 764 ? 131.436 105.428 87.697 1.00 80.54 764 SER C CA 1
ATOM 10364 C C . SER C 1 764 ? 131.637 104.533 86.480 1.00 80.54 764 SER C C 1
ATOM 10365 O O . SER C 1 764 ? 132.602 103.762 86.450 1.00 80.54 764 SER C O 1
ATOM 10368 N N . ILE C 1 765 ? 130.744 104.607 85.490 1.00 84.82 765 ILE C N 1
ATOM 10369 C CA . ILE C 1 765 ? 130.889 103.791 84.286 1.00 84.82 765 ILE C CA 1
ATOM 10370 C C . ILE C 1 765 ? 132.049 104.299 83.435 1.00 84.82 765 ILE C C 1
ATOM 10371 O O . ILE C 1 765 ? 132.895 103.519 82.980 1.00 84.82 765 ILE C O 1
ATOM 10376 N N . LEU C 1 766 ? 132.126 105.620 83.240 1.00 88.64 766 LEU C N 1
ATOM 10377 C CA . LEU C 1 766 ? 133.192 106.204 82.432 1.00 88.64 766 LEU C CA 1
ATOM 10378 C C . LEU C 1 766 ? 134.552 106.139 83.115 1.00 88.64 766 LEU C C 1
ATOM 10379 O O . LEU C 1 766 ? 135.576 106.219 82.428 1.00 88.64 766 LEU C O 1
ATOM 10384 N N . ARG C 1 767 ? 134.588 106.014 84.445 1.00 86.35 767 ARG C N 1
ATOM 10385 C CA . ARG C 1 767 ? 135.861 105.836 85.137 1.00 86.35 767 ARG C CA 1
ATOM 10386 C C . ARG C 1 767 ? 136.464 104.468 84.836 1.00 86.35 767 ARG C C 1
ATOM 10387 O O . ARG C 1 767 ? 137.685 104.339 84.689 1.00 86.35 767 ARG C O 1
ATOM 10395 N N . LEU C 1 768 ? 135.621 103.439 84.725 1.00 88.00 768 LEU C N 1
ATOM 10396 C CA . LEU C 1 768 ? 136.107 102.105 84.394 1.00 88.00 768 LEU C CA 1
ATOM 10397 C C . LEU C 1 768 ? 136.482 101.971 82.924 1.00 88.00 768 LEU C C 1
ATOM 10398 O O . LEU C 1 768 ? 137.270 101.084 82.578 1.00 88.00 768 LEU C O 1
ATOM 10403 N N . GLN C 1 769 ? 135.939 102.823 82.056 1.00 90.89 769 GLN C N 1
ATOM 10404 C CA . GLN C 1 769 ? 136.203 102.745 80.624 1.00 90.89 769 GLN C CA 1
ATOM 10405 C C . GLN C 1 769 ? 137.541 103.352 80.220 1.00 90.89 769 GLN C C 1
ATOM 10406 O O . GLN C 1 769 ? 137.901 103.277 79.040 1.00 90.89 769 GLN C O 1
ATOM 10412 N N . THR C 1 770 ? 138.283 103.946 81.154 1.00 92.84 770 THR C N 1
ATOM 10413 C CA . THR C 1 770 ? 139.613 104.474 80.877 1.00 92.84 770 THR C CA 1
ATOM 10414 C C . THR C 1 770 ? 140.714 103.640 81.519 1.00 92.84 770 THR C C 1
ATOM 10415 O O . THR C 1 770 ? 141.883 104.037 81.480 1.00 92.84 770 THR C O 1
ATOM 10419 N N . TRP C 1 771 ? 140.370 102.498 82.108 1.00 89.53 771 TRP C N 1
ATOM 10420 C CA . TRP C 1 771 ? 141.370 101.620 82.690 1.00 89.53 771 TRP C CA 1
ATOM 10421 C C . TRP C 1 771 ? 141.986 100.732 81.612 1.00 89.53 771 TRP C C 1
ATOM 10422 O O . TRP C 1 771 ? 141.570 100.730 80.450 1.00 89.53 771 TRP C O 1
ATOM 10433 N N . ASP C 1 772 ? 142.995 99.966 82.012 1.00 93.07 772 ASP C N 1
ATOM 10434 C CA . ASP C 1 772 ? 143.651 99.029 81.115 1.00 93.07 772 ASP C CA 1
ATOM 10435 C C . ASP C 1 772 ? 142.938 97.683 81.170 1.00 93.07 772 ASP C C 1
ATOM 10436 O O . ASP C 1 772 ? 142.303 97.335 82.168 1.00 93.07 772 ASP C O 1
ATOM 10441 N N . GLU C 1 773 ? 143.039 96.931 80.072 1.00 90.61 773 GLU C N 1
ATOM 10442 C CA . GLU C 1 773 ? 142.412 95.614 80.024 1.00 90.61 773 GLU C CA 1
ATOM 10443 C C . GLU C 1 773 ? 143.167 94.599 80.872 1.00 90.61 773 GLU C C 1
ATOM 10444 O O . GLU C 1 773 ? 142.571 93.626 81.347 1.00 90.61 773 GLU C O 1
ATOM 10450 N N . ALA C 1 774 ? 144.471 94.805 81.073 1.00 89.23 774 ALA C N 1
ATOM 10451 C CA . ALA C 1 774 ? 145.260 93.873 81.871 1.00 89.23 774 ALA C CA 1
ATOM 10452 C C . ALA C 1 774 ? 144.985 94.030 83.362 1.00 89.23 774 ALA C C 1
ATOM 10453 O O . ALA C 1 774 ? 144.991 93.041 84.102 1.00 89.23 774 ALA C O 1
ATOM 10455 N N . VAL C 1 775 ? 144.744 95.260 83.822 1.00 90.25 775 VAL C N 1
ATOM 10456 C CA . VAL C 1 775 ? 144.469 95.474 85.239 1.00 90.25 775 VAL C CA 1
ATOM 10457 C C . VAL C 1 775 ? 143.000 95.198 85.557 1.00 90.25 775 VAL C C 1
ATOM 10458 O O . VAL C 1 775 ? 142.660 94.916 86.714 1.00 90.25 775 VAL C O 1
ATOM 10462 N N . PHE C 1 776 ? 142.126 95.214 84.545 1.00 89.38 776 PHE C N 1
ATOM 10463 C CA . PHE C 1 776 ? 140.713 94.927 84.774 1.00 89.38 776 PHE C CA 1
ATOM 10464 C C . PHE C 1 776 ? 140.490 93.446 85.055 1.00 89.38 776 PHE C C 1
ATOM 10465 O O . PHE C 1 776 ? 139.712 93.088 85.947 1.00 89.38 776 PHE C O 1
ATOM 10473 N N . ARG C 1 777 ? 141.159 92.569 84.302 1.00 91.86 777 ARG C N 1
ATOM 10474 C CA . ARG C 1 777 ? 141.103 91.143 84.598 1.00 91.86 777 ARG C CA 1
ATOM 10475 C C . ARG C 1 777 ? 141.912 90.784 85.838 1.00 91.86 777 ARG C C 1
ATOM 10476 O O . ARG C 1 777 ? 141.659 89.738 86.446 1.00 91.86 777 ARG C O 1
ATOM 10484 N N . GLU C 1 778 ? 142.874 91.624 86.223 1.00 99.03 778 GLU C N 1
ATOM 10485 C CA . GLU C 1 778 ? 143.644 91.384 87.438 1.00 99.03 778 GLU C CA 1
ATOM 10486 C C . GLU C 1 778 ? 142.867 91.801 88.681 1.00 99.03 778 GLU C C 1
ATOM 10487 O O . GLU C 1 778 ? 142.990 91.167 89.735 1.00 99.03 778 GLU C O 1
ATOM 10493 N N . LYS C 1 779 ? 142.068 92.868 88.574 1.00 94.92 779 LYS C N 1
ATOM 10494 C CA . LYS C 1 779 ? 141.284 93.338 89.713 1.00 94.92 779 LYS C CA 1
ATOM 10495 C C . LYS C 1 779 ? 140.163 92.364 90.059 1.00 94.92 779 LYS C C 1
ATOM 10496 O O . LYS C 1 779 ? 139.924 92.079 91.238 1.00 94.92 779 LYS C O 1
ATOM 10502 N N . ILE C 1 780 ? 139.471 91.837 89.045 1.00 89.59 780 ILE C N 1
ATOM 10503 C CA . ILE C 1 780 ? 138.381 90.899 89.292 1.00 89.59 780 ILE C CA 1
ATOM 10504 C C . ILE C 1 780 ? 138.889 89.528 89.722 1.00 89.59 780 ILE C C 1
ATOM 10505 O O . ILE C 1 780 ? 138.112 88.727 90.255 1.00 89.59 780 ILE C O 1
ATOM 10510 N N . LEU C 1 781 ? 140.173 89.228 89.497 1.00 93.50 781 LEU C N 1
ATOM 10511 C CA . LEU C 1 781 ? 140.724 87.952 89.941 1.00 93.50 781 LEU C CA 1
ATOM 10512 C C . LEU C 1 781 ? 140.875 87.903 91.456 1.00 93.50 781 LEU C C 1
ATOM 10513 O O . LEU C 1 781 ? 140.708 86.837 92.060 1.00 93.50 781 LEU C O 1
ATOM 10518 N N . HIS C 1 782 ? 141.182 89.040 92.086 1.00 102.66 782 HIS C N 1
ATOM 10519 C CA . HIS C 1 782 ? 141.259 89.090 93.541 1.00 102.66 782 HIS C CA 1
ATOM 10520 C C . HIS C 1 782 ? 139.883 89.055 94.194 1.00 102.66 782 HIS C C 1
ATOM 10521 O O . HIS C 1 782 ? 139.779 88.694 95.371 1.00 102.66 782 HIS C O 1
ATOM 10528 N N . ILE C 1 783 ? 138.831 89.422 93.461 1.00 97.68 783 ILE C N 1
ATOM 10529 C CA . ILE C 1 783 ? 137.483 89.381 94.016 1.00 97.68 783 ILE C CA 1
ATOM 10530 C C . ILE C 1 783 ? 136.918 87.967 93.956 1.00 97.68 783 ILE C C 1
ATOM 10531 O O . ILE C 1 783 ? 136.282 87.503 94.910 1.00 97.68 783 ILE C O 1
ATOM 10536 N N . GLN C 1 784 ? 137.136 87.266 92.837 1.00 94.09 784 GLN C N 1
ATOM 10537 C CA . GLN C 1 784 ? 136.631 85.904 92.687 1.00 94.09 784 GLN C CA 1
ATOM 10538 C C . GLN C 1 784 ? 137.331 84.927 93.625 1.00 94.09 784 GLN C C 1
ATOM 10539 O O . GLN C 1 784 ? 136.720 83.945 94.060 1.00 94.09 784 GLN C O 1
ATOM 10545 N N . THR C 1 785 ? 138.602 85.175 93.945 1.00 100.92 785 THR C N 1
ATOM 10546 C CA . THR C 1 785 ? 139.296 84.337 94.916 1.00 100.92 785 THR C CA 1
ATOM 10547 C C . THR C 1 785 ? 138.854 84.636 96.342 1.00 100.92 785 THR C C 1
ATOM 10548 O O . THR C 1 785 ? 138.930 83.757 97.207 1.00 100.92 785 THR C O 1
ATOM 10552 N N . HIS C 1 786 ? 138.393 85.861 96.605 1.00 101.84 786 HIS C N 1
ATOM 10553 C CA . HIS C 1 786 ? 137.950 86.220 97.948 1.00 101.84 786 HIS C CA 1
ATOM 10554 C C . HIS C 1 786 ? 136.569 85.653 98.255 1.00 101.84 786 HIS C C 1
ATOM 10555 O O . HIS C 1 786 ? 136.321 85.194 99.375 1.00 101.84 786 HIS C O 1
ATOM 10562 N N . GLU C 1 787 ? 135.661 85.675 97.277 1.00 100.19 787 GLU C N 1
ATOM 10563 C CA . GLU C 1 787 ? 134.326 85.124 97.476 1.00 100.19 787 GLU C CA 1
ATOM 10564 C C . GLU C 1 787 ? 134.310 83.602 97.459 1.00 100.19 787 GLU C C 1
ATOM 10565 O O . GLU C 1 787 ? 133.392 83.001 98.027 1.00 100.19 787 GLU C O 1
ATOM 10571 N N . LYS C 1 788 ? 135.294 82.970 96.812 1.00 95.32 788 LYS C N 1
ATOM 10572 C CA . LYS C 1 788 ? 135.366 81.513 96.792 1.00 95.32 788 LYS C CA 1
ATOM 10573 C C . LYS C 1 788 ? 135.715 80.947 98.164 1.00 95.32 788 LYS C C 1
ATOM 10574 O O . LYS C 1 788 ? 135.272 79.845 98.508 1.00 95.32 788 LYS C O 1
ATOM 10580 N N . PHE C 1 789 ? 136.511 81.679 98.950 1.00 100.48 789 PHE C N 1
ATOM 10581 C CA . PHE C 1 789 ? 136.858 81.232 100.296 1.00 100.48 789 PHE C CA 1
ATOM 10582 C C . PHE C 1 789 ? 135.645 81.251 101.220 1.00 100.48 789 PHE C C 1
ATOM 10583 O O . PHE C 1 789 ? 135.485 80.358 102.060 1.00 100.48 789 PHE C O 1
ATOM 10591 N N . ILE C 1 790 ? 134.786 82.264 101.086 1.00 96.02 790 ILE C N 1
ATOM 10592 C CA . ILE C 1 790 ? 133.577 82.327 101.901 1.00 96.02 790 ILE C CA 1
ATOM 10593 C C . ILE C 1 790 ? 132.552 81.302 101.428 1.00 96.02 790 ILE C C 1
ATOM 10594 O O . ILE C 1 790 ? 131.768 80.782 102.231 1.00 96.02 790 ILE C O 1
ATOM 10599 N N . ARG C 1 791 ? 132.540 80.991 100.129 1.00 90.59 791 ARG C N 1
ATOM 10600 C CA . ARG C 1 791 ? 131.574 80.030 99.606 1.00 90.59 791 ARG C CA 1
ATOM 10601 C C . ARG C 1 791 ? 131.943 78.598 99.973 1.00 90.59 791 ARG C C 1
ATOM 10602 O O . ARG C 1 791 ? 131.054 77.755 100.141 1.00 90.59 791 ARG C O 1
ATOM 10610 N N . ASP C 1 792 ? 133.237 78.302 100.102 1.00 100.82 792 ASP C N 1
ATOM 10611 C CA . ASP C 1 792 ? 133.669 76.956 100.457 1.00 100.82 792 ASP C CA 1
ATOM 10612 C C . ASP C 1 792 ? 133.530 76.666 101.946 1.00 100.82 792 ASP C C 1
ATOM 10613 O O . ASP C 1 792 ? 133.555 75.495 102.339 1.00 100.82 792 ASP C O 1
ATOM 10618 N N . SER C 1 793 ? 133.386 77.695 102.775 1.00 99.98 793 SER C N 1
ATOM 10619 C CA . SER C 1 793 ? 133.241 77.506 104.214 1.00 99.98 793 SER C CA 1
ATOM 10620 C C . SER C 1 793 ? 131.838 77.023 104.565 1.00 99.98 793 SER C C 1
ATOM 10621 O O . SER C 1 793 ? 131.175 77.589 105.433 1.00 99.98 793 SER C O 1
ATOM 10624 N N . VAL C 1 800 ? 122.712 68.049 111.508 1.00 107.89 800 VAL C N 1
ATOM 10625 C CA . VAL C 1 800 ? 122.549 67.005 112.510 1.00 107.89 800 VAL C CA 1
ATOM 10626 C C . VAL C 1 800 ? 121.078 66.617 112.636 1.00 107.89 800 VAL C C 1
ATOM 10627 O O . VAL C 1 800 ? 120.237 67.461 112.947 1.00 107.89 800 VAL C O 1
ATOM 10631 N N . PRO C 1 801 ? 120.765 65.348 112.398 1.00 106.45 801 PRO C N 1
ATOM 10632 C CA . PRO C 1 801 ? 119.379 64.884 112.499 1.00 106.45 801 PRO C CA 1
ATOM 10633 C C . PRO C 1 801 ? 119.013 64.573 113.947 1.00 106.45 801 PRO C C 1
ATOM 10634 O O . PRO C 1 801 ? 119.799 64.762 114.873 1.00 106.45 801 PRO C O 1
ATOM 10638 N N . ASP C 1 802 ? 117.789 64.083 114.128 1.00 105.13 802 ASP C N 1
ATOM 10639 C CA . ASP C 1 802 ? 117.263 63.738 115.439 1.00 105.13 802 ASP C CA 1
ATOM 10640 C C . ASP C 1 802 ? 116.701 62.323 115.401 1.00 105.13 802 ASP C C 1
ATOM 10641 O O . ASP C 1 802 ? 116.576 61.705 114.340 1.00 105.13 802 ASP C O 1
ATOM 10646 N N . LYS C 1 803 ? 116.358 61.808 116.587 1.00 105.42 803 LYS C N 1
ATOM 10647 C CA . LYS C 1 803 ? 115.800 60.465 116.694 1.00 105.42 803 LYS C CA 1
ATOM 10648 C C . LYS C 1 803 ? 114.620 60.407 117.659 1.00 105.42 803 LYS C C 1
ATOM 10649 O O . LYS C 1 803 ? 114.244 59.313 118.098 1.00 105.42 803 LYS C O 1
ATOM 10655 N N . GLU C 1 804 ? 114.027 61.549 118.000 1.00 102.35 804 GLU C N 1
ATOM 10656 C CA . GLU C 1 804 ? 112.880 61.592 118.897 1.00 102.35 804 GLU C CA 1
ATOM 10657 C C . GLU C 1 804 ? 111.601 61.285 118.118 1.00 102.35 804 GLU C C 1
ATOM 10658 O O . GLU C 1 804 ? 111.631 60.877 116.954 1.00 102.35 804 GLU C O 1
ATOM 10664 N N . ASN C 1 805 ? 110.448 61.477 118.763 1.00 96.17 805 ASN C N 1
ATOM 10665 C CA . ASN C 1 805 ? 109.143 61.254 118.134 1.00 96.17 805 ASN C CA 1
ATOM 10666 C C . ASN C 1 805 ? 108.203 62.358 118.618 1.00 96.17 805 ASN C C 1
ATOM 10667 O O . ASN C 1 805 ? 107.626 62.265 119.705 1.00 96.17 805 ASN C O 1
ATOM 10672 N N . LYS C 1 806 ? 108.059 63.400 117.807 1.00 92.13 806 LYS C N 1
ATOM 10673 C CA . LYS C 1 806 ? 107.197 64.528 118.124 1.00 92.13 806 LYS C CA 1
ATOM 10674 C C . LYS C 1 806 ? 105.858 64.400 117.405 1.00 92.13 806 LYS C C 1
ATOM 10675 O O . LYS C 1 806 ? 105.709 63.638 116.446 1.00 92.13 806 LYS C O 1
ATOM 10681 N N . LYS C 1 807 ? 104.879 65.160 117.887 1.00 85.64 807 LYS C N 1
ATOM 10682 C CA . LYS C 1 807 ? 103.549 65.198 117.300 1.00 85.64 807 LYS C CA 1
ATOM 10683 C C . LYS C 1 807 ? 103.248 66.601 116.791 1.00 85.64 807 LYS C C 1
ATOM 10684 O O . LYS C 1 807 ? 103.793 67.591 117.289 1.00 85.64 807 LYS C O 1
ATOM 10690 N N . LEU C 1 808 ? 102.373 66.678 115.792 1.00 72.98 808 LEU C N 1
ATOM 10691 C CA . LEU C 1 808 ? 102.004 67.936 115.158 1.00 72.98 808 LEU C CA 1
ATOM 10692 C C . LEU C 1 808 ? 100.582 68.310 115.552 1.00 72.98 808 LEU C C 1
ATOM 10693 O O . LEU C 1 808 ? 99.663 67.494 115.429 1.00 72.98 808 LEU C O 1
ATOM 10698 N N . LEU C 1 809 ? 100.407 69.543 116.023 1.00 67.01 809 LEU C N 1
ATOM 10699 C CA . LEU C 1 809 ? 99.115 70.054 116.448 1.00 67.01 809 LEU C CA 1
ATOM 10700 C C . LEU C 1 809 ? 98.775 71.319 115.670 1.00 67.01 809 LEU C C 1
ATOM 10701 O O . LEU C 1 809 ? 99.654 72.003 115.139 1.00 67.01 809 LEU C O 1
ATOM 10706 N N . CYS C 1 810 ? 97.480 71.622 115.607 1.00 60.54 810 CYS C N 1
ATOM 10707 C CA . CYS C 1 810 ? 97.011 72.807 114.905 1.00 60.54 810 CYS C CA 1
ATOM 10708 C C . CYS C 1 810 ? 97.378 74.076 115.672 1.00 60.54 810 CYS C C 1
ATOM 10709 O O . CYS C 1 810 ? 97.740 74.043 116.852 1.00 60.54 810 CYS C O 1
ATOM 10712 N N . ARG C 1 811 ? 97.276 75.211 114.981 1.00 61.42 811 ARG C N 1
ATOM 10713 C CA . ARG C 1 811 ? 97.644 76.492 115.571 1.00 61.42 811 ARG C CA 1
ATOM 10714 C C . ARG C 1 811 ? 96.477 77.185 116.259 1.00 61.42 811 ARG C C 1
ATOM 10715 O O . ARG C 1 811 ? 96.692 77.933 117.220 1.00 61.42 811 ARG C O 1
ATOM 10723 N N . LYS C 1 812 ? 95.247 76.957 115.793 1.00 71.01 812 LYS C N 1
ATOM 10724 C CA . LYS C 1 812 ? 94.071 77.574 116.388 1.00 71.01 812 LYS C CA 1
ATOM 10725 C C . LYS C 1 812 ? 93.137 76.586 117.070 1.00 71.01 812 LYS C C 1
ATOM 10726 O O . LYS C 1 812 ? 92.318 77.007 117.892 1.00 71.01 812 LYS C O 1
ATOM 10732 N N . CYS C 1 813 ? 93.238 75.296 116.755 1.00 74.13 813 CYS C N 1
ATOM 10733 C CA . CYS C 1 813 ? 92.373 74.280 117.338 1.00 74.13 813 CYS C CA 1
ATOM 10734 C C . CYS C 1 813 ? 93.086 73.399 118.354 1.00 74.13 813 CYS C C 1
ATOM 10735 O O . CYS C 1 813 ? 92.438 72.912 119.286 1.00 74.13 813 CYS C O 1
ATOM 10738 N N . LYS C 1 814 ? 94.410 73.234 118.206 1.00 65.16 814 LYS C N 1
ATOM 10739 C CA . LYS C 1 814 ? 95.266 72.422 119.087 1.00 65.16 814 LYS C CA 1
ATOM 10740 C C . LYS C 1 814 ? 94.791 70.972 119.166 1.00 65.16 814 LYS C C 1
ATOM 10741 O O . LYS C 1 814 ? 94.753 70.368 120.239 1.00 65.16 814 LYS C O 1
ATOM 10747 N N . ALA C 1 815 ? 94.425 70.410 118.018 1.00 62.71 815 ALA C N 1
ATOM 10748 C CA . ALA C 1 815 ? 94.027 69.015 117.917 1.00 62.71 815 ALA C CA 1
ATOM 10749 C C . ALA C 1 815 ? 95.183 68.171 117.396 1.00 62.71 815 ALA C C 1
ATOM 10750 O O . ALA C 1 815 ? 96.027 68.645 116.632 1.00 62.71 815 ALA C O 1
ATOM 10752 N N . LEU C 1 816 ? 95.215 66.911 117.824 1.00 70.21 816 LEU C N 1
ATOM 10753 C CA . LEU C 1 816 ? 96.246 65.985 117.372 1.00 70.21 816 LEU C CA 1
ATOM 10754 C C . LEU C 1 816 ? 95.979 65.578 115.928 1.00 70.21 816 LEU C C 1
ATOM 10755 O O . LEU C 1 816 ? 94.994 64.890 115.640 1.00 70.21 816 LEU C O 1
ATOM 10760 N N . ALA C 1 817 ? 96.857 66.003 115.019 1.00 76.29 817 ALA C N 1
ATOM 10761 C CA . ALA C 1 817 ? 96.698 65.695 113.601 1.00 76.29 817 ALA C CA 1
ATOM 10762 C C . ALA C 1 817 ? 97.459 64.430 113.213 1.00 76.29 817 ALA C C 1
ATOM 10763 O O . ALA C 1 817 ? 96.861 63.465 112.726 1.00 76.29 817 ALA C O 1
ATOM 10765 N N . CYS C 1 818 ? 98.770 64.418 113.440 1.00 83.29 818 CYS C N 1
ATOM 10766 C CA . CYS C 1 818 ? 99.619 63.287 113.087 1.00 83.29 818 CYS C CA 1
ATOM 10767 C C . CYS C 1 818 ? 100.905 63.378 113.897 1.00 83.29 818 CYS C C 1
ATOM 10768 O O . CYS C 1 818 ? 101.094 64.294 114.703 1.00 83.29 818 CYS C O 1
ATOM 10771 N N . TYR C 1 819 ? 101.793 62.416 113.673 1.00 90.46 819 TYR C N 1
ATOM 10772 C CA . TYR C 1 819 ? 103.098 62.365 114.314 1.00 90.46 819 TYR C CA 1
ATOM 10773 C C . TYR C 1 819 ? 104.192 62.614 113.284 1.00 90.46 819 TYR C C 1
ATOM 10774 O O . TYR C 1 819 ? 103.952 62.632 112.073 1.00 90.46 819 TYR C O 1
ATOM 10783 N N . THR C 1 820 ? 105.413 62.807 113.782 1.00 84.90 820 THR C N 1
ATOM 10784 C CA . THR C 1 820 ? 106.561 63.046 112.916 1.00 84.90 820 THR C CA 1
ATOM 10785 C C . THR C 1 820 ? 107.140 61.766 112.327 1.00 84.90 820 THR C C 1
ATOM 10786 O O . THR C 1 820 ? 108.046 61.846 111.490 1.00 84.90 820 THR C O 1
ATOM 10790 N N . ALA C 1 821 ? 106.644 60.596 112.733 1.00 77.94 821 ALA C N 1
ATOM 10791 C CA . ALA C 1 821 ? 107.131 59.338 112.182 1.00 77.94 821 ALA C CA 1
ATOM 10792 C C . ALA C 1 821 ? 106.473 58.986 110.856 1.00 77.94 821 ALA C C 1
ATOM 10793 O O . ALA C 1 821 ? 106.992 58.131 110.130 1.00 77.94 821 ALA C O 1
ATOM 10795 N N . ASP C 1 822 ? 105.348 59.620 110.527 1.00 77.32 822 ASP C N 1
ATOM 10796 C CA . ASP C 1 822 ? 104.641 59.365 109.279 1.00 77.32 822 ASP C CA 1
ATOM 10797 C C . ASP C 1 822 ? 104.945 60.394 108.199 1.00 77.32 822 ASP C C 1
ATOM 10798 O O . ASP C 1 822 ? 104.557 60.187 107.044 1.00 77.32 822 ASP C O 1
ATOM 10803 N N . VAL C 1 823 ? 105.619 61.488 108.540 1.00 69.96 823 VAL C N 1
ATOM 10804 C CA . VAL C 1 823 ? 105.933 62.536 107.574 1.00 69.96 823 VAL C CA 1
ATOM 10805 C C . VAL C 1 823 ? 107.089 62.068 106.698 1.00 69.96 823 VAL C C 1
ATOM 10806 O O . VAL C 1 823 ? 108.164 61.727 107.201 1.00 69.96 823 VAL C O 1
ATOM 10810 N N . ARG C 1 824 ? 106.868 62.051 105.387 1.00 71.32 824 ARG C N 1
ATOM 10811 C CA . ARG C 1 824 ? 107.860 61.608 104.422 1.00 71.32 824 ARG C CA 1
ATOM 10812 C C . ARG C 1 824 ? 108.361 62.785 103.594 1.00 71.32 824 ARG C C 1
ATOM 10813 O O . ARG C 1 824 ? 107.763 63.864 103.575 1.00 71.32 824 ARG C O 1
ATOM 10821 N N . VAL C 1 825 ? 109.476 62.559 102.903 1.00 71.19 825 VAL C N 1
ATOM 10822 C CA . VAL C 1 825 ? 110.131 63.570 102.081 1.00 71.19 825 VAL C CA 1
ATOM 10823 C C . VAL C 1 825 ? 110.017 63.143 100.625 1.00 71.19 825 VAL C C 1
ATOM 10824 O O . VAL C 1 825 ? 110.387 62.016 100.274 1.00 71.19 825 VAL C O 1
ATOM 10828 N N . ILE C 1 826 ? 109.518 64.041 99.774 1.00 67.28 826 ILE C N 1
ATOM 10829 C CA . ILE C 1 826 ? 109.278 63.699 98.376 1.00 67.28 826 ILE C CA 1
ATOM 10830 C C . ILE C 1 826 ? 110.475 64.081 97.514 1.00 67.28 826 ILE C C 1
ATOM 10831 O O . ILE C 1 826 ? 111.133 63.214 96.929 1.00 67.28 826 ILE C O 1
ATOM 10836 N N . GLU C 1 827 ? 110.765 65.379 97.430 1.00 72.76 827 GLU C N 1
ATOM 10837 C CA . GLU C 1 827 ? 111.870 65.886 96.619 1.00 72.76 827 GLU C CA 1
ATOM 10838 C C . GLU C 1 827 ? 112.616 66.983 97.364 1.00 72.76 827 GLU C C 1
ATOM 10839 O O . GLU C 1 827 ? 112.941 68.031 96.793 1.00 72.76 827 GLU C O 1
ATOM 10845 N N . GLU C 1 828 ? 112.847 66.771 98.665 1.00 72.67 828 GLU C N 1
ATOM 10846 C CA . GLU C 1 828 ? 113.554 67.652 99.599 1.00 72.67 828 GLU C CA 1
ATOM 10847 C C . GLU C 1 828 ? 112.877 69.009 99.800 1.00 72.67 828 GLU C C 1
ATOM 10848 O O . GLU C 1 828 ? 113.468 69.900 100.422 1.00 72.67 828 GLU C O 1
ATOM 10854 N N . CYS C 1 829 ? 111.656 69.196 99.295 1.00 67.04 829 CYS C N 1
ATOM 10855 C CA . CYS C 1 829 ? 110.904 70.430 99.492 1.00 67.04 829 CYS C CA 1
ATOM 10856 C C . CYS C 1 829 ? 109.466 70.214 99.939 1.00 67.04 829 CYS C C 1
ATOM 10857 O O . CYS C 1 829 ? 108.877 71.141 100.508 1.00 67.04 829 CYS C O 1
ATOM 10860 N N . HIS C 1 830 ? 108.883 69.041 99.708 1.00 61.63 830 HIS C N 1
ATOM 10861 C CA . HIS C 1 830 ? 107.489 68.770 100.028 1.00 61.63 830 HIS C CA 1
ATOM 10862 C C . HIS C 1 830 ? 107.405 67.671 101.077 1.00 61.63 830 HIS C C 1
ATOM 10863 O O . HIS C 1 830 ? 108.123 66.669 101.001 1.00 61.63 830 HIS C O 1
ATOM 10870 N N . TYR C 1 831 ? 106.522 67.864 102.055 1.00 58.54 831 TYR C N 1
ATOM 10871 C CA . TYR C 1 831 ? 106.370 66.945 103.177 1.00 58.54 831 TYR C CA 1
ATOM 10872 C C . TYR C 1 831 ? 104.913 66.518 103.260 1.00 58.54 831 TYR C C 1
ATOM 10873 O O . TYR C 1 831 ? 104.029 67.359 103.454 1.00 58.54 831 TYR C O 1
ATOM 10882 N N . THR C 1 832 ? 104.662 65.218 103.116 1.00 62.26 832 THR C N 1
ATOM 10883 C CA . THR C 1 832 ? 103.314 64.673 103.164 1.00 62.26 832 THR C CA 1
ATOM 10884 C C . THR C 1 832 ? 103.238 63.566 104.208 1.00 62.26 832 THR C C 1
ATOM 10885 O O . THR C 1 832 ? 104.253 63.096 104.728 1.00 62.26 832 THR C O 1
ATOM 10889 N N . VAL C 1 833 ? 102.009 63.149 104.509 1.00 68.46 833 VAL C N 1
ATOM 10890 C CA . VAL C 1 833 ? 101.729 62.108 105.493 1.00 68.46 833 VAL C CA 1
ATOM 10891 C C . VAL C 1 833 ? 100.950 61.001 104.797 1.00 68.46 833 VAL C C 1
ATOM 10892 O O . VAL C 1 833 ? 99.903 61.260 104.189 1.00 68.46 833 VAL C O 1
ATOM 10896 N N . LEU C 1 834 ? 101.458 59.772 104.883 1.00 75.22 834 LEU C N 1
ATOM 10897 C CA . LEU C 1 834 ? 100.833 58.615 104.256 1.00 75.22 834 LEU C CA 1
ATOM 10898 C C . LEU C 1 834 ? 99.966 57.817 105.227 1.00 75.22 834 LEU C C 1
ATOM 10899 O O . LEU C 1 834 ? 99.321 56.849 104.813 1.00 75.22 834 LEU C O 1
ATOM 10904 N N . GLY C 1 835 ? 99.907 58.222 106.497 1.00 84.62 835 GLY C N 1
ATOM 10905 C CA . GLY C 1 835 ? 99.163 57.465 107.483 1.00 84.62 835 GLY C CA 1
ATOM 10906 C C . GLY C 1 835 ? 97.660 57.563 107.298 1.00 84.62 835 GLY C C 1
ATOM 10907 O O . GLY C 1 835 ? 97.129 58.505 106.707 1.00 84.62 835 GLY C O 1
ATOM 10908 N N . ASP C 1 836 ? 96.963 56.555 107.822 1.00 91.02 836 ASP C N 1
ATOM 10909 C CA . ASP C 1 836 ? 95.516 56.463 107.679 1.00 91.02 836 ASP C CA 1
ATOM 10910 C C . ASP C 1 836 ? 94.760 57.261 108.731 1.00 91.02 836 ASP C C 1
ATOM 10911 O O . ASP C 1 836 ? 93.600 57.620 108.498 1.00 91.02 836 ASP C O 1
ATOM 10916 N N . ALA C 1 837 ? 95.380 57.539 109.881 1.00 88.68 837 ALA C N 1
ATOM 10917 C CA . ALA C 1 837 ? 94.732 58.375 110.886 1.00 88.68 837 ALA C CA 1
ATOM 10918 C C . ALA C 1 837 ? 94.666 59.831 110.445 1.00 88.68 837 ALA C C 1
ATOM 10919 O O . ALA C 1 837 ? 93.766 60.566 110.866 1.00 88.68 837 ALA C O 1
ATOM 10921 N N . PHE C 1 838 ? 95.605 60.262 109.602 1.00 78.48 838 PHE C N 1
ATOM 10922 C CA . PHE C 1 838 ? 95.579 61.611 109.054 1.00 78.48 838 PHE C CA 1
ATOM 10923 C C . PHE C 1 838 ? 94.533 61.777 107.959 1.00 78.48 838 PHE C C 1
ATOM 10924 O O . PHE C 1 838 ? 94.123 62.909 107.680 1.00 78.48 838 PHE C O 1
ATOM 10932 N N . LYS C 1 839 ? 94.089 60.677 107.341 1.00 82.41 839 LYS C N 1
ATOM 10933 C CA . LYS C 1 839 ? 93.136 60.757 106.240 1.00 82.41 839 LYS C CA 1
ATOM 10934 C C . LYS C 1 839 ? 91.740 61.163 106.697 1.00 82.41 839 LYS C C 1
ATOM 10935 O O . LYS C 1 839 ? 90.967 61.691 105.890 1.00 82.41 839 LYS C O 1
ATOM 10941 N N . GLU C 1 840 ? 91.401 60.937 107.965 1.00 85.21 840 GLU C N 1
ATOM 10942 C CA . GLU C 1 840 ? 90.118 61.357 108.509 1.00 85.21 840 GLU C CA 1
ATOM 10943 C C . GLU C 1 840 ? 90.193 62.687 109.244 1.00 85.21 840 GLU C C 1
ATOM 10944 O O . GLU C 1 840 ? 89.146 63.272 109.544 1.00 85.21 840 GLU C O 1
ATOM 10950 N N . CYS C 1 841 ? 91.397 63.175 109.540 1.00 80.20 841 CYS C N 1
ATOM 10951 C CA . CYS C 1 841 ? 91.572 64.423 110.271 1.00 80.20 841 CYS C CA 1
ATOM 10952 C C . CYS C 1 841 ? 91.454 65.656 109.381 1.00 80.20 841 CYS C C 1
ATOM 10953 O O . CYS C 1 841 ? 91.458 66.777 109.902 1.00 80.20 841 CYS C O 1
ATOM 10956 N N . PHE C 1 842 ? 91.345 65.487 108.064 1.00 74.91 842 PHE C N 1
ATOM 10957 C CA . PHE C 1 842 ? 91.264 66.612 107.145 1.00 74.91 842 PHE C CA 1
ATOM 10958 C C . PHE C 1 842 ? 90.075 66.447 106.207 1.00 74.91 842 PHE C C 1
ATOM 10959 O O . PHE C 1 842 ? 89.504 65.361 106.073 1.00 74.91 842 PHE C O 1
ATOM 10967 N N . VAL C 1 843 ? 89.710 67.551 105.555 1.00 73.24 843 VAL C N 1
ATOM 10968 C CA . VAL C 1 843 ? 88.656 67.578 104.549 1.00 73.24 843 VAL C CA 1
ATOM 10969 C C . VAL C 1 843 ? 89.175 68.313 103.321 1.00 73.24 843 VAL C C 1
ATOM 10970 O O . VAL C 1 843 ? 90.041 69.188 103.417 1.00 73.24 843 VAL C O 1
ATOM 10974 N N . SER C 1 844 ? 88.642 67.948 102.160 1.00 74.91 844 SER C N 1
ATOM 10975 C CA . SER C 1 844 ? 89.081 68.525 100.898 1.00 74.91 844 SER C CA 1
ATOM 10976 C C . SER C 1 844 ? 88.277 69.777 100.555 1.00 74.91 844 SER C C 1
ATOM 10977 O O . SER C 1 844 ? 87.210 70.038 101.116 1.00 74.91 844 SER C O 1
ATOM 10980 N N . ARG C 1 845 ? 88.810 70.548 99.603 1.00 72.97 845 ARG C N 1
ATOM 10981 C CA . ARG C 1 845 ? 88.217 71.785 99.108 1.00 72.97 845 ARG C CA 1
ATOM 10982 C C . ARG C 1 845 ? 88.860 72.135 97.770 1.00 72.97 845 ARG C C 1
ATOM 10983 O O . ARG C 1 845 ? 90.090 72.082 97.652 1.00 72.97 845 ARG C O 1
ATOM 10991 N N . PRO C 1 846 ? 88.075 72.483 96.748 1.00 75.61 846 PRO C N 1
ATOM 10992 C CA . PRO C 1 846 ? 88.653 72.727 95.420 1.00 75.61 846 PRO C CA 1
ATOM 10993 C C . PRO C 1 846 ? 89.487 73.999 95.363 1.00 75.61 846 PRO C C 1
ATOM 10994 O O . PRO C 1 846 ? 89.246 74.969 96.087 1.00 75.61 846 PRO C O 1
ATOM 10998 N N . HIS C 1 847 ? 90.488 73.977 94.479 1.00 67.08 847 HIS C N 1
ATOM 10999 C CA . HIS C 1 847 ? 91.432 75.076 94.321 1.00 67.08 847 HIS C CA 1
ATOM 11000 C C . HIS C 1 847 ? 90.830 76.174 93.445 1.00 67.08 847 HIS C C 1
ATOM 11001 O O . HIS C 1 847 ? 90.212 75.880 92.418 1.00 67.08 847 HIS C O 1
ATOM 11008 N N . PRO C 1 848 ? 90.990 77.445 93.828 1.00 65.48 848 PRO C N 1
ATOM 11009 C CA . PRO C 1 848 ? 90.503 78.533 92.967 1.00 65.48 848 PRO C CA 1
ATOM 11010 C C . PRO C 1 848 ? 91.352 78.757 91.727 1.00 65.48 848 PRO C C 1
ATOM 11011 O O . PRO C 1 848 ? 90.843 79.308 90.743 1.00 65.48 848 PRO C O 1
ATOM 11015 N N . LYS C 1 849 ? 92.621 78.352 91.738 1.00 63.92 849 LYS C N 1
ATOM 11016 C CA . LYS C 1 849 ? 93.505 78.537 90.588 1.00 63.92 849 LYS C CA 1
ATOM 11017 C C . LYS C 1 849 ? 94.470 77.364 90.525 1.00 63.92 849 LYS C C 1
ATOM 11018 O O . LYS C 1 849 ? 95.568 77.408 91.097 1.00 63.92 849 LYS C O 1
ATOM 11024 N N . PRO C 1 850 ? 94.094 76.287 89.836 1.00 63.03 850 PRO C N 1
ATOM 11025 C CA . PRO C 1 850 ? 94.971 75.112 89.768 1.00 63.03 850 PRO C CA 1
ATOM 11026 C C . PRO C 1 850 ? 96.122 75.312 88.795 1.00 63.03 850 PRO C C 1
ATOM 11027 O O . PRO C 1 850 ? 95.974 75.928 87.736 1.00 63.03 850 PRO C O 1
ATOM 11031 N N . LYS C 1 851 ? 97.281 74.776 89.169 1.00 65.35 851 LYS C N 1
ATOM 11032 C CA . LYS C 1 851 ? 98.477 74.825 88.338 1.00 65.35 851 LYS C CA 1
ATOM 11033 C C . LYS C 1 851 ? 99.388 73.676 88.752 1.00 65.35 851 LYS C C 1
ATOM 11034 O O . LYS C 1 851 ? 99.059 72.886 89.640 1.00 65.35 851 LYS C O 1
ATOM 11040 N N . GLN C 1 852 ? 100.542 73.585 88.095 1.00 69.22 852 GLN C N 1
ATOM 11041 C CA . GLN C 1 852 ? 101.503 72.528 88.368 1.00 69.22 852 GLN C CA 1
ATOM 11042 C C . GLN C 1 852 ? 102.914 73.090 88.282 1.00 69.22 852 GLN C C 1
ATOM 11043 O O . GLN C 1 852 ? 103.159 74.106 87.627 1.00 69.22 852 GLN C O 1
ATOM 11049 N N . PHE C 1 853 ? 103.851 72.416 88.960 1.00 63.42 853 PHE C N 1
ATOM 11050 C CA . PHE C 1 853 ? 105.277 72.734 88.845 1.00 63.42 853 PHE C CA 1
ATOM 11051 C C . PHE C 1 853 ? 106.035 71.433 88.581 1.00 63.42 853 PHE C C 1
ATOM 11052 O O . PHE C 1 853 ? 106.623 70.842 89.490 1.00 63.42 853 PHE C O 1
ATOM 11060 N N . SER C 1 854 ? 105.987 70.981 87.324 1.00 75.73 854 SER C N 1
ATOM 11061 C CA . SER C 1 854 ? 106.868 69.989 86.703 1.00 75.73 854 SER C CA 1
ATOM 11062 C C . SER C 1 854 ? 106.804 68.570 87.275 1.00 75.73 854 SER C C 1
ATOM 11063 O O . SER C 1 854 ? 107.375 67.649 86.681 1.00 75.73 854 SER C O 1
ATOM 11066 N N . SER C 1 855 ? 106.128 68.362 88.407 1.00 72.96 855 SER C N 1
ATOM 11067 C CA . SER C 1 855 ? 105.976 67.013 88.938 1.00 72.96 855 SER C CA 1
ATOM 11068 C C . SER C 1 855 ? 104.654 66.767 89.648 1.00 72.96 855 SER C C 1
ATOM 11069 O O . SER C 1 855 ? 104.458 65.661 90.159 1.00 72.96 855 SER C O 1
ATOM 11072 N N . PHE C 1 856 ? 103.742 67.737 89.707 1.00 73.15 856 PHE C N 1
ATOM 11073 C CA . PHE C 1 856 ? 102.576 67.615 90.573 1.00 73.15 856 PHE C CA 1
ATOM 11074 C C . PHE C 1 856 ? 101.305 68.090 89.883 1.00 73.15 856 PHE C C 1
ATOM 11075 O O . PHE C 1 856 ? 101.303 68.339 88.674 1.00 73.15 856 PHE C O 1
ATOM 11083 N N . GLU C 1 857 ? 100.220 68.203 90.650 1.00 77.39 857 GLU C N 1
ATOM 11084 C CA . GLU C 1 857 ? 98.961 68.747 90.145 1.00 77.39 857 GLU C CA 1
ATOM 11085 C C . GLU C 1 857 ? 98.183 69.290 91.336 1.00 77.39 857 GLU C C 1
ATOM 11086 O O . GLU C 1 857 ? 97.676 68.508 92.146 1.00 77.39 857 GLU C O 1
ATOM 11092 N N . LYS C 1 858 ? 98.081 70.617 91.439 1.00 66.51 858 LYS C N 1
ATOM 11093 C CA . LYS C 1 858 ? 97.356 71.259 92.537 1.00 66.51 858 LYS C CA 1
ATOM 11094 C C . LYS C 1 858 ? 95.859 71.143 92.265 1.00 66.51 858 LYS C C 1
ATOM 11095 O O . LYS C 1 858 ? 95.203 72.063 91.769 1.00 66.51 858 LYS C O 1
ATOM 11101 N N . ARG C 1 859 ? 95.309 69.976 92.604 1.00 72.91 859 ARG C N 1
ATOM 11102 C CA . ARG C 1 859 ? 93.906 69.703 92.317 1.00 72.91 859 ARG C CA 1
ATOM 11103 C C . ARG C 1 859 ? 92.980 70.318 93.359 1.00 72.91 859 ARG C C 1
ATOM 11104 O O . ARG C 1 859 ? 91.928 70.865 93.009 1.00 72.91 859 ARG C O 1
ATOM 11112 N N . ALA C 1 860 ? 93.349 70.246 94.636 1.00 66.14 860 ALA C N 1
ATOM 11113 C CA . ALA C 1 860 ? 92.440 70.654 95.697 1.00 66.14 860 ALA C CA 1
ATOM 11114 C C . ALA C 1 860 ? 93.233 71.074 96.925 1.00 66.14 860 ALA C C 1
ATOM 11115 O O . ALA C 1 860 ? 94.333 70.575 97.172 1.00 66.14 860 ALA C O 1
ATOM 11117 N N . LYS C 1 861 ? 92.665 72.010 97.680 1.00 62.82 861 LYS C N 1
ATOM 11118 C CA . LYS C 1 861 ? 93.200 72.411 98.971 1.00 62.82 861 LYS C CA 1
ATOM 11119 C C . LYS C 1 861 ? 92.602 71.552 100.081 1.00 62.82 861 LYS C C 1
ATOM 11120 O O . LYS C 1 861 ? 91.551 70.927 99.919 1.00 62.82 861 LYS C O 1
ATOM 11126 N N . ILE C 1 862 ? 93.290 71.525 101.222 1.00 62.25 862 ILE C N 1
ATOM 11127 C CA . ILE C 1 862 ? 92.829 70.767 102.376 1.00 62.25 862 ILE C CA 1
ATOM 11128 C C . ILE C 1 862 ? 92.530 71.732 103.517 1.00 62.25 862 ILE C C 1
ATOM 11129 O O . ILE C 1 862 ? 93.023 72.864 103.560 1.00 62.25 862 ILE C O 1
ATOM 11134 N N . PHE C 1 863 ? 91.680 71.276 104.434 1.00 67.01 863 PHE C N 1
ATOM 11135 C CA . PHE C 1 863 ? 91.282 72.058 105.594 1.00 67.01 863 PHE C CA 1
ATOM 11136 C C . PHE C 1 863 ? 91.119 71.128 106.787 1.00 67.01 863 PHE C C 1
ATOM 11137 O O . PHE C 1 863 ? 91.031 69.907 106.638 1.00 67.01 863 PHE C O 1
ATOM 11145 N N . CYS C 1 864 ? 91.086 71.721 107.978 1.00 81.69 864 CYS C N 1
ATOM 11146 C CA . CYS C 1 864 ? 90.936 70.942 109.201 1.00 81.69 864 CYS C CA 1
ATOM 11147 C C . CYS C 1 864 ? 89.510 70.419 109.326 1.00 81.69 864 CYS C C 1
ATOM 11148 O O . CYS C 1 864 ? 88.544 71.156 109.106 1.00 81.69 864 CYS C O 1
ATOM 11151 N N . ALA C 1 865 ? 89.380 69.141 109.683 1.00 90.03 865 ALA C N 1
ATOM 11152 C CA . ALA C 1 865 ? 88.070 68.499 109.802 1.00 90.03 865 ALA C CA 1
ATOM 11153 C C . ALA C 1 865 ? 87.531 68.685 111.221 1.00 90.03 865 ALA C C 1
ATOM 11154 O O . ALA C 1 865 ? 87.490 67.767 112.042 1.00 90.03 865 ALA C O 1
ATOM 11156 N N . ARG C 1 866 ? 87.112 69.918 111.498 1.00 99.92 866 ARG C N 1
ATOM 11157 C CA . ARG C 1 866 ? 86.469 70.238 112.765 1.00 99.92 866 ARG C CA 1
ATOM 11158 C C . ARG C 1 866 ? 85.136 70.926 112.506 1.00 99.92 866 ARG C C 1
ATOM 11159 O O . ARG C 1 866 ? 84.683 71.000 111.359 1.00 99.92 866 ARG C O 1
ATOM 11167 N N . GLN C 1 867 ? 84.498 71.431 113.563 1.00 110.91 867 GLN C N 1
ATOM 11168 C CA . GLN C 1 867 ? 83.159 71.991 113.419 1.00 110.91 867 GLN C CA 1
ATOM 11169 C C . GLN C 1 867 ? 83.189 73.386 112.791 1.00 110.91 867 GLN C C 1
ATOM 11170 O O . GLN C 1 867 ? 82.501 73.642 111.796 1.00 110.91 867 GLN C O 1
ATOM 11176 N N . ASN C 1 868 ? 83.980 74.310 113.353 1.00 106.20 868 ASN C N 1
ATOM 11177 C CA . ASN C 1 868 ? 84.060 75.677 112.843 1.00 106.20 868 ASN C CA 1
ATOM 11178 C C . ASN C 1 868 ? 85.506 76.152 112.727 1.00 106.20 868 ASN C C 1
ATOM 11179 O O . ASN C 1 868 ? 85.772 77.355 112.807 1.00 106.20 868 ASN C O 1
ATOM 11184 N N . CYS C 1 869 ? 86.454 75.233 112.539 1.00 85.78 869 CYS C N 1
ATOM 11185 C CA . CYS C 1 869 ? 87.858 75.635 112.495 1.00 85.78 869 CYS C CA 1
ATOM 11186 C C . CYS C 1 869 ? 88.241 76.181 111.123 1.00 85.78 869 CYS C C 1
ATOM 11187 O O . CYS C 1 869 ? 88.595 77.360 110.997 1.00 85.78 869 CYS C O 1
ATOM 11190 N N . SER C 1 870 ? 88.146 75.332 110.088 1.00 75.19 870 SER C N 1
ATOM 11191 C CA . SER C 1 870 ? 88.430 75.671 108.682 1.00 75.19 870 SER C CA 1
ATOM 11192 C C . SER C 1 870 ? 89.831 76.256 108.493 1.00 75.19 870 SER C C 1
ATOM 11193 O O . SER C 1 870 ? 90.031 77.216 107.746 1.00 75.19 870 SER C O 1
ATOM 11196 N N . HIS C 1 871 ? 90.811 75.674 109.179 1.00 63.48 871 HIS C N 1
ATOM 11197 C CA . HIS C 1 871 ? 92.175 76.180 109.119 1.00 63.48 871 HIS C CA 1
ATOM 11198 C C . HIS C 1 871 ? 92.882 75.686 107.863 1.00 63.48 871 HIS C C 1
ATOM 11199 O O . HIS C 1 871 ? 92.701 74.541 107.438 1.00 63.48 871 HIS C O 1
ATOM 11206 N N . ASP C 1 872 ? 93.697 76.559 107.275 1.00 59.42 872 ASP C N 1
ATOM 11207 C CA . ASP C 1 872 ? 94.452 76.235 106.065 1.00 59.42 872 ASP C CA 1
ATOM 11208 C C . ASP C 1 872 ? 95.647 75.375 106.454 1.00 59.42 872 ASP C C 1
ATOM 11209 O O . ASP C 1 872 ? 96.690 75.887 106.868 1.00 59.42 872 ASP C O 1
ATOM 11214 N N . TRP C 1 873 ? 95.499 74.056 106.319 1.00 60.85 873 TRP C N 1
ATOM 11215 C CA . TRP C 1 873 ? 96.571 73.143 106.701 1.00 60.85 873 TRP C CA 1
ATOM 11216 C C . TRP C 1 873 ? 97.604 72.981 105.592 1.00 60.85 873 TRP C C 1
ATOM 11217 O O . TRP C 1 873 ? 98.810 72.974 105.863 1.00 60.85 873 TRP C O 1
ATOM 11228 N N . GLY C 1 874 ? 97.157 72.850 104.346 1.00 57.40 874 GLY C N 1
ATOM 11229 C CA . GLY C 1 874 ? 98.063 72.591 103.246 1.00 57.40 874 GLY C CA 1
ATOM 11230 C C . GLY C 1 874 ? 97.365 72.464 101.907 1.00 57.40 874 GLY C C 1
ATOM 11231 O O . GLY C 1 874 ? 96.483 73.265 101.582 1.00 57.40 874 GLY C O 1
ATOM 11232 N N . ILE C 1 875 ? 97.753 71.459 101.120 1.00 59.56 875 ILE C N 1
ATOM 11233 C CA . ILE C 1 875 ? 97.215 71.264 99.779 1.00 59.56 875 ILE C CA 1
ATOM 11234 C C . ILE C 1 875 ? 97.253 69.775 99.452 1.00 59.56 875 ILE C C 1
ATOM 11235 O O . ILE C 1 875 ? 97.950 68.991 100.100 1.00 59.56 875 ILE C O 1
ATOM 11240 N N . HIS C 1 876 ? 96.464 69.380 98.453 1.00 66.63 876 HIS C N 1
ATOM 11241 C CA . HIS C 1 876 ? 96.393 68.000 97.991 1.00 66.63 876 HIS C CA 1
ATOM 11242 C C . HIS C 1 876 ? 96.887 67.939 96.554 1.00 66.63 876 HIS C C 1
ATOM 11243 O O . HIS C 1 876 ? 96.367 68.645 95.684 1.00 66.63 876 HIS C O 1
ATOM 11250 N N . VAL C 1 877 ? 97.889 67.096 96.307 1.00 67.71 877 VAL C N 1
ATOM 11251 C CA . VAL C 1 877 ? 98.539 67.002 95.008 1.00 67.71 877 VAL C CA 1
ATOM 11252 C C . VAL C 1 877 ? 98.436 65.568 94.495 1.00 67.71 877 VAL C C 1
ATOM 11253 O O . VAL C 1 877 ? 98.063 64.647 95.220 1.00 67.71 877 VAL C O 1
ATOM 11257 N N . LYS C 1 878 ? 98.777 65.397 93.220 1.00 77.80 878 LYS C N 1
ATOM 11258 C CA . LYS C 1 878 ? 98.855 64.090 92.569 1.00 77.80 878 LYS C CA 1
ATOM 11259 C C . LYS C 1 878 ? 100.279 63.927 92.047 1.00 77.80 878 LYS C C 1
ATOM 11260 O O . LYS C 1 878 ? 100.645 64.524 91.029 1.00 77.80 878 LYS C O 1
ATOM 11266 N N . TYR C 1 879 ? 101.086 63.123 92.742 1.00 81.42 879 TYR C N 1
ATOM 11267 C CA . TYR C 1 879 ? 102.520 63.091 92.451 1.00 81.42 879 TYR C CA 1
ATOM 11268 C C . TYR C 1 879 ? 102.836 62.204 91.248 1.00 81.42 879 TYR C C 1
ATOM 11269 O O . TYR C 1 879 ? 103.308 62.691 90.216 1.00 81.42 879 TYR C O 1
ATOM 11278 N N . LYS C 1 880 ? 102.584 60.897 91.355 1.00 87.04 880 LYS C N 1
ATOM 11279 C CA . LYS C 1 880 ? 102.752 60.011 90.206 1.00 87.04 880 LYS C CA 1
ATOM 11280 C C . LYS C 1 880 ? 101.459 59.319 89.799 1.00 87.04 880 LYS C C 1
ATOM 11281 O O . LYS C 1 880 ? 100.993 59.511 88.671 1.00 87.04 880 LYS C O 1
ATOM 11287 N N . THR C 1 881 ? 100.857 58.513 90.687 1.00 99.63 881 THR C N 1
ATOM 11288 C CA . THR C 1 881 ? 99.637 57.769 90.384 1.00 99.63 881 THR C CA 1
ATOM 11289 C C . THR C 1 881 ? 98.591 57.848 91.487 1.00 99.63 881 THR C C 1
ATOM 11290 O O . THR C 1 881 ? 97.521 57.247 91.341 1.00 99.63 881 THR C O 1
ATOM 11294 N N . PHE C 1 882 ? 98.860 58.561 92.578 1.00 91.97 882 PHE C N 1
ATOM 11295 C CA . PHE C 1 882 ? 97.943 58.618 93.709 1.00 91.97 882 PHE C CA 1
ATOM 11296 C C . PHE C 1 882 ? 97.921 60.048 94.233 1.00 91.97 882 PHE C C 1
ATOM 11297 O O . PHE C 1 882 ? 98.445 60.970 93.601 1.00 91.97 882 PHE C O 1
ATOM 11305 N N . GLU C 1 883 ? 97.317 60.232 95.403 1.00 81.97 883 GLU C N 1
ATOM 11306 C CA . GLU C 1 883 ? 97.190 61.538 96.030 1.00 81.97 883 GLU C CA 1
ATOM 11307 C C . GLU C 1 883 ? 97.826 61.509 97.411 1.00 81.97 883 GLU C C 1
ATOM 11308 O O . GLU C 1 883 ? 97.729 60.509 98.129 1.00 81.97 883 GLU C O 1
ATOM 11314 N N . ILE C 1 884 ? 98.472 62.612 97.781 1.00 68.89 884 ILE C N 1
ATOM 11315 C CA . ILE C 1 884 ? 99.159 62.717 99.066 1.00 68.89 884 ILE C CA 1
ATOM 11316 C C . ILE C 1 884 ? 98.932 64.109 99.648 1.00 68.89 884 ILE C C 1
ATOM 11317 O O . ILE C 1 884 ? 99.084 65.112 98.936 1.00 68.89 884 ILE C O 1
ATOM 11322 N N . PRO C 1 885 ? 98.563 64.221 100.930 1.00 60.15 885 PRO C N 1
ATOM 11323 C CA . PRO C 1 885 ? 98.312 65.541 101.556 1.00 60.15 885 PRO C CA 1
ATOM 11324 C C . PRO C 1 885 ? 99.579 66.269 102.004 1.00 60.15 885 PRO C C 1
ATOM 11325 O O . PRO C 1 885 ? 100.014 66.212 103.156 1.00 60.15 885 PRO C O 1
ATOM 11329 N N . VAL C 1 886 ? 100.205 66.963 101.053 1.00 53.64 886 VAL C N 1
ATOM 11330 C CA . VAL C 1 886 ? 101.397 67.757 101.340 1.00 53.64 886 VAL C CA 1
ATOM 11331 C C . VAL C 1 886 ? 101.006 68.961 102.191 1.00 53.64 886 VAL C C 1
ATOM 11332 O O . VAL C 1 886 ? 100.215 69.811 101.766 1.00 53.64 886 VAL C O 1
ATOM 11336 N N . ILE C 1 887 ? 101.563 69.037 103.395 1.00 51.41 887 ILE C N 1
ATOM 11337 C CA . ILE C 1 887 ? 101.222 70.076 104.353 1.00 51.41 887 ILE C CA 1
ATOM 11338 C C . ILE C 1 887 ? 102.416 71.012 104.526 1.00 51.41 887 ILE C C 1
ATOM 11339 O O . ILE C 1 887 ? 103.515 70.759 104.031 1.00 51.41 887 ILE C O 1
ATOM 11344 N N . LYS C 1 888 ? 102.186 72.111 105.241 1.00 48.51 888 LYS C N 1
ATOM 11345 C CA . LYS C 1 888 ? 103.217 73.092 105.542 1.00 48.51 888 LYS C CA 1
ATOM 11346 C C . LYS C 1 888 ? 103.369 73.232 107.050 1.00 48.51 888 LYS C C 1
ATOM 11347 O O . LYS C 1 888 ? 102.384 73.168 107.792 1.00 48.51 888 LYS C O 1
ATOM 11353 N N . ILE C 1 889 ? 104.612 73.424 107.500 1.00 51.10 889 ILE C N 1
ATOM 11354 C CA . ILE C 1 889 ? 104.904 73.509 108.931 1.00 51.10 889 ILE C CA 1
ATOM 11355 C C . ILE C 1 889 ? 104.541 74.858 109.536 1.00 51.10 889 ILE C C 1
ATOM 11356 O O . ILE C 1 889 ? 104.566 75.002 110.766 1.00 51.10 889 ILE C O 1
ATOM 11361 N N . GLU C 1 890 ? 104.180 75.847 108.712 1.00 55.09 890 GLU C N 1
ATOM 11362 C CA . GLU C 1 890 ? 103.895 77.180 109.235 1.00 55.09 890 GLU C CA 1
ATOM 11363 C C . GLU C 1 890 ? 102.567 77.212 109.983 1.00 55.09 890 GLU C C 1
ATOM 11364 O O . GLU C 1 890 ? 102.466 77.830 111.049 1.00 55.09 890 GLU C O 1
ATOM 11370 N N . SER C 1 891 ? 101.541 76.560 109.446 1.00 52.78 891 SER C N 1
ATOM 11371 C CA . SER C 1 891 ? 100.248 76.465 110.124 1.00 52.78 891 SER C CA 1
ATOM 11372 C C . SER C 1 891 ? 100.154 75.165 110.923 1.00 52.78 891 SER C C 1
ATOM 11373 O O . SER C 1 891 ? 99.241 74.358 110.750 1.00 52.78 891 SER C O 1
ATOM 11376 N N . PHE C 1 892 ? 101.115 74.980 111.825 1.00 56.38 892 PHE C N 1
ATOM 11377 C CA . PHE C 1 892 ? 101.163 73.794 112.670 1.00 56.38 892 PHE C CA 1
ATOM 11378 C C . PHE C 1 892 ? 101.938 74.129 113.936 1.00 56.38 892 PHE C C 1
ATOM 11379 O O . PHE C 1 892 ? 102.622 75.151 114.020 1.00 56.38 892 PHE C O 1
ATOM 11387 N N . VAL C 1 893 ? 101.819 73.245 114.927 1.00 66.83 893 VAL C N 1
ATOM 11388 C CA . VAL C 1 893 ? 102.539 73.353 116.193 1.00 66.83 893 VAL C CA 1
ATOM 11389 C C . VAL C 1 893 ? 103.156 71.994 116.492 1.00 66.83 893 VAL C C 1
ATOM 11390 O O . VAL C 1 893 ? 102.449 70.981 116.517 1.00 66.83 893 VAL C O 1
ATOM 11394 N N . VAL C 1 894 ? 104.467 71.968 116.723 1.00 80.05 894 VAL C N 1
ATOM 11395 C CA . VAL C 1 894 ? 105.189 70.737 117.025 1.00 80.05 894 VAL C CA 1
ATOM 11396 C C . VAL C 1 894 ? 105.369 70.627 118.536 1.00 80.05 894 VAL C C 1
ATOM 11397 O O . VAL C 1 894 ? 105.795 71.582 119.199 1.00 80.05 894 VAL C O 1
ATOM 11401 N N . GLU C 1 895 ? 104.978 69.482 119.092 1.00 93.15 895 GLU C N 1
ATOM 11402 C CA . GLU C 1 895 ? 105.038 69.232 120.525 1.00 93.15 895 GLU C CA 1
ATOM 11403 C C . GLU C 1 895 ? 105.775 67.927 120.781 1.00 93.15 895 GLU C C 1
ATOM 11404 O O . GLU C 1 895 ? 105.531 66.928 120.096 1.00 93.15 895 GLU C O 1
ATOM 11410 N N . ASP C 1 896 ? 106.678 67.940 121.756 1.00 102.41 896 ASP C N 1
ATOM 11411 C CA . ASP C 1 896 ? 107.368 66.725 122.159 1.00 102.41 896 ASP C CA 1
ATOM 11412 C C . ASP C 1 896 ? 106.518 65.934 123.148 1.00 102.41 896 ASP C C 1
ATOM 11413 O O . ASP C 1 896 ? 105.726 66.497 123.909 1.00 102.41 896 ASP C O 1
ATOM 11418 N N . ILE C 1 897 ? 106.687 64.612 123.126 1.00 103.52 897 ILE C N 1
ATOM 11419 C CA . ILE C 1 897 ? 105.953 63.758 124.053 1.00 103.52 897 ILE C CA 1
ATOM 11420 C C . ILE C 1 897 ? 106.640 63.723 125.414 1.00 103.52 897 ILE C C 1
ATOM 11421 O O . ILE C 1 897 ? 105.981 63.793 126.458 1.00 103.52 897 ILE C O 1
ATOM 11426 N N . ALA C 1 898 ? 107.971 63.634 125.425 1.00 104.65 898 ALA C N 1
ATOM 11427 C CA . ALA C 1 898 ? 108.708 63.543 126.681 1.00 104.65 898 ALA C CA 1
ATOM 11428 C C . ALA C 1 898 ? 108.810 64.899 127.371 1.00 104.65 898 ALA C C 1
ATOM 11429 O O . ALA C 1 898 ? 108.443 65.035 128.544 1.00 104.65 898 ALA C O 1
ATOM 11431 N N . THR C 1 899 ? 109.316 65.910 126.661 1.00 101.68 899 THR C N 1
ATOM 11432 C CA . THR C 1 899 ? 109.494 67.229 127.261 1.00 101.68 899 THR C CA 1
ATOM 11433 C C . THR C 1 899 ? 108.157 67.938 127.445 1.00 101.68 899 THR C C 1
ATOM 11434 O O . THR C 1 899 ? 107.839 68.411 128.543 1.00 101.68 899 THR C O 1
ATOM 11438 N N . GLY C 1 900 ? 107.355 68.013 126.385 1.00 102.07 900 GLY C N 1
ATOM 11439 C CA . GLY C 1 900 ? 106.062 68.659 126.438 1.00 102.07 900 GLY C CA 1
ATOM 11440 C C . GLY C 1 900 ? 106.051 70.105 125.990 1.00 102.07 900 GLY C C 1
ATOM 11441 O O . GLY C 1 900 ? 104.964 70.673 125.824 1.00 102.07 900 GLY C O 1
ATOM 11442 N N . VAL C 1 901 ? 107.222 70.717 125.795 1.00 98.44 901 VAL C N 1
ATOM 11443 C CA . VAL C 1 901 ? 107.266 72.115 125.380 1.00 98.44 901 VAL C CA 1
ATOM 11444 C C . VAL C 1 901 ? 106.894 72.230 123.901 1.00 98.44 901 VAL C C 1
ATOM 11445 O O . VAL C 1 901 ? 106.972 71.268 123.125 1.00 98.44 901 VAL C O 1
ATOM 11449 N N . GLN C 1 902 ? 106.433 73.418 123.518 1.00 90.84 902 GLN C N 1
ATOM 11450 C CA . GLN C 1 902 ? 105.985 73.693 122.163 1.00 90.84 902 GLN C CA 1
ATOM 11451 C C . GLN C 1 902 ? 106.941 74.657 121.473 1.00 90.84 902 GLN C C 1
ATOM 11452 O O . GLN C 1 902 ? 107.554 75.517 122.113 1.00 90.84 902 GLN C O 1
ATOM 11458 N N . THR C 1 903 ? 107.061 74.505 120.156 1.00 77.17 903 THR C N 1
ATOM 11459 C CA . THR C 1 903 ? 107.924 75.354 119.348 1.00 77.17 903 THR C CA 1
ATOM 11460 C C . THR C 1 903 ? 107.190 75.734 118.071 1.00 77.17 903 THR C C 1
ATOM 11461 O O . THR C 1 903 ? 106.389 74.958 117.543 1.00 77.17 903 THR C O 1
ATOM 11465 N N . LEU C 1 904 ? 107.464 76.942 117.582 1.00 66.11 904 LEU C N 1
ATOM 11466 C CA . LEU C 1 904 ? 106.841 77.468 116.374 1.00 66.11 904 LEU C CA 1
ATOM 11467 C C . LEU C 1 904 ? 107.910 77.661 115.308 1.00 66.11 904 LEU C C 1
ATOM 11468 O O . LEU C 1 904 ? 108.876 78.401 115.520 1.00 66.11 904 LEU C O 1
ATOM 11473 N N . TYR C 1 905 ? 107.735 76.996 114.169 1.00 63.32 905 TYR C N 1
ATOM 11474 C CA . TYR C 1 905 ? 108.656 77.093 113.046 1.00 63.32 905 TYR C CA 1
ATOM 11475 C C . TYR C 1 905 ? 107.913 77.600 111.819 1.00 63.32 905 TYR C C 1
ATOM 11476 O O . TYR C 1 905 ? 106.765 77.216 111.573 1.00 63.32 905 TYR C O 1
ATOM 11485 N N . SER C 1 906 ? 108.574 78.465 111.051 1.00 56.54 906 SER C N 1
ATOM 11486 C CA . SER C 1 906 ? 107.982 79.051 109.855 1.00 56.54 906 SER C CA 1
ATOM 11487 C C . SER C 1 906 ? 108.379 78.337 108.572 1.00 56.54 906 SER C C 1
ATOM 11488 O O . SER C 1 906 ? 107.621 78.376 107.597 1.00 56.54 906 SER C O 1
ATOM 11491 N N . LYS C 1 907 ? 109.541 77.690 108.545 1.00 55.25 907 LYS C N 1
ATOM 11492 C CA . LYS C 1 907 ? 110.037 77.018 107.354 1.00 55.25 907 LYS C CA 1
ATOM 11493 C C . LYS C 1 907 ? 110.420 75.585 107.693 1.00 55.25 907 LYS C C 1
ATOM 11494 O O . LYS C 1 907 ? 110.750 75.268 108.839 1.00 55.25 907 LYS C O 1
ATOM 11500 N N . TRP C 1 908 ? 110.361 74.718 106.678 1.00 54.77 908 TRP C N 1
ATOM 11501 C CA . TRP C 1 908 ? 110.691 73.310 106.878 1.00 54.77 908 TRP C CA 1
ATOM 11502 C C . TRP C 1 908 ? 112.184 73.101 107.096 1.00 54.77 908 TRP C C 1
ATOM 11503 O O . TRP C 1 908 ? 112.582 72.126 107.745 1.00 54.77 908 TRP C O 1
ATOM 11514 N N . LYS C 1 909 ? 113.023 73.994 106.566 1.00 61.27 909 LYS C N 1
ATOM 11515 C CA . LYS C 1 909 ? 114.465 73.862 106.727 1.00 61.27 909 LYS C CA 1
ATOM 11516 C C . LYS C 1 909 ? 114.942 74.241 108.123 1.00 61.27 909 LYS C C 1
ATOM 11517 O O . LYS C 1 909 ? 116.074 73.905 108.488 1.00 61.27 909 LYS C O 1
ATOM 11523 N N . ASP C 1 910 ? 114.113 74.928 108.908 1.00 61.28 910 ASP C N 1
ATOM 11524 C CA . ASP C 1 910 ? 114.445 75.287 110.279 1.00 61.28 910 ASP C CA 1
ATOM 11525 C C . ASP C 1 910 ? 113.899 74.289 111.291 1.00 61.28 910 ASP C C 1
ATOM 11526 O O . ASP C 1 910 ? 113.994 74.530 112.499 1.00 61.28 910 ASP C O 1
ATOM 11531 N N . PHE C 1 911 ? 113.334 73.176 110.829 1.00 69.10 911 PHE C N 1
ATOM 11532 C CA . PHE C 1 911 ? 112.743 72.152 111.688 1.00 69.10 911 PHE C CA 1
ATOM 11533 C C . PHE C 1 911 ? 113.477 70.842 111.420 1.00 69.10 911 PHE C C 1
ATOM 11534 O O . PHE C 1 911 ? 113.130 70.097 110.500 1.00 69.10 911 PHE C O 1
ATOM 11542 N N . HIS C 1 912 ? 114.499 70.565 112.226 1.00 77.93 912 HIS C N 1
ATOM 11543 C CA . HIS C 1 912 ? 115.289 69.351 112.071 1.00 77.93 912 HIS C CA 1
ATOM 11544 C C . HIS C 1 912 ? 114.575 68.189 112.751 1.00 77.93 912 HIS C C 1
ATOM 11545 O O . HIS C 1 912 ? 114.320 68.229 113.959 1.00 77.93 912 HIS C O 1
ATOM 11552 N N . PHE C 1 913 ? 114.260 67.156 111.976 1.00 81.71 913 PHE C N 1
ATOM 11553 C CA . PHE C 1 913 ? 113.523 65.996 112.464 1.00 81.71 913 PHE C CA 1
ATOM 11554 C C . PHE C 1 913 ? 113.845 64.817 111.549 1.00 81.71 913 PHE C C 1
ATOM 11555 O O . PHE C 1 913 ? 114.742 64.897 110.703 1.00 81.71 913 PHE C O 1
ATOM 11563 N N . GLU C 1 914 ? 113.122 63.712 111.731 1.00 89.16 914 GLU C N 1
ATOM 11564 C CA . GLU C 1 914 ? 113.340 62.492 110.956 1.00 89.16 914 GLU C CA 1
ATOM 11565 C C . GLU C 1 914 ? 112.879 62.716 109.519 1.00 89.16 914 GLU C C 1
ATOM 11566 O O . GLU C 1 914 ? 111.681 62.752 109.229 1.00 89.16 914 GLU C O 1
ATOM 11572 N N . LYS C 1 915 ? 113.838 62.875 108.607 1.00 80.15 915 LYS C N 1
ATOM 11573 C CA . LYS C 1 915 ? 113.542 63.125 107.198 1.00 80.15 915 LYS C CA 1
ATOM 11574 C C . LYS C 1 915 ? 113.657 61.805 106.440 1.00 80.15 915 LYS C C 1
ATOM 11575 O O . LYS C 1 915 ? 114.678 61.485 105.831 1.00 80.15 915 LYS C O 1
ATOM 11581 N N . ILE C 1 916 ? 112.582 61.031 106.487 1.00 74.96 916 ILE C N 1
ATOM 11582 C CA . ILE C 1 916 ? 112.540 59.741 105.797 1.00 74.96 916 ILE C CA 1
ATOM 11583 C C . ILE C 1 916 ? 112.129 59.975 104.346 1.00 74.96 916 ILE C C 1
ATOM 11584 O O . ILE C 1 916 ? 111.144 60.689 104.099 1.00 74.96 916 ILE C O 1
ATOM 11589 N N . PRO C 1 917 ? 112.854 59.424 103.373 1.00 77.56 917 PRO C N 1
ATOM 11590 C CA . PRO C 1 917 ? 112.457 59.584 101.970 1.00 77.56 917 PRO C CA 1
ATOM 11591 C C . PRO C 1 917 ? 111.186 58.813 101.646 1.00 77.56 917 PRO C C 1
ATOM 11592 O O . PRO C 1 917 ? 110.791 57.877 102.346 1.00 77.56 917 PRO C O 1
ATOM 11596 N N . PHE C 1 918 ? 110.539 59.236 100.563 1.00 79.76 918 PHE C N 1
ATOM 11597 C CA . PHE C 1 918 ? 109.296 58.612 100.129 1.00 79.76 918 PHE C CA 1
ATOM 11598 C C . PHE C 1 918 ? 109.557 57.225 99.556 1.00 79.76 918 PHE C C 1
ATOM 11599 O O . PHE C 1 918 ? 110.579 56.982 98.909 1.00 79.76 918 PHE C O 1
ATOM 11607 N N . ASP C 1 919 ? 108.618 56.310 99.798 1.00 90.52 919 ASP C N 1
ATOM 11608 C CA . ASP C 1 919 ? 108.700 54.949 99.294 1.00 90.52 919 ASP C CA 1
ATOM 11609 C C . ASP C 1 919 ? 107.412 54.624 98.548 1.00 90.52 919 ASP C C 1
ATOM 11610 O O . ASP C 1 919 ? 106.313 54.796 99.106 1.00 90.52 919 ASP C O 1
ATOM 11615 N N . PRO C 1 920 ? 107.492 54.160 97.296 1.00 91.81 920 PRO C N 1
ATOM 11616 C CA . PRO C 1 920 ? 106.269 53.847 96.542 1.00 91.81 920 PRO C CA 1
ATOM 11617 C C . PRO C 1 920 ? 105.583 52.558 96.967 1.00 91.81 920 PRO C C 1
ATOM 11618 O O . PRO C 1 920 ? 104.458 52.304 96.516 1.00 91.81 920 PRO C O 1
ATOM 11622 N N . ALA C 1 921 ? 106.211 51.745 97.809 1.00 91.25 921 ALA C N 1
ATOM 11623 C CA . ALA C 1 921 ? 105.609 50.496 98.260 1.00 91.25 921 ALA C CA 1
ATOM 11624 C C . ALA C 1 921 ? 104.901 50.684 99.598 1.00 91.25 921 ALA C C 1
ATOM 11625 O O . ALA C 1 921 ? 104.574 51.805 99.985 1.00 91.25 921 ALA C O 1
ATOM 11627 N N . SER D 2 252 ? 91.670 151.769 76.389 1.00 134.16 252 SER D N 1
ATOM 11628 C CA . SER D 2 252 ? 92.277 152.729 77.304 1.00 134.16 252 SER D CA 1
ATOM 11629 C C . SER D 2 252 ? 92.187 154.146 76.750 1.00 134.16 252 SER D C 1
ATOM 11630 O O . SER D 2 252 ? 92.386 155.121 77.475 1.00 134.16 252 SER D O 1
ATOM 11633 N N . ARG D 2 253 ? 91.885 154.253 75.455 1.00 139.43 253 ARG D N 1
ATOM 11634 C CA . ARG D 2 253 ? 91.764 155.546 74.796 1.00 139.43 253 ARG D CA 1
ATOM 11635 C C . ARG D 2 253 ? 90.322 155.951 74.523 1.00 139.43 253 ARG D C 1
ATOM 11636 O O . ARG D 2 253 ? 90.067 157.131 74.260 1.00 139.43 253 ARG D O 1
ATOM 11644 N N . PHE D 2 254 ? 89.384 155.011 74.578 1.00 140.55 254 PHE D N 1
ATOM 11645 C CA . PHE D 2 254 ? 87.980 155.300 74.335 1.00 140.55 254 PHE D CA 1
ATOM 11646 C C . PHE D 2 254 ? 87.295 155.654 75.656 1.00 140.55 254 PHE D C 1
ATOM 11647 O O . PHE D 2 254 ? 87.945 155.845 76.688 1.00 140.55 254 PHE D O 1
ATOM 11655 N N . ALA D 2 255 ? 85.968 155.752 75.631 1.00 139.04 255 ALA D N 1
ATOM 11656 C CA . ALA D 2 255 ? 85.204 156.080 76.828 1.00 139.04 255 ALA D CA 1
ATOM 11657 C C . ALA D 2 255 ? 85.169 154.884 77.774 1.00 139.04 255 ALA D C 1
ATOM 11658 O O . ALA D 2 255 ? 84.678 153.810 77.410 1.00 139.04 255 ALA D O 1
ATOM 11660 N N . GLN D 2 256 ? 85.699 155.070 78.982 1.00 138.84 256 GLN D N 1
ATOM 11661 C CA . GLN D 2 256 ? 85.688 154.014 79.985 1.00 138.84 256 GLN D CA 1
ATOM 11662 C C . GLN D 2 256 ? 84.272 153.798 80.507 1.00 138.84 256 GLN D C 1
ATOM 11663 O O . GLN D 2 256 ? 83.576 154.755 80.860 1.00 138.84 256 GLN D O 1
ATOM 11669 N N . TRP D 2 257 ? 83.846 152.537 80.554 1.00 140.83 257 TRP D N 1
ATOM 11670 C CA . TRP D 2 257 ? 82.474 152.195 80.904 1.00 140.83 257 TRP D CA 1
ATOM 11671 C C . TRP D 2 257 ? 82.332 151.468 82.231 1.00 140.83 257 TRP D C 1
ATOM 11672 O O . TRP D 2 257 ? 81.275 151.564 82.858 1.00 140.83 257 TRP D O 1
ATOM 11683 N N . ALA D 2 258 ? 83.358 150.745 82.679 1.00 135.42 258 ALA D N 1
ATOM 11684 C CA . ALA D 2 258 ? 83.272 149.959 83.901 1.00 135.42 258 ALA D CA 1
ATOM 11685 C C . ALA D 2 258 ? 84.548 150.148 84.711 1.00 135.42 258 ALA D C 1
ATOM 11686 O O . ALA D 2 258 ? 85.453 150.895 84.325 1.00 135.42 258 ALA D O 1
ATOM 11688 N N . ILE D 2 259 ? 84.614 149.459 85.850 1.00 130.58 259 ILE D N 1
ATOM 11689 C CA . ILE D 2 259 ? 85.745 149.561 86.766 1.00 130.58 259 ILE D CA 1
ATOM 11690 C C . ILE D 2 259 ? 86.422 148.203 86.883 1.00 130.58 259 ILE D C 1
ATOM 11691 O O . ILE D 2 259 ? 85.974 147.219 86.285 1.00 130.58 259 ILE D O 1
ATOM 11696 N N . HIS D 2 260 ? 87.509 148.142 87.654 1.00 130.50 260 HIS D N 1
ATOM 11697 C CA . HIS D 2 260 ? 88.262 146.903 87.795 1.00 130.50 260 HIS D CA 1
ATOM 11698 C C . HIS D 2 260 ? 87.537 145.943 88.738 1.00 130.50 260 HIS D C 1
ATOM 11699 O O . HIS D 2 260 ? 87.013 146.364 89.773 1.00 130.50 260 HIS D O 1
ATOM 11706 N N . PRO D 2 261 ? 87.491 144.648 88.403 1.00 133.24 261 PRO D N 1
ATOM 11707 C CA . PRO D 2 261 ? 86.813 143.678 89.276 1.00 133.24 261 PRO D CA 1
ATOM 11708 C C . PRO D 2 261 ? 87.625 143.328 90.514 1.00 133.24 261 PRO D C 1
ATOM 11709 O O . PRO D 2 261 ? 88.765 143.777 90.668 1.00 133.24 261 PRO D O 1
ATOM 11713 N N . THR D 2 262 ? 87.046 142.520 91.401 1.00 128.55 262 THR D N 1
ATOM 11714 C CA . THR D 2 262 ? 87.720 142.091 92.623 1.00 128.55 262 THR D CA 1
ATOM 11715 C C . THR D 2 262 ? 87.323 140.656 92.942 1.00 128.55 262 THR D C 1
ATOM 11716 O O . THR D 2 262 ? 86.150 140.286 92.827 1.00 128.55 262 THR D O 1
ATOM 11720 N N . PHE D 2 263 ? 88.314 139.836 93.284 1.00 125.02 263 PHE D N 1
ATOM 11721 C CA . PHE D 2 263 ? 88.079 138.434 93.599 1.00 125.02 263 PHE D CA 1
ATOM 11722 C C . PHE D 2 263 ? 87.480 138.281 94.992 1.00 125.02 263 PHE D C 1
ATOM 11723 O O . PHE D 2 263 ? 87.850 138.998 95.927 1.00 125.02 263 PHE D O 1
ATOM 11731 N N . ASN D 2 264 ? 86.550 137.340 95.125 1.00 117.60 264 ASN D N 1
ATOM 11732 C CA . ASN D 2 264 ? 85.893 137.052 96.391 1.00 117.60 264 ASN D CA 1
ATOM 11733 C C . ASN D 2 264 ? 86.496 135.812 97.040 1.00 117.60 264 ASN D C 1
ATOM 11734 O O . ASN D 2 264 ? 87.062 134.946 96.367 1.00 117.60 264 ASN D O 1
ATOM 11739 N N . LEU D 2 265 ? 86.369 135.738 98.363 1.00 112.36 265 LEU D N 1
ATOM 11740 C CA . LEU D 2 265 ? 86.886 134.618 99.139 1.00 112.36 265 LEU D CA 1
ATOM 11741 C C . LEU D 2 265 ? 85.866 133.502 99.331 1.00 112.36 265 LEU D C 1
ATOM 11742 O O . LEU D 2 265 ? 86.180 132.504 99.989 1.00 112.36 265 LEU D O 1
ATOM 11747 N N . LYS D 2 266 ? 84.664 133.637 98.774 1.00 118.61 266 LYS D N 1
ATOM 11748 C CA . LYS D 2 266 ? 83.627 132.622 98.897 1.00 118.61 266 LYS D CA 1
ATOM 11749 C C . LYS D 2 266 ? 83.608 131.679 97.699 1.00 118.61 266 LYS D C 1
ATOM 11750 O O . LYS D 2 266 ? 83.114 130.552 97.810 1.00 118.61 266 LYS D O 1
ATOM 11756 N N . SER D 2 267 ? 84.195 132.090 96.576 1.00 118.69 267 SER D N 1
ATOM 11757 C CA . SER D 2 267 ? 84.349 131.236 95.406 1.00 118.69 267 SER D CA 1
ATOM 11758 C C . SER D 2 267 ? 85.816 131.003 95.073 1.00 118.69 267 SER D C 1
ATOM 11759 O O . SER D 2 267 ? 86.129 130.551 93.964 1.00 118.69 267 SER D O 1
ATOM 11762 N N . LEU D 2 268 ? 86.718 131.321 95.999 1.00 119.92 268 LEU D N 1
ATOM 11763 C CA . LEU D 2 268 ? 88.146 131.146 95.781 1.00 119.92 268 LEU D CA 1
ATOM 11764 C C . LEU D 2 268 ? 88.510 129.666 95.743 1.00 119.92 268 LEU D C 1
ATOM 11765 O O . LEU D 2 268 ? 87.955 128.854 96.488 1.00 119.92 268 LEU D O 1
ATOM 11770 N N . SER D 2 269 ? 89.445 129.318 94.863 1.00 120.31 269 SER D N 1
ATOM 11771 C CA . SER D 2 269 ? 89.932 127.951 94.786 1.00 120.31 269 SER D CA 1
ATOM 11772 C C . SER D 2 269 ? 90.825 127.633 95.982 1.00 120.31 269 SER D C 1
ATOM 11773 O O . SER D 2 269 ? 91.344 128.523 96.663 1.00 120.31 269 SER D O 1
ATOM 11776 N N . CYS D 2 270 ? 91.005 126.337 96.231 1.00 121.77 270 CYS D N 1
ATOM 11777 C CA . CYS D 2 270 ? 91.800 125.871 97.360 1.00 121.77 270 CYS D CA 1
ATOM 11778 C C . CYS D 2 270 ? 93.299 125.885 97.088 1.00 121.77 270 CYS D C 1
ATOM 11779 O O . CYS D 2 270 ? 94.076 125.533 97.983 1.00 121.77 270 CYS D O 1
ATOM 11782 N N . SER D 2 271 ? 93.727 126.277 95.887 1.00 115.05 271 SER D N 1
ATOM 11783 C CA . SER D 2 271 ? 95.140 126.333 95.547 1.00 115.05 271 SER D CA 1
ATOM 11784 C C . SER D 2 271 ? 95.664 127.749 95.353 1.00 115.05 271 SER D C 1
ATOM 11785 O O . SER D 2 271 ? 96.877 127.923 95.188 1.00 115.05 271 SER D O 1
ATOM 11788 N N . LEU D 2 272 ? 94.798 128.756 95.369 1.00 118.79 272 LEU D N 1
ATOM 11789 C CA . LEU D 2 272 ? 95.207 130.128 95.113 1.00 118.79 272 LEU D CA 1
ATOM 11790 C C . LEU D 2 272 ? 95.531 130.856 96.415 1.00 118.79 272 LEU D C 1
ATOM 11791 O O . LEU D 2 272 ? 94.996 130.548 97.482 1.00 118.79 272 LEU D O 1
ATOM 11796 N N . GLU D 2 273 ? 96.417 131.844 96.305 1.00 118.82 273 GLU D N 1
ATOM 11797 C CA . GLU D 2 273 ? 96.931 132.618 97.432 1.00 118.82 273 GLU D CA 1
ATOM 11798 C C . GLU D 2 273 ? 96.884 134.107 97.113 1.00 118.82 273 GLU D C 1
ATOM 11799 O O . GLU D 2 273 ? 97.885 134.822 97.210 1.00 118.82 273 GLU D O 1
ATOM 11805 N N . VAL D 2 274 ? 95.707 134.567 96.669 1.00 124.14 274 VAL D N 1
ATOM 11806 C CA . VAL D 2 274 ? 95.512 135.956 96.263 1.00 124.14 274 VAL D CA 1
ATOM 11807 C C . VAL D 2 274 ? 95.725 136.902 97.446 1.00 124.14 274 VAL D C 1
ATOM 11808 O O . VAL D 2 274 ? 95.271 136.648 98.570 1.00 124.14 274 VAL D O 1
ATOM 11812 N N . SER D 2 275 ? 96.453 137.993 97.195 1.00 122.15 275 SER D N 1
ATOM 11813 C CA . SER D 2 275 ? 96.884 138.925 98.226 1.00 122.15 275 SER D CA 1
ATOM 11814 C C . SER D 2 275 ? 95.754 139.890 98.592 1.00 122.15 275 SER D C 1
ATOM 11815 O O . SER D 2 275 ? 94.595 139.709 98.207 1.00 122.15 275 SER D O 1
ATOM 11818 N N . LYS D 2 276 ? 96.095 140.933 99.355 1.00 117.85 276 LYS D N 1
ATOM 11819 C CA . LYS D 2 276 ? 95.103 141.850 99.907 1.00 117.85 276 LYS D CA 1
ATOM 11820 C C . LYS D 2 276 ? 94.463 142.748 98.854 1.00 117.85 276 LYS D C 1
ATOM 11821 O O . LYS D 2 276 ? 93.369 143.270 99.092 1.00 117.85 276 LYS D O 1
ATOM 11827 N N . ASP D 2 277 ? 95.107 142.940 97.703 1.00 123.87 277 ASP D N 1
ATOM 11828 C CA . ASP D 2 277 ? 94.536 143.784 96.660 1.00 123.87 277 ASP D CA 1
ATOM 11829 C C . ASP D 2 277 ? 93.441 143.088 95.860 1.00 123.87 277 ASP D C 1
ATOM 11830 O O . ASP D 2 277 ? 92.731 143.768 95.109 1.00 123.87 277 ASP D O 1
ATOM 11835 N N . SER D 2 278 ? 93.318 141.760 95.997 1.00 123.74 278 SER D N 1
ATOM 11836 C CA . SER D 2 278 ? 92.218 140.950 95.454 1.00 123.74 278 SER D CA 1
ATOM 11837 C C . SER D 2 278 ? 92.127 141.015 93.929 1.00 123.74 278 SER D C 1
ATOM 11838 O O . SER D 2 278 ? 91.043 140.879 93.357 1.00 123.74 278 SER D O 1
ATOM 11841 N N . ARG D 2 279 ? 93.261 141.221 93.250 1.00 126.94 279 ARG D N 1
ATOM 11842 C CA . ARG D 2 279 ? 93.253 141.268 91.792 1.00 126.94 279 ARG D CA 1
ATOM 11843 C C . ARG D 2 279 ? 94.446 140.534 91.185 1.00 126.94 279 ARG D C 1
ATOM 11844 O O . ARG D 2 279 ? 94.912 140.899 90.100 1.00 126.94 279 ARG D O 1
ATOM 11852 N N . THR D 2 280 ? 94.948 139.498 91.858 1.00 125.56 280 THR D N 1
ATOM 11853 C CA . THR D 2 280 ? 96.033 138.687 91.305 1.00 125.56 280 THR D CA 1
ATOM 11854 C C . THR D 2 280 ? 95.918 137.251 91.811 1.00 125.56 280 THR D C 1
ATOM 11855 O O . THR D 2 280 ? 96.025 136.983 93.012 1.00 125.56 280 THR D O 1
ATOM 11859 N N . VAL D 2 281 ? 95.640 136.332 90.895 1.00 122.10 281 VAL D N 1
ATOM 11860 C CA . VAL D 2 281 ? 95.581 134.909 91.210 1.00 122.10 281 VAL D CA 1
ATOM 11861 C C . VAL D 2 281 ? 96.966 134.306 91.029 1.00 122.10 281 VAL D C 1
ATOM 11862 O O . VAL D 2 281 ? 97.672 134.607 90.059 1.00 122.10 281 VAL D O 1
ATOM 11866 N N . THR D 2 282 ? 97.364 133.456 91.973 1.00 117.46 282 THR D N 1
ATOM 11867 C CA . THR D 2 282 ? 98.692 132.858 91.953 1.00 117.46 282 THR D CA 1
ATOM 11868 C C . THR D 2 282 ? 98.593 131.460 92.551 1.00 117.46 282 THR D C 1
ATOM 11869 O O . THR D 2 282 ? 97.975 131.277 93.602 1.00 117.46 282 THR D O 1
ATOM 11873 N N . VAL D 2 283 ? 99.201 130.481 91.878 1.00 110.75 283 VAL D N 1
ATOM 11874 C CA . VAL D 2 283 ? 99.236 129.103 92.356 1.00 110.75 283 VAL D CA 1
ATOM 11875 C C . VAL D 2 283 ? 100.562 128.861 93.061 1.00 110.75 283 VAL D C 1
ATOM 11876 O O . VAL D 2 283 ? 101.624 129.281 92.583 1.00 110.75 283 VAL D O 1
ATOM 11880 N N . SER D 2 284 ? 100.502 128.190 94.206 1.00 108.77 284 SER D N 1
ATOM 11881 C CA . SER D 2 284 ? 101.667 127.925 95.035 1.00 108.77 284 SER D CA 1
ATOM 11882 C C . SER D 2 284 ? 101.992 126.434 95.025 1.00 108.77 284 SER D C 1
ATOM 11883 O O . SER D 2 284 ? 101.350 125.632 94.341 1.00 108.77 284 SER D O 1
ATOM 11886 N N . HIS D 2 285 ? 103.015 126.070 95.802 1.00 109.25 285 HIS D N 1
ATOM 11887 C CA . HIS D 2 285 ? 103.399 124.666 95.914 1.00 109.25 285 HIS D CA 1
ATOM 11888 C C . HIS D 2 285 ? 102.403 123.885 96.761 1.00 109.25 285 HIS D C 1
ATOM 11889 O O . HIS D 2 285 ? 102.059 122.744 96.431 1.00 109.25 285 HIS D O 1
ATOM 11896 N N . ARG D 2 286 ? 101.926 124.482 97.858 1.00 110.96 286 ARG D N 1
ATOM 11897 C CA . ARG D 2 286 ? 101.015 123.813 98.771 1.00 110.96 286 ARG D CA 1
ATOM 11898 C C . ARG D 2 286 ? 99.602 124.366 98.627 1.00 110.96 286 ARG D C 1
ATOM 11899 O O . ARG D 2 286 ? 99.430 125.572 98.416 1.00 110.96 286 ARG D O 1
ATOM 11907 N N . PRO D 2 287 ? 98.579 123.521 98.730 1.00 110.29 287 PRO D N 1
ATOM 11908 C CA . PRO D 2 287 ? 97.203 124.026 98.694 1.00 110.29 287 PRO D CA 1
ATOM 11909 C C . PRO D 2 287 ? 96.824 124.698 100.004 1.00 110.29 287 PRO D C 1
ATOM 11910 O O . PRO D 2 287 ? 97.504 124.575 101.025 1.00 110.29 287 PRO D O 1
ATOM 11914 N N . GLN D 2 288 ? 95.707 125.423 99.961 1.00 114.29 288 GLN D N 1
ATOM 11915 C CA . GLN D 2 288 ? 95.218 126.153 101.119 1.00 114.29 288 GLN D CA 1
ATOM 11916 C C . GLN D 2 288 ? 94.028 125.433 101.730 1.00 114.29 288 GLN D C 1
ATOM 11917 O O . GLN D 2 288 ? 93.111 125.036 100.999 1.00 114.29 288 GLN D O 1
ATOM 11923 N N . PRO D 2 289 ? 94.001 125.242 103.052 1.00 111.75 289 PRO D N 1
ATOM 11924 C CA . PRO D 2 289 ? 92.864 124.568 103.696 1.00 111.75 289 PRO D CA 1
ATOM 11925 C C . PRO D 2 289 ? 91.687 125.517 103.853 1.00 111.75 289 PRO D C 1
ATOM 11926 O O . PRO D 2 289 ? 91.732 126.466 104.643 1.00 111.75 289 PRO D O 1
ATOM 11930 N N . TYR D 2 290 ? 90.624 125.261 103.100 1.00 117.00 290 TYR D N 1
ATOM 11931 C CA . TYR D 2 290 ? 89.403 126.052 103.147 1.00 117.00 290 TYR D CA 1
ATOM 11932 C C . TYR D 2 290 ? 88.227 125.156 103.526 1.00 117.00 290 TYR D C 1
ATOM 11933 O O . TYR D 2 290 ? 88.379 123.953 103.753 1.00 117.00 290 TYR D O 1
ATOM 11942 N N . ARG D 2 291 ? 87.044 125.759 103.595 1.00 126.04 291 ARG D N 1
ATOM 11943 C CA . ARG D 2 291 ? 85.837 125.016 103.916 1.00 126.04 291 ARG D CA 1
ATOM 11944 C C . ARG D 2 291 ? 85.378 124.193 102.716 1.00 126.04 291 ARG D C 1
ATOM 11945 O O . ARG D 2 291 ? 85.730 124.468 101.566 1.00 126.04 291 ARG D O 1
ATOM 11953 N N . TRP D 2 292 ? 84.582 123.166 103.000 1.00 127.50 292 TRP D N 1
ATOM 11954 C CA . TRP D 2 292 ? 84.038 122.274 101.980 1.00 127.50 292 TRP D CA 1
ATOM 11955 C C . TRP D 2 292 ? 82.541 122.543 101.862 1.00 127.50 292 TRP D C 1
ATOM 11956 O O . TRP D 2 292 ? 81.754 122.111 102.710 1.00 127.50 292 TRP D O 1
ATOM 11967 N N . SER D 2 293 ? 82.152 123.258 100.810 1.00 128.47 293 SER D N 1
ATOM 11968 C CA . SER D 2 293 ? 80.754 123.581 100.560 1.00 128.47 293 SER D CA 1
ATOM 11969 C C . SER D 2 293 ? 80.502 123.477 99.059 1.00 128.47 293 SER D C 1
ATOM 11970 O O . SER D 2 293 ? 81.367 123.041 98.292 1.00 128.47 293 SER D O 1
ATOM 11973 N N . CYS D 2 294 ? 79.306 123.884 98.637 1.00 131.47 294 CYS D N 1
ATOM 11974 C CA . CYS D 2 294 ? 78.930 123.854 97.228 1.00 131.47 294 CYS D CA 1
ATOM 11975 C C . CYS D 2 294 ? 79.450 125.051 96.443 1.00 131.47 294 CYS D C 1
ATOM 11976 O O . CYS D 2 294 ? 79.185 125.143 95.240 1.00 131.47 294 CYS D O 1
ATOM 11979 N N . GLU D 2 295 ? 80.177 125.966 97.084 1.00 130.89 295 GLU D N 1
ATOM 11980 C CA . GLU D 2 295 ? 80.731 127.133 96.414 1.00 130.89 295 GLU D CA 1
ATOM 11981 C C . GLU D 2 295 ? 82.186 126.954 96.001 1.00 130.89 295 GLU D C 1
ATOM 11982 O O . GLU D 2 295 ? 82.741 127.845 95.351 1.00 130.89 295 GLU D O 1
ATOM 11988 N N . ARG D 2 296 ? 82.813 125.836 96.360 1.00 126.79 296 ARG D N 1
ATOM 11989 C CA . ARG D 2 296 ? 84.208 125.588 96.022 1.00 126.79 296 ARG D CA 1
ATOM 11990 C C . ARG D 2 296 ? 84.298 124.910 94.661 1.00 126.79 296 ARG D C 1
ATOM 11991 O O . ARG D 2 296 ? 83.611 123.915 94.408 1.00 126.79 296 ARG D O 1
ATOM 11999 N N . PHE D 2 297 ? 85.157 125.449 93.791 1.00 121.23 297 PHE D N 1
ATOM 12000 C CA . PHE D 2 297 ? 85.275 124.918 92.437 1.00 121.23 297 PHE D CA 1
ATOM 12001 C C . PHE D 2 297 ? 86.040 123.601 92.407 1.00 121.23 297 PHE D C 1
ATOM 12002 O O . PHE D 2 297 ? 85.762 122.754 91.547 1.00 121.23 297 PHE D O 1
ATOM 12010 N N . SER D 2 298 ? 86.990 123.421 93.337 1.00 118.00 298 SER D N 1
ATOM 12011 C CA . SER D 2 298 ? 87.944 122.300 93.367 1.00 118.00 298 SER D CA 1
ATOM 12012 C C . SER D 2 298 ? 88.696 122.165 92.042 1.00 118.00 298 SER D C 1
ATOM 12013 O O . SER D 2 298 ? 88.963 121.063 91.558 1.00 118.00 298 SER D O 1
ATOM 12016 N N . THR D 2 299 ? 89.037 123.306 91.454 1.00 113.01 299 THR D N 1
ATOM 12017 C CA . THR D 2 299 ? 89.727 123.393 90.169 1.00 113.01 299 THR D CA 1
ATOM 12018 C C . THR D 2 299 ? 90.639 124.616 90.277 1.00 113.01 299 THR D C 1
ATOM 12019 O O . THR D 2 299 ? 90.867 125.131 91.376 1.00 113.01 299 THR D O 1
ATOM 12023 N N . SER D 2 300 ? 91.163 125.093 89.152 1.00 113.72 300 SER D N 1
ATOM 12024 C CA . SER D 2 300 ? 92.028 126.266 89.123 1.00 113.72 300 SER D CA 1
ATOM 12025 C C . SER D 2 300 ? 91.282 127.493 88.605 1.00 113.72 300 SER D C 1
ATOM 12026 O O . SER D 2 300 ? 91.848 128.340 87.912 1.00 113.72 300 SER D O 1
ATOM 12029 N N . GLN D 2 301 ? 90.001 127.600 88.943 1.00 116.80 301 GLN D N 1
ATOM 12030 C CA . GLN D 2 301 ? 89.157 128.704 88.512 1.00 116.80 301 GLN D CA 1
ATOM 12031 C C . GLN D 2 301 ? 88.888 129.651 89.676 1.00 116.80 301 GLN D C 1
ATOM 12032 O O . GLN D 2 301 ? 89.169 129.348 90.839 1.00 116.80 301 GLN D O 1
ATOM 12038 N N . VAL D 2 302 ? 88.327 130.813 89.341 1.00 121.70 302 VAL D N 1
ATOM 12039 C CA . VAL D 2 302 ? 87.998 131.835 90.329 1.00 121.70 302 VAL D CA 1
ATOM 12040 C C . VAL D 2 302 ? 86.864 132.670 89.742 1.00 121.70 302 VAL D C 1
ATOM 12041 O O . VAL D 2 302 ? 86.671 132.712 88.525 1.00 121.70 302 VAL D O 1
ATOM 12045 N N . LEU D 2 303 ? 86.085 133.310 90.612 1.00 128.77 303 LEU D N 1
ATOM 12046 C CA . LEU D 2 303 ? 84.957 134.136 90.204 1.00 128.77 303 LEU D CA 1
ATOM 12047 C C . LEU D 2 303 ? 85.150 135.549 90.745 1.00 128.77 303 LEU D C 1
ATOM 12048 O O . LEU D 2 303 ? 86.164 135.864 91.377 1.00 128.77 303 LEU D O 1
ATOM 12053 N N . CYS D 2 304 ? 84.166 136.410 90.492 1.00 133.29 304 CYS D N 1
ATOM 12054 C CA . CYS D 2 304 ? 84.234 137.813 90.877 1.00 133.29 304 CYS D CA 1
ATOM 12055 C C . CYS D 2 304 ? 82.986 138.186 91.670 1.00 133.29 304 CYS D C 1
ATOM 12056 O O . CYS D 2 304 ? 82.116 137.351 91.935 1.00 133.29 304 CYS D O 1
ATOM 12059 N N . SER D 2 305 ? 82.902 139.463 92.047 1.00 129.53 305 SER D N 1
ATOM 12060 C CA . SER D 2 305 ? 81.796 139.975 92.845 1.00 129.53 305 SER D CA 1
ATOM 12061 C C . SER D 2 305 ? 81.010 141.080 92.155 1.00 129.53 305 SER D C 1
ATOM 12062 O O . SER D 2 305 ? 80.062 141.606 92.750 1.00 129.53 305 SER D O 1
ATOM 12065 N N . GLN D 2 306 ? 81.364 141.447 90.927 1.00 126.69 306 GLN D N 1
ATOM 12066 C CA . GLN D 2 306 ? 80.751 142.574 90.233 1.00 126.69 306 GLN D CA 1
ATOM 12067 C C . GLN D 2 306 ? 79.569 142.070 89.411 1.00 126.69 306 GLN D C 1
ATOM 12068 O O . GLN D 2 306 ? 79.755 141.370 88.410 1.00 126.69 306 GLN D O 1
ATOM 12074 N N . ALA D 2 307 ? 78.359 142.419 89.843 1.00 125.19 307 ALA D N 1
ATOM 12075 C CA . ALA D 2 307 ? 77.164 142.086 89.080 1.00 125.19 307 ALA D CA 1
ATOM 12076 C C . ALA D 2 307 ? 77.095 142.927 87.813 1.00 125.19 307 ALA D C 1
ATOM 12077 O O . ALA D 2 307 ? 77.618 144.043 87.759 1.00 125.19 307 ALA D O 1
ATOM 12079 N N . LEU D 2 308 ? 76.440 142.385 86.790 1.00 127.83 308 LEU D N 1
ATOM 12080 C CA . LEU D 2 308 ? 76.409 143.035 85.490 1.00 127.83 308 LEU D CA 1
ATOM 12081 C C . LEU D 2 308 ? 75.406 144.191 85.481 1.00 127.83 308 LEU D C 1
ATOM 12082 O O . LEU D 2 308 ? 74.720 144.476 86.466 1.00 127.83 308 LEU D O 1
ATOM 12087 N N . SER D 2 309 ? 75.326 144.861 84.335 1.00 125.99 309 SER D N 1
ATOM 12088 C CA . SER D 2 309 ? 74.451 146.002 84.119 1.00 125.99 309 SER D CA 1
ATOM 12089 C C . SER D 2 309 ? 73.879 145.882 82.709 1.00 125.99 309 SER D C 1
ATOM 12090 O O . SER D 2 309 ? 73.954 144.819 82.081 1.00 125.99 309 SER D O 1
ATOM 12093 N N . SER D 2 310 ? 73.264 146.969 82.231 1.00 121.80 310 SER D N 1
ATOM 12094 C CA . SER D 2 310 ? 72.632 146.965 80.913 1.00 121.80 310 SER D CA 1
ATOM 12095 C C . SER D 2 310 ? 73.653 146.790 79.789 1.00 121.80 310 SER D C 1
ATOM 12096 O O . SER D 2 310 ? 73.634 145.786 79.068 1.00 121.80 310 SER D O 1
ATOM 12099 N N . GLY D 2 311 ? 74.556 147.756 79.624 1.00 127.25 311 GLY D N 1
ATOM 12100 C CA . GLY D 2 311 ? 75.453 147.725 78.483 1.00 127.25 311 GLY D CA 1
ATOM 12101 C C . GLY D 2 311 ? 76.921 148.029 78.719 1.00 127.25 311 GLY D C 1
ATOM 12102 O O . GLY D 2 311 ? 77.738 147.860 77.809 1.00 127.25 311 GLY D O 1
ATOM 12103 N N . LYS D 2 312 ? 77.276 148.480 79.917 1.00 134.15 312 LYS D N 1
ATOM 12104 C CA . LYS D 2 312 ? 78.586 149.078 80.178 1.00 134.15 312 LYS D CA 1
ATOM 12105 C C . LYS D 2 312 ? 79.465 148.077 80.926 1.00 134.15 312 LYS D C 1
ATOM 12106 O O . LYS D 2 312 ? 79.468 148.031 82.157 1.00 134.15 312 LYS D O 1
ATOM 12112 N N . HIS D 2 313 ? 80.211 147.268 80.171 1.00 136.35 313 HIS D N 1
ATOM 12113 C CA . HIS D 2 313 ? 81.150 146.310 80.745 1.00 136.35 313 HIS D CA 1
ATOM 12114 C C . HIS D 2 313 ? 82.457 146.376 79.972 1.00 136.35 313 HIS D C 1
ATOM 12115 O O . HIS D 2 313 ? 82.466 146.144 78.758 1.00 136.35 313 HIS D O 1
ATOM 12122 N N . TYR D 2 314 ? 83.554 146.662 80.675 1.00 145.30 314 TYR D N 1
ATOM 12123 C CA . TYR D 2 314 ? 84.889 146.585 80.096 1.00 145.30 314 TYR D CA 1
ATOM 12124 C C . TYR D 2 314 ? 85.914 146.495 81.218 1.00 145.30 314 TYR D C 1
ATOM 12125 O O . TYR D 2 314 ? 85.833 147.236 82.201 1.00 145.30 314 TYR D O 1
ATOM 12134 N N . TRP D 2 315 ? 86.874 145.586 81.059 1.00 146.91 315 TRP D N 1
ATOM 12135 C CA . TRP D 2 315 ? 87.988 145.471 81.988 1.00 146.91 315 TRP D CA 1
ATOM 12136 C C . TRP D 2 315 ? 89.211 144.972 81.234 1.00 146.91 315 TRP D C 1
ATOM 12137 O O . TRP D 2 315 ? 89.106 144.409 80.142 1.00 146.91 315 TRP D O 1
ATOM 12148 N N . GLU D 2 316 ? 90.379 145.191 81.832 1.00 137.29 316 GLU D N 1
ATOM 12149 C CA . GLU D 2 316 ? 91.649 144.768 81.262 1.00 137.29 316 GLU D CA 1
ATOM 12150 C C . GLU D 2 316 ? 92.335 143.797 82.212 1.00 137.29 316 GLU D C 1
ATOM 12151 O O . GLU D 2 316 ? 92.352 144.011 83.428 1.00 137.29 316 GLU D O 1
ATOM 12157 N N . VAL D 2 317 ? 92.897 142.727 81.651 1.00 132.74 317 VAL D N 1
ATOM 12158 C CA . VAL D 2 317 ? 93.610 141.721 82.426 1.00 132.74 317 VAL D CA 1
ATOM 12159 C C . VAL D 2 317 ? 94.865 141.329 81.650 1.00 132.74 317 VAL D C 1
ATOM 12160 O O . VAL D 2 317 ? 94.894 141.361 80.416 1.00 132.74 317 VAL D O 1
ATOM 12164 N N . ASP D 2 318 ? 95.927 141.012 82.388 1.00 130.05 318 ASP D N 1
ATOM 12165 C CA . ASP D 2 318 ? 97.226 140.696 81.809 1.00 130.05 318 ASP D CA 1
ATOM 12166 C C . ASP D 2 318 ? 97.372 139.178 81.817 1.00 130.05 318 ASP D C 1
ATOM 12167 O O . ASP D 2 318 ? 97.256 138.545 82.872 1.00 130.05 318 ASP D O 1
ATOM 12172 N N . THR D 2 319 ? 97.630 138.600 80.641 1.00 124.46 319 THR D N 1
ATOM 12173 C CA . THR D 2 319 ? 97.772 137.157 80.486 1.00 124.46 319 THR D CA 1
ATOM 12174 C C . THR D 2 319 ? 99.203 136.742 80.152 1.00 124.46 319 THR D C 1
ATOM 12175 O O . THR D 2 319 ? 99.420 135.631 79.657 1.00 124.46 319 THR D O 1
ATOM 12179 N N . ARG D 2 320 ? 100.183 137.604 80.412 1.00 121.02 320 ARG D N 1
ATOM 12180 C CA . ARG D 2 320 ? 101.572 137.264 80.152 1.00 121.02 320 ARG D CA 1
ATOM 12181 C C . ARG D 2 320 ? 102.176 136.575 81.373 1.00 121.02 320 ARG D C 1
ATOM 12182 O O . ARG D 2 320 ? 101.527 136.432 82.415 1.00 121.02 320 ARG D O 1
ATOM 12190 N N . ASN D 2 321 ? 103.443 136.158 81.227 1.00 123.58 321 ASN D N 1
ATOM 12191 C CA . ASN D 2 321 ? 104.191 135.371 82.221 1.00 123.58 321 ASN D CA 1
ATOM 12192 C C . ASN D 2 321 ? 103.440 134.097 82.601 1.00 123.58 321 ASN D C 1
ATOM 12193 O O . ASN D 2 321 ? 103.326 133.740 83.776 1.00 123.58 321 ASN D O 1
ATOM 12198 N N . CYS D 2 322 ? 102.922 133.406 81.589 1.00 129.13 322 CYS D N 1
ATOM 12199 C CA . CYS D 2 322 ? 102.064 132.250 81.800 1.00 129.13 322 CYS D CA 1
ATOM 12200 C C . CYS D 2 322 ? 102.263 131.264 80.661 1.00 129.13 322 CYS D C 1
ATOM 12201 O O . CYS D 2 322 ? 102.391 131.664 79.500 1.00 129.13 322 CYS D O 1
ATOM 12204 N N . SER D 2 323 ? 102.295 129.975 81.003 1.00 131.54 323 SER D N 1
ATOM 12205 C CA . SER D 2 323 ? 102.379 128.938 79.980 1.00 131.54 323 SER D CA 1
ATOM 12206 C C . SER D 2 323 ? 101.064 128.822 79.218 1.00 131.54 323 SER D C 1
ATOM 12207 O O . SER D 2 323 ? 101.023 128.994 77.994 1.00 131.54 323 SER D O 1
ATOM 12210 N N . HIS D 2 324 ? 99.976 128.531 79.929 1.00 131.88 324 HIS D N 1
ATOM 12211 C CA . HIS D 2 324 ? 98.659 128.385 79.321 1.00 131.88 324 HIS D CA 1
ATOM 12212 C C . HIS D 2 324 ? 97.623 129.052 80.212 1.00 131.88 324 HIS D C 1
ATOM 12213 O O . HIS D 2 324 ? 97.615 128.835 81.427 1.00 131.88 324 HIS D O 1
ATOM 12220 N N . TRP D 2 325 ? 96.754 129.858 79.606 1.00 133.10 325 TRP D N 1
ATOM 12221 C CA . TRP D 2 325 ? 95.723 130.589 80.326 1.00 133.10 325 TRP D CA 1
ATOM 12222 C C . TRP D 2 325 ? 94.389 130.437 79.607 1.00 133.10 325 TRP D C 1
ATOM 12223 O O . TRP D 2 325 ? 94.315 129.933 78.482 1.00 133.10 325 TRP D O 1
ATOM 12234 N N . ALA D 2 326 ? 93.330 130.893 80.273 1.00 127.09 326 ALA D N 1
ATOM 12235 C CA . ALA D 2 326 ? 91.982 130.868 79.707 1.00 127.09 326 ALA D CA 1
ATOM 12236 C C . ALA D 2 326 ? 91.151 131.927 80.411 1.00 127.09 326 ALA D C 1
ATOM 12237 O O . ALA D 2 326 ? 90.896 131.813 81.614 1.00 127.09 326 ALA D O 1
ATOM 12239 N N . VAL D 2 327 ? 90.733 132.952 79.671 1.00 120.74 327 VAL D N 1
ATOM 12240 C CA . VAL D 2 327 ? 89.944 134.056 80.205 1.00 120.74 327 VAL D CA 1
ATOM 12241 C C . VAL D 2 327 ? 88.630 134.114 79.437 1.00 120.74 327 VAL D C 1
ATOM 12242 O O . VAL D 2 327 ? 88.620 134.023 78.204 1.00 120.74 327 VAL D O 1
ATOM 12246 N N . GLY D 2 328 ? 87.526 134.270 80.159 1.00 117.70 328 GLY D N 1
ATOM 12247 C CA . GLY D 2 328 ? 86.238 134.363 79.504 1.00 117.70 328 GLY D CA 1
ATOM 12248 C C . GLY D 2 328 ? 85.156 134.812 80.459 1.00 117.70 328 GLY D C 1
ATOM 12249 O O . GLY D 2 328 ? 85.429 135.309 81.553 1.00 117.70 328 GLY D O 1
ATOM 12250 N N . VAL D 2 329 ? 83.910 134.632 80.021 1.00 123.48 329 VAL D N 1
ATOM 12251 C CA . VAL D 2 329 ? 82.726 135.064 80.756 1.00 123.48 329 VAL D CA 1
ATOM 12252 C C . VAL D 2 329 ? 81.808 133.859 80.920 1.00 123.48 329 VAL D C 1
ATOM 12253 O O . VAL D 2 329 ? 81.530 133.151 79.945 1.00 123.48 329 VAL D O 1
ATOM 12257 N N . ALA D 2 330 ? 81.339 133.626 82.147 1.00 126.24 330 ALA D N 1
ATOM 12258 C CA . ALA D 2 330 ? 80.471 132.497 82.447 1.00 126.24 330 ALA D CA 1
ATOM 12259 C C . ALA D 2 330 ? 79.355 132.952 83.378 1.00 126.24 330 ALA D C 1
ATOM 12260 O O . ALA D 2 330 ? 79.397 134.046 83.947 1.00 126.24 330 ALA D O 1
ATOM 12262 N N . SER D 2 331 ? 78.347 132.100 83.525 1.00 135.37 331 SER D N 1
ATOM 12263 C CA . SER D 2 331 ? 77.192 132.398 84.358 1.00 135.37 331 SER D CA 1
ATOM 12264 C C . SER D 2 331 ? 77.457 132.027 85.815 1.00 135.37 331 SER D C 1
ATOM 12265 O O . SER D 2 331 ? 78.318 131.201 86.128 1.00 135.37 331 SER D O 1
ATOM 12268 N N . TRP D 2 332 ? 76.697 132.660 86.712 1.00 141.49 332 TRP D N 1
ATOM 12269 C CA . TRP D 2 332 ? 76.810 132.357 88.136 1.00 141.49 332 TRP D CA 1
ATOM 12270 C C . TRP D 2 332 ? 76.116 131.045 88.483 1.00 141.49 332 TRP D C 1
ATOM 12271 O O . TRP D 2 332 ? 76.592 130.298 89.345 1.00 141.49 332 TRP D O 1
ATOM 12282 N N . GLU D 2 333 ? 74.997 130.747 87.822 1.00 147.03 333 GLU D N 1
ATOM 12283 C CA . GLU D 2 333 ? 74.273 129.493 88.035 1.00 147.03 333 GLU D CA 1
ATOM 12284 C C . GLU D 2 333 ? 74.963 128.401 87.222 1.00 147.03 333 GLU D C 1
ATOM 12285 O O . GLU D 2 333 ? 74.537 128.019 86.129 1.00 147.03 333 GLU D O 1
ATOM 12291 N N . MET D 2 334 ? 76.059 127.892 87.779 1.00 143.97 334 MET D N 1
ATOM 12292 C CA . MET D 2 334 ? 76.898 126.911 87.109 1.00 143.97 334 MET D CA 1
ATOM 12293 C C . MET D 2 334 ? 77.316 125.849 88.113 1.00 143.97 334 MET D C 1
ATOM 12294 O O . MET D 2 334 ? 77.579 126.160 89.279 1.00 143.97 334 MET D O 1
ATOM 12299 N N . SER D 2 335 ? 77.350 124.596 87.661 1.00 133.63 335 SER D N 1
ATOM 12300 C CA . SER D 2 335 ? 77.806 123.500 88.505 1.00 133.63 335 SER D CA 1
ATOM 12301 C C . SER D 2 335 ? 79.295 123.640 88.801 1.00 133.63 335 SER D C 1
ATOM 12302 O O . SER D 2 335 ? 80.089 123.999 87.926 1.00 133.63 335 SER D O 1
ATOM 12305 N N . ARG D 2 336 ? 79.671 123.354 90.047 1.00 129.36 336 ARG D N 1
ATOM 12306 C CA . ARG D 2 336 ? 81.026 123.632 90.507 1.00 129.36 336 ARG D CA 1
ATOM 12307 C C . ARG D 2 336 ? 82.033 122.574 90.079 1.00 129.36 336 ARG D C 1
ATOM 12308 O O . ARG D 2 336 ? 83.230 122.874 90.006 1.00 129.36 336 ARG D O 1
ATOM 12316 N N . ASP D 2 337 ? 81.586 121.350 89.792 1.00 125.35 337 ASP D N 1
ATOM 12317 C CA . ASP D 2 337 ? 82.498 120.292 89.375 1.00 125.35 337 ASP D CA 1
ATOM 12318 C C . ASP D 2 337 ? 82.933 120.407 87.918 1.00 125.35 337 ASP D C 1
ATOM 12319 O O . ASP D 2 337 ? 83.836 119.674 87.501 1.00 125.35 337 ASP D O 1
ATOM 12324 N N . GLN D 2 338 ? 82.324 121.297 87.142 1.00 121.04 338 GLN D N 1
ATOM 12325 C CA . GLN D 2 338 ? 82.652 121.457 85.735 1.00 121.04 338 GLN D CA 1
ATOM 12326 C C . GLN D 2 338 ? 83.806 122.439 85.553 1.00 121.04 338 GLN D C 1
ATOM 12327 O O . GLN D 2 338 ? 84.081 123.284 86.408 1.00 121.04 338 GLN D O 1
ATOM 12333 N N . VAL D 2 339 ? 84.482 122.313 84.414 1.00 120.76 339 VAL D N 1
ATOM 12334 C CA . VAL D 2 339 ? 85.594 123.181 84.049 1.00 120.76 339 VAL D CA 1
ATOM 12335 C C . VAL D 2 339 ? 85.062 124.219 83.065 1.00 120.76 339 VAL D C 1
ATOM 12336 O O . VAL D 2 339 ? 84.049 123.997 82.389 1.00 120.76 339 VAL D O 1
ATOM 12340 N N . LEU D 2 340 ? 85.716 125.382 83.015 1.00 123.23 340 LEU D N 1
ATOM 12341 C CA . LEU D 2 340 ? 85.282 126.467 82.144 1.00 123.23 340 LEU D CA 1
ATOM 12342 C C . LEU D 2 340 ? 85.498 126.106 80.679 1.00 123.23 340 LEU D C 1
ATOM 12343 O O . LEU D 2 340 ? 86.578 125.648 80.291 1.00 123.23 340 LEU D O 1
ATOM 12348 N N . GLY D 2 341 ? 84.465 126.316 79.865 1.00 126.60 341 GLY D N 1
ATOM 12349 C CA . GLY D 2 341 ? 84.494 125.974 78.460 1.00 126.60 341 GLY D CA 1
ATOM 12350 C C . GLY D 2 341 ? 83.649 124.782 78.071 1.00 126.60 341 GLY D C 1
ATOM 12351 O O . GLY D 2 341 ? 83.566 124.467 76.878 1.00 126.60 341 GLY D O 1
ATOM 12352 N N . ARG D 2 342 ? 83.020 124.110 79.036 1.00 130.38 342 ARG D N 1
ATOM 12353 C CA . ARG D 2 342 ? 82.126 122.996 78.758 1.00 130.38 342 ARG D CA 1
ATOM 12354 C C . ARG D 2 342 ? 80.682 123.269 79.153 1.00 130.38 342 ARG D C 1
ATOM 12355 O O . ARG D 2 342 ? 79.826 122.404 78.935 1.00 130.38 342 ARG D O 1
ATOM 12363 N N . THR D 2 343 ? 80.393 124.433 79.731 1.00 132.82 343 THR D N 1
ATOM 12364 C CA . THR D 2 343 ? 79.040 124.800 80.114 1.00 132.82 343 THR D CA 1
ATOM 12365 C C . THR D 2 343 ? 78.235 125.112 78.845 1.00 132.82 343 THR D C 1
ATOM 12366 O O . THR D 2 343 ? 78.792 125.499 77.813 1.00 132.82 343 THR D O 1
ATOM 12370 N N . MET D 2 344 ? 76.910 124.919 78.920 1.00 127.96 344 MET D N 1
ATOM 12371 C CA . MET D 2 344 ? 76.030 125.129 77.773 1.00 127.96 344 MET D CA 1
ATOM 12372 C C . MET D 2 344 ? 75.954 126.588 77.333 1.00 127.96 344 MET D C 1
ATOM 12373 O O . MET D 2 344 ? 75.569 126.855 76.190 1.00 127.96 344 MET D O 1
ATOM 12375 N N . ASP D 2 345 ? 76.303 127.536 78.206 1.00 134.71 345 ASP D N 1
ATOM 12376 C CA . ASP D 2 345 ? 76.393 128.951 77.832 1.00 134.71 345 ASP D CA 1
ATOM 12377 C C . ASP D 2 345 ? 77.614 129.543 78.537 1.00 134.71 345 ASP D C 1
ATOM 12378 O O . ASP D 2 345 ? 77.520 130.029 79.667 1.00 134.71 345 ASP D O 1
ATOM 12383 N N . SER D 2 346 ? 78.760 129.507 77.850 1.00 137.31 346 SER D N 1
ATOM 12384 C CA . SER D 2 346 ? 79.994 130.077 78.390 1.00 137.31 346 SER D CA 1
ATOM 12385 C C . SER D 2 346 ? 80.895 130.432 77.207 1.00 137.31 346 SER D C 1
ATOM 12386 O O . SER D 2 346 ? 81.520 129.545 76.619 1.00 137.31 346 SER D O 1
ATOM 12389 N N . CYS D 2 347 ? 80.953 131.718 76.871 1.00 141.74 347 CYS D N 1
ATOM 12390 C CA . CYS D 2 347 ? 81.841 132.197 75.822 1.00 141.74 347 CYS D CA 1
ATOM 12391 C C . CYS D 2 347 ? 83.206 132.516 76.417 1.00 141.74 347 CYS D C 1
ATOM 12392 O O . CYS D 2 347 ? 83.315 133.344 77.328 1.00 141.74 347 CYS D O 1
ATOM 12395 N N . CYS D 2 348 ? 84.241 131.867 75.890 1.00 137.11 348 CYS D N 1
ATOM 12396 C CA . CYS D 2 348 ? 85.589 131.992 76.427 1.00 137.11 348 CYS D CA 1
ATOM 12397 C C . CYS D 2 348 ? 86.584 131.549 75.365 1.00 137.11 348 CYS D C 1
ATOM 12398 O O . CYS D 2 348 ? 86.216 130.967 74.341 1.00 137.11 348 CYS D O 1
ATOM 12401 N N . VAL D 2 349 ? 87.859 131.836 75.626 1.00 133.12 349 VAL D N 1
ATOM 12402 C CA . VAL D 2 349 ? 88.964 131.451 74.754 1.00 133.12 349 VAL D CA 1
ATOM 12403 C C . VAL D 2 349 ? 90.011 130.715 75.584 1.00 133.12 349 VAL D C 1
ATOM 12404 O O . VAL D 2 349 ? 90.330 131.123 76.708 1.00 133.12 349 VAL D O 1
ATOM 12408 N N . GLU D 2 350 ? 90.470 129.577 75.072 1.00 133.54 350 GLU D N 1
ATOM 12409 C CA . GLU D 2 350 ? 91.461 128.745 75.741 1.00 133.54 350 GLU D CA 1
ATOM 12410 C C . GLU D 2 350 ? 92.763 128.753 74.955 1.00 133.54 350 GLU D C 1
ATOM 12411 O O . GLU D 2 350 ? 92.768 128.478 73.750 1.00 133.54 350 GLU D O 1
ATOM 12417 N N . TRP D 2 351 ? 93.865 129.065 75.636 1.00 130.53 351 TRP D N 1
ATOM 12418 C CA . TRP D 2 351 ? 95.199 128.891 75.065 1.00 130.53 351 TRP D CA 1
ATOM 12419 C C . TRP D 2 351 ? 95.659 127.490 75.448 1.00 130.53 351 TRP D C 1
ATOM 12420 O O . TRP D 2 351 ? 96.207 127.263 76.527 1.00 130.53 351 TRP D O 1
ATOM 12431 N N . LYS D 2 352 ? 95.425 126.538 74.548 1.00 127.57 352 LYS D N 1
ATOM 12432 C CA . LYS D 2 352 ? 95.647 125.130 74.831 1.00 127.57 352 LYS D CA 1
ATOM 12433 C C . LYS D 2 352 ? 97.136 124.787 74.803 1.00 127.57 352 LYS D C 1
ATOM 12434 O O . LYS D 2 352 ? 97.991 125.605 74.452 1.00 127.57 352 LYS D O 1
ATOM 12440 N N . GLY D 2 353 ? 97.438 123.543 75.185 1.00 122.46 353 GLY D N 1
ATOM 12441 C CA . GLY D 2 353 ? 98.806 123.052 75.174 1.00 122.46 353 GLY D CA 1
ATOM 12442 C C . GLY D 2 353 ? 99.387 122.857 73.789 1.00 122.46 353 GLY D C 1
ATOM 12443 O O . GLY D 2 353 ? 100.612 122.783 73.648 1.00 122.46 353 GLY D O 1
ATOM 12444 N N . THR D 2 354 ? 98.537 122.772 72.764 1.00 123.84 354 THR D N 1
ATOM 12445 C CA . THR D 2 354 ? 98.965 122.605 71.380 1.00 123.84 354 THR D CA 1
ATOM 12446 C C . THR D 2 354 ? 99.294 123.929 70.687 1.00 123.84 354 THR D C 1
ATOM 12447 O O . THR D 2 354 ? 99.359 123.942 69.449 1.00 123.84 354 THR D O 1
ATOM 12451 N N . SER D 2 355 ? 99.475 125.009 71.464 1.00 126.61 355 SER D N 1
ATOM 12452 C CA . SER D 2 355 ? 99.815 126.353 70.972 1.00 126.61 355 SER D CA 1
ATOM 12453 C C . SER D 2 355 ? 98.761 126.886 70.002 1.00 126.61 355 SER D C 1
ATOM 12454 O O . SER D 2 355 ? 99.078 127.550 69.013 1.00 126.61 355 SER D O 1
ATOM 12457 N N . GLN D 2 356 ? 97.495 126.590 70.289 1.00 126.98 356 GLN D N 1
ATOM 12458 C CA . GLN D 2 356 ? 96.371 127.033 69.474 1.00 126.98 356 GLN D CA 1
ATOM 12459 C C . GLN D 2 356 ? 95.393 127.784 70.365 1.00 126.98 356 GLN D C 1
ATOM 12460 O O . GLN D 2 356 ? 94.909 127.235 71.361 1.00 126.98 356 GLN D O 1
ATOM 12466 N N . LEU D 2 357 ? 95.105 129.037 70.008 1.00 126.98 357 LEU D N 1
ATOM 12467 C CA . LEU D 2 357 ? 94.166 129.870 70.760 1.00 126.98 357 LEU D CA 1
ATOM 12468 C C . LEU D 2 357 ? 92.745 129.434 70.413 1.00 126.98 357 LEU D C 1
ATOM 12469 O O . LEU D 2 357 ? 92.052 130.035 69.589 1.00 126.98 357 LEU D O 1
ATOM 12474 N N . SER D 2 358 ? 92.305 128.362 71.066 1.00 133.18 358 SER D N 1
ATOM 12475 C CA . SER D 2 358 ? 90.997 127.794 70.789 1.00 133.18 358 SER D CA 1
ATOM 12476 C C . SER D 2 358 ? 89.908 128.554 71.544 1.00 133.18 358 SER D C 1
ATOM 12477 O O . SER D 2 358 ? 90.176 129.380 72.421 1.00 133.18 358 SER D O 1
ATOM 12480 N N . ALA D 2 359 ? 88.660 128.263 71.187 1.00 129.26 359 ALA D N 1
ATOM 12481 C CA . ALA D 2 359 ? 87.505 128.889 71.811 1.00 129.26 359 ALA D CA 1
ATOM 12482 C C . ALA D 2 359 ? 86.335 127.919 71.759 1.00 129.26 359 ALA D C 1
ATOM 12483 O O . ALA D 2 359 ? 86.249 127.078 70.860 1.00 129.26 359 ALA D O 1
ATOM 12485 N N . TRP D 2 360 ? 85.438 128.040 72.733 1.00 132.25 360 TRP D N 1
ATOM 12486 C CA . TRP D 2 360 ? 84.290 127.155 72.848 1.00 132.25 360 TRP D CA 1
ATOM 12487 C C . TRP D 2 360 ? 82.996 127.956 72.785 1.00 132.25 360 TRP D C 1
ATOM 12488 O O . TRP D 2 360 ? 82.925 129.096 73.255 1.00 132.25 360 TRP D O 1
ATOM 12499 N N . HIS D 2 361 ? 81.968 127.340 72.193 1.00 129.21 361 HIS D N 1
ATOM 12500 C CA . HIS D 2 361 ? 80.647 127.952 72.123 1.00 129.21 361 HIS D CA 1
ATOM 12501 C C . HIS D 2 361 ? 79.539 126.943 72.413 1.00 129.21 361 HIS D C 1
ATOM 12502 O O . HIS D 2 361 ? 78.386 127.185 72.031 1.00 129.21 361 HIS D O 1
ATOM 12509 N N . MET D 2 362 ? 79.874 125.833 73.078 1.00 112.98 362 MET D N 1
ATOM 12510 C CA . MET D 2 362 ? 78.964 124.732 73.432 1.00 112.98 362 MET D CA 1
ATOM 12511 C C . MET D 2 362 ? 78.208 124.157 72.232 1.00 112.98 362 MET D C 1
ATOM 12512 O O . MET D 2 362 ? 78.613 123.146 71.658 1.00 112.98 362 MET D O 1
ATOM 12514 N N . LYS D 2 364 ? 81.294 122.283 70.745 1.00 115.15 364 LYS D N 1
ATOM 12515 C CA . LYS D 2 364 ? 81.801 122.770 69.467 1.00 115.15 364 LYS D CA 1
ATOM 12516 C C . LYS D 2 364 ? 83.125 123.504 69.648 1.00 115.15 364 LYS D C 1
ATOM 12517 O O . LYS D 2 364 ? 83.148 124.700 69.940 1.00 115.15 364 LYS D O 1
ATOM 12519 N N . GLU D 2 365 ? 84.227 122.777 69.478 1.00 119.98 365 GLU D N 1
ATOM 12520 C CA . GLU D 2 365 ? 85.566 123.346 69.610 1.00 119.98 365 GLU D CA 1
ATOM 12521 C C . GLU D 2 365 ? 85.861 124.216 68.395 1.00 119.98 365 GLU D C 1
ATOM 12522 O O . GLU D 2 365 ? 86.129 123.713 67.302 1.00 119.98 365 GLU D O 1
ATOM 12524 N N . THR D 2 366 ? 85.812 125.536 68.584 1.00 122.56 366 THR D N 1
ATOM 12525 C CA . THR D 2 366 ? 86.093 126.490 67.510 1.00 122.56 366 THR D CA 1
ATOM 12526 C C . THR D 2 366 ? 87.591 126.783 67.506 1.00 122.56 366 THR D C 1
ATOM 12527 O O . THR D 2 366 ? 88.077 127.741 68.113 1.00 122.56 366 THR D O 1
ATOM 12531 N N . VAL D 2 367 ? 88.334 125.922 66.808 1.00 120.91 367 VAL D N 1
ATOM 12532 C CA . VAL D 2 367 ? 89.783 126.058 66.740 1.00 120.91 367 VAL D CA 1
ATOM 12533 C C . VAL D 2 367 ? 90.157 127.228 65.839 1.00 120.91 367 VAL D C 1
ATOM 12534 O O . VAL D 2 367 ? 89.592 127.413 64.752 1.00 120.91 367 VAL D O 1
ATOM 12538 N N . LEU D 2 368 ? 91.110 128.032 66.298 1.00 117.93 368 LEU D N 1
ATOM 12539 C CA . LEU D 2 368 ? 91.605 129.201 65.583 1.00 117.93 368 LEU D CA 1
ATOM 12540 C C . LEU D 2 368 ? 93.094 129.016 65.289 1.00 117.93 368 LEU D C 1
ATOM 12541 O O . LEU D 2 368 ? 93.663 127.941 65.502 1.00 117.93 368 LEU D O 1
ATOM 12546 N N . GLY D 2 369 ? 93.724 130.078 64.789 1.00 119.61 369 GLY D N 1
ATOM 12547 C CA . GLY D 2 369 ? 95.123 130.041 64.403 1.00 119.61 369 GLY D CA 1
ATOM 12548 C C . GLY D 2 369 ? 96.085 130.083 65.572 1.00 119.61 369 GLY D C 1
ATOM 12549 O O . GLY D 2 369 ? 95.800 129.589 66.670 1.00 119.61 369 GLY D O 1
ATOM 12550 N N . SER D 2 370 ? 97.248 130.685 65.337 1.00 123.03 370 SER D N 1
ATOM 12551 C CA . SER D 2 370 ? 98.342 130.696 66.300 1.00 123.03 370 SER D CA 1
ATOM 12552 C C . SER D 2 370 ? 98.646 132.111 66.779 1.00 123.03 370 SER D C 1
ATOM 12553 O O . SER D 2 370 ? 99.806 132.501 66.927 1.00 123.03 370 SER D O 1
ATOM 12556 N N . ASP D 2 371 ? 97.603 132.896 67.029 1.00 125.81 371 ASP D N 1
ATOM 12557 C CA . ASP D 2 371 ? 97.779 134.221 67.601 1.00 125.81 371 ASP D CA 1
ATOM 12558 C C . ASP D 2 371 ? 98.012 134.121 69.104 1.00 125.81 371 ASP D C 1
ATOM 12559 O O . ASP D 2 371 ? 97.541 133.192 69.767 1.00 125.81 371 ASP D O 1
ATOM 12564 N N . ARG D 2 372 ? 98.749 135.092 69.641 1.00 123.79 372 ARG D N 1
ATOM 12565 C CA . ARG D 2 372 ? 99.126 135.114 71.054 1.00 123.79 372 ARG D CA 1
ATOM 12566 C C . ARG D 2 372 ? 98.854 136.501 71.622 1.00 123.79 372 ARG D C 1
ATOM 12567 O O . ARG D 2 372 ? 99.726 137.381 71.590 1.00 123.79 372 ARG D O 1
ATOM 12575 N N . PRO D 2 373 ? 97.647 136.737 72.140 1.00 123.55 373 PRO D N 1
ATOM 12576 C CA . PRO D 2 373 ? 97.355 138.021 72.798 1.00 123.55 373 PRO D CA 1
ATOM 12577 C C . PRO D 2 373 ? 98.042 138.095 74.154 1.00 123.55 373 PRO D C 1
ATOM 12578 O O . PRO D 2 373 ? 97.762 137.296 75.050 1.00 123.55 373 PRO D O 1
ATOM 12582 N N . GLY D 2 374 ? 98.953 139.056 74.295 1.00 121.09 374 GLY D N 1
ATOM 12583 C CA . GLY D 2 374 ? 99.684 139.240 75.534 1.00 121.09 374 GLY D CA 1
ATOM 12584 C C . GLY D 2 374 ? 98.829 139.752 76.674 1.00 121.09 374 GLY D C 1
ATOM 12585 O O . GLY D 2 374 ? 98.664 139.072 77.692 1.00 121.09 374 GLY D O 1
ATOM 12586 N N . VAL D 2 375 ? 98.281 140.952 76.516 1.00 123.19 375 VAL D N 1
ATOM 12587 C CA . VAL D 2 375 ? 97.394 141.565 77.499 1.00 123.19 375 VAL D CA 1
ATOM 12588 C C . VAL D 2 375 ? 96.044 141.717 76.810 1.00 123.19 375 VAL D C 1
ATOM 12589 O O . VAL D 2 375 ? 95.873 142.578 75.940 1.00 123.19 375 VAL D O 1
ATOM 12593 N N . VAL D 2 376 ? 95.086 140.875 77.179 1.00 125.13 376 VAL D N 1
ATOM 12594 C CA . VAL D 2 376 ? 93.815 140.796 76.470 1.00 125.13 376 VAL D CA 1
ATOM 12595 C C . VAL D 2 376 ? 92.827 141.791 77.070 1.00 125.13 376 VAL D C 1
ATOM 12596 O O . VAL D 2 376 ? 92.936 142.200 78.233 1.00 125.13 376 VAL D O 1
ATOM 12600 N N . GLY D 2 377 ? 91.883 142.234 76.240 1.00 132.10 377 GLY D N 1
ATOM 12601 C CA . GLY D 2 377 ? 90.814 143.115 76.669 1.00 132.10 377 GLY D CA 1
ATOM 12602 C C . GLY D 2 377 ? 89.472 142.642 76.151 1.00 132.10 377 GLY D C 1
ATOM 12603 O O . GLY D 2 377 ? 89.309 142.424 74.947 1.00 132.10 377 GLY D O 1
ATOM 12604 N N . ILE D 2 378 ? 88.501 142.482 77.045 1.00 139.73 378 ILE D N 1
ATOM 12605 C CA . ILE D 2 378 ? 87.227 141.848 76.724 1.00 139.73 378 ILE D CA 1
ATOM 12606 C C . ILE D 2 378 ? 86.150 142.924 76.683 1.00 139.73 378 ILE D C 1
ATOM 12607 O O . ILE D 2 378 ? 85.912 143.613 77.682 1.00 139.73 378 ILE D O 1
ATOM 12612 N N . TRP D 2 379 ? 85.502 143.067 75.528 1.00 143.20 379 TRP D N 1
ATOM 12613 C CA . TRP D 2 379 ? 84.362 143.963 75.375 1.00 143.20 379 TRP D CA 1
ATOM 12614 C C . TRP D 2 379 ? 83.070 143.171 75.536 1.00 143.20 379 TRP D C 1
ATOM 12615 O O . TRP D 2 379 ? 82.922 142.090 74.957 1.00 143.20 379 TRP D O 1
ATOM 12626 N N . LEU D 2 380 ? 82.136 143.716 76.315 1.00 138.45 380 LEU D N 1
ATOM 12627 C CA . LEU D 2 380 ? 80.818 143.124 76.516 1.00 138.45 380 LEU D CA 1
ATOM 12628 C C . LEU D 2 380 ? 79.749 144.192 76.357 1.00 138.45 380 LEU D C 1
ATOM 12629 O O . LEU D 2 380 ? 79.844 145.268 76.957 1.00 138.45 380 LEU D O 1
ATOM 12634 N N . ASN D 2 381 ? 78.735 143.892 75.546 1.00 128.82 381 ASN D N 1
ATOM 12635 C CA . ASN D 2 381 ? 77.546 144.732 75.395 1.00 128.82 381 ASN D CA 1
ATOM 12636 C C . ASN D 2 381 ? 76.344 143.803 75.541 1.00 128.82 381 ASN D C 1
ATOM 12637 O O . ASN D 2 381 ? 75.910 143.178 74.570 1.00 128.82 381 ASN D O 1
ATOM 12642 N N . LEU D 2 382 ? 75.810 143.715 76.761 1.00 121.67 382 LEU D N 1
ATOM 12643 C CA . LEU D 2 382 ? 74.706 142.809 77.057 1.00 121.67 382 LEU D CA 1
ATOM 12644 C C . LEU D 2 382 ? 73.372 143.282 76.492 1.00 121.67 382 LEU D C 1
ATOM 12645 O O . LEU D 2 382 ? 72.413 142.502 76.494 1.00 121.67 382 LEU D O 1
ATOM 12647 N N . GLU D 2 383 ? 73.283 144.531 76.028 1.00 117.23 383 GLU D N 1
ATOM 12648 C CA . GLU D 2 383 ? 72.027 145.036 75.482 1.00 117.23 383 GLU D CA 1
ATOM 12649 C C . GLU D 2 383 ? 71.706 144.398 74.135 1.00 117.23 383 GLU D C 1
ATOM 12650 O O . GLU D 2 383 ? 70.540 144.102 73.846 1.00 117.23 383 GLU D O 1
ATOM 12652 N N . GLU D 2 384 ? 72.722 144.178 73.297 1.00 114.89 384 GLU D N 1
ATOM 12653 C CA . GLU D 2 384 ? 72.512 143.604 71.974 1.00 114.89 384 GLU D CA 1
ATOM 12654 C C . GLU D 2 384 ? 73.383 142.381 71.708 1.00 114.89 384 GLU D C 1
ATOM 12655 O O . GLU D 2 384 ? 73.399 141.886 70.575 1.00 114.89 384 GLU D O 1
ATOM 12657 N N . GLY D 2 385 ? 74.090 141.872 72.717 1.00 120.07 385 GLY D N 1
ATOM 12658 C CA . GLY D 2 385 ? 74.921 140.693 72.556 1.00 120.07 385 GLY D CA 1
ATOM 12659 C C . GLY D 2 385 ? 76.129 140.895 71.662 1.00 120.07 385 GLY D C 1
ATOM 12660 O O . GLY D 2 385 ? 76.218 140.294 70.587 1.00 120.07 385 GLY D O 1
ATOM 12661 N N . LYS D 2 386 ? 77.065 141.737 72.094 1.00 128.88 386 LYS D N 1
ATOM 12662 C CA . LYS D 2 386 ? 78.262 142.053 71.323 1.00 128.88 386 LYS D CA 1
ATOM 12663 C C . LYS D 2 386 ? 79.491 141.673 72.136 1.00 128.88 386 LYS D C 1
ATOM 12664 O O . LYS D 2 386 ? 79.680 142.170 73.251 1.00 128.88 386 LYS D O 1
ATOM 12670 N N . LEU D 2 387 ? 80.321 140.794 71.577 1.00 134.75 387 LEU D N 1
ATOM 12671 C CA . LEU D 2 387 ? 81.547 140.349 72.228 1.00 134.75 387 LEU D CA 1
ATOM 12672 C C . LEU D 2 387 ? 82.682 140.379 71.217 1.00 134.75 387 LEU D C 1
ATOM 12673 O O . LEU D 2 387 ? 82.562 139.805 70.131 1.00 134.75 387 LEU D O 1
ATOM 12678 N N . ALA D 2 388 ? 83.781 141.038 71.581 1.00 138.60 388 ALA D N 1
ATOM 12679 C CA . ALA D 2 388 ? 84.933 141.169 70.699 1.00 138.60 388 ALA D CA 1
ATOM 12680 C C . ALA D 2 388 ? 86.169 141.445 71.542 1.00 138.60 388 ALA D C 1
ATOM 12681 O O . ALA D 2 388 ? 86.130 142.271 72.456 1.00 138.60 388 ALA D O 1
ATOM 12683 N N . PHE D 2 389 ? 87.262 140.747 71.229 1.00 137.44 389 PHE D N 1
ATOM 12684 C CA . PHE D 2 389 ? 88.474 140.781 72.046 1.00 137.44 389 PHE D CA 1
ATOM 12685 C C . PHE D 2 389 ? 89.545 141.629 71.360 1.00 137.44 389 PHE D C 1
ATOM 12686 O O . PHE D 2 389 ? 90.389 141.134 70.613 1.00 137.44 389 PHE D O 1
ATOM 12694 N N . TYR D 2 390 ? 89.502 142.934 71.623 1.00 136.35 390 TYR D N 1
ATOM 12695 C CA . TYR D 2 390 ? 90.587 143.834 71.239 1.00 136.35 390 TYR D CA 1
ATOM 12696 C C . TYR D 2 390 ? 91.633 143.813 72.347 1.00 136.35 390 TYR D C 1
ATOM 12697 O O . TYR D 2 390 ? 91.421 144.399 73.414 1.00 136.35 390 TYR D O 1
ATOM 12706 N N . SER D 2 391 ? 92.763 143.141 72.112 1.00 127.65 391 SER D N 1
ATOM 12707 C CA . SER D 2 391 ? 93.684 142.891 73.220 1.00 127.65 391 SER D CA 1
ATOM 12708 C C . SER D 2 391 ? 94.586 144.090 73.506 1.00 127.65 391 SER D C 1
ATOM 12709 O O . SER D 2 391 ? 94.369 144.817 74.480 1.00 127.65 391 SER D O 1
ATOM 12712 N N . VAL D 2 392 ? 95.554 144.353 72.623 1.00 126.90 392 VAL D N 1
ATOM 12713 C CA . VAL D 2 392 ? 96.513 145.446 72.791 1.00 126.90 392 VAL D CA 1
ATOM 12714 C C . VAL D 2 392 ? 96.975 145.897 71.406 1.00 126.90 392 VAL D C 1
ATOM 12715 O O . VAL D 2 392 ? 97.412 145.078 70.586 1.00 126.90 392 VAL D O 1
ATOM 12719 N N . ASP D 2 393 ? 96.780 147.188 71.104 1.00 130.44 393 ASP D N 1
ATOM 12720 C CA . ASP D 2 393 ? 97.424 147.927 70.012 1.00 130.44 393 ASP D CA 1
ATOM 12721 C C . ASP D 2 393 ? 97.205 147.401 68.591 1.00 130.44 393 ASP D C 1
ATOM 12722 O O . ASP D 2 393 ? 97.791 147.939 67.646 1.00 130.44 393 ASP D O 1
ATOM 12727 N N . ASN D 2 394 ? 96.384 146.371 68.411 1.00 132.41 394 ASN D N 1
ATOM 12728 C CA . ASN D 2 394 ? 96.212 145.758 67.094 1.00 132.41 394 ASN D CA 1
ATOM 12729 C C . ASN D 2 394 ? 95.042 146.372 66.333 1.00 132.41 394 ASN D C 1
ATOM 12730 O O . ASN D 2 394 ? 94.182 145.656 65.822 1.00 132.41 394 ASN D O 1
ATOM 12735 N N . GLN D 2 395 ? 95.050 147.713 66.228 1.00 138.56 395 GLN D N 1
ATOM 12736 C CA . GLN D 2 395 ? 94.029 148.601 65.650 1.00 138.56 395 GLN D CA 1
ATOM 12737 C C . GLN D 2 395 ? 92.591 148.181 65.952 1.00 138.56 395 GLN D C 1
ATOM 12738 O O . GLN D 2 395 ? 91.717 148.284 65.083 1.00 138.56 395 GLN D O 1
ATOM 12744 N N . GLU D 2 396 ? 92.351 147.758 67.198 1.00 137.88 396 GLU D N 1
ATOM 12745 C CA . GLU D 2 396 ? 91.080 147.210 67.685 1.00 137.88 396 GLU D CA 1
ATOM 12746 C C . GLU D 2 396 ? 90.589 146.054 66.809 1.00 137.88 396 GLU D C 1
ATOM 12747 O O . GLU D 2 396 ? 89.514 146.100 66.207 1.00 137.88 396 GLU D O 1
ATOM 12753 N N . LYS D 2 397 ? 91.405 145.004 66.749 1.00 131.74 397 LYS D N 1
ATOM 12754 C CA . LYS D 2 397 ? 91.028 143.787 66.042 1.00 131.74 397 LYS D CA 1
ATOM 12755 C C . LYS D 2 397 ? 90.101 142.948 66.912 1.00 131.74 397 LYS D C 1
ATOM 12756 O O . LYS D 2 397 ? 90.410 142.668 68.075 1.00 131.74 397 LYS D O 1
ATOM 12758 N N . LEU D 2 398 ? 88.964 142.540 66.345 1.00 128.89 398 LEU D N 1
ATOM 12759 C CA . LEU D 2 398 ? 87.981 141.778 67.108 1.00 128.89 398 LEU D CA 1
ATOM 12760 C C . LEU D 2 398 ? 88.389 140.313 67.235 1.00 128.89 398 LEU D C 1
ATOM 12761 O O . LEU D 2 398 ? 88.516 139.789 68.348 1.00 128.89 398 LEU D O 1
ATOM 12763 N N . LEU D 2 399 ? 88.540 139.631 66.094 1.00 131.06 399 LEU D N 1
ATOM 12764 C CA . LEU D 2 399 ? 89.041 138.267 65.895 1.00 131.06 399 LEU D CA 1
ATOM 12765 C C . LEU D 2 399 ? 88.111 137.176 66.422 1.00 131.06 399 LEU D C 1
ATOM 12766 O O . LEU D 2 399 ? 88.424 135.990 66.246 1.00 131.06 399 LEU D O 1
ATOM 12768 N N . TYR D 2 400 ? 86.976 137.523 67.031 1.00 134.96 400 TYR D N 1
ATOM 12769 C CA . TYR D 2 400 ? 86.019 136.545 67.531 1.00 134.96 400 TYR D CA 1
ATOM 12770 C C . TYR D 2 400 ? 84.684 137.238 67.756 1.00 134.96 400 TYR D C 1
ATOM 12771 O O . TYR D 2 400 ? 84.643 138.379 68.221 1.00 134.96 400 TYR D O 1
ATOM 12780 N N . GLU D 2 401 ? 83.599 136.530 67.446 1.00 133.06 401 GLU D N 1
ATOM 12781 C CA . GLU D 2 401 ? 82.241 137.029 67.621 1.00 133.06 401 GLU D CA 1
ATOM 12782 C C . GLU D 2 401 ? 81.467 136.036 68.474 1.00 133.06 401 GLU D C 1
ATOM 12783 O O . GLU D 2 401 ? 81.549 134.825 68.247 1.00 133.06 401 GLU D O 1
ATOM 12789 N N . CYS D 2 402 ? 80.724 136.546 69.454 1.00 140.81 402 CYS D N 1
ATOM 12790 C CA . CYS D 2 402 ? 79.934 135.702 70.338 1.00 140.81 402 CYS D CA 1
ATOM 12791 C C . CYS D 2 402 ? 78.608 136.379 70.651 1.00 140.81 402 CYS D C 1
ATOM 12792 O O . CYS D 2 402 ? 78.533 137.603 70.787 1.00 140.81 402 CYS D O 1
ATOM 12795 N N . THR D 2 403 ? 77.558 135.565 70.763 1.00 138.54 403 THR D N 1
ATOM 12796 C CA . THR D 2 403 ? 76.223 136.023 71.131 1.00 138.54 403 THR D CA 1
ATOM 12797 C C . THR D 2 403 ? 75.804 135.341 72.425 1.00 138.54 403 THR D C 1
ATOM 12798 O O . THR D 2 403 ? 75.816 134.108 72.512 1.00 138.54 403 THR D O 1
ATOM 12802 N N . ILE D 2 404 ? 75.432 136.138 73.424 1.00 129.61 404 ILE D N 1
ATOM 12803 C CA . ILE D 2 404 ? 75.019 135.622 74.723 1.00 129.61 404 ILE D CA 1
ATOM 12804 C C . ILE D 2 404 ? 73.541 135.914 74.947 1.00 129.61 404 ILE D C 1
ATOM 12805 O O . ILE D 2 404 ? 72.992 136.910 74.459 1.00 129.61 404 ILE D O 1
ATOM 12810 N N . SER D 2 405 ? 72.885 135.002 75.662 1.00 124.25 405 SER D N 1
ATOM 12811 C CA . SER D 2 405 ? 71.515 135.206 76.129 1.00 124.25 405 SER D CA 1
ATOM 12812 C C . SER D 2 405 ? 71.547 135.702 77.575 1.00 124.25 405 SER D C 1
ATOM 12813 O O . SER D 2 405 ? 71.250 134.979 78.527 1.00 124.25 405 SER D O 1
ATOM 12816 N N . ALA D 2 406 ? 71.928 136.970 77.720 1.00 118.82 406 ALA D N 1
ATOM 12817 C CA . ALA D 2 406 ? 72.176 137.565 79.033 1.00 118.82 406 ALA D CA 1
ATOM 12818 C C . ALA D 2 406 ? 70.849 137.835 79.733 1.00 118.82 406 ALA D C 1
ATOM 12819 O O . ALA D 2 406 ? 70.230 138.884 79.541 1.00 118.82 406 ALA D O 1
ATOM 12821 N N . SER D 2 407 ? 70.409 136.876 80.552 1.00 117.72 407 SER D N 1
ATOM 12822 C CA . SER D 2 407 ? 69.251 137.051 81.421 1.00 117.72 407 SER D CA 1
ATOM 12823 C C . SER D 2 407 ? 69.510 136.445 82.796 1.00 117.72 407 SER D C 1
ATOM 12824 O O . SER D 2 407 ? 68.578 135.983 83.464 1.00 117.72 407 SER D O 1
ATOM 12827 N N . SER D 2 408 ? 70.765 136.442 83.231 1.00 116.99 408 SER D N 1
ATOM 12828 C CA . SER D 2 408 ? 71.192 135.766 84.446 1.00 116.99 408 SER D CA 1
ATOM 12829 C C . SER D 2 408 ? 72.319 136.577 85.068 1.00 116.99 408 SER D C 1
ATOM 12830 O O . SER D 2 408 ? 72.879 137.465 84.413 1.00 116.99 408 SER D O 1
ATOM 12833 N N . PRO D 2 409 ? 72.639 136.337 86.344 1.00 127.63 409 PRO D N 1
ATOM 12834 C CA . PRO D 2 409 ? 73.898 136.860 86.895 1.00 127.63 409 PRO D CA 1
ATOM 12835 C C . PRO D 2 409 ? 75.099 136.306 86.140 1.00 127.63 409 PRO D C 1
ATOM 12836 O O . PRO D 2 409 ? 75.225 135.096 85.938 1.00 127.63 409 PRO D O 1
ATOM 12840 N N . LEU D 2 410 ? 75.983 137.208 85.722 1.00 131.86 410 LEU D N 1
ATOM 12841 C CA . LEU D 2 410 ? 76.998 136.932 84.710 1.00 131.86 410 LEU D CA 1
ATOM 12842 C C . LEU D 2 410 ? 78.371 137.386 85.208 1.00 131.86 410 LEU D C 1
ATOM 12843 O O . LEU D 2 410 ? 79.085 138.151 84.554 1.00 131.86 410 LEU D O 1
ATOM 12848 N N . TYR D 2 411 ? 78.714 136.964 86.424 1.00 131.95 411 TYR D N 1
ATOM 12849 C CA . TYR D 2 411 ? 80.001 137.294 87.022 1.00 131.95 411 TYR D CA 1
ATOM 12850 C C . TYR D 2 411 ? 81.139 136.664 86.217 1.00 131.95 411 TYR D C 1
ATOM 12851 O O . TYR D 2 411 ? 81.046 135.492 85.828 1.00 131.95 411 TYR D O 1
ATOM 12860 N N . PRO D 2 412 ? 82.222 137.397 85.957 1.00 132.18 412 PRO D N 1
ATOM 12861 C CA . PRO D 2 412 ? 83.288 136.866 85.097 1.00 132.18 412 PRO D CA 1
ATOM 12862 C C . PRO D 2 412 ? 84.145 135.826 85.803 1.00 132.18 412 PRO D C 1
ATOM 12863 O O . PRO D 2 412 ? 84.461 135.946 86.990 1.00 132.18 412 PRO D O 1
ATOM 12867 N N . ALA D 2 413 ? 84.520 134.795 85.051 1.00 127.81 413 ALA D N 1
ATOM 12868 C CA . ALA D 2 413 ? 85.361 133.714 85.539 1.00 127.81 413 ALA D CA 1
ATOM 12869 C C . ALA D 2 413 ? 86.744 133.791 84.904 1.00 127.81 413 ALA D C 1
ATOM 12870 O O . ALA D 2 413 ? 86.948 134.443 83.877 1.00 127.81 413 ALA D O 1
ATOM 12872 N N . PHE D 2 414 ? 87.701 133.116 85.537 1.00 127.83 414 PHE D N 1
ATOM 12873 C CA . PHE D 2 414 ? 89.067 133.055 85.039 1.00 127.83 414 PHE D CA 1
ATOM 12874 C C . PHE D 2 414 ? 89.581 131.628 85.172 1.00 127.83 414 PHE D C 1
ATOM 12875 O O . PHE D 2 414 ? 88.962 130.778 85.818 1.00 127.83 414 PHE D O 1
ATOM 12883 N N . TRP D 2 415 ? 90.732 131.372 84.552 1.00 122.83 415 TRP D N 1
ATOM 12884 C CA . TRP D 2 415 ? 91.357 130.058 84.597 1.00 122.83 415 TRP D CA 1
ATOM 12885 C C . TRP D 2 415 ? 92.847 130.213 84.334 1.00 122.83 415 TRP D C 1
ATOM 12886 O O . TRP D 2 415 ? 93.258 131.067 83.544 1.00 122.83 415 TRP D O 1
ATOM 12897 N N . LEU D 2 416 ? 93.646 129.383 85.001 1.00 118.87 416 LEU D N 1
ATOM 12898 C CA . LEU D 2 416 ? 95.091 129.386 84.833 1.00 118.87 416 LEU D CA 1
ATOM 12899 C C . LEU D 2 416 ? 95.615 127.970 85.019 1.00 118.87 416 LEU D C 1
ATOM 12900 O O . LEU D 2 416 ? 94.975 127.128 85.654 1.00 118.87 416 LEU D O 1
ATOM 12905 N N . TYR D 2 417 ? 96.789 127.712 84.448 1.00 117.47 417 TYR D N 1
ATOM 12906 C CA . TYR D 2 417 ? 97.431 126.407 84.579 1.00 117.47 417 TYR D CA 1
ATOM 12907 C C . TYR D 2 417 ? 97.993 126.263 85.989 1.00 117.47 417 TYR D C 1
ATOM 12908 O O . TYR D 2 417 ? 98.985 126.910 86.340 1.00 117.47 417 TYR D O 1
ATOM 12917 N N . GLY D 2 418 ? 97.361 125.414 86.799 1.00 113.03 418 GLY D N 1
ATOM 12918 C CA . GLY D 2 418 ? 97.745 125.248 88.186 1.00 113.03 418 GLY D CA 1
ATOM 12919 C C . GLY D 2 418 ? 98.827 124.231 88.462 1.00 113.03 418 GLY D C 1
ATOM 12920 O O . GLY D 2 418 ? 99.293 124.135 89.601 1.00 113.03 418 GLY D O 1
ATOM 12921 N N . LEU D 2 419 ? 99.244 123.466 87.457 1.00 110.46 419 LEU D N 1
ATOM 12922 C CA . LEU D 2 419 ? 100.261 122.438 87.641 1.00 110.46 419 LEU D CA 1
ATOM 12923 C C . LEU D 2 419 ? 101.680 122.970 87.490 1.00 110.46 419 LEU D C 1
ATOM 12924 O O . LEU D 2 419 ? 102.634 122.211 87.692 1.00 110.46 419 LEU D O 1
ATOM 12929 N N . HIS D 2 420 ? 101.844 124.243 87.143 1.00 110.66 420 HIS D N 1
ATOM 12930 C CA . HIS D 2 420 ? 103.157 124.856 86.992 1.00 110.66 420 HIS D CA 1
ATOM 12931 C C . HIS D 2 420 ? 103.324 125.954 88.034 1.00 110.66 420 HIS D C 1
ATOM 12932 O O . HIS D 2 420 ? 102.521 126.903 88.054 1.00 110.66 420 HIS D O 1
ATOM 12939 N N . PRO D 2 421 ? 104.313 125.865 88.923 1.00 109.02 421 PRO D N 1
ATOM 12940 C CA . PRO D 2 421 ? 104.550 126.958 89.872 1.00 109.02 421 PRO D CA 1
ATOM 12941 C C . PRO D 2 421 ? 105.088 128.196 89.173 1.00 109.02 421 PRO D C 1
ATOM 12942 O O . PRO D 2 421 ? 105.708 128.122 88.110 1.00 109.02 421 PRO D O 1
ATOM 12946 N N . GLY D 2 422 ? 104.840 129.350 89.791 1.00 102.45 422 GLY D N 1
ATOM 12947 C CA . GLY D 2 422 ? 105.205 130.623 89.212 1.00 102.45 422 GLY D CA 1
ATOM 12948 C C . GLY D 2 422 ? 104.172 131.220 88.280 1.00 102.45 422 GLY D C 1
ATOM 12949 O O . GLY D 2 422 ? 104.330 132.375 87.866 1.00 102.45 422 GLY D O 1
ATOM 12950 N N . ASN D 2 423 ? 103.129 130.470 87.932 1.00 112.16 423 ASN D N 1
ATOM 12951 C CA . ASN D 2 423 ? 102.073 130.989 87.074 1.00 112.16 423 ASN D CA 1
ATOM 12952 C C . ASN D 2 423 ? 101.208 131.975 87.850 1.00 112.16 423 ASN D C 1
ATOM 12953 O O . ASN D 2 423 ? 100.726 131.666 88.944 1.00 112.16 423 ASN D O 1
ATOM 12958 N N . TYR D 2 424 ? 101.010 133.164 87.283 1.00 117.23 424 TYR D N 1
ATOM 12959 C CA . TYR D 2 424 ? 100.257 134.206 87.963 1.00 117.23 424 TYR D CA 1
ATOM 12960 C C . TYR D 2 424 ? 99.657 135.160 86.941 1.00 117.23 424 TYR D C 1
ATOM 12961 O O . TYR D 2 424 ? 100.247 135.424 85.889 1.00 117.23 424 TYR D O 1
ATOM 12970 N N . LEU D 2 425 ? 98.478 135.678 87.269 1.00 117.16 425 LEU D N 1
ATOM 12971 C CA . LEU D 2 425 ? 97.805 136.700 86.484 1.00 117.16 425 LEU D CA 1
ATOM 12972 C C . LEU D 2 425 ? 97.681 137.964 87.322 1.00 117.16 425 LEU D C 1
ATOM 12973 O O . LEU D 2 425 ? 97.721 137.919 88.554 1.00 117.16 425 LEU D O 1
ATOM 12978 N N . ILE D 2 426 ? 97.537 139.100 86.644 1.00 124.87 426 ILE D N 1
ATOM 12979 C CA . ILE D 2 426 ? 97.412 140.396 87.303 1.00 124.87 426 ILE D CA 1
ATOM 12980 C C . ILE D 2 426 ? 96.389 141.234 86.550 1.00 124.87 426 ILE D C 1
ATOM 12981 O O . ILE D 2 426 ? 96.395 141.270 85.315 1.00 124.87 426 ILE D O 1
ATOM 12986 N N . ILE D 2 427 ? 95.503 141.892 87.290 1.00 133.04 427 ILE D N 1
ATOM 12987 C CA . ILE D 2 427 ? 94.539 142.821 86.712 1.00 133.04 427 ILE D CA 1
ATOM 12988 C C . ILE D 2 427 ? 95.126 144.224 86.770 1.00 133.04 427 ILE D C 1
ATOM 12989 O O . ILE D 2 427 ? 95.546 144.688 87.837 1.00 133.04 427 ILE D O 1
ATOM 12994 N N . LYS D 2 428 ? 95.155 144.901 85.628 1.00 134.33 428 LYS D N 1
ATOM 12995 C CA . LYS D 2 428 ? 95.745 146.226 85.508 1.00 134.33 428 LYS D CA 1
ATOM 12996 C C . LYS D 2 428 ? 94.658 147.261 85.232 1.00 134.33 428 LYS D C 1
ATOM 12997 O O . LYS D 2 428 ? 93.472 146.942 85.112 1.00 134.33 428 LYS D O 1
ATOM 13003 N N . GLN D 2 429 ? 95.081 148.517 85.130 1.00 135.84 429 GLN D N 1
ATOM 13004 C CA . GLN D 2 429 ? 94.156 149.616 84.901 1.00 135.84 429 GLN D CA 1
ATOM 13005 C C . GLN D 2 429 ? 93.869 149.782 83.414 1.00 135.84 429 GLN D C 1
ATOM 13006 O O . GLN D 2 429 ? 94.734 149.564 82.561 1.00 135.84 429 GLN D O 1
ATOM 13012 N N . VAL D 2 430 ? 92.634 150.169 83.110 1.00 129.68 430 VAL D N 1
ATOM 13013 C CA . VAL D 2 430 ? 92.216 150.382 81.731 1.00 129.68 430 VAL D CA 1
ATOM 13014 C C . VAL D 2 430 ? 92.531 151.808 81.297 1.00 129.68 430 VAL D C 1
ATOM 13015 O O . VAL D 2 430 ? 91.936 152.764 81.796 1.00 129.68 430 VAL D O 1
#

Solvent-accessible surface area: 80326 Å² total; per-residue (Å²): 203,155,48,148,102,21,21,82,38,0,0,110,30,3,54,144,40,54,16,0,2,2,21,1,34,7,18,66,2,24,21,38,2,0,8,22,4,0,32,76,8,14,135,111,55,91,179,75,111,130,4,24,3,0,6,0,0,60,109,83,88,40,12,104,116,19,74,59,53,2,46,152,58,2,108,156,78,66,54,170,35,34,12,2,10,42,99,58,16,78,137,53,82,32,57,97,31,0,99,87,26,10,3,1,0,3,14,6,88,20,3,9,59,10,32,151,163,40,43,4,106,37,0,33,50,3,42,1,0,0,0,15,35,1,29,39,2,54,161,141,46,42,0,6,58,0,1,46,51,8,9,76,27,62,57,60,74,89,59,41,98,53,4,29,0,0,0,2,0,24,25,5,12,13,42,124,10,91,24,44,106,98,0,32,90,50,0,3,94,8,1,4,24,0,19,1,15,31,6,6,36,4,85,163,26,109,122,50,22,132,94,28,51,33,141,35,101,57,29,57,43,61,5,78,73,40,130,64,67,93,2,68,142,8,0,8,70,2,0,110,46,2,18,49,20,3,83,176,53,6,179,66,8,56,41,44,4,97,55,59,44,54,104,27,7,45,139,88,0,44,119,7,0,49,53,2,25,93,19,5,15,53,38,100,51,130,99,103,111,75,4,36,118,26,7,31,3,3,36,8,15,5,29,3,6,81,63,8,0,33,0,9,46,8,6,81,37,0,40,4,88,16,0,3,72,54,0,71,81,39,7,53,91,21,119,94,73,14,72,22,138,30,9,87,39,7,9,107,76,2,78,144,46,28,132,93,0,51,67,18,10,154,60,88,74,20,62,3,30,5,2,84,16,1,8,18,3,1,10,1,11,16,25,24,43,79,135,12,75,0,6,4,0,2,140,58,170,40,12,3,71,5,2,56,77,11,7,101,80,26,111,55,1,92,79,12,100,30,4,62,119,96,148,92,34,2,50,0,3,26,74,87,120,10,102,6,41,6,7,2,5,4,31,44,107,136,68,44,58,7,24,118,33,70,35,132,27,138,50,10,41,17,3,1,0,0,30,68,65,40,11,26,100,96,13,82,51,34,86,76,52,73,124,9,22,73,63,0,14,100,108,10,49,106,104,86,70,76,85,5,102,88,90,6,70,117,30,3,73,107,71,27,144,62,64,80,75,140,113,166,100,165,68,124,50,55,141,87,54,20,30,0,5,0,16,21,11,12,20,84,11,8,88,11,50,48,1,24,5,22,76,141,91,47,12,0,4,36,23,118,84,4,74,148,17,23,67,73,105,111,33,114,138,84,107,90,88,52,27,4,72,19,130,15,40,0,27,4,35,102,162,38,2,52,31,38,1,8,34,23,3,66,55,117,92,63,76,6,0,18,5,87,3,103,3,1,0,8,18,20,99,82,109,23,84,10,58,47,66,61,116,34,145,71,3,74,8,74,67,58,90,24,77,56,103,111,92,83,226,81,63,88,91,26,146,37,7,45,14,20,88,90,0,1,2,46,16,0,78,20,56,181,79,23,63,33,3,43,12,27,157,82,40,30,81,95,93,134,30,112,56,36,15,41,6,0,6,2,3,0,59,73,92,86,57,95,2,99,15,18,13,12,1,6,3,111,81,14,40,32,3,1,1,0,4,9,13,77,113,55,65,19,67,89,30,8,2,80,18,82,86,7,6,0,7,6,17,62,27,65,64,70,8,2,0,62,68,76,77,87,68,75,42,45,101,73,94,29,14,37,4,0,0,32,9,22,20,106,159,14,66,2,4,16,56,29,70,148,108,105,71,44,30,85,32,100,2,88,30,92,55,104,54,56,26,35,10,3,7,6,3,3,3,5,63,72,54,12,80,5,51,10,80,113,27,180,177,74,147,106,21,13,67,21,6,0,89,30,4,50,144,41,54,22,0,0,2,23,6,75,28,55,81,6,39,25,78,1,1,7,34,4,0,45,71,8,17,131,106,54,81,177,83,112,140,3,24,4,0,6,0,2,51,103,79,88,31,16,100,112,14,71,69,56,2,46,166,44,2,113,177,62,61,47,94,38,38,13,10,15,32,76,64,24,79,150,62,70,20,103,89,32,10,123,71,18,4,4,1,1,2,22,4,82,26,0,22,68,11,34,176,165,48,44,9,118,42,2,25,71,5,38,2,0,2,0,3,33,0,69,38,3,60,162,133,49,42,1,10,56,0,1,50,59,8,8,72,38,78,61,55,75,98,56,46,102,46,5,26,0,1,0,3,2,51,53,4,24,9,47,122,5,79,11,11,101,78,1,32,84,54,2,2,102,10,0,2,26,0,12,4,7,29,8,6,36,18,119,136,33,103,136,47,41,110,142,85,58,169,147,32,94,81,43,71,46,40,11,116,75,36,143,56,52,112,4,50,155,34,3,6,78,7,0,103,50,2,18,65,16,4,75,162,40,8,150,81,13,72,95,66,11,62,66,59,68,55,100,34,15,48,145,95,0,38,124,3,0,49,64,5,21,90,21,9,7,64,55,110,104,125,108,159,123,86,10,28,124,31,4,23,1,3,37,18,14,11,25,1,7,84,66,5,1,44,2,2,50,15,0,49,56,0,15,1,59,10,0,3,64,55,1,75,93,38,2,53,103,28,110,100,48,15,91,33,139,30,6,72,51,7,11,125,61,4,81,113,54,39,123,90,4,76,62,18,4,173,73,79,75,15,44,3,38,7,1,70,13,2,7,23,0,3,14,1,13,26,16,15,32,114,98,1,90,0,43,4,25,0,141,57,194,46,12,14,75,6,5,83,65,11,8,120,47,40,119,45,2,88,100,18,113,56,142,35,2,76,59,46,53,83,164,70,2,17,1,31,0,28,74,98,97,43,5,3,7,0,1,34,77,61,38,26,32,74,113,15,70,31,67,95,84,41,90,138,10,27,62,65,0,11,105,92,4,60,112,94,91,71,76,69,10,109,85,83,8,90,116,26,7,66,116,64,32,164,100,82,106,120,172,108,50,188,86,61,22,32,0,17,0,23,16,2,23,31,90,6,9,83,0,44,55,0,65,10,22,80,144,91,40,8,0,3,111,24,109,89,3,140,131,29,24,63,64,108,110,34,107,148,91,112,58,90,57,35,11,65,33,133,20,43,0,36,6,41,96,132,34,3,50,25,54,0,5,32,34,4,72,34,136,120,70,95,6,14,15,5,69,4,79,5,2,0,11,16,24,101,99,100,10,93,14,48,45,68,74,124,36,154,73,8,113,3,26,103,70,96,35,79,103,118,76,231,63,69,92,82,37,126,57,2,48,18,29,94,91,1,11,2,40,21,1,81,35,51,174,84,22,81,25,2,33,4,35,124,88,60,27,96,88,95,128,38,113,62,15,2,27,4,3,0,3,1,2,57,57,71,64,60,89,10,101,11,11,25,20,3,15,0,92,88,14,49,36,1,0,3,4,6,0,19,93,156,17,64,37,61,78,26,1,1,80,27,93,71,4,4,0,13,5,14,33,35,75,55,63,18,1,2,42,80,62,80,56,56,110,74,42,83,63,94,26,19,20,4,0,4,49,7,31,23,84,76,19,122,4,9,22,46,17,70,146,58,154,97,35,30,78,25,122,5,104,29,91,40,102,54,72,26,44,2,0,5,6,3,14,9,10,83,63,56,4,72,4,66,16,81,145,37

Organism: Homo sapiens (NCBI:txid9606)

InterPro domains:
  IPR001650 Helicase, C-terminal domain-like [PF00271] (616-730)
  IPR001650 Helicase, C-terminal domain-like [PS51194] (610-776)
  IPR001650 Helicase, C-terminal domain-like [SM00490] (641-734)
  IPR011029 Death-like domain superfamily [G3DSA:1.10.533.10] (1-97)
  IPR011029 Death-like domain superfamily [G3DSA:1.10.533.10] (98-201)
  IPR011545 DEAD/DEAH-box helicase domain [PF00270] (246-412)
  IPR014001 Helicase superfamily 1/2, ATP-binding domain [PS51192] (251-430)
  IPR014001 Helicase superfamily 1/2, ATP-binding domain [SM00487] (239-452)
  IPR021673 RIG-I-like receptor, C-terminal regulatory domain [PF11648] (807-923)
  IPR021673 RIG-I-like receptor, C-terminal regulatory domain [PS51789] (794-925)
  IPR027417 P-loop containing nucleoside triphosphate hydrolase [G3DSA:3.40.50.300] (230-453)
  IPR027417 P-loop containing nucleoside triphosphate hydrolase [G3DSA:3.40.50.300] (454-743)
  IPR027417 P-loop containing nucleoside triphosphate hydrolase [SSF52540] (123-418)
  IPR027417 P-loop containing nucleoside triphosphate hydrolase [SSF52540] (257-772)
  IPR031964 Caspase recruitment domain [PF16739] (1-93)
  IPR031964 Caspase recruitment domain [PF16739] (100-189)
  IPR038557 RIG-I-like receptor, C-terminal domain superfamily [G3DSA:2.170.150.30] (802-925)
  IPR041204 RIG-I-like receptor, C-terminal [PF18119] (458-601)
  IPR042145 RIG-I, CARD domain repeat 2 [cd08817] (100-189)
  IPR051363 RIG-I-like Receptor (RLR) Helicase [PTHR14074] (27-916)